Protein AF-0000000078788183 (afdb_homodimer)

Radius of gyration: 40.84 Å; Cα contacts (8 Å, |Δi|>4): 4528; chains: 2; bounding box: 112×128×99 Å

Nearest PDB structures (foldseek):
  7cwd-assembly1_A  TM=9.278E-01  e=0.000E+00  Niallia circulans
  4ypj-assembly1_A  TM=9.281E-01  e=4.783E-102  Niallia circulans
  8q51-assembly1_A  TM=9.224E-01  e=2.714E-97  Niallia circulans
  7rsk-assembly1_A  TM=9.025E-01  e=2.615E-94  Bacteroides cellulosilyticus DSM 14838
  3gm8-assembly1_A  TM=9.181E-01  e=4.256E-91  Phocaeicola vulgatus ATCC 8482

Organism: NCBI:txid997887

Sequence (1664 aa):
MMKNLSVLLFLVLCTLCTKAQVRTEYLFEKGWKFTREDGTDFMKPGYDDARWQSVTIPHDWAIYSPFSIHNDQQKVAIVQDGQKAALEHAGRTGGLPFVGVGWYRLRFEAPAFTSSDKATLIFDGAMSHAKVYLNGHEIGYWPYGYNSFYLDATPYMKPGESNLLAVRLENETESSRWYPGAGLYRNVHLRVNKPVHIPVWGTYLTTPVVKSEYAKVHLNTALETGQPEASGYRIVTELKDQWGKVVASGDKVLAYGDGNVFEQSFVVRSPELWSPETPVLYTAVSRVYDGQELIDEHTTPFGIRSLEFIPDKGFFLNGKKTYFKGACMHHDLGPLGAAVNDAAIRRQIRILKDMGCNAIRTSHNMPAPELIRACDEMGMMVMAESFDEWKKEKCMNGYHKVFDEWAEKDLVNLLHQYRNHPSIVMWCIGNEVSEQWGAGELGAKITRFLRDICHREDPTRPVTMGMDGVDAVIKNNMAATLDIPGFNYRPHKYQLAYDKLPQQIILGSETASTVSSRGVYKFPVTRQWMKKYDDHQSSSYDVESCAWSNLPEDDFIQHEDLPYCIGEFVWTGFDYLGEPTPYYTDWPSHSSLFGVVDLAGLPKDRYFLYRSHWNKEQETLHVLPHWNWEGREGEVTPVFVYTNYPSAELFINGKSQGRRTKDLSVTVHNSADSTSIFEFKRQQRYRLMWMDTRYEPGTVKVVAYDKTGKAVAETEMHTAGKPHHIELVADRNRLRADGKDLAFVTVKVVDKDGNLCPDAQTLIQFRVKGEGSYRAGANGNPASLEQFHLPQMHVFNGMMTAIVQSSDKAGKIVLEATGKGLKKALLTVETEMMKNLSVLLFLVLCTLCTKAQVRTEYLFEKGWKFTREDGTDFMKPGYDDARWQSVTIPHDWAIYSPFSIHNDQQKVAIVQDGQKAALEHAGRTGGLPFVGVGWYRLRFEAPAFTSSDKATLIFDGAMSHAKVYLNGHEIGYWPYGYNSFYLDATPYMKPGESNLLAVRLENETESSRWYPGAGLYRNVHLRVNKPVHIPVWGTYLTTPVVKSEYAKVHLNTALETGQPEASGYRIVTELKDQWGKVVASGDKVLAYGDGNVFEQSFVVRSPELWSPETPVLYTAVSRVYDGQELIDEHTTPFGIRSLEFIPDKGFFLNGKKTYFKGACMHHDLGPLGAAVNDAAIRRQIRILKDMGCNAIRTSHNMPAPELIRACDEMGMMVMAESFDEWKKEKCMNGYHKVFDEWAEKDLVNLLHQYRNHPSIVMWCIGNEVSEQWGAGELGAKITRFLRDICHREDPTRPVTMGMDGVDAVIKNNMAATLDIPGFNYRPHKYQLAYDKLPQQIILGSETASTVSSRGVYKFPVTRQWMKKYDDHQSSSYDVESCAWSNLPEDDFIQHEDLPYCIGEFVWTGFDYLGEPTPYYTDWPSHSSLFGVVDLAGLPKDRYFLYRSHWNKEQETLHVLPHWNWEGREGEVTPVFVYTNYPSAELFINGKSQGRRTKDLSVTVHNSADSTSIFEFKRQQRYRLMWMDTRYEPGTVKVVAYDKTGKAVAETEMHTAGKPHHIELVADRNRLRADGKDLAFVTVKVVDKDGNLCPDAQTLIQFRVKGEGSYRAGANGNPASLEQFHLPQMHVFNGMMTAIVQSSDKAGKIVLEATGKGLKKALLTVETE

InterPro domains:
  IPR006101 Glycoside hydrolase, family 2 [PR00132] (126-141)
  IPR006101 Glycoside hydrolase, family 2 [PR00132] (317-331)
  IPR006101 Glycoside hydrolase, family 2 [PR00132] (348-366)
  IPR006101 Glycoside hydrolase, family 2 [PR00132] (418-433)
  IPR006102 Glycoside hydrolase family 2, immunoglobulin-like beta-sandwich [PF00703] (202-305)
  IPR006103 Glycoside hydrolase family 2, catalytic domain [PF02836] (311-539)
  IPR006104 Glycosyl hydrolases family 2, sugar binding domain [PF02837] (100-190)
  IPR008964 Invasin/intimin cell-adhesion fragments [SSF49373] (724-823)
  IPR008979 Galactose-binding-like domain superfamily [SSF49785] (3-192)
  IPR013783 Immunoglobulin-like fold [G3DSA:2.60.40.10] (195-305)
  IPR013783 Immunoglobulin-like fold [G3DSA:2.60.40.10] (622-721)
  IPR013783 Immunoglobulin-like fold [G3DSA:2.60.40.10] (722-831)
  IPR017853 Glycoside hydrolase superfamily [SSF51445] (302-615)
  IPR032311 Domain of unknown function DUF4982 [PF16355] (634-713)
  IPR036156 Beta-Galactosidase/glucuronidase domain superfamily [SSF49303] (201-305)
  IPR040605 Glycoside hydrolase family 2, domain 5 [PF18565] (726-825)
  IPR048229 Beta-galactosidase GalB-like [NF041463] (40-822)
  IPR051913 Glycosyl Hydrolase 2 Domain-Containing Protein [PTHR42732] (8-832)

Secondary structure (DSSP, 8-state):
---------------------SEEEEE--S-EEEES---TTTTSTT---TTSEEE-SS--TTTTS---TTTT-EEE--GGGT--S-EEESSTTTT----EEEEEEEEE--TT--TTSEEEEEES--BS-EEEEETTEEEEEE--TTS-EEEE-GGG--TTS-EEEEEEEEEPTT--SS----BS-S-EEEEEE-SSBPPTT-EEEEEEEE-SSEEEEEEEEE-B-SSSS--S-EEEEEEE-TTS-EEEEEEEE--TTSTTEEEEEEEEESPPPB-SSSB--EEEEEEEEETTEEEEEEEEEE----EEEETTTEEEETTEEE-EEEEE--S--GGGTT---HHHHHHHHHHHHHHT--EEE-TTSPPPHHHHHHHHHHT-EEEEE--S-SSS-SSTTSGGGTHHHHHHHHHHHHHHHHTT-TTEEEEEEEES-GGGSSSSSHHHHHHHHHHHHHHHH-TTS-EEEEES-HHHHHHSSTGGGSSS-EEES-GGGHHHHHHHSSS--EEEEEEE-B---TT---SS---EES---TTS---TTS-EE-TT---THHHHHHHHH-TTEEEEEEE-SB--BS--TT-TT-TT--B-S--SB-TTS-B-HHHHHHHHHH-TTS--EEEES-S--TT-TTSB--EEEEESSSEEEEEETTEEEEEEE--TT--SSSS-SHHHHHTTTGGGGT-EEETT-B--SSEEEEEEE-TTS-EEEEEEEE---S--EEEEEES-SEE-SSS--EEEEEEEEE-TTS-B-TT--PEEEEEEEESEEEEEEE---TT----TTSSEEE-BTTEEEEEEEE-SS-EEEEEEEEETTSB-EEEEEEE-/---------------------SEEEEE--S-EEEES---TTTTSTT---TTSEEE-SS--TTTTS---TTTT-EEE--GGGT--S-EEESSTTTT----EEEEEEEEE--TT--TTSEEEEEES--BS-EEEEETTEEEEEE--TTS-EEEE-GGG--TTS-EEEEEEEEE-TT--SS----BS-S-EEEEEE-SSBPPTT-EEEEEEEE-SSEEEEEEEEE-B-SSSS--S-EEEEEEE-TTS-EEEEEEEE--TTSTTEEEEEEEEESPPPB-SSSB--EEEEEEEEETTEEEEEEEEEE----EEEETTTEEEETTEEE-EEEEE--S--GGGTT---HHHHHHHHHHHHHHT--EEE-TTSPPPHHHHHHHHHHT-EEEEE--S-SSS-SSTTSGGGTHHHHHHHHHHHHHHHHTT-TTEEEEEEEES-GGGSSSSSHHHHHHHHHHHHHHHH-TTS-EEEEES-HHHHHHSSTGGGSSS-EEES-GGGHHHHHHHSSS--EEEEEEE-B---TT---SS---EES---TTS---TTS-EE-TT---THHHHHHHHH-TTEEEEEEE-SB--BS--TT-TT-TT--B-S--SB-TTS-B-HHHHHHHHHH-TTS--EEEES-S--TT-TTSB--EEEEESSSEEEEEETTEEEEEEE--TT--SSSS-SHHHHHTTTGGGGT-EEETT-B--SSEEEEEEE-TTS-EEEEEEEE---S--EEEEEES-SEE-SSS--EEEEEEEEE-TTS-B-TT--PEEEEEEEESEEEEEEE---TT----TTSSEEE-BTTEEEEEEEE-SS-EEEEEEEEETTSB-EEEEEEE-

Solvent-accessible surface area (backbone atoms only — not comparable to full-atom values): 83529 Å² total; per-residue (Å²): 138,84,83,77,80,76,76,77,77,77,75,75,75,73,72,71,70,68,74,74,73,43,51,48,74,44,76,63,37,69,72,27,30,36,42,66,64,84,65,89,56,70,43,35,70,83,54,84,60,82,82,39,47,79,47,48,47,41,29,31,74,22,54,78,46,65,60,35,65,72,28,66,62,41,74,48,46,52,56,93,80,67,40,90,54,66,36,62,32,18,10,34,37,30,8,36,60,41,59,41,47,38,32,40,37,34,74,46,73,52,83,88,41,48,91,72,37,34,34,36,38,36,34,42,18,34,34,14,42,32,38,34,23,38,59,49,36,78,58,48,75,50,57,64,26,45,46,51,48,71,39,73,41,44,94,57,60,54,63,84,38,78,36,36,42,21,38,40,27,42,31,60,61,47,40,57,68,38,46,81,46,18,39,46,16,30,55,40,35,41,39,33,32,38,63,49,29,65,48,90,60,30,57,48,51,48,44,89,41,77,47,75,66,34,25,35,39,38,40,38,37,36,46,43,64,91,53,83,66,44,57,68,36,32,40,40,34,37,32,20,43,79,84,64,47,74,60,35,71,49,77,49,68,36,42,73,76,46,64,32,35,45,79,46,77,43,51,33,65,56,53,72,54,37,39,49,89,43,33,42,43,33,36,37,42,37,35,32,21,60,78,86,43,71,36,28,64,48,76,45,63,33,42,42,57,45,82,44,76,43,66,58,61,19,32,24,51,70,83,36,81,47,64,41,39,22,24,28,36,59,80,52,61,40,52,58,26,35,28,61,50,63,55,62,49,51,47,54,50,50,54,38,43,67,30,30,39,39,27,36,33,30,48,48,33,40,68,51,70,60,56,54,51,44,23,37,63,64,17,27,34,26,36,48,21,58,25,56,40,44,74,48,67,86,29,92,51,25,58,26,81,46,28,91,80,39,47,65,61,52,49,51,41,55,45,45,67,44,64,40,40,63,22,55,62,33,41,24,69,33,36,60,36,57,47,50,56,74,84,73,27,49,36,15,30,52,48,37,56,55,46,50,51,45,43,73,77,43,71,87,46,51,39,32,32,32,33,60,51,60,72,47,22,60,48,47,25,33,43,45,57,39,65,40,42,21,28,34,35,59,62,88,44,50,66,58,48,46,51,50,34,37,52,32,48,43,35,32,52,27,29,26,39,30,28,34,27,68,81,34,78,59,81,80,85,59,74,39,58,56,66,81,47,97,82,71,54,34,32,37,79,62,45,33,16,38,84,76,43,34,52,63,50,66,50,51,39,48,42,71,70,34,57,24,31,31,29,34,14,33,35,22,40,47,20,43,52,8,47,11,53,75,34,42,63,40,70,63,23,17,22,25,25,34,21,30,16,32,39,38,70,47,74,27,62,57,33,43,46,47,16,16,68,53,23,65,88,53,92,35,82,44,74,36,64,85,56,77,57,89,91,39,71,69,34,77,45,50,39,40,36,26,31,55,53,53,26,38,34,40,24,50,70,83,42,71,74,54,73,42,63,44,38,79,83,63,44,71,84,81,39,72,50,70,66,31,57,70,65,46,44,56,44,32,48,64,37,35,75,42,75,75,35,57,38,64,84,43,39,42,37,39,39,30,19,43,95,86,65,47,78,76,48,70,50,75,47,55,40,44,61,62,69,34,32,45,46,75,46,60,79,49,57,68,36,47,27,68,46,71,31,60,31,49,26,40,37,36,34,13,12,88,87,64,36,64,18,55,80,36,59,55,53,34,38,53,48,55,42,71,36,31,38,70,53,25,29,32,35,46,53,40,46,62,66,73,50,20,55,49,59,46,49,50,26,40,44,15,25,32,23,42,29,37,27,29,26,69,40,63,47,44,24,39,40,36,42,39,35,88,84,36,45,61,32,77,46,77,32,39,27,80,138,81,84,75,81,77,76,78,75,76,74,74,72,71,70,70,71,70,72,72,72,41,52,48,74,44,77,62,37,70,73,28,30,36,44,67,62,85,65,88,55,69,42,34,71,84,53,83,59,82,82,39,46,78,46,50,48,39,29,33,75,20,56,78,44,68,61,35,65,74,30,63,61,39,72,48,46,52,57,92,79,68,39,90,54,66,37,62,32,18,10,32,36,31,8,36,59,42,58,41,47,38,33,39,37,34,75,46,71,52,82,87,43,48,92,73,39,35,34,37,37,36,34,44,17,35,34,14,43,31,37,36,22,37,58,50,37,79,61,48,73,49,58,63,26,45,46,52,51,70,38,72,41,43,92,57,60,54,62,83,38,79,37,35,42,21,39,41,28,40,33,59,60,47,40,58,69,38,44,81,46,17,39,46,15,30,55,38,35,42,38,34,32,38,64,48,29,66,48,90,60,30,58,48,51,49,43,90,41,74,48,77,68,33,25,35,39,38,40,37,37,35,46,42,64,93,54,83,66,45,55,68,37,32,38,40,35,37,32,21,43,80,83,64,47,73,61,37,71,51,76,48,68,36,42,74,77,46,65,32,34,44,79,47,78,44,51,35,66,56,54,71,53,36,39,50,90,43,33,42,46,34,34,36,40,38,37,34,22,58,77,86,42,71,36,27,64,48,76,46,65,33,42,43,56,45,83,44,77,43,66,58,62,17,32,24,53,71,85,35,82,45,63,42,39,22,23,28,36,60,80,52,60,39,51,58,24,35,28,60,50,62,55,62,50,50,48,54,50,53,54,38,43,68,29,30,38,39,27,36,32,32,46,49,35,39,68,49,71,60,56,55,52,45,23,37,62,64,18,25,33,28,36,49,21,59,25,57,38,44,75,46,66,88,31,94,52,25,59,26,81,48,30,92,79,39,48,65,62,51,50,51,41,55,46,44,66,43,63,39,40,63,20,55,62,32,42,23,69,33,35,59,36,56,48,51,56,76,85,73,26,49,35,15,30,53,47,38,55,54,46,50,51,45,43,73,77,42,69,87,46,52,36,32,32,32,35,61,50,60,73,46,21,59,48,45,27,34,44,46,56,40,65,39,42,21,29,34,34,58,60,90,46,48,65,58,49,45,50,49,34,38,54,32,46,41,35,32,53,28,31,26,37,29,28,34,28,67,83,34,79,59,80,80,84,58,74,40,58,57,67,82,46,96,81,72,51,36,32,36,78,61,46,32,18,38,85,73,42,36,52,64,52,66,50,53,39,48,42,70,72,33,56,24,32,31,27,35,15,33,36,22,42,46,19,44,53,8,47,10,53,75,35,42,63,38,71,63,23,17,22,25,24,34,21,30,17,32,40,37,70,45,73,26,61,58,34,43,45,46,16,16,67,53,22,66,88,52,92,35,82,44,74,37,63,83,55,77,56,90,92,38,70,69,36,75,46,50,38,41,36,26,31,55,52,53,26,37,33,38,26,52,70,84,40,73,74,52,72,42,62,45,38,80,84,63,43,70,85,80,39,70,50,70,67,31,58,69,66,44,45,56,44,32,48,65,38,36,74,41,77,75,37,55,38,63,86,42,40,42,35,39,40,30,20,44,94,88,64,46,77,76,48,71,51,75,47,55,40,44,61,62,68,36,32,45,46,79,46,59,80,50,56,70,37,47,27,68,47,69,31,60,31,50,26,41,36,36,35,13,12,86,86,62,36,66,18,56,80,37,60,55,55,35,38,53,48,56,42,69,36,32,40,71,54,25,29,34,36,45,55,39,44,61,67,73,50,22,55,49,59,45,49,49,26,41,43,16,25,30,23,40,30,38,28,28,25,69,41,63,45,44,25,38,42,37,41,40,35,87,84,36,43,61,32,76,47,75,32,39,27,80

Foldseek 3Di:
DCPPPPPPPPPPPPPPPPVQALKDKDWQFFAKFKDQDDDDCLLAPPDDRVVGDGHTPPDFPFLQDFFDQPALWFFQAQVLQVGDGTDTFRQLAQRTNQAGKMKMKHKDADQSDDLQKWKKKKALFAAAFKFKHKNNHTFDTDGARNFIDMTTCNVRDDHPDIMMIMIMHGDHRQADRYHPTHGSLEIMMMMMHGQKEFDDLQKFWDFPDDDQFKIKIKIKTAIRNVDQFDWFKKKKKFKAWPVGHGQWIDIDTRDGPNRRIDIDMTIGGRDDFDALVRLIKMKIWMFMDRVNHTNHIDIFIAGDWAWDQDFQFAIDINRHAAFAPEFEDEQQLFSQGNRDALQSLLLLVVLCVLLQGQEYEHPADAYGPSNLVSCSVNHHAYAGHHDAEALDDPTPNYPNVCRVPCLLVRLLSSCSNRVRGPRYAEYEYYEQYPVLDDDPLVLQVVLLVSQVSNCVSHVRHFYEYEHAPLVSCLPSCNQQSGLEYEYAAPLVCQVVSCVRHDNNAYEDAEAAQFFFFAQAADPDDWAEEQDQDPQLGHHLVRRYHHPSHHGPLLQVQSVVFRSRYRYHHYQHQEKGFRPCPPCRNPPPQGIHRRHCAFSQRHGGPVSLLSSLVNVLPDWGWDKDDAQADPPFAFHFDKMKIFTVAQKKWKDDPRHTPDMAGQDCVDHNVPQPDPVSSGVVVSVSNRMGMGNGDGHDFFKMKMFGAHPVRHGDDMDMHGHFDDFAAKDKDWPAQEFALQFRTKIKIKIFTGHPVRHGQQPFFWKKFKDKDDFKDWAFKDQRDSNDRDNTRHRIGTHHRGIIITMITGHNDWDKMKMWMDTPNYHIDIDIGTYD/DCPPPPPPPPPPPPPPPPVPALKDKDWQFFAKFKDQDDDDCQLAPPDDRVVGDGHTPPDFPFLQDFFDQPALWFFQAQVLQVGDGTDTFGQLAQRTNQAGKMKMKHKDADQSDDLQKWKKKKALFAAAFKFKHKNNHTFDTDGARNFIDMTTCNVRDDHPDIMMIMIMHGHHRQADRYHPTHGSLDIMMMMMHGQKEFDDLQKFWDFPDDDQFKIKIKIKTAIRNVDQFDWFKKKKKFKAWPVGHGQWIDIDTRDGPNRRIDIDMTIGGRDDFDALVRLIKMKIWMFMDRVNHTNYIDIFIAGDWAWDQDFQFAIDINRHQAFAPAFEDEQQLFSNGNRDALQSLLLLVVLCVLLQGQEYEHPADAYGPSNLVSCSVNHHAYAGHHDAEALDDPTPNYPNVCRVPCLLVRLLSSCSNRVRGPRYAEYEYYAQYPVLDDDPLVLQVVLLVSQVSNCVSHVRHFYEYEHAPLVSCLPSCNQQSGLEYEYAAPLVCQVVSCVRHDNNAYEDAEAAQFFFFAQAADPDDWAEEQDQDPQLGDHLVRRYHHPSHHGPLLQVQSVVFRSRYRYHHYQHQEKGFRPCPPCRNPPPQGIHRSHCAFSLRHGGPVSLLSSLVNVLPDWGWDKDDAQADPPFAFHFDKMKIFTVAQKKWKDDPRHTPDMAGQDCVDHNVPQPDPVSSGVVVSVSNRMGMDNGDGHDFFKMKMFGAHPVRHGDDMDMHGHFDDFAAKDKDWPAQEFALQFRTKIKIKIFTGHPVRHGQQPFFWKKFKDKDDFKDWAFKDQRDSNDRDNTRHRIGTHHRGIIITMITGHNDWDKMKMWMDTPNHHIDIDIGTYD

pLDDT: mean 95.33, std 10.34, range [19.95, 98.94]

Structure (mmCIF, N/CA/C/O backbone):
data_AF-0000000078788183-model_v1
#
loop_
_entity.id
_entity.type
_entity.pdbx_description
1 polymer Beta-galactosidase
#
loop_
_atom_site.group_PDB
_atom_site.id
_atom_site.type_symbol
_atom_site.label_atom_id
_atom_site.label_alt_id
_atom_site.label_comp_id
_atom_site.label_asym_id
_atom_site.label_entity_id
_atom_site.label_seq_id
_atom_site.pdbx_PDB_ins_code
_atom_site.Cartn_x
_atom_site.Cartn_y
_atom_site.Cartn_z
_atom_site.occupancy
_atom_site.B_iso_or_equiv
_atom_site.auth_seq_id
_atom_site.auth_comp_id
_atom_site.auth_asym_id
_atom_site.auth_atom_id
_atom_site.pdbx_PDB_model_num
ATOM 1 N N . MET A 1 1 ? -80.375 43.5 29.312 1 25.17 1 MET A N 1
ATOM 2 C CA . MET A 1 1 ? -79.938 42.125 29.062 1 25.17 1 MET A CA 1
ATOM 3 C C . MET A 1 1 ? -78.562 42.125 28.359 1 25.17 1 MET A C 1
ATOM 5 O O . MET A 1 1 ? -78.5 42.625 27.234 1 25.17 1 MET A O 1
ATOM 9 N N . MET A 1 2 ? -77.375 42.344 29.188 1 21.41 2 MET A N 1
ATOM 10 C CA . MET A 1 2 ? -75.938 42.594 29.359 1 21.41 2 MET A CA 1
ATOM 11 C C . MET A 1 2 ? -75.188 41.375 28.922 1 21.41 2 MET A C 1
ATOM 13 O O . MET A 1 2 ? -75 40.406 29.688 1 21.41 2 MET A O 1
ATOM 17 N N . LYS A 1 3 ? -75.688 40.844 27.703 1 31.52 3 LYS A N 1
ATOM 18 C CA . LYS A 1 3 ? -75.188 39.625 27.047 1 31.52 3 LYS A CA 1
ATOM 19 C C . LYS A 1 3 ? -73.625 39.688 26.922 1 31.52 3 LYS A C 1
ATOM 21 O O . LYS A 1 3 ? -73.125 40.562 26.219 1 31.52 3 LYS A O 1
ATOM 26 N N . ASN A 1 4 ? -72.875 39.344 28.109 1 24.75 4 ASN A N 1
ATOM 27 C CA . ASN A 1 4 ? -71.5 39.312 28.531 1 24.75 4 ASN A CA 1
ATOM 28 C C . ASN A 1 4 ? -70.625 38.375 27.656 1 24.75 4 ASN A C 1
ATOM 30 O O . ASN A 1 4 ? -71 37.188 27.547 1 24.75 4 ASN A O 1
ATOM 34 N N . LEU A 1 5 ? -70.125 38.812 26.5 1 32.91 5 LEU A N 1
ATOM 35 C CA . LEU A 1 5 ? -69.25 38.281 25.484 1 32.91 5 LEU A CA 1
ATOM 36 C C . LEU A 1 5 ? -67.938 37.719 26.125 1 32.91 5 LEU A C 1
ATOM 38 O O . LEU A 1 5 ? -67.125 38.469 26.656 1 32.91 5 LEU A O 1
ATOM 42 N N . SER A 1 6 ? -68.062 36.594 26.938 1 31 6 SER A N 1
ATOM 43 C CA . SER A 1 6 ? -66.938 35.938 27.578 1 31 6 SER A CA 1
ATOM 44 C C . SER A 1 6 ? -65.938 35.469 26.531 1 31 6 SER A C 1
ATOM 46 O O . SER A 1 6 ? -66.25 34.656 25.656 1 31 6 SER A O 1
ATOM 48 N N . VAL A 1 7 ? -65 36.312 26.047 1 35.72 7 VAL A N 1
ATOM 49 C CA . VAL A 1 7 ? -63.844 36.062 25.188 1 35.72 7 VAL A CA 1
ATOM 50 C C . VAL A 1 7 ? -62.969 35 25.812 1 35.72 7 VAL A C 1
ATOM 52 O O . VAL A 1 7 ? -62.438 35.156 26.906 1 35.72 7 VAL A O 1
ATOM 55 N N . LEU A 1 8 ? -63.375 33.719 25.734 1 35 8 LEU A N 1
ATOM 56 C CA . LEU A 1 8 ? -62.562 32.562 26.125 1 35 8 LEU A CA 1
ATOM 57 C C . LEU A 1 8 ? -61.188 32.594 25.453 1 35 8 LEU A C 1
ATOM 59 O O . LEU A 1 8 ? -61.094 32.562 24.234 1 35 8 LEU A O 1
ATOM 63 N N . LEU A 1 9 ? -60.219 33.312 26.078 1 34.09 9 LEU A N 1
ATOM 64 C CA . LEU A 1 9 ? -58.781 33.281 25.734 1 34.09 9 LEU A CA 1
ATOM 65 C C . LEU A 1 9 ? -58.25 31.859 25.75 1 34.09 9 LEU A C 1
ATOM 67 O O . LEU A 1 9 ? -58.25 31.203 26.797 1 34.09 9 LEU A O 1
ATOM 71 N N . PHE A 1 10 ? -58.531 31.109 24.719 1 35.53 10 PHE A N 1
ATOM 72 C CA . PHE A 1 10 ? -57.844 29.828 24.516 1 35.53 10 PHE A CA 1
ATOM 73 C C . PHE A 1 10 ? -56.344 29.984 24.594 1 35.53 10 PHE A C 1
ATOM 75 O O . PHE A 1 10 ? -55.719 30.641 23.734 1 35.53 10 PHE A O 1
ATOM 82 N N . LEU A 1 11 ? -55.75 30 25.797 1 32.22 11 LEU A N 1
ATOM 83 C CA . LEU A 1 11 ? -54.312 29.859 26.016 1 32.22 11 LEU A CA 1
ATOM 84 C C . LEU A 1 11 ? -53.781 28.594 25.344 1 32.22 11 LEU A C 1
ATOM 86 O O . LEU A 1 11 ? -54.156 27.484 25.719 1 32.22 11 LEU A O 1
ATOM 90 N N . VAL A 1 12 ? -53.562 28.641 24.047 1 37.22 12 VAL A N 1
ATOM 91 C CA . VAL A 1 12 ? -52.75 27.609 23.375 1 37.22 12 VAL A CA 1
ATOM 92 C C . VAL A 1 12 ? -51.469 27.375 24.141 1 37.22 12 VAL A C 1
ATOM 94 O O . VAL A 1 12 ? -50.656 28.281 24.266 1 37.22 12 VAL A O 1
ATOM 97 N N . LEU A 1 13 ? -51.5 26.547 25.141 1 35.28 13 LEU A N 1
ATOM 98 C CA . LEU A 1 13 ? -50.312 25.969 25.719 1 35.28 13 LEU A CA 1
ATOM 99 C C . LEU A 1 13 ? -49.406 25.375 24.641 1 35.28 13 LEU A C 1
ATOM 101 O O . LEU A 1 13 ? -49.75 24.391 24 1 35.28 13 LEU A O 1
ATOM 105 N N . CYS A 1 14 ? -48.75 26.234 23.906 1 34.5 14 CYS A N 1
ATOM 106 C CA . CYS A 1 14 ? -47.594 25.75 23.156 1 34.5 14 CYS A CA 1
ATOM 107 C C . CYS A 1 14 ? -46.688 24.906 24.047 1 34.5 14 CYS A C 1
ATOM 109 O O . CYS A 1 14 ? -46.031 25.422 24.953 1 34.5 14 CYS A O 1
ATOM 111 N N . THR A 1 15 ? -47.156 23.703 24.297 1 36.06 15 THR A N 1
ATOM 112 C CA . THR A 1 15 ? -46.156 22.766 24.828 1 36.06 15 THR A CA 1
ATOM 113 C C . THR A 1 15 ? -44.844 22.891 24.094 1 36.06 15 THR A C 1
ATOM 115 O O . THR A 1 15 ? -44.75 22.609 22.891 1 36.06 15 THR A O 1
ATOM 118 N N . LEU A 1 16 ? -44.156 23.859 24.422 1 36.09 16 LEU A N 1
ATOM 119 C CA . LEU A 1 16 ? -42.719 23.781 24.125 1 36.09 16 LEU A CA 1
ATOM 120 C C . LEU A 1 16 ? -42.188 22.391 24.422 1 36.09 16 LEU A C 1
ATOM 122 O O . LEU A 1 16 ? -42.062 22 25.594 1 36.09 16 LEU A O 1
ATOM 126 N N . CYS A 1 17 ? -42.656 21.422 23.625 1 37.25 17 CYS A N 1
ATOM 127 C CA . CYS A 1 17 ? -41.844 20.219 23.656 1 37.25 17 CYS A CA 1
ATOM 128 C C . CYS A 1 17 ? -40.344 20.547 23.703 1 37.25 17 CYS A C 1
ATOM 130 O O . CYS A 1 17 ? -39.75 20.938 22.688 1 37.25 17 CYS A O 1
ATOM 132 N N . THR A 1 18 ? -39.906 21.062 24.75 1 35.81 18 THR A N 1
ATOM 133 C CA . THR A 1 18 ? -38.469 20.984 24.891 1 35.81 18 THR A CA 1
ATOM 134 C C . THR A 1 18 ? -37.938 19.609 24.469 1 35.81 18 THR A C 1
ATOM 136 O O . THR A 1 18 ? -38.219 18.609 25.109 1 35.81 18 THR A O 1
ATOM 139 N N . LYS A 1 19 ? -37.844 19.359 23.312 1 49.03 19 LYS A N 1
ATOM 140 C CA . LYS A 1 19 ? -37.062 18.219 22.859 1 49.03 19 LYS A CA 1
ATOM 141 C C . LYS A 1 19 ? -35.781 18.078 23.688 1 49.03 19 LYS A C 1
ATOM 143 O O . LYS A 1 19 ? -34.906 18.938 23.625 1 49.03 19 LYS A O 1
ATOM 148 N N . ALA A 1 20 ? -35.844 17.328 24.797 1 50 20 ALA A N 1
ATOM 149 C CA . ALA A 1 20 ? -34.719 17.016 25.656 1 50 20 ALA A CA 1
ATOM 150 C C . ALA A 1 20 ? -33.5 16.641 24.812 1 50 20 ALA A C 1
ATOM 152 O O . ALA A 1 20 ? -33.562 15.773 23.938 1 50 20 ALA A O 1
ATOM 153 N N . GLN A 1 21 ? -32.344 17.406 24.844 1 74.5 21 GLN A N 1
ATOM 154 C CA . GLN A 1 21 ? -31.125 17.125 24.125 1 74.5 21 GLN A CA 1
ATOM 155 C C . GLN A 1 21 ? -30.578 15.75 24.5 1 74.5 21 GLN A C 1
ATOM 157 O O . GLN A 1 21 ? -30.438 15.43 25.688 1 74.5 21 GLN A O 1
ATOM 162 N N . VAL A 1 22 ? -30.531 14.836 23.578 1 88.75 22 VAL A N 1
ATOM 163 C CA . VAL A 1 22 ? -30.141 13.453 23.828 1 88.75 22 VAL A CA 1
ATOM 164 C C . VAL A 1 22 ? -28.641 13.375 24.047 1 88.75 22 VAL A C 1
ATOM 166 O O . VAL A 1 22 ? -28.125 12.383 24.562 1 88.75 22 VAL A O 1
ATOM 169 N N . ARG A 1 23 ? -27.875 14.391 23.672 1 94.56 23 ARG A N 1
ATOM 170 C CA . ARG A 1 23 ? -26.453 14.562 23.969 1 94.56 23 ARG A CA 1
ATOM 171 C C . ARG A 1 23 ? -26.172 15.984 24.453 1 94.56 23 ARG A C 1
ATOM 173 O O . ARG A 1 23 ? -26.75 16.953 23.938 1 94.56 23 ARG A O 1
ATOM 180 N N . THR A 1 24 ? -25.375 16.094 25.531 1 95.94 24 THR A N 1
ATOM 181 C CA . THR A 1 24 ? -24.969 17.406 26.047 1 95.94 24 THR A CA 1
ATOM 182 C C . THR A 1 24 ? -23.453 17.5 26.141 1 95.94 24 THR A C 1
ATOM 184 O O . THR A 1 24 ? -22.797 16.562 26.562 1 95.94 24 THR A O 1
ATOM 187 N N . GLU A 1 25 ? -22.969 18.625 25.672 1 95.75 25 GLU A N 1
ATOM 188 C CA . GLU A 1 25 ? -21.547 18.859 25.766 1 95.75 25 GLU A CA 1
ATOM 189 C C . GLU A 1 25 ? -21.25 20.125 26.578 1 95.75 25 GLU A C 1
ATOM 191 O O . GLU A 1 25 ? -21.906 21.156 26.375 1 95.75 25 GLU A O 1
ATOM 196 N N . TYR A 1 26 ? -20.391 20 27.531 1 96.69 26 TYR A N 1
ATOM 197 C CA . TYR A 1 26 ? -19.906 21.125 28.328 1 96.69 26 TYR A CA 1
ATOM 198 C C . TYR A 1 26 ? -18.484 21.5 27.938 1 96.69 26 TYR A C 1
ATOM 200 O O . TYR A 1 26 ? -17.609 20.641 27.828 1 96.69 26 TYR A O 1
ATOM 208 N N . LEU A 1 27 ? -18.297 22.766 27.656 1 97.19 27 LEU A N 1
ATOM 209 C CA . LEU A 1 27 ? -16.953 23.297 27.484 1 97.19 27 LEU A CA 1
ATOM 210 C C . LEU A 1 27 ? -16.438 23.891 28.797 1 97.19 27 LEU A C 1
ATOM 212 O O . LEU A 1 27 ? -17.047 24.797 29.344 1 97.19 27 LEU A O 1
ATOM 216 N N . PHE A 1 28 ? -15.32 23.391 29.328 1 97.88 28 PHE A N 1
ATOM 217 C CA . PHE A 1 28 ? -14.766 23.828 30.594 1 97.88 28 PHE A CA 1
ATOM 218 C C . PHE A 1 28 ? -13.742 24.938 30.391 1 97.88 28 PHE A C 1
ATOM 220 O O . PHE A 1 28 ? -12.539 24.688 30.344 1 97.88 28 PHE A O 1
ATOM 227 N N . GLU A 1 29 ? -14.219 26.172 30.391 1 96.62 29 GLU A N 1
ATOM 228 C CA . GLU A 1 29 ? -13.336 27.297 30.109 1 96.62 29 GLU A CA 1
ATOM 229 C C . GLU A 1 29 ? -12.961 28.047 31.375 1 96.62 29 GLU A C 1
ATOM 231 O O . GLU A 1 29 ? -11.789 28.344 31.609 1 96.62 29 GLU A O 1
ATOM 236 N N . LYS A 1 30 ? -13.883 28.344 32.219 1 96 30 LYS A N 1
ATOM 237 C CA . LYS A 1 30 ? -13.703 29.219 33.375 1 96 30 LYS A CA 1
ATOM 238 C C . LYS A 1 30 ? -13.711 28.422 34.688 1 96 30 LYS A C 1
ATOM 240 O O . LYS A 1 30 ? -14.094 27.25 34.688 1 96 30 LYS A O 1
ATOM 245 N N . GLY A 1 31 ? -13.18 29.078 35.688 1 96.88 31 GLY A N 1
ATOM 246 C CA . GLY A 1 31 ? -13.305 28.516 37.031 1 96.88 31 GLY A CA 1
ATOM 247 C C . GLY A 1 31 ? -12.125 27.656 37.438 1 96.88 31 GLY A C 1
ATOM 248 O O . GLY A 1 31 ? -12.07 27.141 38.562 1 96.88 31 GLY A O 1
ATOM 249 N N . TRP A 1 32 ? -11.18 27.594 36.625 1 98.56 32 TRP A N 1
ATOM 250 C CA . TRP A 1 32 ? -10.031 26.734 36.906 1 98.56 32 TRP A CA 1
ATOM 251 C C . TRP A 1 32 ? -9.109 27.375 37.938 1 98.56 32 TRP A C 1
ATOM 253 O O . TRP A 1 32 ? -8.898 28.594 37.938 1 98.56 32 TRP A O 1
ATOM 263 N N . LYS A 1 33 ? -8.594 26.547 38.844 1 98.62 33 LYS A N 1
ATOM 264 C CA . LYS A 1 33 ? -7.508 26.906 39.75 1 98.62 33 LYS A CA 1
ATOM 265 C C . LYS A 1 33 ? -6.195 26.25 39.312 1 98.62 33 LYS A C 1
ATOM 267 O O . LYS A 1 33 ? -6.184 25.109 38.875 1 98.62 33 LYS A O 1
ATOM 272 N N . PHE A 1 34 ? -5.078 27.047 39.438 1 98.62 34 PHE A N 1
ATOM 273 C CA . PHE A 1 34 ? -3.809 26.578 38.906 1 98.62 34 PHE A CA 1
ATOM 274 C C . PHE A 1 34 ? -2.682 26.797 39.906 1 98.62 34 PHE A C 1
ATOM 276 O O . PHE A 1 34 ? -2.646 27.812 40.594 1 98.62 34 PHE A O 1
ATOM 283 N N . THR A 1 35 ? -1.758 25.812 40 1 98.56 35 THR A N 1
ATOM 284 C CA . THR A 1 35 ? -0.54 25.969 40.781 1 98.56 35 THR A CA 1
ATOM 285 C C . THR A 1 35 ? 0.628 25.25 40.125 1 98.56 35 THR A C 1
ATOM 287 O O . THR A 1 35 ? 0.424 24.312 39.344 1 98.56 35 THR A O 1
ATOM 290 N N . ARG A 1 36 ? 1.84 25.734 40.375 1 98.06 36 ARG A N 1
ATOM 291 C CA . ARG A 1 36 ? 3.062 25.094 39.906 1 98.06 36 ARG A CA 1
ATOM 292 C C . ARG A 1 36 ? 3.66 24.188 40.969 1 98.06 36 ARG A C 1
ATOM 294 O O . ARG A 1 36 ? 4.66 23.516 40.719 1 98.06 36 ARG A O 1
ATOM 301 N N . GLU A 1 37 ? 2.969 24.094 42.062 1 97.56 37 GLU A N 1
ATOM 302 C CA . GLU A 1 37 ? 3.387 23.172 43.094 1 97.56 37 GLU A CA 1
ATOM 303 C C . GLU A 1 37 ? 2.922 21.75 42.781 1 97.56 37 GLU A C 1
ATOM 305 O O . GLU A 1 37 ? 2.088 21.547 41.906 1 97.56 37 GLU A O 1
ATOM 310 N N . ASP A 1 38 ? 3.611 20.844 43.562 1 97.69 38 ASP A N 1
ATOM 311 C CA . ASP A 1 38 ? 3.213 19.453 43.406 1 97.69 38 ASP A CA 1
ATOM 312 C C . ASP A 1 38 ? 2.762 18.875 44.75 1 97.69 38 ASP A C 1
ATOM 314 O O . ASP A 1 38 ? 3.234 19.312 45.812 1 97.69 38 ASP A O 1
ATOM 318 N N . GLY A 1 39 ? 1.775 18.047 44.656 1 96.31 39 GLY A N 1
ATOM 319 C CA . GLY A 1 39 ? 1.289 17.438 45.875 1 96.31 39 GLY A CA 1
ATOM 320 C C . GLY A 1 39 ? 0.408 16.219 45.625 1 96.31 39 GLY A C 1
ATOM 321 O O . GLY A 1 39 ? -0.358 16.203 44.656 1 96.31 39 GLY A O 1
ATOM 322 N N . THR A 1 40 ? 0.4 15.344 46.562 1 93.44 40 THR A N 1
ATOM 323 C CA . THR A 1 40 ? -0.323 14.086 46.406 1 93.44 40 THR A CA 1
ATOM 324 C C . THR A 1 40 ? -1.803 14.273 46.719 1 93.44 40 THR A C 1
ATOM 326 O O . THR A 1 40 ? -2.643 13.484 46.281 1 93.44 40 THR A O 1
ATOM 329 N N . ASP A 1 41 ? -2.062 15.305 47.438 1 96 41 ASP A N 1
ATOM 330 C CA . ASP A 1 41 ? -3.441 15.484 47.906 1 96 41 ASP A CA 1
ATOM 331 C C . ASP A 1 41 ? -4.211 16.391 46.938 1 96 41 ASP A C 1
ATOM 333 O O . ASP A 1 41 ? -5.422 16.578 47.094 1 96 41 ASP A O 1
ATOM 337 N N . PHE A 1 42 ? -3.57 16.906 45.969 1 97.62 42 PHE A N 1
ATOM 338 C CA . PHE A 1 42 ? -4.16 17.922 45.125 1 97.62 42 PHE A CA 1
ATOM 339 C C . PHE A 1 42 ? -5.328 17.344 44.312 1 97.62 42 PHE A C 1
ATOM 341 O O . PHE A 1 42 ? -6.203 18.094 43.875 1 97.62 42 PHE A O 1
ATOM 348 N N . MET A 1 43 ? -5.398 16.031 44.188 1 97.19 43 MET A N 1
ATOM 349 C CA . MET A 1 43 ? -6.48 15.391 43.438 1 97.19 43 MET A CA 1
ATOM 350 C C . MET A 1 43 ? -7.715 15.219 44.344 1 97.19 43 MET A C 1
ATOM 352 O O . MET A 1 43 ? -8.797 14.922 43.844 1 97.19 43 MET A O 1
ATOM 356 N N . LYS A 1 44 ? -7.582 15.391 45.625 1 97.19 44 LYS A N 1
ATOM 357 C CA . LYS A 1 44 ? -8.656 15.117 46.562 1 97.19 44 LYS A CA 1
ATOM 358 C C . LYS A 1 44 ? -9.688 16.234 46.562 1 97.19 44 LYS A C 1
ATOM 360 O O . LYS A 1 44 ? -9.328 17.422 46.656 1 97.19 44 LYS A O 1
ATOM 365 N N . PRO A 1 45 ? -10.922 15.883 46.625 1 96.25 45 PRO A N 1
ATOM 366 C CA . PRO A 1 45 ? -11.977 16.906 46.625 1 96.25 45 PRO A CA 1
ATOM 367 C C . PRO A 1 45 ? -11.898 17.828 47.812 1 96.25 45 PRO A C 1
ATOM 369 O O . PRO A 1 45 ? -12.273 19 47.719 1 96.25 45 PRO A O 1
ATOM 372 N N . GLY A 1 46 ? -11.422 17.359 48.906 1 95.31 46 GLY A N 1
ATOM 373 C CA . GLY A 1 46 ? -11.43 18.156 50.125 1 95.31 46 GLY A CA 1
ATOM 374 C C . GLY A 1 46 ? -10.25 19.094 50.25 1 95.31 46 GLY A C 1
ATOM 375 O O . GLY A 1 46 ? -10.18 19.922 51.156 1 95.31 46 GLY A O 1
ATOM 376 N N . TYR A 1 47 ? -9.312 19.062 49.344 1 97.06 47 TYR A N 1
ATOM 377 C CA . TYR A 1 47 ? -8.156 19.953 49.375 1 97.06 47 TYR A CA 1
ATOM 378 C C . TYR A 1 47 ? -8.586 21.406 49.125 1 97.06 47 TYR A C 1
ATOM 380 O O . TYR A 1 47 ? -9.398 21.672 48.25 1 97.06 47 TYR A O 1
ATOM 388 N N . ASP A 1 48 ? -8.094 22.328 49.906 1 96.75 48 ASP A N 1
ATOM 389 C CA . ASP A 1 48 ? -8.422 23.75 49.75 1 96.75 48 ASP A CA 1
ATOM 390 C C . ASP A 1 48 ? -7.508 24.422 48.719 1 96.75 48 ASP A C 1
ATOM 392 O O . ASP A 1 48 ? -6.34 24.688 49 1 96.75 48 ASP A O 1
ATOM 396 N N . ASP A 1 49 ? -8.062 24.781 47.594 1 97.19 49 ASP A N 1
ATOM 397 C CA . ASP A 1 49 ? -7.293 25.406 46.531 1 97.19 49 ASP A CA 1
ATOM 398 C C . ASP A 1 49 ? -7.613 26.906 46.438 1 97.19 49 ASP A C 1
ATOM 400 O O . ASP A 1 49 ? -7.438 27.516 45.375 1 97.19 49 ASP A O 1
ATOM 404 N N . ALA A 1 50 ? -8.07 27.5 47.438 1 96.12 50 ALA A N 1
ATOM 405 C CA . ALA A 1 50 ? -8.492 28.906 47.438 1 96.12 50 ALA A CA 1
ATOM 406 C C . ALA A 1 50 ? -7.32 29.828 47.125 1 96.12 50 ALA A C 1
ATOM 408 O O . ALA A 1 50 ? -7.504 30.906 46.531 1 96.12 50 ALA A O 1
ATOM 409 N N . ARG A 1 51 ? -6.195 29.438 47.438 1 96.5 51 ARG A N 1
ATOM 410 C CA . ARG A 1 51 ? -5.023 30.281 47.25 1 96.5 51 ARG A CA 1
ATOM 411 C C . ARG A 1 51 ? -4.391 30.062 45.875 1 96.5 51 ARG A C 1
ATOM 413 O O . ARG A 1 51 ? -3.471 30.797 45.5 1 96.5 51 ARG A O 1
ATOM 420 N N . TRP A 1 52 ? -4.84 29.062 45.219 1 98.19 52 TRP A N 1
ATOM 421 C CA . TRP A 1 52 ? -4.316 28.844 43.875 1 98.19 52 TRP A CA 1
ATOM 422 C C . TRP A 1 52 ? -4.703 29.969 42.906 1 98.19 52 TRP A C 1
ATOM 424 O O . TRP A 1 52 ? -5.656 30.719 43.188 1 98.19 52 TRP A O 1
ATOM 434 N N . GLN A 1 53 ? -3.918 30.141 41.875 1 98.06 53 GLN A N 1
ATOM 435 C CA . GLN A 1 53 ? -4.215 31.156 40.875 1 98.06 53 GLN A CA 1
ATOM 436 C C . GLN A 1 53 ? -5.477 30.797 40.094 1 98.06 53 GLN A C 1
ATOM 438 O O . GLN A 1 53 ? -5.641 29.656 39.656 1 98.06 53 GLN A O 1
ATOM 443 N N . SER A 1 54 ? -6.441 31.719 39.938 1 97.88 54 SER A N 1
ATOM 444 C CA . SER A 1 54 ? -7.586 31.531 39.062 1 97.88 54 SER A CA 1
ATOM 445 C C . SER A 1 54 ? -7.207 31.75 37.594 1 97.88 54 SER A C 1
ATOM 447 O O . SER A 1 54 ? -6.625 32.781 37.25 1 97.88 54 SER A O 1
ATOM 449 N N . VAL A 1 55 ? -7.504 30.812 36.719 1 97.75 55 VAL A N 1
ATOM 450 C CA . VAL A 1 55 ? -7.156 30.953 35.312 1 97.75 55 VAL A CA 1
ATOM 451 C C . VAL A 1 55 ? -8.328 30.5 34.438 1 97.75 55 VAL A C 1
ATOM 453 O O . VAL A 1 55 ? -9.289 29.906 34.969 1 97.75 55 VAL A O 1
ATOM 456 N N . THR A 1 56 ? -8.273 30.859 33.219 1 96.44 56 THR A N 1
ATOM 457 C CA . THR A 1 56 ? -9.164 30.359 32.156 1 96.44 56 THR A CA 1
ATOM 458 C C . THR A 1 56 ? -8.398 29.469 31.188 1 96.44 56 THR A C 1
ATOM 460 O O . THR A 1 56 ? -7.215 29.703 30.922 1 96.44 56 THR A O 1
ATOM 463 N N . ILE A 1 57 ? -9 28.453 30.75 1 97.25 57 ILE A N 1
ATOM 464 C CA . ILE A 1 57 ? -8.383 27.625 29.719 1 97.25 57 ILE A CA 1
ATOM 465 C C . ILE A 1 57 ? -9 27.969 28.359 1 97.25 57 ILE A C 1
ATOM 467 O O . ILE A 1 57 ? -10.18 28.312 28.266 1 97.25 57 ILE A O 1
ATOM 471 N N . PRO A 1 58 ? -8.18 27.953 27.391 1 98 58 PRO A N 1
ATOM 472 C CA . PRO A 1 58 ? -6.801 27.469 27.281 1 98 58 PRO A CA 1
ATOM 473 C C . PRO A 1 58 ? -5.809 28.359 28.031 1 98 58 PRO A C 1
ATOM 475 O O . PRO A 1 58 ? -5.965 29.578 28.047 1 98 58 PRO A O 1
ATOM 478 N N . HIS A 1 59 ? -4.836 27.688 28.641 1 98.38 59 HIS A N 1
ATOM 479 C CA . HIS A 1 59 ? -3.873 28.391 29.5 1 98.38 59 HIS A CA 1
ATOM 480 C C . HIS A 1 59 ? -2.459 27.859 29.266 1 98.38 59 HIS A C 1
ATOM 482 O O . HIS A 1 59 ? -2.207 26.656 29.391 1 98.38 59 HIS A O 1
ATOM 488 N N . ASP A 1 60 ? -1.547 28.766 28.844 1 98.5 60 ASP A N 1
ATOM 489 C CA . ASP A 1 60 ? -0.109 28.516 28.781 1 98.5 60 ASP A CA 1
ATOM 490 C C . ASP A 1 60 ? 0.615 29.188 29.938 1 98.5 60 ASP A C 1
ATOM 492 O O . ASP A 1 60 ? 0.898 30.391 29.891 1 98.5 60 ASP A O 1
ATOM 496 N N . TRP A 1 61 ? 1.005 28.438 30.922 1 98.25 61 TRP A N 1
ATOM 497 C CA . TRP A 1 61 ? 1.473 29.047 32.156 1 98.25 61 TRP A CA 1
ATOM 498 C C . TRP A 1 61 ? 2.814 29.75 31.938 1 98.25 61 TRP A C 1
ATOM 500 O O . TRP A 1 61 ? 3.186 30.641 32.719 1 98.25 61 TRP A O 1
ATOM 510 N N . ALA A 1 62 ? 3.51 29.406 30.906 1 98.06 62 ALA A N 1
ATOM 511 C CA . ALA A 1 62 ? 4.891 29.875 30.797 1 98.06 62 ALA A CA 1
ATOM 512 C C . ALA A 1 62 ? 4.969 31.203 30.047 1 98.06 62 ALA A C 1
ATOM 514 O O . ALA A 1 62 ? 5.93 31.953 30.203 1 98.06 62 ALA A O 1
ATOM 515 N N . ILE A 1 63 ? 3.977 31.562 29.297 1 98 63 ILE A N 1
ATOM 516 C CA . ILE A 1 63 ? 4.047 32.656 28.328 1 98 63 ILE A CA 1
ATOM 517 C C . ILE A 1 63 ? 4.051 34 29.078 1 98 63 ILE A C 1
ATOM 519 O O . ILE A 1 63 ? 4.434 35.031 28.516 1 98 63 ILE A O 1
ATOM 523 N N . TYR A 1 64 ? 3.732 34 30.406 1 96.5 64 TYR A N 1
ATOM 524 C CA . TYR A 1 64 ? 3.607 35.219 31.188 1 96.5 64 TYR A CA 1
ATOM 525 C C . TYR A 1 64 ? 4.895 35.531 31.953 1 96.5 64 TYR A C 1
ATOM 527 O O . TYR A 1 64 ? 4.973 36.5 32.719 1 96.5 64 TYR A O 1
ATOM 535 N N . SER A 1 65 ? 5.848 34.781 31.734 1 97 65 SER A N 1
ATOM 536 C CA . SER A 1 65 ? 7.07 34.875 32.531 1 97 65 SER A CA 1
ATOM 537 C C . SER A 1 65 ? 8.188 35.562 31.766 1 97 65 SER A C 1
ATOM 539 O O . SER A 1 65 ? 8.141 35.656 30.531 1 97 65 SER A O 1
ATOM 541 N N . PRO A 1 66 ? 9.164 36.062 32.5 1 96.94 66 PRO A N 1
ATOM 542 C CA . PRO A 1 66 ? 10.32 36.656 31.828 1 96.94 66 PRO A CA 1
ATOM 543 C C . PRO A 1 66 ? 11.164 35.625 31.078 1 96.94 66 PRO A C 1
ATOM 545 O O . PRO A 1 66 ? 11.25 34.469 31.516 1 96.94 66 PRO A O 1
ATOM 548 N N . PHE A 1 67 ? 11.758 36.094 30.047 1 97.44 67 PHE A N 1
ATOM 549 C CA . PHE A 1 67 ? 12.711 35.281 29.312 1 97.44 67 PHE A CA 1
ATOM 550 C C . PHE A 1 67 ? 14 35.094 30.109 1 97.44 67 PHE A C 1
ATOM 552 O O . PHE A 1 67 ? 14.422 36.031 30.812 1 97.44 67 PHE A O 1
ATOM 559 N N . SER A 1 68 ? 14.531 33.906 30.016 1 96.88 68 SER A N 1
ATOM 560 C CA . SER A 1 68 ? 15.82 33.656 30.641 1 96.88 68 SER A CA 1
ATOM 561 C C . SER A 1 68 ? 16.609 32.594 29.891 1 96.88 68 SER A C 1
ATOM 563 O O . SER A 1 68 ? 16.047 31.594 29.422 1 96.88 68 SER A O 1
ATOM 565 N N . ILE A 1 69 ? 17.922 32.812 29.812 1 94.38 69 ILE A N 1
ATOM 566 C CA . ILE A 1 69 ? 18.812 31.844 29.203 1 94.38 69 ILE A CA 1
ATOM 567 C C . ILE A 1 69 ? 18.812 30.547 30.016 1 94.38 69 ILE A C 1
ATOM 569 O O . ILE A 1 69 ? 19.172 29.484 29.516 1 94.38 69 ILE A O 1
ATOM 573 N N . HIS A 1 70 ? 18.297 30.562 31.25 1 94.56 70 HIS A N 1
ATOM 574 C CA . HIS A 1 70 ? 18.359 29.422 32.156 1 94.56 70 HIS A CA 1
ATOM 575 C C . HIS A 1 70 ? 17.125 28.562 32.031 1 94.56 70 HIS A C 1
ATOM 577 O O . HIS A 1 70 ? 17.078 27.453 32.594 1 94.56 70 HIS A O 1
ATOM 583 N N . ASN A 1 71 ? 16.156 29.094 31.406 1 95.62 71 ASN A N 1
ATOM 584 C CA . ASN A 1 71 ? 14.969 28.281 31.156 1 95.62 71 ASN A CA 1
ATOM 585 C C . ASN A 1 71 ? 15.219 27.203 30.109 1 95.62 71 ASN A C 1
ATOM 587 O O . ASN A 1 71 ? 15.391 27.516 28.922 1 95.62 71 ASN A O 1
ATOM 591 N N . ASP A 1 72 ? 15.273 25.906 30.562 1 94.88 72 ASP A N 1
ATOM 592 C CA . ASP A 1 72 ? 15.5 24.734 29.719 1 94.88 72 ASP A CA 1
ATOM 593 C C . ASP A 1 72 ? 16.844 24.844 28.984 1 94.88 72 ASP A C 1
ATOM 595 O O . ASP A 1 72 ? 16.891 24.734 27.75 1 94.88 72 ASP A O 1
ATOM 599 N N . GLN A 1 73 ? 17.859 25.125 29.703 1 90.81 73 GLN A N 1
ATOM 600 C CA . GLN A 1 73 ? 19.203 25.156 29.141 1 90.81 73 GLN A CA 1
ATOM 601 C C . GLN A 1 73 ? 19.609 23.781 28.609 1 90.81 73 GLN A C 1
ATOM 603 O O . GLN A 1 73 ? 19.609 22.797 29.344 1 90.81 73 GLN A O 1
ATOM 608 N N . GLN A 1 74 ? 19.859 23.766 27.297 1 91.62 74 GLN A N 1
ATOM 609 C CA . GLN A 1 74 ? 20.188 22.516 26.641 1 91.62 74 GLN A CA 1
ATOM 610 C C . GLN A 1 74 ? 21.625 22.516 26.125 1 91.62 74 GLN A C 1
ATOM 612 O O . GLN A 1 74 ? 22.047 23.469 25.453 1 91.62 74 GLN A O 1
ATOM 617 N N . LYS A 1 75 ? 22.438 21.531 26.5 1 91.06 75 LYS A N 1
ATOM 618 C CA . LYS A 1 75 ? 23.781 21.312 25.984 1 91.06 75 LYS A CA 1
ATOM 619 C C . LYS A 1 75 ? 23.828 20.078 25.094 1 91.06 75 LYS A C 1
ATOM 621 O O . LYS A 1 75 ? 24 18.953 25.578 1 91.06 75 LYS A O 1
ATOM 626 N N . VAL A 1 76 ? 23.688 20.359 23.828 1 89.25 76 VAL A N 1
ATOM 627 C CA . VAL A 1 76 ? 23.547 19.25 22.891 1 89.25 76 VAL A CA 1
ATOM 628 C C . VAL A 1 76 ? 24.188 19.609 21.547 1 89.25 76 VAL A C 1
ATOM 630 O O . VAL A 1 76 ? 24.453 20.781 21.281 1 89.25 76 VAL A O 1
ATOM 633 N N . ALA A 1 77 ? 24.609 18.562 20.797 1 86.88 77 ALA A N 1
ATOM 634 C CA . ALA A 1 77 ? 24.984 18.703 19.406 1 86.88 77 ALA A CA 1
ATOM 635 C C . ALA A 1 77 ? 23.812 18.422 18.469 1 86.88 77 ALA A C 1
ATOM 637 O O . ALA A 1 77 ? 23.281 17.312 18.469 1 86.88 77 ALA A O 1
ATOM 638 N N . ILE A 1 78 ? 23.453 19.438 17.75 1 81.25 78 ILE A N 1
ATOM 639 C CA . ILE A 1 78 ? 22.422 19.219 16.734 1 81.25 78 ILE A CA 1
ATOM 640 C C . ILE A 1 78 ? 23.062 18.656 15.461 1 81.25 78 ILE A C 1
ATOM 642 O O . ILE A 1 78 ? 23.5 19.422 14.594 1 81.25 78 ILE A O 1
ATOM 646 N N . VAL A 1 79 ? 23.047 17.406 15.32 1 75.5 79 VAL A N 1
ATOM 647 C CA . VAL A 1 79 ? 23.75 16.703 14.25 1 75.5 79 VAL A CA 1
ATOM 648 C C . VAL A 1 79 ? 23.156 17.094 12.898 1 75.5 79 VAL A C 1
ATOM 650 O O . VAL A 1 79 ? 23.891 17.234 11.914 1 75.5 79 VAL A O 1
ATOM 653 N N . GLN A 1 80 ? 21.906 17.359 12.867 1 71.19 80 GLN A N 1
ATOM 654 C CA . GLN A 1 80 ? 21.219 17.703 11.633 1 71.19 80 GLN A CA 1
ATOM 655 C C . GLN A 1 80 ? 21.719 19.031 11.07 1 71.19 80 GLN A C 1
ATOM 657 O O . GLN A 1 80 ? 21.656 19.266 9.867 1 71.19 80 GLN A O 1
ATOM 662 N N . ASP A 1 81 ? 22.25 19.812 12 1 75.38 81 ASP A N 1
ATOM 663 C CA . ASP A 1 81 ? 22.766 21.125 11.594 1 75.38 81 ASP A CA 1
ATOM 664 C C . ASP A 1 81 ? 24.281 21.062 11.359 1 75.38 81 ASP A C 1
ATOM 666 O O . ASP A 1 81 ? 24.922 22.094 11.156 1 75.38 81 ASP A O 1
ATOM 670 N N . GLY A 1 82 ? 24.797 19.828 11.547 1 75.88 82 GLY A N 1
ATOM 671 C CA . GLY A 1 82 ? 26.219 19.641 11.297 1 75.88 82 GLY A CA 1
ATOM 672 C C . GLY A 1 82 ? 27.078 19.875 12.523 1 75.88 82 GLY A C 1
ATOM 673 O O . GLY A 1 82 ? 28.312 19.906 12.43 1 75.88 82 GLY A O 1
ATOM 674 N N . GLN A 1 83 ? 26.391 20 13.672 1 80.75 83 GLN A N 1
ATOM 675 C CA . GLN A 1 83 ? 27.172 20.203 14.891 1 80.75 83 GLN A CA 1
ATOM 676 C C . GLN A 1 83 ? 27.844 18.922 15.344 1 80.75 83 GLN A C 1
ATOM 678 O O . GLN A 1 83 ? 27.219 17.859 15.336 1 80.75 83 GLN A O 1
ATOM 683 N N . LYS A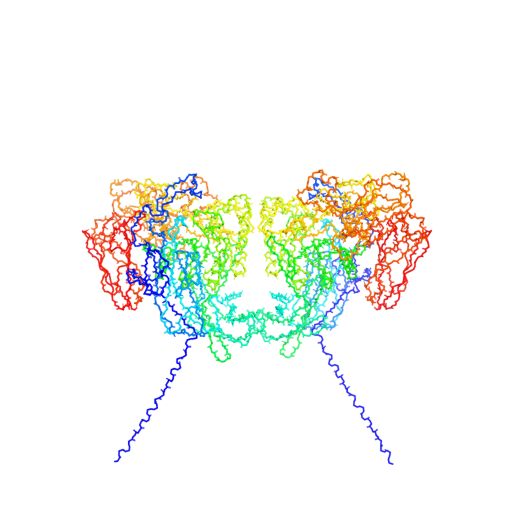 1 84 ? 29.188 18.969 15.867 1 79.56 84 LYS A N 1
ATOM 684 C CA . LYS A 1 84 ? 29.984 17.781 16.188 1 79.56 84 LYS A CA 1
ATOM 685 C C . LYS A 1 84 ? 30.188 17.656 17.688 1 79.56 84 LYS A C 1
ATOM 687 O O . LYS A 1 84 ? 30.5 16.562 18.188 1 79.56 84 LYS A O 1
ATOM 692 N N . ALA A 1 85 ? 29.953 18.812 18.297 1 87.81 85 ALA A N 1
ATOM 693 C CA . ALA A 1 85 ? 30.141 18.828 19.734 1 87.81 85 ALA A CA 1
ATOM 694 C C . ALA A 1 85 ? 28.969 19.531 20.438 1 87.81 85 ALA A C 1
ATOM 696 O O . ALA A 1 85 ? 28.312 20.406 19.844 1 87.81 85 ALA A O 1
ATOM 697 N N . ALA A 1 86 ? 28.781 19.062 21.562 1 88.62 86 ALA A N 1
ATOM 698 C CA . ALA A 1 86 ? 27.688 19.672 22.344 1 88.62 86 ALA A CA 1
ATOM 699 C C . ALA A 1 86 ? 27.953 21.156 22.594 1 88.62 86 ALA A C 1
ATOM 701 O O . ALA A 1 86 ? 29.078 21.547 22.906 1 88.62 86 ALA A O 1
ATOM 702 N N . LEU A 1 87 ? 26.953 21.953 22.266 1 88.5 87 LEU A N 1
ATOM 703 C CA . LEU A 1 87 ? 26.938 23.375 22.547 1 88.5 87 LEU A CA 1
ATOM 704 C C . LEU A 1 87 ? 25.781 23.766 23.453 1 88.5 87 LEU A C 1
ATOM 706 O O . LEU A 1 87 ? 24.75 23.078 23.469 1 88.5 87 LEU A O 1
ATOM 710 N N . GLU A 1 88 ? 26.078 24.75 24.172 1 89.62 88 GLU A N 1
ATOM 711 C CA . GLU A 1 88 ? 24.969 25.297 24.938 1 89.62 88 GLU A CA 1
ATOM 712 C C . GLU A 1 88 ? 24.062 26.141 24.062 1 89.62 88 GLU A C 1
ATOM 714 O O . GLU A 1 88 ? 24.516 27.125 23.453 1 89.62 88 GLU A O 1
ATOM 719 N N . HIS A 1 89 ? 22.906 25.766 23.922 1 89 89 HIS A N 1
ATOM 720 C CA . HIS A 1 89 ? 21.938 26.5 23.109 1 89 89 HIS A CA 1
ATOM 721 C C . HIS A 1 89 ? 21.156 27.516 23.969 1 89 89 HIS A C 1
ATOM 723 O O . HIS A 1 89 ? 20.531 27.125 24.969 1 89 89 HIS A O 1
ATOM 729 N N . ALA A 1 90 ? 21.359 28.797 23.484 1 82.06 90 ALA A N 1
ATOM 730 C CA . ALA A 1 90 ? 20.672 29.906 24.141 1 82.06 90 ALA A CA 1
ATOM 731 C C . ALA A 1 90 ? 19.266 30.062 23.578 1 82.06 90 ALA A C 1
ATOM 733 O O . ALA A 1 90 ? 19.078 30.344 22.391 1 82.06 90 ALA A O 1
ATOM 734 N N . GLY A 1 91 ? 18.156 29.703 24.312 1 89.12 91 GLY A N 1
ATOM 735 C CA . GLY A 1 91 ? 16.781 29.984 23.906 1 89.12 91 GLY A CA 1
ATOM 736 C C . GLY A 1 91 ? 16.234 28.969 22.938 1 89.12 91 GLY A C 1
ATOM 737 O O . GLY A 1 91 ? 15.336 29.281 22.141 1 89.12 91 GLY A O 1
ATOM 738 N N . ARG A 1 92 ? 16.766 27.734 22.812 1 92 92 ARG A N 1
ATOM 739 C CA . ARG A 1 92 ? 16.328 26.688 21.875 1 92 92 ARG A CA 1
ATOM 740 C C . ARG A 1 92 ? 14.812 26.484 21.969 1 92 92 ARG A C 1
ATOM 742 O O . ARG A 1 92 ? 14.148 26.297 20.938 1 92 92 ARG A O 1
ATOM 749 N N . THR A 1 93 ? 14.336 26.641 23.172 1 96 93 THR A N 1
ATOM 750 C CA . THR A 1 93 ? 12.898 26.469 23.375 1 96 93 THR A CA 1
ATOM 751 C C . THR A 1 93 ? 12.242 27.797 23.719 1 96 93 THR A C 1
ATOM 753 O O . THR A 1 93 ? 11.258 27.844 24.469 1 96 93 THR A O 1
ATOM 756 N N . GLY A 1 94 ? 12.812 28.922 23.312 1 95.75 94 GLY A N 1
ATOM 757 C CA . GLY A 1 94 ? 12.203 30.234 23.391 1 95.75 94 GLY A CA 1
ATOM 758 C C . GLY A 1 94 ? 12.586 30.984 24.641 1 95.75 94 GLY A C 1
ATOM 759 O O . GLY A 1 94 ? 12.312 32.188 24.766 1 95.75 94 GLY A O 1
ATOM 760 N N . GLY A 1 95 ? 13.164 30.297 25.656 1 96.56 95 GLY A N 1
ATOM 761 C CA . GLY A 1 95 ? 13.641 30.953 26.859 1 96.56 95 GLY A CA 1
ATOM 762 C C . GLY A 1 95 ? 12.539 31.203 27.875 1 96.56 95 GLY A C 1
ATOM 763 O O . GLY A 1 95 ? 12.656 32.094 28.719 1 96.56 95 GLY A O 1
ATOM 764 N N . LEU A 1 96 ? 11.469 30.484 27.812 1 97.69 96 LEU A N 1
ATOM 765 C CA . LEU A 1 96 ? 10.352 30.609 28.75 1 97.69 96 LEU A CA 1
ATOM 766 C C . LEU A 1 96 ? 10.305 29.406 29.688 1 97.69 96 LEU A C 1
ATOM 768 O O . LEU A 1 96 ? 10.781 28.328 29.344 1 97.69 96 LEU A O 1
ATOM 772 N N . PRO A 1 97 ? 9.766 29.531 30.859 1 97.44 97 PRO A N 1
ATOM 773 C CA . PRO A 1 97 ? 9.82 28.469 31.875 1 97.44 97 PRO A CA 1
ATOM 774 C C . PRO A 1 97 ? 8.664 27.484 31.75 1 97.44 97 PRO A C 1
ATOM 776 O O . PRO A 1 97 ? 7.852 27.359 32.688 1 97.44 97 PRO A O 1
ATOM 779 N N . PHE A 1 98 ? 8.633 26.656 30.734 1 98 98 PHE A N 1
ATOM 780 C CA . PHE A 1 98 ? 7.574 25.672 30.516 1 98 98 PHE A CA 1
ATOM 781 C C . PHE A 1 98 ? 7.867 24.375 31.266 1 98 98 PHE A C 1
ATOM 783 O O . PHE A 1 98 ? 6.969 23.562 31.5 1 98 98 PHE A O 1
ATOM 790 N N . VAL A 1 99 ? 9.07 24.078 31.734 1 97.88 99 VAL A N 1
ATOM 791 C CA . VAL A 1 99 ? 9.492 22.844 32.375 1 97.88 99 VAL A CA 1
ATOM 792 C C . VAL A 1 99 ? 8.922 22.766 33.781 1 97.88 99 VAL A C 1
ATOM 794 O O . VAL A 1 99 ? 8.859 23.781 34.5 1 97.88 99 VAL A O 1
ATOM 797 N N . GLY A 1 100 ? 8.492 21.625 34.188 1 98 100 GLY A N 1
ATOM 798 C CA . GLY A 1 100 ? 8.039 21.375 35.531 1 98 100 GLY A CA 1
ATOM 799 C C . GLY A 1 100 ? 6.594 20.922 35.594 1 98 100 GLY A C 1
ATOM 800 O O . GLY A 1 100 ? 6.023 20.5 34.594 1 98 100 GLY A O 1
ATOM 801 N N . VAL A 1 101 ? 6.102 21.016 36.812 1 98.38 101 VAL A N 1
ATOM 802 C CA . VAL A 1 101 ? 4.777 20.469 37.094 1 98.38 101 VAL A CA 1
ATOM 803 C C . VAL A 1 101 ? 3.75 21.594 37.094 1 98.38 101 VAL A C 1
ATOM 805 O O . VAL A 1 101 ? 4.074 22.75 37.406 1 98.38 101 VAL A O 1
ATOM 808 N N . GLY A 1 102 ? 2.602 21.328 36.625 1 98.56 102 GLY A N 1
ATOM 809 C CA . GLY A 1 102 ? 1.421 22.172 36.781 1 98.56 102 GLY A CA 1
ATOM 810 C C . GLY A 1 102 ? 0.169 21.375 37.125 1 98.56 102 GLY A C 1
ATOM 811 O O . GLY A 1 102 ? -0.043 20.281 36.594 1 98.56 102 GLY A O 1
ATOM 812 N N . TRP A 1 103 ? -0.584 21.875 38.094 1 98.75 103 TRP A N 1
ATOM 813 C CA . TRP A 1 103 ? -1.852 21.266 38.469 1 98.75 103 TRP A CA 1
ATOM 814 C C . TRP A 1 103 ? -3.023 22.188 38.156 1 98.75 103 TRP A C 1
ATOM 816 O O . TRP A 1 103 ? -2.939 23.406 38.344 1 98.75 103 TRP A O 1
ATOM 826 N N . TYR A 1 104 ? -4.027 21.609 37.688 1 98.88 104 TYR A N 1
ATOM 827 C CA . TYR A 1 104 ? -5.293 22.281 37.438 1 98.88 104 TYR A CA 1
ATOM 828 C C . TYR A 1 104 ? -6.43 21.609 38.219 1 98.88 104 TYR A C 1
ATOM 830 O O . TYR A 1 104 ? -6.477 20.391 38.312 1 98.88 104 TYR A O 1
ATOM 838 N N . ARG A 1 105 ? -7.352 22.391 38.75 1 98.69 105 ARG A N 1
ATOM 839 C CA . ARG A 1 105 ? -8.555 21.906 39.406 1 98.69 105 ARG A CA 1
ATOM 840 C C . ARG A 1 105 ? -9.789 22.672 38.938 1 98.69 105 ARG A C 1
ATOM 842 O O . ARG A 1 105 ? -9.734 23.891 38.75 1 98.69 105 ARG A O 1
ATOM 849 N N . LEU A 1 106 ? -10.82 22.031 38.719 1 98.69 106 LEU A N 1
ATOM 850 C CA . LEU A 1 106 ? -12.102 22.625 38.344 1 98.69 106 LEU A CA 1
ATOM 851 C C . LEU A 1 106 ? -13.25 21.953 39.062 1 98.69 106 LEU A C 1
ATOM 853 O O . LEU A 1 106 ? -13.398 20.719 39 1 98.69 106 LEU A O 1
ATOM 857 N N . ARG A 1 107 ? -13.984 22.656 39.781 1 97.88 107 ARG A N 1
ATOM 858 C CA . ARG A 1 107 ? -15.281 22.203 40.281 1 97.88 107 ARG A CA 1
ATOM 859 C C . ARG A 1 107 ? -16.391 22.5 39.25 1 97.88 107 ARG A C 1
ATOM 861 O O . ARG A 1 107 ? -16.469 23.609 38.75 1 97.88 107 ARG A O 1
ATOM 868 N N . PHE A 1 108 ? -17.156 21.531 38.969 1 97.62 108 PHE A N 1
ATOM 869 C CA . PHE A 1 108 ? -18.172 21.734 37.938 1 97.62 108 PHE A CA 1
ATOM 870 C C . PHE A 1 108 ? -19.438 20.938 38.281 1 97.62 108 PHE A C 1
ATOM 872 O O . PHE A 1 108 ? -19.406 20.016 39.094 1 97.62 108 PHE A O 1
ATOM 879 N N . GLU A 1 109 ? -20.469 21.359 37.719 1 96.06 109 GLU A N 1
ATOM 880 C CA . GLU A 1 109 ? -21.734 20.641 37.719 1 96.06 109 GLU A CA 1
ATOM 881 C C . GLU A 1 109 ? -22.109 20.172 36.312 1 96.06 109 GLU A C 1
ATOM 883 O O . GLU A 1 109 ? -21.703 20.781 35.312 1 96.06 109 GLU A O 1
ATOM 888 N N . ALA A 1 110 ? -22.734 19.031 36.25 1 95.75 110 ALA A N 1
ATOM 889 C CA . ALA A 1 110 ? -23.281 18.484 35 1 95.75 110 ALA A CA 1
ATOM 890 C C . ALA A 1 110 ? -24.734 18.047 35.188 1 95.75 110 ALA A C 1
ATOM 892 O O . ALA A 1 110 ? -25.031 16.859 35.25 1 95.75 110 ALA A O 1
ATOM 893 N N . PRO A 1 111 ? -25.516 19 35.125 1 93.88 111 PRO A N 1
ATOM 894 C CA . PRO A 1 111 ? -26.906 18.703 35.438 1 93.88 111 PRO A CA 1
ATOM 895 C C . PRO A 1 111 ? -27.531 17.719 34.438 1 93.88 111 PRO A C 1
ATOM 897 O O . PRO A 1 111 ? -28.484 17.016 34.781 1 93.88 111 PRO A O 1
ATOM 900 N N . ALA A 1 112 ? -27.016 17.625 33.312 1 93.38 112 ALA A N 1
ATOM 901 C CA . ALA A 1 112 ? -27.562 16.719 32.281 1 93.38 112 ALA A CA 1
ATOM 902 C C . ALA A 1 112 ? -27.188 15.273 32.594 1 93.38 112 ALA A C 1
ATOM 904 O O . ALA A 1 112 ? -27.781 14.344 32.062 1 93.38 112 ALA A O 1
ATOM 905 N N . PHE A 1 113 ? -26.234 15.008 33.438 1 96.25 113 PHE A N 1
ATOM 906 C CA . PHE A 1 113 ? -25.734 13.664 33.719 1 96.25 113 PHE A CA 1
ATOM 907 C C . PHE A 1 113 ? -26.594 12.992 34.781 1 96.25 113 PHE A C 1
ATOM 909 O O . PHE A 1 113 ? -26.75 13.531 35.875 1 96.25 113 PHE A O 1
ATOM 916 N N . THR A 1 114 ? -27.094 11.836 34.5 1 95.06 114 THR A N 1
ATOM 917 C CA . THR A 1 114 ? -27.766 10.961 35.469 1 95.06 114 THR A CA 1
ATOM 918 C C . THR A 1 114 ? -27.016 9.648 35.625 1 95.06 114 THR A C 1
ATOM 920 O O . THR A 1 114 ? -26.078 9.375 34.875 1 95.06 114 THR A O 1
ATOM 923 N N . SER A 1 115 ? -27.469 8.781 36.562 1 93.44 115 SER A N 1
ATOM 924 C CA . SER A 1 115 ? -26.75 7.555 36.875 1 93.44 115 SER A CA 1
ATOM 925 C C . SER A 1 115 ? -26.797 6.555 35.75 1 93.44 115 SER A C 1
ATOM 927 O O . SER A 1 115 ? -25.984 5.633 35.656 1 93.44 115 SER A O 1
ATOM 929 N N . SER A 1 116 ? -27.641 6.723 34.812 1 94.31 116 SER A N 1
ATOM 930 C CA . SER A 1 116 ? -27.766 5.789 33.688 1 94.31 116 SER A CA 1
ATOM 931 C C . SER A 1 116 ? -26.984 6.273 32.469 1 94.31 116 SER A C 1
ATOM 933 O O . SER A 1 116 ? -26.812 5.535 31.5 1 94.31 116 SER A O 1
ATOM 935 N N . ASP A 1 117 ? -26.5 7.477 32.562 1 96.25 117 ASP A N 1
ATOM 936 C CA . ASP A 1 117 ? -25.859 8.094 31.406 1 96.25 117 ASP A CA 1
ATOM 937 C C . ASP A 1 117 ? -24.375 7.746 31.328 1 96.25 117 ASP A C 1
ATOM 939 O O . ASP A 1 117 ? -23.828 7.164 32.281 1 96.25 117 ASP A O 1
ATOM 943 N N . LYS A 1 118 ? -23.812 8.008 30.156 1 97.12 118 LYS A N 1
ATOM 944 C CA . LYS A 1 118 ? -22.359 7.938 29.953 1 97.12 118 LYS A CA 1
ATOM 945 C C . LYS A 1 118 ? -21.734 9.328 29.922 1 97.12 118 LYS A C 1
ATOM 947 O O . LYS A 1 118 ? -22.344 10.281 29.422 1 97.12 118 LYS A O 1
ATOM 952 N N . ALA A 1 119 ? -20.547 9.414 30.531 1 97.81 119 ALA A N 1
ATOM 953 C CA . ALA A 1 119 ? -19.797 10.664 30.531 1 97.81 119 ALA A CA 1
ATOM 954 C C . ALA A 1 119 ? -18.391 10.461 29.984 1 97.81 119 ALA A C 1
ATOM 956 O O . ALA A 1 119 ? -17.672 9.547 30.422 1 97.81 119 ALA A O 1
ATOM 957 N N . THR A 1 120 ? -18.031 11.242 29.016 1 98.31 120 THR A N 1
ATOM 958 C CA . THR A 1 120 ? -16.703 11.18 28.422 1 98.31 120 THR A CA 1
ATOM 959 C C . THR A 1 120 ? -16 12.531 28.516 1 98.31 120 THR A C 1
ATOM 961 O O . THR A 1 120 ? -16.547 13.547 28.062 1 98.31 120 THR A O 1
ATOM 964 N N . LEU A 1 121 ? -14.812 12.531 29.109 1 98.62 121 LEU A N 1
ATOM 965 C CA . LEU A 1 121 ? -13.953 13.711 29.078 1 98.62 121 LEU A CA 1
ATOM 966 C C . LEU A 1 121 ? -13.078 13.734 27.828 1 98.62 121 LEU A C 1
ATOM 968 O O . LEU A 1 121 ? -12.43 12.734 27.516 1 98.62 121 LEU A O 1
ATOM 972 N N . ILE A 1 122 ? -13.062 14.82 27.141 1 98.69 122 ILE A N 1
ATOM 973 C CA . ILE A 1 122 ? -12.281 14.969 25.922 1 98.69 122 ILE A CA 1
ATOM 974 C C . ILE A 1 122 ? -11.289 16.125 26.078 1 98.69 122 ILE A C 1
ATOM 976 O O . ILE A 1 122 ? -11.695 17.25 26.375 1 98.69 122 ILE A O 1
ATOM 980 N N . PHE A 1 123 ? -10.008 15.852 25.953 1 98.81 123 PHE A N 1
ATOM 981 C CA . PHE A 1 123 ? -8.938 16.844 25.953 1 98.81 123 PHE A CA 1
ATOM 982 C C . PHE A 1 123 ? -8.414 17.078 24.547 1 98.81 123 PHE A C 1
ATOM 984 O O . PHE A 1 123 ? -7.957 16.141 23.875 1 98.81 123 PHE A O 1
ATOM 991 N N . ASP A 1 124 ? -8.422 18.312 24.109 1 98.62 124 ASP A N 1
ATOM 992 C CA . ASP A 1 124 ? -7.902 18.609 22.781 1 98.62 124 ASP A CA 1
ATOM 993 C C . ASP A 1 124 ? -6.379 18.672 22.797 1 98.62 124 ASP A C 1
ATOM 995 O O . ASP A 1 124 ? -5.746 18.672 21.734 1 98.62 124 ASP A O 1
ATOM 999 N N . GLY A 1 125 ? -5.777 18.734 23.938 1 98.25 125 GLY A N 1
ATOM 1000 C CA . GLY A 1 125 ? -4.348 18.766 24.188 1 98.25 125 GLY A CA 1
ATOM 1001 C C . GLY A 1 125 ? -4 19.172 25.609 1 98.25 125 GLY A C 1
ATOM 1002 O O . GLY A 1 125 ? -4.645 20.047 26.188 1 98.25 125 GLY A O 1
ATOM 1003 N N . ALA A 1 126 ? -3.07 18.547 26.188 1 98.81 126 ALA A N 1
ATOM 1004 C CA . ALA A 1 126 ? -2.568 18.812 27.531 1 98.81 126 ALA A CA 1
ATOM 1005 C C . ALA A 1 126 ? -1.06 18.609 27.609 1 98.81 126 ALA A C 1
ATOM 1007 O O . ALA A 1 126 ? -0.583 17.469 27.594 1 98.81 126 ALA A O 1
ATOM 1008 N N . MET A 1 127 ? -0.358 19.734 27.766 1 98.56 127 MET A N 1
ATOM 1009 C CA . MET A 1 127 ? 1.096 19.672 27.641 1 98.56 127 MET A CA 1
ATOM 1010 C C . MET A 1 127 ? 1.753 19.547 29.016 1 98.56 127 MET A C 1
ATOM 1012 O O . MET A 1 127 ? 1.765 20.484 29.797 1 98.56 127 MET A O 1
ATOM 1016 N N . SER A 1 128 ? 2.43 18.469 29.469 1 98.12 128 SER A N 1
ATOM 1017 C CA . SER A 1 128 ? 2.295 17.141 28.891 1 98.12 128 SER A CA 1
ATOM 1018 C C . SER A 1 128 ? 2.176 16.062 29.984 1 98.12 128 SER A C 1
ATOM 1020 O O . SER A 1 128 ? 1.977 16.391 31.156 1 98.12 128 SER A O 1
ATOM 1022 N N . HIS A 1 129 ? 2.117 14.836 29.609 1 98.44 129 HIS A N 1
ATOM 1023 C CA . HIS A 1 129 ? 1.983 13.727 30.547 1 98.44 129 HIS A CA 1
ATOM 1024 C C . HIS A 1 129 ? 0.788 13.922 31.469 1 98.44 129 HIS A C 1
ATOM 1026 O O . HIS A 1 129 ? 0.925 13.859 32.688 1 98.44 129 HIS A O 1
ATOM 1032 N N . ALA A 1 130 ? -0.298 14.008 30.906 1 98.81 130 ALA A N 1
ATOM 1033 C CA . ALA A 1 130 ? -1.522 14.32 31.641 1 98.81 130 ALA A CA 1
ATOM 1034 C C . ALA A 1 130 ? -1.985 13.125 32.469 1 98.81 130 ALA A C 1
ATOM 1036 O O . ALA A 1 130 ? -2.23 12.047 31.938 1 98.81 130 ALA A O 1
ATOM 1037 N N . LYS A 1 131 ? -2.057 13.281 33.719 1 98.75 131 LYS A N 1
ATOM 1038 C CA . LYS A 1 131 ? -2.77 12.398 34.625 1 98.75 131 LYS A CA 1
ATOM 1039 C C . LYS A 1 131 ? -4.074 13.031 35.094 1 98.75 131 LYS A C 1
ATOM 1041 O O . LYS A 1 131 ? -4.062 14.102 35.719 1 98.75 131 LYS A O 1
ATOM 1046 N N . VAL A 1 132 ? -5.148 12.391 34.844 1 98.81 132 VAL A N 1
ATOM 1047 C CA . VAL A 1 132 ? -6.457 13 35.062 1 98.81 132 VAL A CA 1
ATOM 1048 C C . VAL A 1 132 ? -7.172 12.312 36.219 1 98.81 132 VAL A C 1
ATOM 1050 O O . VAL A 1 132 ? -7.219 11.086 36.281 1 98.81 132 VAL A O 1
ATOM 1053 N N . TYR A 1 133 ? -7.715 13.094 37.125 1 98.69 133 TYR A N 1
ATOM 1054 C CA . TYR A 1 133 ? -8.438 12.617 38.312 1 98.69 133 TYR A CA 1
ATOM 1055 C C . TYR A 1 133 ? -9.844 13.195 38.344 1 98.69 133 TYR A C 1
ATOM 1057 O O . TYR A 1 133 ? -10.055 14.367 38.031 1 98.69 133 TYR A O 1
ATOM 1065 N N . LEU A 1 134 ? -10.766 12.422 38.719 1 98.62 134 LEU A N 1
ATOM 1066 C CA . LEU A 1 134 ? -12.141 12.844 38.938 1 98.62 134 LEU A CA 1
ATOM 1067 C C . LEU A 1 134 ? -12.625 12.414 40.312 1 98.62 134 LEU A C 1
ATOM 1069 O O . LEU A 1 134 ? -12.648 11.227 40.625 1 98.62 134 LEU A O 1
ATOM 1073 N N . ASN A 1 135 ? -12.953 13.367 41.156 1 98.06 135 ASN A N 1
ATOM 1074 C CA . ASN A 1 135 ? -13.398 13.125 42.5 1 98.06 135 ASN A CA 1
ATOM 1075 C C . ASN A 1 135 ? -12.414 12.258 43.281 1 98.06 135 ASN A C 1
ATOM 1077 O O . ASN A 1 135 ? -12.812 11.312 43.969 1 98.06 135 ASN A O 1
ATOM 1081 N N . GLY A 1 136 ? -11.242 12.531 43.031 1 97.69 136 GLY A N 1
ATOM 1082 C CA . GLY A 1 136 ? -10.188 11.906 43.812 1 97.69 136 GLY A CA 1
ATOM 1083 C C . GLY A 1 136 ? -9.68 10.617 43.219 1 97.69 136 GLY A C 1
ATOM 1084 O O . GLY A 1 136 ? -8.695 10.047 43.688 1 97.69 136 GLY A O 1
ATOM 1085 N N . HIS A 1 137 ? -10.211 10.148 42.156 1 97.81 137 HIS A N 1
ATOM 1086 C CA . HIS A 1 137 ? -9.82 8.898 41.5 1 97.81 137 HIS A CA 1
ATOM 1087 C C . HIS A 1 137 ? -9.086 9.164 40.188 1 97.81 137 HIS A C 1
ATOM 1089 O O . HIS A 1 137 ? -9.539 9.977 39.375 1 97.81 137 HIS A O 1
ATOM 1095 N N . GLU A 1 138 ? -7.969 8.492 39.969 1 98 138 GLU A N 1
ATOM 1096 C CA . GLU A 1 138 ? -7.293 8.562 38.656 1 98 138 GLU A CA 1
ATOM 1097 C C . GLU A 1 138 ? -8.102 7.863 37.562 1 98 138 GLU A C 1
ATOM 1099 O O . GLU A 1 138 ? -8.43 6.68 37.688 1 98 138 GLU A O 1
ATOM 1104 N N . ILE A 1 139 ? -8.375 8.492 36.531 1 97.75 139 ILE A N 1
ATOM 1105 C CA . ILE A 1 139 ? -9.258 7.879 35.562 1 97.75 139 ILE A CA 1
ATOM 1106 C C . ILE A 1 139 ? -8.5 7.676 34.25 1 97.75 139 ILE A C 1
ATOM 1108 O O . ILE A 1 139 ? -9 7.031 33.312 1 97.75 139 ILE A O 1
ATOM 1112 N N . GLY A 1 140 ? -7.289 8.281 34.094 1 98 140 GLY A N 1
ATOM 1113 C CA . GLY A 1 140 ? -6.539 8.008 32.906 1 98 140 GLY A CA 1
ATOM 1114 C C . GLY A 1 140 ? -5.234 8.789 32.812 1 98 140 GLY A C 1
ATOM 1115 O O . GLY A 1 140 ? -4.977 9.656 33.656 1 98 140 GLY A O 1
ATOM 1116 N N . TYR A 1 141 ? -4.449 8.406 31.812 1 98.38 141 TYR A N 1
ATOM 1117 C CA . TYR A 1 141 ? -3.131 8.961 31.531 1 98.38 141 TYR A CA 1
ATOM 1118 C C . TYR A 1 141 ? -2.891 9.07 30.031 1 98.38 141 TYR A C 1
ATOM 1120 O O . TYR A 1 141 ? -3.291 8.188 29.266 1 98.38 141 TYR A O 1
ATOM 1128 N N . TRP A 1 142 ? -2.293 10.141 29.594 1 98.62 142 TRP A N 1
ATOM 1129 C CA . TRP A 1 142 ? -1.866 10.305 28.203 1 98.62 142 TRP A CA 1
ATOM 1130 C C . TRP A 1 142 ? -0.616 11.18 28.125 1 98.62 142 TRP A C 1
ATOM 1132 O O . TRP A 1 142 ? -0.655 12.367 28.453 1 98.62 142 TRP A O 1
ATOM 1142 N N . PRO A 1 143 ? 0.434 10.648 27.578 1 98.44 143 PRO A N 1
ATOM 1143 C CA . PRO A 1 143 ? 1.706 11.359 27.734 1 98.44 143 PRO A CA 1
ATOM 1144 C C . PRO A 1 143 ? 1.932 12.391 26.625 1 98.44 143 PRO A C 1
ATOM 1146 O O . PRO A 1 143 ? 2.568 13.422 26.859 1 98.44 143 PRO A O 1
ATOM 1149 N N . TYR A 1 144 ? 1.546 12.211 25.375 1 98.38 144 TYR A N 1
ATOM 1150 C CA . TYR A 1 144 ? 1.866 13.086 24.25 1 98.38 144 TYR A CA 1
ATOM 1151 C C . TYR A 1 144 ? 1.018 14.352 24.281 1 98.38 144 TYR A C 1
ATOM 1153 O O . TYR A 1 144 ? -0.163 14.328 23.922 1 98.38 144 TYR A O 1
ATOM 1161 N N . GLY A 1 145 ? 1.606 15.43 24.609 1 98.31 145 GLY A N 1
ATOM 1162 C CA . GLY A 1 145 ? 0.914 16.672 24.938 1 98.31 145 GLY A CA 1
ATOM 1163 C C . GLY A 1 145 ? 0.164 17.25 23.75 1 98.31 145 GLY A C 1
ATOM 1164 O O . GLY A 1 145 ? -0.765 18.047 23.922 1 98.31 145 GLY A O 1
ATOM 1165 N N . TYR A 1 146 ? 0.55 16.875 22.5 1 98.19 146 TYR A N 1
ATOM 1166 C CA . TYR A 1 146 ? -0.049 17.453 21.297 1 98.19 146 TYR A CA 1
ATOM 1167 C C . TYR A 1 146 ? -1.308 16.688 20.891 1 98.19 146 TYR A C 1
ATOM 1169 O O . TYR A 1 146 ? -2.098 17.172 20.078 1 98.19 146 TYR A O 1
ATOM 1177 N N . ASN A 1 147 ? -1.487 15.508 21.422 1 98.12 147 ASN A N 1
ATOM 1178 C CA . ASN A 1 147 ? -2.564 14.625 20.984 1 98.12 147 ASN A CA 1
ATOM 1179 C C . ASN A 1 147 ? -3.881 14.961 21.688 1 98.12 147 ASN A C 1
ATOM 1181 O O . ASN A 1 147 ? -3.896 15.258 22.875 1 98.12 147 ASN A O 1
ATOM 1185 N N . SER A 1 148 ? -4.98 14.938 20.922 1 98.56 148 SER A N 1
ATOM 1186 C CA . SER A 1 148 ? -6.305 14.875 21.531 1 98.56 148 SER A CA 1
ATOM 1187 C C . SER A 1 148 ? -6.602 13.477 22.062 1 98.56 148 SER A C 1
ATOM 1189 O O . SER A 1 148 ? -6.258 12.477 21.422 1 98.56 148 SER A O 1
ATOM 1191 N N . PHE A 1 149 ? -7.188 13.398 23.219 1 98.62 149 PHE A N 1
ATOM 1192 C CA . PHE A 1 149 ? -7.539 12.102 23.781 1 98.62 149 PHE A CA 1
ATOM 1193 C C . PHE A 1 149 ? -8.82 12.195 24.609 1 98.62 149 PHE A C 1
ATOM 1195 O O . PHE A 1 149 ? -9.312 13.297 24.859 1 98.62 149 PHE A O 1
ATOM 1202 N N . TYR A 1 150 ? -9.406 11.109 24.922 1 98.69 150 TYR A N 1
ATOM 1203 C CA . TYR A 1 150 ? -10.625 11.078 25.734 1 98.69 150 TYR A CA 1
ATOM 1204 C C . TYR A 1 150 ? -10.586 9.945 26.75 1 98.69 150 TYR A C 1
ATOM 1206 O O . TYR A 1 150 ? -9.828 8.984 26.578 1 98.69 150 TYR A O 1
ATOM 1214 N N . LEU A 1 151 ? -11.32 10.102 27.797 1 98.56 151 LEU A N 1
ATOM 1215 C CA . LEU A 1 151 ? -11.375 9.156 28.922 1 98.56 151 LEU A CA 1
ATOM 1216 C C . LEU A 1 151 ? -12.812 8.922 29.359 1 98.56 151 LEU A C 1
ATOM 1218 O O . LEU A 1 151 ? -13.625 9.844 29.375 1 98.56 151 LEU A O 1
ATOM 1222 N N . ASP A 1 152 ? -13.125 7.715 29.703 1 98 152 ASP A N 1
ATOM 1223 C CA . ASP A 1 152 ? -14.414 7.391 30.297 1 98 152 ASP A CA 1
ATOM 1224 C C . ASP A 1 152 ? -14.5 7.887 31.75 1 98 152 ASP A C 1
ATOM 1226 O O . ASP A 1 152 ? -13.789 7.395 32.625 1 98 152 ASP A O 1
ATOM 1230 N N . ALA A 1 153 ? -15.383 8.82 31.984 1 98.12 153 ALA A N 1
ATOM 1231 C CA . ALA A 1 153 ? -15.539 9.422 33.312 1 98.12 153 ALA A CA 1
ATOM 1232 C C . ALA A 1 153 ? -16.734 8.828 34.031 1 98.12 153 ALA A C 1
ATOM 1234 O O . ALA A 1 153 ? -16.953 9.117 35.219 1 98.12 153 ALA A O 1
ATOM 1235 N N . THR A 1 154 ? -17.453 7.949 33.469 1 97.62 154 THR A N 1
ATOM 1236 C CA . THR A 1 154 ? -18.766 7.48 33.906 1 97.62 154 THR A CA 1
ATOM 1237 C C . THR A 1 154 ? -18.719 6.918 35.312 1 97.62 154 THR A C 1
ATOM 1239 O O . THR A 1 154 ? -19.516 7.305 36.188 1 97.62 154 THR A O 1
ATOM 1242 N N . PRO A 1 155 ? -17.75 6.066 35.625 1 97.06 155 PRO A N 1
ATOM 1243 C CA . PRO A 1 155 ? -17.812 5.395 36.938 1 97.06 155 PRO A CA 1
ATOM 1244 C C . PRO A 1 155 ? -17.578 6.344 38.094 1 97.06 155 PRO A C 1
ATOM 1246 O O . PRO A 1 155 ? -17.906 6.016 39.25 1 97.06 155 PRO A O 1
ATOM 1249 N N . TYR A 1 156 ? -17.094 7.547 37.844 1 97 156 TYR A N 1
ATOM 1250 C CA . TYR A 1 156 ? -16.641 8.391 38.938 1 97 156 TYR A CA 1
ATOM 1251 C C . TYR A 1 156 ? -17.438 9.688 39 1 97 156 TYR A C 1
ATOM 1253 O O . TYR A 1 156 ? -17.234 10.516 39.875 1 97 156 TYR A O 1
ATOM 1261 N N . MET A 1 157 ? -18.312 9.867 38.125 1 97.31 157 MET A N 1
ATOM 1262 C CA . MET A 1 157 ? -19.188 11.031 38.125 1 97.31 157 MET A CA 1
ATOM 1263 C C . MET A 1 157 ? -20.203 10.945 39.25 1 97.31 157 MET A C 1
ATOM 1265 O O . MET A 1 157 ? -20.703 9.867 39.562 1 97.31 157 MET A O 1
ATOM 1269 N N . LYS A 1 158 ? -20.531 12.055 39.812 1 96.31 158 LYS A N 1
ATOM 1270 C CA . LYS A 1 158 ? -21.578 12.156 40.812 1 96.31 158 LYS A CA 1
ATOM 1271 C C . LYS A 1 158 ? -22.797 12.891 40.281 1 96.31 158 LYS A C 1
ATOM 1273 O O . LYS A 1 158 ? -22.781 14.117 40.156 1 96.31 158 LYS A O 1
ATOM 1278 N N . PRO A 1 159 ? -23.875 12.156 40.094 1 95.31 159 PRO A N 1
ATOM 1279 C CA . PRO A 1 159 ? -25.078 12.805 39.562 1 95.31 159 PRO A CA 1
ATOM 1280 C C . PRO A 1 159 ? -25.688 13.797 40.562 1 95.31 159 PRO A C 1
ATOM 1282 O O . PRO A 1 159 ? -25.844 13.477 41.75 1 95.31 159 PRO A O 1
ATOM 1285 N N . GLY A 1 160 ? -26 14.922 40.125 1 92.69 160 GLY A N 1
ATOM 1286 C CA . GLY A 1 160 ? -26.703 15.906 40.906 1 92.69 160 GLY A CA 1
ATOM 1287 C C . GLY A 1 160 ? -25.828 16.609 41.906 1 92.69 160 GLY A C 1
ATOM 1288 O O . GLY A 1 160 ? -26.312 17.375 42.75 1 92.69 160 GLY A O 1
ATOM 1289 N N . GLU A 1 161 ? -24.609 16.391 41.875 1 93.88 161 GLU A N 1
ATOM 1290 C CA . GLU A 1 161 ? -23.641 17 42.781 1 93.88 161 GLU A CA 1
ATOM 1291 C C . GLU A 1 161 ? -22.531 17.703 42.031 1 93.88 161 GLU A C 1
ATOM 1293 O O . GLU A 1 161 ? -22.422 17.594 40.812 1 93.88 161 GLU A O 1
ATOM 1298 N N . SER A 1 162 ? -21.828 18.469 42.844 1 96.06 162 SER A N 1
ATOM 1299 C CA . SER A 1 162 ? -20.609 19.078 42.312 1 96.06 162 SER A CA 1
ATOM 1300 C C . SER A 1 162 ? -19.5 18.047 42.156 1 96.06 162 SER A C 1
ATOM 1302 O O . SER A 1 162 ? -19.328 17.188 43.031 1 96.06 162 SER A O 1
ATOM 1304 N N . ASN A 1 163 ? -18.875 18.047 41.031 1 98.06 163 ASN A N 1
ATOM 1305 C CA . ASN A 1 163 ? -17.734 17.172 40.75 1 98.06 163 ASN A CA 1
ATOM 1306 C C . ASN A 1 163 ? -16.422 17.953 40.719 1 98.06 163 ASN A C 1
ATOM 1308 O O . ASN A 1 163 ? -16.406 19.156 40.469 1 98.06 163 ASN A O 1
ATOM 1312 N N . LEU A 1 164 ? -15.336 17.25 41.062 1 98.44 164 LEU A N 1
ATOM 1313 C CA . LEU A 1 164 ? -14.016 17.859 41.031 1 98.44 164 LEU A CA 1
ATOM 1314 C C . LEU A 1 164 ? -13.133 17.172 40 1 98.44 164 LEU A C 1
ATOM 1316 O O . LEU A 1 164 ? -12.852 15.984 40.094 1 98.44 164 LEU A O 1
ATOM 1320 N N . LEU A 1 165 ? -12.758 17.906 38.969 1 98.69 165 LEU A N 1
ATOM 1321 C CA . LEU A 1 165 ? -11.766 17.453 38 1 98.69 165 LEU A CA 1
ATOM 1322 C C . LEU A 1 165 ? -10.383 18 38.312 1 98.69 165 LEU A C 1
ATOM 1324 O O . LEU A 1 165 ? -10.219 19.203 38.531 1 98.69 165 LEU A O 1
ATOM 1328 N N . ALA A 1 166 ? -9.414 17.141 38.469 1 98.81 166 ALA A N 1
ATOM 1329 C CA . ALA A 1 166 ? -8.023 17.531 38.688 1 98.81 166 ALA A CA 1
ATOM 1330 C C . ALA A 1 166 ? -7.117 16.938 37.594 1 98.81 166 ALA A C 1
ATOM 1332 O O . ALA A 1 166 ? -7.305 15.797 37.188 1 98.81 166 ALA A O 1
ATOM 1333 N N . VAL A 1 167 ? -6.199 17.703 37.094 1 98.88 167 VAL A N 1
ATOM 1334 C CA . VAL A 1 167 ? -5.254 17.281 36.062 1 98.88 167 VAL A CA 1
ATOM 1335 C C . VAL A 1 167 ? -3.834 17.656 36.469 1 98.88 167 VAL A C 1
ATOM 1337 O O . VAL A 1 167 ? -3.557 18.812 36.781 1 98.88 167 VAL A O 1
ATOM 1340 N N . ARG A 1 168 ? -2.967 16.719 36.531 1 98.88 168 ARG A N 1
ATOM 1341 C CA . ARG A 1 168 ? -1.543 16.953 36.75 1 98.88 168 ARG A CA 1
ATOM 1342 C C . ARG A 1 168 ? -0.767 16.859 35.438 1 98.88 168 ARG A C 1
ATOM 1344 O O . ARG A 1 168 ? -0.902 15.891 34.688 1 98.88 168 ARG A O 1
ATOM 1351 N N . LEU A 1 169 ? -0.002 17.844 35.219 1 98.75 169 LEU A N 1
ATOM 1352 C CA . LEU A 1 169 ? 0.858 17.891 34.031 1 98.75 169 LEU A CA 1
ATOM 1353 C C . LEU A 1 169 ? 2.324 18.016 34.438 1 98.75 169 LEU A C 1
ATOM 1355 O O . LEU A 1 169 ? 2.637 18.484 35.531 1 98.75 169 LEU A O 1
ATOM 1359 N N . GLU A 1 170 ? 3.158 17.547 33.469 1 98.56 170 GLU A N 1
ATOM 1360 C CA . GLU A 1 170 ? 4.59 17.688 33.719 1 98.56 170 GLU A CA 1
ATOM 1361 C C . GLU A 1 170 ? 5.367 17.75 32.406 1 98.56 170 GLU A C 1
ATOM 1363 O O . GLU A 1 170 ? 5.219 16.875 31.547 1 98.56 170 GLU A O 1
ATOM 1368 N N . ASN A 1 171 ? 6.141 18.797 32.25 1 98 171 ASN A N 1
ATOM 1369 C CA . ASN A 1 171 ? 7.117 18.906 31.172 1 98 171 ASN A CA 1
ATOM 1370 C C . ASN A 1 171 ? 8.539 18.656 31.688 1 98 171 ASN A C 1
ATOM 1372 O O . ASN A 1 171 ? 8.945 19.234 32.688 1 98 171 ASN A O 1
ATOM 1376 N N . GLU A 1 172 ? 9.211 17.812 30.953 1 97.31 172 GLU A N 1
ATOM 1377 C CA . GLU A 1 172 ? 10.602 17.547 31.312 1 97.31 172 GLU A CA 1
ATOM 1378 C C . GLU A 1 172 ? 11.547 18.469 30.547 1 97.31 172 GLU A C 1
ATOM 1380 O O . GLU A 1 172 ? 11.18 19.031 29.5 1 97.31 172 GLU A O 1
ATOM 1385 N N . THR A 1 173 ? 12.711 18.688 31.109 1 95.31 173 THR A N 1
ATOM 1386 C CA . THR A 1 173 ? 13.75 19.406 30.391 1 95.31 173 THR A CA 1
ATOM 1387 C C . THR A 1 173 ? 14.141 18.688 29.109 1 95.31 173 THR A C 1
ATOM 1389 O O . THR A 1 173 ? 13.93 17.469 29 1 95.31 173 THR A O 1
ATOM 1392 N N . GLU A 1 174 ? 14.609 19.344 28.109 1 94.94 174 GLU A N 1
ATOM 1393 C CA . GLU A 1 174 ? 15.109 18.781 26.859 1 94.94 174 GLU A CA 1
ATOM 1394 C C . GLU A 1 174 ? 14.086 17.844 26.234 1 94.94 174 GLU A C 1
ATOM 1396 O O . GLU A 1 174 ? 14.43 16.75 25.766 1 94.94 174 GLU A O 1
ATOM 1401 N N . SER A 1 175 ? 12.82 18.234 26.344 1 95.75 175 SER A N 1
ATOM 1402 C CA . SER A 1 175 ? 11.75 17.406 25.781 1 95.75 175 SER A CA 1
ATOM 1403 C C . SER A 1 175 ? 11.312 17.938 24.422 1 95.75 175 SER A C 1
ATOM 1405 O O . SER A 1 175 ? 10.508 17.312 23.734 1 95.75 175 SER A O 1
ATOM 1407 N N . SER A 1 176 ? 11.844 19.094 23.984 1 95.5 176 SER A N 1
ATOM 1408 C CA . SER A 1 176 ? 11.43 19.719 22.734 1 95.5 176 SER A CA 1
ATOM 1409 C C . SER A 1 176 ? 12.562 20.547 22.125 1 95.5 176 SER A C 1
ATOM 1411 O O . SER A 1 176 ? 13.508 20.922 22.828 1 95.5 176 SER A O 1
ATOM 1413 N N . ARG A 1 177 ? 12.492 20.766 20.844 1 94 177 ARG A N 1
ATOM 1414 C CA . ARG A 1 177 ? 13.477 21.578 20.141 1 94 177 ARG A CA 1
ATOM 1415 C C . ARG A 1 177 ? 12.984 23.016 19.953 1 94 177 ARG A C 1
ATOM 1417 O O . ARG A 1 177 ? 13.758 23.906 19.609 1 94 177 ARG A O 1
ATOM 1424 N N . TRP A 1 178 ? 11.75 23.281 20.188 1 96.38 178 TRP A N 1
ATOM 1425 C CA . TRP A 1 178 ? 11.07 24.578 20.125 1 96.38 178 TRP A CA 1
ATOM 1426 C C . TRP A 1 178 ? 10.133 24.75 21.312 1 96.38 178 TRP A C 1
ATOM 1428 O O . TRP A 1 178 ? 10.031 23.875 22.156 1 96.38 178 TRP A O 1
ATOM 1438 N N . TYR A 1 179 ? 9.539 25.906 21.406 1 97.5 179 TYR A N 1
ATOM 1439 C CA . TYR A 1 179 ? 8.617 26.172 22.516 1 97.5 179 TYR A CA 1
ATOM 1440 C C . TYR A 1 179 ? 7.355 25.328 22.375 1 97.5 179 TYR A C 1
ATOM 1442 O O . TYR A 1 179 ? 6.559 25.531 21.469 1 97.5 179 TYR A O 1
ATOM 1450 N N . PRO A 1 180 ? 7.164 24.359 23.266 1 97.38 180 PRO A N 1
ATOM 1451 C CA . PRO A 1 180 ? 6 23.484 23.141 1 97.38 180 PRO A CA 1
ATOM 1452 C C . PRO A 1 180 ? 4.75 24.062 23.797 1 97.38 180 PRO A C 1
ATOM 1454 O O . PRO A 1 180 ? 3.646 23.547 23.594 1 97.38 180 PRO A O 1
ATOM 1457 N N . GLY A 1 181 ? 4.914 25.125 24.562 1 97.25 181 GLY A N 1
ATOM 1458 C CA . GLY A 1 181 ? 3.854 25.547 25.469 1 97.25 181 GLY A CA 1
ATOM 1459 C C . GLY A 1 181 ? 3.791 24.734 26.734 1 97.25 181 GLY A C 1
ATOM 1460 O O . GLY A 1 181 ? 4.68 23.922 27 1 97.25 181 GLY A O 1
ATOM 1461 N N . ALA A 1 182 ? 2.764 25.047 27.531 1 98.06 182 ALA A N 1
ATOM 1462 C CA . ALA A 1 182 ? 2.574 24.375 28.812 1 98.06 182 ALA A CA 1
ATOM 1463 C C . ALA A 1 182 ? 1.122 24.469 29.281 1 98.06 182 ALA A C 1
ATOM 1465 O O . ALA A 1 182 ? 0.386 25.359 28.859 1 98.06 182 ALA A O 1
ATOM 1466 N N . GLY A 1 183 ? 0.752 23.453 30.078 1 98.62 183 GLY A N 1
ATOM 1467 C CA . GLY A 1 183 ? -0.544 23.5 30.734 1 98.62 183 GLY A CA 1
ATOM 1468 C C . GLY A 1 183 ? -1.668 22.938 29.875 1 98.62 183 GLY A C 1
ATOM 1469 O O . GLY A 1 183 ? -1.422 22.188 28.938 1 98.62 183 GLY A O 1
ATOM 1470 N N . LEU A 1 184 ? -2.947 23.188 30.312 1 98.81 184 LEU A N 1
ATOM 1471 C CA . LEU A 1 184 ? -4.125 22.953 29.5 1 98.81 184 LEU A CA 1
ATOM 1472 C C . LEU A 1 184 ? -4.285 24.047 28.438 1 98.81 184 LEU A C 1
ATOM 1474 O O . LEU A 1 184 ? -5.168 24.906 28.547 1 98.81 184 LEU A O 1
ATOM 1478 N N . TYR A 1 185 ? -3.443 23.922 27.5 1 98.56 185 TYR A N 1
ATOM 1479 C CA . TYR A 1 185 ? -3.283 24.984 26.516 1 98.56 185 TYR A CA 1
ATOM 1480 C C . TYR A 1 185 ? -4.293 24.828 25.375 1 98.56 185 TYR A C 1
ATOM 1482 O O . TYR A 1 185 ? -4.344 25.656 24.469 1 98.56 185 TYR A O 1
ATOM 1490 N N . ARG A 1 186 ? -5.098 23.75 25.359 1 98.69 186 ARG A N 1
ATOM 1491 C CA . ARG A 1 186 ? -6.234 23.547 24.469 1 98.69 186 ARG A CA 1
ATOM 1492 C C . ARG A 1 186 ? -7.504 23.25 25.266 1 98.69 186 ARG A C 1
ATOM 1494 O O . ARG A 1 186 ? -7.496 23.312 26.5 1 98.69 186 ARG A O 1
ATOM 1501 N N . ASN A 1 187 ? -8.625 22.969 24.609 1 98.56 187 ASN A N 1
ATOM 1502 C CA . ASN A 1 187 ? -9.922 22.906 25.266 1 98.56 187 ASN A CA 1
ATOM 1503 C C . ASN A 1 187 ? -10.141 21.562 25.938 1 98.56 187 ASN A C 1
ATOM 1505 O O . ASN A 1 187 ? -9.516 20.562 25.562 1 98.56 187 ASN A O 1
ATOM 1509 N N . VAL A 1 188 ? -10.969 21.562 26.953 1 98.69 188 VAL A N 1
ATOM 1510 C CA . VAL A 1 188 ? -11.445 20.375 27.641 1 98.69 188 VAL A CA 1
ATOM 1511 C C . VAL A 1 188 ? -12.969 20.312 27.594 1 98.69 188 VAL A C 1
ATOM 1513 O O . VAL A 1 188 ? -13.641 21.312 27.891 1 98.69 188 VAL A O 1
ATOM 1516 N N . HIS A 1 189 ? -13.508 19.172 27.203 1 98.12 189 HIS A N 1
ATOM 1517 C CA . HIS A 1 189 ? -14.945 18.969 27.078 1 98.12 189 HIS A CA 1
ATOM 1518 C C . HIS A 1 189 ? -15.422 17.812 27.938 1 98.12 189 HIS A C 1
ATOM 1520 O O . HIS A 1 189 ? -14.672 16.875 28.203 1 98.12 189 HIS A O 1
ATOM 1526 N N . LEU A 1 190 ? -16.625 17.969 28.375 1 98.38 190 LEU A N 1
ATOM 1527 C CA . LEU A 1 190 ? -17.375 16.844 28.922 1 98.38 190 LEU A CA 1
ATOM 1528 C C . LEU A 1 190 ? -18.594 16.547 28.062 1 98.38 190 LEU A C 1
ATOM 1530 O O . LEU A 1 190 ? -19.422 17.422 27.844 1 98.38 190 LEU A O 1
ATOM 1534 N N . ARG A 1 191 ? -18.641 15.352 27.609 1 98 191 ARG A N 1
ATOM 1535 C CA . ARG A 1 191 ? -19.797 14.93 26.812 1 98 191 ARG A CA 1
ATOM 1536 C C . ARG A 1 191 ? -20.656 13.922 27.578 1 98 191 ARG A C 1
ATOM 1538 O O . ARG A 1 191 ? -20.141 12.93 28.109 1 98 191 ARG A O 1
ATOM 1545 N N . VAL A 1 192 ? -21.922 14.156 27.672 1 97.88 192 VAL A N 1
ATOM 1546 C CA . VAL A 1 192 ? -22.875 13.258 28.312 1 97.88 192 VAL A CA 1
ATOM 1547 C C . VAL A 1 192 ? -23.781 12.625 27.266 1 97.88 192 VAL A C 1
ATOM 1549 O O . VAL A 1 192 ? -24.406 13.328 26.469 1 97.88 192 VAL A O 1
ATOM 1552 N N . ASN A 1 193 ? -23.75 11.328 27.25 1 97.31 193 ASN A N 1
ATOM 1553 C CA . ASN A 1 193 ? -24.562 10.547 26.328 1 97.31 193 ASN A CA 1
ATOM 1554 C C . ASN A 1 193 ? -25.422 9.508 27.062 1 97.31 193 ASN A C 1
ATOM 1556 O O . ASN A 1 193 ? -25.141 9.172 28.219 1 97.31 193 ASN A O 1
ATOM 1560 N N . LYS A 1 194 ? -26.453 9.047 26.359 1 96.56 194 LYS A N 1
ATOM 1561 C CA . LYS A 1 194 ? -27.109 7.816 26.797 1 96.56 194 LYS A CA 1
ATOM 1562 C C . LYS A 1 194 ? -26.172 6.621 26.656 1 96.56 194 LYS A C 1
ATOM 1564 O O . LYS A 1 194 ? -25.125 6.711 26.016 1 96.56 194 LYS A O 1
ATOM 1569 N N . PRO A 1 195 ? -26.578 5.48 27.297 1 95.56 195 PRO A N 1
ATOM 1570 C CA . PRO A 1 195 ? -25.703 4.305 27.234 1 95.56 195 PRO A CA 1
ATOM 1571 C C . PRO A 1 195 ? -25.422 3.859 25.797 1 95.56 195 PRO A C 1
ATOM 1573 O O . PRO A 1 195 ? -24.281 3.514 25.469 1 95.56 195 PRO A O 1
ATOM 1576 N N . VAL A 1 196 ? -26.438 3.859 24.969 1 97.19 196 VAL A N 1
ATOM 1577 C CA . VAL A 1 196 ? -26.266 3.594 23.547 1 97.19 196 VAL A CA 1
ATOM 1578 C C . VAL A 1 196 ? -26.078 4.91 22.797 1 97.19 196 VAL A C 1
ATOM 1580 O O . VAL A 1 196 ? -26.953 5.789 22.844 1 97.19 196 VAL A O 1
ATOM 1583 N N . HIS A 1 197 ? -24.969 5.117 22.172 1 97.94 197 HIS A N 1
ATOM 1584 C CA . HIS A 1 197 ? -24.672 6.391 21.531 1 97.94 197 HIS A CA 1
ATOM 1585 C C . HIS A 1 197 ? -23.562 6.242 20.484 1 97.94 197 HIS A C 1
ATOM 1587 O O . HIS A 1 197 ? -22.922 5.191 20.391 1 97.94 197 HIS A O 1
ATOM 1593 N N . ILE A 1 198 ? -23.391 7.207 19.609 1 98.25 198 ILE A N 1
ATOM 1594 C CA . ILE A 1 198 ? -22.25 7.324 18.703 1 98.25 198 ILE A CA 1
ATOM 1595 C C . ILE A 1 198 ? -21.016 7.746 19.5 1 98.25 198 ILE A C 1
ATOM 1597 O O . ILE A 1 198 ? -21 8.812 20.109 1 98.25 198 ILE A O 1
ATOM 1601 N N . PRO A 1 199 ? -20 6.973 19.547 1 97.88 199 PRO A N 1
ATOM 1602 C CA . PRO A 1 199 ? -18.828 7.297 20.375 1 97.88 199 PRO A CA 1
ATOM 1603 C C . PRO A 1 199 ? -18.016 8.453 19.797 1 97.88 199 PRO A C 1
ATOM 1605 O O . PRO A 1 199 ? -18.312 8.938 18.703 1 97.88 199 PRO A O 1
ATOM 1608 N N . VAL A 1 200 ? -17 8.914 20.578 1 97.88 200 VAL A N 1
ATOM 1609 C CA . VAL A 1 200 ? -16.078 9.953 20.141 1 97.88 200 VAL A CA 1
ATOM 1610 C C . VAL A 1 200 ? -15.406 9.523 18.828 1 97.88 200 VAL A C 1
ATOM 1612 O O . VAL A 1 200 ? -14.852 8.422 18.75 1 97.88 200 VAL A O 1
ATOM 1615 N N . TRP A 1 201 ? -15.547 10.328 17.828 1 98.12 201 TRP A N 1
ATOM 1616 C CA . TRP A 1 201 ? -14.961 10.125 16.516 1 98.12 201 TRP A CA 1
ATOM 1617 C C . TRP A 1 201 ? -15.492 8.844 15.875 1 98.12 201 TRP A C 1
ATOM 1619 O O . TRP A 1 201 ? -14.75 8.117 15.219 1 98.12 201 TRP A O 1
ATOM 1629 N N . GLY A 1 202 ? -16.766 8.586 16.109 1 98.31 202 GLY A N 1
ATOM 1630 C CA . GLY A 1 202 ? -17.375 7.328 15.711 1 98.31 202 GLY A CA 1
ATOM 1631 C C . GLY A 1 202 ? -17.938 7.359 14.297 1 98.31 202 GLY A C 1
ATOM 1632 O O . GLY A 1 202 ? -18.562 6.398 13.852 1 98.31 202 GLY A O 1
ATOM 1633 N N . THR A 1 203 ? -17.703 8.422 13.516 1 98.44 203 THR A N 1
ATOM 1634 C CA . THR A 1 203 ? -18.156 8.508 12.133 1 98.44 203 THR A CA 1
ATOM 1635 C C . THR A 1 203 ? -16.969 8.508 11.172 1 98.44 203 THR A C 1
ATOM 1637 O O . THR A 1 203 ? -15.898 9.008 11.508 1 98.44 203 THR A O 1
ATOM 1640 N N . TYR A 1 204 ? -17.109 7.926 10.086 1 98.56 204 TYR A N 1
ATOM 1641 C CA . TYR A 1 204 ? -16.156 7.914 8.984 1 98.56 204 TYR A CA 1
ATOM 1642 C C . TYR A 1 204 ? -16.844 8.164 7.652 1 98.56 204 TYR A C 1
ATOM 1644 O O . TYR A 1 204 ? -17.641 7.34 7.191 1 98.56 204 TYR A O 1
ATOM 1652 N N . LEU A 1 205 ? -16.578 9.266 7.055 1 98.56 205 LEU A N 1
ATOM 1653 C CA . LEU A 1 205 ? -17.25 9.703 5.836 1 98.56 205 LEU A CA 1
ATOM 1654 C C . LEU A 1 205 ? -16.266 9.82 4.68 1 98.56 205 LEU A C 1
ATOM 1656 O O . LEU A 1 205 ? -15.195 10.414 4.828 1 98.56 205 LEU A O 1
ATOM 1660 N N . THR A 1 206 ? -16.531 9.227 3.549 1 98.06 206 THR A N 1
ATOM 1661 C CA . THR A 1 206 ? -15.727 9.32 2.338 1 98.06 206 THR A CA 1
ATOM 1662 C C . THR A 1 206 ? -16.594 9.727 1.146 1 98.06 206 THR A C 1
ATOM 1664 O O . THR A 1 206 ? -17.812 9.656 1.205 1 98.06 206 THR A O 1
ATOM 1667 N N . THR A 1 207 ? -16.031 10.25 0.131 1 98.12 207 THR A N 1
ATOM 1668 C CA . THR A 1 207 ? -16.672 10.602 -1.133 1 98.12 207 THR A CA 1
ATOM 1669 C C . THR A 1 207 ? -15.992 9.883 -2.297 1 98.12 207 THR A C 1
ATOM 1671 O O . THR A 1 207 ? -15.289 10.508 -3.096 1 98.12 207 THR A O 1
ATOM 1674 N N . PRO A 1 208 ? -16.266 8.594 -2.447 1 96.25 208 PRO A N 1
ATOM 1675 C CA . PRO A 1 208 ? -15.508 7.742 -3.357 1 96.25 208 PRO A CA 1
ATOM 1676 C C . PRO A 1 208 ? -15.742 8.086 -4.824 1 96.25 208 PRO A C 1
ATOM 1678 O O . PRO A 1 208 ? -14.93 7.723 -5.684 1 96.25 208 PRO A O 1
ATOM 1681 N N . VAL A 1 209 ? -16.891 8.711 -5.156 1 96.19 209 VAL A N 1
ATOM 1682 C CA . VAL A 1 209 ? -17.203 9.109 -6.52 1 96.19 209 VAL A CA 1
ATOM 1683 C C . VAL A 1 209 ? -17.5 10.609 -6.559 1 96.19 209 VAL A C 1
ATOM 1685 O O . VAL A 1 209 ? -18.391 11.094 -5.848 1 96.19 209 VAL A O 1
ATOM 1688 N N . VAL A 1 210 ? -16.797 11.305 -7.309 1 97.88 210 VAL A N 1
ATOM 1689 C CA . VAL A 1 210 ? -17.016 12.734 -7.496 1 97.88 210 VAL A CA 1
ATOM 1690 C C . VAL A 1 210 ? -17.078 13.055 -8.992 1 97.88 210 VAL A C 1
ATOM 1692 O O . VAL A 1 210 ? -16.062 12.984 -9.688 1 97.88 210 VAL A O 1
ATOM 1695 N N . LYS A 1 211 ? -18.203 13.344 -9.414 1 94.88 211 LYS A N 1
ATOM 1696 C CA . LYS A 1 211 ? -18.5 13.758 -10.781 1 94.88 211 LYS A CA 1
ATOM 1697 C C . LYS A 1 211 ? -19.281 15.062 -10.805 1 94.88 211 LYS A C 1
ATOM 1699 O O . LYS A 1 211 ? -19.734 15.547 -9.758 1 94.88 211 LYS A O 1
ATOM 1704 N N . SER A 1 212 ? -19.344 15.656 -12.023 1 94.62 212 SER A N 1
ATOM 1705 C CA . SER A 1 212 ? -20.094 16.891 -12.156 1 94.62 212 SER A CA 1
ATOM 1706 C C . SER A 1 212 ? -21.578 16.672 -11.898 1 94.62 212 SER A C 1
ATOM 1708 O O . SER A 1 212 ? -22.25 17.531 -11.32 1 94.62 212 SER A O 1
ATOM 1710 N N . GLU A 1 213 ? -22.062 15.43 -12.258 1 94.56 213 GLU A N 1
ATOM 1711 C CA . GLU A 1 213 ? -23.484 15.148 -12.18 1 94.56 213 GLU A CA 1
ATOM 1712 C C . GLU A 1 213 ? -23.891 14.734 -10.766 1 94.56 213 GLU A C 1
ATOM 1714 O O . GLU A 1 213 ? -25 15.047 -10.312 1 94.56 213 GLU A O 1
ATOM 1719 N N . TYR A 1 214 ? -23.062 14.07 -10.117 1 95.88 214 TYR A N 1
ATOM 1720 C CA . TYR A 1 214 ? -23.375 13.609 -8.766 1 95.88 214 TYR A CA 1
ATOM 1721 C C . TYR A 1 214 ? -22.109 13.188 -8.031 1 95.88 214 TYR A C 1
ATOM 1723 O O . TYR A 1 214 ? -21.062 12.953 -8.648 1 95.88 214 TYR A O 1
ATOM 1731 N N . ALA A 1 215 ? -22.141 13.164 -6.746 1 97.88 215 ALA A N 1
ATOM 1732 C CA . ALA A 1 215 ? -21.141 12.562 -5.871 1 97.88 215 ALA A CA 1
ATOM 1733 C C . ALA A 1 215 ? -21.766 11.523 -4.941 1 97.88 215 ALA A C 1
ATOM 1735 O O . ALA A 1 215 ? -22.906 11.68 -4.512 1 97.88 215 ALA A O 1
ATOM 1736 N N . LYS A 1 216 ? -21.047 10.477 -4.695 1 97.12 216 LYS A N 1
ATOM 1737 C CA . LYS A 1 216 ? -21.453 9.516 -3.668 1 97.12 216 LYS A CA 1
ATOM 1738 C C . LYS A 1 216 ? -20.812 9.852 -2.324 1 97.12 216 LYS A C 1
ATOM 1740 O O . LYS A 1 216 ? -19.625 10.211 -2.264 1 97.12 216 LYS A O 1
ATOM 1745 N N . VAL A 1 217 ? -21.578 9.781 -1.312 1 98.12 217 VAL A N 1
ATOM 1746 C CA . VAL A 1 217 ? -21.125 9.953 0.061 1 98.12 217 VAL A CA 1
ATOM 1747 C C . VAL A 1 217 ? -21.359 8.672 0.854 1 98.12 217 VAL A C 1
ATOM 1749 O O . VAL A 1 217 ? -22.5 8.211 0.957 1 98.12 217 VAL A O 1
ATOM 1752 N N . HIS A 1 218 ? -20.328 8.078 1.314 1 97.62 218 HIS A N 1
ATOM 1753 C CA . HIS A 1 218 ? -20.406 6.902 2.178 1 97.62 218 HIS A CA 1
ATOM 1754 C C . HIS A 1 218 ? -20.172 7.273 3.637 1 97.62 218 HIS A C 1
ATOM 1756 O O . HIS A 1 218 ? -19.172 7.922 3.961 1 97.62 218 HIS A O 1
ATOM 1762 N N . LEU A 1 219 ? -21.062 6.91 4.5 1 98.44 219 LEU A N 1
ATOM 1763 C CA . LEU A 1 219 ? -20.969 7.242 5.918 1 98.44 219 LEU A CA 1
ATOM 1764 C C . LEU A 1 219 ? -21.078 5.984 6.777 1 98.44 219 LEU A C 1
ATOM 1766 O O . LEU A 1 219 ? -22.078 5.273 6.727 1 98.44 219 LEU A O 1
ATOM 1770 N N . ASN A 1 220 ? -20 5.648 7.477 1 98.38 220 ASN A N 1
ATOM 1771 C CA . ASN A 1 220 ? -20 4.645 8.539 1 98.38 220 ASN A CA 1
ATOM 1772 C C . ASN A 1 220 ? -20.156 5.285 9.914 1 98.38 220 ASN A C 1
ATOM 1774 O O . ASN A 1 220 ? -19.375 6.164 10.281 1 98.38 220 ASN A O 1
ATOM 1778 N N . THR A 1 221 ? -21.125 4.906 10.656 1 98.62 221 THR A N 1
ATOM 1779 C CA . THR A 1 221 ? -21.375 5.414 12 1 98.62 221 THR A CA 1
ATOM 1780 C C . THR A 1 221 ? -21.328 4.277 13.016 1 98.62 221 THR A C 1
ATOM 1782 O O . THR A 1 221 ? -22.203 3.41 13.023 1 98.62 221 THR A O 1
ATOM 1785 N N . ALA A 1 222 ? -20.391 4.301 13.844 1 98.25 222 ALA A N 1
ATOM 1786 C CA . ALA A 1 222 ? -20.281 3.311 14.914 1 98.25 222 ALA A CA 1
ATOM 1787 C C . ALA A 1 222 ? -21.312 3.58 16 1 98.25 222 ALA A C 1
ATOM 1789 O O . ALA A 1 222 ? -21.703 4.727 16.234 1 98.25 222 ALA A O 1
ATOM 1790 N N . LEU A 1 223 ? -21.75 2.586 16.625 1 98.06 223 LEU A N 1
ATOM 1791 C CA . LEU A 1 223 ? -22.672 2.672 17.75 1 98.06 223 LEU A CA 1
ATOM 1792 C C . LEU A 1 223 ? -22.141 1.911 18.953 1 98.06 223 LEU A C 1
ATOM 1794 O O . LEU A 1 223 ? -21.875 0.709 18.875 1 98.06 223 LEU A O 1
ATOM 1798 N N . GLU A 1 224 ? -21.891 2.607 20 1 97.38 224 GLU A N 1
ATOM 1799 C CA . GLU A 1 224 ? -21.594 1.95 21.266 1 97.38 224 GLU A CA 1
ATOM 1800 C C . GLU A 1 224 ? -22.875 1.41 21.906 1 97.38 224 GLU A C 1
ATOM 1802 O O . GLU A 1 224 ? -23.781 2.176 22.234 1 97.38 224 GLU A O 1
ATOM 1807 N N . THR A 1 225 ? -22.969 0.122 22.125 1 95.44 225 THR A N 1
ATOM 1808 C CA . THR A 1 225 ? -24.188 -0.481 22.641 1 95.44 225 THR A CA 1
ATOM 1809 C C . THR A 1 225 ? -23.906 -1.271 23.922 1 95.44 225 THR A C 1
ATOM 1811 O O . THR A 1 225 ? -24.844 -1.617 24.641 1 95.44 225 THR A O 1
ATOM 1814 N N . GLY A 1 226 ? -22.703 -1.552 24.188 1 91.75 226 GLY A N 1
ATOM 1815 C CA . GLY A 1 226 ? -22.328 -2.414 25.297 1 91.75 226 GLY A CA 1
ATOM 1816 C C . GLY A 1 226 ? -22.391 -3.891 24.953 1 91.75 226 GLY A C 1
ATOM 1817 O O . GLY A 1 226 ? -21.969 -4.734 25.75 1 91.75 226 GLY A O 1
ATOM 1818 N N . GLN A 1 227 ? -22.875 -4.191 23.766 1 91.31 227 GLN A N 1
ATOM 1819 C CA . GLN A 1 227 ? -22.906 -5.566 23.281 1 91.31 227 GLN A CA 1
ATOM 1820 C C . GLN A 1 227 ? -22.078 -5.715 22 1 91.31 227 GLN A C 1
ATOM 1822 O O . GLN A 1 227 ? -21.953 -4.77 21.219 1 91.31 227 GLN A O 1
ATOM 1827 N N . PRO A 1 228 ? -21.531 -6.867 21.891 1 86.94 228 PRO A N 1
ATOM 1828 C CA . PRO A 1 228 ? -20.672 -7.066 20.719 1 86.94 228 PRO A CA 1
ATOM 1829 C C . PRO A 1 228 ? -21.422 -6.949 19.406 1 86.94 228 PRO A C 1
ATOM 1831 O O . PRO A 1 228 ? -20.875 -6.434 18.422 1 86.94 228 PRO A O 1
ATOM 1834 N N . GLU A 1 229 ? -22.625 -7.484 19.359 1 90.5 229 GLU A N 1
ATOM 1835 C CA . GLU A 1 229 ? -23.438 -7.445 18.141 1 90.5 229 GLU A CA 1
ATOM 1836 C C . GLU A 1 229 ? -24.875 -7.059 18.453 1 90.5 229 GLU A C 1
ATOM 1838 O O . GLU A 1 229 ? -25.703 -7.918 18.781 1 90.5 229 GLU A O 1
ATOM 1843 N N . ALA A 1 230 ? -25.125 -5.766 18.234 1 91.94 230 ALA A N 1
ATOM 1844 C CA . ALA A 1 230 ? -26.469 -5.254 18.5 1 91.94 230 ALA A CA 1
ATOM 1845 C C . ALA A 1 230 ? -27.281 -5.176 17.203 1 91.94 230 ALA A C 1
ATOM 1847 O O . ALA A 1 230 ? -26.719 -5.223 16.109 1 91.94 230 ALA A O 1
ATOM 1848 N N . SER A 1 231 ? -28.594 -5.219 17.344 1 93.44 231 SER A N 1
ATOM 1849 C CA . SER A 1 231 ? -29.516 -5.059 16.219 1 93.44 231 SER A CA 1
ATOM 1850 C C . SER A 1 231 ? -30.781 -4.301 16.625 1 93.44 231 SER A C 1
ATOM 1852 O O . SER A 1 231 ? -31.031 -4.129 17.828 1 93.44 231 SER A O 1
ATOM 1854 N N . GLY A 1 232 ? -31.453 -3.812 15.68 1 95.31 232 GLY A N 1
ATOM 1855 C CA . GLY A 1 232 ? -32.781 -3.244 15.938 1 95.31 232 GLY A CA 1
ATOM 1856 C C . GLY A 1 232 ? -32.75 -1.735 16.078 1 95.31 232 GLY A C 1
ATOM 1857 O O . GLY A 1 232 ? -33.781 -1.076 15.914 1 95.31 232 GLY A O 1
ATOM 1858 N N . TYR A 1 233 ? -31.562 -1.128 16.422 1 97.38 233 TYR A N 1
ATOM 1859 C CA . TYR A 1 233 ? -31.453 0.326 16.422 1 97.38 233 TYR A CA 1
ATOM 1860 C C . TYR A 1 233 ? -31.594 0.886 15.016 1 97.38 233 TYR A C 1
ATOM 1862 O O . TYR A 1 233 ? -31.359 0.179 14.031 1 97.38 233 TYR A O 1
ATOM 1870 N N . ARG A 1 234 ? -32.031 2.049 14.938 1 98.06 234 ARG A N 1
ATOM 1871 C CA . ARG A 1 234 ? -32.25 2.705 13.648 1 98.06 234 ARG A CA 1
ATOM 1872 C C . ARG A 1 234 ? -31.531 4.039 13.578 1 98.06 234 ARG A C 1
ATOM 1874 O O . ARG A 1 234 ? -31.469 4.777 14.57 1 98.06 234 ARG A O 1
ATOM 1881 N N . ILE A 1 235 ? -30.922 4.359 12.422 1 98.5 235 ILE A N 1
ATOM 1882 C CA . ILE A 1 235 ? -30.281 5.656 12.219 1 98.5 235 ILE A CA 1
ATOM 1883 C C . ILE A 1 235 ? -30.938 6.379 11.047 1 98.5 235 ILE A C 1
ATOM 1885 O O . ILE A 1 235 ? -31.234 5.762 10.016 1 98.5 235 ILE A O 1
ATOM 1889 N N . VAL A 1 236 ? -31.297 7.559 11.172 1 98.56 236 VAL A N 1
ATOM 1890 C CA . VAL A 1 236 ? -31.734 8.461 10.109 1 98.56 236 VAL A CA 1
ATOM 1891 C C . VAL A 1 236 ? -30.703 9.57 9.922 1 98.56 236 VAL A C 1
ATOM 1893 O O . VAL A 1 236 ? -30.359 10.281 10.867 1 98.56 236 VAL A O 1
ATOM 1896 N N . THR A 1 237 ? -30.156 9.703 8.711 1 98.75 237 THR A N 1
ATOM 1897 C CA . THR A 1 237 ? -29.141 10.711 8.422 1 98.75 237 THR A CA 1
ATOM 1898 C C . THR A 1 237 ? -29.609 11.664 7.324 1 98.75 237 THR A C 1
ATOM 1900 O O . THR A 1 237 ? -30.172 11.227 6.312 1 98.75 237 THR A O 1
ATOM 1903 N N . GLU A 1 238 ? -29.5 12.914 7.516 1 98.75 238 GLU A N 1
ATOM 1904 C CA . GLU A 1 238 ? -29.719 13.953 6.52 1 98.75 238 GLU A CA 1
ATOM 1905 C C . GLU A 1 238 ? -28.422 14.672 6.176 1 98.75 238 GLU A C 1
ATOM 1907 O O . GLU A 1 238 ? -27.688 15.102 7.066 1 98.75 238 GLU A O 1
ATOM 1912 N N . LEU A 1 239 ? -28.094 14.703 4.91 1 98.75 239 LEU A N 1
ATOM 1913 C CA . LEU A 1 239 ? -27.016 15.555 4.43 1 98.75 239 LEU A CA 1
ATOM 1914 C C . LEU A 1 239 ? -27.531 16.953 4.086 1 98.75 239 LEU A C 1
ATOM 1916 O O . LEU A 1 239 ? -28.484 17.094 3.316 1 98.75 239 LEU A O 1
ATOM 1920 N N . LYS A 1 240 ? -26.922 17.938 4.645 1 98.75 240 LYS A N 1
ATOM 1921 C CA . LYS A 1 240 ? -27.328 19.312 4.406 1 98.75 240 LYS A CA 1
ATOM 1922 C C . LYS A 1 240 ? -26.219 20.109 3.723 1 98.75 240 LYS A C 1
ATOM 1924 O O . LYS A 1 240 ? -25.031 19.922 4.027 1 98.75 240 LYS A O 1
ATOM 1929 N N . ASP A 1 241 ? -26.609 20.984 2.803 1 98.19 241 ASP A N 1
ATOM 1930 C CA . ASP A 1 241 ? -25.625 21.844 2.15 1 98.19 241 ASP A CA 1
ATOM 1931 C C . ASP A 1 241 ? -25.281 23.047 3.023 1 98.19 241 ASP A C 1
ATOM 1933 O O . ASP A 1 241 ? -25.688 23.125 4.184 1 98.19 241 ASP A O 1
ATOM 1937 N N . GLN A 1 242 ? -24.469 23.984 2.512 1 96.12 242 GLN A N 1
ATOM 1938 C CA . GLN A 1 242 ? -23.953 25.109 3.279 1 96.12 242 GLN A CA 1
ATOM 1939 C C . GLN A 1 242 ? -25.078 26.047 3.715 1 96.12 242 GLN A C 1
ATOM 1941 O O . GLN A 1 242 ? -24.906 26.828 4.648 1 96.12 242 GLN A O 1
ATOM 1946 N N . TRP A 1 243 ? -26.234 25.875 3.121 1 96.56 243 TRP A N 1
ATOM 1947 C CA . TRP A 1 243 ? -27.359 26.75 3.436 1 96.56 243 TRP A CA 1
ATOM 1948 C C . TRP A 1 243 ? -28.359 26.031 4.34 1 96.56 243 TRP A C 1
ATOM 1950 O O . TRP A 1 243 ? -29.406 26.594 4.688 1 96.56 243 TRP A O 1
ATOM 1960 N N . GLY A 1 244 ? -28.078 24.812 4.625 1 97.06 244 GLY A N 1
ATOM 1961 C CA . GLY A 1 244 ? -28.938 24.062 5.527 1 97.06 244 GLY A CA 1
ATOM 1962 C C . GLY A 1 244 ? -30 23.25 4.809 1 97.06 244 GLY A C 1
ATOM 1963 O O . GLY A 1 244 ? -30.828 22.594 5.445 1 97.06 244 GLY A O 1
ATOM 1964 N N . LYS A 1 245 ? -29.969 23.25 3.535 1 98.12 245 LYS A N 1
ATOM 1965 C CA . LYS A 1 245 ? -30.922 22.484 2.748 1 98.12 245 LYS A CA 1
ATOM 1966 C C . LYS A 1 245 ? -30.547 21 2.713 1 98.12 245 LYS A C 1
ATOM 1968 O O . LYS A 1 245 ? -29.391 20.656 2.494 1 98.12 245 LYS A O 1
ATOM 1973 N N . VAL A 1 246 ? -31.531 20.156 2.926 1 98.56 246 VAL A N 1
ATOM 1974 C CA . VAL A 1 246 ? -31.297 18.719 2.838 1 98.56 246 VAL A CA 1
ATOM 1975 C C . VAL A 1 246 ? -31.094 18.312 1.38 1 98.56 246 VAL A C 1
ATOM 1977 O O . VAL A 1 246 ? -31.969 18.531 0.543 1 98.56 246 VAL A O 1
ATOM 1980 N N . VAL A 1 247 ? -29.984 17.75 1.051 1 98.5 247 VAL A N 1
ATOM 1981 C CA . VAL A 1 247 ? -29.672 17.391 -0.332 1 98.5 247 VAL A CA 1
ATOM 1982 C C . VAL A 1 247 ? -29.75 15.883 -0.506 1 98.5 247 VAL A C 1
ATOM 1984 O O . VAL A 1 247 ? -29.828 15.383 -1.633 1 98.5 247 VAL A O 1
ATOM 1987 N N . ALA A 1 248 ? -29.719 15.102 0.539 1 98.06 248 ALA A N 1
ATOM 1988 C CA . ALA A 1 248 ? -29.906 13.648 0.555 1 98.06 248 ALA A CA 1
ATOM 1989 C C . ALA A 1 248 ? -30.312 13.164 1.942 1 98.06 248 ALA A C 1
ATOM 1991 O O . ALA A 1 248 ? -30.031 13.828 2.945 1 98.06 248 ALA A O 1
ATOM 1992 N N . SER A 1 249 ? -30.938 12.078 2.078 1 98.12 249 SER A N 1
ATOM 1993 C CA . SER A 1 249 ? -31.344 11.492 3.352 1 98.12 249 SER A CA 1
ATOM 1994 C C . SER A 1 249 ? -31.328 9.969 3.285 1 98.12 249 SER A C 1
ATOM 1996 O O . SER A 1 249 ? -31.406 9.391 2.199 1 98.12 249 SER A O 1
ATOM 1998 N N . GLY A 1 250 ? -31.125 9.359 4.336 1 97.06 250 GLY A N 1
ATOM 1999 C CA . GLY A 1 250 ? -31.109 7.91 4.418 1 97.06 250 GLY A CA 1
ATOM 2000 C C . GLY A 1 250 ? -31.641 7.383 5.738 1 97.06 250 GLY A C 1
ATOM 2001 O O . GLY A 1 250 ? -31.625 8.094 6.746 1 97.06 250 GLY A O 1
ATOM 2002 N N . ASP A 1 251 ? -32.125 6.18 5.734 1 97 251 ASP A N 1
ATOM 2003 C CA . ASP A 1 251 ? -32.688 5.438 6.863 1 97 251 ASP A CA 1
ATOM 2004 C C . ASP A 1 251 ? -32.156 4 6.879 1 97 251 ASP A C 1
ATOM 2006 O O . ASP A 1 251 ? -32.25 3.289 5.875 1 97 251 ASP A O 1
ATOM 2010 N N . LYS A 1 252 ? -31.547 3.6 7.953 1 96.81 252 LYS A N 1
ATOM 2011 C CA . LYS A 1 252 ? -30.938 2.277 8.039 1 96.81 252 LYS A CA 1
ATOM 2012 C C . LYS A 1 252 ? -31.172 1.643 9.406 1 96.81 252 LYS A C 1
ATOM 2014 O O . LYS A 1 252 ? -31.109 2.322 10.43 1 96.81 252 LYS A O 1
ATOM 2019 N N . VAL A 1 253 ? -31.531 0.398 9.445 1 96.81 253 VAL A N 1
ATOM 2020 C CA . VAL A 1 253 ? -31.656 -0.38 10.68 1 96.81 253 VAL A CA 1
ATOM 2021 C C . VAL A 1 253 ? -30.391 -1.203 10.891 1 96.81 253 VAL A C 1
ATOM 2023 O O . VAL A 1 253 ? -29.844 -1.78 9.945 1 96.81 253 VAL A O 1
ATOM 2026 N N . LEU A 1 254 ? -29.875 -1.144 12.047 1 96.75 254 LEU A N 1
ATOM 2027 C CA . LEU A 1 254 ? -28.719 -1.961 12.398 1 96.75 254 LEU A CA 1
ATOM 2028 C C . LEU A 1 254 ? -29.094 -3.439 12.445 1 96.75 254 LEU A C 1
ATOM 2030 O O . LEU A 1 254 ? -30.016 -3.826 13.164 1 96.75 254 LEU A O 1
ATOM 2034 N N . ALA A 1 255 ? -28.422 -4.246 11.719 1 93.69 255 ALA A N 1
ATOM 2035 C CA . ALA A 1 255 ? -28.719 -5.68 11.648 1 93.69 255 ALA A CA 1
ATOM 2036 C C . ALA A 1 255 ? -27.594 -6.488 12.312 1 93.69 255 ALA A C 1
ATOM 2038 O O . ALA A 1 255 ? -26.5 -5.98 12.523 1 93.69 255 ALA A O 1
ATOM 2039 N N . TYR A 1 256 ? -27.969 -7.723 12.742 1 91.44 256 TYR A N 1
ATOM 2040 C CA . TYR A 1 256 ? -26.953 -8.648 13.219 1 91.44 256 TYR A CA 1
ATOM 2041 C C . TYR A 1 256 ? -25.844 -8.82 12.18 1 91.44 256 TYR A C 1
ATOM 2043 O O . TYR A 1 256 ? -26.125 -8.977 10.984 1 91.44 256 TYR A O 1
ATOM 2051 N N . GLY A 1 257 ? -24.609 -8.734 12.57 1 91.38 257 GLY A N 1
ATOM 2052 C CA . GLY A 1 257 ? -23.484 -8.867 11.656 1 91.38 257 GLY A CA 1
ATOM 2053 C C . GLY A 1 257 ? -22.938 -7.539 11.188 1 91.38 257 GLY A C 1
ATOM 2054 O O . GLY A 1 257 ? -21.875 -7.484 10.57 1 91.38 257 GLY A O 1
ATOM 2055 N N . ASP A 1 258 ? -23.625 -6.457 11.438 1 94.25 258 ASP A N 1
ATOM 2056 C CA . ASP A 1 258 ? -23.156 -5.141 11.016 1 94.25 258 ASP A CA 1
ATOM 2057 C C . ASP A 1 258 ? -21.969 -4.68 11.859 1 94.25 258 ASP A C 1
ATOM 2059 O O . ASP A 1 258 ? -21.312 -3.688 11.531 1 94.25 258 ASP A O 1
ATOM 2063 N N . GLY A 1 259 ? -21.672 -5.355 12.953 1 93.44 259 GLY A N 1
ATOM 2064 C CA . GLY A 1 259 ? -20.547 -4.996 13.805 1 93.44 259 GLY A CA 1
ATOM 2065 C C . GLY A 1 259 ? -20.766 -3.686 14.547 1 93.44 259 GLY A C 1
ATOM 2066 O O . GLY A 1 259 ? -19.812 -2.936 14.766 1 93.44 259 GLY A O 1
ATOM 2067 N N . ASN A 1 260 ? -22.062 -3.352 14.812 1 96.94 260 ASN A N 1
ATOM 2068 C CA . ASN A 1 260 ? -22.438 -2.117 15.5 1 96.94 260 ASN A CA 1
ATOM 2069 C C . ASN A 1 260 ? -22.031 -0.886 14.688 1 96.94 260 ASN A C 1
ATOM 2071 O O . ASN A 1 260 ? -21.641 0.137 15.25 1 96.94 260 ASN A O 1
ATOM 2075 N N . VAL A 1 261 ? -22 -1.015 13.406 1 97.5 261 VAL A N 1
ATOM 2076 C CA . VAL A 1 261 ? -21.703 0.1 12.508 1 97.5 261 VAL A CA 1
ATOM 2077 C C . VAL A 1 261 ? -22.828 0.256 11.492 1 97.5 261 VAL A C 1
ATOM 2079 O O . VAL A 1 261 ? -23.188 -0.699 10.797 1 97.5 261 VAL A O 1
ATOM 2082 N N . PHE A 1 262 ? -23.469 1.393 11.43 1 97.81 262 PHE A N 1
ATOM 2083 C CA . PHE A 1 262 ? -24.375 1.729 10.336 1 97.81 262 PHE A CA 1
ATOM 2084 C C . PHE A 1 262 ? -23.594 2.09 9.078 1 97.81 262 PHE A C 1
ATOM 2086 O O . PHE A 1 262 ? -22.734 2.967 9.109 1 97.81 262 PHE A O 1
ATOM 2093 N N . GLU A 1 263 ? -23.828 1.398 8.008 1 96.31 263 GLU A N 1
ATOM 2094 C CA . GLU A 1 263 ? -23.266 1.776 6.715 1 96.31 263 GLU A CA 1
ATOM 2095 C C . GLU A 1 263 ? -24.328 2.4 5.816 1 96.31 263 GLU A C 1
ATOM 2097 O O . GLU A 1 263 ? -25.344 1.771 5.516 1 96.31 263 GLU A O 1
ATOM 2102 N N . GLN A 1 264 ? -24.094 3.605 5.43 1 96.81 264 GLN A N 1
ATOM 2103 C CA . GLN A 1 264 ? -25.031 4.305 4.562 1 96.81 264 GLN A CA 1
ATOM 2104 C C . GLN A 1 264 ? -24.328 4.898 3.348 1 96.81 264 GLN A C 1
ATOM 2106 O O . GLN A 1 264 ? -23.156 5.254 3.42 1 96.81 264 GLN A O 1
ATOM 2111 N N . SER A 1 265 ? -24.984 4.961 2.227 1 95.81 265 SER A N 1
ATOM 2112 C CA . SER A 1 265 ? -24.531 5.594 0.997 1 95.81 265 SER A CA 1
ATOM 2113 C C . SER A 1 265 ? -25.547 6.605 0.478 1 95.81 265 SER A C 1
ATOM 2115 O O . SER A 1 265 ? -26.75 6.34 0.482 1 95.81 265 SER A O 1
ATOM 2117 N N . PHE A 1 266 ? -25.062 7.75 0.067 1 97.5 266 PHE A N 1
ATOM 2118 C CA . PHE A 1 266 ? -25.906 8.844 -0.403 1 97.5 266 PHE A CA 1
ATOM 2119 C C . PHE A 1 266 ? -25.453 9.336 -1.771 1 97.5 266 PHE A C 1
ATOM 2121 O O . PHE A 1 266 ? -24.281 9.148 -2.143 1 97.5 266 PHE A O 1
ATOM 2128 N N . VAL A 1 267 ? -26.406 9.938 -2.49 1 97.06 267 VAL A N 1
ATOM 2129 C CA . VAL A 1 267 ? -26.094 10.602 -3.75 1 97.06 267 VAL A CA 1
ATOM 2130 C C . VAL A 1 267 ? -26.406 12.094 -3.633 1 97.06 267 VAL A C 1
ATOM 2132 O O . VAL A 1 267 ? -27.531 12.477 -3.311 1 97.06 267 VAL A O 1
ATOM 2135 N N . VAL A 1 268 ? -25.438 12.875 -3.795 1 98.25 268 VAL A N 1
ATOM 2136 C CA . VAL A 1 268 ? -25.609 14.32 -3.869 1 98.25 268 VAL A CA 1
ATOM 2137 C C . VAL A 1 268 ? -25.578 14.773 -5.328 1 98.25 268 VAL A C 1
ATOM 2139 O O . VAL A 1 268 ? -24.531 14.68 -5.984 1 98.25 268 VAL A O 1
ATOM 2142 N N . ARG A 1 269 ? -26.641 15.242 -5.836 1 96.62 269 ARG A N 1
ATOM 2143 C CA . ARG A 1 269 ? -26.734 15.664 -7.23 1 96.62 269 ARG A CA 1
ATOM 2144 C C . ARG A 1 269 ? -26.078 17.031 -7.422 1 96.62 269 ARG A C 1
ATOM 2146 O O . ARG A 1 269 ? -26.203 17.906 -6.566 1 96.62 269 ARG A O 1
ATOM 2153 N N . SER A 1 270 ? -25.391 17.234 -8.508 1 96.88 270 SER A N 1
ATOM 2154 C CA . SER A 1 270 ? -24.703 18.484 -8.852 1 96.88 270 SER A CA 1
ATOM 2155 C C . SER A 1 270 ? -23.953 19.047 -7.652 1 96.88 270 SER A C 1
ATOM 2157 O O . SER A 1 270 ? -24.172 20.203 -7.266 1 96.88 270 SER A O 1
ATOM 2159 N N . PRO A 1 271 ? -23.078 18.297 -7.105 1 98.12 271 PRO A N 1
ATOM 2160 C CA . PRO A 1 271 ? -22.406 18.688 -5.867 1 98.12 271 PRO A CA 1
ATOM 2161 C C . PRO A 1 271 ? -21.547 19.953 -6.035 1 98.12 271 PRO A C 1
ATOM 2163 O O . PRO A 1 271 ? -20.922 20.141 -7.086 1 98.12 271 PRO A O 1
ATOM 2166 N N . GLU A 1 272 ? -21.516 20.828 -5.078 1 98.19 272 GLU A N 1
ATOM 2167 C CA . GLU A 1 272 ? -20.5 21.875 -4.949 1 98.19 272 GLU A CA 1
ATOM 2168 C C . GLU A 1 272 ? -19.25 21.328 -4.273 1 98.19 272 GLU A C 1
ATOM 2170 O O . GLU A 1 272 ? -19.328 20.75 -3.188 1 98.19 272 GLU A O 1
ATOM 2175 N N . LEU A 1 273 ? -18.141 21.484 -4.887 1 98.62 273 LEU A N 1
ATOM 2176 C CA . LEU A 1 273 ? -16.922 20.828 -4.434 1 98.62 273 LEU A CA 1
ATOM 2177 C C . LEU A 1 273 ? -16.125 21.75 -3.516 1 98.62 273 LEU A C 1
ATOM 2179 O O . LEU A 1 273 ? -16.125 22.969 -3.705 1 98.62 273 LEU A O 1
ATOM 2183 N N . TRP A 1 274 ? -15.445 21.203 -2.582 1 98.75 274 TRP A N 1
ATOM 2184 C CA . TRP A 1 274 ? -14.516 21.906 -1.704 1 98.75 274 TRP A CA 1
ATOM 2185 C C . TRP A 1 274 ? -13.18 22.125 -2.395 1 98.75 274 TRP A C 1
ATOM 2187 O O . TRP A 1 274 ? -12.648 21.234 -3.047 1 98.75 274 TRP A O 1
ATOM 2197 N N . SER A 1 275 ? -12.594 23.234 -2.275 1 98.5 275 SER A N 1
ATOM 2198 C CA . SER A 1 275 ? -11.25 23.641 -2.688 1 98.5 275 SER A CA 1
ATOM 2199 C C . SER A 1 275 ? -10.742 24.812 -1.871 1 98.5 275 SER A C 1
ATOM 2201 O O . SER A 1 275 ? -11.516 25.453 -1.14 1 98.5 275 SER A O 1
ATOM 2203 N N . PRO A 1 276 ? -9.445 25.078 -1.911 1 98.38 276 PRO A N 1
ATOM 2204 C CA . PRO A 1 276 ? -8.945 26.266 -1.223 1 98.38 276 PRO A CA 1
ATOM 2205 C C . PRO A 1 276 ? -9.641 27.547 -1.681 1 98.38 276 PRO A C 1
ATOM 2207 O O . PRO A 1 276 ? -9.828 28.469 -0.883 1 98.38 276 PRO A O 1
ATOM 2210 N N . GLU A 1 277 ? -10.141 27.625 -2.895 1 97.44 277 GLU A N 1
ATOM 2211 C CA . GLU A 1 277 ? -10.789 28.812 -3.443 1 97.44 277 GLU A CA 1
ATOM 2212 C C . GLU A 1 277 ? -12.281 28.828 -3.102 1 97.44 277 GLU A C 1
ATOM 2214 O O . GLU A 1 277 ? -12.859 29.906 -2.912 1 97.44 277 GLU A O 1
ATOM 2219 N N . THR A 1 278 ? -12.852 27.641 -3.066 1 97.69 278 THR A N 1
ATOM 2220 C CA . THR A 1 278 ? -14.266 27.484 -2.766 1 97.69 278 THR A CA 1
ATOM 2221 C C . THR A 1 278 ? -14.477 26.453 -1.659 1 97.69 278 THR A C 1
ATOM 2223 O O . THR A 1 278 ? -14.852 25.312 -1.93 1 97.69 278 THR A O 1
ATOM 2226 N N . PRO A 1 279 ? -14.352 26.891 -0.442 1 98.5 279 PRO A N 1
ATOM 2227 C CA . PRO A 1 279 ? -14.367 25.922 0.662 1 98.5 279 PRO A CA 1
ATOM 2228 C C . PRO A 1 279 ? -15.781 25.578 1.119 1 98.5 279 PRO A C 1
ATOM 2230 O O . PRO A 1 279 ? -16.125 25.766 2.291 1 98.5 279 PRO A O 1
ATOM 2233 N N . VAL A 1 280 ? -16.531 24.938 0.25 1 98.25 280 VAL A N 1
ATOM 2234 C CA . VAL A 1 280 ? -17.922 24.547 0.51 1 98.25 280 VAL A CA 1
ATOM 2235 C C . VAL A 1 280 ? -17.953 23.359 1.47 1 98.25 280 VAL A C 1
ATOM 2237 O O . VAL A 1 280 ? -17.266 22.375 1.26 1 98.25 280 VAL A O 1
ATOM 2240 N N . LEU A 1 281 ? -18.828 23.484 2.445 1 98.69 281 LEU A N 1
ATOM 2241 C CA . LEU A 1 281 ? -18.969 22.406 3.416 1 98.69 281 LEU A CA 1
ATOM 2242 C C . LEU A 1 281 ? -20.422 21.922 3.471 1 98.69 281 LEU A C 1
ATOM 2244 O O . LEU A 1 281 ? -21.344 22.672 3.178 1 98.69 281 LEU A O 1
ATOM 2248 N N . TYR A 1 282 ? -20.547 20.672 3.727 1 98.75 282 TYR A N 1
ATOM 2249 C CA . TYR A 1 282 ? -21.797 19.984 4.031 1 98.75 282 TYR A CA 1
ATOM 2250 C C . TYR A 1 282 ? -21.828 19.5 5.477 1 98.75 282 TYR A C 1
ATOM 2252 O O . TYR A 1 282 ? -20.797 19.547 6.168 1 98.75 282 TYR A O 1
ATOM 2260 N N . THR A 1 283 ? -22.969 19.141 5.949 1 98.44 283 THR A N 1
ATOM 2261 C CA . THR A 1 283 ? -23.094 18.484 7.25 1 98.44 283 THR A CA 1
ATOM 2262 C C . THR A 1 283 ? -23.969 17.234 7.156 1 98.44 283 THR A C 1
ATOM 2264 O O . THR A 1 283 ? -24.969 17.234 6.445 1 98.44 283 THR A O 1
ATOM 2267 N N . ALA A 1 284 ? -23.547 16.188 7.723 1 98.75 284 ALA A N 1
ATOM 2268 C CA . ALA A 1 284 ? -24.359 14.992 7.914 1 98.75 284 ALA A CA 1
ATOM 2269 C C . ALA A 1 284 ? -24.953 14.953 9.32 1 98.75 284 ALA A C 1
ATOM 2271 O O . ALA A 1 284 ? -24.219 14.836 10.305 1 98.75 284 ALA A O 1
ATOM 2272 N N . VAL A 1 285 ? -26.234 15.078 9.469 1 98.62 285 VAL A N 1
ATOM 2273 C CA . VAL A 1 285 ? -26.922 14.984 10.75 1 98.62 285 VAL A CA 1
ATOM 2274 C C . VAL A 1 285 ? -27.469 13.57 10.953 1 98.62 285 VAL A C 1
ATOM 2276 O O . VAL A 1 285 ? -28.406 13.156 10.266 1 98.62 285 VAL A O 1
ATOM 2279 N N . SER A 1 286 ? -26.891 12.836 11.828 1 98.56 286 SER A N 1
ATOM 2280 C CA . SER A 1 286 ? -27.266 11.453 12.117 1 98.56 286 SER A CA 1
ATOM 2281 C C . SER A 1 286 ? -28.078 11.367 13.406 1 98.56 286 SER A C 1
ATOM 2283 O O . SER A 1 286 ? -27.641 11.82 14.461 1 98.56 286 SER A O 1
ATOM 2285 N N . ARG A 1 287 ? -29.266 10.773 13.359 1 98.5 287 ARG A N 1
ATOM 2286 C CA . ARG A 1 287 ? -30.156 10.555 14.5 1 98.5 287 ARG A CA 1
ATOM 2287 C C . ARG A 1 287 ? -30.391 9.07 14.742 1 98.5 287 ARG A C 1
ATOM 2289 O O . ARG A 1 287 ? -30.828 8.352 13.844 1 98.5 287 ARG A O 1
ATOM 2296 N N . VAL A 1 288 ? -30 8.641 15.875 1 98.44 288 VAL A N 1
ATOM 2297 C CA . VAL A 1 288 ? -30.141 7.23 16.234 1 98.44 288 VAL A CA 1
ATOM 2298 C C . VAL A 1 288 ? -31.391 7.027 17.078 1 98.44 288 VAL A C 1
ATOM 2300 O O . VAL A 1 288 ? -31.641 7.773 18.031 1 98.44 288 VAL A O 1
ATOM 2303 N N . TYR A 1 289 ? -32.125 6.027 16.812 1 98.19 289 TYR A N 1
ATOM 2304 C CA . TYR A 1 289 ? -33.406 5.73 17.5 1 98.19 289 TYR A CA 1
ATOM 2305 C C . TYR A 1 289 ? -33.375 4.328 18.094 1 98.19 289 TYR A C 1
ATOM 2307 O O . TYR A 1 289 ? -32.844 3.393 17.469 1 98.19 289 TYR A O 1
ATOM 2315 N N . ASP A 1 290 ? -33.812 4.133 19.266 1 96.94 290 ASP A N 1
ATOM 2316 C CA . ASP A 1 290 ? -34.25 2.875 19.844 1 96.94 290 ASP A CA 1
ATOM 2317 C C . ASP A 1 290 ? -35.781 2.768 19.797 1 96.94 290 ASP A C 1
ATOM 2319 O O . ASP A 1 290 ? -36.469 3.352 20.625 1 96.94 290 ASP A O 1
ATOM 2323 N N . GLY A 1 291 ? -36.25 1.987 18.828 1 94.62 291 GLY A N 1
ATOM 2324 C CA . GLY A 1 291 ? -37.656 2.119 18.516 1 94.62 291 GLY A CA 1
ATOM 2325 C C . GLY A 1 291 ? -38.031 3.496 18 1 94.62 291 GLY A C 1
ATOM 2326 O O . GLY A 1 291 ? -37.438 3.975 17.016 1 94.62 291 GLY A O 1
ATOM 2327 N N . GLN A 1 292 ? -38.812 4.121 18.734 1 95.12 292 GLN A N 1
ATOM 2328 C CA . GLN A 1 292 ? -39.25 5.453 18.328 1 95.12 292 GLN A CA 1
ATOM 2329 C C . GLN A 1 292 ? -38.531 6.535 19.141 1 95.12 292 GLN A C 1
ATOM 2331 O O . GLN A 1 292 ? -38.688 7.727 18.844 1 95.12 292 GLN A O 1
ATOM 2336 N N . GLU A 1 293 ? -37.781 6.137 20.062 1 96.5 293 GLU A N 1
ATOM 2337 C CA . GLU A 1 293 ? -37.125 7.094 20.953 1 96.5 293 GLU A CA 1
ATOM 2338 C C . GLU A 1 293 ? -35.812 7.551 20.375 1 96.5 293 GLU A C 1
ATOM 2340 O O . GLU A 1 293 ? -34.938 6.727 20.047 1 96.5 293 GLU A O 1
ATOM 2345 N N . LEU A 1 294 ? -35.625 8.812 20.156 1 97.75 294 LEU A N 1
ATOM 2346 C CA . LEU A 1 294 ? -34.344 9.375 19.766 1 97.75 294 LEU A CA 1
ATOM 2347 C C . LEU A 1 294 ? -33.344 9.234 20.922 1 97.75 294 LEU A C 1
ATOM 2349 O O . LEU A 1 294 ? -33.562 9.75 22.016 1 97.75 294 LEU A O 1
ATOM 2353 N N . ILE A 1 295 ? -32.25 8.578 20.703 1 97.25 295 ILE A N 1
ATOM 2354 C CA . ILE A 1 295 ? -31.344 8.312 21.812 1 97.25 295 ILE A CA 1
ATOM 2355 C C . ILE A 1 295 ? -30.016 9.039 21.609 1 97.25 295 ILE A C 1
ATOM 2357 O O . ILE A 1 295 ? -29.234 9.195 22.547 1 97.25 295 ILE A O 1
ATOM 2361 N N . ASP A 1 296 ? -29.719 9.422 20.359 1 97.69 296 ASP A N 1
ATOM 2362 C CA . ASP A 1 296 ? -28.516 10.227 20.109 1 97.69 296 ASP A CA 1
ATOM 2363 C C . ASP A 1 296 ? -28.641 11.008 18.797 1 97.69 296 ASP A C 1
ATOM 2365 O O . ASP A 1 296 ? -29.406 10.617 17.906 1 97.69 296 ASP A O 1
ATOM 2369 N N . GLU A 1 297 ? -27.969 12.062 18.688 1 97.62 297 GLU A N 1
ATOM 2370 C CA . GLU A 1 297 ? -27.844 12.891 17.5 1 97.62 297 GLU A CA 1
ATOM 2371 C C . GLU A 1 297 ? -26.438 13.445 17.344 1 97.62 297 GLU A C 1
ATOM 2373 O O . GLU A 1 297 ? -25.844 13.914 18.312 1 97.62 297 GLU A O 1
ATOM 2378 N N . HIS A 1 298 ? -25.859 13.312 16.203 1 97.12 298 HIS A N 1
ATOM 2379 C CA . HIS A 1 298 ? -24.484 13.734 15.953 1 97.12 298 HIS A CA 1
ATOM 2380 C C . HIS A 1 298 ? -24.359 14.391 14.578 1 97.12 298 HIS A C 1
ATOM 2382 O O . HIS A 1 298 ? -24.922 13.906 13.602 1 97.12 298 HIS A O 1
ATOM 2388 N N . THR A 1 299 ? -23.688 15.492 14.555 1 97.25 299 THR A N 1
ATOM 2389 C CA . THR A 1 299 ? -23.453 16.219 13.305 1 97.25 299 THR A CA 1
ATOM 2390 C C . THR A 1 299 ? -22 16.031 12.852 1 97.25 299 THR A C 1
ATOM 2392 O O . THR A 1 299 ? -21.078 16.25 13.625 1 97.25 299 THR A O 1
ATOM 2395 N N . THR A 1 300 ? -21.766 15.648 11.617 1 97.94 300 THR A N 1
ATOM 2396 C CA . THR A 1 300 ? -20.453 15.461 11.008 1 97.94 300 THR A CA 1
ATOM 2397 C C . THR A 1 300 ? -20.266 16.422 9.836 1 97.94 300 THR A C 1
ATOM 2399 O O . THR A 1 300 ? -20.844 16.234 8.766 1 97.94 300 THR A O 1
ATOM 2402 N N . PRO A 1 301 ? -19.469 17.484 10.008 1 98.12 301 PRO A N 1
ATOM 2403 C CA . PRO A 1 301 ? -19.109 18.297 8.852 1 98.12 301 PRO A CA 1
ATOM 2404 C C . PRO A 1 301 ? -18.219 17.578 7.852 1 98.12 301 PRO A C 1
ATOM 2406 O O . PRO A 1 301 ? -17.375 16.766 8.25 1 98.12 301 PRO A O 1
ATOM 2409 N N . PHE A 1 302 ? -18.422 17.812 6.59 1 98.62 302 PHE A N 1
ATOM 2410 C CA . PHE A 1 302 ? -17.578 17.219 5.562 1 98.62 302 PHE A CA 1
ATOM 2411 C C . PHE A 1 302 ? -17.594 18.062 4.297 1 98.62 302 PHE A C 1
ATOM 2413 O O . PHE A 1 302 ? -18.297 19.062 4.215 1 98.62 302 PHE A O 1
ATOM 2420 N N . GLY A 1 303 ? -16.688 17.797 3.402 1 98.81 303 GLY A N 1
ATOM 2421 C CA . GLY A 1 303 ? -16.625 18.359 2.066 1 98.81 303 GLY A CA 1
ATOM 2422 C C . GLY A 1 303 ? -16.516 17.312 0.974 1 98.81 303 GLY A C 1
ATOM 2423 O O . GLY A 1 303 ? -16.094 16.188 1.229 1 98.81 303 GLY A O 1
ATOM 2424 N N . ILE A 1 304 ? -17 17.656 -0.206 1 98.81 304 ILE A N 1
ATOM 2425 C CA . ILE A 1 304 ? -16.891 16.766 -1.357 1 98.81 304 ILE A CA 1
ATOM 2426 C C . ILE A 1 304 ? -15.742 17.234 -2.254 1 98.81 304 ILE A C 1
ATOM 2428 O O . ILE A 1 304 ? -15.727 18.375 -2.717 1 98.81 304 ILE A O 1
ATOM 2432 N N . ARG A 1 305 ? -14.766 16.375 -2.432 1 98.62 305 ARG A N 1
ATOM 2433 C CA . ARG A 1 305 ? -13.641 16.656 -3.322 1 98.62 305 ARG A CA 1
ATOM 2434 C C . ARG A 1 305 ? -12.93 15.359 -3.715 1 98.62 305 ARG A C 1
ATOM 2436 O O . ARG A 1 305 ? -13.195 14.297 -3.15 1 98.62 305 ARG A O 1
ATOM 2443 N N . SER A 1 306 ? -12.109 15.422 -4.719 1 98.12 306 SER A N 1
ATOM 2444 C CA . SER A 1 306 ? -11.273 14.297 -5.133 1 98.12 306 SER A CA 1
ATOM 2445 C C . SER A 1 306 ? -9.797 14.68 -5.121 1 98.12 306 SER A C 1
ATOM 2447 O O . SER A 1 306 ? -9.438 15.812 -5.449 1 98.12 306 SER A O 1
ATOM 2449 N N . LEU A 1 307 ? -8.984 13.734 -4.691 1 98.06 307 LEU A N 1
ATOM 2450 C CA . LEU A 1 307 ? -7.531 13.836 -4.691 1 98.06 307 LEU A CA 1
ATOM 2451 C C . LEU A 1 307 ? -6.918 12.766 -5.59 1 98.06 307 LEU A C 1
ATOM 2453 O O . LEU A 1 307 ? -7.266 11.586 -5.492 1 98.06 307 LEU A O 1
ATOM 2457 N N . GLU A 1 308 ? -6.008 13.227 -6.496 1 97.25 308 GLU A N 1
ATOM 2458 C CA . GLU A 1 308 ? -5.266 12.281 -7.316 1 97.25 308 GLU A CA 1
ATOM 2459 C C . GLU A 1 308 ? -3.783 12.641 -7.375 1 97.25 308 GLU A C 1
ATOM 2461 O O . GLU A 1 308 ? -3.432 13.805 -7.609 1 97.25 308 GLU A O 1
ATOM 2466 N N . PHE A 1 309 ? -2.953 11.719 -7.082 1 97.62 309 PHE A N 1
ATOM 2467 C CA . PHE A 1 309 ? -1.509 11.812 -7.262 1 97.62 309 PHE A CA 1
ATOM 2468 C C . PHE A 1 309 ? -1.036 10.836 -8.336 1 97.62 309 PHE A C 1
ATOM 2470 O O . PHE A 1 309 ? -1.005 9.625 -8.117 1 97.62 309 PHE A O 1
ATOM 2477 N N . ILE A 1 310 ? -0.684 11.32 -9.492 1 96.81 310 ILE A N 1
ATOM 2478 C CA . ILE A 1 310 ? -0.419 10.5 -10.672 1 96.81 310 ILE A CA 1
ATOM 2479 C C . ILE A 1 310 ? 1.08 10.492 -10.961 1 96.81 310 ILE A C 1
ATOM 2481 O O . ILE A 1 310 ? 1.681 11.547 -11.195 1 96.81 310 ILE A O 1
ATOM 2485 N N . PRO A 1 311 ? 1.726 9.32 -10.922 1 95.88 311 PRO A N 1
ATOM 2486 C CA . PRO A 1 311 ? 3.156 9.234 -11.227 1 95.88 311 PRO A CA 1
ATOM 2487 C C . PRO A 1 311 ? 3.539 10.016 -12.477 1 95.88 311 PRO A C 1
ATOM 2489 O O . PRO A 1 311 ? 2.838 9.945 -13.492 1 95.88 311 PRO A O 1
ATOM 2492 N N . ASP A 1 312 ? 4.559 10.867 -12.367 1 94.31 312 ASP A N 1
ATOM 2493 C CA . ASP A 1 312 ? 5.164 11.617 -13.469 1 94.31 312 ASP A CA 1
ATOM 2494 C C . ASP A 1 312 ? 4.332 12.852 -13.812 1 94.31 312 ASP A C 1
ATOM 2496 O O . ASP A 1 312 ? 4.805 13.75 -14.516 1 94.31 312 ASP A O 1
ATOM 2500 N N . LYS A 1 313 ? 3.1 12.93 -13.258 1 96.31 313 LYS A N 1
ATOM 2501 C CA . LYS A 1 313 ? 2.225 14.031 -13.648 1 96.31 313 LYS A CA 1
ATOM 2502 C C . LYS A 1 313 ? 1.968 14.977 -12.484 1 96.31 313 LYS A C 1
ATOM 2504 O O . LYS A 1 313 ? 1.736 16.172 -12.68 1 96.31 313 LYS A O 1
ATOM 2509 N N . GLY A 1 314 ? 1.916 14.453 -11.367 1 97.5 314 GLY A N 1
ATOM 2510 C CA . GLY A 1 314 ? 1.812 15.32 -10.203 1 97.5 314 GLY A CA 1
ATOM 2511 C C . GLY A 1 314 ? 0.487 15.18 -9.477 1 97.5 314 GLY A C 1
ATOM 2512 O O . GLY A 1 314 ? -0.084 14.094 -9.414 1 97.5 314 GLY A O 1
ATOM 2513 N N . PHE A 1 315 ? 0.043 16.203 -8.758 1 98.12 315 PHE A N 1
ATOM 2514 C CA . PHE A 1 315 ? -1.121 16.25 -7.883 1 98.12 315 PHE A CA 1
ATOM 2515 C C . PHE A 1 315 ? -2.299 16.922 -8.586 1 98.12 315 PHE A C 1
ATOM 2517 O O . PHE A 1 315 ? -2.145 17.984 -9.195 1 98.12 315 PHE A O 1
ATOM 2524 N N . PHE A 1 316 ? -3.48 16.312 -8.469 1 98.31 316 PHE A N 1
ATOM 2525 C CA . PHE A 1 316 ? -4.711 16.859 -9.031 1 98.31 316 PHE A CA 1
ATOM 2526 C C . PHE A 1 316 ? -5.789 16.953 -7.957 1 98.31 316 PHE A C 1
ATOM 2528 O O . PHE A 1 316 ? -6.098 15.977 -7.281 1 98.31 316 PHE A O 1
ATOM 2535 N N . LEU A 1 317 ? -6.363 18.109 -7.727 1 98.44 317 LEU A N 1
ATOM 2536 C CA . LEU A 1 317 ? -7.523 18.375 -6.879 1 98.44 317 LEU A CA 1
ATOM 2537 C C . LEU A 1 317 ? -8.758 18.641 -7.723 1 98.44 317 LEU A C 1
ATOM 2539 O O . LEU A 1 317 ? -8.781 19.594 -8.508 1 98.44 317 LEU A O 1
ATOM 2543 N N . ASN A 1 318 ? -9.789 17.766 -7.602 1 98.19 318 ASN A N 1
ATOM 2544 C CA . ASN A 1 318 ? -11 17.906 -8.398 1 98.19 318 ASN A CA 1
ATOM 2545 C C . ASN A 1 318 ? -10.695 17.906 -9.891 1 98.19 318 ASN A C 1
ATOM 2547 O O . ASN A 1 318 ? -11.258 18.703 -10.648 1 98.19 318 ASN A O 1
ATOM 2551 N N . GLY A 1 319 ? -9.672 17.172 -10.312 1 97.38 319 GLY A N 1
ATOM 2552 C CA . GLY A 1 319 ? -9.32 17.016 -11.711 1 97.38 319 GLY A CA 1
ATOM 2553 C C . GLY A 1 319 ? -8.391 18.094 -12.219 1 97.38 319 GLY A C 1
ATOM 2554 O O . GLY A 1 319 ? -7.938 18.062 -13.359 1 97.38 319 GLY A O 1
ATOM 2555 N N . LYS A 1 320 ? -8.039 18.969 -11.406 1 97.56 320 LYS A N 1
ATOM 2556 C CA . LYS A 1 320 ? -7.176 20.078 -11.805 1 97.56 320 LYS A CA 1
ATOM 2557 C C . LYS A 1 320 ? -5.773 19.922 -11.227 1 97.56 320 LYS A C 1
ATOM 2559 O O . LYS A 1 320 ? -5.617 19.719 -10.016 1 97.56 320 LYS A O 1
ATOM 2564 N N . LYS A 1 321 ? -4.766 20.031 -12.086 1 97.19 321 LYS A N 1
ATOM 2565 C CA . LYS A 1 321 ? -3.391 20 -11.594 1 97.19 321 LYS A CA 1
ATOM 2566 C C . LYS A 1 321 ? -3.154 21.078 -10.555 1 97.19 321 LYS A C 1
ATOM 2568 O O . LYS A 1 321 ? -3.514 22.234 -10.766 1 97.19 321 LYS A O 1
ATOM 2573 N N . THR A 1 322 ? -2.652 20.734 -9.445 1 97.5 322 THR A N 1
ATOM 2574 C CA . THR A 1 322 ? -2.484 21.609 -8.281 1 97.5 322 THR A CA 1
ATOM 2575 C C . THR A 1 322 ? -1.095 21.438 -7.676 1 97.5 322 THR A C 1
ATOM 2577 O O . THR A 1 322 ? -0.514 20.359 -7.738 1 97.5 322 THR A O 1
ATOM 2580 N N . TYR A 1 323 ? -0.515 22.547 -7.203 1 98.06 323 TYR A N 1
ATOM 2581 C CA . TYR A 1 323 ? 0.753 22.531 -6.484 1 98.06 323 TYR A CA 1
ATOM 2582 C C . TYR A 1 323 ? 0.565 22.984 -5.039 1 98.06 323 TYR A C 1
ATOM 2584 O O . TYR A 1 323 ? -0.207 23.906 -4.77 1 98.06 323 TYR A O 1
ATOM 2592 N N . PHE A 1 324 ? 1.245 22.344 -4.188 1 98.75 324 PHE A N 1
ATOM 2593 C CA . PHE A 1 324 ? 1.245 22.844 -2.818 1 98.75 324 PHE A CA 1
ATOM 2594 C C . PHE A 1 324 ? 2.035 24.141 -2.719 1 98.75 324 PHE A C 1
ATOM 2596 O O . PHE A 1 324 ? 3.236 24.172 -2.994 1 98.75 324 PHE A O 1
ATOM 2603 N N . LYS A 1 325 ? 1.392 25.141 -2.473 1 98.81 325 LYS A N 1
ATOM 2604 C CA . LYS A 1 325 ? 1.954 26.406 -1.983 1 98.81 325 LYS A CA 1
ATOM 2605 C C . LYS A 1 325 ? 1.815 26.516 -0.468 1 98.81 325 LYS A C 1
ATOM 2607 O O . LYS A 1 325 ? 0.971 27.266 0.03 1 98.81 325 LYS A O 1
ATOM 2612 N N . GLY A 1 326 ? 2.703 25.797 0.184 1 98.75 326 GLY A N 1
ATOM 2613 C CA . GLY A 1 326 ? 2.434 25.484 1.579 1 98.75 326 GLY A CA 1
ATOM 2614 C C . GLY A 1 326 ? 3.373 26.188 2.539 1 98.75 326 GLY A C 1
ATOM 2615 O O . GLY A 1 326 ? 4.449 26.641 2.143 1 98.75 326 GLY A O 1
ATOM 2616 N N . ALA A 1 327 ? 2.977 26.297 3.756 1 98.81 327 ALA A N 1
ATOM 2617 C CA . ALA A 1 327 ? 3.783 26.828 4.852 1 98.81 327 ALA A CA 1
ATOM 2618 C C . ALA A 1 327 ? 3.852 25.844 6.012 1 98.81 327 ALA A C 1
ATOM 2620 O O . ALA A 1 327 ? 2.844 25.234 6.375 1 98.81 327 ALA A O 1
ATOM 2621 N N . CYS A 1 328 ? 5.027 25.609 6.5 1 98.75 328 CYS A N 1
ATOM 2622 C CA . CYS A 1 328 ? 5.184 24.906 7.77 1 98.75 328 CYS A CA 1
ATOM 2623 C C . CYS A 1 328 ? 4.824 25.828 8.938 1 98.75 328 CYS A C 1
ATOM 2625 O O . CYS A 1 328 ? 5.324 26.953 9.031 1 98.75 328 CYS A O 1
ATOM 2627 N N . MET A 1 329 ? 3.957 25.312 9.789 1 98.56 329 MET A N 1
ATOM 2628 C CA . MET A 1 329 ? 3.498 26.125 10.914 1 98.56 329 MET A CA 1
ATOM 2629 C C . MET A 1 329 ? 3.699 25.375 12.234 1 98.56 329 MET A C 1
ATOM 2631 O O . MET A 1 329 ? 3.141 24.297 12.438 1 98.56 329 MET A O 1
ATOM 2635 N N . HIS A 1 330 ? 4.52 25.953 13.141 1 97.69 330 HIS A N 1
ATOM 2636 C CA . HIS A 1 330 ? 4.434 25.516 14.523 1 97.69 330 HIS A CA 1
ATOM 2637 C C . HIS A 1 330 ? 3.146 26.016 15.18 1 97.69 330 HIS A C 1
ATOM 2639 O O . HIS A 1 330 ? 2.482 26.906 14.656 1 97.69 330 HIS A O 1
ATOM 2645 N N . HIS A 1 331 ? 2.857 25.531 16.312 1 96.19 331 HIS A N 1
ATOM 2646 C CA . HIS A 1 331 ? 1.502 25.719 16.812 1 96.19 331 HIS A CA 1
ATOM 2647 C C . HIS A 1 331 ? 1.413 26.969 17.688 1 96.19 331 HIS A C 1
ATOM 2649 O O . HIS A 1 331 ? 0.317 27.391 18.062 1 96.19 331 HIS A O 1
ATOM 2655 N N . ASP A 1 332 ? 2.559 27.625 18.094 1 95.69 332 ASP A N 1
ATOM 2656 C CA . ASP A 1 332 ? 2.43 28.812 18.922 1 95.69 332 ASP A CA 1
ATOM 2657 C C . ASP A 1 332 ? 1.822 29.969 18.125 1 95.69 332 ASP A C 1
ATOM 2659 O O . ASP A 1 332 ? 1.947 30.031 16.906 1 95.69 332 ASP A O 1
ATOM 2663 N N . LEU A 1 333 ? 1.213 30.891 18.828 1 98 333 LEU A N 1
ATOM 2664 C CA . LEU A 1 333 ? 0.527 32.031 18.25 1 98 333 LEU A CA 1
ATOM 2665 C C . LEU A 1 333 ? 1.251 33.344 18.594 1 98 333 LEU A C 1
ATOM 2667 O O . LEU A 1 333 ? 0.613 34.344 18.922 1 98 333 LEU A O 1
ATOM 2671 N N . GLY A 1 334 ? 2.617 33.25 18.547 1 97.38 334 GLY A N 1
ATOM 2672 C CA . GLY A 1 334 ? 3.414 34.438 18.859 1 97.38 334 GLY A CA 1
ATOM 2673 C C . GLY A 1 334 ? 3.338 34.812 20.312 1 97.38 334 GLY A C 1
ATOM 2674 O O . GLY A 1 334 ? 3.633 34.031 21.203 1 97.38 334 GLY A O 1
ATOM 2675 N N . PRO A 1 335 ? 2.852 36.062 20.531 1 97.94 335 PRO A N 1
ATOM 2676 C CA . PRO A 1 335 ? 2.848 36.531 21.906 1 97.94 335 PRO A CA 1
ATOM 2677 C C . PRO A 1 335 ? 1.797 35.844 22.781 1 97.94 335 PRO A C 1
ATOM 2679 O O . PRO A 1 335 ? 1.796 36.031 24 1 97.94 335 PRO A O 1
ATOM 2682 N N . LEU A 1 336 ? 0.948 35.062 22.172 1 98.12 336 LEU A N 1
ATOM 2683 C CA . LEU A 1 336 ? -0.08 34.375 22.938 1 98.12 336 LEU A CA 1
ATOM 2684 C C . LEU A 1 336 ? 0.421 33 23.375 1 98.12 336 LEU A C 1
ATOM 2686 O O . LEU A 1 336 ? -0.259 32.312 24.125 1 98.12 336 LEU A O 1
ATOM 2690 N N . GLY A 1 337 ? 1.582 32.625 22.922 1 98.06 337 GLY A N 1
ATOM 2691 C CA . GLY A 1 337 ? 2.1 31.312 23.234 1 98.06 337 GLY A CA 1
ATOM 2692 C C . GLY A 1 337 ? 1.331 30.203 22.547 1 98.06 337 GLY A C 1
ATOM 2693 O O . GLY A 1 337 ? 0.978 30.312 21.375 1 98.06 337 GLY A O 1
ATOM 2694 N N . ALA A 1 338 ? 1.189 29.125 23.328 1 98 338 ALA A N 1
ATOM 2695 C CA . ALA A 1 338 ? 0.577 27.938 22.734 1 98 338 ALA A CA 1
ATOM 2696 C C . ALA A 1 338 ? -0.908 27.859 23.078 1 98 338 ALA A C 1
ATOM 2698 O O . ALA A 1 338 ? -1.616 26.969 22.594 1 98 338 ALA A O 1
ATOM 2699 N N . ALA A 1 339 ? -1.405 28.719 23.906 1 98.25 339 ALA A N 1
ATOM 2700 C CA . ALA A 1 339 ? -2.834 28.703 24.203 1 98.25 339 ALA A CA 1
ATOM 2701 C C . ALA A 1 339 ? -3.664 28.922 22.938 1 98.25 339 ALA A C 1
ATOM 2703 O O . ALA A 1 339 ? -3.619 29.984 22.344 1 98.25 339 ALA A O 1
ATOM 2704 N N . VAL A 1 340 ? -4.395 27.953 22.641 1 98.12 340 VAL A N 1
ATOM 2705 C CA . VAL A 1 340 ? -5.105 27.953 21.359 1 98.12 340 VAL A CA 1
ATOM 2706 C C . VAL A 1 340 ? -6.16 29.062 21.359 1 98.12 340 VAL A C 1
ATOM 2708 O O . VAL A 1 340 ? -6.797 29.312 22.375 1 98.12 340 VAL A O 1
ATOM 2711 N N . ASN A 1 341 ? -6.316 29.688 20.266 1 98.38 341 ASN A N 1
ATOM 2712 C CA . ASN A 1 341 ? -7.32 30.734 20.078 1 98.38 341 ASN A CA 1
ATOM 2713 C C . ASN A 1 341 ? -7.797 30.797 18.625 1 98.38 341 ASN A C 1
ATOM 2715 O O . ASN A 1 341 ? -6.988 30.938 17.703 1 98.38 341 ASN A O 1
ATOM 2719 N N . ASP A 1 342 ? -9.016 30.734 18.422 1 98.06 342 ASP A N 1
ATOM 2720 C CA . ASP A 1 342 ? -9.609 30.656 17.094 1 98.06 342 ASP A CA 1
ATOM 2721 C C . ASP A 1 342 ? -9.305 31.906 16.281 1 98.06 342 ASP A C 1
ATOM 2723 O O . ASP A 1 342 ? -8.93 31.828 15.102 1 98.06 342 ASP A O 1
ATOM 2727 N N . ALA A 1 343 ? -9.477 33.094 16.875 1 98.44 343 ALA A N 1
ATOM 2728 C CA . ALA A 1 343 ? -9.242 34.344 16.156 1 98.44 343 ALA A CA 1
ATOM 2729 C C . ALA A 1 343 ? -7.789 34.469 15.703 1 98.44 343 ALA A C 1
ATOM 2731 O O . ALA A 1 343 ? -7.516 34.938 14.594 1 98.44 343 ALA A O 1
ATOM 2732 N N . ALA A 1 344 ? -6.91 34.094 16.562 1 98.69 344 ALA A N 1
ATOM 2733 C CA . ALA A 1 344 ? -5.488 34.156 16.234 1 98.69 344 ALA A CA 1
ATOM 2734 C C . ALA A 1 344 ? -5.16 33.219 15.07 1 98.69 344 ALA A C 1
ATOM 2736 O O . ALA A 1 344 ? -4.43 33.594 14.148 1 98.69 344 ALA A O 1
ATOM 2737 N N . ILE A 1 345 ? -5.691 32.031 15.117 1 98.69 345 ILE A N 1
ATOM 2738 C CA . ILE A 1 345 ? -5.465 31.031 14.07 1 98.69 345 ILE A CA 1
ATOM 2739 C C . ILE A 1 345 ? -6.023 31.547 12.75 1 98.69 345 ILE A C 1
ATOM 2741 O O . ILE A 1 345 ? -5.344 31.5 11.719 1 98.69 345 ILE A O 1
ATOM 2745 N N . ARG A 1 346 ? -7.211 31.984 12.742 1 98.62 346 ARG A N 1
ATOM 2746 C CA . ARG A 1 346 ? -7.855 32.469 11.531 1 98.62 346 ARG A CA 1
ATOM 2747 C C . ARG A 1 346 ? -7.09 33.656 10.938 1 98.62 346 ARG A C 1
ATOM 2749 O O . ARG A 1 346 ? -7.031 33.812 9.719 1 98.62 346 ARG A O 1
ATOM 2756 N N . ARG A 1 347 ? -6.52 34.5 11.789 1 98.69 347 ARG A N 1
ATOM 2757 C CA . ARG A 1 347 ? -5.691 35.625 11.305 1 98.69 347 ARG A CA 1
ATOM 2758 C C . ARG A 1 347 ? -4.473 35.094 10.555 1 98.69 347 ARG A C 1
ATOM 2760 O O . ARG A 1 347 ? -4.129 35.594 9.484 1 98.69 347 ARG A O 1
ATOM 2767 N N . GLN A 1 348 ? -3.797 34.094 11.141 1 98.75 348 GLN A N 1
ATOM 2768 C CA . GLN A 1 348 ? -2.643 33.531 10.461 1 98.75 348 GLN A CA 1
ATOM 2769 C C . GLN A 1 348 ? -3.025 32.969 9.094 1 98.75 348 GLN A C 1
ATOM 2771 O O . GLN A 1 348 ? -2.311 33.188 8.109 1 98.75 348 GLN A O 1
ATOM 2776 N N . ILE A 1 349 ? -4.148 32.312 9.031 1 98.75 349 ILE A N 1
ATOM 2777 C CA . ILE A 1 349 ? -4.594 31.719 7.773 1 98.75 349 ILE A CA 1
ATOM 2778 C C . ILE A 1 349 ? -4.914 32.812 6.77 1 98.75 349 ILE A C 1
ATOM 2780 O O . ILE A 1 349 ? -4.566 32.719 5.594 1 98.75 349 ILE A O 1
ATOM 2784 N N . ARG A 1 350 ? -5.555 33.906 7.227 1 98.5 350 ARG A N 1
ATOM 2785 C CA . ARG A 1 350 ? -5.855 35.031 6.336 1 98.5 350 ARG A CA 1
ATOM 2786 C C . ARG A 1 350 ? -4.578 35.594 5.746 1 98.5 350 ARG A C 1
ATOM 2788 O O . ARG A 1 350 ? -4.512 35.906 4.547 1 98.5 350 ARG A O 1
ATOM 2795 N N . ILE A 1 351 ? -3.586 35.781 6.605 1 98.75 351 ILE A N 1
ATOM 2796 C CA . ILE A 1 351 ? -2.318 36.344 6.164 1 98.75 351 ILE A CA 1
ATOM 2797 C C . ILE A 1 351 ? -1.668 35.438 5.137 1 98.75 351 ILE A C 1
ATOM 2799 O O . ILE A 1 351 ? -1.219 35.875 4.082 1 98.75 351 ILE A O 1
ATOM 2803 N N . LEU A 1 352 ? -1.673 34.188 5.406 1 98.88 352 LEU A N 1
ATOM 2804 C CA . LEU A 1 352 ? -1.077 33.219 4.5 1 98.88 352 LEU A CA 1
ATOM 2805 C C . LEU A 1 352 ? -1.848 33.156 3.186 1 98.88 352 LEU A C 1
ATOM 2807 O O . LEU A 1 352 ? -1.246 33.062 2.111 1 98.88 352 LEU A O 1
ATOM 2811 N N . LYS A 1 353 ? -3.148 33.125 3.246 1 98.62 353 LYS A N 1
ATOM 2812 C CA . LYS A 1 353 ? -3.967 33.094 2.035 1 98.62 353 LYS A CA 1
ATOM 2813 C C . LYS A 1 353 ? -3.693 34.281 1.155 1 98.62 353 LYS A C 1
ATOM 2815 O O . LYS A 1 353 ? -3.613 34.188 -0.069 1 98.62 353 LYS A O 1
ATOM 2820 N N . ASP A 1 354 ? -3.539 35.438 1.798 1 98.31 354 ASP A N 1
ATOM 2821 C CA . ASP A 1 354 ? -3.23 36.656 1.041 1 98.31 354 ASP A CA 1
ATOM 2822 C C . ASP A 1 354 ? -1.879 36.531 0.342 1 98.31 354 ASP A C 1
ATOM 2824 O O . ASP A 1 354 ? -1.673 37.125 -0.726 1 98.31 354 ASP A O 1
ATOM 2828 N N . MET A 1 355 ? -1.002 35.812 0.914 1 98.62 355 MET A N 1
ATOM 2829 C CA . MET A 1 355 ? 0.301 35.531 0.314 1 98.62 355 MET A CA 1
ATOM 2830 C C . MET A 1 355 ? 0.158 34.625 -0.902 1 98.62 355 MET A C 1
ATOM 2832 O O . MET A 1 355 ? 1.014 34.625 -1.788 1 98.62 355 MET A O 1
ATOM 2836 N N . GLY A 1 356 ? -0.898 33.875 -0.977 1 98.56 356 GLY A N 1
ATOM 2837 C CA . GLY A 1 356 ? -1.137 32.906 -2.023 1 98.56 356 GLY A CA 1
ATOM 2838 C C . GLY A 1 356 ? -1.01 31.469 -1.538 1 98.56 356 GLY A C 1
ATOM 2839 O O . GLY A 1 356 ? -1.132 30.531 -2.326 1 98.56 356 GLY A O 1
ATOM 2840 N N . CYS A 1 357 ? -0.834 31.281 -0.272 1 98.69 357 CYS A N 1
ATOM 2841 C CA . CYS A 1 357 ? -0.702 29.969 0.344 1 98.69 357 CYS A CA 1
ATOM 2842 C C . CYS A 1 357 ? -2 29.172 0.231 1 98.69 357 CYS A C 1
ATOM 2844 O O . CYS A 1 357 ? -3.088 29.75 0.359 1 98.69 357 CYS A O 1
ATOM 2846 N N . ASN A 1 358 ? -1.869 27.828 -0.027 1 98.81 358 ASN A N 1
ATOM 2847 C CA . ASN A 1 358 ? -3.061 26.984 -0.103 1 98.81 358 ASN A CA 1
ATOM 2848 C C . ASN A 1 358 ? -2.93 25.75 0.772 1 98.81 358 ASN A C 1
ATOM 2850 O O . ASN A 1 358 ? -3.791 24.859 0.74 1 98.81 358 ASN A O 1
ATOM 2854 N N . ALA A 1 359 ? -1.885 25.688 1.537 1 98.88 359 ALA A N 1
ATOM 2855 C CA . ALA A 1 359 ? -1.689 24.5 2.355 1 98.88 359 ALA A CA 1
ATOM 2856 C C . ALA A 1 359 ? -0.863 24.812 3.598 1 98.88 359 ALA A C 1
ATOM 2858 O O . ALA A 1 359 ? -0.053 25.734 3.592 1 98.88 359 ALA A O 1
ATOM 2859 N N . ILE A 1 360 ? -1.064 24 4.605 1 98.88 360 ILE A N 1
ATOM 2860 C CA . ILE A 1 360 ? -0.305 24.094 5.848 1 98.88 360 ILE A CA 1
ATOM 2861 C C . ILE A 1 360 ? 0.202 22.703 6.242 1 98.88 360 ILE A C 1
ATOM 2863 O O . ILE A 1 360 ? -0.535 21.719 6.156 1 98.88 360 ILE A O 1
ATOM 2867 N N . ARG A 1 361 ? 1.423 22.578 6.531 1 98.81 361 ARG A N 1
ATOM 2868 C CA . ARG A 1 361 ? 1.993 21.438 7.254 1 98.81 361 ARG A CA 1
ATOM 2869 C C . ARG A 1 361 ? 2.08 21.734 8.75 1 98.81 361 ARG A C 1
ATOM 2871 O O . ARG A 1 361 ? 2.658 22.75 9.156 1 98.81 361 ARG A O 1
ATOM 2878 N N . THR A 1 362 ? 1.512 20.906 9.586 1 98.44 362 THR A N 1
ATOM 2879 C CA . THR A 1 362 ? 1.511 21.141 11.023 1 98.44 362 THR A CA 1
ATOM 2880 C C . THR A 1 362 ? 2.824 20.672 11.648 1 98.44 362 THR A C 1
ATOM 2882 O O . THR A 1 362 ? 2.871 19.641 12.312 1 98.44 362 THR A O 1
ATOM 2885 N N . SER A 1 363 ? 3.873 21.391 11.523 1 94.06 363 SER A N 1
ATOM 2886 C CA . SER A 1 363 ? 5.219 21.047 11.977 1 94.06 363 SER A CA 1
ATOM 2887 C C . SER A 1 363 ? 5.363 21.234 13.484 1 94.06 363 SER A C 1
ATOM 2889 O O . SER A 1 363 ? 5.156 22.328 14 1 94.06 363 SER A O 1
ATOM 2891 N N . HIS A 1 364 ? 5.715 20.172 13.859 1 93.81 364 HIS A N 1
ATOM 2892 C CA . HIS A 1 364 ? 5.914 18.734 13.641 1 93.81 364 HIS A CA 1
ATOM 2893 C C . HIS A 1 364 ? 4.98 17.906 14.516 1 93.81 364 HIS A C 1
ATOM 2895 O O . HIS A 1 364 ? 5.34 16.812 14.961 1 93.81 364 HIS A O 1
ATOM 2901 N N . ASN A 1 365 ? 3.84 18.547 14.844 1 94.25 365 ASN A N 1
ATOM 2902 C CA . ASN A 1 365 ? 2.975 17.969 15.867 1 94.25 365 ASN A CA 1
ATOM 2903 C C . ASN A 1 365 ? 1.526 17.875 15.391 1 94.25 365 ASN A C 1
ATOM 2905 O O . ASN A 1 365 ? 1.166 18.484 14.375 1 94.25 365 ASN A O 1
ATOM 2909 N N . MET A 1 366 ? 0.766 17.203 16.172 1 98.06 366 MET A N 1
ATOM 2910 C CA . MET A 1 366 ? -0.659 17.047 15.891 1 98.06 366 MET A CA 1
ATOM 2911 C C . MET A 1 366 ? -1.401 18.375 16.109 1 98.06 366 MET A C 1
ATOM 2913 O O . MET A 1 366 ? -1.116 19.094 17.062 1 98.06 366 MET A O 1
ATOM 2917 N N . PRO A 1 367 ? -2.26 18.688 15.211 1 98.44 367 PRO A N 1
ATOM 2918 C CA . PRO A 1 367 ? -2.914 19.984 15.234 1 98.44 367 PRO A CA 1
ATOM 2919 C C . PRO A 1 367 ? -4.039 20.078 16.266 1 98.44 367 PRO A C 1
ATOM 2921 O O . PRO A 1 367 ? -4.539 19.047 16.719 1 98.44 367 PRO A O 1
ATOM 2924 N N . ALA A 1 368 ? -4.383 21.297 16.625 1 98.31 368 ALA A N 1
ATOM 2925 C CA . ALA A 1 368 ? -5.602 21.562 17.391 1 98.31 368 ALA A CA 1
ATOM 2926 C C . ALA A 1 368 ? -6.836 21.453 16.5 1 98.31 368 ALA A C 1
ATOM 2928 O O . ALA A 1 368 ? -6.781 21.766 15.305 1 98.31 368 ALA A O 1
ATOM 2929 N N . PRO A 1 369 ? -7.992 21.078 17.016 1 98.38 369 PRO A N 1
ATOM 2930 C CA . PRO A 1 369 ? -9.227 21.016 16.234 1 98.38 369 PRO A CA 1
ATOM 2931 C C . PRO A 1 369 ? -9.586 22.359 15.594 1 98.38 369 PRO A C 1
ATOM 2933 O O . PRO A 1 369 ? -10.117 22.391 14.484 1 98.38 369 PRO A O 1
ATOM 2936 N N . GLU A 1 370 ? -9.242 23.453 16.281 1 98.25 370 GLU A N 1
ATOM 2937 C CA . GLU A 1 370 ? -9.562 24.797 15.781 1 98.25 370 GLU A CA 1
ATOM 2938 C C . GLU A 1 370 ? -8.852 25.078 14.461 1 98.25 370 GLU A C 1
ATOM 2940 O O . GLU A 1 370 ? -9.43 25.703 13.562 1 98.25 370 GLU A O 1
ATOM 2945 N N . LEU A 1 371 ? -7.617 24.625 14.383 1 98.75 371 LEU A N 1
ATOM 2946 C CA . LEU A 1 371 ? -6.871 24.844 13.148 1 98.75 371 LEU A CA 1
ATOM 2947 C C . LEU A 1 371 ? -7.512 24.109 11.984 1 98.75 371 LEU A C 1
ATOM 2949 O O . LEU A 1 371 ? -7.707 24.672 10.906 1 98.75 371 LEU A O 1
ATOM 2953 N N . ILE A 1 372 ? -7.863 22.844 12.18 1 98.81 372 ILE A N 1
ATOM 2954 C CA . ILE A 1 372 ? -8.422 22.016 11.109 1 98.81 372 ILE A CA 1
ATOM 2955 C C . ILE A 1 372 ? -9.789 22.562 10.695 1 98.81 372 ILE A C 1
ATOM 2957 O O . ILE A 1 372 ? -10.086 22.672 9.508 1 98.81 372 ILE A O 1
ATOM 2961 N N . ARG A 1 373 ? -10.594 22.938 11.648 1 98.56 373 ARG A N 1
ATOM 2962 C CA . ARG A 1 373 ? -11.883 23.547 11.352 1 98.56 373 ARG A CA 1
ATOM 2963 C C . ARG A 1 373 ? -11.711 24.812 10.516 1 98.56 373 ARG A C 1
ATOM 2965 O O . ARG A 1 373 ? -12.422 25.016 9.531 1 98.56 373 ARG A O 1
ATOM 2972 N N . ALA A 1 374 ? -10.789 25.625 10.969 1 98.81 374 ALA A N 1
ATOM 2973 C CA . ALA A 1 374 ? -10.531 26.875 10.234 1 98.81 374 ALA A CA 1
ATOM 2974 C C . ALA A 1 374 ? -10.086 26.578 8.805 1 98.81 374 ALA A C 1
ATOM 2976 O O . ALA A 1 374 ? -10.508 27.266 7.871 1 98.81 374 ALA A O 1
ATOM 2977 N N . CYS A 1 375 ? -9.25 25.578 8.648 1 98.88 375 CYS A N 1
ATOM 2978 C CA . CYS A 1 375 ? -8.758 25.219 7.324 1 98.88 375 CYS A CA 1
ATOM 2979 C C . CYS A 1 375 ? -9.898 24.719 6.445 1 98.88 375 CYS A C 1
ATOM 2981 O O . CYS A 1 375 ? -9.953 25.047 5.254 1 98.88 375 CYS A O 1
ATOM 2983 N N . ASP A 1 376 ? -10.82 23.953 6.992 1 98.81 376 ASP A N 1
ATOM 2984 C CA . ASP A 1 376 ? -12.016 23.531 6.266 1 98.81 376 ASP A CA 1
ATOM 2985 C C . ASP A 1 376 ? -12.82 24.734 5.785 1 98.81 376 ASP A C 1
ATOM 2987 O O . ASP A 1 376 ? -13.203 24.797 4.613 1 98.81 376 ASP A O 1
ATOM 2991 N N . GLU A 1 377 ? -13.016 25.641 6.668 1 98.75 377 GLU A N 1
ATOM 2992 C CA . GLU A 1 377 ? -13.938 26.75 6.449 1 98.75 377 GLU A CA 1
ATOM 2993 C C . GLU A 1 377 ? -13.328 27.797 5.535 1 98.75 377 GLU A C 1
ATOM 2995 O O . GLU A 1 377 ? -14.039 28.453 4.773 1 98.75 377 GLU A O 1
ATOM 3000 N N . MET A 1 378 ? -11.992 27.969 5.656 1 98.75 378 MET A N 1
ATOM 3001 C CA . MET A 1 378 ? -11.359 29.078 4.961 1 98.75 378 MET A CA 1
ATOM 3002 C C . MET A 1 378 ? -10.656 28.609 3.693 1 98.75 378 MET A C 1
ATOM 3004 O O . MET A 1 378 ? -10.219 29.422 2.877 1 98.75 378 MET A O 1
ATOM 3008 N N . GLY A 1 379 ? -10.578 27.297 3.514 1 98.75 379 GLY A N 1
ATOM 3009 C CA . GLY A 1 379 ? -9.953 26.75 2.316 1 98.75 379 GLY A CA 1
ATOM 3010 C C . GLY A 1 379 ? -8.438 26.688 2.402 1 98.75 379 GLY A C 1
ATOM 3011 O O . GLY A 1 379 ? -7.746 27.469 1.733 1 98.75 379 GLY A O 1
ATOM 3012 N N . MET A 1 380 ? -7.965 25.797 3.123 1 98.88 380 MET A N 1
ATOM 3013 C CA . MET A 1 380 ? -6.543 25.531 3.301 1 98.88 380 MET A CA 1
ATOM 3014 C C . MET A 1 380 ? -6.289 24.031 3.416 1 98.88 380 MET A C 1
ATOM 3016 O O . MET A 1 380 ? -6.816 23.375 4.312 1 98.88 380 MET A O 1
ATOM 3020 N N . MET A 1 381 ? -5.527 23.469 2.498 1 98.88 381 MET A N 1
ATOM 3021 C CA . MET A 1 381 ? -5.176 22.062 2.625 1 98.88 381 MET A CA 1
ATOM 3022 C C . MET A 1 381 ? -4.234 21.828 3.805 1 98.88 381 MET A C 1
ATOM 3024 O O . MET A 1 381 ? -3.5 22.734 4.195 1 98.88 381 MET A O 1
ATOM 3028 N N . VAL A 1 382 ? -4.285 20.594 4.348 1 98.94 382 VAL A N 1
ATOM 3029 C CA . VAL A 1 382 ? -3.461 20.344 5.523 1 98.94 382 VAL A CA 1
ATOM 3030 C C . VAL A 1 382 ? -2.715 19.016 5.355 1 98.94 382 VAL A C 1
ATOM 3032 O O . VAL A 1 382 ? -3.312 18 4.984 1 98.94 382 VAL A O 1
ATOM 3035 N N . MET A 1 383 ? -1.471 19.047 5.496 1 98.75 383 MET A N 1
ATOM 3036 C CA . MET A 1 383 ? -0.642 17.891 5.832 1 98.75 383 MET A CA 1
ATOM 3037 C C . MET A 1 383 ? -0.509 17.75 7.344 1 98.75 383 MET A C 1
ATOM 3039 O O . MET A 1 383 ? 0.273 18.453 7.977 1 98.75 383 MET A O 1
ATOM 3043 N N . ALA A 1 384 ? -1.264 16.859 7.902 1 98.75 384 ALA A N 1
ATOM 3044 C CA . ALA A 1 384 ? -1.272 16.688 9.352 1 98.75 384 ALA A CA 1
ATOM 3045 C C . ALA A 1 384 ? -0.121 15.797 9.812 1 98.75 384 ALA A C 1
ATOM 3047 O O . ALA A 1 384 ? 0.006 14.656 9.359 1 98.75 384 ALA A O 1
ATOM 3048 N N . GLU A 1 385 ? 0.698 16.328 10.68 1 98.38 385 GLU A N 1
ATOM 3049 C CA . GLU A 1 385 ? 1.913 15.625 11.086 1 98.38 385 GLU A CA 1
ATOM 3050 C C . GLU A 1 385 ? 1.77 15.031 12.484 1 98.38 385 GLU A C 1
ATOM 3052 O O . GLU A 1 385 ? 0.98 15.523 13.297 1 98.38 385 GLU A O 1
ATOM 3057 N N . SER A 1 386 ? 2.576 13.977 12.758 1 97.94 386 SER A N 1
ATOM 3058 C CA . SER A 1 386 ? 2.391 13.227 13.992 1 97.94 386 SER A CA 1
ATOM 3059 C C . SER A 1 386 ? 3.598 13.367 14.914 1 97.94 386 SER A C 1
ATOM 3061 O O . SER A 1 386 ? 3.451 13.734 16.078 1 97.94 386 SER A O 1
ATOM 3063 N N . PHE A 1 387 ? 4.855 13.078 14.344 1 97.44 387 PHE A N 1
ATOM 3064 C CA . PHE A 1 387 ? 5.969 12.875 15.258 1 97.44 387 PHE A CA 1
ATOM 3065 C C . PHE A 1 387 ? 7.207 13.625 14.789 1 97.44 387 PHE A C 1
ATOM 3067 O O . PHE A 1 387 ? 7.52 13.625 13.594 1 97.44 387 PHE A O 1
ATOM 3074 N N . ASP A 1 388 ? 7.953 14.18 15.742 1 96.44 388 ASP A N 1
ATOM 3075 C CA . ASP A 1 388 ? 9.266 14.758 15.484 1 96.44 388 ASP A CA 1
ATOM 3076 C C . ASP A 1 388 ? 10.367 13.711 15.633 1 96.44 388 ASP A C 1
ATOM 3078 O O . ASP A 1 388 ? 11.469 13.883 15.117 1 96.44 388 ASP A O 1
ATOM 3082 N N . GLU A 1 389 ? 10.148 12.719 16.422 1 95.5 389 GLU A N 1
ATOM 3083 C CA . GLU A 1 389 ? 11.078 11.609 16.609 1 95.5 389 GLU A CA 1
ATOM 3084 C C . GLU A 1 389 ? 10.336 10.297 16.812 1 95.5 389 GLU A C 1
ATOM 3086 O O . GLU A 1 389 ? 9.156 10.289 17.156 1 95.5 389 GLU A O 1
ATOM 3091 N N . TRP A 1 390 ? 10.945 9.211 16.5 1 96.56 390 TRP A N 1
ATOM 3092 C CA . TRP A 1 390 ? 10.414 7.859 16.672 1 96.56 390 TRP A CA 1
ATOM 3093 C C . TRP A 1 390 ? 11.086 7.164 17.859 1 96.56 390 TRP A C 1
ATOM 3095 O O . TRP A 1 390 ? 11.016 7.641 18.984 1 96.56 390 TRP A O 1
ATOM 3105 N N . LYS A 1 391 ? 11.766 6.059 17.641 1 95.5 391 LYS A N 1
ATOM 3106 C CA . LYS A 1 391 ? 12.414 5.277 18.688 1 95.5 391 LYS A CA 1
ATOM 3107 C C . LYS A 1 391 ? 13.766 5.879 19.062 1 95.5 391 LYS A C 1
ATOM 3109 O O . LYS A 1 391 ? 14.203 5.758 20.203 1 95.5 391 LYS A O 1
ATOM 3114 N N . LYS A 1 392 ? 14.406 6.484 18.094 1 94.19 392 LYS A N 1
ATOM 3115 C CA . LYS A 1 392 ? 15.68 7.152 18.359 1 94.19 392 LYS A CA 1
ATOM 3116 C C . LYS A 1 392 ? 15.453 8.594 18.797 1 94.19 392 LYS A C 1
ATOM 3118 O O . LYS A 1 392 ? 14.594 9.289 18.25 1 94.19 392 LYS A O 1
ATOM 3123 N N . GLU A 1 393 ? 16.25 9.078 19.703 1 92.88 393 GLU A N 1
ATOM 3124 C CA . GLU A 1 393 ? 16.047 10.375 20.344 1 92.88 393 GLU A CA 1
ATOM 3125 C C . GLU A 1 393 ? 16.516 11.516 19.453 1 92.88 393 GLU A C 1
ATOM 3127 O O . GLU A 1 393 ? 17.531 11.391 18.75 1 92.88 393 GLU A O 1
ATOM 3132 N N . LYS A 1 394 ? 15.844 12.602 19.438 1 91.75 394 LYS A N 1
ATOM 3133 C CA . LYS A 1 394 ? 16.312 13.93 19.047 1 91.75 394 LYS A CA 1
ATOM 3134 C C . LYS A 1 394 ? 16.516 14.82 20.281 1 91.75 394 LYS A C 1
ATOM 3136 O O . LYS A 1 394 ? 17.359 15.719 20.266 1 91.75 394 LYS A O 1
ATOM 3141 N N . CYS A 1 395 ? 15.656 14.602 21.266 1 94.31 395 CYS A N 1
ATOM 3142 C CA . CYS A 1 395 ? 15.742 15.234 22.578 1 94.31 395 CYS A CA 1
ATOM 3143 C C . CYS A 1 395 ? 15.867 14.195 23.672 1 94.31 395 CYS A C 1
ATOM 3145 O O . CYS A 1 395 ? 15.227 13.141 23.625 1 94.31 395 CYS A O 1
ATOM 3147 N N . MET A 1 396 ? 16.672 14.508 24.719 1 94.62 396 MET A N 1
ATOM 3148 C CA . MET A 1 396 ? 16.953 13.547 25.781 1 94.62 396 MET A CA 1
ATOM 3149 C C . MET A 1 396 ? 15.664 13.008 26.391 1 94.62 396 MET A C 1
ATOM 3151 O O . MET A 1 396 ? 15.57 11.82 26.703 1 94.62 396 MET A O 1
ATOM 3155 N N . ASN A 1 397 ? 14.703 13.867 26.531 1 97.12 397 ASN A N 1
ATOM 3156 C CA . ASN A 1 397 ? 13.438 13.477 27.141 1 97.12 397 ASN A CA 1
ATOM 3157 C C . ASN A 1 397 ? 12.281 13.617 26.156 1 97.12 397 ASN A C 1
ATOM 3159 O O . ASN A 1 397 ? 11.18 14.031 26.531 1 97.12 397 ASN A O 1
ATOM 3163 N N . GLY A 1 398 ? 12.586 13.266 24.875 1 96.25 398 GLY A N 1
ATOM 3164 C CA . GLY A 1 398 ? 11.586 13.406 23.828 1 96.25 398 GLY A CA 1
ATOM 3165 C C . GLY A 1 398 ? 10.664 12.211 23.703 1 96.25 398 GLY A C 1
ATOM 3166 O O . GLY A 1 398 ? 10.594 11.383 24.625 1 96.25 398 GLY A O 1
ATOM 3167 N N . TYR A 1 399 ? 9.93 12.047 22.672 1 97.75 399 TYR A N 1
ATOM 3168 C CA . TYR A 1 399 ? 8.852 11.102 22.438 1 97.75 399 TYR A CA 1
ATOM 3169 C C . TYR A 1 399 ? 9.383 9.672 22.359 1 97.75 399 TYR A C 1
ATOM 3171 O O . TYR A 1 399 ? 8.641 8.711 22.578 1 97.75 399 TYR A O 1
ATOM 3179 N N . HIS A 1 400 ? 10.664 9.5 22.016 1 97.25 400 HIS A N 1
ATOM 3180 C CA . HIS A 1 400 ? 11.25 8.172 21.891 1 97.25 400 HIS A CA 1
ATOM 3181 C C . HIS A 1 400 ? 11.039 7.344 23.141 1 97.25 400 HIS A C 1
ATOM 3183 O O . HIS A 1 400 ? 10.969 6.113 23.078 1 97.25 400 HIS A O 1
ATOM 3189 N N . LYS A 1 401 ? 10.883 8.016 24.25 1 98.06 401 LYS A N 1
ATOM 3190 C CA . LYS A 1 401 ? 10.727 7.34 25.531 1 98.06 401 LYS A CA 1
ATOM 3191 C C . LYS A 1 401 ? 9.391 6.605 25.609 1 98.06 401 LYS A C 1
ATOM 3193 O O . LYS A 1 401 ? 9.25 5.648 26.375 1 98.06 401 LYS A O 1
ATOM 3198 N N . VAL A 1 402 ? 8.445 7.035 24.797 1 98 402 VAL A N 1
ATOM 3199 C CA . VAL A 1 402 ? 7.121 6.43 24.922 1 98 402 VAL A CA 1
ATOM 3200 C C . VAL A 1 402 ? 6.703 5.824 23.578 1 98 402 VAL A C 1
ATOM 3202 O O . VAL A 1 402 ? 5.629 5.23 23.484 1 98 402 VAL A O 1
ATOM 3205 N N . PHE A 1 403 ? 7.504 5.824 22.547 1 98.06 403 PHE A N 1
ATOM 3206 C CA . PHE A 1 403 ? 7.168 5.469 21.172 1 98.06 403 PHE A CA 1
ATOM 3207 C C . PHE A 1 403 ? 6.602 4.055 21.109 1 98.06 403 PHE A C 1
ATOM 3209 O O . PHE A 1 403 ? 5.547 3.832 20.516 1 98.06 403 PHE A O 1
ATOM 3216 N N . ASP A 1 404 ? 7.215 3.131 21.703 1 97.69 404 ASP A N 1
ATOM 3217 C CA . ASP A 1 404 ? 6.863 1.723 21.562 1 97.69 404 ASP A CA 1
ATOM 3218 C C . ASP A 1 404 ? 5.441 1.452 22.047 1 97.69 404 ASP A C 1
ATOM 3220 O O . ASP A 1 404 ? 4.699 0.699 21.406 1 97.69 404 ASP A O 1
ATOM 3224 N N . GLU A 1 405 ? 5.051 2.145 23.031 1 97.94 405 GLU A N 1
ATOM 3225 C CA . GLU A 1 405 ? 3.75 1.874 23.625 1 97.94 405 GLU A CA 1
ATOM 3226 C C . GLU A 1 405 ? 2.672 2.783 23.047 1 97.94 405 GLU A C 1
ATOM 3228 O O . GLU A 1 405 ? 1.507 2.391 22.953 1 97.94 405 GLU A O 1
ATOM 3233 N N . TRP A 1 406 ? 3.018 3.998 22.547 1 98.5 406 TRP A N 1
ATOM 3234 C CA . TRP A 1 406 ? 1.988 5.02 22.391 1 98.5 406 TRP A CA 1
ATOM 3235 C C . TRP A 1 406 ? 1.852 5.418 20.922 1 98.5 406 TRP A C 1
ATOM 3237 O O . TRP A 1 406 ? 0.869 6.055 20.531 1 98.5 406 TRP A O 1
ATOM 3247 N N . ALA A 1 407 ? 2.791 5.055 20.062 1 98.5 407 ALA A N 1
ATOM 3248 C CA . ALA A 1 407 ? 2.789 5.555 18.688 1 98.5 407 ALA A CA 1
ATOM 3249 C C . ALA A 1 407 ? 1.481 5.211 17.984 1 98.5 407 ALA A C 1
ATOM 3251 O O . ALA A 1 407 ? 0.854 6.074 17.375 1 98.5 407 ALA A O 1
ATOM 3252 N N . GLU A 1 408 ? 1.069 3.965 18.094 1 98.56 408 GLU A N 1
ATOM 3253 C CA . GLU A 1 408 ? -0.169 3.574 17.422 1 98.56 408 GLU A CA 1
ATOM 3254 C C . GLU A 1 408 ? -1.376 4.27 18.062 1 98.56 408 GLU A C 1
ATOM 3256 O O . GLU A 1 408 ? -2.271 4.73 17.344 1 98.56 408 GLU A O 1
ATOM 3261 N N . LYS A 1 409 ? -1.451 4.355 19.359 1 98.62 409 LYS A N 1
ATOM 3262 C CA . LYS A 1 409 ? -2.562 5.012 20.047 1 98.62 409 LYS A CA 1
ATOM 3263 C C . LYS A 1 409 ? -2.693 6.469 19.609 1 98.62 409 LYS A C 1
ATOM 3265 O O . LYS A 1 409 ? -3.793 6.934 19.312 1 98.62 409 LYS A O 1
ATOM 3270 N N . ASP A 1 410 ? -1.569 7.129 19.578 1 98.75 410 ASP A N 1
ATOM 3271 C CA . ASP A 1 410 ? -1.565 8.539 19.188 1 98.75 410 ASP A CA 1
ATOM 3272 C C . ASP A 1 410 ? -1.969 8.703 17.719 1 98.75 410 ASP A C 1
ATOM 3274 O O . ASP A 1 410 ? -2.781 9.57 17.391 1 98.75 410 ASP A O 1
ATOM 3278 N N . LEU A 1 411 ? -1.382 7.883 16.922 1 98.75 411 LEU A N 1
ATOM 3279 C CA . LEU A 1 411 ? -1.658 7.992 15.492 1 98.75 411 LEU A CA 1
ATOM 3280 C C . LEU A 1 411 ? -3.125 7.695 15.195 1 98.75 411 LEU A C 1
ATOM 3282 O O . LEU A 1 411 ? -3.756 8.391 14.391 1 98.75 411 LEU A O 1
ATOM 3286 N N . VAL A 1 412 ? -3.723 6.695 15.82 1 98.75 412 VAL A N 1
ATOM 3287 C CA . VAL A 1 412 ? -5.125 6.336 15.625 1 98.75 412 VAL A CA 1
ATOM 3288 C C . VAL A 1 412 ? -6.02 7.508 16.031 1 98.75 412 VAL A C 1
ATOM 3290 O O . VAL A 1 412 ? -6.977 7.832 15.32 1 98.75 412 VAL A O 1
ATOM 3293 N N . ASN A 1 413 ? -5.715 8.203 17.141 1 98.81 413 ASN A N 1
ATOM 3294 C CA . ASN A 1 413 ? -6.496 9.367 17.547 1 98.81 413 ASN A CA 1
ATOM 3295 C C . ASN A 1 413 ? -6.449 10.477 16.5 1 98.81 413 ASN A C 1
ATOM 3297 O O . ASN A 1 413 ? -7.473 11.086 16.188 1 98.81 413 ASN A O 1
ATOM 3301 N N . LEU A 1 414 ? -5.258 10.727 16 1 98.81 414 LEU A N 1
ATOM 3302 C CA . LEU A 1 414 ? -5.09 11.75 14.969 1 98.81 414 LEU A CA 1
ATOM 3303 C C . LEU A 1 414 ? -5.953 11.438 13.758 1 98.81 414 LEU A C 1
ATOM 3305 O O . LEU A 1 414 ? -6.688 12.305 13.273 1 98.81 414 LEU A O 1
ATOM 3309 N N . LEU A 1 415 ? -5.898 10.234 13.312 1 98.81 415 LEU A N 1
ATOM 3310 C CA . LEU A 1 415 ? -6.59 9.82 12.094 1 98.81 415 LEU A CA 1
ATOM 3311 C C . LEU A 1 415 ? -8.102 9.844 12.297 1 98.81 415 LEU A C 1
ATOM 3313 O O . LEU A 1 415 ? -8.836 10.414 11.484 1 98.81 415 LEU A O 1
ATOM 3317 N N . HIS A 1 416 ? -8.578 9.297 13.383 1 98.69 416 HIS A N 1
ATOM 3318 C CA . HIS A 1 416 ? -10.008 9.219 13.641 1 98.69 416 HIS A CA 1
ATOM 3319 C C . HIS A 1 416 ? -10.617 10.609 13.805 1 98.69 416 HIS A C 1
ATOM 3321 O O . HIS A 1 416 ? -11.734 10.859 13.352 1 98.69 416 HIS A O 1
ATOM 3327 N N . GLN A 1 417 ? -9.891 11.438 14.375 1 98.5 417 GLN A N 1
ATOM 3328 C CA . GLN A 1 417 ? -10.414 12.773 14.641 1 98.5 417 GLN A CA 1
ATOM 3329 C C . GLN A 1 417 ? -10.562 13.57 13.352 1 98.5 417 GLN A C 1
ATOM 3331 O O . GLN A 1 417 ? -11.492 14.359 13.203 1 98.5 417 GLN A O 1
ATOM 3336 N N . TYR A 1 418 ? -9.633 13.336 12.414 1 98.69 418 TYR A N 1
ATOM 3337 C CA . TYR A 1 418 ? -9.57 14.352 11.367 1 98.69 418 TYR A CA 1
ATOM 3338 C C . TYR A 1 418 ? -9.852 13.75 10 1 98.69 418 TYR A C 1
ATOM 3340 O O . TYR A 1 418 ? -9.922 14.461 9 1 98.69 418 TYR A O 1
ATOM 3348 N N . ARG A 1 419 ? -10.07 12.492 9.859 1 98.5 419 ARG A N 1
ATOM 3349 C CA . ARG A 1 419 ? -10.188 11.82 8.562 1 98.5 419 ARG A CA 1
ATOM 3350 C C . ARG A 1 419 ? -11.453 12.25 7.836 1 98.5 419 ARG A C 1
ATOM 3352 O O . ARG A 1 419 ? -11.594 12.016 6.633 1 98.5 419 ARG A O 1
ATOM 3359 N N . ASN A 1 420 ? -12.438 12.914 8.508 1 98.62 420 ASN A N 1
ATOM 3360 C CA . ASN A 1 420 ? -13.656 13.383 7.848 1 98.62 420 ASN A CA 1
ATOM 3361 C C . ASN A 1 420 ? -13.461 14.766 7.23 1 98.62 420 ASN A C 1
ATOM 3363 O O . ASN A 1 420 ? -14.32 15.25 6.496 1 98.62 420 ASN A O 1
ATOM 3367 N N . HIS A 1 421 ? -12.359 15.445 7.484 1 98.75 421 HIS A N 1
ATOM 3368 C CA . HIS A 1 421 ? -12.156 16.844 7.09 1 98.75 421 HIS A CA 1
ATOM 3369 C C . HIS A 1 421 ? -11.609 16.938 5.668 1 98.75 421 HIS A C 1
ATOM 3371 O O . HIS A 1 421 ? -10.578 16.344 5.355 1 98.75 421 HIS A O 1
ATOM 3377 N N . PRO A 1 422 ? -12.266 17.75 4.828 1 98.69 422 PRO A N 1
ATOM 3378 C CA . PRO A 1 422 ? -11.797 17.859 3.445 1 98.69 422 PRO A CA 1
ATOM 3379 C C . PRO A 1 422 ? -10.438 18.547 3.332 1 98.69 422 PRO A C 1
ATOM 3381 O O . PRO A 1 422 ? -9.727 18.359 2.34 1 98.69 422 PRO A O 1
ATOM 3384 N N . SER A 1 423 ? -10.047 19.25 4.352 1 98.88 423 SER A N 1
ATOM 3385 C CA . SER A 1 423 ? -8.773 19.969 4.301 1 98.88 423 SER A CA 1
ATOM 3386 C C . SER A 1 423 ? -7.602 19 4.453 1 98.88 423 SER A C 1
ATOM 3388 O O . SER A 1 423 ? -6.488 19.297 4.016 1 98.88 423 SER A O 1
ATOM 3390 N N . ILE A 1 424 ? -7.773 17.891 5.117 1 98.88 424 ILE A N 1
ATOM 3391 C CA . ILE A 1 424 ? -6.707 16.906 5.262 1 98.88 424 ILE A CA 1
ATOM 3392 C C . ILE A 1 424 ? -6.438 16.219 3.918 1 98.88 424 ILE A C 1
ATOM 3394 O O . ILE A 1 424 ? -7.297 15.508 3.398 1 98.88 424 ILE A O 1
ATOM 3398 N N . VAL A 1 425 ? -5.246 16.391 3.396 1 98.69 425 VAL A N 1
ATOM 3399 C CA . VAL A 1 425 ? -4.98 15.859 2.066 1 98.69 425 VAL A CA 1
ATOM 3400 C C . VAL A 1 425 ? -3.83 14.852 2.133 1 98.69 425 VAL A C 1
ATOM 3402 O O . VAL A 1 425 ? -3.613 14.086 1.193 1 98.69 425 VAL A O 1
ATOM 3405 N N . MET A 1 426 ? -3.107 14.836 3.301 1 98.44 426 MET A N 1
ATOM 3406 C CA . MET A 1 426 ? -1.989 13.922 3.516 1 98.44 426 MET A CA 1
ATOM 3407 C C . MET A 1 426 ? -1.756 13.688 5.004 1 98.44 426 MET A C 1
ATOM 3409 O O . MET A 1 426 ? -1.984 14.578 5.82 1 98.44 426 MET A O 1
ATOM 3413 N N . TRP A 1 427 ? -1.289 12.492 5.328 1 98.81 427 TRP A N 1
ATOM 3414 C CA . TRP A 1 427 ? -0.806 12.18 6.668 1 98.81 427 TRP A CA 1
ATOM 3415 C C . TRP A 1 427 ? 0.718 12.148 6.707 1 98.81 427 TRP A C 1
ATOM 3417 O O . TRP A 1 427 ? 1.355 11.523 5.859 1 98.81 427 TRP A O 1
ATOM 3427 N N . CYS A 1 428 ? 1.336 12.852 7.598 1 98.81 428 CYS A N 1
ATOM 3428 C CA . CYS A 1 428 ? 2.783 12.883 7.773 1 98.81 428 CYS A CA 1
ATOM 3429 C C . CYS A 1 428 ? 3.199 12.141 9.031 1 98.81 428 CYS A C 1
ATOM 3431 O O . CYS A 1 428 ? 2.811 12.523 10.141 1 98.81 428 CYS A O 1
ATOM 3433 N N . ILE A 1 429 ? 4.059 11.117 8.906 1 98.62 429 ILE A N 1
ATOM 3434 C CA . ILE A 1 429 ? 4.281 10.195 10.016 1 98.62 429 ILE A CA 1
ATOM 3435 C C . ILE A 1 429 ? 5.602 10.539 10.711 1 98.62 429 ILE A C 1
ATOM 3437 O O . ILE A 1 429 ? 5.977 9.891 11.688 1 98.62 429 ILE A O 1
ATOM 3441 N N . GLY A 1 430 ? 6.344 11.57 10.188 1 97.69 430 GLY A N 1
ATOM 3442 C CA . GLY A 1 430 ? 7.605 11.891 10.836 1 97.69 430 GLY A CA 1
ATOM 3443 C C . GLY A 1 430 ? 8.352 13.031 10.164 1 97.69 430 GLY A C 1
ATOM 3444 O O . GLY A 1 430 ? 8.039 13.391 9.031 1 97.69 430 GLY A O 1
ATOM 3445 N N . ASN A 1 431 ? 9.336 13.602 1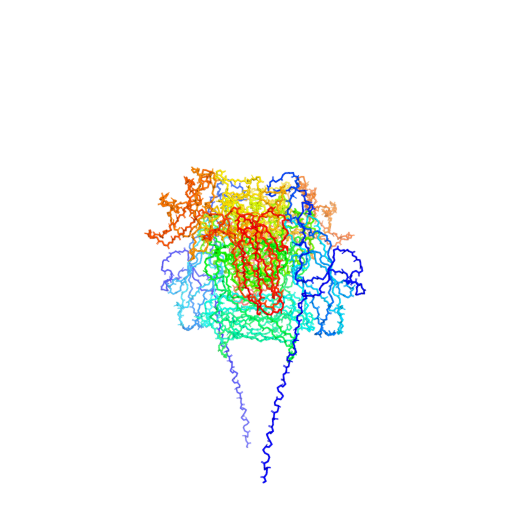0.906 1 97.25 431 ASN A N 1
ATOM 3446 C CA . ASN A 1 431 ? 10.203 14.664 10.422 1 97.25 431 ASN A CA 1
ATOM 3447 C C . ASN A 1 431 ? 11.664 14.414 10.781 1 97.25 431 ASN A C 1
ATOM 3449 O O . ASN A 1 431 ? 12.016 14.375 11.961 1 97.25 431 ASN A O 1
ATOM 3453 N N . GLU A 1 432 ? 12.453 14.242 9.805 1 95.69 432 GLU A N 1
ATOM 3454 C CA . GLU A 1 432 ? 13.906 14.156 9.961 1 95.69 432 GLU A CA 1
ATOM 3455 C C . GLU A 1 432 ? 14.281 13.195 11.086 1 95.69 432 GLU A C 1
ATOM 3457 O O . GLU A 1 432 ? 15.156 13.492 11.898 1 95.69 432 GLU A O 1
ATOM 3462 N N . VAL A 1 433 ? 13.578 12.117 11.188 1 95.69 433 VAL A N 1
ATOM 3463 C CA . VAL A 1 433 ? 13.82 11.156 12.25 1 95.69 433 VAL A CA 1
ATOM 3464 C C . VAL A 1 433 ? 15.234 10.594 12.125 1 95.69 433 VAL A C 1
ATOM 3466 O O . VAL A 1 433 ? 15.734 10.391 11.016 1 95.69 433 VAL A O 1
ATOM 3469 N N . SER A 1 434 ? 15.805 10.219 13.234 1 93.5 434 SER A N 1
ATOM 3470 C CA . SER A 1 434 ? 17.188 9.773 13.273 1 93.5 434 SER A CA 1
ATOM 3471 C C . SER A 1 434 ? 17.359 8.43 12.578 1 93.5 434 SER A C 1
ATOM 3473 O O . SER A 1 434 ? 18.469 8.078 12.156 1 93.5 434 SER A O 1
ATOM 3475 N N . GLU A 1 435 ? 16.281 7.754 12.43 1 94.56 435 GLU A N 1
ATOM 3476 C CA . GLU A 1 435 ? 16.312 6.434 11.805 1 94.56 435 GLU A CA 1
ATOM 3477 C C . GLU A 1 435 ? 16.688 6.523 10.328 1 94.56 435 GLU A C 1
ATOM 3479 O O . GLU A 1 435 ? 17 5.512 9.695 1 94.56 435 GLU A O 1
ATOM 3484 N N . GLN A 1 436 ? 16.719 7.762 9.773 1 93.25 436 GLN A N 1
ATOM 3485 C CA . GLN A 1 436 ? 17.094 7.934 8.375 1 93.25 436 GLN A CA 1
ATOM 3486 C C . GLN A 1 436 ? 18.516 7.426 8.125 1 93.25 436 GLN A C 1
ATOM 3488 O O . GLN A 1 436 ? 18.844 7.016 7.012 1 93.25 436 GLN A O 1
ATOM 3493 N N . TRP A 1 437 ? 19.203 7.664 9.32 1 86.38 437 TRP A N 1
ATOM 3494 C CA . TRP A 1 437 ? 20.625 7.348 9.211 1 86.38 437 TRP A CA 1
ATOM 3495 C C . TRP A 1 437 ? 20.953 6.023 9.891 1 86.38 437 TRP A C 1
ATOM 3497 O O . TRP A 1 437 ? 20.297 5.652 10.875 1 86.38 437 TRP A O 1
ATOM 3507 N N . GLY A 1 438 ? 21.828 5.227 9.445 1 68.12 438 GLY A N 1
ATOM 3508 C CA . GLY A 1 438 ? 22.344 4.055 10.133 1 68.12 438 GLY A CA 1
ATOM 3509 C C . GLY A 1 438 ? 21.969 2.752 9.453 1 68.12 438 GLY A C 1
ATOM 3510 O O . GLY A 1 438 ? 21.125 2.73 8.57 1 68.12 438 GLY A O 1
ATOM 3511 N N . ALA A 1 439 ? 22.688 1.818 9.867 1 56.66 439 ALA A N 1
ATOM 3512 C CA . ALA A 1 439 ? 22.75 0.498 9.242 1 56.66 439 ALA A CA 1
ATOM 3513 C C . ALA A 1 439 ? 21.547 -0.354 9.656 1 56.66 439 ALA A C 1
ATOM 3515 O O . ALA A 1 439 ? 21.281 -1.392 9.047 1 56.66 439 ALA A O 1
ATOM 3516 N N . GLY A 1 440 ? 20.953 0.079 10.781 1 54.62 440 GLY A N 1
ATOM 3517 C CA . GLY A 1 440 ? 20.156 -1.003 11.336 1 54.62 440 GLY A CA 1
ATOM 3518 C C . GLY A 1 440 ? 18.719 -1.006 10.836 1 54.62 440 GLY A C 1
ATOM 3519 O O . GLY A 1 440 ? 17.875 -1.728 11.367 1 54.62 440 GLY A O 1
ATOM 3520 N N . GLU A 1 441 ? 18.422 -0.989 9.539 1 67.69 441 GLU A N 1
ATOM 3521 C CA . GLU A 1 441 ? 17.266 -1.349 8.727 1 67.69 441 GLU A CA 1
ATOM 3522 C C . GLU A 1 441 ? 15.961 -1.117 9.477 1 67.69 441 GLU A C 1
ATOM 3524 O O . GLU A 1 441 ? 14.883 -1.486 8.992 1 67.69 441 GLU A O 1
ATOM 3529 N N . LEU A 1 442 ? 16.094 -0.314 10.672 1 86 442 LEU A N 1
ATOM 3530 C CA . LEU A 1 442 ? 14.945 -0.034 11.516 1 86 442 LEU A CA 1
ATOM 3531 C C . LEU A 1 442 ? 14.055 1.035 10.883 1 86 442 LEU A C 1
ATOM 3533 O O . LEU A 1 442 ? 12.828 0.967 10.984 1 86 442 LEU A O 1
ATOM 3537 N N . GLY A 1 443 ? 14.664 1.949 10.203 1 94.38 443 GLY A N 1
ATOM 3538 C CA . GLY A 1 443 ? 13.922 3.057 9.617 1 94.38 443 GLY A CA 1
ATOM 3539 C C . GLY A 1 443 ? 12.836 2.607 8.656 1 94.38 443 GLY A C 1
ATOM 3540 O O . GLY A 1 443 ? 11.688 3.033 8.766 1 94.38 443 GLY A O 1
ATOM 3541 N N . ALA A 1 444 ? 13.219 1.772 7.777 1 95.5 444 ALA A N 1
ATOM 3542 C CA . ALA A 1 444 ? 12.258 1.287 6.789 1 95.5 444 ALA A CA 1
ATOM 3543 C C . ALA A 1 444 ? 11.141 0.485 7.453 1 95.5 444 ALA A C 1
ATOM 3545 O O . ALA A 1 444 ? 9.977 0.598 7.07 1 95.5 444 ALA A O 1
ATOM 3546 N N . LYS A 1 445 ? 11.445 -0.303 8.453 1 96.38 445 LYS A N 1
ATOM 3547 C CA . LYS A 1 445 ? 10.477 -1.13 9.164 1 96.38 445 LYS A CA 1
ATOM 3548 C C . LYS A 1 445 ? 9.477 -0.269 9.93 1 96.38 445 LYS A C 1
ATOM 3550 O O . LYS A 1 445 ? 8.273 -0.517 9.875 1 96.38 445 LYS A O 1
ATOM 3555 N N . ILE A 1 446 ? 9.938 0.751 10.617 1 97.19 446 ILE A N 1
ATOM 3556 C CA . ILE A 1 446 ? 9.055 1.646 11.359 1 97.19 446 ILE A CA 1
ATOM 3557 C C . ILE A 1 446 ? 8.195 2.447 10.383 1 97.19 446 ILE A C 1
ATOM 3559 O O . ILE A 1 446 ? 7.008 2.678 10.633 1 97.19 446 ILE A O 1
ATOM 3563 N N . THR A 1 447 ? 8.828 2.871 9.242 1 97.69 447 THR A N 1
ATOM 3564 C CA . THR A 1 447 ? 8.062 3.568 8.219 1 97.69 447 THR A CA 1
ATOM 3565 C C . THR A 1 447 ? 6.867 2.734 7.777 1 97.69 447 THR A C 1
ATOM 3567 O O . THR A 1 447 ? 5.742 3.234 7.719 1 97.69 447 THR A O 1
ATOM 3570 N N . ARG A 1 448 ? 7.07 1.53 7.449 1 97.44 448 ARG A N 1
ATOM 3571 C CA . ARG A 1 448 ? 5.988 0.656 7.008 1 97.44 448 ARG A CA 1
ATOM 3572 C C . ARG A 1 448 ? 4.953 0.468 8.117 1 97.44 448 ARG A C 1
ATOM 3574 O O . ARG A 1 448 ? 3.748 0.491 7.852 1 97.44 448 ARG A O 1
ATOM 3581 N N . PHE A 1 449 ? 5.387 0.228 9.32 1 97.38 449 PHE A N 1
ATOM 3582 C CA . PHE A 1 449 ? 4.512 0.055 10.477 1 97.38 449 PHE A CA 1
ATOM 3583 C C . PHE A 1 449 ? 3.545 1.227 10.602 1 97.38 449 PHE A C 1
ATOM 3585 O O . PHE A 1 449 ? 2.33 1.031 10.664 1 97.38 449 PHE A O 1
ATOM 3592 N N . LEU A 1 450 ? 4.078 2.404 10.562 1 98.69 450 LEU A N 1
ATOM 3593 C CA . LEU A 1 450 ? 3.26 3.602 10.727 1 98.69 450 LEU A CA 1
ATOM 3594 C C . LEU A 1 450 ? 2.381 3.832 9.508 1 98.69 450 LEU A C 1
ATOM 3596 O O . LEU A 1 450 ? 1.205 4.18 9.633 1 98.69 450 LEU A O 1
ATOM 3600 N N . ARG A 1 451 ? 2.938 3.676 8.312 1 98.44 451 ARG A N 1
ATOM 3601 C CA . ARG A 1 451 ? 2.158 3.805 7.09 1 98.44 451 ARG A CA 1
ATOM 3602 C C . ARG A 1 451 ? 0.964 2.855 7.098 1 98.44 451 ARG A C 1
ATOM 3604 O O . ARG A 1 451 ? -0.147 3.244 6.73 1 98.44 451 ARG A O 1
ATOM 3611 N N . ASP A 1 452 ? 1.186 1.65 7.484 1 97.75 452 ASP A N 1
ATOM 3612 C CA . ASP A 1 452 ? 0.131 0.641 7.484 1 97.75 452 ASP A CA 1
ATOM 3613 C C . ASP A 1 452 ? -0.992 1.021 8.445 1 97.75 452 ASP A C 1
ATOM 3615 O O . ASP A 1 452 ? -2.164 0.753 8.18 1 97.75 452 ASP A O 1
ATOM 3619 N N . ILE A 1 453 ? -0.663 1.623 9.555 1 98.5 453 ILE A N 1
ATOM 3620 C CA . ILE A 1 453 ? -1.684 2.117 10.469 1 98.5 453 ILE A CA 1
ATOM 3621 C C . ILE A 1 453 ? -2.529 3.182 9.773 1 98.5 453 ILE A C 1
ATOM 3623 O O . ILE A 1 453 ? -3.76 3.156 9.859 1 98.5 453 ILE A O 1
ATOM 3627 N N . CYS A 1 454 ? -1.873 4.086 9.078 1 98.75 454 CYS A N 1
ATOM 3628 C CA . CYS A 1 454 ? -2.598 5.129 8.359 1 98.75 454 CYS A CA 1
ATOM 3629 C C . CYS A 1 454 ? -3.543 4.523 7.328 1 98.75 454 CYS A C 1
ATOM 3631 O O . CYS A 1 454 ? -4.719 4.883 7.27 1 98.75 454 CYS A O 1
ATOM 3633 N N . HIS A 1 455 ? -3.029 3.594 6.551 1 97.69 455 HIS A N 1
ATOM 3634 C CA . HIS A 1 455 ? -3.834 2.969 5.508 1 97.69 455 HIS A CA 1
ATOM 3635 C C . HIS A 1 455 ? -5.016 2.209 6.102 1 97.69 455 HIS A C 1
ATOM 3637 O O . HIS A 1 455 ? -6.105 2.197 5.527 1 97.69 455 HIS A O 1
ATOM 3643 N N . ARG A 1 456 ? -4.777 1.549 7.195 1 96.44 456 ARG A N 1
ATOM 3644 C CA . ARG A 1 456 ? -5.832 0.791 7.863 1 96.44 456 ARG A CA 1
ATOM 3645 C C . ARG A 1 456 ? -6.965 1.706 8.312 1 96.44 456 ARG A C 1
ATOM 3647 O O . ARG A 1 456 ? -8.141 1.384 8.117 1 96.44 456 ARG A O 1
ATOM 3654 N N . GLU A 1 457 ? -6.578 2.889 8.867 1 98.25 457 GLU A N 1
ATOM 3655 C CA . GLU A 1 457 ? -7.562 3.766 9.492 1 98.25 457 GLU A CA 1
ATOM 3656 C C . GLU A 1 457 ? -8.148 4.746 8.477 1 98.25 457 GLU A C 1
ATOM 3658 O O . GLU A 1 457 ? -9.281 5.203 8.641 1 98.25 457 GLU A O 1
ATOM 3663 N N . ASP A 1 458 ? -7.379 5.098 7.426 1 98.25 458 ASP A N 1
ATOM 3664 C CA . ASP A 1 458 ? -7.816 6.004 6.367 1 98.25 458 ASP A CA 1
ATOM 3665 C C . ASP A 1 458 ? -7.07 5.723 5.066 1 98.25 458 ASP A C 1
ATOM 3667 O O . ASP A 1 458 ? -6.07 6.379 4.758 1 98.25 458 ASP A O 1
ATOM 3671 N N . PRO A 1 459 ? -7.586 4.887 4.273 1 96.44 459 PRO A N 1
ATOM 3672 C CA . PRO A 1 459 ? -6.91 4.547 3.02 1 96.44 459 PRO A CA 1
ATOM 3673 C C . PRO A 1 459 ? -7.102 5.609 1.938 1 96.44 459 PRO A C 1
ATOM 3675 O O . PRO A 1 459 ? -6.668 5.418 0.798 1 96.44 459 PRO A O 1
ATOM 3678 N N . THR A 1 460 ? -7.773 6.719 2.219 1 97.19 460 THR A N 1
ATOM 3679 C CA . THR A 1 460 ? -8.156 7.668 1.183 1 97.19 460 THR A CA 1
ATOM 3680 C C . THR A 1 460 ? -7.094 8.75 1.017 1 97.19 460 THR A C 1
ATOM 3682 O O . THR A 1 460 ? -7.086 9.477 0.019 1 97.19 460 THR A O 1
ATOM 3685 N N . ARG A 1 461 ? -6.152 8.875 1.955 1 98.25 461 ARG A N 1
ATOM 3686 C CA . ARG A 1 461 ? -5.078 9.867 1.872 1 98.25 461 ARG A CA 1
ATOM 3687 C C . ARG A 1 461 ? -3.717 9.188 1.797 1 98.25 461 ARG A C 1
ATOM 3689 O O . ARG A 1 461 ? -3.48 8.18 2.471 1 98.25 461 ARG A O 1
ATOM 3696 N N . PRO A 1 462 ? -2.773 9.828 1.03 1 98.44 462 PRO A N 1
ATOM 3697 C CA . PRO A 1 462 ? -1.412 9.289 1.013 1 98.44 462 PRO A CA 1
ATOM 3698 C C . PRO A 1 462 ? -0.64 9.594 2.295 1 98.44 462 PRO A C 1
ATOM 3700 O O . PRO A 1 462 ? -1 10.516 3.031 1 98.44 462 PRO A O 1
ATOM 3703 N N . VAL A 1 463 ? 0.384 8.766 2.564 1 98.75 463 VAL A N 1
ATOM 3704 C CA . VAL A 1 463 ? 1.268 8.922 3.715 1 98.75 463 VAL A CA 1
ATOM 3705 C C . VAL A 1 463 ? 2.615 9.477 3.26 1 98.75 463 VAL A C 1
ATOM 3707 O O . VAL A 1 463 ? 3.17 9.031 2.252 1 98.75 463 VAL A O 1
ATOM 3710 N N . THR A 1 464 ? 3.131 10.477 3.961 1 98.62 464 THR A N 1
ATOM 3711 C CA . THR A 1 464 ? 4.418 11.102 3.674 1 98.62 464 THR A CA 1
ATOM 3712 C C . THR A 1 464 ? 5.23 11.281 4.953 1 98.62 464 THR A C 1
ATOM 3714 O O . THR A 1 464 ? 4.816 10.828 6.023 1 98.62 464 THR A O 1
ATOM 3717 N N . MET A 1 465 ? 6.445 11.812 4.84 1 97.81 465 MET A N 1
ATOM 3718 C CA . MET A 1 465 ? 7.348 12.211 5.914 1 97.81 465 MET A CA 1
ATOM 3719 C C . MET A 1 465 ? 8.375 13.219 5.414 1 97.81 465 MET A C 1
ATOM 3721 O O . MET A 1 465 ? 8.672 13.273 4.219 1 97.81 465 MET A O 1
ATOM 3725 N N . GLY A 1 466 ? 8.812 14.117 6.289 1 97.88 466 GLY A N 1
ATOM 3726 C CA . GLY A 1 466 ? 9.93 14.984 5.949 1 97.88 466 GLY A CA 1
ATOM 3727 C C . GLY A 1 466 ? 11.281 14.328 6.164 1 97.88 466 GLY A C 1
ATOM 3728 O O . GLY A 1 466 ? 11.625 13.953 7.289 1 97.88 466 GLY A O 1
ATOM 3729 N N . MET A 1 467 ? 12.062 14.188 5.059 1 97.06 467 MET A N 1
ATOM 3730 C CA . MET A 1 467 ? 13.367 13.531 5.152 1 97.06 467 MET A CA 1
ATOM 3731 C C . MET A 1 467 ? 14.477 14.461 4.688 1 97.06 467 MET A C 1
ATOM 3733 O O . MET A 1 467 ? 14.336 15.148 3.676 1 97.06 467 MET A O 1
ATOM 3737 N N . ASP A 1 468 ? 15.609 14.508 5.398 1 95.44 468 ASP A N 1
ATOM 3738 C CA . ASP A 1 468 ? 16.719 15.391 5.043 1 95.44 468 ASP A CA 1
ATOM 3739 C C . ASP A 1 468 ? 17.953 14.594 4.652 1 95.44 468 ASP A C 1
ATOM 3741 O O . ASP A 1 468 ? 18.922 15.148 4.117 1 95.44 468 ASP A O 1
ATOM 3745 N N . GLY A 1 469 ? 18 13.297 4.938 1 94.12 469 GLY A N 1
ATOM 3746 C CA . GLY A 1 469 ? 19.078 12.422 4.48 1 94.12 469 GLY A CA 1
ATOM 3747 C C . GLY A 1 469 ? 18.781 11.773 3.143 1 94.12 469 GLY A C 1
ATOM 3748 O O . GLY A 1 469 ? 18.719 10.539 3.043 1 94.12 469 GLY A O 1
ATOM 3749 N N . VAL A 1 470 ? 18.672 12.547 2.152 1 95.94 470 VAL A N 1
ATOM 3750 C CA . VAL A 1 470 ? 18.141 12.125 0.859 1 95.94 470 VAL A CA 1
ATOM 3751 C C . VAL A 1 470 ? 18.906 10.914 0.346 1 95.94 470 VAL A C 1
ATOM 3753 O O . VAL A 1 470 ? 18.312 9.906 -0.034 1 95.94 470 VAL A O 1
ATOM 3756 N N . ASP A 1 471 ? 20.266 10.953 0.361 1 94.88 471 ASP A N 1
ATOM 3757 C CA . ASP A 1 471 ? 21.078 9.852 -0.145 1 94.88 471 ASP A CA 1
ATOM 3758 C C . ASP A 1 471 ? 20.844 8.586 0.68 1 94.88 471 ASP A C 1
ATOM 3760 O O . ASP A 1 471 ? 20.719 7.492 0.126 1 94.88 471 ASP A O 1
ATOM 3764 N N . ALA A 1 472 ? 20.781 8.773 1.946 1 94.69 472 ALA A N 1
ATOM 3765 C CA . ALA A 1 472 ? 20.641 7.633 2.848 1 94.69 472 ALA A CA 1
ATOM 3766 C C . ALA A 1 472 ? 19.281 6.957 2.662 1 94.69 472 ALA A C 1
ATOM 3768 O O . ALA A 1 472 ? 19.203 5.734 2.529 1 94.69 472 ALA A O 1
ATOM 3769 N N . VAL A 1 473 ? 18.203 7.73 2.611 1 96.06 473 VAL A N 1
ATOM 3770 C CA . VAL A 1 473 ? 16.859 7.168 2.613 1 96.06 473 VAL A CA 1
ATOM 3771 C C . VAL A 1 473 ? 16.547 6.574 1.243 1 96.06 473 VAL A C 1
ATOM 3773 O O . VAL A 1 473 ? 15.672 5.707 1.119 1 96.06 473 VAL A O 1
ATOM 3776 N N . ILE A 1 474 ? 17.188 7.066 0.201 1 93.94 474 ILE A N 1
ATOM 3777 C CA . ILE A 1 474 ? 17.062 6.445 -1.113 1 93.94 474 ILE A CA 1
ATOM 3778 C C . ILE A 1 474 ? 17.641 5.035 -1.077 1 93.94 474 ILE A C 1
ATOM 3780 O O . ILE A 1 474 ? 17.109 4.117 -1.704 1 93.94 474 ILE A O 1
ATOM 3784 N N . LYS A 1 475 ? 18.656 4.832 -0.295 1 92.19 475 LYS A N 1
ATOM 3785 C CA . LYS A 1 475 ? 19.438 3.596 -0.339 1 92.19 475 LYS A CA 1
ATOM 3786 C C . LYS A 1 475 ? 18.906 2.576 0.663 1 92.19 475 LYS A C 1
ATOM 3788 O O . LYS A 1 475 ? 19.094 1.369 0.485 1 92.19 475 LYS A O 1
ATOM 3793 N N . ASN A 1 476 ? 18.266 3.051 1.686 1 94.5 476 ASN A N 1
ATOM 3794 C CA . ASN A 1 476 ? 17.953 2.125 2.771 1 94.5 476 ASN A CA 1
ATOM 3795 C C . ASN A 1 476 ? 16.484 1.722 2.764 1 94.5 476 ASN A C 1
ATOM 3797 O O . ASN A 1 476 ? 15.945 1.271 3.781 1 94.5 476 ASN A O 1
ATOM 3801 N N . ASN A 1 477 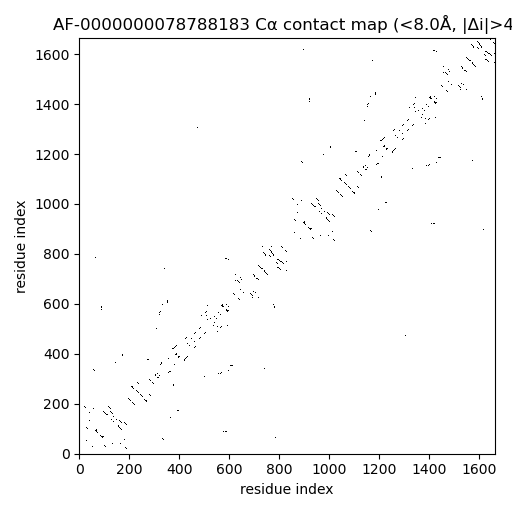? 15.734 1.982 1.692 1 94.69 477 ASN A N 1
ATOM 3802 C CA . ASN A 1 477 ? 14.375 1.528 1.419 1 94.69 477 ASN A CA 1
ATOM 3803 C C . ASN A 1 477 ? 13.344 2.344 2.195 1 94.69 477 ASN A C 1
ATOM 3805 O O . ASN A 1 477 ? 12.141 2.123 2.059 1 94.69 477 ASN A O 1
ATOM 3809 N N . MET A 1 478 ? 13.734 3.316 2.996 1 96.25 478 MET A N 1
ATOM 3810 C CA . MET A 1 478 ? 12.789 4.102 3.787 1 96.25 478 MET A CA 1
ATOM 3811 C C . MET A 1 478 ? 11.891 4.945 2.887 1 96.25 478 MET A C 1
ATOM 3813 O O . MET A 1 478 ? 10.664 4.879 2.988 1 96.25 478 MET A O 1
ATOM 3817 N N . ALA A 1 479 ? 12.492 5.695 1.958 1 97.06 479 ALA A N 1
ATOM 3818 C CA . ALA A 1 479 ? 11.742 6.594 1.088 1 97.06 479 ALA A CA 1
ATOM 3819 C C . ALA A 1 479 ? 10.797 5.809 0.174 1 97.06 479 ALA A C 1
ATOM 3821 O O . ALA A 1 479 ? 9.664 6.227 -0.063 1 97.06 479 ALA A O 1
ATOM 3822 N N . ALA A 1 480 ? 11.266 4.672 -0.299 1 96.06 480 ALA A N 1
ATOM 3823 C CA . ALA A 1 480 ? 10.477 3.854 -1.223 1 96.06 480 ALA A CA 1
ATOM 3824 C C . ALA A 1 480 ? 9.227 3.303 -0.542 1 96.06 480 ALA A C 1
ATOM 3826 O O . ALA A 1 480 ? 8.25 2.955 -1.211 1 96.06 480 ALA A O 1
ATOM 3827 N N . THR A 1 481 ? 9.219 3.207 0.777 1 97 481 THR A N 1
ATOM 3828 C CA . THR A 1 481 ? 8.125 2.633 1.559 1 97 481 THR A CA 1
ATOM 3829 C C . THR A 1 481 ? 6.965 3.617 1.675 1 97 481 THR A C 1
ATOM 3831 O O . THR A 1 481 ? 5.836 3.221 1.957 1 97 481 THR A O 1
ATOM 3834 N N . LEU A 1 482 ? 7.156 4.859 1.375 1 98.31 482 LE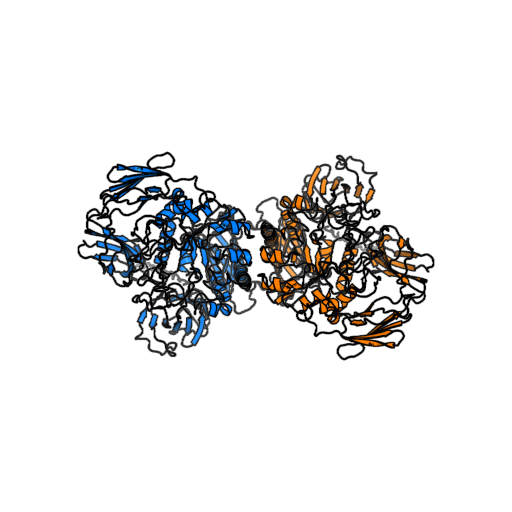U A N 1
ATOM 3835 C CA . LEU A 1 482 ? 6.141 5.902 1.489 1 98.31 482 LEU A CA 1
ATOM 3836 C C . LEU A 1 482 ? 5.281 5.965 0.232 1 98.31 482 LEU A C 1
ATOM 3838 O O . LEU A 1 482 ? 5.695 5.496 -0.832 1 98.31 482 LEU A O 1
ATOM 3842 N N . ASP A 1 483 ? 4.102 6.547 0.374 1 98.12 483 ASP A N 1
ATOM 3843 C CA . ASP A 1 483 ? 3.303 6.852 -0.81 1 98.12 483 ASP A CA 1
ATOM 3844 C C . ASP A 1 483 ? 3.896 8.023 -1.584 1 98.12 483 ASP A C 1
ATOM 3846 O O . ASP A 1 483 ? 3.977 7.988 -2.814 1 98.12 483 ASP A O 1
ATOM 3850 N N . ILE A 1 484 ? 4.273 9.062 -0.783 1 98.25 484 ILE A N 1
ATOM 3851 C CA . ILE A 1 484 ? 4.879 10.266 -1.332 1 98.25 484 ILE A CA 1
ATOM 3852 C C . ILE A 1 484 ? 6.133 10.625 -0.535 1 98.25 484 ILE A C 1
ATOM 3854 O O . ILE A 1 484 ? 6.047 10.984 0.642 1 98.25 484 ILE A O 1
ATOM 3858 N N . PRO A 1 485 ? 7.25 10.57 -1.132 1 97.81 485 PRO A N 1
ATOM 3859 C CA . PRO A 1 485 ? 8.453 10.992 -0.402 1 97.81 485 PRO A CA 1
ATOM 3860 C C . PRO A 1 485 ? 8.539 12.508 -0.229 1 97.81 485 PRO A C 1
ATOM 3862 O O . PRO A 1 485 ? 8.492 13.242 -1.214 1 97.81 485 PRO A O 1
ATOM 3865 N N . GLY A 1 486 ? 8.609 12.938 0.983 1 98.38 486 GLY A N 1
ATOM 3866 C CA . GLY A 1 486 ? 8.867 14.336 1.29 1 98.38 486 GLY A CA 1
ATOM 3867 C C . GLY A 1 486 ? 10.312 14.617 1.641 1 98.38 486 GLY A C 1
ATOM 3868 O O . GLY A 1 486 ? 10.922 13.875 2.412 1 98.38 486 GLY A O 1
ATOM 3869 N N . PHE A 1 487 ? 10.867 15.719 1.055 1 98.38 487 PHE A N 1
ATOM 3870 C CA . PHE A 1 487 ? 12.273 16.031 1.301 1 98.38 487 PHE A CA 1
ATOM 3871 C C . PHE A 1 487 ? 12.422 17.422 1.893 1 98.38 487 PHE A C 1
ATOM 3873 O O . PHE A 1 487 ? 11.812 18.375 1.412 1 98.38 487 PHE A O 1
ATOM 3880 N N . ASN A 1 488 ? 13.148 17.422 2.941 1 97.81 488 ASN A N 1
ATOM 3881 C CA . ASN A 1 488 ? 13.555 18.688 3.559 1 97.81 488 ASN A CA 1
ATOM 3882 C C . ASN A 1 488 ? 14.836 19.234 2.928 1 97.81 488 ASN A C 1
ATOM 3884 O O . ASN A 1 488 ? 15.891 18.609 3.021 1 97.81 488 ASN A O 1
ATOM 3888 N N . TYR A 1 489 ? 14.656 20.312 2.199 1 96.56 489 TYR A N 1
ATOM 3889 C CA . TYR A 1 489 ? 15.781 21.016 1.58 1 96.56 489 TYR A CA 1
ATOM 3890 C C . TYR A 1 489 ? 16.438 20.141 0.513 1 96.56 489 TYR A C 1
ATOM 3892 O O . TYR A 1 489 ? 15.797 19.266 -0.072 1 96.56 489 TYR A O 1
ATOM 3900 N N . ARG A 1 490 ? 17.578 20.484 -0.019 1 95.12 490 ARG A N 1
ATOM 3901 C CA . ARG A 1 490 ? 18.375 19.766 -0.999 1 95.12 490 ARG A CA 1
ATOM 3902 C C . ARG A 1 490 ? 17.641 19.641 -2.328 1 95.12 490 ARG A C 1
ATOM 3904 O O . ARG A 1 490 ? 17.547 18.547 -2.896 1 95.12 490 ARG A O 1
ATOM 3911 N N . PRO A 1 491 ? 17.031 20.672 -2.779 1 96.75 491 PRO A N 1
ATOM 3912 C CA . PRO A 1 491 ? 16.297 20.578 -4.047 1 96.75 491 PRO A CA 1
ATOM 3913 C C . PRO A 1 491 ? 17.172 20.078 -5.195 1 96.75 491 PRO A C 1
ATOM 3915 O O . PRO A 1 491 ? 16.672 19.531 -6.172 1 96.75 491 PRO A O 1
ATOM 3918 N N . HIS A 1 492 ? 18.5 20.219 -5.09 1 95.75 492 HIS A N 1
ATOM 3919 C CA . HIS A 1 492 ? 19.438 19.766 -6.117 1 95.75 492 HIS A CA 1
ATOM 3920 C C . HIS A 1 492 ? 19.438 18.25 -6.223 1 95.75 492 HIS A C 1
ATOM 3922 O O . HIS A 1 492 ? 19.969 17.688 -7.188 1 95.75 492 HIS A O 1
ATOM 3928 N N . LYS A 1 493 ? 18.797 17.562 -5.258 1 97.19 493 LYS A N 1
ATOM 3929 C CA . LYS A 1 493 ? 18.766 16.094 -5.262 1 97.19 493 LYS A CA 1
ATOM 3930 C C . LYS A 1 493 ? 17.406 15.578 -5.707 1 97.19 493 LYS A C 1
ATOM 3932 O O . LYS A 1 493 ? 17.172 14.359 -5.746 1 97.19 493 LYS A O 1
ATOM 3937 N N . TYR A 1 494 ? 16.453 16.422 -6.062 1 97.38 494 TYR A N 1
ATOM 3938 C CA . TYR A 1 494 ? 15.094 16 -6.418 1 97.38 494 TYR A CA 1
ATOM 3939 C C . TYR A 1 494 ? 15.109 15.117 -7.66 1 97.38 494 TYR A C 1
ATOM 3941 O O . TYR A 1 494 ? 14.398 14.109 -7.719 1 97.38 494 TYR A O 1
ATOM 3949 N N . GLN A 1 495 ? 15.898 15.484 -8.617 1 96.56 495 GLN A N 1
ATOM 3950 C CA . GLN A 1 495 ? 15.969 14.695 -9.844 1 96.56 495 GLN A CA 1
ATOM 3951 C C . GLN A 1 495 ? 16.562 13.312 -9.578 1 96.56 495 GLN A C 1
ATOM 3953 O O . GLN A 1 495 ? 16.109 12.312 -10.141 1 96.56 495 GLN A O 1
ATOM 3958 N N . LEU A 1 496 ? 17.609 13.312 -8.703 1 95.69 496 LEU A N 1
ATOM 3959 C CA . LEU A 1 496 ? 18.172 12.031 -8.297 1 95.69 496 LEU A CA 1
ATOM 3960 C C . LEU A 1 496 ? 17.125 11.164 -7.621 1 95.69 496 LEU A C 1
ATOM 3962 O O . LEU A 1 496 ? 17 9.969 -7.926 1 95.69 496 LEU A O 1
ATOM 3966 N N . ALA A 1 497 ? 16.391 11.727 -6.688 1 96.38 497 ALA A N 1
ATOM 3967 C CA . ALA A 1 497 ? 15.336 11 -5.973 1 96.38 497 ALA A CA 1
ATOM 3968 C C . ALA A 1 497 ? 14.273 10.477 -6.941 1 96.38 497 ALA A C 1
ATOM 3970 O O . ALA A 1 497 ? 13.836 9.328 -6.832 1 96.38 497 ALA A O 1
ATOM 3971 N N . TYR A 1 498 ? 13.859 11.32 -7.934 1 96.19 498 TYR A N 1
ATOM 3972 C CA . TYR A 1 498 ? 12.898 10.922 -8.961 1 96.19 498 TYR A CA 1
ATOM 3973 C C . TYR A 1 498 ? 13.398 9.711 -9.734 1 96.19 498 TYR A C 1
ATOM 3975 O O . TYR A 1 498 ? 12.641 8.773 -9.992 1 96.19 498 TYR A O 1
ATOM 3983 N N . ASP A 1 499 ? 14.625 9.711 -10.023 1 94.94 499 ASP A N 1
ATOM 3984 C CA . ASP A 1 499 ? 15.219 8.656 -10.836 1 94.94 499 ASP A CA 1
ATOM 3985 C C . ASP A 1 499 ? 15.258 7.332 -10.078 1 94.94 499 ASP A C 1
ATOM 3987 O O . ASP A 1 499 ? 15.039 6.266 -10.656 1 94.94 499 ASP A O 1
ATOM 3991 N N . LYS A 1 500 ? 15.453 7.398 -8.758 1 94.62 500 LYS A N 1
ATOM 3992 C CA . LYS A 1 500 ? 15.797 6.199 -8 1 94.62 500 LYS A CA 1
ATOM 3993 C C . LYS A 1 500 ? 14.57 5.629 -7.285 1 94.62 500 LYS A C 1
ATOM 3995 O O . LYS A 1 500 ? 14.547 4.453 -6.922 1 94.62 500 LYS A O 1
ATOM 4000 N N . LEU A 1 501 ? 13.578 6.406 -7.047 1 96.19 501 LEU A N 1
ATOM 4001 C CA . LEU A 1 501 ? 12.461 5.977 -6.223 1 96.19 501 LEU A CA 1
ATOM 4002 C C . LEU A 1 501 ? 11.289 5.531 -7.09 1 96.19 501 LEU A C 1
ATOM 4004 O O . LEU A 1 501 ? 11.133 5.996 -8.219 1 96.19 501 LEU A O 1
ATOM 4008 N N . PRO A 1 502 ? 10.414 4.672 -6.566 1 97 502 PRO A N 1
ATOM 4009 C CA . PRO A 1 502 ? 9.352 4.062 -7.371 1 97 502 PRO A CA 1
ATOM 4010 C C . PRO A 1 502 ? 8.156 4.992 -7.582 1 97 502 PRO A C 1
ATOM 4012 O O . PRO A 1 502 ? 7.34 4.766 -8.477 1 97 502 PRO A O 1
ATOM 4015 N N . GLN A 1 503 ? 7.992 6.023 -6.84 1 97 503 GLN A N 1
ATOM 4016 C CA . GLN A 1 503 ? 6.738 6.766 -6.746 1 97 503 GLN A CA 1
ATOM 4017 C C . GLN A 1 503 ? 6.562 7.695 -7.941 1 97 503 GLN A C 1
ATOM 4019 O O . GLN A 1 503 ? 5.434 7.996 -8.344 1 97 503 GLN A O 1
ATOM 4024 N N . GLN A 1 504 ? 7.668 8.297 -8.414 1 96.38 504 GLN A N 1
ATOM 4025 C CA . GLN A 1 504 ? 7.711 9.234 -9.539 1 96.38 504 GLN A CA 1
ATOM 4026 C C . GLN A 1 504 ? 6.992 10.539 -9.188 1 96.38 504 GLN A C 1
ATOM 4028 O O . GLN A 1 504 ? 6.316 11.125 -10.039 1 96.38 504 GLN A O 1
ATOM 4033 N N . ILE A 1 505 ? 6.965 10.93 -7.934 1 97.06 505 ILE A N 1
ATOM 4034 C CA . ILE A 1 505 ? 6.461 12.172 -7.363 1 97.06 505 ILE A CA 1
ATOM 4035 C C . ILE A 1 505 ? 7.418 12.672 -6.281 1 97.06 505 ILE A C 1
ATOM 4037 O O . ILE A 1 505 ? 7.938 11.875 -5.492 1 97.06 505 ILE A O 1
ATOM 4041 N N . ILE A 1 506 ? 7.66 14 -6.258 1 97.5 506 ILE A N 1
ATOM 4042 C CA . ILE A 1 506 ? 8.547 14.594 -5.266 1 97.5 506 ILE A CA 1
ATOM 4043 C C . ILE A 1 506 ? 7.84 15.75 -4.562 1 97.5 506 ILE A C 1
ATOM 4045 O O . ILE A 1 506 ? 7.211 16.594 -5.211 1 97.5 506 ILE A O 1
ATOM 4049 N N . LEU A 1 507 ? 7.902 15.75 -3.271 1 98.69 507 LEU A N 1
ATOM 4050 C CA . LEU A 1 507 ? 7.336 16.812 -2.451 1 98.69 507 LEU A CA 1
ATOM 4051 C C . LEU A 1 507 ? 8.43 17.547 -1.681 1 98.69 507 LEU A C 1
ATOM 4053 O O . LEU A 1 507 ? 9.281 16.906 -1.052 1 98.69 507 LEU A O 1
ATOM 4057 N N . GLY A 1 508 ? 8.484 18.922 -1.832 1 98.62 508 GLY A N 1
ATOM 4058 C CA . GLY A 1 508 ? 9.266 19.688 -0.886 1 98.62 508 GLY A CA 1
ATOM 4059 C C . GLY A 1 508 ? 8.578 19.875 0.452 1 98.62 508 GLY A C 1
ATOM 4060 O O . GLY A 1 508 ? 7.762 20.781 0.616 1 98.62 508 GLY A O 1
ATOM 4061 N N . SER A 1 509 ? 8.945 19.031 1.414 1 98.44 509 SER A N 1
ATOM 4062 C CA . SER A 1 509 ? 8.227 19.016 2.684 1 98.44 509 SER A CA 1
ATOM 4063 C C . SER A 1 509 ? 8.719 20.125 3.615 1 98.44 509 SER A C 1
ATOM 4065 O O . SER A 1 509 ? 8.016 20.516 4.543 1 98.44 509 SER A O 1
ATOM 4067 N N . GLU A 1 510 ? 9.945 20.562 3.541 1 98.19 510 GLU A N 1
ATOM 4068 C CA . GLU A 1 510 ? 10.539 21.781 4.094 1 98.19 510 GLU A CA 1
ATOM 4069 C C . GLU A 1 510 ? 11.461 22.453 3.08 1 98.19 510 GLU A C 1
ATOM 4071 O O . GLU A 1 510 ? 12.406 21.828 2.582 1 98.19 510 GLU A O 1
ATOM 4076 N N . THR A 1 511 ? 11.211 23.719 2.861 1 98.12 511 THR A N 1
ATOM 4077 C CA . THR A 1 511 ? 12 24.359 1.816 1 98.12 511 THR A CA 1
ATOM 4078 C C . THR A 1 511 ? 12.531 25.703 2.293 1 98.12 511 THR A C 1
ATOM 4080 O O . THR A 1 511 ? 12.039 26.266 3.273 1 98.12 511 THR A O 1
ATOM 4083 N N . ALA A 1 512 ? 13.562 26.203 1.688 1 96.31 512 ALA A N 1
ATOM 4084 C CA . ALA A 1 512 ? 14.18 27.516 1.749 1 96.31 512 ALA A CA 1
ATOM 4085 C C . ALA A 1 512 ? 14.977 27.688 3.041 1 96.31 512 ALA A C 1
ATOM 4087 O O . ALA A 1 512 ? 16.203 27.719 3.021 1 96.31 512 ALA A O 1
ATOM 4088 N N . SER A 1 513 ? 14.258 27.719 4.273 1 93.88 513 SER A N 1
ATOM 4089 C CA . SER A 1 513 ? 14.938 28.062 5.516 1 93.88 513 SER A CA 1
ATOM 4090 C C . SER A 1 513 ? 15.805 29.312 5.344 1 93.88 513 SER A C 1
ATOM 4092 O O . SER A 1 513 ? 16.969 29.328 5.75 1 93.88 513 SER A O 1
ATOM 4094 N N . THR A 1 514 ? 15.328 30.219 4.641 1 97.69 514 THR A N 1
ATOM 4095 C CA . THR A 1 514 ? 15.898 31.547 4.52 1 97.69 514 THR A CA 1
ATOM 4096 C C . THR A 1 514 ? 15.695 32.344 5.805 1 97.69 514 THR A C 1
ATOM 4098 O O . THR A 1 514 ? 14.641 32.25 6.438 1 97.69 514 THR A O 1
ATOM 4101 N N . VAL A 1 515 ? 16.75 33.125 6.215 1 98.06 515 VAL A N 1
ATOM 4102 C CA . VAL A 1 515 ? 16.625 33.875 7.461 1 98.06 515 VAL A CA 1
ATOM 4103 C C . VAL A 1 515 ? 16.609 35.375 7.156 1 98.06 515 VAL A C 1
ATOM 4105 O O . VAL A 1 515 ? 17.312 35.844 6.262 1 98.06 515 VAL A O 1
ATOM 4108 N N . SER A 1 516 ? 15.766 36.094 7.828 1 98 516 SER A N 1
ATOM 4109 C CA . SER A 1 516 ? 15.648 37.562 7.672 1 98 516 SER A CA 1
ATOM 4110 C C . SER A 1 516 ? 14.969 38.188 8.883 1 98 516 SER A C 1
ATOM 4112 O O . SER A 1 516 ? 14.281 37.5 9.648 1 98 516 SER A O 1
ATOM 4114 N N . SER A 1 517 ? 15.219 39.438 9.125 1 98.25 517 SER A N 1
ATOM 4115 C CA . SER A 1 517 ? 14.578 40.281 10.133 1 98.25 517 SER A CA 1
ATOM 4116 C C . SER A 1 517 ? 13.891 41.469 9.5 1 98.25 517 SER A C 1
ATOM 4118 O O . SER A 1 517 ? 14.484 42.188 8.672 1 98.25 517 SER A O 1
ATOM 4120 N N . ARG A 1 518 ? 12.688 41.75 9.898 1 98.25 518 ARG A N 1
ATOM 4121 C CA . ARG A 1 518 ? 11.914 42.812 9.297 1 98.25 518 ARG A CA 1
ATOM 4122 C C . ARG A 1 518 ? 12.633 44.156 9.461 1 98.25 518 ARG A C 1
ATOM 4124 O O . ARG A 1 518 ? 13.023 44.531 10.57 1 98.25 518 ARG A O 1
ATOM 4131 N N . GLY A 1 519 ? 12.852 44.812 8.375 1 97.31 519 GLY A N 1
ATOM 4132 C CA . GLY A 1 519 ? 13.336 46.188 8.406 1 97.31 519 GLY A CA 1
ATOM 4133 C C . GLY A 1 519 ? 14.828 46.281 8.625 1 97.31 519 GLY A C 1
ATOM 4134 O O . GLY A 1 519 ? 15.367 47.375 8.766 1 97.31 519 GLY A O 1
ATOM 4135 N N . VAL A 1 520 ? 15.57 45.188 8.641 1 98.25 520 VAL A N 1
ATOM 4136 C CA . VAL A 1 520 ? 17.016 45.188 8.852 1 98.25 520 VAL A CA 1
ATOM 4137 C C . VAL A 1 520 ? 17.734 44.875 7.547 1 98.25 520 VAL A C 1
ATOM 4139 O O . VAL A 1 520 ? 17.438 43.844 6.922 1 98.25 520 VAL A O 1
ATOM 4142 N N . TYR A 1 521 ? 18.672 45.719 7.125 1 98.12 521 TYR A N 1
ATOM 4143 C CA . TYR A 1 521 ? 19.406 45.5 5.883 1 98.12 521 TYR A CA 1
ATOM 4144 C C . TYR A 1 521 ? 20.906 45.562 6.109 1 98.12 521 TYR A C 1
ATOM 4146 O O . TYR A 1 521 ? 21.406 46.438 6.812 1 98.12 521 TYR A O 1
ATOM 4154 N N . LYS A 1 522 ? 21.578 44.562 5.562 1 97.94 522 LYS A N 1
ATOM 4155 C CA . LYS A 1 522 ? 23.016 44.438 5.715 1 97.94 522 LYS A CA 1
ATOM 4156 C C . LYS A 1 522 ? 23.734 44.656 4.387 1 97.94 522 LYS A C 1
ATOM 4158 O O . LYS A 1 522 ? 23.219 44.312 3.328 1 97.94 522 LYS A O 1
ATOM 4163 N N . PHE A 1 523 ? 24.922 45.312 4.43 1 96.5 523 PHE A N 1
ATOM 4164 C CA . PHE A 1 523 ? 25.766 45.594 3.275 1 96.5 523 PHE A CA 1
ATOM 4165 C C . PHE A 1 523 ? 27.141 44.969 3.436 1 96.5 523 PHE A C 1
ATOM 4167 O O . PHE A 1 523 ? 27.656 44.844 4.551 1 96.5 523 PHE A O 1
ATOM 4174 N N . PRO A 1 524 ? 27.859 44.562 2.357 1 96.25 524 PRO A N 1
ATOM 4175 C CA . PRO A 1 524 ? 27.312 44.531 1 1 96.25 524 PRO A CA 1
ATOM 4176 C C . PRO A 1 524 ? 26.281 43.438 0.799 1 96.25 524 PRO A C 1
ATOM 4178 O O . PRO A 1 524 ? 26.203 42.5 1.595 1 96.25 524 PRO A O 1
ATOM 4181 N N . VAL A 1 525 ? 25.484 43.594 -0.156 1 97.5 525 VAL A N 1
ATOM 4182 C CA . VAL A 1 525 ? 24.438 42.625 -0.452 1 97.5 525 VAL A CA 1
ATOM 4183 C C . VAL A 1 525 ? 25.016 41.438 -1.248 1 97.5 525 VAL A C 1
ATOM 4185 O O . VAL A 1 525 ? 25.219 41.562 -2.461 1 97.5 525 VAL A O 1
ATOM 4188 N N . THR A 1 526 ? 25.297 40.375 -0.566 1 96.62 526 THR A N 1
ATOM 4189 C CA . THR A 1 526 ? 25.844 39.156 -1.143 1 96.62 526 THR A CA 1
ATOM 4190 C C . THR A 1 526 ? 25.203 37.938 -0.508 1 96.62 526 THR A C 1
ATOM 4192 O O . THR A 1 526 ? 24.641 38 0.592 1 96.62 526 THR A O 1
ATOM 4195 N N . ARG A 1 527 ? 25.172 36.875 -1.253 1 96.19 527 ARG A N 1
ATOM 4196 C CA . ARG A 1 527 ? 24.656 35.625 -0.693 1 96.19 527 ARG A CA 1
ATOM 4197 C C . ARG A 1 527 ? 25.516 35.188 0.483 1 96.19 527 ARG A C 1
ATOM 4199 O O . ARG A 1 527 ? 26.75 35.188 0.402 1 96.19 527 ARG A O 1
ATOM 4206 N N . GLN A 1 528 ? 24.875 34.875 1.629 1 95.75 528 GLN A N 1
ATOM 4207 C CA . GLN A 1 528 ? 25.562 34.438 2.832 1 95.75 528 GLN A CA 1
ATOM 4208 C C . GLN A 1 528 ? 24.891 33.219 3.451 1 95.75 528 GLN A C 1
ATOM 4210 O O . GLN A 1 528 ? 23.672 33.062 3.316 1 95.75 528 GLN A O 1
ATOM 4215 N N . TRP A 1 529 ? 25.672 32.375 4.02 1 95.12 529 TRP A N 1
ATOM 4216 C CA . TRP A 1 529 ? 25.172 31.234 4.777 1 95.12 529 TRP A CA 1
ATOM 4217 C C . TRP A 1 529 ? 25.547 31.359 6.25 1 95.12 529 TRP A C 1
ATOM 4219 O O . TRP A 1 529 ? 26.703 31.641 6.578 1 95.12 529 TRP A O 1
ATOM 4229 N N . MET A 1 530 ? 24.625 31.188 7.117 1 94.75 530 MET A N 1
ATOM 4230 C CA . MET A 1 530 ? 24.812 31.156 8.562 1 94.75 530 MET A CA 1
ATOM 4231 C C . MET A 1 530 ? 25.5 32.438 9.055 1 94.75 530 MET A C 1
ATOM 4233 O O . MET A 1 530 ? 26.359 32.375 9.922 1 94.75 530 MET A O 1
ATOM 4237 N N . LYS A 1 531 ? 25.172 33.531 8.391 1 96.81 531 LYS A N 1
ATOM 4238 C CA . LYS A 1 531 ? 25.812 34.812 8.766 1 96.81 531 LYS A CA 1
ATOM 4239 C C . LYS A 1 531 ? 25.234 35.344 10.07 1 96.81 531 LYS A C 1
ATOM 4241 O O . LYS A 1 531 ? 24.016 35.344 10.266 1 96.81 531 LYS A O 1
ATOM 4246 N N . LYS A 1 532 ? 26.094 35.844 11.062 1 95.31 532 LYS A N 1
ATOM 4247 C CA . LYS A 1 532 ? 25.688 36.5 12.305 1 95.31 532 LYS A CA 1
ATOM 4248 C C . LYS A 1 532 ? 26.172 37.969 12.344 1 95.31 532 LYS A C 1
ATOM 4250 O O . LYS A 1 532 ? 27.188 38.312 11.734 1 95.31 532 LYS A O 1
ATOM 4255 N N . TYR A 1 533 ? 25.438 38.719 12.914 1 97.81 533 TYR A N 1
ATOM 4256 C CA . TYR A 1 533 ? 25.766 40.094 13.156 1 97.81 533 TYR A CA 1
ATOM 4257 C C . TYR A 1 533 ? 25.641 40.438 14.633 1 97.81 533 TYR A C 1
ATOM 4259 O O . TYR A 1 533 ? 24.953 39.75 15.383 1 97.81 533 TYR A O 1
ATOM 4267 N N . ASP A 1 534 ? 26.312 41.5 15.094 1 96.56 534 ASP A N 1
ATOM 4268 C CA . ASP A 1 534 ? 26.359 41.906 16.5 1 96.56 534 ASP A CA 1
ATOM 4269 C C . ASP A 1 534 ? 24.953 42.281 17 1 96.56 534 ASP A C 1
ATOM 4271 O O . ASP A 1 534 ? 24.656 42.125 18.188 1 96.56 534 ASP A O 1
ATOM 4275 N N . ASP A 1 535 ? 24.062 42.656 16.125 1 96.81 535 ASP A N 1
ATOM 4276 C CA . ASP A 1 535 ? 22.734 43.094 16.531 1 96.81 535 ASP A CA 1
ATOM 4277 C C . ASP A 1 535 ? 21.75 41.938 16.594 1 96.81 535 ASP A C 1
ATOM 4279 O O . ASP A 1 535 ? 20.562 42.125 16.828 1 96.81 535 ASP A O 1
ATOM 4283 N N . HIS A 1 536 ? 22.172 40.719 16.344 1 97.56 536 HIS A N 1
ATOM 4284 C CA . HIS A 1 536 ? 21.406 39.5 16.422 1 97.56 536 HIS A CA 1
ATOM 4285 C C . HIS A 1 536 ? 20.297 39.469 15.367 1 97.56 536 HIS A C 1
ATOM 4287 O O . HIS A 1 536 ? 19.234 38.875 15.594 1 97.56 536 HIS A O 1
ATOM 4293 N N . GLN A 1 537 ? 20.484 40.188 14.258 1 98.06 537 GLN A N 1
ATOM 4294 C CA . GLN A 1 537 ? 19.5 40.25 13.18 1 98.06 537 GLN A CA 1
ATOM 4295 C C . GLN A 1 537 ? 20.062 39.656 11.891 1 98.06 537 GLN A C 1
ATOM 4297 O O . GLN A 1 537 ? 21.234 39.281 11.828 1 98.06 537 GLN A O 1
ATOM 4302 N N . SER A 1 538 ? 19.188 39.438 10.914 1 98.12 538 SER A N 1
ATOM 4303 C CA . SER A 1 538 ? 19.547 39 9.57 1 98.12 538 SER A CA 1
ATOM 4304 C C . SER A 1 538 ? 19.031 39.938 8.516 1 98.12 538 SER A C 1
ATOM 4306 O O . SER A 1 538 ? 18.094 40.688 8.758 1 98.12 538 SER A O 1
ATOM 4308 N N . SER A 1 539 ? 19.625 39.906 7.371 1 98.25 539 SER A N 1
ATOM 4309 C CA . SER A 1 539 ? 19.344 40.875 6.324 1 98.25 539 SER A CA 1
ATOM 4310 C C . SER A 1 539 ? 17.984 40.625 5.688 1 98.25 539 SER A C 1
ATOM 4312 O O . SER A 1 539 ? 17.656 39.5 5.316 1 98.25 539 SER A O 1
ATOM 4314 N N . SER A 1 540 ? 17.234 41.656 5.535 1 97.75 540 SER A N 1
ATOM 4315 C CA . SER A 1 540 ? 15.922 41.594 4.91 1 97.75 540 SER A CA 1
ATOM 4316 C C . SER A 1 540 ? 16.016 41.688 3.393 1 97.75 540 SER A C 1
ATOM 4318 O O . SER A 1 540 ? 15.008 41.75 2.699 1 97.75 540 SER A O 1
ATOM 4320 N N . TYR A 1 541 ? 17.281 41.688 2.816 1 97.94 541 TYR A N 1
ATOM 4321 C CA . TYR A 1 541 ? 17.453 41.562 1.372 1 97.94 541 TYR A CA 1
ATOM 4322 C C . TYR A 1 541 ? 17.141 40.156 0.9 1 97.94 541 TYR A C 1
ATOM 4324 O O . TYR A 1 541 ? 17.062 39.906 -0.303 1 97.94 541 TYR A O 1
ATOM 4332 N N . ASP A 1 542 ? 16.922 39.219 1.893 1 97.38 542 ASP A N 1
ATOM 4333 C CA . ASP A 1 542 ? 16.547 37.844 1.611 1 97.38 542 ASP A CA 1
ATOM 4334 C C . ASP A 1 542 ? 17.609 37.156 0.759 1 97.38 542 ASP A C 1
ATOM 4336 O O . ASP A 1 542 ? 17.281 36.5 -0.248 1 97.38 542 ASP A O 1
ATOM 4340 N N . VAL A 1 543 ? 18.875 37.344 1.151 1 98 543 VAL A N 1
ATOM 4341 C CA . VAL A 1 543 ? 19.984 36.719 0.443 1 98 543 VAL A CA 1
ATOM 4342 C C . VAL A 1 543 ? 20.781 35.812 1.401 1 98 543 VAL A C 1
ATOM 4344 O O . VAL A 1 543 ? 21.875 35.375 1.072 1 98 543 VAL A O 1
ATOM 4347 N N . GLU A 1 544 ? 20.25 35.625 2.643 1 97.88 544 GLU A N 1
ATOM 4348 C CA . GLU A 1 544 ? 20.922 34.812 3.662 1 97.88 544 GLU A CA 1
ATOM 4349 C C . GLU A 1 544 ? 20.125 33.562 4.004 1 97.88 544 GLU A C 1
ATOM 4351 O O . GLU A 1 544 ? 18.891 33.594 4.066 1 97.88 544 GLU A O 1
ATOM 4356 N N . SER A 1 545 ? 20.781 32.438 4.121 1 96.94 545 SER A N 1
ATOM 4357 C CA . SER A 1 545 ? 20.156 31.172 4.488 1 96.94 545 SER A CA 1
ATOM 4358 C C . SER A 1 545 ? 21.062 30.375 5.426 1 96.94 545 SER A C 1
ATOM 4360 O O . SER A 1 545 ? 22.156 30.812 5.781 1 96.94 545 SER A O 1
ATOM 4362 N N . CYS A 1 546 ? 20.516 29.297 5.902 1 95.12 546 CYS A N 1
ATOM 4363 C CA . CYS A 1 546 ? 21.297 28.375 6.73 1 95.12 546 CYS A CA 1
ATOM 4364 C C . CYS A 1 546 ? 22.234 27.531 5.875 1 95.12 546 CYS A C 1
ATOM 4366 O O . CYS A 1 546 ? 22.125 27.531 4.648 1 95.12 546 CYS A O 1
ATOM 4368 N N . ALA A 1 547 ? 23.141 26.766 6.566 1 92.31 547 ALA A N 1
ATOM 4369 C CA . ALA A 1 547 ? 24.141 25.984 5.859 1 92.31 547 ALA A CA 1
ATOM 4370 C C . ALA A 1 547 ? 23.5 24.828 5.098 1 92.31 547 ALA A C 1
ATOM 4372 O O . ALA A 1 547 ? 24.016 24.406 4.055 1 92.31 547 ALA A O 1
ATOM 4373 N N . TRP A 1 548 ? 22.391 24.328 5.535 1 91.94 548 TRP A N 1
ATOM 4374 C CA . TRP A 1 548 ? 21.75 23.156 4.957 1 91.94 548 TRP A CA 1
ATOM 4375 C C . TRP A 1 548 ? 20.656 23.562 3.969 1 91.94 548 TRP A C 1
ATOM 4377 O O . TRP A 1 548 ? 20.031 22.719 3.348 1 91.94 548 TRP A O 1
ATOM 4387 N N . SER A 1 549 ? 20.422 24.828 3.854 1 94.38 549 SER A N 1
ATOM 4388 C CA . SER A 1 549 ? 19.203 25.297 3.18 1 94.38 549 SER A CA 1
ATOM 4389 C C . SER A 1 549 ? 19.547 26.234 2.025 1 94.38 549 SER A C 1
ATOM 4391 O O . SER A 1 549 ? 20.656 26.188 1.489 1 94.38 549 SER A O 1
ATOM 4393 N N . ASN A 1 550 ? 18.578 26.953 1.514 1 96.5 550 ASN A N 1
ATOM 4394 C CA . ASN A 1 550 ? 18.734 27.734 0.292 1 96.5 550 ASN A CA 1
ATOM 4395 C C . ASN A 1 550 ? 17.734 28.891 0.244 1 96.5 550 ASN A C 1
ATOM 4397 O O . ASN A 1 550 ? 17 29.125 1.206 1 96.5 550 ASN A O 1
ATOM 4401 N N . LEU A 1 551 ? 17.812 29.688 -0.797 1 97.94 551 LEU A N 1
ATOM 4402 C CA . LEU A 1 551 ? 16.875 30.781 -1.026 1 97.94 551 LEU A CA 1
ATOM 4403 C C . LEU A 1 551 ? 15.609 30.297 -1.702 1 97.94 551 LEU A C 1
ATOM 4405 O O . LEU A 1 551 ? 15.594 29.203 -2.289 1 97.94 551 LEU A O 1
ATOM 4409 N N . PRO A 1 552 ? 14.484 31.031 -1.645 1 98.38 552 PRO A N 1
ATOM 4410 C CA . PRO A 1 552 ? 13.172 30.562 -2.098 1 98.38 552 PRO A CA 1
ATOM 4411 C C . PRO A 1 552 ? 13.18 30.109 -3.555 1 98.38 552 PRO A C 1
ATOM 4413 O O . PRO A 1 552 ? 12.547 29.094 -3.895 1 98.38 552 PRO A O 1
ATOM 4416 N N . GLU A 1 553 ? 13.945 30.781 -4.422 1 98.06 553 GLU A N 1
ATOM 4417 C CA . GLU A 1 553 ? 13.891 30.562 -5.863 1 98.06 553 GLU A CA 1
ATOM 4418 C C . GLU A 1 553 ? 14.492 29.203 -6.23 1 98.06 553 GLU A C 1
ATOM 4420 O O . GLU A 1 553 ? 14.156 28.625 -7.27 1 98.06 553 GLU A O 1
ATOM 4425 N N . ASP A 1 554 ? 15.375 28.75 -5.328 1 97.75 554 ASP A N 1
ATOM 4426 C CA . ASP A 1 554 ? 15.969 27.438 -5.543 1 97.75 554 ASP A CA 1
ATOM 4427 C C . ASP A 1 554 ? 14.914 26.328 -5.449 1 97.75 554 ASP A C 1
ATOM 4429 O O . ASP A 1 554 ? 15.102 25.234 -5.984 1 97.75 554 ASP A O 1
ATOM 4433 N N . ASP A 1 555 ? 13.812 26.609 -4.812 1 98.19 555 ASP A N 1
ATOM 4434 C CA . ASP A 1 555 ? 12.695 25.672 -4.707 1 98.19 555 ASP A CA 1
ATOM 4435 C C . ASP A 1 555 ? 11.625 25.984 -5.754 1 98.19 555 ASP A C 1
ATOM 4437 O O . ASP A 1 555 ? 11.078 25.062 -6.383 1 98.19 555 ASP A O 1
ATOM 4441 N N . PHE A 1 556 ? 11.336 27.266 -5.984 1 98.25 556 PHE A N 1
ATOM 4442 C CA . PHE A 1 556 ? 10.336 27.656 -6.969 1 98.25 556 PHE A CA 1
ATOM 4443 C C . PHE A 1 556 ? 10.594 26.969 -8.305 1 98.25 556 PHE A C 1
ATOM 4445 O O . PHE A 1 556 ? 9.68 26.391 -8.898 1 98.25 556 PHE A O 1
ATOM 4452 N N . ILE A 1 557 ? 11.797 27.016 -8.695 1 98.12 557 ILE A N 1
ATOM 4453 C CA . ILE A 1 557 ? 12.172 26.625 -10.055 1 98.12 557 ILE A CA 1
ATOM 4454 C C . ILE A 1 557 ? 11.992 25.109 -10.219 1 98.12 557 ILE A C 1
ATOM 4456 O O . ILE A 1 557 ? 11.695 24.641 -11.312 1 98.12 557 ILE A O 1
ATOM 4460 N N . GLN A 1 558 ? 12.148 24.312 -9.094 1 97.44 558 GLN A N 1
ATOM 4461 C CA . GLN A 1 558 ? 11.93 22.875 -9.148 1 97.44 558 GLN A CA 1
ATOM 4462 C C . GLN A 1 558 ? 10.477 22.562 -9.492 1 97.44 558 GLN A C 1
ATOM 4464 O O . GLN A 1 558 ? 10.211 21.734 -10.367 1 97.44 558 GLN A O 1
ATOM 4469 N N . HIS A 1 559 ? 9.578 23.219 -8.883 1 94.69 559 HIS A N 1
ATOM 4470 C CA . HIS A 1 559 ? 8.156 22.891 -8.961 1 94.69 559 HIS A CA 1
ATOM 4471 C C . HIS A 1 559 ? 7.535 23.469 -10.227 1 94.69 559 HIS A C 1
ATOM 4473 O O . HIS A 1 559 ? 6.484 23.016 -10.672 1 94.69 559 HIS A O 1
ATOM 4479 N N . GLU A 1 560 ? 8.195 24.406 -10.734 1 96.31 560 GLU A N 1
ATOM 4480 C CA . GLU A 1 560 ? 7.719 24.984 -11.992 1 96.31 560 GLU A CA 1
ATOM 4481 C C . GLU A 1 560 ? 8.242 24.203 -13.195 1 96.31 560 GLU A C 1
ATOM 4483 O O . GLU A 1 560 ? 7.52 24 -14.172 1 96.31 560 GLU A O 1
ATOM 4488 N N . ASP A 1 561 ? 9.508 23.766 -13.117 1 97.69 561 ASP A N 1
ATOM 4489 C CA . ASP A 1 561 ? 10.164 23.203 -14.297 1 97.69 561 ASP A CA 1
ATOM 4490 C C . ASP A 1 561 ? 10 21.688 -14.352 1 97.69 561 ASP A C 1
ATOM 4492 O O . ASP A 1 561 ? 10.164 21.078 -15.406 1 97.69 561 ASP A O 1
ATOM 4496 N N . LEU A 1 562 ? 9.727 21.047 -13.203 1 97.38 562 LEU A N 1
ATOM 4497 C CA . LEU A 1 562 ? 9.656 19.594 -13.141 1 97.38 562 LEU A CA 1
ATOM 4498 C C . LEU A 1 562 ? 8.234 19.141 -12.836 1 97.38 562 LEU A C 1
ATOM 4500 O O . LEU A 1 562 ? 7.734 19.328 -11.727 1 97.38 562 LEU A O 1
ATOM 4504 N N . PRO A 1 563 ? 7.578 18.453 -13.781 1 95.81 563 PRO A N 1
ATOM 4505 C CA . PRO A 1 563 ? 6.145 18.156 -13.664 1 95.81 563 PRO A CA 1
ATOM 4506 C C . PRO A 1 563 ? 5.832 17.188 -12.523 1 95.81 563 PRO A C 1
ATOM 4508 O O . PRO A 1 563 ? 4.707 17.156 -12.023 1 95.81 563 PRO A O 1
ATOM 4511 N N . TYR A 1 564 ? 6.848 16.359 -12.086 1 96.75 564 TYR A N 1
ATOM 4512 C CA . TYR A 1 564 ? 6.629 15.375 -11.031 1 96.75 564 TYR A CA 1
ATOM 4513 C C . TYR A 1 564 ? 6.793 16 -9.656 1 96.75 564 TYR A C 1
ATOM 4515 O O . TYR A 1 564 ? 6.516 15.352 -8.641 1 96.75 564 TYR A O 1
ATOM 4523 N N . CYS A 1 565 ? 7.246 17.234 -9.555 1 98.19 565 CYS A N 1
ATOM 4524 C CA . CYS A 1 565 ? 7.27 17.969 -8.289 1 98.19 565 CYS A CA 1
ATOM 4525 C C . CYS A 1 565 ? 5.898 18.547 -7.969 1 98.19 565 CYS A C 1
ATOM 4527 O O . CYS A 1 565 ? 5.293 19.219 -8.812 1 98.19 565 CYS A O 1
ATOM 4529 N N . ILE A 1 566 ? 5.449 18.328 -6.742 1 98.5 566 ILE A N 1
ATOM 4530 C CA . ILE A 1 566 ? 4.047 18.641 -6.484 1 98.5 566 ILE A CA 1
ATOM 4531 C C . ILE A 1 566 ? 3.951 19.844 -5.551 1 98.5 566 ILE A C 1
ATOM 4533 O O . ILE A 1 566 ? 2.895 20.109 -4.965 1 98.5 566 ILE A O 1
ATOM 4537 N N . GLY A 1 567 ? 4.992 20.578 -5.363 1 98.5 567 GLY A N 1
ATOM 4538 C CA . GLY A 1 567 ? 4.949 21.797 -4.574 1 98.5 567 GLY A CA 1
ATOM 4539 C C . GLY A 1 567 ? 5.832 21.75 -3.34 1 98.5 567 GLY A C 1
ATOM 4540 O O . GLY A 1 567 ? 6.781 20.969 -3.283 1 98.5 567 GLY A O 1
ATOM 4541 N N . GLU A 1 568 ? 5.609 22.719 -2.445 1 98.56 568 GLU A N 1
ATOM 4542 C CA . GLU A 1 568 ? 6.516 22.891 -1.317 1 98.56 568 GLU A CA 1
ATOM 4543 C C . GLU A 1 568 ? 5.762 23.359 -0.072 1 98.56 568 GLU A C 1
ATOM 4545 O O . GLU A 1 568 ? 4.621 23.797 -0.163 1 98.56 568 GLU A O 1
ATOM 4550 N N . PHE A 1 569 ? 6.41 23.156 1.009 1 98.88 569 PHE A N 1
ATOM 4551 C CA . PHE A 1 569 ? 6.07 23.781 2.285 1 98.88 569 PHE A CA 1
ATOM 4552 C C . PHE A 1 569 ? 7.242 24.594 2.824 1 98.88 569 PHE A C 1
ATOM 4554 O O . PHE A 1 569 ? 8.258 24.016 3.229 1 98.88 569 PHE A O 1
ATOM 4561 N N . VAL A 1 570 ? 7.117 25.875 2.836 1 98.5 570 VAL A N 1
ATOM 4562 C CA . VAL A 1 570 ? 8.234 26.75 3.188 1 98.5 570 VAL A CA 1
ATOM 4563 C C . VAL A 1 570 ? 8.484 26.688 4.691 1 98.5 570 VAL A C 1
ATOM 4565 O O . VAL A 1 570 ? 7.543 26.719 5.484 1 98.5 570 VAL A O 1
ATOM 4568 N N . TRP A 1 571 ? 9.727 26.516 5.047 1 98.31 571 TRP A N 1
ATOM 4569 C CA . TRP A 1 571 ? 10.18 26.672 6.426 1 98.31 571 TRP A CA 1
ATOM 4570 C C . TRP A 1 571 ? 10.633 28.109 6.684 1 98.31 571 TRP A C 1
ATOM 4572 O O . TRP A 1 571 ? 11.703 28.531 6.227 1 98.31 571 TRP A O 1
ATOM 4582 N N . THR A 1 572 ? 9.75 29.031 7.434 1 98.31 572 THR A N 1
ATOM 4583 C CA . THR A 1 572 ? 8.398 28.703 7.891 1 98.31 572 THR A CA 1
ATOM 4584 C C . THR A 1 572 ? 7.422 29.812 7.523 1 98.31 572 THR A C 1
ATOM 4586 O O . THR A 1 572 ? 7.824 30.859 6.996 1 98.31 572 THR A O 1
ATOM 4589 N N . GLY A 1 573 ? 6.168 29.594 7.66 1 98.62 573 GLY A N 1
ATOM 4590 C CA . GLY A 1 573 ? 5.191 30.656 7.465 1 98.62 573 GLY A CA 1
ATOM 4591 C C . GLY A 1 573 ? 5.359 31.812 8.43 1 98.62 573 GLY A C 1
ATOM 4592 O O . GLY A 1 573 ? 5.523 32.969 8.008 1 98.62 573 GLY A O 1
ATOM 4593 N N . PHE A 1 574 ? 5.398 31.516 9.68 1 98.62 574 PHE A N 1
ATOM 4594 C CA . PHE A 1 574 ? 5.617 32.469 10.742 1 98.62 574 PHE A CA 1
ATOM 4595 C C . PHE A 1 574 ? 6.871 32.156 11.539 1 98.62 574 PHE A C 1
ATOM 4597 O O . PHE A 1 574 ? 7.203 30.969 11.711 1 98.62 574 PHE A O 1
ATOM 4604 N N . ASP A 1 575 ? 7.523 33.25 12.031 1 98.5 575 ASP A N 1
ATOM 4605 C CA . ASP A 1 575 ? 8.469 33 13.109 1 98.5 575 ASP A CA 1
ATOM 4606 C C . ASP A 1 575 ? 7.766 32.406 14.32 1 98.5 575 ASP A C 1
ATOM 4608 O O . ASP A 1 575 ? 6.566 32.594 14.516 1 98.5 575 ASP A O 1
ATOM 4612 N N . TYR A 1 576 ? 8.5 31.641 15.07 1 98.19 576 TYR A N 1
ATOM 4613 C CA . TYR A 1 576 ? 7.969 30.969 16.266 1 98.19 576 TYR A CA 1
ATOM 4614 C C . TYR A 1 576 ? 8.961 31.047 17.406 1 98.19 576 TYR A C 1
ATOM 4616 O O . TYR A 1 576 ? 10.125 31.422 17.219 1 98.19 576 TYR A O 1
ATOM 4624 N N . LEU A 1 577 ? 8.5 30.766 18.547 1 97.94 577 LEU A N 1
ATOM 4625 C CA . LEU A 1 577 ? 9.328 30.812 19.734 1 97.94 577 LEU A CA 1
ATOM 4626 C C . LEU A 1 577 ? 10.297 29.641 19.766 1 97.94 577 LEU A C 1
ATOM 4628 O O . LEU A 1 577 ? 9.875 28.469 19.734 1 97.94 577 LEU A O 1
ATOM 4632 N N . GLY A 1 578 ? 11.547 30.016 19.797 1 96.31 578 GLY A N 1
ATOM 4633 C CA . GLY A 1 578 ? 12.586 29 19.844 1 96.31 578 GLY A CA 1
ATOM 4634 C C . GLY A 1 578 ? 13.328 28.859 18.531 1 96.31 578 GLY A C 1
ATOM 4635 O O . GLY A 1 578 ? 13.07 29.594 17.578 1 96.31 578 GLY A O 1
ATOM 4636 N N . GLU A 1 579 ? 14.391 28.047 18.516 1 94.62 579 GLU A N 1
ATOM 4637 C CA . GLU A 1 579 ? 15.266 27.719 17.391 1 94.62 579 GLU A CA 1
ATOM 4638 C C . GLU A 1 579 ? 15.805 28.969 16.719 1 94.62 579 GLU A C 1
ATOM 4640 O O . GLU A 1 579 ? 15.688 29.125 15.5 1 94.62 579 GLU A O 1
ATOM 4645 N N . PRO A 1 580 ? 16.422 29.828 17.5 1 95.62 580 PRO A N 1
ATOM 4646 C CA . PRO A 1 580 ? 16.906 31.109 16.969 1 95.62 580 PRO A CA 1
ATOM 4647 C C . PRO A 1 580 ? 18.094 30.938 16.031 1 95.62 580 PRO A C 1
ATOM 4649 O O . PRO A 1 580 ? 19.172 31.469 16.297 1 95.62 580 PRO A O 1
ATOM 4652 N N . THR A 1 581 ? 17.891 30.312 14.953 1 93.81 581 THR A N 1
ATOM 4653 C CA . THR A 1 581 ? 18.922 30.109 13.945 1 93.81 581 THR A CA 1
ATOM 4654 C C . THR A 1 581 ? 19.109 31.359 13.094 1 93.81 581 THR A C 1
ATOM 4656 O O . THR A 1 581 ? 18.125 31.953 12.633 1 93.81 581 THR A O 1
ATOM 4659 N N . PRO A 1 582 ? 20.312 31.828 12.961 1 94.5 582 PRO A N 1
ATOM 4660 C CA . PRO A 1 582 ? 21.609 31.188 13.164 1 94.5 582 PRO A CA 1
ATOM 4661 C C . PRO A 1 582 ? 22.219 31.516 14.531 1 94.5 582 PRO A C 1
ATOM 4663 O O . PRO A 1 582 ? 23.391 31.219 14.781 1 94.5 582 PRO A O 1
ATOM 4666 N N . TYR A 1 583 ? 21.531 32.062 15.422 1 94.75 583 TYR A N 1
ATOM 4667 C CA . TYR A 1 583 ? 22.047 32.531 16.703 1 94.75 583 TYR A CA 1
ATOM 4668 C C . TYR A 1 583 ? 21.828 31.5 17.797 1 94.75 583 TYR A C 1
ATOM 4670 O O . TYR A 1 583 ? 21.375 31.828 18.891 1 94.75 583 TYR A O 1
ATOM 4678 N N . TYR A 1 584 ? 22.188 30.234 17.641 1 86.25 584 TYR A N 1
ATOM 4679 C CA . TYR A 1 584 ? 21.953 29.094 18.516 1 86.25 584 TYR A CA 1
ATOM 4680 C C . TYR A 1 584 ? 22.438 29.391 19.922 1 86.25 584 TYR A C 1
ATOM 4682 O O . TYR A 1 584 ? 21.766 29.031 20.906 1 86.25 584 TYR A O 1
ATOM 4690 N N . THR A 1 585 ? 23.609 29.984 20 1 89.38 585 THR A N 1
ATOM 4691 C CA . THR A 1 585 ? 24.312 30.094 21.266 1 89.38 585 THR A CA 1
ATOM 4692 C C . THR A 1 585 ? 24.391 31.547 21.719 1 89.38 585 THR A C 1
ATOM 4694 O O . THR A 1 585 ? 25.141 31.875 22.656 1 89.38 585 THR A O 1
ATOM 4697 N N . ASP A 1 586 ? 23.625 32.375 21 1 93.81 586 ASP A N 1
ATOM 4698 C CA . ASP A 1 586 ? 23.766 33.812 21.234 1 93.81 586 ASP A CA 1
ATOM 4699 C C . ASP A 1 586 ? 22.547 34.375 21.953 1 93.81 586 ASP A C 1
ATOM 4701 O O . ASP A 1 586 ? 21.547 34.75 21.312 1 93.81 586 ASP A O 1
ATOM 4705 N N . TRP A 1 587 ? 22.609 34.375 23.234 1 94.62 587 TRP A N 1
ATOM 4706 C CA . TRP A 1 587 ? 21.594 35.094 23.969 1 94.62 587 TRP A CA 1
ATOM 4707 C C . TRP A 1 587 ? 21.734 36.594 23.75 1 94.62 587 TRP A C 1
ATOM 4709 O O . TRP A 1 587 ? 22.844 37.125 23.672 1 94.62 587 TRP A O 1
ATOM 4719 N N . PRO A 1 588 ? 20.625 37.438 23.469 1 96.88 588 PRO A N 1
ATOM 4720 C CA . PRO A 1 588 ? 19.25 37.156 23.891 1 96.88 588 PRO A CA 1
ATOM 4721 C C . PRO A 1 588 ? 18.375 36.625 22.766 1 96.88 588 PRO A C 1
ATOM 4723 O O . PRO A 1 588 ? 17.141 36.75 22.812 1 96.88 588 PRO A O 1
ATOM 4726 N N . SER A 1 589 ? 18.906 36.094 21.703 1 96.94 589 SER A N 1
ATOM 4727 C CA . SER A 1 589 ? 18.078 35.531 20.656 1 96.94 589 SER A CA 1
ATOM 4728 C C . SER A 1 589 ? 17.25 34.375 21.172 1 96.94 589 SER A C 1
ATOM 4730 O O . SER A 1 589 ? 17.781 33.406 21.734 1 96.94 589 SER A O 1
ATOM 4732 N N . HIS A 1 590 ? 15.867 34.438 20.938 1 96.12 590 HIS A N 1
ATOM 4733 C CA . HIS A 1 590 ? 15.008 33.406 21.5 1 96.12 590 HIS A CA 1
ATOM 4734 C C . HIS A 1 590 ? 13.867 33.062 20.547 1 96.12 590 HIS A C 1
ATOM 4736 O O . HIS A 1 590 ? 12.977 32.281 20.891 1 96.12 590 HIS A O 1
ATOM 4742 N N . SER A 1 591 ? 13.883 33.594 19.422 1 96.25 591 SER A N 1
ATOM 4743 C CA . SER A 1 591 ? 12.898 33.344 18.375 1 96.25 591 SER A CA 1
ATOM 4744 C C . SER A 1 591 ? 13.578 33 17.047 1 96.25 591 SER A C 1
ATOM 4746 O O . SER A 1 591 ? 14.695 33.469 16.797 1 96.25 591 SER A O 1
ATOM 4748 N N . SER A 1 592 ? 12.875 32.25 16.25 1 96.44 592 SER A N 1
ATOM 4749 C CA . SER A 1 592 ? 13.406 31.891 14.93 1 96.44 592 SER A CA 1
ATOM 4750 C C . SER A 1 592 ? 13.422 33.094 14.008 1 96.44 592 SER A C 1
ATOM 4752 O O . SER A 1 592 ? 12.742 34.094 14.266 1 96.44 592 SER A O 1
ATOM 4754 N N . LEU A 1 593 ? 14.219 33.031 12.961 1 97.75 593 LEU A N 1
ATOM 4755 C CA . LEU A 1 593 ? 14.289 34.062 11.922 1 97.75 593 LEU A CA 1
ATOM 4756 C C . LEU A 1 593 ? 13.852 33.5 10.578 1 97.75 593 LEU A C 1
ATOM 4758 O O . LEU A 1 593 ? 14.016 34.125 9.539 1 97.75 593 LEU A O 1
ATOM 4762 N N . PHE A 1 594 ? 13.25 32.281 10.562 1 97.56 594 PHE A N 1
ATOM 4763 C CA . PHE A 1 594 ? 12.906 31.531 9.359 1 97.56 594 PHE A CA 1
ATOM 4764 C C . PHE A 1 594 ? 11.641 32.094 8.719 1 97.56 594 PHE A C 1
ATOM 4766 O O . PHE A 1 594 ? 11.445 31.969 7.508 1 97.56 594 PHE A O 1
ATOM 4773 N N . GLY A 1 595 ? 10.734 32.688 9.516 1 98.31 595 GLY A N 1
ATOM 4774 C CA . GLY A 1 595 ? 9.383 33 9.086 1 98.31 595 GLY A CA 1
ATOM 4775 C C . GLY A 1 595 ? 9.352 34.031 7.973 1 98.31 595 GLY A C 1
ATOM 4776 O O . GLY A 1 595 ? 10.141 35 7.965 1 98.31 595 GLY A O 1
ATOM 4777 N N . VAL A 1 596 ? 8.391 33.812 7.078 1 98.44 596 VAL A N 1
ATOM 4778 C CA . VAL A 1 596 ? 8.047 34.812 6.078 1 98.44 596 VAL A CA 1
ATOM 4779 C C . VAL A 1 596 ? 7.328 35.969 6.75 1 98.44 596 VAL A C 1
ATOM 4781 O O . VAL A 1 596 ? 7.398 37.125 6.273 1 98.44 596 VAL A O 1
ATOM 4784 N N . VAL A 1 597 ? 6.699 35.594 7.801 1 98.81 597 VAL A N 1
ATOM 4785 C CA . VAL A 1 597 ? 6.055 36.531 8.719 1 98.81 597 VAL A CA 1
ATOM 4786 C C . VAL A 1 597 ? 6.73 36.469 10.086 1 98.81 597 VAL A C 1
ATOM 4788 O O . VAL A 1 597 ? 7.102 35.375 10.547 1 98.81 597 VAL A O 1
ATOM 4791 N N . ASP A 1 598 ? 6.949 37.625 10.719 1 98.56 598 ASP A N 1
ATOM 4792 C CA . ASP A 1 598 ? 7.699 37.594 11.969 1 98.56 598 ASP A CA 1
ATOM 4793 C C . ASP A 1 598 ? 6.797 37.188 13.141 1 98.56 598 ASP A C 1
ATOM 4795 O O . ASP A 1 598 ? 5.641 36.812 12.938 1 98.56 598 ASP A O 1
ATOM 4799 N N . LEU A 1 599 ? 7.297 37.219 14.344 1 98.25 599 LEU A N 1
ATOM 4800 C CA . LEU A 1 599 ? 6.625 36.719 15.539 1 98.25 599 LEU A CA 1
ATOM 4801 C C . LEU A 1 599 ? 5.434 37.594 15.898 1 98.25 599 LEU A C 1
ATOM 4803 O O . LEU A 1 599 ? 4.512 37.156 16.578 1 98.25 599 LEU A O 1
ATOM 4807 N N . ALA A 1 600 ? 5.453 38.875 15.469 1 98.5 600 ALA A N 1
ATOM 4808 C CA . ALA A 1 600 ? 4.375 39.812 15.734 1 98.5 600 ALA A CA 1
ATOM 4809 C C . ALA A 1 600 ? 3.252 39.688 14.711 1 98.5 600 ALA A C 1
ATOM 4811 O O . ALA A 1 600 ? 2.219 40.344 14.812 1 98.5 600 ALA A O 1
ATOM 4812 N N . GLY A 1 601 ? 3.484 38.781 13.766 1 98.5 601 GLY A N 1
ATOM 4813 C CA . GLY A 1 601 ? 2.508 38.625 12.703 1 98.5 601 GLY A CA 1
ATOM 4814 C C . GLY A 1 601 ? 2.605 39.688 11.633 1 98.5 601 GLY A C 1
ATOM 4815 O O . GLY A 1 601 ? 1.61 40 10.984 1 98.5 601 GLY A O 1
ATOM 4816 N N . LEU A 1 602 ? 3.713 40.281 11.508 1 98.69 602 LEU A N 1
ATOM 4817 C CA . LEU A 1 602 ? 3.953 41.312 10.484 1 98.69 602 LEU A CA 1
ATOM 4818 C C . LEU A 1 602 ? 4.777 40.75 9.336 1 98.69 602 LEU A C 1
ATOM 4820 O O . LEU A 1 602 ? 5.805 40.094 9.562 1 98.69 602 LEU A O 1
ATOM 4824 N N . PRO A 1 603 ? 4.355 40.938 8.125 1 98.56 603 PRO A N 1
ATOM 4825 C CA . PRO A 1 603 ? 5.082 40.406 6.965 1 98.56 603 PRO A CA 1
ATOM 4826 C C . PRO A 1 603 ? 6.5 40.969 6.855 1 98.56 603 PRO A C 1
ATOM 4828 O O . PRO A 1 603 ? 6.711 42.188 7.055 1 98.56 603 PRO A O 1
ATOM 4831 N N . LYS A 1 604 ? 7.426 40.094 6.609 1 98.62 604 LYS A N 1
ATOM 4832 C CA . LYS A 1 604 ? 8.766 40.5 6.18 1 98.62 604 LYS A CA 1
ATOM 4833 C C . LYS A 1 604 ? 8.812 40.75 4.672 1 98.62 604 LYS A C 1
ATOM 4835 O O . LYS A 1 604 ? 7.809 40.562 3.979 1 98.62 604 LYS A O 1
ATOM 4840 N N . ASP A 1 605 ? 9.969 41.219 4.18 1 98.5 605 ASP A N 1
ATOM 4841 C CA . ASP A 1 605 ? 10.07 41.5 2.748 1 98.5 605 ASP A CA 1
ATOM 4842 C C . ASP A 1 605 ? 9.836 40.219 1.938 1 98.5 605 ASP A C 1
ATOM 4844 O O . ASP A 1 605 ? 9.188 40.25 0.888 1 98.5 605 ASP A O 1
ATOM 4848 N N . ARG A 1 606 ? 10.266 39.125 2.42 1 98.25 606 ARG A N 1
ATOM 4849 C CA . ARG A 1 606 ? 10.164 37.812 1.741 1 98.25 606 ARG A CA 1
ATOM 4850 C C . ARG A 1 606 ? 8.711 37.438 1.508 1 98.25 606 ARG A C 1
ATOM 4852 O O . ARG A 1 606 ? 8.398 36.688 0.579 1 98.25 606 ARG A O 1
ATOM 4859 N N . TYR A 1 607 ? 7.809 37.875 2.367 1 98.62 607 TYR A N 1
ATOM 4860 C CA . TYR A 1 607 ? 6.375 37.656 2.203 1 98.62 607 TYR A CA 1
ATOM 4861 C C . TYR A 1 607 ? 5.914 38.125 0.826 1 98.62 607 TYR A C 1
ATOM 4863 O O . TYR A 1 607 ? 5.16 37.438 0.15 1 98.62 607 TYR A O 1
ATOM 4871 N N . PHE A 1 608 ? 6.414 39.219 0.403 1 98.69 608 PHE A N 1
ATOM 4872 C CA . PHE A 1 608 ? 5.969 39.812 -0.848 1 98.69 608 PHE A CA 1
ATOM 4873 C C . PHE A 1 608 ? 6.617 39.125 -2.043 1 98.69 608 PHE A C 1
ATOM 4875 O O . PHE A 1 608 ? 6.066 39.125 -3.145 1 98.69 608 PHE A O 1
ATOM 4882 N N . LEU A 1 609 ? 7.793 38.531 -1.813 1 98.69 609 LEU A N 1
ATOM 4883 C CA . LEU A 1 609 ? 8.359 37.688 -2.854 1 98.69 609 LEU A CA 1
ATOM 4884 C C . LEU A 1 609 ? 7.449 36.5 -3.129 1 98.69 609 LEU A C 1
ATOM 4886 O O . LEU A 1 609 ? 7.113 36.219 -4.285 1 98.69 609 LEU A O 1
ATOM 4890 N N . TYR A 1 610 ? 7.035 35.812 -2.104 1 98.75 610 TYR A N 1
ATOM 4891 C CA . TYR A 1 610 ? 6.121 34.688 -2.262 1 98.75 610 TYR A CA 1
ATOM 4892 C C . TYR A 1 610 ? 4.789 35.125 -2.84 1 98.75 610 TYR A C 1
ATOM 4894 O O . TYR A 1 610 ? 4.23 34.5 -3.729 1 98.75 610 TYR A O 1
ATOM 4902 N N . ARG A 1 611 ? 4.266 36.25 -2.307 1 98.75 611 ARG A N 1
ATOM 4903 C CA . ARG A 1 611 ? 2.986 36.75 -2.779 1 98.75 611 ARG A CA 1
ATOM 4904 C C . ARG A 1 611 ? 3.035 37.062 -4.273 1 98.75 611 ARG A C 1
ATOM 4906 O O . ARG A 1 611 ? 2.092 36.75 -5.008 1 98.75 611 ARG A O 1
ATOM 4913 N N . SER A 1 612 ? 4.098 37.688 -4.734 1 98.25 612 SER A N 1
ATOM 4914 C CA . SER A 1 612 ? 4.254 38 -6.145 1 98.25 612 SER A CA 1
ATOM 4915 C C . SER A 1 612 ? 4.27 36.75 -7.016 1 98.25 612 SER A C 1
ATOM 4917 O O . SER A 1 612 ? 3.883 36.812 -8.188 1 98.25 612 SER A O 1
ATOM 4919 N N . HIS A 1 613 ? 4.664 35.625 -6.414 1 97.88 613 HIS A N 1
ATOM 4920 C CA . HIS A 1 613 ? 4.793 34.375 -7.148 1 97.88 613 HIS A CA 1
ATOM 4921 C C . HIS A 1 613 ? 3.541 33.531 -7 1 97.88 613 HIS A C 1
ATOM 4923 O O . HIS A 1 613 ? 3.102 32.875 -7.961 1 97.88 613 HIS A O 1
ATOM 4929 N N . TRP A 1 614 ? 2.9 33.5 -5.855 1 98.19 614 TRP A N 1
ATOM 4930 C CA . TRP A 1 614 ? 1.846 32.562 -5.539 1 98.19 614 TRP A CA 1
ATOM 4931 C C . TRP A 1 614 ? 0.467 33.188 -5.723 1 98.19 614 TRP A C 1
ATOM 4933 O O . TRP A 1 614 ? -0.506 32.469 -6.012 1 98.19 614 TRP A O 1
ATOM 4943 N N . ASN A 1 615 ? 0.36 34.406 -5.461 1 97.75 615 ASN A N 1
ATOM 4944 C CA . ASN A 1 615 ? -0.893 35.156 -5.645 1 97.75 615 ASN A CA 1
ATOM 4945 C C . ASN A 1 615 ? -0.846 36.031 -6.883 1 97.75 615 ASN A C 1
ATOM 4947 O O . ASN A 1 615 ? -0.847 37.25 -6.77 1 97.75 615 ASN A O 1
ATOM 4951 N N . LYS A 1 616 ? -0.983 35.531 -7.961 1 93.44 616 LYS A N 1
ATOM 4952 C CA . LYS A 1 616 ? -0.71 36.219 -9.219 1 93.44 616 LYS A CA 1
ATOM 4953 C C . LYS A 1 616 ? -1.899 37.062 -9.648 1 93.44 616 LYS A C 1
ATOM 4955 O O . LYS A 1 616 ? -1.764 37.938 -10.5 1 93.44 616 LYS A O 1
ATOM 4960 N N . GLU A 1 617 ? -2.971 36.875 -9.07 1 93.06 617 GLU A N 1
ATOM 4961 C CA . GLU A 1 617 ? -4.18 37.594 -9.461 1 93.06 617 GLU A CA 1
ATOM 4962 C C . GLU A 1 617 ? -4.258 38.969 -8.789 1 93.06 617 GLU A C 1
ATOM 4964 O O . GLU A 1 617 ? -4.898 39.875 -9.305 1 93.06 617 GLU A O 1
ATOM 4969 N N . GLN A 1 618 ? -3.635 39.094 -7.656 1 96.06 618 GLN A N 1
ATOM 4970 C CA . GLN A 1 618 ? -3.617 40.375 -6.938 1 96.06 618 GLN A CA 1
ATOM 4971 C C . GLN A 1 618 ? -2.273 41.062 -7.102 1 96.06 618 GLN A C 1
ATOM 4973 O O . GLN A 1 618 ? -1.223 40.438 -7.082 1 96.06 618 GLN A O 1
ATOM 4978 N N . GLU A 1 619 ? -2.342 42.344 -7.258 1 97.06 619 GLU A N 1
ATOM 4979 C CA . GLU A 1 619 ? -1.138 43.156 -7.477 1 97.06 619 GLU A CA 1
ATOM 4980 C C . GLU A 1 619 ? -0.201 43.062 -6.273 1 97.06 619 GLU A C 1
ATOM 4982 O O . GLU A 1 619 ? -0.639 43.188 -5.129 1 97.06 619 GLU A O 1
ATOM 4987 N N . THR A 1 620 ? 1.022 42.812 -6.562 1 98.44 620 THR A N 1
ATOM 4988 C CA . THR A 1 620 ? 2.121 42.969 -5.621 1 98.44 620 THR A CA 1
ATOM 4989 C C . THR A 1 620 ? 3.188 43.906 -6.191 1 98.44 620 THR A C 1
ATOM 4991 O O . THR A 1 620 ? 3.719 43.656 -7.277 1 98.44 620 THR A O 1
ATOM 4994 N N . LEU A 1 621 ? 3.467 45 -5.621 1 98.56 621 LEU A N 1
ATOM 4995 C CA . LEU A 1 621 ? 4.543 45.938 -5.938 1 98.56 621 LEU A CA 1
ATOM 4996 C C . LEU A 1 621 ? 5.23 46.406 -4.668 1 98.56 621 LEU A C 1
ATOM 4998 O O . LEU A 1 621 ? 4.875 47.469 -4.137 1 98.56 621 LEU A O 1
ATOM 5002 N N . HIS A 1 622 ? 6.227 45.656 -4.219 1 98.56 622 HIS A N 1
ATOM 5003 C CA . HIS A 1 622 ? 6.934 45.875 -2.965 1 98.56 622 HIS A CA 1
ATOM 5004 C C . HIS A 1 622 ? 8.383 46.281 -3.217 1 98.56 622 HIS A C 1
ATOM 5006 O O . HIS A 1 622 ? 9.102 45.594 -3.945 1 98.56 622 HIS A O 1
ATOM 5012 N N . VAL A 1 623 ? 8.773 47.406 -2.602 1 98.44 623 VAL A N 1
ATOM 5013 C CA . VAL A 1 623 ? 10.117 47.938 -2.791 1 98.44 623 VAL A CA 1
ATOM 5014 C C . VAL A 1 623 ? 10.906 47.812 -1.489 1 98.44 623 VAL A C 1
ATOM 5016 O O . VAL A 1 623 ? 10.383 48.094 -0.41 1 98.44 623 VAL A O 1
ATOM 5019 N N . LEU A 1 624 ? 12.039 47.312 -1.529 1 98 624 LEU A N 1
ATOM 5020 C CA . LEU A 1 624 ? 12.984 47.312 -0.413 1 98 624 LEU A CA 1
ATOM 5021 C C . LEU A 1 624 ? 14.352 47.812 -0.853 1 98 624 LEU A C 1
ATOM 5023 O O . LEU A 1 624 ? 14.703 47.719 -2.033 1 98 624 LEU A O 1
ATOM 5027 N N . PRO A 1 625 ? 15.234 48.312 0.008 1 98.19 625 PRO A N 1
ATOM 5028 C CA . PRO A 1 625 ? 15 48.5 1.44 1 98.19 625 PRO A CA 1
ATOM 5029 C C . PRO A 1 625 ? 14.211 49.781 1.735 1 98.19 625 PRO A C 1
ATOM 5031 O O . PRO A 1 625 ? 13.789 50.469 0.81 1 98.19 625 PRO A O 1
ATOM 5034 N N . HIS A 1 626 ? 13.906 50.031 3.035 1 97.38 626 HIS A N 1
ATOM 5035 C CA . HIS A 1 626 ? 13.461 51.406 3.363 1 97.38 626 HIS A CA 1
ATOM 5036 C C . HIS A 1 626 ? 14.508 52.438 2.961 1 97.38 626 HIS A C 1
ATOM 5038 O O . HIS A 1 626 ? 15.633 52.062 2.598 1 97.38 626 HIS A O 1
ATOM 5044 N N . TRP A 1 627 ? 14.164 53.688 2.961 1 97.94 627 TRP A N 1
ATOM 5045 C CA . TRP A 1 627 ? 15.062 54.656 2.346 1 97.94 627 TRP A CA 1
ATOM 5046 C C . TRP A 1 627 ? 15.539 55.688 3.373 1 97.94 627 TRP A C 1
ATOM 5048 O O . TRP A 1 627 ? 15.508 56.906 3.119 1 97.94 627 TRP A O 1
ATOM 5058 N N . ASN A 1 628 ? 15.852 55.312 4.598 1 98 628 ASN A N 1
ATOM 5059 C CA . ASN A 1 628 ? 16.516 56.062 5.648 1 98 628 ASN A CA 1
ATOM 5060 C C . ASN A 1 628 ? 17.906 55.531 5.949 1 98 628 ASN A C 1
ATOM 5062 O O . ASN A 1 628 ? 18.062 54.594 6.73 1 98 628 ASN A O 1
ATOM 5066 N N . TRP A 1 629 ? 18.984 56.219 5.355 1 97.06 629 TRP A N 1
ATOM 5067 C CA . TRP A 1 629 ? 20.359 55.719 5.504 1 97.06 629 TRP A CA 1
ATOM 5068 C C . TRP A 1 629 ? 21.297 56.906 5.797 1 97.06 629 TRP A C 1
ATOM 5070 O O . TRP A 1 629 ? 22.328 57.062 5.121 1 97.06 629 TRP A O 1
ATOM 5080 N N . GLU A 1 630 ? 20.938 57.625 6.773 1 95.31 630 GLU A N 1
ATOM 5081 C CA . GLU A 1 630 ? 21.781 58.75 7.148 1 95.31 630 GLU A CA 1
ATOM 5082 C C . GLU A 1 630 ? 23.234 58.312 7.34 1 95.31 630 GLU A C 1
ATOM 5084 O O . GLU A 1 630 ? 23.5 57.344 8.055 1 95.31 630 GLU A O 1
ATOM 5089 N N . GLY A 1 631 ? 24.125 58.969 6.734 1 95.19 631 GLY A N 1
ATOM 5090 C CA . GLY A 1 631 ? 25.531 58.625 6.828 1 95.19 631 GLY A CA 1
ATOM 5091 C C . GLY A 1 631 ? 26.031 57.781 5.648 1 95.19 631 GLY A C 1
ATOM 5092 O O . GLY A 1 631 ? 27.234 57.625 5.457 1 95.19 631 GLY A O 1
ATOM 5093 N N . ARG A 1 632 ? 25.078 57.375 4.828 1 97 632 ARG A N 1
ATOM 5094 C CA . ARG A 1 632 ? 25.469 56.562 3.688 1 97 632 ARG A CA 1
ATOM 5095 C C . ARG A 1 632 ? 25.219 57.281 2.373 1 97 632 ARG A C 1
ATOM 5097 O O . ARG A 1 632 ? 25.062 56.656 1.325 1 97 632 ARG A O 1
ATOM 5104 N N . GLU A 1 633 ? 25.141 58.562 2.377 1 97 633 GLU A N 1
ATOM 5105 C CA . GLU A 1 633 ? 24.922 59.344 1.156 1 97 633 GLU A CA 1
ATOM 5106 C C . GLU A 1 633 ? 26 59.031 0.12 1 97 633 GLU A C 1
ATOM 5108 O O . GLU A 1 633 ? 27.203 59.094 0.422 1 97 633 GLU A O 1
ATOM 5113 N N . GLY A 1 634 ? 25.547 58.625 -0.991 1 97.06 634 GLY A N 1
ATOM 5114 C CA . GLY A 1 634 ? 26.469 58.344 -2.088 1 97.06 634 GLY A CA 1
ATOM 5115 C C . GLY A 1 634 ? 26.953 56.906 -2.107 1 97.06 634 GLY A C 1
ATOM 5116 O O . GLY A 1 634 ? 27.562 56.469 -3.082 1 97.06 634 GLY A O 1
ATOM 5117 N N . GLU A 1 635 ? 26.625 56.156 -1.136 1 97.88 635 GLU A N 1
ATOM 5118 C CA . GLU A 1 635 ? 27.078 54.781 -1.072 1 97.88 635 GLU A CA 1
ATOM 5119 C C . GLU A 1 635 ? 26.109 53.844 -1.788 1 97.88 635 GLU A C 1
ATOM 5121 O O . GLU A 1 635 ? 24.922 54.125 -1.87 1 97.88 635 GLU A O 1
ATOM 5126 N N . VAL A 1 636 ? 26.641 52.75 -2.244 1 98 636 VAL A N 1
ATOM 5127 C CA . VAL A 1 636 ? 25.828 51.75 -2.938 1 98 636 VAL A CA 1
ATOM 5128 C C . VAL A 1 636 ? 24.766 51.188 -1.991 1 98 636 VAL A C 1
ATOM 5130 O O . VAL A 1 636 ? 25.094 50.719 -0.902 1 98 636 VAL A O 1
ATOM 5133 N N . THR A 1 637 ? 23.578 51.344 -2.367 1 98.25 637 THR A N 1
ATOM 5134 C CA . THR A 1 637 ? 22.391 50.844 -1.673 1 98.25 637 THR A CA 1
ATOM 5135 C C . THR A 1 637 ? 21.438 50.156 -2.65 1 98.25 637 THR A C 1
ATOM 5137 O O . THR A 1 637 ? 20.516 50.812 -3.166 1 98.25 637 THR A O 1
ATOM 5140 N N . PRO A 1 638 ? 21.656 48.844 -2.865 1 98.38 638 PRO A N 1
ATOM 5141 C CA . PRO A 1 638 ? 20.828 48.156 -3.852 1 98.38 638 PRO A CA 1
ATOM 5142 C C . PRO A 1 638 ? 19.328 48.25 -3.553 1 98.38 638 PRO A C 1
ATOM 5144 O O . PRO A 1 638 ? 18.938 48.25 -2.387 1 98.38 638 PRO A O 1
ATOM 5147 N N . VAL A 1 639 ? 18.5 48.312 -4.582 1 98.62 639 VAL A N 1
ATOM 5148 C CA . VAL A 1 639 ? 17.047 48.344 -4.469 1 98.62 639 VAL A CA 1
ATOM 5149 C C . VAL A 1 639 ? 16.453 47.125 -5.16 1 98.62 639 VAL A C 1
ATOM 5151 O O . VAL A 1 639 ? 16.812 46.781 -6.297 1 98.62 639 VAL A O 1
ATOM 5154 N N . PHE A 1 640 ? 15.68 46.344 -4.434 1 98.75 640 PHE A N 1
ATOM 5155 C CA . PHE A 1 640 ? 14.93 45.219 -4.992 1 98.75 640 PHE A CA 1
ATOM 5156 C C . PHE A 1 640 ? 13.453 45.562 -5.09 1 98.75 640 PHE A C 1
ATOM 5158 O O . PHE A 1 640 ? 12.938 46.375 -4.305 1 98.75 640 PHE A O 1
ATOM 5165 N N . VAL A 1 641 ? 12.773 45.031 -6.086 1 98.75 641 VAL A N 1
ATOM 5166 C CA . VAL A 1 641 ? 11.328 45.094 -6.242 1 98.75 641 VAL A CA 1
ATOM 5167 C C . VAL A 1 641 ? 10.75 43.719 -6.391 1 98.75 641 VAL A C 1
ATOM 5169 O O . VAL A 1 641 ? 11.164 42.938 -7.262 1 98.75 641 VAL A O 1
ATOM 5172 N N . TYR A 1 642 ? 9.875 43.344 -5.52 1 98.69 642 TYR A N 1
ATOM 5173 C CA . TYR A 1 642 ? 9.07 42.125 -5.645 1 98.69 642 TYR A CA 1
ATOM 5174 C C . TYR A 1 642 ? 7.707 42.438 -6.242 1 98.69 642 TYR A C 1
ATOM 5176 O O . TYR A 1 642 ? 6.926 43.188 -5.664 1 98.69 642 TYR A O 1
ATOM 5184 N N . THR A 1 643 ? 7.398 41.875 -7.41 1 98.5 643 THR A N 1
ATOM 5185 C CA . THR A 1 643 ? 6.16 42.188 -8.117 1 98.5 643 THR A CA 1
ATOM 5186 C C . THR A 1 643 ? 5.719 41 -8.984 1 98.5 643 THR A C 1
ATOM 5188 O O . THR A 1 643 ? 6.531 40.125 -9.32 1 98.5 643 THR A O 1
ATOM 5191 N N . ASN A 1 644 ? 4.426 40.844 -9.203 1 97.62 644 ASN A N 1
ATOM 5192 C CA . ASN A 1 644 ? 3.939 39.812 -10.117 1 97.62 644 ASN A CA 1
ATOM 5193 C C . ASN A 1 644 ? 3.932 40.281 -11.562 1 97.62 644 ASN A C 1
ATOM 5195 O O . ASN A 1 644 ? 3.543 39.562 -12.469 1 97.62 644 ASN A O 1
ATOM 5199 N N . TYR A 1 645 ? 4.41 41.562 -11.805 1 97.44 645 TYR A N 1
ATOM 5200 C CA . TYR A 1 645 ? 4.57 42.062 -13.156 1 97.44 645 TYR A CA 1
ATOM 5201 C C . TYR A 1 645 ? 5.922 41.688 -13.742 1 97.44 645 TYR A C 1
ATOM 5203 O O . TYR A 1 645 ? 6.883 41.469 -13 1 97.44 645 TYR A O 1
ATOM 5211 N N . PRO A 1 646 ? 6.023 41.625 -15.047 1 97.56 646 PRO A N 1
ATOM 5212 C CA . PRO A 1 646 ? 7.254 41.125 -15.656 1 97.56 646 PRO A CA 1
ATOM 5213 C C . PRO A 1 646 ? 8.406 42.125 -15.586 1 97.56 646 PRO A C 1
ATOM 5215 O O . PRO A 1 646 ? 9.57 41.719 -15.648 1 97.56 646 PRO A O 1
ATOM 5218 N N . SER A 1 647 ? 8.055 43.469 -15.445 1 98.44 647 SER A N 1
ATOM 5219 C CA . SER A 1 647 ? 9.133 44.438 -15.445 1 98.44 647 SER A CA 1
ATOM 5220 C C . SER A 1 647 ? 8.734 45.688 -14.656 1 98.44 647 SER A C 1
ATOM 5222 O O . SER A 1 647 ? 7.555 45.906 -14.383 1 98.44 647 SER A O 1
ATOM 5224 N N . ALA A 1 648 ? 9.805 46.469 -14.25 1 98.81 648 ALA A N 1
ATOM 5225 C CA . ALA A 1 648 ? 9.594 47.719 -13.547 1 98.81 648 ALA A CA 1
ATOM 5226 C C . ALA A 1 648 ? 10.766 48.688 -13.766 1 98.81 648 ALA A C 1
ATOM 5228 O O . ALA A 1 648 ? 11.867 48.25 -14.117 1 98.81 648 ALA A O 1
ATOM 5229 N N . GLU A 1 649 ? 10.469 49.938 -13.648 1 98.75 649 GLU A N 1
ATOM 5230 C CA . GLU A 1 649 ? 11.477 51 -13.688 1 98.75 649 GLU A CA 1
ATOM 5231 C C . GLU A 1 649 ? 11.602 51.688 -12.336 1 98.75 649 GLU A C 1
ATOM 5233 O O . GLU A 1 649 ? 10.594 51.969 -11.68 1 98.75 649 GLU A O 1
ATOM 5238 N N . LEU A 1 650 ? 12.867 51.938 -11.969 1 98.69 650 LEU A N 1
ATOM 5239 C CA . LEU A 1 650 ? 13.156 52.562 -10.68 1 98.69 650 LEU A CA 1
ATOM 5240 C C . LEU A 1 650 ? 13.602 54 -10.867 1 98.69 650 LEU A C 1
ATOM 5242 O O . LEU A 1 650 ? 14.391 54.312 -11.773 1 98.69 650 LEU A O 1
ATOM 5246 N N . PHE A 1 651 ? 13.07 54.906 -10.047 1 98.69 651 PHE A N 1
ATOM 5247 C CA . PHE A 1 651 ? 13.484 56.312 -10.023 1 98.69 651 PHE A CA 1
ATOM 5248 C C . PHE A 1 651 ? 13.938 56.719 -8.625 1 98.69 651 PHE A C 1
ATOM 5250 O O . PHE A 1 651 ? 13.281 56.375 -7.633 1 98.69 651 PHE A O 1
ATOM 5257 N N . ILE A 1 652 ? 15.047 57.406 -8.516 1 98.5 652 ILE A N 1
ATOM 5258 C CA . ILE A 1 652 ? 15.516 58.031 -7.281 1 98.5 652 ILE A CA 1
ATOM 5259 C C . ILE A 1 652 ? 15.602 59.531 -7.469 1 98.5 652 ILE A C 1
ATOM 5261 O O . ILE A 1 652 ? 16.359 60 -8.32 1 98.5 652 ILE A O 1
ATOM 5265 N N . ASN A 1 653 ? 14.812 60.219 -6.715 1 98.12 653 ASN A N 1
ATOM 5266 C CA . ASN A 1 653 ? 14.719 61.688 -6.816 1 98.12 653 ASN A CA 1
ATOM 5267 C C . ASN A 1 653 ? 14.484 62.125 -8.258 1 98.12 653 ASN A C 1
ATOM 5269 O O . ASN A 1 653 ? 15.156 63.031 -8.742 1 98.12 653 ASN A O 1
ATOM 5273 N N . GLY A 1 654 ? 13.656 61.406 -8.906 1 97.38 654 GLY A N 1
ATOM 5274 C CA . GLY A 1 654 ? 13.203 61.781 -10.234 1 97.38 654 GLY A CA 1
ATOM 5275 C C . GLY A 1 654 ? 14.109 61.25 -11.336 1 97.38 654 GLY A C 1
ATOM 5276 O O . GLY A 1 654 ? 13.75 61.281 -12.516 1 97.38 654 GLY A O 1
ATOM 5277 N N . LYS A 1 655 ? 15.25 60.688 -11.023 1 98.12 655 LYS A N 1
ATOM 5278 C CA . LYS A 1 655 ? 16.188 60.188 -12.023 1 98.12 655 LYS A CA 1
ATOM 5279 C C . LYS A 1 655 ? 16 58.688 -12.211 1 98.12 655 LYS A C 1
ATOM 5281 O O . LYS A 1 655 ? 16.094 57.906 -11.258 1 98.12 655 LYS A O 1
ATOM 5286 N N . SER A 1 656 ? 15.828 58.281 -13.398 1 98.44 656 SER A N 1
ATOM 5287 C CA . SER A 1 656 ? 15.641 56.875 -13.711 1 98.44 656 SER A CA 1
ATOM 5288 C C . SER A 1 656 ? 16.922 56.094 -13.438 1 98.44 656 SER A C 1
ATOM 5290 O O . SER A 1 656 ? 18.016 56.531 -13.75 1 98.44 656 SER A O 1
ATOM 5292 N N . GLN A 1 657 ? 16.766 55 -12.805 1 98.31 657 GLN A N 1
ATOM 5293 C CA . GLN A 1 657 ? 17.875 54.094 -12.57 1 98.31 657 GLN A CA 1
ATOM 5294 C C . GLN A 1 657 ? 17.828 52.906 -13.555 1 98.31 657 GLN A C 1
ATOM 5296 O O . GLN A 1 657 ? 18.531 51.938 -13.367 1 98.31 657 GLN A O 1
ATOM 5301 N N . GLY A 1 658 ? 16.891 52.969 -14.555 1 98.25 658 GLY A N 1
ATOM 5302 C CA . GLY A 1 658 ? 16.766 51.938 -15.562 1 98.25 658 GLY A CA 1
ATOM 5303 C C . GLY A 1 658 ? 15.609 50.969 -15.305 1 98.25 658 GLY A C 1
ATOM 5304 O O . GLY A 1 658 ? 15.102 50.906 -14.18 1 98.25 658 GLY A O 1
ATOM 5305 N N . ARG A 1 659 ? 15.18 50.25 -16.312 1 96.81 659 ARG A N 1
ATOM 5306 C CA . ARG A 1 659 ? 14.133 49.219 -16.266 1 96.81 659 ARG A CA 1
ATOM 5307 C C . ARG A 1 659 ? 14.727 47.812 -16.156 1 96.81 659 ARG A C 1
ATOM 5309 O O . ARG A 1 659 ? 15.734 47.531 -16.812 1 96.81 659 ARG A O 1
ATOM 5316 N N . ARG A 1 660 ? 14.227 47.062 -15.25 1 98.31 660 ARG A N 1
ATOM 5317 C CA . ARG A 1 660 ? 14.602 45.656 -15.117 1 98.31 660 ARG A CA 1
ATOM 5318 C C . ARG A 1 660 ? 13.438 44.75 -15.508 1 98.31 660 ARG A C 1
ATOM 5320 O O . ARG A 1 660 ? 12.273 45.094 -15.305 1 98.31 660 ARG A O 1
ATOM 5327 N N . THR A 1 661 ? 13.758 43.594 -16.141 1 98.25 661 THR A N 1
ATOM 5328 C CA . THR A 1 661 ? 12.789 42.594 -16.547 1 98.25 661 THR A CA 1
ATOM 5329 C C . THR A 1 661 ? 13.164 41.219 -15.992 1 98.25 661 THR A C 1
ATOM 5331 O O . THR A 1 661 ? 14.344 40.844 -15.977 1 98.25 661 THR A O 1
ATOM 5334 N N . LYS A 1 662 ? 12.164 40.469 -15.57 1 98.31 662 LYS A N 1
ATOM 5335 C CA . LYS A 1 662 ? 12.398 39.125 -15.125 1 98.31 662 LYS A CA 1
ATOM 5336 C C . LYS A 1 662 ? 12.969 38.25 -16.25 1 98.31 662 LYS A C 1
ATOM 5338 O O . LYS A 1 662 ? 12.492 38.344 -17.391 1 98.31 662 LYS A O 1
ATOM 5343 N N . ASP A 1 663 ? 13.93 37.469 -15.977 1 98.12 663 ASP A N 1
ATOM 5344 C CA . ASP A 1 663 ? 14.609 36.656 -16.984 1 98.12 663 ASP A CA 1
ATOM 5345 C C . ASP A 1 663 ? 14.023 35.25 -17.047 1 98.12 663 ASP A C 1
ATOM 5347 O O . ASP A 1 663 ? 14.523 34.312 -16.375 1 98.12 663 ASP A O 1
ATOM 5351 N N . LEU A 1 664 ? 13.109 34.969 -17.922 1 96.94 664 LEU A N 1
ATOM 5352 C CA . LEU A 1 664 ? 12.375 33.719 -18.016 1 96.94 664 LEU A CA 1
ATOM 5353 C C . LEU A 1 664 ? 13.211 32.656 -18.719 1 96.94 664 LEU A C 1
ATOM 5355 O O . LEU A 1 664 ? 12.805 31.5 -18.812 1 96.94 664 LEU A O 1
ATOM 5359 N N . SER A 1 665 ? 14.398 33 -19.188 1 97.81 665 SER A N 1
ATOM 5360 C CA . SER A 1 665 ? 15.273 32.031 -19.812 1 97.81 665 SER A CA 1
ATOM 5361 C C . SER A 1 665 ? 16.031 31.203 -18.781 1 97.81 665 SER A C 1
ATOM 5363 O O . SER A 1 665 ? 16.625 30.172 -19.109 1 97.81 665 SER A O 1
ATOM 5365 N N . VAL A 1 666 ? 15.984 31.656 -17.531 1 98.38 666 VAL A N 1
ATOM 5366 C CA . VAL A 1 666 ? 16.609 30.922 -16.438 1 98.38 666 VAL A CA 1
ATOM 5367 C C . VAL A 1 666 ? 15.797 29.656 -16.141 1 98.38 666 VAL A C 1
ATOM 5369 O O . VAL A 1 666 ? 14.594 29.75 -15.891 1 98.38 666 VAL A O 1
ATOM 5372 N N . THR A 1 667 ? 16.406 28.469 -16.172 1 97.94 667 THR A N 1
ATOM 5373 C CA . THR A 1 667 ? 15.758 27.188 -15.906 1 97.94 667 THR A CA 1
ATOM 5374 C C . THR A 1 667 ? 16.516 26.406 -14.836 1 97.94 667 THR A C 1
ATOM 5376 O O . THR A 1 667 ? 17.625 26.797 -14.453 1 97.94 667 THR A O 1
ATOM 5379 N N . VAL A 1 668 ? 15.883 25.328 -14.406 1 97.25 668 VAL A N 1
ATOM 5380 C CA . VAL A 1 668 ? 16.5 24.484 -13.391 1 97.25 668 VAL A CA 1
ATOM 5381 C C . VAL A 1 668 ? 17.781 23.859 -13.945 1 97.25 668 VAL A C 1
ATOM 5383 O O . VAL A 1 668 ? 18.719 23.609 -13.195 1 97.25 668 VAL A O 1
ATOM 5386 N N . HIS A 1 669 ? 17.953 23.812 -15.258 1 96.25 669 HIS A N 1
ATOM 5387 C CA . HIS A 1 669 ? 19.047 23.094 -15.906 1 96.25 669 HIS A CA 1
ATOM 5388 C C . HIS A 1 669 ? 20.234 24.031 -16.188 1 96.25 669 HIS A C 1
ATOM 5390 O O . HIS A 1 669 ? 21.375 23.578 -16.297 1 96.25 669 HIS A O 1
ATOM 5396 N N . ASN A 1 670 ? 20.016 25.359 -16.312 1 97.56 670 ASN A N 1
ATOM 5397 C CA . ASN A 1 670 ? 21.109 26.25 -16.703 1 97.56 670 ASN A CA 1
ATOM 5398 C C . ASN A 1 670 ? 21.484 27.203 -15.57 1 97.56 670 ASN A C 1
ATOM 5400 O O . ASN A 1 670 ? 22.062 28.266 -15.812 1 97.56 670 ASN A O 1
ATOM 5404 N N . SER A 1 671 ? 21.094 26.859 -14.32 1 97.31 671 SER A N 1
ATOM 5405 C CA . SER A 1 671 ? 21.297 27.797 -13.227 1 97.31 671 SER A CA 1
ATOM 5406 C C . SER A 1 671 ? 21.781 27.094 -11.969 1 97.31 671 SER A C 1
ATOM 5408 O O . SER A 1 671 ? 21.625 27.609 -10.859 1 97.31 671 SER A O 1
ATOM 5410 N N . ALA A 1 672 ? 22.328 25.953 -12.094 1 93.56 672 ALA A N 1
ATOM 5411 C CA . ALA A 1 672 ? 22.656 25.141 -10.93 1 93.56 672 ALA A CA 1
ATOM 5412 C C . ALA A 1 672 ? 24.125 25.281 -10.562 1 93.56 672 ALA A C 1
ATOM 5414 O O . ALA A 1 672 ? 24.547 24.891 -9.469 1 93.56 672 ALA A O 1
ATOM 5415 N N . ASP A 1 673 ? 24.969 25.875 -11.391 1 95.12 673 ASP A N 1
ATOM 5416 C CA . ASP A 1 673 ? 26.406 25.969 -11.148 1 95.12 673 ASP A CA 1
ATOM 5417 C C . ASP A 1 673 ? 26.719 27.062 -10.125 1 95.12 673 ASP A C 1
ATOM 5419 O O . ASP A 1 673 ? 25.875 27.906 -9.828 1 95.12 673 ASP A O 1
ATOM 5423 N N . SER A 1 674 ? 27.953 27.078 -9.586 1 94.06 674 SER A N 1
ATOM 5424 C CA . SER A 1 674 ? 28.375 27.953 -8.5 1 94.06 674 SER A CA 1
ATOM 5425 C C . SER A 1 674 ? 28.297 29.422 -8.914 1 94.06 674 SER A C 1
ATOM 5427 O O . SER A 1 674 ? 27.891 30.266 -8.125 1 94.06 674 SER A O 1
ATOM 5429 N N . THR A 1 675 ? 28.703 29.672 -10.07 1 95.56 675 THR A N 1
ATOM 5430 C CA . THR A 1 675 ? 28.656 31.047 -10.555 1 95.56 675 THR A CA 1
ATOM 5431 C C . THR A 1 675 ? 27.219 31.578 -10.562 1 95.56 675 THR A C 1
ATOM 5433 O O . THR A 1 675 ? 26.969 32.688 -10.102 1 95.56 675 THR A O 1
ATOM 5436 N N . SER A 1 676 ? 26.344 30.766 -11.102 1 95.88 676 SER A N 1
ATOM 5437 C CA . SER A 1 676 ? 24.938 31.141 -11.148 1 95.88 676 SER A CA 1
ATOM 5438 C C . SER A 1 676 ? 24.391 31.391 -9.742 1 95.88 676 SER A C 1
ATOM 5440 O O . SER A 1 676 ? 23.594 32.312 -9.539 1 95.88 676 SER A O 1
ATOM 5442 N N . ILE A 1 677 ? 24.812 30.547 -8.828 1 94.19 677 ILE A N 1
ATOM 5443 C CA . ILE A 1 677 ? 24.328 30.656 -7.449 1 94.19 677 ILE A CA 1
ATOM 5444 C C . ILE A 1 677 ? 24.797 31.969 -6.828 1 94.19 677 ILE A C 1
ATOM 5446 O O . ILE A 1 677 ? 24 32.719 -6.258 1 94.19 677 ILE A O 1
ATOM 5450 N N . PHE A 1 678 ? 26.047 32.375 -6.965 1 94.06 678 PHE A N 1
ATOM 5451 C CA . PHE A 1 678 ? 26.625 33.531 -6.312 1 94.06 678 PHE A CA 1
ATOM 5452 C C . PHE A 1 678 ? 26.219 34.812 -7.02 1 94.06 678 PHE A C 1
ATOM 5454 O O . PHE A 1 678 ? 26.172 35.875 -6.402 1 94.06 678 PHE A O 1
ATOM 5461 N N . GLU A 1 679 ? 25.859 34.656 -8.227 1 94.88 679 GLU A N 1
ATOM 5462 C CA . GLU A 1 679 ? 25.484 35.844 -8.992 1 94.88 679 GLU A CA 1
ATOM 5463 C C . GLU A 1 679 ? 23.984 36.062 -9.008 1 94.88 679 GLU A C 1
ATOM 5465 O O . GLU A 1 679 ? 23.469 36.875 -9.75 1 94.88 679 GLU A O 1
ATOM 5470 N N . PHE A 1 680 ? 23.234 35.312 -8.273 1 97.44 680 PHE A N 1
ATOM 5471 C CA . PHE A 1 680 ? 21.797 35.469 -8.109 1 97.44 680 PHE A CA 1
ATOM 5472 C C . PHE A 1 680 ? 21.078 35.25 -9.438 1 97.44 680 PHE A C 1
ATOM 5474 O O . PHE A 1 680 ? 20.156 36 -9.773 1 97.44 680 PHE A O 1
ATOM 5481 N N . LYS A 1 681 ? 21.547 34.281 -10.188 1 97.62 681 LYS A N 1
ATOM 5482 C CA . LYS A 1 681 ? 20.953 34.031 -11.492 1 97.62 681 LYS A CA 1
ATOM 5483 C C . LYS A 1 681 ? 19.5 33.594 -11.359 1 97.62 681 LYS A C 1
ATOM 5485 O O . LYS A 1 681 ? 18.609 34.125 -12.023 1 97.62 681 LYS A O 1
ATOM 5490 N N . ARG A 1 682 ? 19.188 32.656 -10.484 1 97.94 682 ARG A N 1
ATOM 5491 C CA . ARG A 1 682 ? 17.828 32.188 -10.305 1 97.94 682 ARG A CA 1
ATOM 5492 C C . ARG A 1 682 ? 16.922 33.281 -9.812 1 97.94 682 ARG A C 1
ATOM 5494 O O . ARG A 1 682 ? 15.734 33.344 -10.172 1 97.94 682 ARG A O 1
ATOM 5501 N N . GLN A 1 683 ? 17.484 34.156 -9.008 1 98.25 683 GLN A N 1
ATOM 5502 C CA . GLN A 1 683 ? 16.719 35.25 -8.469 1 98.25 683 GLN A CA 1
ATOM 5503 C C . GLN A 1 683 ? 16.219 36.188 -9.578 1 98.25 683 GLN A C 1
ATOM 5505 O O . GLN A 1 683 ? 15.148 36.781 -9.469 1 98.25 683 GLN A O 1
ATOM 5510 N N . GLN A 1 684 ? 16.875 36.219 -10.695 1 98.12 684 GLN A N 1
ATOM 5511 C CA . GLN A 1 684 ? 16.531 37.094 -11.805 1 98.12 684 GLN A CA 1
ATOM 5512 C C . GLN A 1 684 ? 15.234 36.656 -12.477 1 98.12 684 GLN A C 1
ATOM 5514 O O . GLN A 1 684 ? 14.617 37.406 -13.219 1 98.12 684 GLN A O 1
ATOM 5519 N N . ARG A 1 685 ? 14.867 35.469 -12.242 1 98.25 685 ARG A N 1
ATOM 5520 C CA . ARG A 1 685 ? 13.617 34.969 -12.789 1 98.25 685 ARG A CA 1
ATOM 5521 C C . ARG A 1 685 ? 12.422 35.438 -11.984 1 98.25 685 ARG A C 1
ATOM 5523 O O . ARG A 1 685 ? 11.297 35.5 -12.484 1 98.25 685 ARG A O 1
ATOM 5530 N N . TYR A 1 686 ? 12.695 35.906 -10.75 1 98.19 686 TYR A N 1
ATOM 5531 C CA . TYR A 1 686 ? 11.57 36.094 -9.852 1 98.19 686 TYR A CA 1
ATOM 5532 C C . TYR A 1 686 ? 11.609 37.5 -9.25 1 98.19 686 TYR A C 1
ATOM 5534 O O . TYR A 1 686 ? 10.57 38.062 -8.891 1 98.19 686 TYR A O 1
ATOM 5542 N N . ARG A 1 687 ? 12.82 38.125 -9.117 1 97.88 687 ARG A N 1
ATOM 5543 C CA . ARG A 1 687 ? 13.039 39.438 -8.531 1 97.88 687 ARG A CA 1
ATOM 5544 C C . ARG A 1 687 ? 13.484 40.438 -9.586 1 97.88 687 ARG A C 1
ATOM 5546 O O . ARG A 1 687 ? 14.023 40.062 -10.633 1 97.88 687 ARG A O 1
ATOM 5553 N N . LEU A 1 688 ? 13.18 41.688 -9.328 1 98.69 688 LEU A N 1
ATOM 5554 C CA . LEU A 1 688 ? 13.836 42.812 -10.031 1 98.69 688 LEU A CA 1
ATOM 5555 C C . LEU A 1 688 ? 14.836 43.5 -9.117 1 98.69 688 LEU A C 1
ATOM 5557 O O . LEU A 1 688 ? 14.453 44.062 -8.086 1 98.69 688 LEU A O 1
ATOM 5561 N N . MET A 1 689 ? 16.141 43.531 -9.547 1 98.69 689 MET A N 1
ATOM 5562 C CA . MET A 1 689 ? 17.203 43.938 -8.625 1 98.69 689 MET A CA 1
ATOM 5563 C C . MET A 1 689 ? 18.094 45 -9.273 1 98.69 689 MET A C 1
ATOM 5565 O O . MET A 1 689 ? 18.641 44.781 -10.352 1 98.69 689 MET A O 1
ATOM 5569 N N . TRP A 1 690 ? 18.203 46.188 -8.719 1 98.56 690 TRP A N 1
ATOM 5570 C CA . TRP A 1 690 ? 19.203 47.188 -9.031 1 98.56 690 TRP A CA 1
ATOM 5571 C C . TRP A 1 690 ? 20.344 47.156 -8.016 1 98.56 690 TRP A C 1
ATOM 5573 O O . TRP A 1 690 ? 20.219 47.719 -6.918 1 98.56 690 TRP A O 1
ATOM 5583 N N . MET A 1 691 ? 21.406 46.625 -8.445 1 97.75 691 MET A N 1
ATOM 5584 C CA . MET A 1 691 ? 22.453 46.25 -7.5 1 97.75 691 MET A CA 1
ATOM 5585 C C . MET A 1 691 ? 23.406 47.438 -7.285 1 97.75 691 MET A C 1
ATOM 5587 O O . MET A 1 691 ? 24.203 47.438 -6.336 1 97.75 691 MET A O 1
ATOM 5591 N N . ASP A 1 692 ? 23.328 48.5 -8.141 1 96.88 692 ASP A N 1
ATOM 5592 C CA . ASP A 1 692 ? 24.359 49.531 -8.117 1 96.88 692 ASP A CA 1
ATOM 5593 C C . ASP A 1 692 ? 23.766 50.906 -7.797 1 96.88 692 ASP A C 1
ATOM 5595 O O . ASP A 1 692 ? 24.438 51.938 -7.973 1 96.88 692 ASP A O 1
ATOM 5599 N N . THR A 1 693 ? 22.594 50.938 -7.328 1 98.19 693 THR A N 1
ATOM 5600 C CA . THR A 1 693 ? 22 52.219 -6.957 1 98.19 693 THR A CA 1
ATOM 5601 C C . THR A 1 693 ? 22.688 52.812 -5.734 1 98.19 693 THR A C 1
ATOM 5603 O O . THR A 1 693 ? 23.328 52.094 -4.969 1 98.19 693 THR A O 1
ATOM 5606 N N . ARG A 1 694 ? 22.594 54.125 -5.613 1 98 694 ARG A N 1
ATOM 5607 C CA . ARG A 1 694 ? 23.25 54.812 -4.504 1 98 694 ARG A CA 1
ATOM 5608 C C . ARG A 1 694 ? 22.234 55.594 -3.678 1 98 694 ARG A C 1
ATOM 5610 O O . ARG A 1 694 ? 21.281 56.156 -4.227 1 98 694 ARG A O 1
ATOM 5617 N N . TYR A 1 695 ? 22.5 55.781 -2.432 1 98.12 695 TYR A N 1
ATOM 5618 C CA . TYR A 1 695 ? 21.547 56.438 -1.528 1 98.12 695 TYR A CA 1
ATOM 5619 C C . TYR A 1 695 ? 21.672 57.938 -1.597 1 98.12 695 TYR A C 1
ATOM 5621 O O . TYR A 1 695 ? 22.766 58.5 -1.498 1 98.12 695 TYR A O 1
ATOM 5629 N N . GLU A 1 696 ? 20.641 58.562 -1.798 1 97.75 696 GLU A N 1
ATOM 5630 C CA . GLU A 1 696 ? 20.359 60 -1.598 1 97.75 696 GLU A CA 1
ATOM 5631 C C . GLU A 1 696 ? 18.984 60.188 -0.978 1 97.75 696 GLU A C 1
ATOM 5633 O O . GLU A 1 696 ? 17.969 59.719 -1.516 1 97.75 696 GLU A O 1
ATOM 5638 N N . PRO A 1 697 ? 18.984 60.906 0.168 1 97.81 697 PRO A N 1
ATOM 5639 C CA . PRO A 1 697 ? 17.672 61.125 0.769 1 97.81 697 PRO A CA 1
ATOM 5640 C C . PRO A 1 697 ? 16.656 61.719 -0.209 1 97.81 697 PRO A C 1
ATOM 5642 O O . PRO A 1 697 ? 17.031 62.562 -1.04 1 97.81 697 PRO A O 1
ATOM 5645 N N . GLY A 1 698 ? 15.461 61.25 -0.145 1 97.81 698 GLY A N 1
ATOM 5646 C CA . GLY A 1 698 ? 14.414 61.75 -1.026 1 97.81 698 GLY A CA 1
ATOM 5647 C C . GLY A 1 698 ? 13.359 60.688 -1.34 1 97.81 698 GLY A C 1
ATOM 5648 O O . GLY A 1 698 ? 12.82 60.062 -0.432 1 97.81 698 GLY A O 1
ATOM 5649 N N . THR A 1 699 ? 13.117 60.688 -2.645 1 98.12 699 THR A N 1
ATOM 5650 C CA . THR A 1 699 ? 12.016 59.812 -3.078 1 98.12 699 THR A CA 1
ATOM 5651 C C . THR A 1 699 ? 12.523 58.688 -3.951 1 98.12 699 THR A C 1
ATOM 5653 O O . THR A 1 699 ? 13.352 58.875 -4.836 1 98.12 699 THR A O 1
ATOM 5656 N N . VAL A 1 700 ? 12.086 57.469 -3.652 1 98.5 700 VAL A N 1
ATOM 5657 C CA . VAL A 1 700 ? 12.25 56.312 -4.516 1 98.5 700 VAL A CA 1
ATOM 5658 C C . VAL A 1 700 ? 10.906 55.938 -5.137 1 98.5 700 VAL A C 1
ATOM 5660 O O . VAL A 1 700 ? 9.93 55.688 -4.422 1 98.5 700 VAL A O 1
ATOM 5663 N N . LYS A 1 701 ? 10.805 55.938 -6.398 1 98.56 701 LYS A N 1
ATOM 5664 C CA . LYS A 1 701 ? 9.586 55.625 -7.129 1 98.56 701 LYS A CA 1
ATOM 5665 C C . LYS A 1 701 ? 9.797 54.406 -8.055 1 98.56 701 LYS A C 1
ATOM 5667 O O . LYS A 1 701 ? 10.844 54.281 -8.688 1 98.56 701 LYS A O 1
ATOM 5672 N N . VAL A 1 702 ? 8.828 53.531 -8.078 1 98.75 702 VAL A N 1
ATOM 5673 C CA . VAL A 1 702 ? 8.859 52.375 -8.977 1 98.75 702 VAL A CA 1
ATOM 5674 C C . VAL A 1 702 ? 7.609 52.375 -9.844 1 98.75 702 VAL A C 1
ATOM 5676 O O . VAL A 1 702 ? 6.496 52.562 -9.352 1 98.75 702 VAL A O 1
ATOM 5679 N N . VAL A 1 703 ? 7.734 52.156 -11.078 1 98.69 703 VAL A N 1
ATOM 5680 C CA . VAL A 1 703 ? 6.648 51.969 -12.031 1 98.69 703 VAL A CA 1
ATOM 5681 C C . VAL A 1 703 ? 6.723 50.562 -12.633 1 98.69 703 VAL A C 1
ATOM 5683 O O . VAL A 1 703 ? 7.738 50.188 -13.219 1 98.69 703 VAL A O 1
ATOM 5686 N N . ALA A 1 704 ? 5.684 49.812 -12.461 1 98.62 704 ALA A N 1
ATOM 5687 C CA . ALA A 1 704 ? 5.625 48.469 -13 1 98.62 704 ALA A CA 1
ATOM 5688 C C . ALA A 1 704 ? 4.941 48.438 -14.359 1 98.62 704 ALA A C 1
ATOM 5690 O O . ALA A 1 704 ? 4.027 49.219 -14.617 1 98.62 704 ALA A O 1
ATOM 5691 N N . TYR A 1 705 ? 5.371 47.531 -15.211 1 98.31 705 TYR A N 1
ATOM 5692 C CA . TYR A 1 705 ? 4.855 47.406 -16.578 1 98.31 705 TYR A CA 1
ATOM 5693 C C . TYR A 1 705 ? 4.336 46 -16.828 1 98.31 705 TYR A C 1
ATOM 5695 O O . TYR A 1 705 ? 4.926 45 -16.375 1 98.31 705 TYR A O 1
ATOM 5703 N N . ASP A 1 706 ? 3.254 45.906 -17.578 1 96.69 706 ASP A N 1
ATOM 5704 C CA . ASP A 1 706 ? 2.727 44.594 -17.953 1 96.69 706 ASP A CA 1
ATOM 5705 C C . ASP A 1 706 ? 3.475 44.031 -19.156 1 96.69 706 ASP A C 1
ATOM 5707 O O . ASP A 1 706 ? 4.504 44.562 -19.562 1 96.69 706 ASP A O 1
ATOM 5711 N N . LYS A 1 707 ? 3.049 42.938 -19.672 1 94.5 707 LYS A N 1
ATOM 5712 C CA . LYS A 1 707 ? 3.721 42.188 -20.734 1 94.5 707 LYS A CA 1
ATOM 5713 C C . LYS A 1 707 ? 3.768 43 -22.031 1 94.5 707 LYS A C 1
ATOM 5715 O O . LYS A 1 707 ? 4.629 42.781 -22.875 1 94.5 707 LYS A O 1
ATOM 5720 N N . THR A 1 708 ? 2.885 44 -22.203 1 95.81 708 THR A N 1
ATOM 5721 C CA . THR A 1 708 ? 2.826 44.812 -23.422 1 95.81 708 THR A CA 1
ATOM 5722 C C . THR A 1 708 ? 3.695 46.062 -23.281 1 95.81 708 THR A C 1
ATOM 5724 O O . THR A 1 708 ? 3.855 46.812 -24.234 1 95.81 708 THR A O 1
ATOM 5727 N N . GLY A 1 709 ? 4.188 46.25 -22.047 1 95.12 709 GLY A N 1
ATOM 5728 C CA . GLY A 1 709 ? 5.031 47.406 -21.812 1 95.12 709 GLY A CA 1
ATOM 5729 C C . GLY A 1 709 ? 4.262 48.625 -21.297 1 95.12 709 GLY A C 1
ATOM 5730 O O . GLY A 1 709 ? 4.82 49.688 -21.156 1 95.12 709 GLY A O 1
ATOM 5731 N N . LYS A 1 710 ? 3.029 48.375 -21 1 97.44 710 LYS A N 1
ATOM 5732 C CA . LYS A 1 710 ? 2.203 49.438 -20.453 1 97.44 710 LYS A CA 1
ATOM 5733 C C . LYS A 1 710 ? 2.4 49.562 -18.938 1 97.44 710 LYS A C 1
ATOM 5735 O O . LYS A 1 710 ? 2.461 48.562 -18.234 1 97.44 710 LYS A O 1
ATOM 5740 N N . ALA A 1 711 ? 2.568 50.844 -18.422 1 97.81 711 ALA A N 1
ATOM 5741 C CA . ALA A 1 711 ? 2.623 51.094 -16.984 1 97.81 711 ALA A CA 1
ATOM 5742 C C . ALA A 1 711 ? 1.303 50.719 -16.312 1 97.81 711 ALA A C 1
ATOM 5744 O O . ALA A 1 711 ? 0.236 51.188 -16.734 1 97.81 711 ALA A O 1
ATOM 5745 N N . VAL A 1 712 ? 1.312 49.938 -15.352 1 97 712 VAL A N 1
ATOM 5746 C CA . VAL A 1 712 ? 0.067 49.406 -14.812 1 97 712 VAL A CA 1
ATOM 5747 C C . VAL A 1 712 ? 0.01 49.656 -13.305 1 97 712 VAL A C 1
ATOM 5749 O O . VAL A 1 712 ? -1.063 49.594 -12.703 1 97 712 VAL A O 1
ATOM 5752 N N . ALA A 1 713 ? 1.125 49.938 -12.648 1 97.75 713 ALA A N 1
ATOM 5753 C CA . ALA A 1 713 ? 1.158 50.219 -11.219 1 97.75 713 ALA A CA 1
ATOM 5754 C C . ALA A 1 713 ? 2.357 51.094 -10.844 1 97.75 713 ALA A C 1
ATOM 5756 O O . ALA A 1 713 ? 3.369 51.094 -11.555 1 97.75 713 ALA A O 1
ATOM 5757 N N . GLU A 1 714 ? 2.281 51.781 -9.805 1 98.12 714 GLU A N 1
ATOM 5758 C CA . GLU A 1 714 ? 3.389 52.594 -9.289 1 98.12 714 GLU A CA 1
ATOM 5759 C C . GLU A 1 714 ? 3.326 52.688 -7.766 1 98.12 714 GLU A C 1
ATOM 5761 O O . GLU A 1 714 ? 2.258 52.562 -7.172 1 98.12 714 GLU A O 1
ATOM 5766 N N . THR A 1 715 ? 4.398 52.844 -7.172 1 97.88 715 THR A N 1
ATOM 5767 C CA . THR A 1 715 ? 4.504 53.094 -5.742 1 97.88 715 THR A CA 1
ATOM 5768 C C . THR A 1 715 ? 5.672 54 -5.441 1 97.88 715 THR A C 1
ATOM 5770 O O . THR A 1 715 ? 6.555 54.219 -6.281 1 97.88 715 THR A O 1
ATOM 5773 N N . GLU A 1 716 ? 5.605 54.688 -4.297 1 96.81 716 GLU A N 1
ATOM 5774 C CA . GLU A 1 716 ? 6.66 55.594 -3.867 1 96.81 716 GLU A CA 1
ATOM 5775 C C . GLU A 1 716 ? 7.004 55.406 -2.395 1 96.81 716 GLU A C 1
ATOM 5777 O O . GLU A 1 716 ? 6.133 55.062 -1.591 1 96.81 716 GLU A O 1
ATOM 5782 N N . MET A 1 717 ? 8.227 55.562 -2.121 1 96.88 717 MET A N 1
ATOM 5783 C CA . MET A 1 717 ? 8.766 55.562 -0.764 1 96.88 717 MET A CA 1
ATOM 5784 C C . MET A 1 717 ? 9.578 56.812 -0.506 1 96.88 717 MET A C 1
ATOM 5786 O O . MET A 1 717 ? 10.289 57.312 -1.396 1 96.88 717 MET A O 1
ATOM 5790 N N . HIS A 1 718 ? 9.508 57.344 0.675 1 97.75 718 HIS A N 1
ATOM 5791 C CA . HIS A 1 718 ? 10.195 58.594 1.023 1 97.75 718 HIS A CA 1
ATOM 5792 C C . HIS A 1 718 ? 11.109 58.406 2.227 1 97.75 718 HIS A C 1
ATOM 5794 O O . HIS A 1 718 ? 10.836 57.562 3.098 1 97.75 718 HIS A O 1
ATOM 5800 N N . THR A 1 719 ? 12.227 59.125 2.162 1 98.25 719 THR A N 1
ATOM 5801 C CA . THR A 1 719 ? 12.992 59.25 3.398 1 98.25 719 THR A CA 1
ATOM 5802 C C . THR A 1 719 ? 12.148 59.875 4.504 1 98.25 719 THR A C 1
ATOM 5804 O O . THR A 1 719 ? 11.648 60.969 4.359 1 98.25 719 THR A O 1
ATOM 5807 N N . ALA A 1 720 ? 11.984 59.156 5.547 1 98.31 720 ALA A N 1
ATOM 5808 C CA . ALA A 1 720 ? 11.133 59.594 6.641 1 98.31 720 ALA A CA 1
ATOM 5809 C C . ALA A 1 720 ? 11.828 60.688 7.457 1 98.31 720 ALA A C 1
ATOM 5811 O O . ALA A 1 720 ? 13.047 60.656 7.625 1 98.31 720 ALA A O 1
ATOM 5812 N N . GLY A 1 721 ? 11.023 61.625 7.973 1 96.75 721 GLY A N 1
ATOM 5813 C CA . GLY A 1 721 ? 11.508 62.594 8.922 1 96.75 721 GLY A CA 1
ATOM 5814 C C . GLY A 1 721 ? 11.586 62.062 10.344 1 96.75 721 GLY A C 1
ATOM 5815 O O . GLY A 1 721 ? 11.734 60.875 10.555 1 96.75 721 GLY A O 1
ATOM 5816 N N . LYS A 1 722 ? 11.523 62.969 11.273 1 96.69 722 LYS A N 1
ATOM 5817 C CA . LYS A 1 722 ? 11.562 62.594 12.68 1 96.69 722 LYS A CA 1
ATOM 5818 C C . LYS A 1 722 ? 10.242 61.969 13.117 1 96.69 722 LYS A C 1
ATOM 5820 O O . LYS A 1 722 ? 9.18 62.344 12.633 1 96.69 722 LYS A O 1
ATOM 5825 N N . PRO A 1 723 ? 10.297 61.031 14.016 1 98.19 723 PRO A N 1
ATOM 5826 C CA . PRO A 1 723 ? 9.047 60.5 14.57 1 98.19 723 PRO A CA 1
ATOM 5827 C C . PRO A 1 723 ? 8.102 61.594 15.047 1 98.19 723 PRO A C 1
ATOM 5829 O O . PRO A 1 723 ? 8.523 62.531 15.727 1 98.19 723 PRO A O 1
ATOM 5832 N N . HIS A 1 724 ? 6.836 61.469 14.703 1 98.5 724 HIS A N 1
ATOM 5833 C CA . HIS A 1 724 ? 5.898 62.531 14.977 1 98.5 724 HIS A CA 1
ATOM 5834 C C . HIS A 1 724 ? 4.652 62.031 15.68 1 98.5 724 HIS A C 1
ATOM 5836 O O . HIS A 1 724 ? 4.203 62.594 16.672 1 98.5 724 HIS A O 1
ATOM 5842 N N . HIS A 1 725 ? 4.039 60.938 15.211 1 98.56 725 HIS A N 1
ATOM 5843 C CA . HIS A 1 725 ? 2.836 60.438 15.852 1 98.56 725 HIS A CA 1
ATOM 5844 C C . HIS A 1 725 ? 2.705 58.938 15.6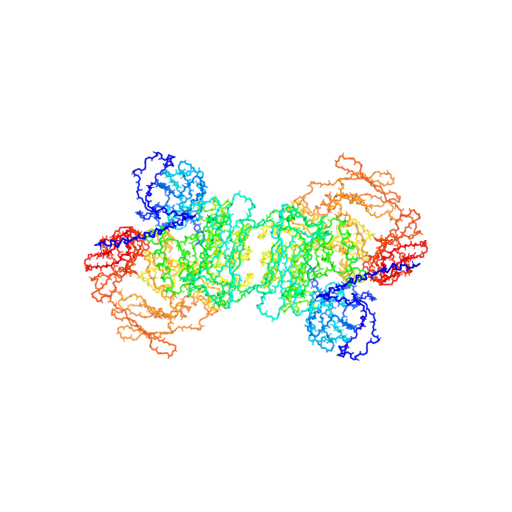48 1 98.56 725 HIS A C 1
ATOM 5846 O O . HIS A 1 725 ? 3.482 58.312 14.898 1 98.56 725 HIS A O 1
ATOM 5852 N N . ILE A 1 726 ? 1.777 58.281 16.391 1 98.81 726 ILE A N 1
ATOM 5853 C CA . ILE A 1 726 ? 1.489 56.844 16.344 1 98.81 726 ILE A CA 1
ATOM 5854 C C . ILE A 1 726 ? 0.269 56.594 15.461 1 98.81 726 ILE A C 1
ATOM 5856 O O . ILE A 1 726 ? -0.71 57.344 15.523 1 98.81 726 ILE A O 1
ATOM 5860 N N . GLU A 1 727 ? 0.32 55.594 14.648 1 98.69 727 GLU A N 1
ATOM 5861 C CA . GLU A 1 727 ? -0.837 55.125 13.891 1 98.69 727 GLU A CA 1
ATOM 5862 C C . GLU A 1 727 ? -1.227 53.719 14.32 1 98.69 727 GLU A C 1
ATOM 5864 O O . GLU A 1 727 ? -0.36 52.875 14.586 1 98.69 727 GLU A O 1
ATOM 5869 N N . LEU A 1 728 ? -2.555 53.469 14.438 1 98.62 728 LEU A N 1
ATOM 5870 C CA . LEU A 1 728 ? -3.109 52.188 14.82 1 98.62 728 LEU A CA 1
ATOM 5871 C C . LEU A 1 728 ? -4.012 51.625 13.719 1 98.62 728 LEU A C 1
ATOM 5873 O O . LEU A 1 728 ? -4.902 52.344 13.234 1 98.62 728 LEU A O 1
ATOM 5877 N N . VAL A 1 729 ? -3.752 50.406 13.352 1 98.12 729 VAL A N 1
ATOM 5878 C CA . VAL A 1 729 ? -4.594 49.75 12.359 1 98.12 729 VAL A CA 1
ATOM 5879 C C . VAL A 1 729 ? -5.012 48.375 12.867 1 98.12 729 VAL A C 1
ATOM 5881 O O . VAL A 1 729 ? -4.176 47.469 13.008 1 98.12 729 VAL A O 1
ATOM 5884 N N . ALA A 1 730 ? -6.312 48.125 13.078 1 98.12 730 ALA A N 1
ATOM 5885 C CA . ALA A 1 730 ? -6.82 46.844 13.539 1 98.12 730 ALA A CA 1
ATOM 5886 C C . ALA A 1 730 ? -7.102 45.906 12.367 1 98.12 730 ALA A C 1
ATOM 5888 O O . ALA A 1 730 ? -7.543 46.344 11.305 1 98.12 730 ALA A O 1
ATOM 5889 N N . ASP A 1 731 ? -6.875 44.625 12.539 1 97.62 731 ASP A N 1
ATOM 5890 C CA . ASP A 1 731 ? -7.223 43.656 11.508 1 97.62 731 ASP A CA 1
ATOM 5891 C C . ASP A 1 731 ? -8.734 43.469 11.422 1 97.62 731 ASP A C 1
ATOM 5893 O O . ASP A 1 731 ? -9.258 43.094 10.367 1 97.62 731 ASP A O 1
ATOM 5897 N N . ARG A 1 732 ? -9.406 43.656 12.562 1 96.81 732 ARG A N 1
ATOM 5898 C CA . ARG A 1 732 ? -10.867 43.594 12.656 1 96.81 732 ARG A CA 1
ATOM 5899 C C . ARG A 1 732 ? -11.391 44.688 13.578 1 96.81 732 ARG A C 1
ATOM 5901 O O . ARG A 1 732 ? -10.789 44.969 14.617 1 96.81 732 ARG A O 1
ATOM 5908 N N . ASN A 1 733 ? -12.578 45.188 13.266 1 95.88 733 ASN A N 1
ATOM 5909 C CA . ASN A 1 733 ? -13.133 46.281 14.062 1 95.88 733 ASN A CA 1
ATOM 5910 C C . ASN A 1 733 ? -14.414 45.844 14.773 1 95.88 733 ASN A C 1
ATOM 5912 O O . ASN A 1 733 ? -15.062 46.656 15.43 1 95.88 733 ASN A O 1
ATOM 5916 N N . ARG A 1 734 ? -14.758 44.625 14.594 1 97.62 734 ARG A N 1
ATOM 5917 C CA . ARG A 1 734 ? -15.906 44.062 15.273 1 97.62 734 ARG A CA 1
ATOM 5918 C C . ARG A 1 734 ? -15.555 42.688 15.883 1 97.62 734 ARG A C 1
ATOM 5920 O O . ARG A 1 734 ? -15.078 41.812 15.18 1 97.62 734 ARG A O 1
ATOM 5927 N N . LEU A 1 735 ? -15.742 42.594 17.125 1 98.25 735 LEU A N 1
ATOM 5928 C CA . LEU A 1 735 ? -15.438 41.344 17.859 1 98.25 735 LEU A CA 1
ATOM 5929 C C . LEU A 1 735 ? -16.703 40.75 18.469 1 98.25 735 LEU A C 1
ATOM 5931 O O . LEU A 1 735 ? -17.688 41.469 18.672 1 98.25 735 LEU A O 1
ATOM 5935 N N . ARG A 1 736 ? -16.656 39.5 18.734 1 97.69 736 ARG A N 1
ATOM 5936 C CA . ARG A 1 736 ? -17.703 38.844 19.516 1 97.69 736 ARG A CA 1
ATOM 5937 C C . ARG A 1 736 ? -17.516 39.125 21.016 1 97.69 736 ARG A C 1
ATOM 5939 O O . ARG A 1 736 ? -16.391 39.062 21.516 1 97.69 736 ARG A O 1
ATOM 5946 N N . ALA A 1 737 ? -18.641 39.406 21.703 1 97.19 737 ALA A N 1
ATOM 5947 C CA . ALA A 1 737 ? -18.594 39.625 23.141 1 97.19 737 ALA A CA 1
ATOM 5948 C C . ALA A 1 737 ? -18.641 38.281 23.891 1 97.19 737 ALA A C 1
ATOM 5950 O O . ALA A 1 737 ? -19.578 38.031 24.641 1 97.19 737 ALA A O 1
ATOM 5951 N N . ASP A 1 738 ? -17.594 37.531 23.719 1 95.12 738 ASP A N 1
ATOM 5952 C CA . ASP A 1 738 ? -17.609 36.188 24.281 1 95.12 738 ASP A CA 1
ATOM 5953 C C . ASP A 1 738 ? -16.422 36 25.219 1 95.12 738 ASP A C 1
ATOM 5955 O O . ASP A 1 738 ? -16.156 34.875 25.641 1 95.12 738 ASP A O 1
ATOM 5959 N N . GLY A 1 739 ? -15.672 37 25.359 1 95.06 739 GLY A N 1
ATOM 5960 C CA . GLY A 1 739 ? -14.586 36.938 26.328 1 95.06 739 GLY A CA 1
ATOM 5961 C C . GLY A 1 739 ? -13.305 36.344 25.766 1 95.06 739 GLY A C 1
ATOM 5962 O O . GLY A 1 739 ? -12.297 36.281 26.469 1 95.06 739 GLY A O 1
ATOM 5963 N N . LYS A 1 740 ? -13.273 36 24.531 1 95.75 740 LYS A N 1
ATOM 5964 C CA . LYS A 1 740 ? -12.062 35.344 24.031 1 95.75 740 LYS A CA 1
ATOM 5965 C C . LYS A 1 740 ? -11.68 35.875 22.656 1 95.75 740 LYS A C 1
ATOM 5967 O O . LYS A 1 740 ? -10.57 35.625 22.172 1 95.75 740 LYS A O 1
ATOM 5972 N N . ASP A 1 741 ? -12.578 36.625 21.984 1 97.88 741 ASP A N 1
ATOM 5973 C CA . ASP A 1 741 ? -12.297 37.156 20.656 1 97.88 741 ASP A CA 1
ATOM 5974 C C . ASP A 1 741 ? -11.195 38.188 20.703 1 97.88 741 ASP A C 1
ATOM 5976 O O . ASP A 1 741 ? -10.969 38.812 21.734 1 97.88 741 ASP A O 1
ATOM 5980 N N . LEU A 1 742 ? -10.422 38.312 19.609 1 98.62 742 LEU A N 1
ATOM 5981 C CA . LEU A 1 742 ? -9.227 39.156 19.609 1 98.62 742 LEU A CA 1
ATOM 5982 C C . LEU A 1 742 ? -9.227 40.125 18.422 1 98.62 742 LEU A C 1
ATOM 5984 O O . LEU A 1 742 ? -9.719 39.75 17.344 1 98.62 742 LEU A O 1
ATOM 5988 N N . ALA A 1 743 ? -8.688 41.25 18.625 1 98.5 743 ALA A N 1
ATOM 5989 C CA . ALA A 1 743 ? -8.25 42.125 17.547 1 98.5 743 ALA A CA 1
ATOM 5990 C C . ALA A 1 743 ? -6.738 42.375 17.609 1 98.5 743 ALA A C 1
ATOM 5992 O O . ALA A 1 743 ? -6.191 42.688 18.672 1 98.5 743 ALA A O 1
ATOM 5993 N N . PHE A 1 744 ? -6.105 42.188 16.547 1 98.81 744 PHE A N 1
ATOM 5994 C CA . PHE A 1 744 ? -4.691 42.5 16.391 1 98.81 744 PHE A CA 1
ATOM 5995 C C . PHE A 1 744 ? -4.5 43.875 15.789 1 98.81 744 PHE A C 1
ATOM 5997 O O . PHE A 1 744 ? -4.977 44.156 14.688 1 98.81 744 PHE A O 1
ATOM 6004 N N . VAL A 1 745 ? -3.771 44.75 16.469 1 98.81 745 VAL A N 1
ATOM 6005 C CA . VAL A 1 745 ? -3.611 46.125 16.062 1 98.81 745 VAL A CA 1
ATOM 6006 C C . VAL A 1 745 ? -2.152 46.406 15.695 1 98.81 745 VAL A C 1
ATOM 6008 O O . VAL A 1 745 ? -1.267 46.312 16.547 1 98.81 745 VAL A O 1
ATOM 6011 N N . THR A 1 746 ? -1.939 46.719 14.477 1 98.81 746 THR A N 1
ATOM 6012 C CA . THR A 1 746 ? -0.616 47.156 14.047 1 98.81 746 THR A CA 1
ATOM 6013 C C . THR A 1 746 ? -0.339 48.562 14.531 1 98.81 746 THR A C 1
ATOM 6015 O O . THR A 1 746 ? -1.128 49.5 14.281 1 98.81 746 THR A O 1
ATOM 6018 N N . VAL A 1 747 ? 0.759 48.719 15.18 1 98.81 747 VAL A N 1
ATOM 6019 C CA . VAL A 1 747 ? 1.226 50 15.703 1 98.81 747 VAL A CA 1
ATOM 6020 C C . VAL A 1 747 ? 2.41 50.5 14.875 1 98.81 747 VAL A C 1
ATOM 6022 O O . VAL A 1 747 ? 3.418 49.812 14.742 1 98.81 747 VAL A O 1
ATOM 6025 N N . LYS A 1 748 ? 2.25 51.719 14.367 1 98.75 748 LYS A N 1
ATOM 6026 C CA . LYS A 1 748 ? 3.312 52.312 13.555 1 98.75 748 LYS A CA 1
ATOM 6027 C C . LYS A 1 748 ? 3.734 53.688 14.102 1 98.75 748 LYS A C 1
ATOM 6029 O O . LYS A 1 748 ? 2.889 54.5 14.492 1 98.75 748 LYS A O 1
ATOM 6034 N N . VAL A 1 749 ? 5.031 53.906 14.172 1 98.75 749 VAL A N 1
ATOM 6035 C CA . VAL A 1 749 ? 5.574 55.219 14.406 1 98.75 749 VAL A CA 1
ATOM 6036 C C . VAL A 1 749 ? 5.898 55.906 13.07 1 98.75 749 VAL A C 1
ATOM 6038 O O . VAL A 1 749 ? 6.727 55.406 12.305 1 98.75 749 VAL A O 1
ATOM 6041 N N . VAL A 1 750 ? 5.277 57.062 12.867 1 98.69 750 VAL A N 1
ATOM 6042 C CA . VAL A 1 750 ? 5.426 57.688 11.555 1 98.69 750 VAL A CA 1
ATOM 6043 C C . VAL A 1 750 ? 5.879 59.125 11.734 1 98.69 750 VAL A C 1
ATOM 6045 O O . VAL A 1 750 ? 5.84 59.688 12.844 1 98.69 750 VAL A O 1
ATOM 6048 N N . ASP A 1 751 ? 6.359 59.75 10.688 1 98.31 751 ASP A N 1
ATOM 6049 C CA . ASP A 1 751 ? 6.742 61.156 10.719 1 98.31 751 ASP A CA 1
ATOM 6050 C C . ASP A 1 751 ? 5.535 62.062 10.477 1 98.31 751 ASP A C 1
ATOM 6052 O O . ASP A 1 751 ? 4.391 61.594 10.516 1 98.31 751 ASP A O 1
ATOM 6056 N N . LYS A 1 752 ? 5.758 63.312 10.367 1 97.94 752 LYS A N 1
ATOM 6057 C CA . LYS A 1 752 ? 4.68 64.312 10.273 1 97.94 752 LYS A CA 1
ATOM 6058 C C . LYS A 1 752 ? 3.83 64.062 9.031 1 97.94 752 LYS A C 1
ATOM 6060 O O . LYS A 1 752 ? 2.645 64.438 9.008 1 97.94 752 LYS A O 1
ATOM 6065 N N . ASP A 1 753 ? 4.453 63.438 7.973 1 97.25 753 ASP A N 1
ATOM 6066 C CA . ASP A 1 753 ? 3.773 63.219 6.699 1 97.25 753 ASP A CA 1
ATOM 6067 C C . ASP A 1 753 ? 3.207 61.812 6.602 1 97.25 753 ASP A C 1
ATOM 6069 O O . ASP A 1 753 ? 2.67 61.438 5.562 1 97.25 753 ASP A O 1
ATOM 6073 N N . GLY A 1 754 ? 3.426 61 7.613 1 96.88 754 GLY A N 1
ATOM 6074 C CA . GLY A 1 754 ? 2.84 59.688 7.648 1 96.88 754 GLY A CA 1
ATOM 6075 C C . GLY A 1 754 ? 3.779 58.594 7.145 1 96.88 754 GLY A C 1
ATOM 6076 O O . GLY A 1 754 ? 3.377 57.438 6.984 1 96.88 754 GLY A O 1
ATOM 6077 N N . ASN A 1 755 ? 5.012 58.969 6.824 1 97.75 755 ASN A N 1
ATOM 6078 C CA . ASN A 1 755 ? 5.996 57.969 6.445 1 97.75 755 ASN A CA 1
ATOM 6079 C C . ASN A 1 755 ? 6.473 57.156 7.652 1 97.75 755 ASN A C 1
ATOM 6081 O O . ASN A 1 755 ? 6.77 57.75 8.703 1 97.75 755 ASN A O 1
ATOM 6085 N N . LEU A 1 756 ? 6.445 55.844 7.527 1 98 756 LEU A N 1
ATOM 6086 C CA . LEU A 1 756 ? 6.977 55 8.594 1 98 756 LEU A CA 1
ATOM 6087 C C . LEU A 1 756 ? 8.406 55.406 8.945 1 98 756 LEU A C 1
ATOM 6089 O O . LEU A 1 756 ? 9.227 55.625 8.055 1 98 756 LEU A O 1
ATOM 6093 N N . CYS A 1 757 ? 8.719 55.562 10.211 1 98.31 757 CYS A N 1
ATOM 6094 C CA . CYS A 1 757 ? 10.07 55.812 10.688 1 98.31 757 CYS A CA 1
ATOM 6095 C C . CYS A 1 757 ? 10.789 54.5 10.969 1 98.31 757 CYS A C 1
ATOM 6097 O O . CYS A 1 757 ? 10.695 53.969 12.078 1 98.31 757 CYS A O 1
ATOM 6099 N N . PRO A 1 758 ? 11.547 54 10.055 1 97 758 PRO A N 1
ATOM 6100 C CA . PRO A 1 758 ? 12.055 52.656 10.148 1 97 758 PRO A CA 1
ATOM 6101 C C . PRO A 1 758 ? 13.148 52.469 11.203 1 97 758 PRO A C 1
ATOM 6103 O O . PRO A 1 758 ? 13.531 51.344 11.531 1 97 758 PRO A O 1
ATOM 6106 N N . ASP A 1 759 ? 13.641 53.531 11.766 1 94.69 759 ASP A N 1
ATOM 6107 C CA . ASP A 1 759 ? 14.688 53.469 12.781 1 94.69 759 ASP A CA 1
ATOM 6108 C C . ASP A 1 759 ? 14.117 53.656 14.18 1 94.69 759 ASP A C 1
ATOM 6110 O O . ASP A 1 759 ? 14.852 53.656 15.172 1 94.69 759 ASP A O 1
ATOM 6114 N N . ALA A 1 760 ? 12.828 53.875 14.203 1 97.44 760 ALA A N 1
ATOM 6115 C CA . ALA A 1 760 ? 12.211 54.125 15.5 1 97.44 760 ALA A CA 1
ATOM 6116 C C . ALA A 1 760 ? 12.297 52.906 16.422 1 97.44 760 ALA A C 1
ATOM 6118 O O . ALA A 1 760 ? 12.055 51.781 15.977 1 97.44 760 ALA A O 1
ATOM 6119 N N . GLN A 1 761 ? 12.695 53.125 17.656 1 97.12 761 GLN A N 1
ATOM 6120 C CA . GLN A 1 761 ? 12.758 52.125 18.719 1 97.12 761 GLN A CA 1
ATOM 6121 C C . GLN A 1 761 ? 12.055 52.625 19.969 1 97.12 761 GLN A C 1
ATOM 6123 O O . GLN A 1 761 ? 12.398 52.219 21.078 1 97.12 761 GLN A O 1
ATOM 6128 N N . THR A 1 762 ? 11.086 53.406 19.812 1 97.44 762 THR A N 1
ATOM 6129 C CA . THR A 1 762 ? 10.406 54.125 20.906 1 97.44 762 THR A CA 1
ATOM 6130 C C . THR A 1 762 ? 9.531 53.156 21.703 1 97.44 762 THR A C 1
ATOM 6132 O O . THR A 1 762 ? 8.867 52.281 21.125 1 97.44 762 THR A O 1
ATOM 6135 N N . LEU A 1 763 ? 9.594 53.375 23.031 1 98.56 763 LEU A N 1
ATOM 6136 C CA . LEU A 1 763 ? 8.68 52.625 23.906 1 98.56 763 LEU A CA 1
ATOM 6137 C C . LEU A 1 763 ? 7.25 53.125 23.734 1 98.56 763 LEU A C 1
ATOM 6139 O O . LEU A 1 763 ? 6.984 54.312 23.875 1 98.56 763 LEU A O 1
ATOM 6143 N N . ILE A 1 764 ? 6.395 52.281 23.375 1 98.81 764 ILE A N 1
ATOM 6144 C CA . ILE A 1 764 ? 4.973 52.594 23.297 1 98.81 764 ILE A CA 1
ATOM 6145 C C . ILE A 1 764 ? 4.246 52 24.5 1 98.81 764 ILE A C 1
ATOM 6147 O O . ILE A 1 764 ? 4.465 50.844 24.844 1 98.81 764 ILE A O 1
ATOM 6151 N N . GLN A 1 765 ? 3.414 52.719 25.156 1 98.75 765 GLN A N 1
ATOM 6152 C CA . GLN A 1 765 ? 2.58 52.281 26.266 1 98.75 765 GLN A CA 1
ATOM 6153 C C . GLN A 1 765 ? 1.113 52.188 25.859 1 98.75 765 GLN A C 1
ATOM 6155 O O . GLN A 1 765 ? 0.631 53 25.078 1 98.75 765 GLN A O 1
ATOM 6160 N N . PHE A 1 766 ? 0.417 51.281 26.438 1 98.81 766 PHE A N 1
ATOM 6161 C CA . PHE A 1 766 ? -0.958 51.031 26.031 1 98.81 766 PHE A CA 1
ATOM 6162 C C . PHE A 1 766 ? -1.908 51.094 27.219 1 98.81 766 PHE A C 1
ATOM 6164 O O . PHE A 1 766 ? -1.569 50.688 28.312 1 98.81 766 PHE A O 1
ATOM 6171 N N . ARG A 1 767 ? -3.027 51.625 27 1 98.44 767 ARG A N 1
ATOM 6172 C CA . ARG A 1 767 ? -4.168 51.625 27.906 1 98.44 767 ARG A CA 1
ATOM 6173 C C . ARG A 1 767 ? -5.445 51.219 27.172 1 98.44 767 ARG A C 1
ATOM 6175 O O . ARG A 1 767 ? -5.707 51.688 26.062 1 98.44 767 ARG A O 1
ATOM 6182 N N . VAL A 1 768 ? -6.141 50.344 27.766 1 98.44 768 VAL A N 1
ATOM 6183 C CA . VAL A 1 768 ? -7.395 49.906 27.172 1 98.44 768 VAL A CA 1
ATOM 6184 C C . VAL A 1 768 ? -8.562 50.25 28.094 1 98.44 768 VAL A C 1
ATOM 6186 O O . VAL A 1 768 ? -8.5 50 29.297 1 98.44 768 VAL A O 1
ATOM 6189 N N . LYS A 1 769 ? -9.555 50.812 27.594 1 97.94 769 LYS A N 1
ATOM 6190 C CA . LYS A 1 769 ? -10.781 51.125 28.312 1 97.94 769 LYS A CA 1
ATOM 6191 C C . LYS A 1 769 ? -11.992 50.469 27.656 1 97.94 769 LYS A C 1
ATOM 6193 O O . LYS A 1 769 ? -11.969 50.156 26.469 1 97.94 769 LYS A O 1
ATOM 6198 N N . GLY A 1 770 ? -12.992 50.281 28.5 1 97.75 770 GLY A N 1
ATOM 6199 C CA . GLY A 1 770 ? -14.234 49.719 27.984 1 97.75 770 GLY A CA 1
ATOM 6200 C C . GLY A 1 770 ? -14.312 48.219 28.141 1 97.75 770 GLY A C 1
ATOM 6201 O O . GLY A 1 770 ? -13.867 47.688 29.156 1 97.75 770 GLY A O 1
ATOM 6202 N N . GLU A 1 771 ? -15.031 47.562 27.109 1 97.81 771 GLU A N 1
ATOM 6203 C CA . GLU A 1 771 ? -15.391 46.156 27.219 1 97.81 771 GLU A CA 1
ATOM 6204 C C . GLU A 1 771 ? -14.32 45.25 26.609 1 97.81 771 GLU A C 1
ATOM 6206 O O . GLU A 1 771 ? -14.617 44.406 25.766 1 97.81 771 GLU A O 1
ATOM 6211 N N . GLY A 1 772 ? -13.156 45.5 27.016 1 97.56 772 GLY A N 1
ATOM 6212 C CA . GLY A 1 772 ? -12.016 44.719 26.594 1 97.56 772 GLY A CA 1
ATOM 6213 C C . GLY A 1 772 ? -10.773 44.938 27.422 1 97.56 772 GLY A C 1
ATOM 6214 O O . GLY A 1 772 ? -10.797 45.719 28.391 1 97.56 772 GLY A O 1
ATOM 6215 N N . SER A 1 773 ? -9.711 44.25 27.125 1 97.94 773 SER A N 1
ATOM 6216 C CA . SER A 1 773 ? -8.445 44.375 27.844 1 97.94 773 SER A CA 1
ATOM 6217 C C . SER A 1 773 ? -7.254 44.188 26.922 1 97.94 773 SER A C 1
ATOM 6219 O O . SER A 1 773 ? -7.395 43.625 25.828 1 97.94 773 SER A O 1
ATOM 6221 N N . TYR A 1 774 ? -6.129 44.781 27.312 1 98.06 774 TYR A N 1
ATOM 6222 C CA . TYR A 1 774 ? -4.867 44.469 26.641 1 98.06 774 TYR A CA 1
ATOM 6223 C C . TYR A 1 774 ? -4.469 43.031 26.891 1 98.06 774 TYR A C 1
ATOM 6225 O O . TYR A 1 774 ? -4.348 42.594 28.047 1 98.06 774 TYR A O 1
ATOM 6233 N N . ARG A 1 775 ? -4.273 42.281 25.891 1 98.12 775 ARG A N 1
ATOM 6234 C CA . ARG A 1 775 ? -3.982 40.844 26.031 1 98.12 775 ARG A CA 1
ATOM 6235 C C . ARG A 1 775 ? -2.484 40.594 25.938 1 98.12 775 ARG A C 1
ATOM 6237 O O . ARG A 1 775 ? -1.931 39.812 26.719 1 98.12 775 ARG A O 1
ATOM 6244 N N . ALA A 1 776 ? -1.865 41.062 24.875 1 98.5 776 ALA A N 1
ATOM 6245 C CA . ALA A 1 776 ? -0.436 40.875 24.656 1 98.5 776 ALA A CA 1
ATOM 6246 C C . ALA A 1 776 ? 0.059 41.75 23.516 1 98.5 776 ALA A C 1
ATOM 6248 O O . ALA A 1 776 ? -0.736 42.438 22.844 1 98.5 776 ALA A O 1
ATOM 6249 N N . GLY A 1 777 ? 1.358 41.781 23.297 1 98.31 777 GLY A N 1
ATOM 6250 C CA . GLY A 1 777 ? 1.988 42.438 22.156 1 98.31 777 GLY A CA 1
ATOM 6251 C C . GLY A 1 777 ? 3.336 41.844 21.797 1 98.31 777 GLY A C 1
ATOM 6252 O O . GLY A 1 777 ? 3.943 41.125 22.594 1 98.31 777 GLY A O 1
ATOM 6253 N N . ALA A 1 778 ? 3.719 42.094 20.609 1 98.62 778 ALA A N 1
ATOM 6254 C CA . ALA A 1 778 ? 5.035 41.719 20.109 1 98.62 778 ALA A CA 1
ATOM 6255 C C . ALA A 1 778 ? 5.543 42.688 19.078 1 98.62 778 ALA A C 1
ATOM 6257 O O . ALA A 1 778 ? 4.754 43.344 18.375 1 98.62 778 ALA A O 1
ATOM 6258 N N . ASN A 1 779 ? 6.844 42.844 19.016 1 98.56 779 ASN A N 1
ATOM 6259 C CA . ASN A 1 779 ? 7.406 43.781 18.062 1 98.56 779 ASN A CA 1
ATOM 6260 C C . ASN A 1 779 ? 8.141 43.094 16.922 1 98.56 779 ASN A C 1
ATOM 6262 O O . ASN A 1 779 ? 8.539 43.719 15.953 1 98.56 779 ASN A O 1
ATOM 6266 N N . GLY A 1 780 ? 8.312 41.75 17 1 98.19 780 GLY A N 1
ATOM 6267 C CA . GLY A 1 780 ? 8.906 41 15.922 1 98.19 780 GLY A CA 1
ATOM 6268 C C . GLY A 1 780 ? 10.414 40.844 16.047 1 98.19 780 GLY A C 1
ATOM 6269 O O . GLY A 1 780 ? 11.055 40.188 15.227 1 98.19 780 GLY A O 1
ATOM 6270 N N . ASN A 1 781 ? 11.055 41.469 17.047 1 98.38 781 ASN A N 1
ATOM 6271 C CA . ASN A 1 781 ? 12.484 41.344 17.312 1 98.38 781 ASN A CA 1
ATOM 6272 C C . ASN A 1 781 ? 12.812 40.031 18 1 98.38 781 ASN A C 1
ATOM 6274 O O . ASN A 1 781 ? 12.438 39.812 19.156 1 98.38 781 ASN A O 1
ATOM 6278 N N . PRO A 1 782 ? 13.562 39.219 17.328 1 97.69 782 PRO A N 1
ATOM 6279 C CA . PRO A 1 782 ? 13.812 37.906 17.875 1 97.69 782 PRO A CA 1
ATOM 6280 C C . PRO A 1 782 ? 14.711 37.938 19.125 1 97.69 782 PRO A C 1
ATOM 6282 O O . PRO A 1 782 ? 14.859 36.906 19.797 1 97.69 782 PRO A O 1
ATOM 6285 N N . ALA A 1 783 ? 15.242 39.062 19.453 1 97.38 783 ALA A N 1
ATOM 6286 C CA . ALA A 1 783 ? 16.172 39.188 20.562 1 97.38 783 ALA A CA 1
ATOM 6287 C C . ALA A 1 783 ? 15.609 40.062 21.656 1 97.38 783 ALA A C 1
ATOM 6289 O O . ALA A 1 783 ? 16.297 40.406 22.625 1 97.38 783 ALA A O 1
ATOM 6290 N N . SER A 1 784 ? 14.375 40.438 21.516 1 97.62 784 SER A N 1
ATOM 6291 C CA . SER A 1 784 ? 13.75 41.281 22.531 1 97.62 784 SER A CA 1
ATOM 6292 C C . SER A 1 784 ? 13.359 40.438 23.75 1 97.62 784 SER A C 1
ATOM 6294 O O . SER A 1 784 ? 12.75 39.375 23.625 1 97.62 784 SER A O 1
ATOM 6296 N N . LEU A 1 785 ? 13.672 40.906 24.938 1 97.62 785 LEU A N 1
ATOM 6297 C CA . LEU A 1 785 ? 13.359 40.188 26.172 1 97.62 785 LEU A CA 1
ATOM 6298 C C . LEU A 1 785 ? 12.148 40.781 26.859 1 97.62 785 LEU A C 1
ATOM 6300 O O . LEU A 1 785 ? 11.812 40.406 27.984 1 97.62 785 LEU A O 1
ATOM 6304 N N . GLU A 1 786 ? 11.508 41.719 26.188 1 97.81 786 GLU A N 1
ATOM 6305 C CA . GLU A 1 786 ? 10.32 42.344 26.766 1 97.81 786 GLU A CA 1
ATOM 6306 C C . GLU A 1 786 ? 9.164 41.344 26.844 1 97.81 786 GLU A C 1
ATOM 6308 O O . GLU A 1 786 ? 8.969 40.562 25.922 1 97.81 786 GLU A O 1
ATOM 6313 N N . GLN A 1 787 ? 8.492 41.406 27.984 1 97.88 787 GLN A N 1
ATOM 6314 C CA . GLN A 1 787 ? 7.414 40.469 28.203 1 97.88 787 GLN A CA 1
ATOM 6315 C C . GLN A 1 787 ? 6.188 40.812 27.375 1 97.88 787 GLN A C 1
ATOM 6317 O O . GLN A 1 787 ? 5.832 42 27.25 1 97.88 787 GLN A O 1
ATOM 6322 N N . PHE A 1 788 ? 5.504 39.875 26.859 1 98.19 788 PHE A N 1
ATOM 6323 C CA . PHE A 1 788 ? 4.449 40.031 25.875 1 98.19 788 PHE A CA 1
ATOM 6324 C C . PHE A 1 788 ? 3.191 40.625 26.516 1 98.19 788 PHE A C 1
ATOM 6326 O O . PHE A 1 788 ? 2.475 41.406 25.891 1 98.19 788 PHE A O 1
ATOM 6333 N N . HIS A 1 789 ? 2.855 40.188 27.797 1 97.44 789 HIS A N 1
ATOM 6334 C CA . HIS A 1 789 ? 1.543 40.469 28.375 1 97.44 789 HIS A CA 1
ATOM 6335 C C . HIS A 1 789 ? 1.491 41.875 29 1 97.44 789 HIS A C 1
ATOM 6337 O O . HIS A 1 789 ? 0.413 42.344 29.344 1 97.44 789 HIS A O 1
ATOM 6343 N N . LEU A 1 790 ? 2.662 42.531 29.141 1 98.06 790 LEU A N 1
ATOM 6344 C CA . LEU A 1 790 ? 2.688 43.875 29.688 1 98.06 790 LEU A CA 1
ATOM 6345 C C . LEU A 1 790 ? 2.252 44.906 28.656 1 98.06 790 LEU A C 1
ATOM 6347 O O . LEU A 1 790 ? 2.613 44.781 27.484 1 98.06 790 LEU A O 1
ATOM 6351 N N . PRO A 1 791 ? 1.522 45.906 29.062 1 98.44 791 PRO A N 1
ATOM 6352 C CA . PRO A 1 791 ? 0.927 46.844 28.094 1 98.44 791 PRO A CA 1
ATOM 6353 C C . PRO A 1 791 ? 1.905 47.906 27.641 1 98.44 791 PRO A C 1
ATOM 6355 O O . PRO A 1 791 ? 1.565 49.094 27.641 1 98.44 791 PRO A O 1
ATOM 6358 N N . GLN A 1 792 ? 3.062 47.531 27.281 1 98.5 792 GLN A N 1
ATOM 6359 C CA . GLN A 1 792 ? 4.109 48.375 26.734 1 98.5 792 GLN A CA 1
ATOM 6360 C C . GLN A 1 792 ? 5.164 47.562 26 1 98.5 792 GLN A C 1
ATOM 6362 O O . GLN A 1 792 ? 5.414 46.406 26.359 1 98.5 792 GLN A O 1
ATOM 6367 N N . MET A 1 793 ? 5.73 48.188 25.078 1 98.56 793 MET A N 1
ATOM 6368 C CA . MET A 1 793 ? 6.816 47.531 24.328 1 98.56 793 MET A CA 1
ATOM 6369 C C . MET A 1 793 ? 7.477 48.531 23.375 1 98.56 793 MET A C 1
ATOM 6371 O O . MET A 1 793 ? 6.816 49.406 22.844 1 98.56 793 MET A O 1
ATOM 6375 N N . HIS A 1 794 ? 8.82 48.344 23.188 1 98.69 794 HIS A N 1
ATOM 6376 C CA . HIS A 1 794 ? 9.5 49.125 22.172 1 98.69 794 HIS A CA 1
ATOM 6377 C C . HIS A 1 794 ? 9.102 48.688 20.766 1 98.69 794 HIS A C 1
ATOM 6379 O O . HIS A 1 794 ? 9.016 47.469 20.5 1 98.69 794 HIS A O 1
ATOM 6385 N N . VAL A 1 795 ? 8.766 49.625 19.953 1 98.56 795 VAL A N 1
ATOM 6386 C CA . VAL A 1 795 ? 8.609 49.25 18.547 1 98.56 795 VAL A CA 1
ATOM 6387 C C . VAL A 1 795 ? 9.945 48.781 18 1 98.56 795 VAL A C 1
ATOM 6389 O O . VAL A 1 795 ? 11.008 49.156 18.469 1 98.56 795 VAL A O 1
ATOM 6392 N N . PHE A 1 796 ? 9.906 47.844 17.078 1 98.38 796 PHE A N 1
ATOM 6393 C CA . PHE A 1 796 ? 11.055 47.375 16.328 1 98.38 796 PHE A CA 1
ATOM 6394 C C . PHE A 1 796 ? 10.992 47.844 14.883 1 98.38 796 PHE A C 1
ATOM 6396 O O . PHE A 1 796 ? 10.07 47.5 14.141 1 98.38 796 PHE A O 1
ATOM 6403 N N . ASN A 1 797 ? 11.977 48.719 14.594 1 97.75 797 ASN A N 1
ATOM 6404 C CA . ASN A 1 797 ? 12.023 49.312 13.266 1 97.75 797 ASN A CA 1
ATOM 6405 C C . ASN A 1 797 ? 10.688 49.969 12.898 1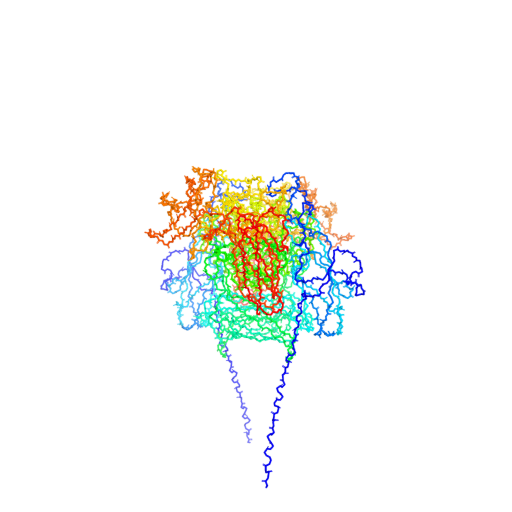 97.75 797 ASN A C 1
ATOM 6407 O O . ASN A 1 797 ? 10.148 49.719 11.82 1 97.75 797 ASN A O 1
ATOM 6411 N N . GLY A 1 798 ? 10.086 50.594 13.859 1 98.31 798 GLY A N 1
ATOM 6412 C CA . GLY A 1 798 ? 8.953 51.469 13.648 1 98.31 798 GLY A CA 1
ATOM 6413 C C . GLY A 1 798 ? 7.613 50.781 13.852 1 98.31 798 GLY A C 1
ATOM 6414 O O . GLY A 1 798 ? 6.566 51.438 13.789 1 98.31 798 GLY A O 1
ATOM 6415 N N . MET A 1 799 ? 7.586 49.469 14.156 1 98.69 799 MET A N 1
ATOM 6416 C CA . MET A 1 799 ? 6.285 48.812 14.188 1 98.69 799 MET A CA 1
ATOM 6417 C C . MET A 1 799 ? 6.219 47.812 15.32 1 98.69 799 MET A C 1
ATOM 6419 O O . MET A 1 799 ? 7.254 47.344 15.812 1 98.69 799 MET A O 1
ATOM 6423 N N . MET A 1 800 ? 5.09 47.406 15.711 1 98.69 800 MET A N 1
ATOM 6424 C CA . MET A 1 800 ? 4.738 46.312 16.578 1 98.69 800 MET A CA 1
ATOM 6425 C C . MET A 1 800 ? 3.262 45.938 16.438 1 98.69 800 MET A C 1
ATOM 6427 O O . MET A 1 800 ? 2.553 46.531 15.625 1 98.69 800 MET A O 1
ATOM 6431 N N . THR A 1 801 ? 2.834 44.875 17.109 1 98.88 801 THR A N 1
ATOM 6432 C CA . THR A 1 801 ? 1.431 44.5 17.156 1 98.88 801 THR A CA 1
ATOM 6433 C C . THR A 1 801 ? 0.938 44.438 18.609 1 98.88 801 THR A C 1
ATOM 6435 O O . THR A 1 801 ? 1.586 43.875 19.469 1 98.88 801 THR A O 1
ATOM 6438 N N . ALA A 1 802 ? -0.13 45.094 18.891 1 98.75 802 ALA A N 1
ATOM 6439 C CA . ALA A 1 802 ? -0.85 44.969 20.156 1 98.75 802 ALA A CA 1
ATOM 6440 C C . ALA A 1 802 ? -2.131 44.156 19.984 1 98.75 802 ALA A C 1
ATOM 6442 O O . ALA A 1 802 ? -2.83 44.281 18.984 1 98.75 802 ALA A O 1
ATOM 6443 N N . ILE A 1 803 ? -2.438 43.375 20.969 1 98.75 803 ILE A N 1
ATOM 6444 C CA . ILE A 1 803 ? -3.619 42.5 20.906 1 98.75 803 ILE A CA 1
ATOM 6445 C C . ILE A 1 803 ? -4.609 42.906 22 1 98.75 803 ILE A C 1
ATOM 6447 O O . ILE A 1 803 ? -4.246 43 23.172 1 98.75 803 ILE A O 1
ATOM 6451 N N . VAL A 1 804 ? -5.84 43.188 21.609 1 98.25 804 VAL A N 1
ATOM 6452 C CA . VAL A 1 804 ? -6.902 43.438 22.578 1 98.25 804 VAL A CA 1
ATOM 6453 C C . VAL A 1 804 ? -7.918 42.312 22.562 1 98.25 804 VAL A C 1
ATOM 6455 O O . VAL A 1 804 ? -8.172 41.719 21.5 1 98.25 804 VAL A O 1
ATOM 6458 N N . GLN A 1 805 ? -8.422 41.969 23.641 1 98.12 805 GLN A N 1
ATOM 6459 C CA . GLN A 1 805 ? -9.367 40.875 23.812 1 98.12 805 GLN A CA 1
ATOM 6460 C C . GLN A 1 805 ? -10.719 41.375 24.297 1 98.12 805 GLN A C 1
ATOM 6462 O O . GLN A 1 805 ? -10.781 42.25 25.172 1 98.12 805 GLN A O 1
ATOM 6467 N N . SER A 1 806 ? -11.758 40.906 23.781 1 98.06 806 SER A N 1
ATOM 6468 C CA . SER A 1 806 ? -13.102 41.312 24.172 1 98.06 806 SER A CA 1
ATOM 6469 C C . SER A 1 806 ? -13.453 40.75 25.562 1 98.06 806 SER A C 1
ATOM 6471 O O . SER A 1 806 ? -12.914 39.75 26 1 98.06 806 SER A O 1
ATOM 6473 N N . SER A 1 807 ? -14.305 41.469 26.281 1 96.56 807 SER A N 1
ATOM 6474 C CA . SER A 1 807 ? -14.977 40.906 27.453 1 96.56 807 SER A CA 1
ATOM 6475 C C . SER A 1 807 ? -16.219 40.094 27.047 1 96.56 807 SER A C 1
ATOM 6477 O O . SER A 1 807 ? -16.406 39.781 25.875 1 96.56 807 SER A O 1
ATOM 6479 N N . ASP A 1 808 ? -16.953 39.719 28.109 1 95.81 808 ASP A N 1
ATOM 6480 C CA . ASP A 1 808 ? -18.172 38.969 27.844 1 95.81 808 ASP A CA 1
ATOM 6481 C C . ASP A 1 808 ? -19.375 39.875 27.656 1 95.81 808 ASP A C 1
ATOM 6483 O O . ASP A 1 808 ? -20.516 39.438 27.641 1 95.81 808 ASP A O 1
ATOM 6487 N N . LYS A 1 809 ? -19.109 41.188 27.453 1 97.31 809 LYS A N 1
ATOM 6488 C CA . LYS A 1 809 ? -20.172 42.156 27.281 1 97.31 809 LYS A CA 1
ATOM 6489 C C . LYS A 1 809 ? -19.984 42.938 26 1 97.31 809 LYS A C 1
ATOM 6491 O O . LYS A 1 809 ? -18.844 43.281 25.625 1 97.31 809 LYS A O 1
ATOM 6496 N N . ALA A 1 810 ? -21.109 43.25 25.391 1 97.81 810 ALA A N 1
ATOM 6497 C CA . ALA A 1 810 ? -21.078 44.094 24.203 1 97.81 810 ALA A CA 1
ATOM 6498 C C . ALA A 1 810 ? -20.734 45.531 24.562 1 97.81 810 ALA A C 1
ATOM 6500 O O . ALA A 1 810 ? -21 45.969 25.688 1 97.81 810 ALA A O 1
ATOM 6501 N N . GLY A 1 811 ? -20.125 46.25 23.688 1 97.88 811 GLY A N 1
ATOM 6502 C CA . GLY A 1 811 ? -19.75 47.625 23.875 1 97.88 811 GLY A CA 1
ATOM 6503 C C . GLY A 1 811 ? -18.609 48.062 22.969 1 97.88 811 GLY A C 1
ATOM 6504 O O . GLY A 1 811 ? -18.625 47.781 21.781 1 97.88 811 GLY A O 1
ATOM 6505 N N . LYS A 1 812 ? -17.828 48.875 23.562 1 98 812 LYS A N 1
ATOM 6506 C CA . LYS A 1 812 ? -16.688 49.406 22.828 1 98 812 LYS A CA 1
ATOM 6507 C C . LYS A 1 812 ? -15.383 49.156 23.578 1 98 812 LYS A C 1
ATOM 6509 O O . LYS A 1 812 ? -15.367 49.156 24.812 1 98 812 LYS A O 1
ATOM 6514 N N . ILE A 1 813 ? -14.406 48.906 22.891 1 98.25 813 ILE A N 1
ATOM 6515 C CA . ILE A 1 813 ? -13.047 48.844 23.406 1 98.25 813 ILE A CA 1
ATOM 6516 C C . ILE A 1 813 ? -12.234 50 22.844 1 98.25 813 ILE A C 1
ATOM 6518 O O . ILE A 1 813 ? -12.188 50.219 21.625 1 98.25 813 ILE A O 1
ATOM 6522 N N . VAL A 1 814 ? -11.625 50.812 23.672 1 98.44 814 VAL A N 1
ATOM 6523 C CA . VAL A 1 814 ? -10.773 51.906 23.234 1 98.44 814 VAL A CA 1
ATOM 6524 C C . VAL A 1 814 ? -9.328 51.656 23.609 1 98.44 814 VAL A C 1
ATOM 6526 O O . VAL A 1 814 ? -9 51.531 24.797 1 98.44 814 VAL A O 1
ATOM 6529 N N . LEU A 1 815 ? -8.539 51.5 22.656 1 98.62 815 LEU A N 1
ATOM 6530 C CA . LEU A 1 815 ? -7.105 51.312 22.844 1 98.62 815 LEU A CA 1
ATOM 6531 C C . LEU A 1 815 ? -6.383 52.656 22.672 1 98.62 815 LEU A C 1
ATOM 6533 O O . LEU A 1 815 ? -6.516 53.312 21.641 1 98.62 815 LEU A O 1
ATOM 6537 N N . GLU A 1 816 ? -5.656 53.062 23.656 1 98.75 816 GLU A N 1
ATOM 6538 C CA . GLU A 1 816 ? -4.809 54.25 23.625 1 98.75 816 GLU A CA 1
ATOM 6539 C C . GLU A 1 816 ? -3.332 53.875 23.594 1 98.75 816 GLU A C 1
ATOM 6541 O O . GLU A 1 816 ? -2.883 53.031 24.391 1 98.75 816 GLU A O 1
ATOM 6546 N N . ALA A 1 817 ? -2.615 54.406 22.656 1 98.81 817 ALA A N 1
ATOM 6547 C CA . ALA A 1 817 ? -1.169 54.219 22.547 1 98.81 817 ALA A CA 1
ATOM 6548 C C . ALA A 1 817 ? -0.435 55.562 22.734 1 98.81 817 ALA A C 1
ATOM 6550 O O . ALA A 1 817 ? -0.784 56.562 22.109 1 98.81 817 ALA A O 1
ATOM 6551 N N . THR A 1 818 ? 0.574 55.562 23.594 1 98.69 818 THR A N 1
ATOM 6552 C CA . THR A 1 818 ? 1.364 56.75 23.859 1 98.69 818 THR A CA 1
ATOM 6553 C C . THR A 1 818 ? 2.857 56.438 23.828 1 98.69 818 THR A C 1
ATOM 6555 O O . THR A 1 818 ? 3.262 55.312 24.094 1 98.69 818 THR A O 1
ATOM 6558 N N . GLY A 1 819 ? 3.617 57.375 23.422 1 98.12 819 GLY A N 1
ATOM 6559 C CA . GLY A 1 819 ? 5.07 57.312 23.422 1 98.12 819 GLY A CA 1
ATOM 6560 C C . GLY A 1 819 ? 5.723 58.688 23.609 1 98.12 819 GLY A C 1
ATOM 6561 O O . GLY A 1 819 ? 5.191 59.688 23.172 1 98.12 819 GLY A O 1
ATOM 6562 N N . LYS A 1 820 ? 6.809 58.656 24.297 1 97.62 820 LYS A N 1
ATOM 6563 C CA . LYS A 1 820 ? 7.516 59.906 24.547 1 97.62 820 LYS A CA 1
ATOM 6564 C C . LYS A 1 820 ? 7.84 60.625 23.25 1 97.62 820 LYS A C 1
ATOM 6566 O O . LYS A 1 820 ? 8.43 60.062 22.344 1 97.62 820 LYS A O 1
ATOM 6571 N N . GLY A 1 821 ? 7.477 61.844 23.219 1 96.88 821 GLY A N 1
ATOM 6572 C CA . GLY A 1 821 ? 7.793 62.688 22.062 1 96.88 821 GLY A CA 1
ATOM 6573 C C . GLY A 1 821 ? 6.867 62.438 20.891 1 96.88 821 GLY A C 1
ATOM 6574 O O . GLY A 1 821 ? 7.047 63.031 19.828 1 96.88 821 GLY A O 1
ATOM 6575 N N . LEU A 1 822 ? 5.855 61.594 21.016 1 98.5 822 LEU A N 1
ATOM 6576 C CA . LEU A 1 822 ? 4.938 61.281 19.938 1 98.5 822 LEU A CA 1
ATOM 6577 C C . LEU A 1 822 ? 3.52 61.75 20.266 1 98.5 822 LEU A C 1
ATOM 6579 O O . LEU A 1 822 ? 3.098 61.688 21.422 1 98.5 822 LEU A O 1
ATOM 6583 N N . LYS A 1 823 ? 2.805 62.188 19.266 1 98.25 823 LYS A N 1
ATOM 6584 C CA . LYS A 1 823 ? 1.364 62.344 19.438 1 98.25 823 LYS A CA 1
ATOM 6585 C C . LYS A 1 823 ? 0.672 61 19.609 1 98.25 823 LYS A C 1
ATOM 6587 O O . LYS A 1 823 ? 0.903 60.062 18.828 1 98.25 823 LYS A O 1
ATOM 6592 N N . LYS A 1 824 ? -0.133 60.906 20.578 1 97.31 824 LYS A N 1
ATOM 6593 C CA . LYS A 1 824 ? -0.793 59.656 20.922 1 97.31 824 LYS A CA 1
ATOM 6594 C C . LYS A 1 824 ? -1.831 59.281 19.859 1 97.31 824 LYS A C 1
ATOM 6596 O O . LYS A 1 824 ? -2.219 60.125 19.047 1 97.31 824 LYS A O 1
ATOM 6601 N N . ALA A 1 825 ? -2.24 58.031 19.859 1 98.5 825 ALA A N 1
ATOM 6602 C CA . ALA A 1 825 ? -3.271 57.531 18.969 1 98.5 825 ALA A CA 1
ATOM 6603 C C . ALA A 1 825 ? -4.348 56.781 19.734 1 98.5 825 ALA A C 1
ATOM 6605 O O . ALA A 1 825 ? -4.062 56.156 20.766 1 98.5 825 ALA A O 1
ATOM 6606 N N . LEU A 1 826 ? -5.59 56.875 19.266 1 98.19 826 LEU A N 1
ATOM 6607 C CA . LEU A 1 826 ? -6.738 56.156 19.812 1 98.19 826 LEU A CA 1
ATOM 6608 C C . LEU A 1 826 ? -7.395 55.281 18.734 1 98.19 826 LEU A C 1
ATOM 6610 O O . LEU A 1 826 ? -7.516 55.719 17.578 1 98.19 826 LEU A O 1
ATOM 6614 N N . LEU A 1 827 ? -7.758 54.094 19.078 1 98.31 827 LEU A N 1
ATOM 6615 C CA . LEU A 1 827 ? -8.492 53.188 18.203 1 98.31 827 LEU A CA 1
ATOM 6616 C C . LEU A 1 827 ? -9.688 52.562 18.922 1 98.31 827 LEU A C 1
ATOM 6618 O O . LEU A 1 827 ? -9.562 52.094 20.062 1 98.31 827 LEU A O 1
ATOM 6622 N N . THR A 1 828 ? -10.852 52.594 18.312 1 98.12 828 THR A N 1
ATOM 6623 C CA . THR A 1 828 ? -12.062 52.031 18.875 1 98.12 828 THR A CA 1
ATOM 6624 C C . THR A 1 828 ? -12.469 50.75 18.125 1 98.12 828 THR A C 1
ATOM 6626 O O . THR A 1 828 ? -12.516 50.75 16.891 1 98.12 828 THR A O 1
ATOM 6629 N N . VAL A 1 829 ? -12.68 49.656 18.812 1 97.69 829 VAL A N 1
ATOM 6630 C CA . VAL A 1 829 ? -13.18 48.406 18.297 1 97.69 829 VAL A CA 1
ATOM 6631 C C . VAL A 1 829 ? -14.531 48.094 18.922 1 97.69 829 VAL A C 1
ATOM 6633 O O . VAL A 1 829 ? -14.719 48.25 20.125 1 97.69 829 VAL A O 1
ATOM 6636 N N . GLU A 1 830 ? -15.469 47.656 18.125 1 98.06 830 GLU A N 1
ATOM 6637 C CA . GLU A 1 830 ? -16.797 47.281 18.625 1 98.06 830 GLU A CA 1
ATOM 6638 C C . GLU A 1 830 ? -16.859 45.844 19.047 1 98.06 830 GLU A C 1
ATOM 6640 O O . GLU A 1 830 ? -16.203 44.969 18.453 1 98.06 830 GLU A O 1
ATOM 6645 N N . THR A 1 831 ? -17.531 45.531 20.031 1 96.81 831 THR A N 1
ATOM 6646 C CA . THR A 1 831 ? -17.812 44.188 20.484 1 96.81 831 THR A CA 1
ATOM 6647 C C . THR A 1 831 ? -19.312 43.938 20.547 1 96.81 831 THR A C 1
ATOM 6649 O O . THR A 1 831 ? -20.062 44.75 21.047 1 96.81 831 THR A O 1
ATOM 6652 N N . GLU A 1 832 ? -19.812 42.906 20 1 95.88 832 GLU A N 1
ATOM 6653 C CA . GLU A 1 832 ? -21.25 42.594 19.906 1 95.88 832 GLU A CA 1
ATOM 6654 C C . GLU A 1 832 ? -21.516 41.125 20.203 1 95.88 832 GLU A C 1
ATOM 6656 O O . GLU A 1 832 ? -20.641 40.281 20 1 95.88 832 GLU A O 1
ATOM 6661 N N . MET B 1 1 ? -77.938 -51.75 -17.094 1 26.03 1 MET B N 1
ATOM 6662 C CA . MET B 1 1 ? -77.75 -50.344 -17.422 1 26.03 1 MET B CA 1
ATOM 6663 C C . MET B 1 1 ? -76.5 -49.812 -16.75 1 26.03 1 MET B C 1
ATOM 6665 O O . MET B 1 1 ? -76.312 -49.969 -15.539 1 26.03 1 MET B O 1
ATOM 6669 N N . MET B 1 2 ? -75.375 -49.625 -17.672 1 19.95 2 MET B N 1
ATOM 6670 C CA . MET B 1 2 ? -73.938 -49.438 -17.859 1 19.95 2 MET B CA 1
ATOM 6671 C C . MET B 1 2 ? -73.438 -48.031 -17.469 1 19.95 2 MET B C 1
ATOM 6673 O O . MET B 1 2 ? -73.625 -47.094 -18.25 1 19.95 2 MET B O 1
ATOM 6677 N N . LYS B 1 3 ? -74.188 -47.625 -16.266 1 31.12 3 LYS B N 1
ATOM 6678 C CA . LYS B 1 3 ? -73.812 -46.312 -15.703 1 31.12 3 LYS B CA 1
ATOM 6679 C C . LYS B 1 3 ? -72.312 -46.156 -15.68 1 31.12 3 LYS B C 1
ATOM 6681 O O . LYS B 1 3 ? -71.562 -46.906 -14.984 1 31.12 3 LYS B O 1
ATOM 6686 N N . ASN B 1 4 ? -71.688 -45.781 -16.969 1 23.95 4 ASN B N 1
ATOM 6687 C CA . ASN B 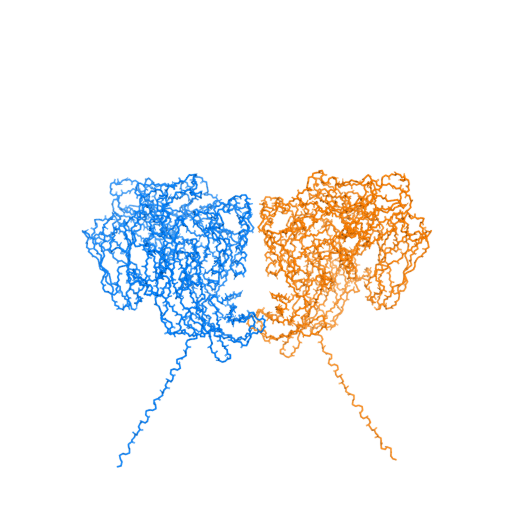1 4 ? -70.312 -45.531 -17.531 1 23.95 4 ASN B CA 1
ATOM 6688 C C . ASN B 1 4 ? -69.562 -44.469 -16.75 1 23.95 4 ASN B C 1
ATOM 6690 O O . ASN B 1 4 ? -70.062 -43.375 -16.578 1 23.95 4 ASN B O 1
ATOM 6694 N N . LEU B 1 5 ? -68.875 -44.812 -15.68 1 32.12 5 LEU B N 1
ATOM 6695 C CA . LEU B 1 5 ? -67.875 -44.156 -14.82 1 32.12 5 LEU B CA 1
ATOM 6696 C C . LEU B 1 5 ? -66.875 -43.406 -15.656 1 32.12 5 LEU B C 1
ATOM 6698 O O . LEU B 1 5 ? -66.062 -44.031 -16.375 1 32.12 5 LEU B O 1
ATOM 6702 N N . SER B 1 6 ? -67.25 -42.281 -16.344 1 29.86 6 SER B N 1
ATOM 6703 C CA . SER B 1 6 ? -66.438 -41.344 -17.094 1 29.86 6 SER B CA 1
ATOM 6704 C C . SER B 1 6 ? -65.25 -40.844 -16.266 1 29.86 6 SER B C 1
ATOM 6706 O O . SER B 1 6 ? -65.438 -40.219 -15.219 1 29.86 6 SER B O 1
ATOM 6708 N N . VAL B 1 7 ? -64.188 -41.594 -16.078 1 33.66 7 VAL B N 1
ATOM 6709 C CA . VAL B 1 7 ? -62.906 -41.25 -15.5 1 33.66 7 VAL B CA 1
ATOM 6710 C C . VAL B 1 7 ? -62.344 -40 -16.203 1 33.66 7 VAL B C 1
ATOM 6712 O O . VAL B 1 7 ? -62.031 -40.062 -17.391 1 33.66 7 VAL B O 1
ATOM 6715 N N . LEU B 1 8 ? -62.938 -38.844 -16.016 1 33.59 8 LEU B N 1
ATOM 6716 C CA . LEU B 1 8 ? -62.375 -37.594 -16.5 1 33.59 8 LEU B CA 1
ATOM 6717 C C . LEU B 1 8 ? -60.906 -37.469 -16.094 1 33.59 8 LEU B C 1
ATOM 6719 O O . LEU B 1 8 ? -60.562 -37.438 -14.906 1 33.59 8 LEU B O 1
ATOM 6723 N N . LEU B 1 9 ? -59.969 -38.094 -16.891 1 32.16 9 LEU B N 1
ATOM 6724 C CA . LEU B 1 9 ? -58.531 -37.906 -16.844 1 32.16 9 LEU B CA 1
ATOM 6725 C C . LEU B 1 9 ? -58.188 -36.438 -16.969 1 32.16 9 LEU B C 1
ATOM 6727 O O . LEU B 1 9 ? -58.406 -35.812 -18.016 1 32.16 9 LEU B O 1
ATOM 6731 N N . PHE B 1 10 ? -58.406 -35.656 -15.922 1 34.78 10 PHE B N 1
ATOM 6732 C CA . PHE B 1 10 ? -57.844 -34.312 -15.898 1 34.78 10 PHE B CA 1
ATOM 6733 C C . PHE B 1 10 ? -56.344 -34.375 -16.188 1 34.78 10 PHE B C 1
ATOM 6735 O O . PHE B 1 10 ? -55.562 -34.938 -15.406 1 34.78 10 PHE B O 1
ATOM 6742 N N . LEU B 1 11 ? -55.969 -34.406 -17.469 1 31.48 11 LEU B N 1
ATOM 6743 C CA . LEU B 1 11 ? -54.594 -34.156 -17.906 1 31.48 11 LEU B CA 1
ATOM 6744 C C . LEU B 1 11 ? -54.125 -32.812 -17.359 1 31.48 11 LEU B C 1
ATOM 6746 O O . LEU B 1 11 ? -54.656 -31.766 -17.703 1 31.48 11 LEU B O 1
ATOM 6750 N N . VAL B 1 12 ? -53.75 -32.812 -16.094 1 37.19 12 VAL B N 1
ATOM 6751 C CA . VAL B 1 12 ? -52.938 -31.672 -15.609 1 37.19 12 VAL B CA 1
ATOM 6752 C C . VAL B 1 12 ? -51.781 -31.391 -16.578 1 37.19 12 VAL B C 1
ATOM 6754 O O . VAL B 1 12 ? -50.938 -32.25 -16.781 1 37.19 12 VAL B O 1
ATOM 6757 N N . LEU B 1 13 ? -52.094 -30.641 -17.594 1 35 13 LEU B N 1
ATOM 6758 C CA . LEU B 1 13 ? -51.031 -30 -18.359 1 35 13 LEU B CA 1
ATOM 6759 C C . LEU B 1 13 ? -50.031 -29.328 -17.438 1 35 13 LEU B C 1
ATOM 6761 O O . LEU B 1 13 ? -50.344 -28.328 -16.781 1 35 13 LEU B O 1
ATOM 6765 N N . CYS B 1 14 ? -49.25 -30.109 -16.812 1 34.03 14 CYS B N 1
ATOM 6766 C CA . CYS B 1 14 ? -48.031 -29.516 -16.281 1 34.03 14 CYS B CA 1
ATOM 6767 C C . CYS B 1 14 ? -47.344 -28.641 -17.328 1 34.03 14 CYS B C 1
ATOM 6769 O O . CYS B 1 14 ? -46.812 -29.141 -18.297 1 34.03 14 CYS B O 1
ATOM 6771 N N . THR B 1 15 ? -47.969 -27.5 -17.547 1 36.09 15 THR B N 1
ATOM 6772 C CA . THR B 1 15 ? -47.156 -26.516 -18.25 1 36.09 15 THR B CA 1
ATOM 6773 C C . THR B 1 15 ? -45.719 -26.516 -17.719 1 36.09 15 THR B C 1
ATOM 6775 O O . THR B 1 15 ? -45.5 -26.172 -16.562 1 36.09 15 THR B O 1
ATOM 6778 N N . LEU B 1 16 ? -45.031 -27.453 -18.141 1 37.16 16 LEU B N 1
ATOM 6779 C CA . LEU B 1 16 ? -43.594 -27.234 -18.062 1 37.16 16 LEU B CA 1
ATOM 6780 C C . LEU B 1 16 ? -43.219 -25.812 -18.469 1 37.16 16 LEU B C 1
ATOM 6782 O O . LEU B 1 16 ? -43.281 -25.469 -19.656 1 37.16 16 LEU B O 1
ATOM 6786 N N . CYS B 1 17 ? -43.656 -24.875 -17.672 1 37.28 17 CYS B N 1
ATOM 6787 C CA . CYS B 1 17 ? -42.938 -23.609 -17.859 1 37.28 17 CYS B CA 1
ATOM 6788 C C . CYS B 1 17 ? -41.469 -23.828 -18.094 1 37.28 17 CYS B C 1
ATOM 6790 O O . CYS B 1 17 ? -40.719 -24.125 -17.156 1 37.28 17 CYS B O 1
ATOM 6792 N N . THR B 1 18 ? -41.125 -24.344 -19.172 1 36.19 18 THR B N 1
ATOM 6793 C CA . THR B 1 18 ? -39.719 -24.172 -19.531 1 36.19 18 THR B CA 1
ATOM 6794 C C . THR B 1 18 ? -39.25 -22.75 -19.203 1 36.19 18 THR B C 1
ATOM 6796 O O . THR B 1 18 ? -39.719 -21.781 -19.812 1 36.19 18 THR B O 1
ATOM 6799 N N . LYS B 1 19 ? -39.031 -22.469 -18.094 1 49.53 19 LYS B N 1
ATOM 6800 C CA . LYS B 1 19 ? -38.281 -21.266 -17.766 1 49.53 19 LYS B CA 1
ATOM 6801 C C . LYS B 1 19 ? -37.156 -21.031 -18.781 1 49.53 19 LYS B C 1
ATOM 6803 O O . LYS B 1 19 ? -36.219 -21.812 -18.859 1 49.53 19 LYS B O 1
ATOM 6808 N N . ALA B 1 20 ? -37.469 -20.328 -19.875 1 50.75 20 ALA B N 1
ATOM 6809 C CA . ALA B 1 20 ? -36.469 -19.938 -20.875 1 50.75 20 ALA B CA 1
ATOM 6810 C C . ALA B 1 20 ? -35.188 -19.453 -20.203 1 50.75 20 ALA B C 1
ATOM 6812 O O . ALA B 1 20 ? -35.219 -18.578 -19.328 1 50.75 20 ALA B O 1
ATOM 6813 N N . GLN B 1 21 ? -34.062 -20.141 -20.406 1 74.81 21 GLN B N 1
ATOM 6814 C CA . GLN B 1 21 ? -32.75 -19.75 -19.859 1 74.81 21 GLN B CA 1
ATOM 6815 C C . GLN B 1 21 ? -32.375 -18.328 -20.312 1 74.81 21 GLN B C 1
ATOM 6817 O O . GLN B 1 21 ? -32.438 -18.016 -21.5 1 74.81 21 GLN B O 1
ATOM 6822 N N . VAL B 1 22 ? -32.281 -17.438 -19.391 1 89.12 22 VAL B N 1
ATOM 6823 C CA . VAL B 1 22 ? -32.062 -16.031 -19.672 1 89.12 22 VAL B CA 1
ATOM 6824 C C . VAL B 1 22 ? -30.594 -15.828 -20.094 1 89.12 22 VAL B C 1
ATOM 6826 O O . VAL B 1 22 ? -30.25 -14.789 -20.672 1 89.12 22 VAL B O 1
ATOM 6829 N N . ARG B 1 23 ? -29.719 -16.781 -19.859 1 94.56 23 ARG B N 1
ATOM 6830 C CA . ARG B 1 23 ? -28.344 -16.844 -20.344 1 94.56 23 ARG B CA 1
ATOM 6831 C C . ARG B 1 23 ? -28.016 -18.234 -20.875 1 94.56 23 ARG B C 1
ATOM 6833 O O . ARG B 1 23 ? -28.438 -19.25 -20.297 1 94.56 23 ARG B O 1
ATOM 6840 N N . THR B 1 24 ? -27.391 -18.297 -22.062 1 95.94 24 THR B N 1
ATOM 6841 C CA . THR B 1 24 ? -26.953 -19.562 -22.625 1 95.94 24 THR B CA 1
ATOM 6842 C C . THR B 1 24 ? -25.469 -19.547 -22.938 1 95.94 24 THR B C 1
ATOM 6844 O O . THR B 1 24 ? -24.953 -18.547 -23.453 1 95.94 24 THR B O 1
ATOM 6847 N N . GLU B 1 25 ? -24.828 -20.594 -22.547 1 95.69 25 GLU B N 1
ATOM 6848 C CA . GLU B 1 25 ? -23.406 -20.734 -22.859 1 95.69 25 GLU B CA 1
ATOM 6849 C C . GLU B 1 25 ? -23.141 -21.969 -23.688 1 95.69 25 GLU B C 1
ATOM 6851 O O . GLU B 1 25 ? -23.672 -23.047 -23.406 1 95.69 25 GLU B O 1
ATOM 6856 N N . TYR B 1 26 ? -22.438 -21.797 -24.766 1 96.69 26 TYR B N 1
ATOM 6857 C CA . TYR B 1 26 ? -21.984 -22.875 -25.641 1 96.69 26 TYR B CA 1
ATOM 6858 C C . TYR B 1 26 ? -20.484 -23.125 -25.453 1 96.69 26 TYR B C 1
ATOM 6860 O O . TYR B 1 26 ? -19.688 -22.188 -25.469 1 96.69 26 TYR B O 1
ATOM 6868 N N . LEU B 1 27 ? -20.172 -24.375 -25.188 1 97.19 27 LEU B N 1
ATOM 6869 C CA . LEU B 1 27 ? -18.766 -24.797 -25.219 1 97.19 27 LEU B CA 1
ATOM 6870 C C . LEU B 1 27 ? -18.406 -25.344 -26.594 1 97.19 27 LEU B C 1
ATOM 6872 O O . LEU B 1 27 ? -19 -26.328 -27.047 1 97.19 27 LEU B O 1
ATOM 6876 N N . PHE B 1 28 ? -17.406 -24.766 -27.297 1 97.88 28 PHE B N 1
ATOM 6877 C CA . PHE B 1 28 ? -17.016 -25.172 -28.625 1 97.88 28 PHE B CA 1
ATOM 6878 C C . PHE B 1 28 ? -15.891 -26.203 -28.562 1 97.88 28 PHE B C 1
ATOM 6880 O O . PHE B 1 28 ? -14.711 -25.844 -28.703 1 97.88 28 PHE B O 1
ATOM 6887 N N . GLU B 1 29 ? -16.25 -27.453 -28.5 1 96.62 29 GLU B N 1
ATOM 6888 C CA . GLU B 1 29 ? -15.258 -28.516 -28.344 1 96.62 29 GLU B CA 1
ATOM 6889 C C . GLU B 1 29 ? -15.008 -29.234 -29.672 1 96.62 29 GLU B C 1
ATOM 6891 O O . GLU B 1 29 ? -13.852 -29.438 -30.062 1 96.62 29 GLU B O 1
ATOM 6896 N N . LYS B 1 30 ? -16 -29.625 -30.359 1 96.06 30 LYS B N 1
ATOM 6897 C CA . LYS B 1 30 ? -15.914 -30.484 -31.531 1 96.06 30 LYS B CA 1
ATOM 6898 C C . LYS B 1 30 ? -16.172 -29.703 -32.812 1 96.06 30 LYS B C 1
ATOM 6900 O O . LYS B 1 30 ? -16.656 -28.562 -32.781 1 96.06 30 LYS B O 1
ATOM 6905 N N . GLY B 1 31 ? -15.75 -30.328 -33.906 1 96.88 31 GLY B N 1
ATOM 6906 C CA . GLY B 1 31 ? -16.109 -29.797 -35.219 1 96.88 31 GLY B CA 1
ATOM 6907 C C . GLY B 1 31 ? -15.07 -28.844 -35.781 1 96.88 31 GLY B C 1
ATOM 6908 O O . GLY B 1 31 ? -15.227 -28.344 -36.875 1 96.88 31 GLY B O 1
ATOM 6909 N N . TRP B 1 32 ? -14.023 -28.688 -35.125 1 98.56 32 TRP B N 1
ATOM 6910 C CA . TRP B 1 32 ? -13.008 -27.734 -35.562 1 98.56 32 TRP B CA 1
ATOM 6911 C C . TRP B 1 32 ? -12.195 -28.312 -36.719 1 98.56 32 TRP B C 1
ATOM 6913 O O . TRP B 1 32 ? -11.883 -29.5 -36.75 1 98.56 32 TRP B O 1
ATOM 6923 N N . LYS B 1 33 ? -11.883 -27.453 -37.688 1 98.62 33 LYS B N 1
ATOM 6924 C CA . LYS B 1 33 ? -10.914 -27.734 -38.75 1 98.62 33 LYS B CA 1
ATOM 6925 C C . LYS B 1 33 ? -9.609 -26.969 -38.5 1 98.62 33 LYS B C 1
ATOM 6927 O O . LYS B 1 33 ? -9.633 -25.812 -38.062 1 98.62 33 LYS B O 1
ATOM 6932 N N . PHE B 1 34 ? -8.469 -27.656 -38.781 1 98.62 34 PHE B N 1
ATOM 6933 C CA . PHE B 1 34 ? -7.172 -27.094 -38.438 1 98.62 34 PHE B CA 1
ATOM 6934 C C . PHE B 1 34 ? -6.188 -27.219 -39.594 1 98.62 34 PHE B C 1
ATOM 6936 O O . PHE B 1 34 ? -6.172 -28.234 -40.281 1 98.62 34 PHE B O 1
ATOM 6943 N N . THR B 1 35 ? -5.371 -26.156 -39.812 1 98.56 35 THR B N 1
ATOM 6944 C CA . THR B 1 35 ? -4.27 -26.219 -40.75 1 98.56 35 THR B CA 1
ATOM 6945 C C . THR B 1 35 ? -3.084 -25.391 -40.25 1 98.56 35 THR B C 1
ATOM 6947 O O . THR B 1 35 ? -3.252 -24.469 -39.469 1 98.56 35 THR B O 1
ATOM 6950 N N . ARG B 1 36 ? -1.883 -25.797 -40.719 1 98 36 ARG B N 1
ATOM 6951 C CA . ARG B 1 36 ? -0.662 -25.062 -40.406 1 98 36 ARG B CA 1
ATOM 6952 C C . ARG B 1 36 ? -0.302 -24.109 -41.562 1 98 36 ARG B C 1
ATOM 6954 O O . ARG B 1 36 ? 0.664 -23.359 -41.469 1 98 36 ARG B O 1
ATOM 6961 N N . GLU B 1 37 ? -1.152 -24.078 -42.531 1 97.5 37 GLU B N 1
ATOM 6962 C CA . GLU B 1 37 ? -0.969 -23.109 -43.594 1 97.5 37 GLU B CA 1
ATOM 6963 C C . GLU B 1 37 ? -1.502 -21.734 -43.219 1 97.5 37 GLU B C 1
ATOM 6965 O O . GLU B 1 37 ? -2.217 -21.594 -42.25 1 97.5 37 GLU B O 1
ATOM 6970 N N . ASP B 1 38 ? -1 -20.797 -44.094 1 97.62 38 ASP B N 1
ATOM 6971 C CA . ASP B 1 38 ? -1.493 -19.438 -43.906 1 97.62 38 ASP B CA 1
ATOM 6972 C C . ASP B 1 38 ? -2.184 -18.922 -45.156 1 97.62 38 ASP B C 1
ATOM 6974 O O . ASP B 1 38 ? -1.829 -19.328 -46.281 1 97.62 38 ASP B O 1
ATOM 6978 N N . GLY B 1 39 ? -3.211 -18.172 -44.906 1 96.19 39 GLY B N 1
ATOM 6979 C CA . GLY B 1 39 ? -3.922 -17.625 -46.031 1 96.19 39 GLY B CA 1
ATOM 6980 C C . GLY B 1 39 ? -4.859 -16.484 -45.656 1 96.19 39 GLY B C 1
ATOM 6981 O O . GLY B 1 39 ? -5.473 -16.516 -44.594 1 96.19 39 GLY B O 1
ATOM 6982 N N . THR B 1 40 ? -5.078 -15.625 -46.562 1 93.38 40 THR B N 1
ATOM 6983 C CA . THR B 1 40 ? -5.875 -14.43 -46.312 1 93.38 40 THR B CA 1
ATOM 6984 C C . THR B 1 40 ? -7.363 -14.742 -46.438 1 93.38 40 THR B C 1
ATOM 6986 O O . THR B 1 40 ? -8.195 -14.023 -45.875 1 93.38 40 THR B O 1
ATOM 6989 N N . ASP B 1 41 ? -7.641 -15.797 -47.125 1 96 41 ASP B N 1
ATOM 6990 C CA . ASP B 1 41 ? -9.047 -16.094 -47.344 1 96 41 ASP B CA 1
ATOM 6991 C C . ASP B 1 41 ? -9.594 -17.062 -46.312 1 96 41 ASP B C 1
ATOM 6993 O O . ASP B 1 41 ? -10.797 -17.344 -46.281 1 96 41 ASP B O 1
ATOM 6997 N N . PHE B 1 42 ? -8.781 -17.5 -45.438 1 97.56 42 PHE B N 1
ATOM 6998 C CA . PHE B 1 42 ? -9.156 -18.562 -44.5 1 97.56 42 PHE B CA 1
ATOM 6999 C C . PHE B 1 42 ? -10.242 -18.078 -43.562 1 97.56 42 PHE B C 1
ATOM 7001 O O . PHE B 1 42 ? -10.977 -18.891 -42.969 1 97.56 42 PHE B O 1
ATOM 7008 N N . MET B 1 43 ? -10.406 -16.781 -43.406 1 97.12 43 MET B N 1
ATOM 7009 C CA . MET B 1 43 ? -11.422 -16.219 -42.531 1 97.12 43 MET B CA 1
ATOM 7010 C C . MET B 1 43 ? -12.773 -16.156 -43.219 1 97.12 43 MET B C 1
ATOM 7012 O O . MET B 1 43 ? -13.805 -15.945 -42.562 1 97.12 43 MET B O 1
ATOM 7016 N N . LYS B 1 44 ? -12.812 -16.328 -44.5 1 97.19 44 LYS B N 1
ATOM 7017 C CA . LYS B 1 44 ? -14.031 -16.156 -45.281 1 97.19 44 LYS B CA 1
ATOM 7018 C C . LYS B 1 44 ? -14.953 -17.359 -45.156 1 97.19 44 LYS B C 1
ATOM 7020 O O . LYS B 1 44 ? -14.508 -18.5 -45.281 1 97.19 44 LYS B O 1
ATOM 7025 N N . PRO B 1 45 ? -16.219 -17.109 -45 1 96.19 45 PRO B N 1
ATOM 7026 C CA . PRO B 1 45 ? -17.172 -18.219 -44.844 1 96.19 45 PRO B CA 1
ATOM 7027 C C . PRO B 1 45 ? -17.188 -19.156 -46.062 1 96.19 45 PRO B C 1
ATOM 7029 O O . PRO B 1 45 ? -17.453 -20.344 -45.938 1 96.19 45 PRO B O 1
ATOM 7032 N N . GLY B 1 46 ? -16.922 -18.656 -47.219 1 95.19 46 GLY B N 1
ATOM 7033 C CA . GLY B 1 46 ? -17.031 -19.453 -48.438 1 95.19 46 GLY B CA 1
ATOM 7034 C C . GLY B 1 46 ? -15.797 -20.297 -48.719 1 95.19 46 GLY B C 1
ATOM 7035 O O . GLY B 1 46 ? -15.789 -21.109 -49.625 1 95.19 46 GLY B O 1
ATOM 7036 N N . TYR B 1 47 ? -14.75 -20.156 -47.969 1 97 47 TYR B N 1
ATOM 7037 C CA . TYR B 1 47 ? -13.547 -20.953 -48.156 1 97 47 TYR B CA 1
ATOM 7038 C C . TYR B 1 47 ? -13.812 -22.438 -47.875 1 97 47 TYR B C 1
ATOM 7040 O O . TYR B 1 47 ? -14.453 -22.766 -46.875 1 97 47 TYR B O 1
ATOM 7048 N N . ASP B 1 48 ? -13.352 -23.328 -48.688 1 96.75 48 ASP B N 1
ATOM 7049 C CA . ASP B 1 48 ? -13.523 -24.766 -48.5 1 96.75 48 ASP B CA 1
ATOM 7050 C C . ASP B 1 48 ? -12.422 -25.344 -47.625 1 96.75 48 ASP B C 1
ATOM 7052 O O . ASP B 1 48 ? -11.289 -25.516 -48.062 1 96.75 48 ASP B O 1
ATOM 7056 N N . ASP B 1 49 ? -12.773 -25.75 -46.438 1 97.19 49 ASP B N 1
ATOM 7057 C CA . ASP B 1 49 ? -11.812 -26.297 -45.5 1 97.19 49 ASP B CA 1
ATOM 7058 C C . ASP B 1 49 ? -11.984 -27.812 -45.344 1 97.19 49 ASP B C 1
ATOM 7060 O O . ASP B 1 49 ? -11.609 -28.391 -44.344 1 97.19 49 ASP B O 1
ATOM 7064 N N . ALA B 1 50 ? -12.516 -28.469 -46.281 1 96 50 ALA B N 1
ATOM 7065 C CA . ALA B 1 50 ? -12.812 -29.891 -46.219 1 96 50 ALA B CA 1
ATOM 7066 C C . ALA B 1 50 ? -11.531 -30.719 -46.094 1 96 50 ALA B C 1
ATOM 7068 O O . ALA B 1 50 ? -11.539 -31.797 -45.5 1 96 50 ALA B O 1
ATOM 7069 N N . ARG B 1 51 ? -10.508 -30.234 -46.562 1 96.44 51 ARG B N 1
ATOM 7070 C CA . ARG B 1 51 ? -9.25 -30.969 -46.531 1 96.44 51 ARG B CA 1
ATOM 7071 C C . ARG B 1 51 ? -8.453 -30.688 -45.281 1 96.44 51 ARG B C 1
ATOM 7073 O O . ARG B 1 51 ? -7.422 -31.312 -45.031 1 96.44 51 ARG B O 1
ATOM 7080 N N . TRP B 1 52 ? -8.883 -29.734 -44.531 1 98.19 52 TRP B N 1
ATOM 7081 C CA . TRP B 1 52 ? -8.195 -29.438 -43.281 1 98.19 52 TRP B CA 1
ATOM 7082 C C . TRP B 1 52 ? -8.352 -30.594 -42.281 1 98.19 52 TRP B C 1
ATOM 7084 O O . TRP B 1 52 ? -9.266 -31.406 -42.438 1 98.19 52 TRP B O 1
ATOM 7094 N N . GLN B 1 53 ? -7.418 -30.688 -41.375 1 98.06 53 GLN B N 1
ATOM 7095 C CA . GLN B 1 53 ? -7.48 -31.703 -40.344 1 98.06 53 GLN B CA 1
ATOM 7096 C C . GLN B 1 53 ? -8.641 -31.453 -39.375 1 98.06 53 GLN B C 1
ATOM 7098 O O . GLN B 1 53 ? -8.828 -30.328 -38.906 1 98.06 53 GLN B O 1
ATOM 7103 N N . SER B 1 54 ? -9.5 -32.438 -39.094 1 97.88 54 SER B N 1
ATOM 7104 C CA . SER B 1 54 ? -10.516 -32.344 -38.062 1 97.88 54 SER B CA 1
ATOM 7105 C C . SER B 1 54 ? -9.906 -32.531 -36.656 1 97.88 54 SER B C 1
ATOM 7107 O O . SER B 1 54 ? -9.195 -33.5 -36.406 1 97.88 54 SER B O 1
ATOM 7109 N N . VAL B 1 55 ? -10.156 -31.609 -35.781 1 97.75 55 VAL B N 1
ATOM 7110 C CA . VAL B 1 55 ? -9.602 -31.703 -34.406 1 97.75 55 VAL B CA 1
ATOM 7111 C C . VAL B 1 55 ? -10.672 -31.328 -33.406 1 97.75 55 VAL B C 1
ATOM 7113 O O . VAL B 1 55 ? -11.734 -30.812 -33.75 1 97.75 55 VAL B O 1
ATOM 7116 N N . THR B 1 56 ? -10.422 -31.672 -32.156 1 96.5 56 THR B N 1
ATOM 7117 C CA . THR B 1 56 ? -11.18 -31.234 -31 1 96.5 56 THR B CA 1
ATOM 7118 C C . THR B 1 56 ? -10.352 -30.281 -30.156 1 96.5 56 THR B C 1
ATOM 7120 O O . THR B 1 56 ? -9.133 -30.391 -30.078 1 96.5 56 THR B O 1
ATOM 7123 N N . ILE B 1 57 ? -10.969 -29.297 -29.609 1 97.25 57 ILE B N 1
ATOM 7124 C CA . ILE B 1 57 ? -10.266 -28.438 -28.672 1 97.25 57 ILE B CA 1
ATOM 7125 C C . ILE B 1 57 ? -10.648 -28.797 -27.25 1 97.25 57 ILE B C 1
ATOM 7127 O O . ILE B 1 57 ? -11.773 -29.234 -26.984 1 97.25 57 ILE B O 1
ATOM 7131 N N . PRO B 1 58 ? -9.711 -28.703 -26.406 1 98 58 PRO B N 1
ATOM 7132 C CA . PRO B 1 58 ? -8.375 -28.109 -26.5 1 98 58 PRO B CA 1
ATOM 7133 C C . PRO B 1 58 ? -7.434 -28.922 -27.391 1 98 58 PRO B C 1
ATOM 7135 O O . PRO B 1 58 ? -7.488 -30.156 -27.391 1 98 58 PRO B O 1
ATOM 7138 N N . HIS B 1 59 ? -6.621 -28.188 -28.141 1 98.38 59 HIS B N 1
ATOM 7139 C CA . HIS B 1 59 ? -5.738 -28.797 -29.125 1 98.38 59 HIS B CA 1
ATOM 7140 C C . HIS B 1 59 ? -4.352 -28.156 -29.094 1 98.38 59 HIS B C 1
ATOM 7142 O O . HIS B 1 59 ? -4.223 -26.953 -29.266 1 98.38 59 HIS B O 1
ATOM 7148 N N . ASP B 1 60 ? -3.318 -28.969 -28.812 1 98.5 60 ASP B N 1
ATOM 7149 C CA . ASP B 1 60 ? -1.912 -28.609 -28.953 1 98.5 60 ASP B CA 1
ATOM 7150 C C . ASP B 1 60 ? -1.309 -29.234 -30.219 1 98.5 60 ASP B C 1
ATOM 7152 O O . ASP B 1 60 ? -0.915 -30.406 -30.203 1 98.5 60 ASP B O 1
ATOM 7156 N N . TRP B 1 61 ? -1.131 -28.469 -31.234 1 98.25 61 TRP B N 1
ATOM 7157 C CA . TRP B 1 61 ? -0.792 -29.047 -32.531 1 98.25 61 TRP B CA 1
ATOM 7158 C C . TRP B 1 61 ? 0.62 -29.625 -32.5 1 98.25 61 TRP B C 1
ATOM 7160 O O . TRP B 1 61 ? 0.951 -30.5 -33.312 1 98.25 61 TRP B O 1
ATOM 7170 N N . ALA B 1 62 ? 1.425 -29.219 -31.594 1 98.06 62 ALA B N 1
ATOM 7171 C CA . ALA B 1 62 ? 2.844 -29.562 -31.672 1 98.06 62 ALA B CA 1
ATOM 7172 C C . ALA B 1 62 ? 3.139 -30.875 -30.953 1 98.06 62 ALA B C 1
ATOM 7174 O O . ALA B 1 62 ? 4.129 -31.547 -31.25 1 98.06 62 ALA B O 1
ATOM 7175 N N . ILE B 1 63 ? 2.305 -31.312 -30.062 1 98 63 ILE B N 1
ATOM 7176 C CA . ILE B 1 63 ? 2.604 -32.406 -29.125 1 98 63 ILE B CA 1
ATOM 7177 C C . ILE B 1 63 ? 2.609 -33.719 -29.859 1 98 63 ILE B C 1
ATOM 7179 O O . ILE B 1 63 ? 3.15 -34.719 -29.359 1 98 63 ILE B O 1
ATOM 7183 N N . TYR B 1 64 ? 2.1 -33.781 -31.125 1 96.56 64 TYR B N 1
ATOM 7184 C CA . TYR B 1 64 ? 1.963 -35.031 -31.906 1 96.56 64 TYR B CA 1
ATOM 7185 C C . TYR B 1 64 ? 3.148 -35.219 -32.844 1 96.56 64 TYR B C 1
ATOM 7187 O O . TYR B 1 64 ? 3.195 -36.188 -33.594 1 96.56 64 TYR B O 1
ATOM 7195 N N . SER B 1 65 ? 4.059 -34.406 -32.75 1 97 65 SER B N 1
ATOM 7196 C CA . SER B 1 65 ? 5.156 -34.375 -33.719 1 97 65 SER B CA 1
ATOM 7197 C C . SER B 1 65 ? 6.426 -34.969 -33.125 1 97 65 SER B C 1
ATOM 7199 O O . SER B 1 65 ? 6.562 -35.062 -31.891 1 97 65 SER B O 1
ATOM 7201 N N . PRO B 1 66 ? 7.324 -35.406 -34 1 96.94 66 PRO B N 1
ATOM 7202 C CA . PRO B 1 66 ? 8.617 -35.875 -33.5 1 96.94 66 PRO B CA 1
ATOM 7203 C C . PRO B 1 66 ? 9.461 -34.781 -32.875 1 96.94 66 PRO B C 1
ATOM 7205 O O . PRO B 1 66 ? 9.383 -33.625 -33.312 1 96.94 66 PRO B O 1
ATOM 7208 N N . PHE B 1 67 ? 10.234 -35.188 -31.938 1 97.44 67 PHE B N 1
ATOM 7209 C CA . PHE B 1 67 ? 11.219 -34.281 -31.344 1 97.44 67 PHE B CA 1
ATOM 7210 C C . PHE B 1 67 ? 12.359 -34 -32.312 1 97.44 67 PHE B C 1
ATOM 7212 O O . PHE B 1 67 ? 12.758 -34.906 -33.094 1 97.44 67 PHE B O 1
ATOM 7219 N N . SER B 1 68 ? 12.797 -32.75 -32.281 1 96.81 68 SER B N 1
ATOM 7220 C CA . SER B 1 68 ? 13.969 -32.406 -33.094 1 96.81 68 SER B CA 1
ATOM 7221 C C . SER B 1 68 ? 14.766 -31.281 -32.469 1 96.81 68 SER B C 1
ATOM 7223 O O . SER B 1 68 ? 14.188 -30.344 -31.922 1 96.81 68 SER B O 1
ATOM 7225 N N . ILE B 1 69 ? 16.078 -31.406 -32.562 1 94.25 69 ILE B N 1
ATOM 7226 C CA . ILE B 1 69 ? 16.969 -30.359 -32.094 1 94.25 69 ILE B CA 1
ATOM 7227 C C . ILE B 1 69 ? 16.75 -29.078 -32.875 1 94.25 69 ILE B C 1
ATOM 7229 O O . ILE B 1 69 ? 17.094 -27.984 -32.438 1 94.25 69 ILE B O 1
ATOM 7233 N N . HIS B 1 70 ? 16.062 -29.141 -34.062 1 94.38 70 HIS B N 1
ATOM 7234 C CA . HIS B 1 70 ? 15.906 -28 -34.969 1 94.38 70 HIS B CA 1
ATOM 7235 C C . HIS B 1 70 ? 14.625 -27.234 -34.656 1 94.38 70 HIS B C 1
ATOM 7237 O O . HIS B 1 70 ? 14.414 -26.141 -35.188 1 94.38 70 HIS B O 1
ATOM 7243 N N . ASN B 1 71 ? 13.812 -27.844 -33.875 1 95.44 71 ASN B N 1
ATOM 7244 C CA . ASN B 1 71 ? 12.602 -27.125 -33.469 1 95.44 71 ASN B CA 1
ATOM 7245 C C . ASN B 1 71 ? 12.906 -26.031 -32.469 1 95.44 71 ASN B C 1
ATOM 7247 O O . ASN B 1 71 ? 13.266 -26.312 -31.312 1 95.44 71 ASN B O 1
ATOM 7251 N N . ASP B 1 72 ? 12.781 -24.734 -32.906 1 94.69 72 ASP B N 1
ATOM 7252 C CA . ASP B 1 72 ? 13.031 -23.547 -32.094 1 94.69 72 ASP B CA 1
ATOM 7253 C C . ASP B 1 72 ? 14.461 -23.531 -31.562 1 94.69 72 ASP B C 1
ATOM 7255 O O . ASP B 1 72 ? 14.68 -23.422 -30.359 1 94.69 72 ASP B O 1
ATOM 7259 N N . GLN B 1 73 ? 15.375 -23.734 -32.438 1 90.31 73 GLN B N 1
ATOM 7260 C CA . GLN B 1 73 ? 16.797 -23.641 -32.094 1 90.31 73 GLN B CA 1
ATOM 7261 C C . GLN B 1 73 ? 17.141 -22.25 -31.594 1 90.31 73 GLN B C 1
ATOM 7263 O O . GLN B 1 73 ? 16.938 -21.266 -32.312 1 90.31 73 GLN B O 1
ATOM 7268 N N . GLN B 1 74 ? 17.594 -22.203 -30.328 1 91.44 74 GLN B N 1
ATOM 7269 C CA . GLN B 1 74 ? 17.906 -20.906 -29.734 1 91.44 74 GLN B CA 1
ATOM 7270 C C . GLN B 1 74 ? 19.391 -20.797 -29.422 1 91.44 74 GLN B C 1
ATOM 7272 O O . GLN B 1 74 ? 19.984 -21.688 -28.828 1 91.44 74 GLN B O 1
ATOM 7277 N N . LYS B 1 75 ? 20.047 -19.734 -29.906 1 90.75 75 LYS B N 1
ATOM 7278 C CA . LYS B 1 75 ? 21.438 -19.406 -29.594 1 90.75 75 LYS B CA 1
ATOM 7279 C C . LYS B 1 75 ? 21.5 -18.156 -28.719 1 90.75 75 LYS B C 1
ATOM 7281 O O . LYS B 1 75 ? 21.5 -17.031 -29.219 1 90.75 75 LYS B O 1
ATOM 7286 N N . VAL B 1 76 ? 21.578 -18.438 -27.438 1 89 76 VAL B N 1
ATOM 7287 C CA . VAL B 1 76 ? 21.484 -17.328 -26.484 1 89 76 VAL B CA 1
ATOM 7288 C C . VAL B 1 76 ? 22.344 -17.625 -25.266 1 89 76 VAL B C 1
ATOM 7290 O O . VAL B 1 76 ? 22.719 -18.781 -25.031 1 89 76 VAL B O 1
ATOM 7293 N N . ALA B 1 77 ? 22.766 -16.531 -24.562 1 86.44 77 ALA B N 1
ATOM 7294 C CA . ALA B 1 77 ? 23.359 -16.641 -23.234 1 86.44 77 ALA B CA 1
ATOM 7295 C C . ALA B 1 77 ? 22.312 -16.453 -22.156 1 86.44 77 ALA B C 1
ATOM 7297 O O . ALA B 1 77 ? 21.688 -15.391 -22.047 1 86.44 77 ALA B O 1
ATOM 7298 N N . ILE B 1 78 ? 22.141 -17.5 -21.391 1 81.25 78 ILE B N 1
ATOM 7299 C CA . ILE B 1 78 ? 21.266 -17.375 -20.234 1 81.25 78 ILE B CA 1
ATOM 7300 C C . ILE B 1 78 ? 22.016 -16.75 -19.062 1 81.25 78 ILE B C 1
ATOM 7302 O O . ILE B 1 78 ? 22.656 -17.453 -18.281 1 81.25 78 ILE B O 1
ATOM 7306 N N . VAL B 1 79 ? 21.906 -15.484 -18.906 1 75.44 79 VAL B N 1
ATOM 7307 C CA . VAL B 1 79 ? 22.688 -14.711 -17.938 1 75.44 79 VAL B CA 1
ATOM 7308 C C . VAL B 1 79 ? 22.344 -15.148 -16.531 1 75.44 79 VAL B C 1
ATOM 7310 O O . VAL B 1 79 ? 23.219 -15.219 -15.656 1 75.44 79 VAL B O 1
ATOM 7313 N N . GLN B 1 80 ? 21.125 -15.523 -16.312 1 71.06 80 GLN B N 1
ATOM 7314 C CA . GLN B 1 80 ? 20.656 -15.93 -15 1 71.06 80 GLN B CA 1
ATOM 7315 C C . GLN B 1 80 ? 21.359 -17.203 -14.523 1 71.06 80 GLN B C 1
ATOM 7317 O O . GLN B 1 80 ? 21.469 -17.438 -13.328 1 71.06 80 GLN B O 1
ATOM 7322 N N . ASP B 1 81 ? 21.812 -17.938 -15.531 1 75.44 81 ASP B N 1
ATOM 7323 C CA . ASP B 1 81 ? 22.5 -19.188 -15.211 1 75.44 81 ASP B CA 1
ATOM 7324 C C . ASP B 1 81 ? 24 -19 -15.203 1 75.44 81 ASP B C 1
ATOM 7326 O O . ASP B 1 81 ? 24.766 -19.969 -15.102 1 75.44 81 ASP B O 1
ATOM 7330 N N . GLY B 1 82 ? 24.391 -17.75 -15.461 1 75.81 82 GLY B N 1
ATOM 7331 C CA . GLY B 1 82 ? 25.797 -17.422 -15.414 1 75.81 82 GLY B CA 1
ATOM 7332 C C . GLY B 1 82 ? 26.5 -17.594 -16.75 1 75.81 82 GLY B C 1
ATOM 7333 O O . GLY B 1 82 ? 27.719 -17.516 -16.844 1 75.81 82 GLY B O 1
ATOM 7334 N N . GLN B 1 83 ? 25.672 -17.781 -17.797 1 80.56 83 GLN B N 1
ATOM 7335 C CA . GLN B 1 83 ? 26.266 -17.938 -19.109 1 80.56 83 GLN B CA 1
ATOM 7336 C C . GLN B 1 83 ? 26.75 -16.594 -19.656 1 80.56 83 GLN B C 1
ATOM 7338 O O . GLN B 1 83 ? 26.062 -15.586 -19.547 1 80.56 83 GLN B O 1
ATOM 7343 N N . LYS B 1 84 ? 28.016 -16.547 -20.375 1 79.38 84 LYS B N 1
ATOM 7344 C CA . LYS B 1 84 ? 28.641 -15.297 -20.797 1 79.38 84 LYS B CA 1
ATOM 7345 C C . LYS B 1 84 ? 28.609 -15.156 -22.312 1 79.38 84 LYS B C 1
ATOM 7347 O O . LYS B 1 84 ? 28.734 -14.055 -22.844 1 79.38 84 LYS B O 1
ATOM 7352 N N . ALA B 1 85 ? 28.422 -16.328 -22.875 1 87.62 85 ALA B N 1
ATOM 7353 C CA . ALA B 1 85 ? 28.406 -16.344 -24.344 1 87.62 85 ALA B CA 1
ATOM 7354 C C . ALA B 1 85 ? 27.203 -17.141 -24.859 1 87.62 85 ALA B C 1
ATOM 7356 O O . ALA B 1 85 ? 26.734 -18.062 -24.188 1 87.62 85 ALA B O 1
ATOM 7357 N N . ALA B 1 86 ? 26.797 -16.703 -25.953 1 88.25 86 ALA B N 1
ATOM 7358 C CA . ALA B 1 86 ? 25.672 -17.391 -26.562 1 88.25 86 ALA B CA 1
ATOM 7359 C C . ALA B 1 86 ? 26.016 -18.844 -26.859 1 88.25 86 ALA B C 1
ATOM 7361 O O . ALA B 1 86 ? 27.109 -19.156 -27.328 1 88.25 86 ALA B O 1
ATOM 7362 N N . LEU B 1 87 ? 25.141 -19.719 -26.391 1 87.88 87 LEU B N 1
ATOM 7363 C CA . LEU B 1 87 ? 25.219 -21.141 -26.672 1 87.88 87 LEU B CA 1
ATOM 7364 C C . LEU B 1 87 ? 23.969 -21.625 -27.391 1 87.88 87 LEU B C 1
ATOM 7366 O O . LEU B 1 87 ? 22.891 -21.031 -27.266 1 87.88 87 LEU B O 1
ATOM 7370 N N . GLU B 1 88 ? 24.266 -22.609 -28.156 1 89.44 88 GLU B N 1
ATOM 7371 C CA . GLU B 1 88 ? 23.094 -23.25 -28.75 1 89.44 88 GLU B CA 1
ATOM 7372 C C . GLU B 1 88 ? 22.391 -24.172 -27.766 1 89.44 88 GLU B C 1
ATOM 7374 O O . GLU B 1 88 ? 23.016 -25.094 -27.219 1 89.44 88 GLU B O 1
ATOM 7379 N N . HIS B 1 89 ? 21.234 -23.875 -27.453 1 88.62 89 HIS B N 1
ATOM 7380 C CA . HIS B 1 89 ? 20.453 -24.688 -26.531 1 88.62 89 HIS B CA 1
ATOM 7381 C C . HIS B 1 89 ? 19.656 -25.75 -27.266 1 88.62 89 HIS B C 1
ATOM 7383 O O . HIS B 1 89 ? 18.859 -25.438 -28.156 1 88.62 89 HIS B O 1
ATOM 7389 N N . ALA B 1 90 ? 20.016 -27.016 -26.844 1 80.94 90 ALA B N 1
ATOM 7390 C CA . ALA B 1 90 ? 19.312 -28.188 -27.375 1 80.94 90 ALA B CA 1
ATOM 7391 C C . ALA B 1 90 ? 18.031 -28.469 -26.609 1 80.94 90 ALA B C 1
ATOM 7393 O O . ALA B 1 90 ? 18.078 -28.75 -25.406 1 80.94 90 ALA B O 1
ATOM 7394 N N . GLY B 1 91 ? 16.812 -28.219 -27.188 1 88.88 91 GLY B N 1
ATOM 7395 C CA . GLY B 1 91 ? 15.562 -28.625 -26.562 1 88.88 91 GLY B CA 1
ATOM 7396 C C . GLY B 1 91 ? 15.078 -27.641 -25.5 1 88.88 91 GLY B C 1
ATOM 7397 O O . GLY B 1 91 ? 14.367 -28.031 -24.578 1 88.88 91 GLY B O 1
ATOM 7398 N N . ARG B 1 92 ? 15.516 -26.375 -25.484 1 92 92 ARG B N 1
ATOM 7399 C CA . ARG B 1 92 ? 15.133 -25.375 -24.484 1 92 92 ARG B CA 1
ATOM 7400 C C . ARG B 1 92 ? 13.617 -25.281 -24.344 1 92 92 ARG B C 1
ATOM 7402 O O . ARG B 1 92 ? 13.102 -25.141 -23.234 1 92 92 ARG B O 1
ATOM 7409 N N . THR B 1 93 ? 12.977 -25.5 -25.469 1 95.88 93 THR B N 1
ATOM 7410 C CA . THR B 1 93 ? 11.523 -25.453 -25.469 1 95.88 93 THR B CA 1
ATOM 7411 C C . THR B 1 93 ? 10.922 -26.828 -25.719 1 95.88 93 THR B C 1
ATOM 7413 O O . THR B 1 93 ? 9.844 -26.953 -26.297 1 95.88 93 THR B O 1
ATOM 7416 N N . GLY B 1 94 ? 11.633 -27.891 -25.391 1 95.69 94 GLY B N 1
ATOM 7417 C CA . GLY B 1 94 ? 11.125 -29.25 -25.406 1 95.69 94 GLY B CA 1
ATOM 7418 C C . GLY B 1 94 ? 11.391 -29.984 -26.703 1 95.69 94 GLY B C 1
ATOM 7419 O O . GLY B 1 94 ? 11.188 -31.203 -26.781 1 95.69 94 GLY B O 1
ATOM 7420 N N . GLY B 1 95 ? 11.773 -29.266 -27.766 1 96.5 95 GLY B N 1
ATOM 7421 C CA . GLY B 1 95 ? 12.117 -29.875 -29.047 1 96.5 95 GLY B CA 1
ATOM 7422 C C . GLY B 1 95 ? 10.906 -30.234 -29.891 1 96.5 95 GLY B C 1
ATOM 7423 O O . GLY B 1 95 ? 10.969 -31.109 -30.734 1 96.5 95 GLY B O 1
ATOM 7424 N N . LEU B 1 96 ? 9.805 -29.609 -29.672 1 97.62 96 LEU B N 1
ATOM 7425 C CA . LEU B 1 96 ? 8.578 -29.828 -30.438 1 97.62 96 LEU B CA 1
ATOM 7426 C C . LEU B 1 96 ? 8.289 -28.641 -31.359 1 97.62 96 LEU B C 1
ATOM 7428 O O . LEU B 1 96 ? 8.719 -27.516 -31.078 1 97.62 96 LEU B O 1
ATOM 7432 N N . PRO B 1 97 ? 7.609 -28.828 -32.438 1 97.38 97 PRO B N 1
ATOM 7433 C CA . PRO B 1 97 ? 7.426 -27.781 -33.438 1 97.38 97 PRO B CA 1
ATOM 7434 C C . PRO B 1 97 ? 6.223 -26.875 -33.156 1 97.38 97 PRO B C 1
ATOM 7436 O O . PRO B 1 97 ? 5.281 -26.828 -33.969 1 97.38 97 PRO B O 1
ATOM 7439 N N . PHE B 1 98 ? 6.277 -26.047 -32.156 1 97.94 98 PHE B N 1
ATOM 7440 C CA . PHE B 1 98 ? 5.18 -25.156 -31.781 1 97.94 98 PHE B CA 1
ATOM 7441 C C . PHE B 1 98 ? 5.258 -23.844 -32.562 1 97.94 98 PHE B C 1
ATOM 7443 O O . PHE B 1 98 ? 4.266 -23.125 -32.656 1 97.94 98 PHE B O 1
ATOM 7450 N N . VAL B 1 99 ? 6.34 -23.469 -33.219 1 97.75 99 VAL B N 1
ATOM 7451 C CA . VAL B 1 99 ? 6.559 -22.203 -33.906 1 97.75 99 VAL B CA 1
ATOM 7452 C C . VAL B 1 99 ? 5.785 -22.188 -35.219 1 97.75 99 VAL B C 1
ATOM 7454 O O . VAL B 1 99 ? 5.703 -23.203 -35.906 1 97.75 99 VAL B O 1
ATOM 7457 N N . GLY B 1 100 ? 5.219 -21.078 -35.531 1 97.94 100 GLY B N 1
ATOM 7458 C CA . GLY B 1 100 ? 4.555 -20.875 -36.812 1 97.94 100 GLY B CA 1
ATOM 7459 C C . GLY B 1 100 ? 3.08 -20.547 -36.656 1 97.94 100 GLY B C 1
ATOM 7460 O O . GLY B 1 100 ? 2.623 -20.172 -35.594 1 97.94 100 GLY B O 1
ATOM 7461 N N . VAL B 1 101 ? 2.432 -20.688 -37.781 1 98.38 101 VAL B N 1
ATOM 7462 C CA . VAL B 1 101 ? 1.038 -20.266 -37.875 1 98.38 101 VAL B CA 1
ATOM 7463 C C . VAL B 1 101 ? 0.121 -21.484 -37.719 1 98.38 101 VAL B C 1
ATOM 7465 O O . VAL B 1 101 ? 0.493 -22.594 -38.094 1 98.38 101 VAL B O 1
ATOM 7468 N N . GLY B 1 102 ? -0.969 -21.297 -37.094 1 98.56 102 GLY B N 1
ATOM 7469 C CA . GLY B 1 102 ? -2.084 -22.234 -37.094 1 98.56 102 GLY B CA 1
ATOM 7470 C C . GLY B 1 102 ? -3.434 -21.547 -37.219 1 98.56 102 GLY B C 1
ATOM 7471 O O . GLY B 1 102 ? -3.656 -20.484 -36.656 1 98.56 102 GLY B O 1
ATOM 7472 N N . TRP B 1 103 ? -4.277 -22.125 -38.094 1 98.75 103 TRP B N 1
ATOM 7473 C CA . TRP B 1 103 ? -5.637 -21.625 -38.281 1 98.75 103 TRP B CA 1
ATOM 7474 C C . TRP B 1 103 ? -6.664 -22.641 -37.781 1 98.75 103 TRP B C 1
ATOM 7476 O O . TRP B 1 103 ? -6.508 -23.844 -38 1 98.75 103 TRP B O 1
ATOM 7486 N N . TYR B 1 104 ? -7.637 -22.141 -37.188 1 98.88 104 TYR B N 1
ATOM 7487 C CA . TYR B 1 104 ? -8.797 -22.922 -36.75 1 98.88 104 TYR B CA 1
ATOM 7488 C C . TYR B 1 104 ? -10.078 -22.359 -37.344 1 98.88 104 TYR B C 1
ATOM 7490 O O . TYR B 1 104 ? -10.242 -21.141 -37.438 1 98.88 104 TYR B O 1
ATOM 7498 N N . ARG B 1 105 ? -11 -23.219 -37.75 1 98.69 105 ARG B N 1
ATOM 7499 C CA . ARG B 1 105 ? -12.32 -22.828 -38.219 1 98.69 105 ARG B CA 1
ATOM 7500 C C . ARG B 1 105 ? -13.406 -23.688 -37.562 1 98.69 105 ARG B C 1
ATOM 7502 O O . ARG B 1 105 ? -13.227 -24.906 -37.406 1 98.69 105 ARG B O 1
ATOM 7509 N N . LEU B 1 106 ? -14.445 -23.141 -37.219 1 98.69 106 LEU B N 1
ATOM 7510 C CA . LEU B 1 106 ? -15.609 -23.828 -36.656 1 98.69 106 LEU B CA 1
ATOM 7511 C C . LEU B 1 106 ? -16.906 -23.266 -37.219 1 98.69 106 LEU B C 1
ATOM 7513 O O . LEU B 1 106 ? -17.141 -22.047 -37.125 1 98.69 106 LEU B O 1
ATOM 7517 N N . ARG B 1 107 ? -17.656 -24.047 -37.812 1 97.88 107 ARG B N 1
ATOM 7518 C CA . ARG B 1 107 ? -19.047 -23.703 -38.094 1 97.88 107 ARG B CA 1
ATOM 7519 C C . ARG B 1 107 ? -19.969 -24.078 -36.938 1 97.88 107 ARG B C 1
ATOM 7521 O O . ARG B 1 107 ? -19.875 -25.188 -36.438 1 97.88 107 ARG B O 1
ATOM 7528 N N . PHE B 1 108 ? -20.781 -23.172 -36.562 1 97.62 108 PHE B N 1
ATOM 7529 C CA . PHE B 1 108 ? -21.609 -23.438 -35.406 1 97.62 108 PHE B CA 1
ATOM 7530 C C . PHE B 1 108 ? -22.969 -22.766 -35.531 1 97.62 108 PHE B C 1
ATOM 7532 O O . PHE B 1 108 ? -23.141 -21.859 -36.344 1 97.62 108 PHE B O 1
ATOM 7539 N N . GLU B 1 109 ? -23.859 -23.266 -34.812 1 96.06 109 GLU B N 1
ATOM 7540 C CA . GLU B 1 109 ? -25.172 -22.656 -34.625 1 96.06 109 GLU B CA 1
ATOM 7541 C C . GLU B 1 109 ? -25.375 -22.188 -33.188 1 96.06 109 GLU B C 1
ATOM 7543 O O . GLU B 1 109 ? -24.781 -22.75 -32.281 1 96.06 109 GLU B O 1
ATOM 7548 N N . ALA B 1 110 ? -26.094 -21.125 -33.062 1 95.75 110 ALA B N 1
ATOM 7549 C CA . ALA B 1 110 ? -26.5 -20.609 -31.75 1 95.75 110 ALA B CA 1
ATOM 7550 C C . ALA B 1 110 ? -28 -20.297 -31.719 1 95.75 110 ALA B C 1
ATOM 7552 O O . ALA B 1 110 ? -28.391 -19.125 -31.734 1 95.75 110 ALA B O 1
ATOM 7553 N N . PRO B 1 111 ? -28.672 -21.312 -31.531 1 93.75 111 PRO B N 1
ATOM 7554 C CA . PRO B 1 111 ? -30.109 -21.141 -31.641 1 93.75 111 PRO B CA 1
ATOM 7555 C C . PRO B 1 111 ? -30.672 -20.188 -30.578 1 93.75 111 PRO B C 1
ATOM 7557 O O . PRO B 1 111 ? -31.719 -19.562 -30.781 1 93.75 111 PRO B O 1
ATOM 7560 N N . ALA B 1 112 ? -30 -20.047 -29.516 1 93.25 112 ALA B N 1
ATOM 7561 C CA . ALA B 1 112 ? -30.484 -19.172 -28.453 1 93.25 112 ALA B CA 1
ATOM 7562 C C . ALA B 1 112 ? -30.281 -17.703 -28.812 1 93.25 112 ALA B C 1
ATOM 7564 O O . ALA B 1 112 ? -30.859 -16.828 -28.172 1 93.25 112 ALA B O 1
ATOM 7565 N N . PHE B 1 113 ? -29.469 -17.375 -29.781 1 96.25 113 PHE B N 1
ATOM 7566 C CA . PHE B 1 113 ? -29.141 -15.992 -30.109 1 96.25 113 PHE B CA 1
ATOM 7567 C C . PHE B 1 113 ? -30.188 -15.398 -31.047 1 96.25 113 PHE B C 1
ATOM 7569 O O . PHE B 1 113 ? -30.469 -15.961 -32.094 1 96.25 113 PHE B O 1
ATOM 7576 N N . THR B 1 114 ? -30.75 -14.281 -30.672 1 95.06 114 THR B N 1
ATOM 7577 C CA . THR B 1 114 ? -31.625 -13.477 -31.516 1 95.06 114 THR B CA 1
ATOM 7578 C C . THR B 1 114 ? -31 -12.109 -31.781 1 95.06 114 THR B C 1
ATOM 7580 O O . THR B 1 114 ? -29.984 -11.742 -31.172 1 95.06 114 THR B O 1
ATOM 7583 N N . SER B 1 115 ? -31.656 -11.281 -32.656 1 93.44 115 SER B N 1
ATOM 7584 C CA . SER B 1 115 ? -31.094 -10 -33.062 1 93.44 115 SER B CA 1
ATOM 7585 C C . SER B 1 115 ? -31.062 -9 -31.922 1 93.44 115 SER B C 1
ATOM 7587 O O . SER B 1 115 ? -30.328 -8.008 -31.969 1 93.44 115 SER B O 1
ATOM 7589 N N . SER B 1 116 ? -31.75 -9.219 -30.891 1 94.38 116 SER B N 1
ATOM 7590 C CA . SER B 1 116 ? -31.797 -8.289 -29.766 1 94.38 116 SER B CA 1
ATOM 7591 C C . SER B 1 116 ? -30.797 -8.695 -28.672 1 94.38 116 SER B C 1
ATOM 7593 O O . SER B 1 116 ? -30.562 -7.938 -27.734 1 94.38 116 SER B O 1
ATOM 7595 N N . ASP B 1 117 ? -30.219 -9.852 -28.844 1 96.19 117 ASP B N 1
ATOM 7596 C CA . ASP B 1 117 ? -29.375 -10.406 -27.781 1 96.19 117 ASP B CA 1
ATOM 7597 C C . ASP B 1 117 ? -27.938 -9.93 -27.922 1 96.19 117 ASP B C 1
ATOM 7599 O O . ASP B 1 117 ? -27.578 -9.32 -28.938 1 96.19 117 ASP B O 1
ATOM 7603 N N . LYS B 1 118 ? -27.188 -10.141 -26.844 1 97.06 118 LYS B N 1
ATOM 7604 C CA . LYS B 1 118 ? -25.734 -9.945 -26.844 1 97.06 118 LYS B CA 1
ATOM 7605 C C . LYS B 1 118 ? -25 -11.281 -26.922 1 97.06 118 LYS B C 1
ATOM 7607 O O . LYS B 1 118 ? -25.453 -12.273 -26.344 1 97.06 118 LYS B O 1
ATOM 7612 N N . ALA B 1 119 ? -23.922 -11.281 -27.688 1 97.81 119 ALA B N 1
ATOM 7613 C CA . ALA B 1 119 ? -23.062 -12.461 -27.797 1 97.81 119 ALA B CA 1
ATOM 7614 C C . ALA B 1 119 ? -21.625 -12.133 -27.469 1 97.81 119 ALA B C 1
ATOM 7616 O O . ALA B 1 119 ? -21.062 -11.164 -27.984 1 97.81 119 ALA B O 1
ATOM 7617 N N . THR B 1 120 ? -21.062 -12.875 -26.562 1 98.38 120 THR B N 1
ATOM 7618 C CA . THR B 1 120 ? -19.672 -12.688 -26.156 1 98.38 120 THR B CA 1
ATOM 7619 C C . THR B 1 120 ? -18.875 -13.977 -26.344 1 98.38 120 THR B C 1
ATOM 7621 O O . THR B 1 120 ? -19.266 -15.031 -25.844 1 98.38 120 THR B O 1
ATOM 7624 N N . LEU B 1 121 ? -17.781 -13.883 -27.109 1 98.62 121 LEU B N 1
ATOM 7625 C CA . LEU B 1 121 ? -16.844 -14.992 -27.219 1 98.62 121 LEU B CA 1
ATOM 7626 C C . LEU B 1 121 ? -15.797 -14.93 -26.094 1 98.62 121 LEU B C 1
ATOM 7628 O O . LEU B 1 121 ? -15.188 -13.883 -25.875 1 98.62 121 LEU B O 1
ATOM 7632 N N . ILE B 1 122 ? -15.594 -16.016 -25.422 1 98.69 122 ILE B N 1
ATOM 7633 C CA . ILE B 1 122 ? -14.633 -16.094 -24.328 1 98.69 122 ILE B CA 1
ATOM 7634 C C . ILE B 1 122 ? -13.586 -17.156 -24.641 1 98.69 122 ILE B C 1
ATOM 7636 O O . ILE B 1 122 ? -13.922 -18.312 -24.859 1 98.69 122 ILE B O 1
ATOM 7640 N N . PHE B 1 123 ? -12.32 -16.766 -24.688 1 98.81 123 PHE B N 1
ATOM 7641 C CA . PHE B 1 123 ? -11.18 -17.672 -24.844 1 98.81 123 PHE B CA 1
ATOM 7642 C C . PHE B 1 123 ? -10.445 -17.859 -23.531 1 98.81 123 PHE B C 1
ATOM 7644 O O . PHE B 1 123 ? -9.984 -16.875 -22.922 1 98.81 123 PHE B O 1
ATOM 7651 N N . ASP B 1 124 ? -10.289 -19.078 -23.109 1 98.56 124 ASP B N 1
ATOM 7652 C CA . ASP B 1 124 ? -9.555 -19.328 -21.875 1 98.56 124 ASP B CA 1
ATOM 7653 C C . ASP B 1 124 ? -8.047 -19.266 -22.094 1 98.56 124 ASP B C 1
ATOM 7655 O O . ASP B 1 124 ? -7.273 -19.203 -21.141 1 98.56 124 ASP B O 1
ATOM 7659 N N . GLY B 1 125 ? -7.613 -19.281 -23.312 1 98.25 125 GLY B N 1
ATOM 7660 C CA . GLY B 1 125 ? -6.234 -19.203 -23.766 1 98.25 125 GLY B CA 1
ATOM 7661 C C . GLY B 1 125 ? -6.066 -19.594 -25.219 1 98.25 125 GLY B C 1
ATOM 7662 O O . GLY B 1 125 ? -6.711 -20.516 -25.703 1 98.25 125 GLY B O 1
ATOM 7663 N N . ALA B 1 126 ? -5.285 -18.891 -25.938 1 98.81 126 ALA B N 1
ATOM 7664 C CA . ALA B 1 126 ? -4.965 -19.141 -27.344 1 98.81 126 ALA B CA 1
ATOM 7665 C C . ALA B 1 126 ? -3.506 -18.797 -27.641 1 98.81 126 ALA B C 1
ATOM 7667 O O . ALA B 1 126 ? -3.127 -17.625 -27.688 1 98.81 126 ALA B O 1
ATOM 7668 N N . MET B 1 127 ? -2.74 -19.859 -27.906 1 98.56 127 MET B N 1
ATOM 7669 C CA . MET B 1 127 ? -1.293 -19.688 -28 1 98.56 127 MET B CA 1
ATOM 7670 C C . MET B 1 127 ? -0.856 -19.516 -29.453 1 98.56 127 MET B C 1
ATOM 7672 O O . MET B 1 127 ? -0.878 -20.484 -30.219 1 98.56 127 MET B O 1
ATOM 7676 N N . SER B 1 128 ? -0.341 -18.391 -29.984 1 98.12 128 SER B N 1
ATOM 7677 C CA . SER B 1 128 ? -0.498 -17.078 -29.391 1 98.12 128 SER B CA 1
ATOM 7678 C C . SER B 1 128 ? -0.859 -16.031 -30.438 1 98.12 128 SER B C 1
ATOM 7680 O O . SER B 1 128 ? -1.196 -16.375 -31.578 1 98.12 128 SER B O 1
ATOM 7682 N N . HIS B 1 129 ? -0.973 -14.797 -30.062 1 98.44 129 HIS B N 1
ATOM 7683 C CA . HIS B 1 129 ? -1.333 -13.703 -30.969 1 98.44 129 HIS B CA 1
ATOM 7684 C C . HIS B 1 129 ? -2.629 -14.016 -31.703 1 98.44 129 HIS B C 1
ATOM 7686 O O . HIS B 1 129 ? -2.676 -13.938 -32.938 1 98.44 129 HIS B O 1
ATOM 7692 N N . ALA B 1 130 ? -3.609 -14.172 -31 1 98.81 130 ALA B N 1
ATOM 7693 C CA . ALA B 1 130 ? -4.895 -14.594 -31.547 1 98.81 130 ALA B CA 1
ATOM 7694 C C . ALA B 1 130 ? -5.57 -13.453 -32.312 1 98.81 130 ALA B C 1
ATOM 7696 O O . ALA B 1 130 ? -5.824 -12.391 -31.734 1 98.81 130 ALA B O 1
ATOM 7697 N N . LYS B 1 131 ? -5.812 -13.625 -33.5 1 98.75 131 LYS B N 1
ATOM 7698 C CA . LYS B 1 131 ? -6.723 -12.82 -34.312 1 98.75 131 LYS B CA 1
ATOM 7699 C C . LYS B 1 131 ? -8.023 -13.562 -34.594 1 98.75 131 LYS B C 1
ATOM 7701 O O . LYS B 1 131 ? -8.008 -14.641 -35.188 1 98.75 131 LYS B O 1
ATOM 7706 N N . VAL B 1 132 ? -9.102 -13.008 -34.188 1 98.81 132 VAL B N 1
ATOM 7707 C CA . VAL B 1 132 ? -10.375 -13.727 -34.219 1 98.81 132 VAL B CA 1
ATOM 7708 C C . VAL B 1 132 ? -11.297 -13.109 -35.25 1 98.81 132 VAL B C 1
ATOM 7710 O O . VAL B 1 132 ? -11.461 -11.891 -35.312 1 98.81 132 VAL B O 1
ATOM 7713 N N . TYR B 1 133 ? -11.898 -13.953 -36.094 1 98.69 133 TYR B N 1
ATOM 7714 C CA . TYR B 1 133 ? -12.82 -13.547 -37.125 1 98.69 133 TYR B CA 1
ATOM 7715 C C . TYR B 1 133 ? -14.164 -14.242 -36.969 1 98.69 133 TYR B C 1
ATOM 7717 O O . TYR B 1 133 ? -14.227 -15.422 -36.625 1 98.69 133 TYR B O 1
ATOM 7725 N N . LEU B 1 134 ? -15.195 -13.555 -37.219 1 98.62 134 LEU B N 1
ATOM 7726 C CA . LEU B 1 134 ? -16.547 -14.086 -37.219 1 98.62 134 LEU B CA 1
ATOM 7727 C C . LEU B 1 134 ? -17.266 -13.719 -38.531 1 98.62 134 LEU B C 1
ATOM 7729 O O . LEU B 1 134 ? -17.422 -12.539 -38.844 1 98.62 134 LEU B O 1
ATOM 7733 N N . ASN B 1 135 ? -17.625 -14.711 -39.281 1 98.06 135 ASN B N 1
ATOM 7734 C CA . ASN B 1 135 ? -18.281 -14.523 -40.594 1 98.06 135 ASN B CA 1
ATOM 7735 C C . ASN B 1 135 ? -17.5 -13.578 -41.5 1 98.06 135 ASN B C 1
ATOM 7737 O O . ASN B 1 135 ? -18.062 -12.68 -42.094 1 98.06 135 ASN B O 1
ATOM 7741 N N . GLY B 1 136 ? -16.281 -13.75 -41.406 1 97.69 136 GLY B N 1
ATOM 7742 C CA . GLY B 1 136 ? -15.406 -13.047 -42.344 1 97.69 136 GLY B CA 1
ATOM 7743 C C . GLY B 1 136 ? -14.922 -11.711 -41.812 1 97.69 136 GLY B C 1
ATOM 7744 O O . GLY B 1 136 ? -14.07 -11.062 -42.438 1 97.69 136 GLY B O 1
ATOM 7745 N N . HIS B 1 137 ? -15.336 -11.266 -40.688 1 97.81 137 HIS B N 1
ATOM 7746 C CA . HIS B 1 137 ? -14.953 -9.984 -40.094 1 97.81 137 HIS B CA 1
ATOM 7747 C C . HIS B 1 137 ? -14.023 -10.172 -38.906 1 97.81 137 HIS B C 1
ATOM 7749 O O . HIS B 1 137 ? -14.281 -11.016 -38.031 1 97.81 137 HIS B O 1
ATOM 7755 N N . GLU B 1 138 ? -12.938 -9.414 -38.812 1 97.94 138 GLU B N 1
ATOM 7756 C CA . GLU B 1 138 ? -12.078 -9.414 -37.656 1 97.94 138 GLU B CA 1
ATOM 7757 C C . GLU B 1 138 ? -12.781 -8.773 -36.438 1 97.94 138 GLU B C 1
ATOM 7759 O O . GLU B 1 138 ? -13.219 -7.625 -36.531 1 97.94 138 GLU B O 1
ATOM 7764 N N . ILE B 1 139 ? -12.852 -9.406 -35.375 1 97.69 139 ILE B N 1
ATOM 7765 C CA . ILE B 1 139 ? -13.625 -8.859 -34.281 1 97.69 139 ILE B CA 1
ATOM 7766 C C . ILE B 1 139 ? -12.703 -8.578 -33.094 1 97.69 139 ILE B C 1
ATOM 7768 O O . ILE B 1 139 ? -13.117 -7.961 -32.094 1 97.69 139 ILE B O 1
ATOM 7772 N N . GLY B 1 140 ? -11.438 -9.078 -33.125 1 97.94 140 GLY B N 1
ATOM 7773 C CA . GLY B 1 140 ? -10.547 -8.734 -32.031 1 97.94 140 GLY B CA 1
ATOM 7774 C C . GLY B 1 140 ? -9.188 -9.398 -32.156 1 97.94 140 GLY B C 1
ATOM 7775 O O . GLY B 1 140 ? -8.977 -10.266 -33 1 97.94 140 GLY B O 1
ATOM 7776 N N . TYR B 1 141 ? -8.297 -8.945 -31.266 1 98.38 141 TYR B N 1
ATOM 7777 C CA . TYR B 1 141 ? -6.906 -9.383 -31.188 1 98.38 141 TYR B CA 1
ATOM 7778 C C . TYR B 1 141 ? -6.445 -9.453 -29.734 1 98.38 141 TYR B C 1
ATOM 7780 O O . TYR B 1 141 ? -6.805 -8.602 -28.922 1 98.38 141 TYR B O 1
ATOM 7788 N N . TRP B 1 142 ? -5.707 -10.469 -29.391 1 98.62 142 TRP B N 1
ATOM 7789 C CA . TRP B 1 142 ? -5.074 -10.586 -28.078 1 98.62 142 TRP B CA 1
ATOM 7790 C C . TRP B 1 142 ? -3.758 -11.352 -28.172 1 98.62 142 TRP B C 1
ATOM 7792 O O . TRP B 1 142 ? -3.746 -12.539 -28.5 1 98.62 142 TRP B O 1
ATOM 7802 N N . PRO B 1 143 ? -2.684 -10.727 -27.797 1 98.44 143 PRO B N 1
ATOM 7803 C CA . PRO B 1 143 ? -1.392 -11.328 -28.125 1 98.44 143 PRO B CA 1
ATOM 7804 C C . PRO B 1 143 ? -0.922 -12.328 -27.062 1 98.44 143 PRO B C 1
ATOM 7806 O O . PRO B 1 143 ? -0.237 -13.297 -27.391 1 98.44 143 PRO B O 1
ATOM 7809 N N . TYR B 1 144 ? -1.143 -12.172 -25.766 1 98.38 144 TYR B N 1
ATOM 7810 C CA . TYR B 1 144 ? -0.594 -13.008 -24.703 1 98.38 144 TYR B CA 1
ATOM 7811 C C . TYR B 1 144 ? -1.329 -14.336 -24.625 1 98.38 144 TYR B C 1
ATOM 7813 O O . TYR B 1 144 ? -2.447 -14.406 -24.109 1 98.38 144 TYR B O 1
ATOM 7821 N N . GLY B 1 145 ? -0.707 -15.359 -25.031 1 98.31 145 GLY B N 1
ATOM 7822 C CA . GLY B 1 145 ? -1.331 -16.656 -25.266 1 98.31 145 GLY B CA 1
ATOM 7823 C C . GLY B 1 145 ? -1.854 -17.297 -23.984 1 98.31 145 GLY B C 1
ATOM 7824 O O . GLY B 1 145 ? -2.73 -18.156 -24.031 1 98.31 145 GLY B O 1
ATOM 7825 N N . TYR B 1 146 ? -1.332 -16.875 -22.797 1 98.19 146 TYR B N 1
ATOM 7826 C CA . TYR B 1 146 ? -1.704 -17.5 -21.531 1 98.19 146 TYR B CA 1
ATOM 7827 C C . TYR B 1 146 ? -2.951 -16.844 -20.953 1 98.19 146 TYR B C 1
ATOM 7829 O O . TYR B 1 146 ? -3.574 -17.391 -20.031 1 98.19 146 TYR B O 1
ATOM 7837 N N . ASN B 1 147 ? -3.301 -15.68 -21.453 1 98.12 147 ASN B N 1
ATOM 7838 C CA . ASN B 1 147 ? -4.375 -14.891 -20.844 1 98.12 147 ASN B CA 1
ATOM 7839 C C . ASN B 1 147 ? -5.746 -15.344 -21.344 1 98.12 147 ASN B C 1
ATOM 7841 O O . ASN B 1 147 ? -5.91 -15.656 -22.531 1 98.12 147 ASN B O 1
ATOM 7845 N N . SER B 1 148 ? -6.723 -15.398 -20.438 1 98.56 148 SER B N 1
ATOM 7846 C CA . SER B 1 148 ? -8.125 -15.445 -20.844 1 98.56 148 SER B CA 1
ATOM 7847 C C . SER B 1 148 ? -8.609 -14.078 -21.328 1 98.56 148 SER B C 1
ATOM 7849 O O . SER B 1 148 ? -8.266 -13.055 -20.734 1 98.56 148 SER B O 1
ATOM 7851 N N . PHE B 1 149 ? -9.359 -14.062 -22.391 1 98.62 149 PHE B N 1
ATOM 7852 C CA . PHE B 1 149 ? -9.891 -12.805 -22.891 1 98.62 149 PHE B CA 1
ATOM 7853 C C . PHE B 1 149 ? -11.266 -13.016 -23.516 1 98.62 149 PHE B C 1
ATOM 7855 O O . PHE B 1 149 ? -11.703 -14.156 -23.703 1 98.62 149 PHE B O 1
ATOM 7862 N N . TYR B 1 150 ? -11.984 -11.984 -23.75 1 98.69 150 TYR B N 1
ATOM 7863 C CA . TYR B 1 150 ? -13.305 -12.062 -24.375 1 98.69 150 TYR B CA 1
ATOM 7864 C C . TYR B 1 150 ? -13.508 -10.938 -25.375 1 98.69 150 TYR B C 1
ATOM 7866 O O . TYR B 1 150 ? -12.82 -9.914 -25.312 1 98.69 150 TYR B O 1
ATOM 7874 N N . LEU B 1 151 ? -14.367 -11.172 -26.328 1 98.56 151 LEU B N 1
ATOM 7875 C CA . LEU B 1 151 ? -14.656 -10.242 -27.422 1 98.56 151 LEU B CA 1
ATOM 7876 C C . LEU B 1 151 ? -16.156 -10.125 -27.641 1 98.56 151 LEU B C 1
ATOM 7878 O O . LEU B 1 151 ? -16.891 -11.117 -27.547 1 98.56 151 LEU B O 1
ATOM 7882 N N . ASP B 1 152 ? -16.609 -8.953 -27.938 1 98 152 ASP B N 1
ATOM 7883 C CA . ASP B 1 152 ? -18 -8.75 -28.344 1 98 152 ASP B CA 1
ATOM 7884 C C . ASP B 1 152 ? -18.25 -9.266 -29.75 1 98 152 ASP B C 1
ATOM 7886 O O . ASP B 1 152 ? -17.719 -8.719 -30.719 1 98 152 ASP B O 1
ATOM 7890 N N . ALA B 1 153 ? -19.078 -10.266 -29.875 1 98.12 153 ALA B N 1
ATOM 7891 C CA . ALA B 1 153 ? -19.375 -10.898 -31.156 1 98.12 153 ALA B CA 1
ATOM 7892 C C . ALA B 1 153 ? -20.719 -10.398 -31.719 1 98.12 153 ALA B C 1
ATOM 7894 O O . ALA B 1 153 ? -21.078 -10.727 -32.844 1 98.12 153 ALA B O 1
ATOM 7895 N N . THR B 1 154 ? -21.406 -9.594 -31.047 1 97.62 154 THR B N 1
ATOM 7896 C CA . THR B 1 154 ? -22.797 -9.234 -31.281 1 97.62 154 THR B CA 1
ATOM 7897 C C . THR B 1 154 ? -23 -8.688 -32.688 1 97.62 154 THR B C 1
ATOM 7899 O O . THR B 1 154 ? -23.875 -9.141 -33.438 1 97.62 154 THR B O 1
ATOM 7902 N N . PRO B 1 155 ? -22.172 -7.766 -33.125 1 97.06 155 PRO B N 1
ATOM 7903 C CA . PRO B 1 155 ? -22.469 -7.109 -34.406 1 97.06 155 PRO B CA 1
ATOM 7904 C C . PRO B 1 155 ? -22.328 -8.047 -35.594 1 97.06 155 PRO B C 1
ATOM 7906 O O . PRO B 1 155 ? -22.844 -7.758 -36.688 1 97.06 155 PRO B O 1
ATOM 7909 N N . TYR B 1 156 ? -21.703 -9.203 -35.406 1 97 156 TYR B N 1
ATOM 7910 C CA . TYR B 1 156 ? -21.344 -10.023 -36.562 1 97 156 TYR B CA 1
ATOM 7911 C C . TYR B 1 156 ? -22.047 -11.375 -36.531 1 97 156 TYR B C 1
ATOM 7913 O O . TYR B 1 156 ? -21.891 -12.203 -37.438 1 97 156 TYR B O 1
ATOM 7921 N N . MET B 1 157 ? -22.766 -11.617 -35.5 1 97.31 157 MET B N 1
ATOM 7922 C CA . MET B 1 157 ? -23.531 -12.852 -35.375 1 97.31 157 MET B CA 1
ATOM 7923 C C . MET B 1 157 ? -24.703 -12.859 -36.375 1 97.31 157 MET B C 1
ATOM 7925 O O . MET B 1 157 ? -25.328 -11.836 -36.594 1 97.31 157 MET B O 1
ATOM 7929 N N . LYS B 1 158 ? -25 -14.016 -36.875 1 96.38 158 LYS B N 1
ATOM 7930 C CA . LYS B 1 158 ? -26.172 -14.203 -37.719 1 96.38 158 LYS B CA 1
ATOM 7931 C C . LYS B 1 158 ? -27.234 -15.039 -37 1 96.38 158 LYS B C 1
ATOM 7933 O O . LYS B 1 158 ? -27.094 -16.25 -36.875 1 96.38 158 LYS B O 1
ATOM 7938 N N . PRO B 1 159 ? -28.344 -14.391 -36.656 1 95.38 159 PRO B N 1
ATOM 7939 C CA . PRO B 1 159 ? -29.406 -15.133 -36 1 95.38 159 PRO B CA 1
ATOM 7940 C C . PRO B 1 159 ? -30.062 -16.188 -36.875 1 95.38 159 PRO B C 1
ATOM 7942 O O . PRO B 1 159 ? -30.406 -15.891 -38.031 1 95.38 159 PRO B O 1
ATOM 7945 N N . GLY B 1 160 ? -30.203 -17.344 -36.406 1 92.69 160 GLY B N 1
ATOM 7946 C CA . GLY B 1 160 ? -30.938 -18.391 -37.094 1 92.69 160 GLY B CA 1
ATOM 7947 C C . GLY B 1 160 ? -30.141 -19.031 -38.219 1 92.69 160 GLY B C 1
ATOM 7948 O O . GLY B 1 160 ? -30.672 -19.844 -38.969 1 92.69 160 GLY B O 1
ATOM 7949 N N . GLU B 1 161 ? -28.953 -18.688 -38.344 1 93.81 161 GLU B N 1
ATOM 7950 C CA . GLU B 1 161 ? -28.094 -19.219 -39.406 1 93.81 161 GLU B CA 1
ATOM 7951 C C . GLU B 1 161 ? -26.812 -19.828 -38.812 1 93.81 161 GLU B C 1
ATOM 7953 O O . GLU B 1 161 ? -26.547 -19.703 -37.625 1 93.81 161 GLU B O 1
ATOM 7958 N N . SER B 1 162 ? -26.188 -20.547 -39.719 1 96 162 SER B N 1
ATOM 7959 C CA . SER B 1 162 ? -24.859 -21.047 -39.344 1 96 162 SER B CA 1
ATOM 7960 C C . SER B 1 162 ? -23.828 -19.922 -39.375 1 96 162 SER B C 1
ATOM 7962 O O . SER B 1 162 ? -23.844 -19.062 -40.25 1 96 162 SER B O 1
ATOM 7964 N N . ASN B 1 163 ? -23.047 -19.859 -38.344 1 98.06 163 ASN B N 1
ATOM 7965 C CA . ASN B 1 163 ? -21.953 -18.891 -38.219 1 98.06 163 ASN B CA 1
ATOM 7966 C C . ASN B 1 163 ? -20.594 -19.562 -38.406 1 98.06 163 ASN B C 1
ATOM 7968 O O . ASN B 1 163 ? -20.453 -20.766 -38.156 1 98.06 163 ASN B O 1
ATOM 7972 N N . LEU B 1 164 ? -19.625 -18.766 -38.875 1 98.44 164 LEU B N 1
ATOM 7973 C CA . LEU B 1 164 ? -18.266 -19.281 -39.031 1 98.44 164 LEU B CA 1
ATOM 7974 C C . LEU B 1 164 ? -17.297 -18.516 -38.125 1 98.44 164 LEU B C 1
ATOM 7976 O O . LEU B 1 164 ? -17.141 -17.297 -38.281 1 98.44 164 LEU B O 1
ATOM 7980 N N . LEU B 1 165 ? -16.734 -19.188 -37.156 1 98.69 165 LEU B N 1
ATOM 7981 C CA . LEU B 1 165 ? -15.656 -18.641 -36.344 1 98.69 165 LEU B CA 1
ATOM 7982 C C . LEU B 1 165 ? -14.297 -19.078 -36.875 1 98.69 165 LEU B C 1
ATOM 7984 O O . LEU B 1 165 ? -14.062 -20.266 -37.094 1 98.69 165 LEU B O 1
ATOM 7988 N N . ALA B 1 166 ? -13.438 -18.141 -37.156 1 98.81 166 ALA B N 1
ATOM 7989 C CA . ALA B 1 166 ? -12.062 -18.422 -37.594 1 98.81 166 ALA B CA 1
ATOM 7990 C C . ALA B 1 166 ? -11.062 -17.75 -36.656 1 98.81 166 ALA B C 1
ATOM 7992 O O . ALA B 1 166 ? -11.273 -16.609 -36.219 1 98.81 166 ALA B O 1
ATOM 7993 N N . VAL B 1 167 ? -10.016 -18.422 -36.281 1 98.88 167 VAL B N 1
ATOM 7994 C CA . VAL B 1 167 ? -8.969 -17.922 -35.375 1 98.88 167 VAL B CA 1
ATOM 7995 C C . VAL B 1 167 ? -7.598 -18.172 -36 1 98.88 167 VAL B C 1
ATOM 7997 O O . VAL B 1 167 ? -7.27 -19.312 -36.344 1 98.88 167 VAL B O 1
ATOM 8000 N N . ARG B 1 168 ? -6.836 -17.156 -36.188 1 98.88 168 ARG B N 1
ATOM 8001 C CA . ARG B 1 168 ? -5.441 -17.266 -36.594 1 98.88 168 ARG B CA 1
ATOM 8002 C C . ARG B 1 168 ? -4.496 -17.109 -35.438 1 98.88 168 ARG B C 1
ATOM 8004 O O . ARG B 1 168 ? -4.602 -16.156 -34.656 1 98.88 168 ARG B O 1
ATOM 8011 N N . LEU B 1 169 ? -3.617 -18.031 -35.312 1 98.75 169 LEU B N 1
ATOM 8012 C CA . LEU B 1 169 ? -2.596 -18 -34.281 1 98.75 169 LEU B CA 1
ATOM 8013 C C . LEU B 1 169 ? -1.198 -18 -34.875 1 98.75 169 LEU B C 1
ATOM 8015 O O . LEU B 1 169 ? -1.009 -18.453 -36 1 98.75 169 LEU B O 1
ATOM 8019 N N . GLU B 1 170 ? -0.273 -17.453 -34.031 1 98.62 170 GLU B N 1
ATOM 8020 C CA . GLU B 1 170 ? 1.117 -17.469 -34.5 1 98.62 170 GLU B CA 1
ATOM 8021 C C . GLU B 1 170 ? 2.078 -17.469 -33.312 1 98.62 170 GLU B C 1
ATOM 8023 O O . GLU B 1 170 ? 1.976 -16.609 -32.438 1 98.62 170 GLU B O 1
ATOM 8028 N N . ASN B 1 171 ? 2.951 -18.438 -33.281 1 97.94 171 ASN B N 1
ATOM 8029 C CA . ASN B 1 171 ? 4.078 -18.453 -32.344 1 97.94 171 ASN B CA 1
ATOM 8030 C C . ASN B 1 171 ? 5.387 -18.094 -33.062 1 97.94 171 ASN B C 1
ATOM 8032 O O . ASN B 1 171 ? 5.691 -18.641 -34.125 1 97.94 171 ASN B O 1
ATOM 8036 N N . GLU B 1 172 ? 6.09 -17.172 -32.438 1 97.25 172 GLU B N 1
ATOM 8037 C CA . GLU B 1 172 ? 7.391 -16.812 -33 1 97.25 172 GLU B CA 1
ATOM 8038 C C . GLU B 1 172 ? 8.508 -17.641 -32.375 1 97.25 172 GLU B C 1
ATOM 8040 O O . GLU B 1 172 ? 8.336 -18.219 -31.281 1 97.25 172 GLU B O 1
ATOM 8045 N N . THR B 1 173 ? 9.586 -17.766 -33.094 1 95.12 173 THR B N 1
ATOM 8046 C CA . THR B 1 173 ? 10.773 -18.406 -32.531 1 95.12 173 THR B CA 1
ATOM 8047 C C . THR B 1 173 ? 11.281 -17.625 -31.312 1 95.12 173 THR B C 1
ATOM 8049 O O . THR B 1 173 ? 10.984 -16.438 -31.172 1 95.12 173 THR B O 1
ATOM 8052 N N . GLU B 1 174 ? 11.953 -18.234 -30.391 1 94.81 174 GLU B N 1
ATOM 8053 C CA . GLU B 1 174 ? 12.57 -17.625 -29.219 1 94.81 174 GLU B CA 1
ATOM 8054 C C . GLU B 1 174 ? 11.57 -16.766 -28.453 1 94.81 174 GLU B C 1
ATOM 8056 O O . GLU B 1 174 ? 11.891 -15.641 -28.031 1 94.81 174 GLU B O 1
ATOM 8061 N N . SER B 1 175 ? 10.344 -17.25 -28.375 1 95.62 175 SER B N 1
ATOM 8062 C CA . SER B 1 175 ? 9.305 -16.516 -27.656 1 95.62 175 SER B CA 1
ATOM 8063 C C . SER B 1 175 ? 9.109 -17.062 -26.25 1 95.62 175 SER B C 1
ATOM 8065 O O . SER B 1 175 ? 8.375 -16.5 -25.453 1 95.62 175 SER B O 1
ATOM 8067 N N . SER B 1 176 ? 9.789 -18.172 -25.922 1 95.38 176 SER B N 1
ATOM 8068 C CA . SER B 1 176 ? 9.609 -18.828 -24.625 1 95.38 176 SER B CA 1
ATOM 8069 C C . SER B 1 176 ? 10.883 -19.547 -24.188 1 95.38 176 SER B C 1
ATOM 8071 O O . SER B 1 176 ? 11.742 -19.859 -25 1 95.38 176 SER B O 1
ATOM 8073 N N . ARG B 1 177 ? 11.016 -19.766 -22.906 1 93.88 177 ARG B N 1
ATOM 8074 C CA . ARG B 1 177 ? 12.156 -20.484 -22.328 1 93.88 177 ARG B CA 1
ATOM 8075 C C . ARG B 1 177 ? 11.812 -21.953 -22.094 1 93.88 177 ARG B C 1
ATOM 8077 O O . ARG B 1 177 ? 12.703 -22.766 -21.844 1 93.88 177 ARG B O 1
ATOM 8084 N N . TRP B 1 178 ? 10.586 -22.328 -22.141 1 96.31 178 TRP B N 1
ATOM 8085 C CA . TRP B 1 178 ? 10.031 -23.656 -21.984 1 96.31 178 TRP B CA 1
ATOM 8086 C C . TRP B 1 178 ? 8.953 -23.938 -23.031 1 96.31 178 TRP B C 1
ATOM 8088 O O . TRP B 1 178 ? 8.656 -23.062 -23.859 1 96.31 178 TRP B O 1
ATOM 8098 N N . TYR B 1 179 ? 8.438 -25.141 -23.047 1 97.44 179 TYR B N 1
ATOM 8099 C CA . TYR B 1 179 ? 7.395 -25.484 -24 1 97.44 179 TYR B CA 1
ATOM 8100 C C . TYR B 1 179 ? 6.102 -24.75 -23.688 1 97.44 179 TYR B C 1
ATOM 8102 O O . TYR B 1 179 ? 5.461 -25 -22.672 1 97.44 179 TYR B O 1
ATOM 8110 N N . PRO B 1 180 ? 5.715 -23.812 -24.547 1 97.38 180 PRO B N 1
ATOM 8111 C CA . PRO B 1 180 ? 4.512 -23.031 -24.25 1 97.38 180 PRO B CA 1
ATOM 8112 C C . PRO B 1 180 ? 3.23 -23.719 -24.719 1 97.38 180 PRO B C 1
ATOM 8114 O O . PRO B 1 180 ? 2.129 -23.297 -24.359 1 97.38 180 PRO B O 1
ATOM 8117 N N . GLY B 1 181 ? 3.371 -24.766 -25.5 1 97.25 181 GLY B N 1
ATOM 8118 C CA . GLY B 1 181 ? 2.229 -25.297 -26.234 1 97.25 181 GLY B CA 1
ATOM 8119 C C . GLY B 1 181 ? 1.913 -24.5 -27.484 1 97.25 181 GLY B C 1
ATOM 8120 O O . GLY B 1 181 ? 2.686 -23.625 -27.891 1 97.25 181 GLY B O 1
ATOM 8121 N N . ALA B 1 182 ? 0.805 -24.906 -28.125 1 98.06 182 ALA B N 1
ATOM 8122 C CA . ALA B 1 182 ? 0.378 -24.266 -29.359 1 98.06 182 ALA B CA 1
ATOM 8123 C C . ALA B 1 182 ? -1.112 -24.484 -29.609 1 98.06 182 ALA B C 1
ATOM 8125 O O . ALA B 1 182 ? -1.702 -25.422 -29.078 1 98.06 182 ALA B O 1
ATOM 8126 N N . GLY B 1 183 ? -1.677 -23.5 -30.359 1 98.62 183 GLY B N 1
ATOM 8127 C CA . GLY B 1 183 ? -3.045 -23.672 -30.812 1 98.62 183 GLY B CA 1
ATOM 8128 C C . GLY B 1 183 ? -4.078 -23.203 -29.812 1 98.62 183 GLY B C 1
ATOM 8129 O O . GLY B 1 183 ? -3.762 -22.422 -28.906 1 98.62 183 GLY B O 1
ATOM 8130 N N . LEU B 1 184 ? -5.379 -23.562 -30.062 1 98.81 184 LEU B N 1
ATOM 8131 C CA . LEU B 1 184 ? -6.441 -23.406 -29.062 1 98.81 184 LEU B CA 1
ATOM 8132 C C . LEU B 1 184 ? -6.355 -24.5 -28.016 1 98.81 184 LEU B C 1
ATOM 8134 O O . LEU B 1 184 ? -7.168 -25.438 -28 1 98.81 184 LEU B O 1
ATOM 8138 N N . TYR B 1 185 ? -5.395 -24.297 -27.203 1 98.56 185 TYR B N 1
ATOM 8139 C CA . TYR B 1 185 ? -5.008 -25.328 -26.25 1 98.56 185 TYR B CA 1
ATOM 8140 C C . TYR B 1 185 ? -5.855 -25.25 -24.984 1 98.56 185 TYR B C 1
ATOM 8142 O O . TYR B 1 185 ? -5.703 -26.078 -24.078 1 98.56 185 TYR B O 1
ATOM 8150 N N . ARG B 1 186 ? -6.734 -24.25 -24.844 1 98.69 186 ARG B N 1
ATOM 8151 C CA . ARG B 1 186 ? -7.75 -24.125 -23.812 1 98.69 186 ARG B CA 1
ATOM 8152 C C . ARG B 1 186 ? -9.133 -23.938 -24.406 1 98.69 186 ARG B C 1
ATOM 8154 O O . ARG B 1 186 ? -9.297 -24 -25.641 1 98.69 186 ARG B O 1
ATOM 8161 N N . ASN B 1 187 ? -10.164 -23.734 -23.594 1 98.56 187 ASN B N 1
ATOM 8162 C CA . ASN B 1 187 ? -11.547 -23.781 -24.062 1 98.56 187 ASN B CA 1
ATOM 8163 C C . ASN B 1 187 ? -11.969 -22.469 -24.703 1 98.56 187 ASN B C 1
ATOM 8165 O O . ASN B 1 187 ? -11.391 -21.422 -24.406 1 98.56 187 ASN B O 1
ATOM 8169 N N . VAL B 1 188 ? -12.93 -22.547 -25.578 1 98.69 188 VAL B N 1
ATOM 8170 C CA . VAL B 1 188 ? -13.602 -21.406 -26.188 1 98.69 188 VAL B CA 1
ATOM 8171 C C . VAL B 1 188 ? -15.102 -21.484 -25.922 1 98.69 188 VAL B C 1
ATOM 8173 O O . VAL B 1 188 ? -15.719 -22.531 -26.125 1 98.69 188 VAL B O 1
ATOM 8176 N N . HIS B 1 189 ? -15.672 -20.391 -25.438 1 98.19 189 HIS B N 1
ATOM 8177 C CA . HIS B 1 189 ? -17.094 -20.312 -25.109 1 98.19 189 HIS B CA 1
ATOM 8178 C C . HIS B 1 189 ? -17.781 -19.203 -25.891 1 98.19 189 HIS B C 1
ATOM 8180 O O . HIS B 1 189 ? -17.156 -18.203 -26.25 1 98.19 189 HIS B O 1
ATOM 8186 N N . LEU B 1 190 ? -19.016 -19.469 -26.156 1 98.38 190 LEU B N 1
ATOM 8187 C CA . LEU B 1 190 ? -19.922 -18.406 -26.578 1 98.38 190 LEU B CA 1
ATOM 8188 C C . LEU B 1 190 ? -21.031 -18.203 -25.547 1 98.38 190 LEU B C 1
ATOM 8190 O O . LEU B 1 190 ? -21.75 -19.156 -25.203 1 98.38 190 LEU B O 1
ATOM 8194 N N . ARG B 1 191 ? -21.125 -17.016 -25.078 1 98 191 ARG B N 1
ATOM 8195 C CA . ARG B 1 191 ? -22.172 -16.672 -24.141 1 98 191 ARG B CA 1
ATOM 8196 C C . ARG B 1 191 ? -23.219 -15.75 -24.766 1 98 191 ARG B C 1
ATOM 8198 O O . ARG B 1 191 ? -22.859 -14.727 -25.359 1 98 191 ARG B O 1
ATOM 8205 N N . VAL B 1 192 ? -24.453 -16.094 -24.672 1 97.81 192 VAL B N 1
ATOM 8206 C CA . VAL B 1 192 ? -25.562 -15.289 -25.172 1 97.81 192 VAL B CA 1
ATOM 8207 C C . VAL B 1 192 ? -26.359 -14.719 -24 1 97.81 192 VAL B C 1
ATOM 8209 O O . VAL B 1 192 ? -26.812 -15.461 -23.125 1 97.81 192 VAL B O 1
ATOM 8212 N N . ASN B 1 193 ? -26.453 -13.414 -23.984 1 97.25 193 ASN B N 1
ATOM 8213 C CA . ASN B 1 193 ? -27.172 -12.695 -22.953 1 97.25 193 ASN B CA 1
ATOM 8214 C C . ASN B 1 193 ? -28.203 -11.742 -23.547 1 97.25 193 ASN B C 1
ATOM 8216 O O . ASN B 1 193 ? -28.125 -11.391 -24.719 1 97.25 193 ASN B O 1
ATOM 8220 N N . LYS B 1 194 ? -29.172 -11.352 -22.703 1 96.56 194 LYS B N 1
ATOM 8221 C CA . LYS B 1 194 ? -29.984 -10.188 -23.031 1 96.56 194 LYS B CA 1
ATOM 8222 C C . LYS B 1 194 ? -29.141 -8.914 -23.031 1 96.56 194 LYS B C 1
ATOM 8224 O O . LYS B 1 194 ? -28 -8.914 -22.547 1 96.56 194 LYS B O 1
ATOM 8229 N N . PRO B 1 195 ? -29.719 -7.816 -23.594 1 95.56 195 PRO B N 1
ATOM 8230 C CA . PRO B 1 195 ? -28.938 -6.574 -23.656 1 95.56 195 PRO B CA 1
ATOM 8231 C C . PRO B 1 195 ? -28.5 -6.094 -22.281 1 95.56 195 PRO B C 1
ATOM 8233 O O . PRO B 1 195 ? -27.359 -5.648 -22.109 1 95.56 195 PRO B O 1
ATOM 8236 N N . VAL B 1 196 ? -29.375 -6.168 -21.312 1 97.19 196 VAL B N 1
ATOM 8237 C CA . VAL B 1 196 ? -29.031 -5.879 -19.922 1 97.19 196 VAL B CA 1
ATOM 8238 C C . VAL B 1 196 ? -28.625 -7.168 -19.219 1 97.19 196 VAL B C 1
ATOM 8240 O O . VAL B 1 196 ? -29.406 -8.117 -19.141 1 97.19 196 VAL B O 1
ATOM 8243 N N . HIS B 1 197 ? -27.422 -7.277 -18.75 1 97.94 197 HIS B N 1
ATOM 8244 C CA . HIS B 1 197 ? -26.938 -8.523 -18.172 1 97.94 197 HIS B CA 1
ATOM 8245 C C . HIS B 1 197 ? -25.703 -8.273 -17.297 1 97.94 197 HIS B C 1
ATOM 8247 O O . HIS B 1 197 ? -25.141 -7.172 -17.297 1 97.94 197 HIS B O 1
ATOM 8253 N N . ILE B 1 198 ? -25.328 -9.211 -16.453 1 98.25 198 ILE B N 1
ATOM 8254 C CA . ILE B 1 198 ? -24.062 -9.227 -15.727 1 98.25 198 ILE B CA 1
ATOM 8255 C C . ILE B 1 198 ? -22.922 -9.547 -16.688 1 98.25 198 ILE B C 1
ATOM 8257 O O . ILE B 1 198 ? -22.906 -10.617 -17.297 1 98.25 198 ILE B O 1
ATOM 8261 N N . PRO B 1 199 ? -22 -8.695 -16.875 1 97.88 199 PRO B N 1
ATOM 8262 C CA . PRO B 1 199 ? -20.922 -8.922 -17.859 1 97.88 199 PRO B CA 1
ATOM 8263 C C . PRO B 1 199 ? -19.938 -10 -17.406 1 97.88 199 PRO B C 1
ATOM 8265 O O . PRO B 1 199 ? -20.031 -10.5 -16.297 1 97.88 199 PRO B O 1
ATOM 8268 N N . VAL B 1 200 ? -19.031 -10.383 -18.344 1 97.88 200 VAL B N 1
ATOM 8269 C CA . VAL B 1 200 ? -17.953 -11.336 -18.031 1 97.88 200 VAL B CA 1
ATOM 8270 C C . VAL B 1 200 ? -17.156 -10.844 -16.844 1 97.88 200 VAL B C 1
ATOM 8272 O O . VAL B 1 200 ? -16.688 -9.695 -16.828 1 97.88 200 VAL B O 1
ATOM 8275 N N . TRP B 1 201 ? -17.078 -11.656 -15.844 1 98.12 201 TRP B N 1
ATOM 8276 C CA . TRP B 1 201 ? -16.328 -11.391 -14.617 1 98.12 201 TRP B CA 1
ATOM 8277 C C . TRP B 1 201 ? -16.875 -10.156 -13.898 1 98.12 201 TRP B C 1
ATOM 8279 O O . TRP B 1 201 ? -16.109 -9.359 -13.352 1 98.12 201 TRP B O 1
ATOM 8289 N N . GLY B 1 202 ? -18.172 -10 -13.953 1 98.31 202 GLY B N 1
ATOM 8290 C CA . GLY B 1 202 ? -18.828 -8.797 -13.461 1 98.31 202 GLY B CA 1
ATOM 8291 C C . GLY B 1 202 ? -19.172 -8.859 -11.984 1 98.31 202 GLY B C 1
ATOM 8292 O O . GLY B 1 202 ? -19.797 -7.949 -11.453 1 98.31 202 GLY B O 1
ATOM 8293 N N . THR B 1 203 ? -18.734 -9.891 -11.25 1 98.44 203 THR B N 1
ATOM 8294 C CA . THR B 1 203 ? -18.969 -10 -9.82 1 98.44 203 THR B CA 1
ATOM 8295 C C . THR B 1 203 ? -17.672 -9.891 -9.039 1 98.44 203 THR B C 1
ATOM 8297 O O . THR B 1 203 ? -16.609 -10.305 -9.523 1 98.44 203 THR B O 1
ATOM 8300 N N . TYR B 1 204 ? -17.688 -9.312 -7.941 1 98.56 204 TYR B N 1
ATOM 8301 C CA . TYR B 1 204 ? -16.594 -9.219 -6.988 1 98.56 204 TYR B CA 1
ATOM 8302 C C . TYR B 1 204 ? -17.062 -9.523 -5.574 1 98.56 204 TYR B C 1
ATOM 8304 O O . TYR B 1 204 ? -17.844 -8.758 -5 1 98.56 204 TYR B O 1
ATOM 8312 N N . LEU B 1 205 ? -16.609 -10.578 -5.02 1 98.56 205 LEU B N 1
ATOM 8313 C CA . LEU B 1 205 ? -17.078 -11.055 -3.721 1 98.56 205 LEU B CA 1
ATOM 8314 C C . LEU B 1 205 ? -15.922 -11.086 -2.715 1 98.56 205 LEU B C 1
ATOM 8316 O O . LEU B 1 205 ? -14.844 -11.586 -3.018 1 98.56 205 LEU B O 1
ATOM 8320 N N . THR B 1 206 ? -16.078 -10.5 -1.555 1 98.06 206 THR B N 1
ATOM 8321 C CA . THR B 1 206 ? -15.109 -10.516 -0.47 1 98.06 206 THR B CA 1
ATOM 8322 C C . THR B 1 206 ? -15.75 -10.992 0.829 1 98.06 206 THR B C 1
ATOM 8324 O O . THR B 1 206 ? -16.984 -11.023 0.946 1 98.06 206 THR B O 1
ATOM 8327 N N . THR B 1 207 ? -15 -11.453 1.748 1 98.12 207 THR B N 1
ATOM 8328 C CA . THR B 1 207 ? -15.422 -11.852 3.088 1 98.12 207 THR B CA 1
ATOM 8329 C C . THR B 1 207 ? -14.648 -11.078 4.148 1 98.12 207 THR B C 1
ATOM 8331 O O . THR B 1 207 ? -13.797 -11.641 4.84 1 98.12 207 THR B O 1
ATOM 8334 N N . PRO B 1 208 ? -15.016 -9.812 4.348 1 96.25 208 PRO B N 1
ATOM 8335 C CA . PRO B 1 208 ? -14.195 -8.891 5.145 1 96.25 208 PRO B CA 1
ATOM 8336 C C . PRO B 1 208 ? -14.188 -9.242 6.629 1 96.25 208 PRO B C 1
ATOM 8338 O O . PRO B 1 208 ? -13.297 -8.812 7.367 1 96.25 208 PRO B O 1
ATOM 8341 N N . VAL B 1 209 ? -15.219 -9.953 7.113 1 96.19 209 VAL B N 1
ATOM 8342 C CA . VAL B 1 209 ? -15.312 -10.375 8.508 1 96.19 209 VAL B CA 1
ATOM 8343 C C . VAL B 1 209 ? -15.469 -11.891 8.578 1 96.19 209 VAL B C 1
ATOM 8345 O O . VAL B 1 209 ? -16.406 -12.453 8 1 96.19 209 VAL B O 1
ATOM 8348 N N . VAL B 1 210 ? -14.602 -12.523 9.211 1 97.88 210 VAL B N 1
ATOM 8349 C CA . VAL B 1 210 ? -14.672 -13.969 9.414 1 97.88 210 VAL B CA 1
ATOM 8350 C C . VAL B 1 210 ? -14.492 -14.281 10.898 1 97.88 210 VAL B C 1
ATOM 8352 O O . VAL B 1 210 ? -13.406 -14.117 11.453 1 97.88 210 VAL B O 1
ATOM 8355 N N . LYS B 1 211 ? -15.516 -14.656 11.484 1 94.94 211 LYS B N 1
ATOM 8356 C CA . LYS B 1 211 ? -15.57 -15.086 12.875 1 94.94 211 LYS B CA 1
ATOM 8357 C C . LYS B 1 211 ? -16.234 -16.453 13.008 1 94.94 211 LYS B C 1
ATOM 8359 O O . LYS B 1 211 ? -16.781 -16.984 12.031 1 94.94 211 LYS B O 1
ATOM 8364 N N . SER B 1 212 ? -16.078 -17.047 14.211 1 94.62 212 SER B N 1
ATOM 8365 C CA . SER B 1 212 ? -16.688 -18.344 14.445 1 94.62 212 SER B CA 1
ATOM 8366 C C . SER B 1 212 ? -18.219 -18.25 14.414 1 94.62 212 SER B C 1
ATOM 8368 O O . SER B 1 212 ? -18.891 -19.156 13.93 1 94.62 212 SER B O 1
ATOM 8370 N N . GLU B 1 213 ? -18.734 -17.047 14.844 1 94.5 213 GLU B N 1
ATOM 8371 C CA . GLU B 1 213 ? -20.172 -16.875 14.977 1 94.5 213 GLU B CA 1
ATOM 8372 C C . GLU B 1 213 ? -20.828 -16.516 13.641 1 94.5 213 GLU B C 1
ATOM 8374 O O . GLU B 1 213 ? -21.953 -16.922 13.359 1 94.5 213 GLU B O 1
ATOM 8379 N N . TYR B 1 214 ? -20.156 -15.781 12.883 1 95.94 214 TYR B N 1
ATOM 8380 C CA . TYR B 1 214 ? -20.688 -15.359 11.594 1 95.94 214 TYR B CA 1
ATOM 8381 C C . TYR B 1 214 ? -19.578 -14.844 10.68 1 95.94 214 TYR B C 1
ATOM 8383 O O . TYR B 1 214 ? -18.484 -14.508 11.148 1 95.94 214 TYR B O 1
ATOM 8391 N N . ALA B 1 215 ? -19.797 -14.828 9.414 1 97.88 215 ALA B N 1
ATOM 8392 C CA . ALA B 1 215 ? -18.984 -14.148 8.406 1 97.88 215 ALA B CA 1
ATOM 8393 C C . ALA B 1 215 ? -19.828 -13.18 7.586 1 97.88 215 ALA B C 1
ATOM 8395 O O . ALA B 1 215 ? -21 -13.43 7.328 1 97.88 215 ALA B O 1
ATOM 8396 N N . LYS B 1 216 ? -19.25 -12.078 7.242 1 97.19 216 LYS B N 1
ATOM 8397 C CA . LYS B 1 216 ? -19.875 -11.164 6.289 1 97.19 216 LYS B CA 1
ATOM 8398 C C . LYS B 1 216 ? -19.406 -11.453 4.863 1 97.19 216 LYS B C 1
ATOM 8400 O O . LYS B 1 216 ? -18.219 -11.703 4.633 1 97.19 216 LYS B O 1
ATOM 8405 N N . VAL B 1 217 ? -20.328 -11.461 3.975 1 98.19 217 VAL B N 1
ATOM 8406 C CA . VAL B 1 217 ? -20.047 -11.602 2.549 1 98.19 217 VAL B CA 1
ATOM 8407 C C . VAL B 1 217 ? -20.516 -10.352 1.805 1 98.19 217 VAL B C 1
ATOM 8409 O O . VAL B 1 217 ? -21.688 -9.984 1.864 1 98.19 217 VAL B O 1
ATOM 8412 N N . HIS B 1 218 ? -19.594 -9.672 1.211 1 97.69 218 HIS B N 1
ATOM 8413 C CA . HIS B 1 218 ? -19.891 -8.516 0.375 1 97.69 218 HIS B CA 1
ATOM 8414 C C . HIS B 1 218 ? -19.828 -8.875 -1.105 1 97.69 218 HIS B C 1
ATOM 8416 O O . HIS B 1 218 ? -18.844 -9.445 -1.57 1 97.69 218 HIS B O 1
ATOM 8422 N N . LEU B 1 219 ? -20.875 -8.594 -1.836 1 98.5 219 LEU B N 1
ATOM 8423 C CA . LEU B 1 219 ? -20.969 -8.93 -3.254 1 98.5 219 LEU B CA 1
ATOM 8424 C C . LEU B 1 219 ? -21.297 -7.691 -4.082 1 98.5 219 LEU B C 1
ATOM 8426 O O . LEU B 1 219 ? -22.328 -7.059 -3.879 1 98.5 219 LEU B O 1
ATOM 8430 N N . ASN B 1 220 ? -20.359 -7.273 -4.93 1 98.38 220 ASN B N 1
ATOM 8431 C CA . ASN B 1 220 ? -20.609 -6.285 -5.973 1 98.38 220 ASN B CA 1
ATOM 8432 C C . ASN B 1 220 ? -20.891 -6.945 -7.316 1 98.38 220 ASN B C 1
ATOM 8434 O O . ASN B 1 220 ? -20.109 -7.754 -7.801 1 98.38 220 ASN B O 1
ATOM 8438 N N . THR B 1 221 ? -22 -6.656 -7.91 1 98.62 221 THR B N 1
ATOM 8439 C CA . THR B 1 221 ? -22.391 -7.191 -9.211 1 98.62 221 THR B CA 1
ATOM 8440 C C . THR B 1 221 ? -22.594 -6.066 -10.219 1 98.62 221 THR B C 1
ATOM 8442 O O . THR B 1 221 ? -23.531 -5.273 -10.094 1 98.62 221 THR B O 1
ATOM 8445 N N . ALA B 1 222 ? -21.781 -6.02 -11.172 1 98.25 222 ALA B N 1
ATOM 8446 C CA . ALA B 1 222 ? -21.922 -5.035 -12.242 1 98.25 222 ALA B CA 1
ATOM 8447 C C . ALA B 1 222 ? -23.062 -5.398 -13.18 1 98.25 222 ALA B C 1
ATOM 8449 O O . ALA B 1 222 ? -23.391 -6.574 -13.352 1 98.25 222 ALA B O 1
ATOM 8450 N N . LEU B 1 223 ? -23.672 -4.453 -13.727 1 98.06 223 LEU B N 1
ATOM 8451 C CA . LEU B 1 223 ? -24.734 -4.625 -14.703 1 98.06 223 LEU B CA 1
ATOM 8452 C C . LEU B 1 223 ? -24.453 -3.83 -15.977 1 98.06 223 LEU B C 1
ATOM 8454 O O . LEU B 1 223 ? -24.281 -2.609 -15.922 1 98.06 223 LEU B O 1
ATOM 8458 N N . GLU B 1 224 ? -24.281 -4.504 -17.031 1 97.38 224 GLU B N 1
ATOM 8459 C CA . GLU B 1 224 ? -24.234 -3.832 -18.328 1 97.38 224 GLU B CA 1
ATOM 8460 C C . GLU B 1 224 ? -25.625 -3.406 -18.781 1 97.38 224 GLU B C 1
ATOM 8462 O O . GLU B 1 224 ? -26.516 -4.246 -18.984 1 97.38 224 GLU B O 1
ATOM 8467 N N . THR B 1 225 ? -25.859 -2.131 -18.984 1 95.38 225 THR B N 1
ATOM 8468 C CA . THR B 1 225 ? -27.188 -1.638 -19.312 1 95.38 225 THR B CA 1
ATOM 8469 C C . THR B 1 225 ? -27.172 -0.839 -20.609 1 95.38 225 THR B C 1
ATOM 8471 O O . THR B 1 225 ? -28.219 -0.578 -21.203 1 95.38 225 THR B O 1
ATOM 8474 N N . GLY B 1 226 ? -26.031 -0.456 -21.062 1 91.69 226 GLY B N 1
ATOM 8475 C CA . GLY B 1 226 ? -25.906 0.422 -22.219 1 91.69 226 GLY B CA 1
ATOM 8476 C C . GLY B 1 226 ? -26.031 1.892 -21.859 1 91.69 226 GLY B C 1
ATOM 8477 O O . GLY B 1 226 ? -25.828 2.762 -22.703 1 91.69 226 GLY B O 1
ATOM 8478 N N . GLN B 1 227 ? -26.359 2.172 -20.609 1 91.19 227 GLN B N 1
ATOM 8479 C CA . GLN B 1 227 ? -26.453 3.543 -20.109 1 91.19 227 GLN B CA 1
ATOM 8480 C C . GLN B 1 227 ? -25.469 3.773 -18.969 1 91.19 227 GLN B C 1
ATOM 8482 O O . GLN B 1 227 ? -25.156 2.85 -18.219 1 91.19 227 GLN B O 1
ATOM 8487 N N . PRO B 1 228 ? -25 4.973 -18.938 1 86.75 228 PRO B N 1
ATOM 8488 C CA . PRO B 1 228 ? -24 5.25 -17.906 1 86.75 228 PRO B CA 1
ATOM 8489 C C . PRO B 1 228 ? -24.547 5.086 -16.484 1 86.75 228 PRO B C 1
ATOM 8491 O O . PRO B 1 228 ? -23.828 4.617 -15.602 1 86.75 228 PRO B O 1
ATOM 8494 N N . GLU B 1 229 ? -25.766 5.516 -16.266 1 90.38 229 GLU B N 1
ATOM 8495 C CA . GLU B 1 229 ? -26.391 5.418 -14.938 1 90.38 229 GLU B CA 1
ATOM 8496 C C . GLU B 1 229 ? -27.828 4.906 -15.031 1 90.38 229 GLU B C 1
ATOM 8498 O O . GLU B 1 229 ? -28.75 5.691 -15.219 1 90.38 229 GLU B O 1
ATOM 8503 N N . ALA B 1 230 ? -27.906 3.596 -14.805 1 91.88 230 ALA B N 1
ATOM 8504 C CA . ALA B 1 230 ? -29.219 2.967 -14.867 1 91.88 230 ALA B CA 1
ATOM 8505 C C . ALA B 1 230 ? -29.828 2.83 -13.469 1 91.88 230 ALA B C 1
ATOM 8507 O O . ALA B 1 230 ? -29.125 2.914 -12.469 1 91.88 230 ALA B O 1
ATOM 8508 N N . SER B 1 231 ? -31.156 2.766 -13.406 1 93.44 231 SER B N 1
ATOM 8509 C CA . SER B 1 231 ? -31.891 2.541 -12.164 1 93.44 231 SER B CA 1
ATOM 8510 C C . SER B 1 231 ? -33.125 1.682 -12.398 1 93.44 231 SER B C 1
ATOM 8512 O O . SER B 1 231 ? -33.531 1.479 -13.539 1 93.44 231 SER B O 1
ATOM 8514 N N . GLY B 1 232 ? -33.625 1.146 -11.367 1 95.25 232 GLY B N 1
ATOM 8515 C CA . GLY B 1 232 ? -34.906 0.469 -11.43 1 95.25 232 GLY B CA 1
ATOM 8516 C C . GLY B 1 232 ? -34.781 -1.035 -11.578 1 95.25 232 GLY B C 1
ATOM 8517 O O . GLY B 1 232 ? -35.719 -1.774 -11.266 1 95.25 232 GLY B O 1
ATOM 8518 N N . TYR B 1 233 ? -33.625 -1.547 -12.094 1 97.38 233 TYR B N 1
ATOM 8519 C CA . TYR B 1 233 ? -33.375 -2.986 -12.117 1 97.38 233 TYR B CA 1
ATOM 8520 C C . TYR B 1 233 ? -33.281 -3.545 -10.703 1 97.38 233 TYR B C 1
ATOM 8522 O O . TYR B 1 233 ? -32.969 -2.812 -9.758 1 97.38 233 TYR B O 1
ATOM 8530 N N . ARG B 1 234 ? -33.594 -4.742 -10.57 1 98 234 ARG B N 1
ATOM 8531 C CA . ARG B 1 234 ? -33.594 -5.406 -9.273 1 98 234 ARG B CA 1
ATOM 8532 C C . ARG B 1 234 ? -32.75 -6.676 -9.312 1 98 234 ARG B C 1
ATOM 8534 O O . ARG B 1 234 ? -32.75 -7.41 -10.297 1 98 234 ARG B O 1
ATOM 8541 N N . ILE B 1 235 ? -31.953 -6.941 -8.25 1 98.5 235 ILE B N 1
ATOM 8542 C CA . ILE B 1 235 ? -31.188 -8.18 -8.148 1 98.5 235 ILE B CA 1
ATOM 8543 C C . ILE B 1 235 ? -31.594 -8.938 -6.895 1 98.5 235 ILE B C 1
ATOM 8545 O O . ILE B 1 235 ? -31.797 -8.344 -5.836 1 98.5 235 ILE B O 1
ATOM 8549 N N . VAL B 1 236 ? -31.859 -10.148 -6.973 1 98.56 236 VAL B N 1
ATOM 8550 C CA . VAL B 1 236 ? -32.062 -11.078 -5.863 1 98.56 236 VAL B CA 1
ATOM 8551 C C . VAL B 1 236 ? -30.938 -12.102 -5.828 1 98.56 236 VAL B C 1
ATOM 8553 O O . VAL B 1 236 ? -30.672 -12.789 -6.82 1 98.56 236 VAL B O 1
ATOM 8556 N N . THR B 1 237 ? -30.203 -12.172 -4.703 1 98.75 237 THR B N 1
ATOM 8557 C CA . THR B 1 237 ? -29.078 -13.094 -4.57 1 98.75 237 THR B CA 1
ATOM 8558 C C . THR B 1 237 ? -29.328 -14.07 -3.424 1 98.75 237 THR B C 1
ATOM 8560 O O . THR B 1 237 ? -29.75 -13.672 -2.34 1 98.75 237 THR B O 1
ATOM 8563 N N . GLU B 1 238 ? -29.125 -15.305 -3.637 1 98.75 238 GLU B N 1
ATOM 8564 C CA . GLU B 1 238 ? -29.125 -16.359 -2.623 1 98.75 238 GLU B CA 1
ATOM 8565 C C . GLU B 1 238 ? -27.719 -16.953 -2.475 1 98.75 238 GLU B C 1
ATOM 8567 O O . GLU B 1 238 ? -27.094 -17.328 -3.467 1 98.75 238 GLU B O 1
ATOM 8572 N N . LEU B 1 239 ? -27.219 -16.953 -1.264 1 98.81 239 LEU B N 1
ATOM 8573 C CA . LEU B 1 239 ? -26.016 -17.703 -0.949 1 98.81 239 LEU B CA 1
ATOM 8574 C C . LEU B 1 239 ? -26.359 -19.141 -0.542 1 98.81 239 LEU B C 1
ATOM 8576 O O . LEU B 1 239 ? -27.172 -19.344 0.355 1 98.81 239 LEU B O 1
ATOM 8580 N N . LYS B 1 240 ? -25.75 -20.062 -1.192 1 98.81 240 LYS B N 1
ATOM 8581 C CA . LYS B 1 240 ? -26 -21.484 -0.905 1 98.81 240 LYS B CA 1
ATOM 8582 C C . LYS B 1 240 ? -24.734 -22.172 -0.391 1 98.81 240 LYS B C 1
ATOM 8584 O O . LYS B 1 240 ? -23.625 -21.891 -0.865 1 98.81 240 LYS B O 1
ATOM 8589 N N . ASP B 1 241 ? -24.906 -23.062 0.572 1 98.19 241 ASP B N 1
ATOM 8590 C CA . ASP B 1 241 ? -23.781 -23.828 1.073 1 98.19 241 ASP B CA 1
ATOM 8591 C C . ASP B 1 241 ? -23.453 -25.016 0.156 1 98.19 241 ASP B C 1
ATOM 8593 O O . ASP B 1 241 ? -24.031 -25.125 -0.929 1 98.19 241 ASP B O 1
ATOM 8597 N N . GLN B 1 242 ? -22.531 -25.875 0.54 1 96.12 242 GLN B N 1
ATOM 8598 C CA . GLN B 1 242 ? -22.016 -26.953 -0.296 1 96.12 242 GLN B CA 1
ATOM 8599 C C . GLN B 1 242 ? -23.109 -27.984 -0.573 1 96.12 242 GLN B C 1
ATOM 8601 O O . GLN B 1 242 ? -23.016 -28.766 -1.521 1 96.12 242 GLN B O 1
ATOM 8606 N N . TRP B 1 243 ? -24.188 -27.922 0.181 1 96.62 243 TRP B N 1
ATOM 8607 C CA . TRP B 1 243 ? -25.266 -28.875 0.027 1 96.62 243 TRP B CA 1
ATOM 8608 C C . TRP B 1 243 ? -26.453 -28.266 -0.722 1 96.62 243 TRP B C 1
ATOM 8610 O O . TRP B 1 243 ? -27.484 -28.906 -0.918 1 96.62 243 TRP B O 1
ATOM 8620 N N . GLY B 1 244 ? -26.297 -27.016 -1.046 1 97.06 244 GLY B N 1
ATOM 8621 C CA . GLY B 1 244 ? -27.344 -26.359 -1.812 1 97.06 244 GLY B CA 1
ATOM 8622 C C . GLY B 1 244 ? -28.359 -25.641 -0.942 1 97.06 244 GLY B C 1
ATOM 8623 O O . GLY B 1 244 ? -29.328 -25.062 -1.451 1 97.06 244 GLY B O 1
ATOM 8624 N N . LYS B 1 245 ? -28.141 -25.625 0.31 1 98.19 245 LYS B N 1
ATOM 8625 C CA . LYS B 1 245 ? -29.047 -24.922 1.229 1 98.19 245 LYS B CA 1
ATOM 8626 C C . LYS B 1 245 ? -28.797 -23.422 1.218 1 98.19 245 LYS B C 1
ATOM 8628 O O . LYS B 1 245 ? -27.641 -22.984 1.272 1 98.19 245 LYS B O 1
ATOM 8633 N N . VAL B 1 246 ? -29.859 -22.672 1.154 1 98.56 246 VAL B N 1
ATOM 8634 C CA . VAL B 1 246 ? -29.734 -21.219 1.214 1 98.56 246 VAL B CA 1
ATOM 8635 C C . VAL B 1 246 ? -29.359 -20.781 2.631 1 98.56 246 VAL B C 1
ATOM 8637 O O . VAL B 1 246 ? -30.094 -21.062 3.584 1 98.56 246 VAL B O 1
ATOM 8640 N N . VAL B 1 247 ? -28.266 -20.125 2.799 1 98.5 247 VAL B N 1
ATOM 8641 C CA . VAL B 1 247 ? -27.797 -19.734 4.125 1 98.5 247 VAL B CA 1
ATOM 8642 C C . VAL B 1 247 ? -27.984 -18.234 4.32 1 98.5 247 VAL B C 1
ATOM 8644 O O . VAL B 1 247 ? -27.922 -17.734 5.445 1 98.5 247 VAL B O 1
ATOM 8647 N N . ALA B 1 248 ? -28.172 -17.453 3.291 1 98.06 248 ALA B N 1
ATOM 8648 C CA . ALA B 1 248 ? -28.469 -16.031 3.309 1 98.06 248 ALA B CA 1
ATOM 8649 C C . ALA B 1 248 ? -29.109 -15.586 1.995 1 98.06 248 ALA B C 1
ATOM 8651 O O . ALA B 1 248 ? -28.922 -16.234 0.961 1 98.06 248 ALA B O 1
ATOM 8652 N N . SER B 1 249 ? -29.844 -14.562 1.957 1 98.12 249 SER B N 1
ATOM 8653 C CA . SER B 1 249 ? -30.469 -14.023 0.757 1 98.12 249 SER B CA 1
ATOM 8654 C C . SER B 1 249 ? -30.578 -12.5 0.829 1 98.12 249 SER B C 1
ATOM 8656 O O . SER B 1 249 ? -30.562 -11.922 1.918 1 98.12 249 SER B O 1
ATOM 8658 N N . GLY B 1 250 ? -30.578 -11.883 -0.244 1 97.06 250 GLY B N 1
ATOM 8659 C CA . GLY B 1 250 ? -30.703 -10.438 -0.319 1 97.06 250 GLY B CA 1
ATOM 8660 C C . GLY B 1 250 ? -31.453 -9.961 -1.55 1 97.06 250 GLY B C 1
ATOM 8661 O O . GLY B 1 250 ? -31.531 -10.68 -2.549 1 97.06 250 GLY B O 1
ATOM 8662 N N . ASP B 1 251 ? -32.031 -8.797 -1.468 1 96.94 251 ASP B N 1
ATOM 8663 C CA . ASP B 1 251 ? -32.812 -8.109 -2.502 1 96.94 251 ASP B CA 1
ATOM 8664 C C . ASP B 1 251 ? -32.406 -6.637 -2.59 1 96.94 251 ASP B C 1
ATOM 8666 O O . ASP B 1 251 ? -32.406 -5.926 -1.583 1 96.94 251 ASP B O 1
ATOM 8670 N N . LYS B 1 252 ? -32 -6.203 -3.744 1 96.75 252 LYS B N 1
ATOM 8671 C CA . LYS B 1 252 ? -31.5 -4.836 -3.908 1 96.75 252 LYS B CA 1
ATOM 8672 C C . LYS B 1 252 ? -31.984 -4.234 -5.223 1 96.75 252 LYS B C 1
ATOM 8674 O O . LYS B 1 252 ? -32 -4.914 -6.254 1 96.75 252 LYS B O 1
ATOM 8679 N N . VAL B 1 253 ? -32.469 -3.018 -5.207 1 96.88 253 VAL B N 1
ATOM 8680 C CA . VAL B 1 253 ? -32.812 -2.262 -6.402 1 96.88 253 VAL B CA 1
ATOM 8681 C C . VAL B 1 253 ? -31.656 -1.337 -6.793 1 96.88 253 VAL B C 1
ATOM 8683 O O . VAL B 1 253 ? -31.047 -0.712 -5.93 1 96.88 253 VAL B O 1
ATOM 8686 N N . LEU B 1 254 ? -31.312 -1.356 -8.008 1 96.75 254 LEU B N 1
ATOM 8687 C CA . LEU B 1 254 ? -30.297 -0.447 -8.523 1 96.75 254 LEU B CA 1
ATOM 8688 C C . LEU B 1 254 ? -30.797 0.994 -8.508 1 96.75 254 LEU B C 1
ATOM 8690 O O . LEU B 1 254 ? -31.844 1.296 -9.078 1 96.75 254 LEU B O 1
ATOM 8694 N N . ALA B 1 255 ? -30.109 1.868 -7.875 1 93.62 255 ALA B N 1
ATOM 8695 C CA . ALA B 1 255 ? -30.5 3.271 -7.762 1 93.62 255 ALA B CA 1
ATOM 8696 C C . ALA B 1 255 ? -29.562 4.168 -8.57 1 93.62 255 ALA B C 1
ATOM 8698 O O . ALA B 1 255 ? -28.469 3.752 -8.945 1 93.62 255 ALA B O 1
ATOM 8699 N N . TYR B 1 256 ? -30.078 5.363 -8.93 1 91.31 256 TYR B N 1
ATOM 8700 C CA . TYR B 1 256 ? -29.219 6.375 -9.531 1 91.31 256 TYR B CA 1
ATOM 8701 C C . TYR B 1 256 ? -28 6.637 -8.664 1 91.31 256 TYR B C 1
ATOM 8703 O O . TYR B 1 256 ? -28.109 6.77 -7.445 1 91.31 256 TYR B O 1
ATOM 8711 N N . GLY B 1 257 ? -26.828 6.648 -9.242 1 91.25 257 GLY B N 1
ATOM 8712 C CA . GLY B 1 257 ? -25.609 6.883 -8.5 1 91.25 257 GLY B CA 1
ATOM 8713 C C . GLY B 1 257 ? -24.891 5.605 -8.117 1 91.25 257 GLY B C 1
ATOM 8714 O O . GLY B 1 257 ? -23.734 5.641 -7.656 1 91.25 257 GLY B O 1
ATOM 8715 N N . ASP B 1 258 ? -25.5 4.469 -8.281 1 94.19 258 ASP B N 1
ATOM 8716 C CA . ASP B 1 258 ? -24.875 3.197 -7.934 1 94.19 258 ASP B CA 1
ATOM 8717 C C . ASP B 1 258 ? -23.797 2.828 -8.945 1 94.19 258 ASP B C 1
ATOM 8719 O O . ASP B 1 258 ? -23.016 1.895 -8.719 1 94.19 258 ASP B O 1
ATOM 8723 N N . GLY B 1 259 ? -23.703 3.514 -10.062 1 93.38 259 GLY B N 1
ATOM 8724 C CA . GLY B 1 259 ? -22.688 3.236 -11.07 1 93.38 259 GLY B CA 1
ATOM 8725 C C . GLY B 1 259 ? -22.891 1.909 -11.773 1 93.38 259 GLY B C 1
ATOM 8726 O O . GLY B 1 259 ? -21.922 1.235 -12.133 1 93.38 259 GLY B O 1
ATOM 8727 N N . ASN B 1 260 ? -24.188 1.468 -11.867 1 96.94 260 ASN B N 1
ATOM 8728 C CA . ASN B 1 260 ? -24.562 0.203 -12.492 1 96.94 260 ASN B CA 1
ATOM 8729 C C . ASN B 1 260 ? -23.953 -0.986 -11.75 1 96.94 260 ASN B C 1
ATOM 8731 O O . ASN B 1 260 ? -23.562 -1.979 -12.367 1 96.94 260 ASN B O 1
ATOM 8735 N N . VAL B 1 261 ? -23.75 -0.852 -10.484 1 97.5 261 VAL B N 1
ATOM 8736 C CA . VAL B 1 261 ? -23.234 -1.931 -9.648 1 97.5 261 VAL B CA 1
ATOM 8737 C C . VAL B 1 261 ? -24.188 -2.17 -8.477 1 97.5 261 VAL B C 1
ATOM 8739 O O . VAL B 1 261 ? -24.516 -1.241 -7.734 1 97.5 261 VAL B O 1
ATOM 8742 N N . PHE B 1 262 ? -24.703 -3.348 -8.328 1 97.88 262 PHE B N 1
ATOM 8743 C CA . PHE B 1 262 ? -25.406 -3.748 -7.121 1 97.88 262 PHE B CA 1
ATOM 8744 C C . PHE B 1 262 ? -24.438 -4.035 -5.984 1 97.88 262 PHE B C 1
ATOM 8746 O O . PHE B 1 262 ? -23.5 -4.832 -6.145 1 97.88 262 PHE B O 1
ATOM 8753 N N . GLU B 1 263 ? -24.562 -3.357 -4.898 1 96.31 263 GLU B N 1
ATOM 8754 C CA . GLU B 1 263 ? -23.797 -3.676 -3.697 1 96.31 263 GLU B CA 1
ATOM 8755 C C . GLU B 1 263 ? -24.656 -4.383 -2.658 1 96.31 263 GLU B C 1
ATOM 8757 O O . GLU B 1 263 ? -25.672 -3.836 -2.207 1 96.31 263 GLU B O 1
ATOM 8762 N N . GLN B 1 264 ? -24.266 -5.562 -2.316 1 96.81 264 GLN B N 1
ATOM 8763 C CA . GLN B 1 264 ? -25.016 -6.332 -1.324 1 96.81 264 GLN B CA 1
ATOM 8764 C C . GLN B 1 264 ? -24.094 -6.855 -0.227 1 96.81 264 GLN B C 1
ATOM 8766 O O . GLN B 1 264 ? -22.906 -7.113 -0.472 1 96.81 264 GLN B O 1
ATOM 8771 N N . SER B 1 265 ? -24.578 -6.965 0.98 1 95.88 265 SER B N 1
ATOM 8772 C CA . SER B 1 265 ? -23.891 -7.551 2.127 1 95.88 265 SER B CA 1
ATOM 8773 C C . SER B 1 265 ? -24.734 -8.641 2.781 1 95.88 265 SER B C 1
ATOM 8775 O O . SER B 1 265 ? -25.953 -8.477 2.939 1 95.88 265 SER B O 1
ATOM 8777 N N . PHE B 1 266 ? -24.125 -9.734 3.119 1 97.5 266 PHE B N 1
ATOM 8778 C CA . PHE B 1 266 ? -24.797 -10.891 3.701 1 97.5 266 PHE B CA 1
ATOM 8779 C C . PHE B 1 266 ? -24.094 -11.328 4.984 1 97.5 266 PHE B C 1
ATOM 8781 O O . PHE B 1 266 ? -22.922 -11.047 5.184 1 97.5 266 PHE B O 1
ATOM 8788 N N . VAL B 1 267 ? -24.891 -12.008 5.832 1 97.06 267 VAL B N 1
ATOM 8789 C CA . VAL B 1 267 ? -24.344 -12.641 7.031 1 97.06 267 VAL B CA 1
ATOM 8790 C C . VAL B 1 267 ? -24.547 -14.148 6.953 1 97.06 267 VAL B C 1
ATOM 8792 O O . VAL B 1 267 ? -25.672 -14.625 6.789 1 97.06 267 VAL B O 1
ATOM 8795 N N . VAL B 1 268 ? -23.5 -14.844 6.973 1 98.25 268 VAL B N 1
ATOM 8796 C CA . VAL B 1 268 ? -23.531 -16.297 7.062 1 98.25 268 VAL B CA 1
ATOM 8797 C C . VAL B 1 268 ? -23.25 -16.734 8.5 1 98.25 268 VAL B C 1
ATOM 8799 O O . VAL B 1 268 ? -22.141 -16.547 9 1 98.25 268 VAL B O 1
ATOM 8802 N N . ARG B 1 269 ? -24.188 -17.281 9.156 1 96.62 269 ARG B N 1
ATOM 8803 C CA . ARG B 1 269 ? -24.031 -17.703 10.547 1 96.62 269 ARG B CA 1
ATOM 8804 C C . ARG B 1 269 ? -23.25 -19.016 10.641 1 96.62 269 ARG B C 1
ATOM 8806 O O . ARG B 1 269 ? -23.438 -19.906 9.805 1 96.62 269 ARG B O 1
ATOM 8813 N N . SER B 1 270 ? -22.391 -19.141 11.609 1 96.88 270 SER B N 1
ATOM 8814 C CA . SER B 1 270 ? -21.562 -20.312 11.844 1 96.88 270 SER B CA 1
ATOM 8815 C C . SER B 1 270 ? -20.953 -20.828 10.547 1 96.88 270 SER B C 1
ATOM 8817 O O . SER B 1 270 ? -21.125 -22 10.188 1 96.88 270 SER B O 1
ATOM 8819 N N . PRO B 1 271 ? -20.234 -20.016 9.883 1 98.19 271 PRO B N 1
ATOM 8820 C CA . PRO B 1 271 ? -19.719 -20.359 8.562 1 98.19 271 PRO B CA 1
ATOM 8821 C C . PRO B 1 271 ? -18.734 -21.547 8.602 1 98.19 271 PRO B C 1
ATOM 8823 O O . PRO B 1 271 ? -17.969 -21.672 9.547 1 98.19 271 PRO B O 1
ATOM 8826 N N . GLU B 1 272 ? -18.781 -22.422 7.648 1 98.19 272 GLU B N 1
ATOM 8827 C CA . GLU B 1 272 ? -17.703 -23.375 7.371 1 98.19 272 GLU B CA 1
ATOM 8828 C C . GLU B 1 272 ? -16.609 -22.734 6.52 1 98.19 272 GLU B C 1
ATOM 8830 O O . GLU B 1 272 ? -16.891 -22.156 5.469 1 98.19 272 GLU B O 1
ATOM 8835 N N . LEU B 1 273 ? -15.43 -22.797 6.973 1 98.62 273 LEU B N 1
ATOM 8836 C CA . LEU B 1 273 ? -14.344 -22.047 6.348 1 98.62 273 LEU B CA 1
ATOM 8837 C C . LEU B 1 273 ? -13.609 -22.891 5.324 1 98.62 273 LEU B C 1
ATOM 8839 O O . LEU B 1 273 ? -13.469 -24.109 5.508 1 98.62 273 LEU B O 1
ATOM 8843 N N . TRP B 1 274 ? -13.133 -22.312 4.301 1 98.75 274 TRP B N 1
ATOM 8844 C CA . TRP B 1 274 ? -12.281 -22.938 3.293 1 98.75 274 TRP B CA 1
ATOM 8845 C C . TRP B 1 274 ? -10.844 -23.047 3.783 1 98.75 274 TRP B C 1
ATOM 8847 O O . TRP B 1 274 ? -10.305 -22.109 4.359 1 98.75 274 TRP B O 1
ATOM 8857 N N . SER B 1 275 ? -10.188 -24.094 3.576 1 98.5 275 SER B N 1
ATOM 8858 C CA . SER B 1 275 ? -8.773 -24.375 3.789 1 98.5 275 SER B CA 1
ATOM 8859 C C . SER B 1 275 ? -8.297 -25.516 2.906 1 98.5 275 SER B C 1
ATOM 8861 O O . SER B 1 275 ? -9.102 -26.219 2.291 1 98.5 275 SER B O 1
ATOM 8863 N N . PRO B 1 276 ? -6.988 -25.656 2.758 1 98.38 276 PRO B N 1
ATOM 8864 C CA . PRO B 1 276 ? -6.492 -26.812 2.004 1 98.38 276 PRO B CA 1
ATOM 8865 C C . PRO B 1 276 ? -7.008 -28.141 2.555 1 98.38 276 PRO B C 1
ATOM 8867 O O . PRO B 1 276 ? -7.23 -29.094 1.793 1 98.38 276 PRO B O 1
ATOM 8870 N N . GLU B 1 277 ? -7.324 -28.25 3.822 1 97.44 277 GLU B N 1
ATOM 8871 C CA . GLU B 1 277 ? -7.789 -29.484 4.461 1 97.44 277 GLU B CA 1
ATOM 8872 C C . GLU B 1 277 ? -9.305 -29.625 4.336 1 97.44 277 GLU B C 1
ATOM 8874 O O . GLU B 1 277 ? -9.82 -30.75 4.23 1 97.44 277 GLU B O 1
ATOM 8879 N N . THR B 1 278 ? -9.977 -28.484 4.387 1 97.69 278 THR B N 1
ATOM 8880 C CA . THR B 1 278 ? -11.43 -28.453 4.293 1 97.69 278 THR B CA 1
ATOM 8881 C C . THR B 1 278 ? -11.875 -27.453 3.229 1 97.69 278 THR B C 1
ATOM 8883 O O . THR B 1 278 ? -12.32 -26.344 3.555 1 97.69 278 THR B O 1
ATOM 8886 N N . PRO B 1 279 ? -11.883 -27.891 2.01 1 98.5 279 PRO B N 1
ATOM 8887 C CA . PRO B 1 279 ? -12.133 -26.938 0.924 1 98.5 279 PRO B CA 1
ATOM 8888 C C . PRO B 1 279 ? -13.625 -26.703 0.675 1 98.5 279 PRO B C 1
ATOM 8890 O O . PRO B 1 279 ? -14.109 -26.938 -0.436 1 98.5 279 PRO B O 1
ATOM 8893 N N . VAL B 1 280 ? -14.297 -26.125 1.639 1 98.25 280 VAL B N 1
ATOM 8894 C CA . VAL B 1 280 ? -15.734 -25.859 1.582 1 98.25 280 VAL B CA 1
ATOM 8895 C C . VAL B 1 280 ? -16 -24.688 0.64 1 98.25 280 VAL B C 1
ATOM 8897 O O . VAL B 1 280 ? -15.375 -23.641 0.748 1 98.25 280 VAL B O 1
ATOM 8900 N N . LEU B 1 281 ? -17 -24.906 -0.194 1 98.69 281 LEU B N 1
ATOM 8901 C CA . LEU B 1 281 ? -17.375 -23.844 -1.132 1 98.69 281 LEU B CA 1
ATOM 8902 C C . LEU B 1 281 ? -18.844 -23.469 -0.979 1 98.69 281 LEU B C 1
ATOM 8904 O O . LEU B 1 281 ? -19.656 -24.297 -0.554 1 98.69 281 LEU B O 1
ATOM 8908 N N . TYR B 1 282 ? -19.109 -22.25 -1.213 1 98.75 282 TYR B N 1
ATOM 8909 C CA . TYR B 1 282 ? -20.438 -21.672 -1.331 1 98.75 282 TYR B CA 1
ATOM 8910 C C . TYR B 1 282 ? -20.703 -21.203 -2.758 1 98.75 282 TYR B C 1
ATOM 8912 O O . TYR B 1 282 ? -19.797 -21.156 -3.586 1 98.75 282 TYR B O 1
ATOM 8920 N N . THR B 1 283 ? -21.938 -20.938 -3.057 1 98.44 283 THR B N 1
ATOM 8921 C CA . THR B 1 283 ? -22.297 -20.312 -4.324 1 98.44 283 THR B CA 1
ATOM 8922 C C . THR B 1 283 ? -23.25 -19.141 -4.098 1 98.44 283 THR B C 1
ATOM 8924 O O . THR B 1 283 ? -24.141 -19.203 -3.25 1 98.44 283 THR B O 1
ATOM 8927 N N . ALA B 1 284 ? -23.016 -18.062 -4.711 1 98.75 284 ALA B N 1
ATOM 8928 C CA . ALA B 1 284 ? -23.953 -16.938 -4.777 1 98.75 284 ALA B CA 1
ATOM 8929 C C . ALA B 1 284 ? -24.734 -16.969 -6.086 1 98.75 284 ALA B C 1
ATOM 8931 O O . ALA B 1 284 ? -24.172 -16.797 -7.164 1 98.75 284 ALA B O 1
ATOM 8932 N N . VAL B 1 285 ? -26.016 -17.188 -6.047 1 98.62 285 VAL B N 1
ATOM 8933 C CA . VAL B 1 285 ? -26.891 -17.172 -7.219 1 98.62 285 VAL B CA 1
ATOM 8934 C C . VAL B 1 285 ? -27.562 -15.812 -7.332 1 98.62 285 VAL B C 1
ATOM 8936 O O . VAL B 1 285 ? -28.438 -15.477 -6.52 1 98.62 285 VAL B O 1
ATOM 8939 N N . SER B 1 286 ? -27.188 -15.047 -8.281 1 98.56 286 SER B N 1
ATOM 8940 C CA . SER B 1 286 ? -27.719 -13.711 -8.508 1 98.56 286 SER B CA 1
ATOM 8941 C C . SER B 1 286 ? -28.719 -13.695 -9.664 1 98.56 286 SER B C 1
ATOM 8943 O O . SER B 1 286 ? -28.391 -14.117 -10.773 1 98.56 286 SER B O 1
ATOM 8945 N N . ARG B 1 287 ? -29.938 -13.203 -9.445 1 98.44 287 ARG B N 1
ATOM 8946 C CA . ARG B 1 287 ? -30.984 -13.07 -10.445 1 98.44 287 ARG B CA 1
ATOM 8947 C C . ARG B 1 287 ? -31.375 -11.609 -10.648 1 98.44 287 ARG B C 1
ATOM 8949 O O . ARG B 1 287 ? -31.734 -10.922 -9.688 1 98.44 287 ARG B O 1
ATOM 8956 N N . VAL B 1 288 ? -31.188 -11.148 -11.82 1 98.44 288 VAL B N 1
ATOM 8957 C CA . VAL B 1 288 ? -31.484 -9.766 -12.148 1 98.44 288 VAL B CA 1
ATOM 8958 C C . VAL B 1 288 ? -32.875 -9.672 -12.805 1 98.44 288 VAL B C 1
ATOM 8960 O O . VAL B 1 288 ? -33.188 -10.445 -13.711 1 98.44 288 VAL B O 1
ATOM 8963 N N . TYR B 1 289 ? -33.656 -8.734 -12.43 1 98.19 289 TYR B N 1
ATOM 8964 C CA . TYR B 1 289 ? -35 -8.547 -12.93 1 98.19 289 TYR B CA 1
ATOM 8965 C C . TYR B 1 289 ? -35.188 -7.148 -13.516 1 98.19 289 TYR B C 1
ATOM 8967 O O . TYR B 1 289 ? -34.656 -6.172 -12.969 1 98.19 289 TYR B O 1
ATOM 8975 N N . ASP B 1 290 ? -35.812 -7 -14.609 1 96.94 290 ASP B N 1
ATOM 8976 C CA . ASP B 1 290 ? -36.438 -5.793 -15.117 1 96.94 290 ASP B CA 1
ATOM 8977 C C . ASP B 1 290 ? -37.938 -5.809 -14.844 1 96.94 290 ASP B C 1
ATOM 8979 O O . ASP B 1 290 ? -38.688 -6.465 -15.562 1 96.94 290 ASP B O 1
ATOM 8983 N N . GLY B 1 291 ? -38.312 -5.062 -13.82 1 94.56 291 GLY B N 1
ATOM 8984 C CA . GLY B 1 291 ? -39.656 -5.309 -13.305 1 94.56 291 GLY B CA 1
ATOM 8985 C C . GLY B 1 291 ? -39.812 -6.711 -12.742 1 94.56 291 GLY B C 1
ATOM 8986 O O . GLY B 1 291 ? -39.062 -7.133 -11.867 1 94.56 291 GLY B O 1
ATOM 8987 N N . GLN B 1 292 ? -40.656 -7.414 -13.375 1 95.06 292 GLN B N 1
ATOM 8988 C CA . GLN B 1 292 ? -40.906 -8.773 -12.914 1 95.06 292 GLN B CA 1
ATOM 8989 C C . GLN B 1 292 ? -40.25 -9.797 -13.836 1 95.06 292 GLN B C 1
ATOM 8991 O O . GLN B 1 292 ? -40.25 -10.992 -13.531 1 95.06 292 GLN B O 1
ATOM 8996 N N . GLU B 1 293 ? -39.688 -9.344 -14.852 1 96.5 293 GLU B N 1
ATOM 8997 C CA . GLU B 1 293 ? -39.062 -10.25 -15.828 1 96.5 293 GLU B CA 1
ATOM 8998 C C . GLU B 1 293 ? -37.625 -10.586 -15.453 1 96.5 293 GLU B C 1
ATOM 9000 O O . GLU B 1 293 ? -36.812 -9.695 -15.242 1 96.5 293 GLU B O 1
ATOM 9005 N N . LEU B 1 294 ? -37.344 -11.828 -15.25 1 97.75 294 LEU B N 1
ATOM 9006 C CA . LEU B 1 294 ? -35.969 -12.273 -15.07 1 97.75 294 LEU B CA 1
ATOM 9007 C C . LEU B 1 294 ? -35.156 -12.062 -16.344 1 97.75 294 LEU B C 1
ATOM 9009 O O . LEU B 1 294 ? -35.5 -12.602 -17.391 1 97.75 294 LEU B O 1
ATOM 9013 N N . ILE B 1 295 ? -34.094 -11.312 -16.281 1 97.25 295 ILE B N 1
ATOM 9014 C CA . ILE B 1 295 ? -33.406 -10.977 -17.516 1 97.25 295 ILE B CA 1
ATOM 9015 C C . ILE B 1 295 ? -32 -11.586 -17.5 1 97.25 295 ILE B C 1
ATOM 9017 O O . ILE B 1 295 ? -31.344 -11.688 -18.531 1 97.25 295 ILE B O 1
ATOM 9021 N N . ASP B 1 296 ? -31.484 -11.945 -16.297 1 97.75 296 ASP B N 1
ATOM 9022 C CA . ASP B 1 296 ? -30.203 -12.641 -16.219 1 97.75 296 ASP B CA 1
ATOM 9023 C C . ASP B 1 296 ? -30.078 -13.422 -14.922 1 97.75 296 ASP B C 1
ATOM 9025 O O . ASP B 1 296 ? -30.719 -13.086 -13.922 1 97.75 296 ASP B O 1
ATOM 9029 N N . GLU B 1 297 ? -29.297 -14.422 -14.922 1 97.62 297 GLU B N 1
ATOM 9030 C CA . GLU B 1 297 ? -28.938 -15.227 -13.75 1 97.62 297 GLU B CA 1
ATOM 9031 C C . GLU B 1 297 ? -27.484 -15.664 -13.805 1 97.62 297 GLU B C 1
ATOM 9033 O O . GLU B 1 297 ? -26.984 -16.078 -14.859 1 97.62 297 GLU B O 1
ATOM 9038 N N . HIS B 1 298 ? -26.766 -15.477 -12.758 1 97.12 298 HIS B N 1
ATOM 9039 C CA . HIS B 1 298 ? -25.328 -15.781 -12.711 1 97.12 298 HIS B CA 1
ATOM 9040 C C . HIS B 1 298 ? -24.953 -16.406 -11.375 1 97.12 298 HIS B C 1
ATOM 9042 O O . HIS B 1 298 ? -25.422 -15.969 -10.32 1 97.12 298 HIS B O 1
ATOM 9048 N N . THR B 1 299 ? -24.203 -17.438 -11.445 1 97.25 299 THR B N 1
ATOM 9049 C CA . THR B 1 299 ? -23.719 -18.125 -10.25 1 97.25 299 THR B CA 1
ATOM 9050 C C . THR B 1 299 ? -22.234 -17.828 -10.008 1 97.25 299 THR B C 1
ATOM 9052 O O . THR B 1 299 ? -21.422 -17.969 -10.914 1 97.25 299 THR B O 1
ATOM 9055 N N . THR B 1 300 ? -21.875 -17.422 -8.812 1 97.94 300 THR B N 1
ATOM 9056 C CA . THR B 1 300 ? -20.5 -17.109 -8.398 1 97.94 300 THR B CA 1
ATOM 9057 C C . THR B 1 300 ? -20.062 -18.047 -7.273 1 97.94 300 THR B C 1
ATOM 9059 O O . THR B 1 300 ? -20.484 -17.891 -6.129 1 97.94 300 THR B O 1
ATOM 9062 N N . PRO B 1 301 ? -19.219 -19.031 -7.562 1 98.12 301 PRO B N 1
ATOM 9063 C CA . PRO B 1 301 ? -18.625 -19.812 -6.473 1 98.12 301 PRO B CA 1
ATOM 9064 C C . PRO B 1 301 ? -17.672 -19 -5.613 1 98.12 301 PRO B C 1
ATOM 9066 O O . PRO B 1 301 ? -16.953 -18.141 -6.125 1 98.12 301 PRO B O 1
ATOM 9069 N N . PHE B 1 302 ? -17.672 -19.266 -4.328 1 98.62 302 PHE B N 1
ATOM 9070 C CA . PHE B 1 302 ? -16.734 -18.578 -3.434 1 98.62 302 PHE B CA 1
ATOM 9071 C C . PHE B 1 302 ? -16.484 -19.422 -2.182 1 98.62 302 PHE B C 1
ATOM 9073 O O . PHE B 1 302 ? -17.094 -20.484 -2.006 1 98.62 302 PHE B O 1
ATOM 9080 N N . GLY B 1 303 ? -15.492 -19.062 -1.427 1 98.81 303 GLY B N 1
ATOM 9081 C CA . GLY B 1 303 ? -15.195 -19.609 -0.116 1 98.81 303 GLY B CA 1
ATOM 9082 C C . GLY B 1 303 ? -15.023 -18.547 0.955 1 98.81 303 GLY B C 1
ATOM 9083 O O . GLY B 1 303 ? -14.734 -17.391 0.648 1 98.81 303 GLY B O 1
ATOM 9084 N N . ILE B 1 304 ? -15.305 -18.938 2.189 1 98.81 304 ILE B N 1
ATOM 9085 C CA . ILE B 1 304 ? -15.094 -18.031 3.318 1 98.81 304 ILE B CA 1
ATOM 9086 C C . ILE B 1 304 ? -13.797 -18.391 4.035 1 98.81 304 ILE B C 1
ATOM 9088 O O . ILE B 1 304 ? -13.617 -19.516 4.484 1 98.81 304 ILE B O 1
ATOM 9092 N N . ARG B 1 305 ? -12.875 -17.453 4.078 1 98.62 305 ARG B N 1
ATOM 9093 C CA . ARG B 1 305 ? -11.617 -17.625 4.789 1 98.62 305 ARG B CA 1
ATOM 9094 C C . ARG B 1 305 ? -10.961 -16.281 5.082 1 98.62 305 ARG B C 1
ATOM 9096 O O . ARG B 1 305 ? -11.398 -15.242 4.574 1 98.62 305 ARG B O 1
ATOM 9103 N N . SER B 1 306 ? -10.008 -16.266 5.961 1 98.12 306 SER B N 1
ATOM 9104 C CA . SER B 1 306 ? -9.219 -15.07 6.254 1 98.12 306 SER B CA 1
ATOM 9105 C C . SER B 1 306 ? -7.73 -15.328 6.027 1 98.12 306 SER B C 1
ATOM 9107 O O . SER B 1 306 ? -7.234 -16.422 6.293 1 98.12 306 SER B O 1
ATOM 9109 N N . LEU B 1 307 ? -7.078 -14.32 5.492 1 98 307 LEU B N 1
ATOM 9110 C CA . LEU B 1 307 ? -5.633 -14.297 5.277 1 98 307 LEU B CA 1
ATOM 9111 C C . LEU B 1 307 ? -4.984 -13.18 6.086 1 98 307 LEU B C 1
ATOM 9113 O O . LEU B 1 307 ? -5.445 -12.031 6.047 1 98 307 LEU B O 1
ATOM 9117 N N . GLU B 1 308 ? -3.916 -13.555 6.844 1 97.25 308 GLU B N 1
ATOM 9118 C CA . GLU B 1 308 ? -3.143 -12.539 7.551 1 97.25 308 GLU B CA 1
ATOM 9119 C C . GLU B 1 308 ? -1.643 -12.781 7.395 1 97.25 308 GLU B C 1
ATOM 9121 O O . GLU B 1 308 ? -1.168 -13.906 7.574 1 97.25 308 GLU B O 1
ATOM 9126 N N . PHE B 1 309 ? -0.945 -11.789 6.992 1 97.62 309 PHE B N 1
ATOM 9127 C CA . PHE B 1 309 ? 0.512 -11.758 6.965 1 97.62 309 PHE B CA 1
ATOM 9128 C C . PHE B 1 309 ? 1.052 -10.742 7.965 1 97.62 309 PHE B C 1
ATOM 9130 O O . PHE B 1 309 ? 0.949 -9.539 7.746 1 97.62 309 PHE B O 1
ATOM 9137 N N . ILE B 1 310 ? 1.604 -11.188 9.047 1 96.81 310 ILE B N 1
ATOM 9138 C CA . ILE B 1 310 ? 1.966 -10.344 10.18 1 96.81 310 ILE B CA 1
ATOM 9139 C C . ILE B 1 310 ? 3.484 -10.211 10.258 1 96.81 310 ILE B C 1
ATOM 9141 O O . ILE B 1 310 ? 4.199 -11.211 10.398 1 96.81 310 ILE B O 1
ATOM 9145 N N . PRO B 1 311 ? 4.016 -8.992 10.133 1 95.81 311 PRO B N 1
ATOM 9146 C CA . PRO B 1 311 ? 5.465 -8.789 10.227 1 95.81 311 PRO B CA 1
ATOM 9147 C C . PRO B 1 311 ? 6.086 -9.523 11.414 1 95.81 311 PRO B C 1
ATOM 9149 O O . PRO B 1 311 ? 5.531 -9.5 12.516 1 95.81 311 PRO B O 1
ATOM 9152 N N . ASP B 1 312 ? 7.141 -10.289 11.156 1 94.31 312 ASP B N 1
ATOM 9153 C CA . ASP B 1 312 ? 7.957 -10.977 12.156 1 94.31 312 ASP B CA 1
ATOM 9154 C C . ASP B 1 312 ? 7.285 -12.273 12.609 1 94.31 312 ASP B C 1
ATOM 9156 O O . ASP B 1 312 ? 7.922 -13.117 13.242 1 94.31 312 ASP B O 1
ATOM 9160 N N . LYS B 1 313 ? 6.004 -12.453 12.234 1 96.31 313 LYS B N 1
ATOM 9161 C CA . LYS B 1 313 ? 5.289 -13.625 12.742 1 96.31 313 LYS B CA 1
ATOM 9162 C C . LYS B 1 313 ? 4.949 -14.594 11.617 1 96.31 313 LYS B C 1
ATOM 9164 O O . LYS B 1 313 ? 4.855 -15.805 11.836 1 96.31 313 LYS B O 1
ATOM 9169 N N . GLY B 1 314 ? 4.695 -14.078 10.523 1 97.5 314 GLY B N 1
ATOM 9170 C CA . GLY B 1 314 ? 4.496 -14.961 9.383 1 97.5 314 GLY B CA 1
ATOM 9171 C C . GLY B 1 314 ? 3.076 -14.938 8.859 1 97.5 314 GLY B C 1
ATOM 9172 O O . GLY B 1 314 ? 2.414 -13.898 8.875 1 97.5 314 GLY B O 1
ATOM 9173 N N . PHE B 1 315 ? 2.607 -15.992 8.203 1 98.06 315 PHE B N 1
ATOM 9174 C CA . PHE B 1 315 ? 1.34 -16.141 7.5 1 98.06 315 PHE B CA 1
ATOM 9175 C C . PHE B 1 315 ? 0.333 -16.906 8.359 1 98.06 315 PHE B C 1
ATOM 9177 O O . PHE B 1 315 ? 0.66 -17.938 8.938 1 98.06 315 PHE B O 1
ATOM 9184 N N . PHE B 1 316 ? -0.893 -16.391 8.422 1 98.31 316 PHE B N 1
ATOM 9185 C CA . PHE B 1 316 ? -1.981 -17.047 9.148 1 98.31 316 PHE B CA 1
ATOM 9186 C C . PHE B 1 316 ? -3.189 -17.25 8.242 1 98.31 316 PHE B C 1
ATOM 9188 O O . PHE B 1 316 ? -3.67 -16.297 7.613 1 98.31 316 PHE B O 1
ATOM 9195 N N . LEU B 1 317 ? -3.691 -18.438 8.094 1 98.44 317 LEU B N 1
ATOM 9196 C CA . LEU B 1 317 ? -4.934 -18.797 7.422 1 98.44 317 LEU B CA 1
ATOM 9197 C C . LEU B 1 317 ? -6.012 -19.172 8.438 1 98.44 317 LEU B C 1
ATOM 9199 O O . LEU B 1 317 ? -5.84 -20.109 9.211 1 98.44 317 LEU B O 1
ATOM 9203 N N . ASN B 1 318 ? -7.109 -18.375 8.469 1 98.19 318 ASN B N 1
ATOM 9204 C CA . ASN B 1 318 ? -8.18 -18.609 9.43 1 98.19 318 ASN B CA 1
ATOM 9205 C C . ASN B 1 318 ? -7.664 -18.578 10.867 1 98.19 318 ASN B C 1
ATOM 9207 O O . ASN B 1 318 ? -8.055 -19.406 11.688 1 98.19 318 ASN B O 1
ATOM 9211 N N . GLY B 1 319 ? -6.66 -17.75 11.133 1 97.38 319 GLY B N 1
ATOM 9212 C CA . GLY B 1 319 ? -6.125 -17.562 12.477 1 97.38 319 GLY B CA 1
ATOM 9213 C C . GLY B 1 319 ? -5.043 -18.562 12.836 1 97.38 319 GLY B C 1
ATOM 9214 O O . GLY B 1 319 ? -4.438 -18.484 13.898 1 97.38 319 GLY B O 1
ATOM 9215 N N . LYS B 1 320 ? -4.742 -19.406 11.969 1 97.56 320 LYS B N 1
ATOM 9216 C CA . LYS B 1 320 ? -3.74 -20.438 12.234 1 97.56 320 LYS B CA 1
ATOM 9217 C C . LYS B 1 320 ? -2.455 -20.172 11.461 1 97.56 320 LYS B C 1
ATOM 9219 O O . LYS B 1 320 ? -2.49 -19.953 10.25 1 97.56 320 LYS B O 1
ATOM 9224 N N . LYS B 1 321 ? -1.33 -20.172 12.172 1 97.31 321 LYS B N 1
ATOM 9225 C CA . LYS B 1 321 ? -0.049 -20.031 11.492 1 97.31 321 LYS B CA 1
ATOM 9226 C C . LYS B 1 321 ? 0.125 -21.109 10.422 1 97.31 321 LYS B C 1
ATOM 9228 O O . LYS B 1 321 ? -0.101 -22.297 10.68 1 97.31 321 LYS B O 1
ATOM 9233 N N . THR B 1 322 ? 0.438 -20.734 9.25 1 97.44 322 THR B N 1
ATOM 9234 C CA . THR B 1 322 ? 0.508 -21.594 8.07 1 97.44 322 THR B CA 1
ATOM 9235 C C . THR B 1 322 ? 1.776 -21.312 7.273 1 97.44 322 THR B C 1
ATOM 9237 O O . THR B 1 322 ? 2.275 -20.188 7.266 1 97.44 322 THR B O 1
ATOM 9240 N N . TYR B 1 323 ? 2.365 -22.375 6.711 1 98 323 TYR B N 1
ATOM 9241 C CA . TYR B 1 323 ? 3.51 -22.266 5.816 1 98 323 TYR B CA 1
ATOM 9242 C C . TYR B 1 323 ? 3.156 -22.75 4.414 1 98 323 TYR B C 1
ATOM 9244 O O . TYR B 1 323 ? 2.436 -23.734 4.254 1 98 323 TYR B O 1
ATOM 9252 N N . PHE B 1 324 ? 3.65 -22.031 3.479 1 98.75 324 PHE B N 1
ATOM 9253 C CA . PHE B 1 324 ? 3.494 -22.547 2.123 1 98.75 324 PHE B CA 1
ATOM 9254 C C . PHE B 1 324 ? 4.367 -23.781 1.906 1 98.75 324 PHE B C 1
ATOM 9256 O O . PHE B 1 324 ? 5.594 -23.703 2.008 1 98.75 324 PHE B O 1
ATOM 9263 N N . LYS B 1 325 ? 3.783 -24.844 1.748 1 98.81 325 LYS B N 1
ATOM 9264 C CA . LYS B 1 325 ? 4.375 -26.047 1.181 1 98.81 325 LYS B CA 1
ATOM 9265 C C . LYS B 1 325 ? 4.027 -26.188 -0.3 1 98.81 325 LYS B C 1
ATOM 9267 O O . LYS B 1 325 ? 3.188 -27 -0.674 1 98.81 325 LYS B O 1
ATOM 9272 N N . GLY B 1 326 ? 4.746 -25.391 -1.068 1 98.75 326 GLY B N 1
ATOM 9273 C CA . GLY B 1 326 ? 4.254 -25.125 -2.408 1 98.75 326 GLY B CA 1
ATOM 9274 C C . GLY B 1 326 ? 5.102 -25.75 -3.496 1 98.75 326 GLY B C 1
ATOM 9275 O O . GLY B 1 326 ? 6.258 -26.109 -3.262 1 98.75 326 GLY B O 1
ATOM 9276 N N . ALA B 1 327 ? 4.547 -25.891 -4.641 1 98.81 327 ALA B N 1
ATOM 9277 C CA . ALA B 1 327 ? 5.227 -26.375 -5.844 1 98.81 327 ALA B CA 1
ATOM 9278 C C . ALA B 1 327 ? 5.043 -25.391 -7.004 1 98.81 327 ALA B C 1
ATOM 9280 O O . ALA B 1 327 ? 3.941 -24.875 -7.219 1 98.81 327 ALA B O 1
ATOM 9281 N N . CYS B 1 328 ? 6.113 -25.078 -7.648 1 98.81 328 CYS B N 1
ATOM 9282 C CA . CYS B 1 328 ? 6.023 -24.375 -8.93 1 98.81 328 CYS B CA 1
ATOM 9283 C C . CYS B 1 328 ? 5.582 -25.328 -10.039 1 98.81 328 CYS B C 1
ATOM 9285 O O . CYS B 1 328 ? 6.156 -26.406 -10.203 1 98.81 328 CYS B O 1
ATOM 9287 N N . MET B 1 329 ? 4.562 -24.906 -10.75 1 98.56 329 MET B N 1
ATOM 9288 C CA . MET B 1 329 ? 4.016 -25.75 -11.797 1 98.56 329 MET B CA 1
ATOM 9289 C C . MET B 1 329 ? 3.971 -25.016 -13.133 1 98.56 329 MET B C 1
ATOM 9291 O O . MET B 1 329 ? 3.312 -23.969 -13.25 1 98.56 329 MET B O 1
ATOM 9295 N N . HIS B 1 330 ? 4.691 -25.516 -14.148 1 97.69 330 HIS B N 1
ATOM 9296 C CA . HIS B 1 330 ? 4.371 -25.109 -15.508 1 97.69 330 HIS B CA 1
ATOM 9297 C C . HIS B 1 330 ? 3.049 -25.703 -15.969 1 97.69 330 HIS B C 1
ATOM 9299 O O . HIS B 1 330 ? 2.539 -26.641 -15.359 1 97.69 330 HIS B O 1
ATOM 9305 N N . HIS B 1 331 ? 2.561 -25.266 -17.047 1 96.12 331 HIS B N 1
ATOM 9306 C CA . HIS B 1 331 ? 1.167 -25.578 -17.344 1 96.12 331 HIS B CA 1
ATOM 9307 C C . HIS B 1 331 ? 1.055 -26.828 -18.203 1 96.12 331 HIS B C 1
ATOM 9309 O O . HIS B 1 331 ? -0.046 -27.328 -18.422 1 96.12 331 HIS B O 1
ATOM 9315 N N . ASP B 1 332 ? 2.184 -27.391 -18.766 1 95.69 332 ASP B N 1
ATOM 9316 C CA . ASP B 1 332 ? 2.035 -28.594 -19.578 1 95.69 332 ASP B CA 1
ATOM 9317 C C . ASP B 1 332 ? 1.644 -29.797 -18.703 1 95.69 332 ASP B C 1
ATOM 9319 O O . ASP B 1 332 ? 1.945 -29.828 -17.516 1 95.69 332 ASP B O 1
ATOM 9323 N N . LEU B 1 333 ? 1.019 -30.766 -19.312 1 98 333 LEU B N 1
ATOM 9324 C CA . LEU B 1 333 ? 0.521 -31.969 -18.641 1 98 333 LEU B CA 1
ATOM 9325 C C . LEU B 1 333 ? 1.291 -33.188 -19.109 1 98 333 LEU B C 1
ATOM 9327 O O . LEU B 1 333 ? 0.696 -34.25 -19.344 1 98 333 LEU B O 1
ATOM 9331 N N . GLY B 1 334 ? 2.637 -33 -19.234 1 97.44 334 GLY B N 1
ATOM 9332 C CA . GLY B 1 334 ? 3.475 -34.094 -19.672 1 97.44 334 GLY B CA 1
ATOM 9333 C C . GLY B 1 334 ? 3.219 -34.531 -21.109 1 97.44 334 GLY B C 1
ATOM 9334 O O . GLY B 1 334 ? 3.316 -33.719 -22.016 1 97.44 334 GLY B O 1
ATOM 9335 N N . PRO B 1 335 ? 2.818 -35.781 -21.25 1 97.94 335 PRO B N 1
ATOM 9336 C CA . PRO B 1 335 ? 2.654 -36.281 -22.609 1 97.94 335 PRO B CA 1
ATOM 9337 C C . PRO B 1 335 ? 1.433 -35.719 -23.312 1 97.94 335 PRO B C 1
ATOM 9339 O O . PRO B 1 335 ? 1.268 -35.875 -24.531 1 97.94 335 PRO B O 1
ATOM 9342 N N . LEU B 1 336 ? 0.614 -35 -22.609 1 98.19 336 LEU B N 1
ATOM 9343 C CA . LEU B 1 336 ? -0.566 -34.375 -23.203 1 98.19 336 LEU B CA 1
ATOM 9344 C C . LEU B 1 336 ? -0.246 -32.969 -23.703 1 98.19 336 LEU B C 1
ATOM 9346 O O . LEU B 1 336 ? -1.083 -32.344 -24.344 1 98.19 336 LEU B O 1
ATOM 9350 N N . GLY B 1 337 ? 0.935 -32.531 -23.422 1 98.06 337 GLY B N 1
ATOM 9351 C CA . GLY B 1 337 ? 1.295 -31.156 -23.781 1 98.06 337 GLY B CA 1
ATOM 9352 C C . GLY B 1 337 ? 0.543 -30.109 -23 1 98.06 337 GLY B C 1
ATOM 9353 O O . GLY B 1 337 ? 0.376 -30.234 -21.781 1 98.06 337 GLY B O 1
ATOM 9354 N N . ALA B 1 338 ? 0.206 -29.062 -23.75 1 98 338 ALA B N 1
ATOM 9355 C CA . ALA B 1 338 ? -0.412 -27.922 -23.078 1 98 338 ALA B CA 1
ATOM 9356 C C . ALA B 1 338 ? -1.933 -27.969 -23.203 1 98 338 ALA B C 1
ATOM 9358 O O . ALA B 1 338 ? -2.635 -27.141 -22.609 1 98 338 ALA B O 1
ATOM 9359 N N . ALA B 1 339 ? -2.475 -28.859 -23.938 1 98.25 339 ALA B N 1
ATOM 9360 C CA . ALA B 1 339 ? -3.928 -28.969 -24.031 1 98.25 339 ALA B CA 1
ATOM 9361 C C . ALA B 1 339 ? -4.543 -29.25 -22.672 1 98.25 339 ALA B C 1
ATOM 9363 O O . ALA B 1 339 ? -4.332 -30.312 -22.078 1 98.25 339 ALA B O 1
ATOM 9364 N N . VAL B 1 340 ? -5.297 -28.344 -22.266 1 98.12 340 VAL B N 1
ATOM 9365 C CA . VAL B 1 340 ? -5.812 -28.391 -20.891 1 98.12 340 VAL B CA 1
ATOM 9366 C C . VAL B 1 340 ? -6.762 -29.578 -20.734 1 98.12 340 VAL B C 1
ATOM 9368 O O . VAL B 1 340 ? -7.52 -29.891 -21.656 1 98.12 340 VAL B O 1
ATOM 9371 N N . ASN B 1 341 ? -6.703 -30.203 -19.641 1 98.38 341 ASN B N 1
ATOM 9372 C CA . ASN B 1 341 ? -7.578 -31.312 -19.312 1 98.38 341 ASN B CA 1
ATOM 9373 C C . ASN B 1 341 ? -7.836 -31.406 -17.812 1 98.38 341 ASN B C 1
ATOM 9375 O O . ASN B 1 341 ? -6.895 -31.484 -17.016 1 98.38 341 ASN B O 1
ATOM 9379 N N . ASP B 1 342 ? -9.008 -31.453 -17.438 1 98.06 342 ASP B N 1
ATOM 9380 C CA . ASP B 1 342 ? -9.414 -31.406 -16.031 1 98.06 342 ASP B CA 1
ATOM 9381 C C . ASP B 1 342 ? -8.898 -32.625 -15.266 1 98.06 342 ASP B C 1
ATOM 9383 O O . ASP B 1 342 ? -8.352 -32.5 -14.172 1 98.06 342 ASP B O 1
ATOM 9387 N N . ALA B 1 343 ? -9.047 -33.812 -15.844 1 98.44 343 ALA B N 1
ATOM 9388 C CA . ALA B 1 343 ? -8.617 -35.062 -15.18 1 98.44 343 ALA B CA 1
ATOM 9389 C C . ALA B 1 343 ? -7.109 -35.031 -14.93 1 98.44 343 ALA B C 1
ATOM 9391 O O . ALA B 1 343 ? -6.645 -35.469 -13.875 1 98.44 343 ALA B O 1
ATOM 9392 N N . ALA B 1 344 ? -6.391 -34.625 -15.898 1 98.75 344 ALA B N 1
ATOM 9393 C CA . ALA B 1 344 ? -4.938 -34.562 -15.781 1 98.75 344 ALA B CA 1
ATOM 9394 C C . ALA B 1 344 ? -4.523 -33.562 -14.68 1 98.75 344 ALA B C 1
ATOM 9396 O O . ALA B 1 344 ? -3.645 -33.875 -13.867 1 98.75 344 ALA B O 1
ATOM 9397 N N . ILE B 1 345 ? -5.152 -32.438 -14.648 1 98.69 345 ILE B N 1
ATOM 9398 C CA . ILE B 1 345 ? -4.859 -31.422 -13.641 1 98.69 345 ILE B CA 1
ATOM 9399 C C . ILE B 1 345 ? -5.18 -31.969 -12.25 1 98.69 345 ILE B C 1
ATOM 9401 O O . ILE B 1 345 ? -4.363 -31.859 -11.328 1 98.69 345 ILE B O 1
ATOM 9405 N N . ARG B 1 346 ? -6.312 -32.5 -12.078 1 98.62 346 ARG B N 1
ATOM 9406 C CA . ARG B 1 346 ? -6.734 -33.031 -10.781 1 98.62 346 ARG B CA 1
ATOM 9407 C C . ARG B 1 346 ? -5.797 -34.156 -10.312 1 98.62 346 ARG B C 1
ATOM 9409 O O . ARG B 1 346 ? -5.551 -34.281 -9.117 1 98.62 346 ARG B O 1
ATOM 9416 N N . ARG B 1 347 ? -5.289 -34.938 -11.234 1 98.75 347 ARG B N 1
ATOM 9417 C CA . ARG B 1 347 ? -4.312 -35.969 -10.875 1 98.75 347 ARG B CA 1
ATOM 9418 C C . ARG B 1 347 ? -3.045 -35.344 -10.312 1 98.75 347 ARG B C 1
ATOM 9420 O O . ARG B 1 347 ? -2.514 -35.812 -9.297 1 98.75 347 ARG B O 1
ATOM 9427 N N . GLN B 1 348 ? -2.545 -34.312 -10.992 1 98.75 348 GLN B N 1
ATOM 9428 C CA . GLN B 1 348 ? -1.357 -33.625 -10.484 1 98.75 348 GLN B CA 1
ATOM 9429 C C . GLN B 1 348 ? -1.583 -33.094 -9.07 1 98.75 348 GLN B C 1
ATOM 9431 O O . GLN B 1 348 ? -0.722 -33.25 -8.203 1 98.75 348 GLN B O 1
ATOM 9436 N N . ILE B 1 349 ? -2.738 -32.531 -8.844 1 98.81 349 ILE B N 1
ATOM 9437 C CA . ILE B 1 349 ? -3.043 -31.969 -7.535 1 98.81 349 ILE B CA 1
ATOM 9438 C C . ILE B 1 349 ? -3.125 -33.094 -6.5 1 98.81 349 ILE B C 1
ATOM 9440 O O . ILE B 1 349 ? -2.625 -32.938 -5.383 1 98.81 349 ILE B O 1
ATOM 9444 N N . ARG B 1 350 ? -3.736 -34.219 -6.863 1 98.56 350 ARG B N 1
ATOM 9445 C CA . ARG B 1 350 ? -3.809 -35.375 -5.941 1 98.56 350 ARG B CA 1
ATOM 9446 C C . ARG B 1 350 ? -2.414 -35.844 -5.547 1 98.56 350 ARG B C 1
ATOM 9448 O O . ARG B 1 350 ? -2.154 -36.094 -4.371 1 98.56 350 ARG B O 1
ATOM 9455 N N . ILE B 1 351 ? -1.546 -35.938 -6.539 1 98.75 351 ILE B N 1
ATOM 9456 C CA . ILE B 1 351 ? -0.185 -36.406 -6.281 1 98.75 351 ILE B CA 1
ATOM 9457 C C . ILE B 1 351 ? 0.526 -35.406 -5.355 1 98.75 351 ILE B C 1
ATOM 9459 O O . ILE B 1 351 ? 1.157 -35.812 -4.379 1 98.75 351 ILE B O 1
ATOM 9463 N N . LEU B 1 352 ? 0.381 -34.156 -5.621 1 98.88 352 LEU B N 1
ATOM 9464 C CA . LEU B 1 352 ? 1.016 -33.125 -4.809 1 98.88 352 LEU B CA 1
ATOM 9465 C C . LEU B 1 352 ? 0.44 -33.125 -3.395 1 98.88 352 LEU B C 1
ATOM 9467 O O . LEU B 1 352 ? 1.182 -33 -2.418 1 98.88 352 LEU B O 1
ATOM 9471 N N . LYS B 1 353 ? -0.856 -33.219 -3.268 1 98.62 353 LYS B N 1
ATOM 9472 C CA . LYS B 1 353 ? -1.49 -33.219 -1.953 1 98.62 353 LYS B CA 1
ATOM 9473 C C . LYS B 1 353 ? -0.998 -34.406 -1.125 1 98.62 353 LYS B C 1
ATOM 9475 O O . LYS B 1 353 ? -0.757 -34.281 0.076 1 98.62 353 LYS B O 1
ATOM 9480 N N . ASP B 1 354 ? -0.838 -35.531 -1.786 1 98.31 354 ASP B N 1
ATOM 9481 C CA . ASP B 1 354 ? -0.326 -36.719 -1.087 1 98.31 354 ASP B CA 1
ATOM 9482 C C . ASP B 1 354 ? 1.099 -36.469 -0.589 1 98.31 354 ASP B C 1
ATOM 9484 O O . ASP B 1 354 ? 1.503 -37.031 0.436 1 98.31 354 ASP B O 1
ATOM 9488 N N . MET B 1 355 ? 1.824 -35.688 -1.28 1 98.62 355 MET B N 1
ATOM 9489 C CA . MET B 1 355 ? 3.172 -35.281 -0.873 1 98.62 355 MET B CA 1
ATOM 9490 C C . MET B 1 355 ? 3.129 -34.406 0.356 1 98.62 355 MET B C 1
ATOM 9492 O O . MET B 1 355 ? 4.102 -34.312 1.111 1 98.62 355 MET B O 1
ATOM 9496 N N . GLY B 1 356 ? 2.037 -33.75 0.577 1 98.56 356 GLY B N 1
ATOM 9497 C CA . GLY B 1 356 ? 1.872 -32.781 1.649 1 98.56 356 GLY B CA 1
ATOM 9498 C C . GLY B 1 356 ? 1.809 -31.344 1.156 1 98.56 356 GLY B C 1
ATOM 9499 O O . GLY B 1 356 ? 1.725 -30.406 1.956 1 98.56 356 GLY B O 1
ATOM 9500 N N . CYS B 1 357 ? 1.784 -31.156 -0.119 1 98.69 357 CYS B N 1
ATOM 9501 C CA . CYS B 1 357 ? 1.718 -29.844 -0.746 1 98.69 357 CYS B CA 1
ATOM 9502 C C . CYS B 1 357 ? 0.388 -29.172 -0.445 1 98.69 357 CYS B C 1
ATOM 9504 O O . CYS B 1 357 ? -0.657 -29.812 -0.416 1 98.69 357 CYS B O 1
ATOM 9506 N N . ASN B 1 358 ? 0.441 -27.797 -0.209 1 98.81 358 ASN B N 1
ATOM 9507 C CA . ASN B 1 358 ? -0.793 -27.062 0.041 1 98.81 358 ASN B CA 1
ATOM 9508 C C . ASN B 1 358 ? -0.894 -25.812 -0.838 1 98.81 358 ASN B C 1
ATOM 9510 O O . ASN B 1 358 ? -1.812 -25.016 -0.68 1 98.81 358 ASN B O 1
ATOM 9514 N N . ALA B 1 359 ? 0.025 -25.688 -1.746 1 98.88 359 ALA B N 1
ATOM 9515 C CA . ALA B 1 359 ? 0.001 -24.484 -2.58 1 98.88 359 ALA B CA 1
ATOM 9516 C C . ALA B 1 359 ? 0.664 -24.734 -3.93 1 98.88 359 ALA B C 1
ATOM 9518 O O . ALA B 1 359 ? 1.544 -25.594 -4.043 1 98.88 359 ALA B O 1
ATOM 9519 N N . ILE B 1 360 ? 0.256 -23.969 -4.898 1 98.88 360 ILE B N 1
ATOM 9520 C CA . ILE B 1 360 ? 0.833 -24 -6.238 1 98.88 360 ILE B CA 1
ATOM 9521 C C . ILE B 1 360 ? 1.161 -22.578 -6.695 1 98.88 360 ILE B C 1
ATOM 9523 O O . ILE B 1 360 ? 0.367 -21.656 -6.496 1 98.88 360 ILE B O 1
ATOM 9527 N N . ARG B 1 361 ? 2.307 -22.359 -7.152 1 98.81 361 ARG B N 1
ATOM 9528 C CA . ARG B 1 361 ? 2.674 -21.188 -7.945 1 98.81 361 ARG B CA 1
ATOM 9529 C C . ARG B 1 361 ? 2.568 -21.484 -9.438 1 98.81 361 ARG B C 1
ATOM 9531 O O . ARG B 1 361 ? 3.166 -22.438 -9.93 1 98.81 361 ARG B O 1
ATOM 9538 N N . THR B 1 362 ? 1.811 -20.703 -10.18 1 98.44 362 THR B N 1
ATOM 9539 C CA . THR B 1 362 ? 1.626 -20.938 -11.602 1 98.44 362 THR B CA 1
ATOM 9540 C C . THR B 1 362 ? 2.793 -20.375 -12.406 1 98.44 362 THR B C 1
ATOM 9542 O O . THR B 1 362 ? 2.662 -19.328 -13.047 1 98.44 362 THR B O 1
ATOM 9545 N N . SER B 1 363 ? 3.902 -21.016 -12.461 1 94.06 363 SER B N 1
ATOM 9546 C CA . SER B 1 363 ? 5.141 -20.562 -13.086 1 94.06 363 SER B CA 1
ATOM 9547 C C . SER B 1 363 ? 5.098 -20.75 -14.602 1 94.06 363 SER B C 1
ATOM 9549 O O . SER B 1 363 ? 4.922 -21.875 -15.086 1 94.06 363 SER B O 1
ATOM 9551 N N . HIS B 1 364 ? 5.297 -19.672 -15.031 1 93.75 364 HIS B N 1
ATOM 9552 C CA . HIS B 1 364 ? 5.395 -18.219 -14.836 1 93.75 364 HIS B CA 1
ATOM 9553 C C . HIS B 1 364 ? 4.277 -17.484 -15.57 1 93.75 364 HIS B C 1
ATOM 9555 O O . HIS B 1 364 ? 4.484 -16.391 -16.078 1 93.75 364 HIS B O 1
ATOM 9561 N N . ASN B 1 365 ? 3.145 -18.219 -15.711 1 94.12 365 ASN B N 1
ATOM 9562 C CA . ASN B 1 365 ? 2.096 -17.719 -16.594 1 94.12 365 ASN B CA 1
ATOM 9563 C C . ASN B 1 365 ? 0.729 -17.75 -15.914 1 94.12 365 ASN B C 1
ATOM 9565 O O . ASN B 1 365 ? 0.57 -18.359 -14.859 1 94.12 365 ASN B O 1
ATOM 9569 N N . MET B 1 366 ? -0.182 -17.141 -16.578 1 98.06 366 MET B N 1
ATOM 9570 C CA . MET B 1 366 ? -1.559 -17.109 -16.094 1 98.06 366 MET B CA 1
ATOM 9571 C C . MET B 1 366 ? -2.215 -18.469 -16.203 1 98.06 366 MET B C 1
ATOM 9573 O O . MET B 1 366 ? -2.018 -19.188 -17.188 1 98.06 366 MET B O 1
ATOM 9577 N N . PRO B 1 367 ? -2.906 -18.859 -15.203 1 98.44 367 PRO B N 1
ATOM 9578 C CA . PRO B 1 367 ? -3.443 -20.219 -15.133 1 98.44 367 PRO B CA 1
ATOM 9579 C C . PRO B 1 367 ? -4.691 -20.406 -15.992 1 98.44 367 PRO B C 1
ATOM 9581 O O . PRO B 1 367 ? -5.34 -19.422 -16.359 1 98.44 367 PRO B O 1
ATOM 9584 N N . ALA B 1 368 ? -4.98 -21.641 -16.297 1 98.31 368 ALA B N 1
ATOM 9585 C CA . ALA B 1 368 ? -6.27 -22.031 -16.875 1 98.31 368 ALA B CA 1
ATOM 9586 C C . ALA B 1 368 ? -7.367 -22.016 -15.812 1 98.31 368 ALA B C 1
ATOM 9588 O O . ALA B 1 368 ? -7.113 -22.312 -14.641 1 98.31 368 ALA B O 1
ATOM 9589 N N . PRO B 1 369 ? -8.609 -21.734 -16.156 1 98.38 369 PRO B N 1
ATOM 9590 C CA . PRO B 1 369 ? -9.719 -21.766 -15.203 1 98.38 369 PRO B CA 1
ATOM 9591 C C . PRO B 1 369 ? -9.875 -23.125 -14.523 1 98.38 369 PRO B C 1
ATOM 9593 O O . PRO B 1 369 ? -10.227 -23.188 -13.344 1 98.38 369 PRO B O 1
ATOM 9596 N N . GLU B 1 370 ? -9.547 -24.203 -15.258 1 98.25 370 GLU B N 1
ATOM 9597 C CA . GLU B 1 370 ? -9.688 -25.562 -14.719 1 98.25 370 GLU B CA 1
ATOM 9598 C C . GLU B 1 370 ? -8.773 -25.766 -13.516 1 98.25 370 GLU B C 1
ATOM 9600 O O . GLU B 1 370 ? -9.156 -26.422 -12.547 1 98.25 370 GLU B O 1
ATOM 9605 N N . LEU B 1 371 ? -7.57 -25.234 -13.617 1 98.75 371 LEU B N 1
ATOM 9606 C CA . LEU B 1 371 ? -6.637 -25.375 -12.5 1 98.75 371 LEU B CA 1
ATOM 9607 C C . LEU B 1 371 ? -7.164 -24.672 -11.258 1 98.75 371 LEU B C 1
ATOM 9609 O O . LEU B 1 371 ? -7.156 -25.234 -10.164 1 98.75 371 LEU B O 1
ATOM 9613 N N . ILE B 1 372 ? -7.637 -23.438 -11.391 1 98.81 372 ILE B N 1
ATOM 9614 C CA . ILE B 1 372 ? -8.102 -22.656 -10.25 1 98.81 372 ILE B CA 1
ATOM 9615 C C . ILE B 1 372 ? -9.344 -23.312 -9.648 1 98.81 372 ILE B C 1
ATOM 9617 O O . ILE B 1 372 ? -9.461 -23.438 -8.43 1 98.81 372 ILE B O 1
ATOM 9621 N N . ARG B 1 373 ? -10.242 -23.75 -10.484 1 98.56 373 ARG B N 1
ATOM 9622 C CA . ARG B 1 373 ? -11.422 -24.469 -10 1 98.56 373 ARG B CA 1
ATOM 9623 C C . ARG B 1 373 ? -11.031 -25.703 -9.203 1 98.56 373 ARG B C 1
ATOM 9625 O O . ARG B 1 373 ? -11.57 -25.953 -8.125 1 98.56 373 ARG B O 1
ATOM 9632 N N . ALA B 1 374 ? -10.117 -26.453 -9.781 1 98.81 374 ALA B N 1
ATOM 9633 C CA . ALA B 1 374 ? -9.664 -27.656 -9.102 1 98.81 374 ALA B CA 1
ATOM 9634 C C . ALA B 1 374 ? -9.039 -27.328 -7.75 1 98.81 374 ALA B C 1
ATOM 9636 O O . ALA B 1 374 ? -9.266 -28.031 -6.762 1 98.81 374 ALA B O 1
ATOM 9637 N N . CYS B 1 375 ? -8.266 -26.25 -7.719 1 98.88 375 CYS B N 1
ATOM 9638 C CA . CYS B 1 375 ? -7.633 -25.844 -6.473 1 98.88 375 CYS B CA 1
ATOM 9639 C C . CYS B 1 375 ? -8.672 -25.422 -5.438 1 98.88 375 CYS B C 1
ATOM 9641 O O . CYS B 1 375 ? -8.531 -25.734 -4.254 1 98.88 375 CYS B O 1
ATOM 9643 N N . ASP B 1 376 ? -9.719 -24.734 -5.848 1 98.81 376 ASP B N 1
ATOM 9644 C CA . ASP B 1 376 ? -10.82 -24.406 -4.953 1 98.81 376 ASP B CA 1
ATOM 9645 C C . ASP B 1 376 ? -11.453 -25.672 -4.367 1 98.81 376 ASP B C 1
ATOM 9647 O O . ASP B 1 376 ? -11.656 -25.766 -3.152 1 98.81 376 ASP B O 1
ATOM 9651 N N . GLU B 1 377 ? -11.695 -26.594 -5.215 1 98.81 377 GLU B N 1
ATOM 9652 C CA . GLU B 1 377 ? -12.484 -27.766 -4.867 1 98.81 377 GLU B CA 1
ATOM 9653 C C . GLU B 1 377 ? -11.664 -28.766 -4.051 1 98.81 377 GLU B C 1
ATOM 9655 O O . GLU B 1 377 ? -12.203 -29.469 -3.197 1 98.81 377 GLU B O 1
ATOM 9660 N N . MET B 1 378 ? -10.352 -28.828 -4.363 1 98.75 378 MET B N 1
ATOM 9661 C CA . MET B 1 378 ? -9.531 -29.875 -3.77 1 98.75 378 MET B CA 1
ATOM 9662 C C . MET B 1 378 ? -8.703 -29.328 -2.611 1 98.75 378 MET B C 1
ATOM 9664 O O . MET B 1 378 ? -8.094 -30.094 -1.867 1 98.75 378 MET B O 1
ATOM 9668 N N . GLY B 1 379 ? -8.703 -28.016 -2.447 1 98.75 379 GLY B N 1
ATOM 9669 C CA . GLY B 1 379 ? -7.961 -27.406 -1.352 1 98.75 379 GLY B CA 1
ATOM 9670 C C . GLY B 1 379 ? -6.484 -27.234 -1.656 1 98.75 379 GLY B C 1
ATOM 9671 O O . GLY B 1 379 ? -5.641 -27.938 -1.101 1 98.75 379 GLY B O 1
ATOM 9672 N N . MET B 1 380 ? -6.195 -26.312 -2.434 1 98.88 380 MET B N 1
ATOM 9673 C CA . MET B 1 380 ? -4.84 -25.938 -2.814 1 98.88 380 MET B CA 1
ATOM 9674 C C . MET B 1 380 ? -4.727 -24.422 -2.961 1 98.88 380 MET B C 1
ATOM 9676 O O . MET B 1 380 ? -5.438 -23.812 -3.764 1 98.88 380 MET B O 1
ATOM 9680 N N . MET B 1 381 ? -3.891 -23.781 -2.164 1 98.88 381 MET B N 1
ATOM 9681 C CA . MET B 1 381 ? -3.68 -22.359 -2.334 1 98.88 381 MET B CA 1
ATOM 9682 C C . MET B 1 381 ? -2.939 -22.062 -3.635 1 98.88 381 MET B C 1
ATOM 9684 O O . MET B 1 381 ? -2.197 -22.906 -4.137 1 98.88 381 MET B O 1
ATOM 9688 N N . VAL B 1 382 ? -3.168 -20.828 -4.164 1 98.94 382 VAL B N 1
ATOM 9689 C CA . VAL B 1 382 ? -2.545 -20.516 -5.445 1 98.94 382 VAL B CA 1
ATOM 9690 C C . VAL B 1 382 ? -1.895 -19.141 -5.375 1 98.94 382 VAL B C 1
ATOM 9692 O O . VAL B 1 382 ? -2.514 -18.172 -4.914 1 98.94 382 VAL B O 1
ATOM 9695 N N . MET B 1 383 ? -0.685 -19.078 -5.695 1 98.75 383 MET B N 1
ATOM 9696 C CA . MET B 1 383 ? -0.014 -17.859 -6.141 1 98.75 383 MET B CA 1
ATOM 9697 C C . MET B 1 383 ? -0.113 -17.703 -7.656 1 98.75 383 MET B C 1
ATOM 9699 O O . MET B 1 383 ? 0.625 -18.359 -8.398 1 98.75 383 MET B O 1
ATOM 9703 N N . ALA B 1 384 ? -1.015 -16.875 -8.102 1 98.75 384 ALA B N 1
ATOM 9704 C CA . ALA B 1 384 ? -1.249 -16.734 -9.531 1 98.75 384 ALA B CA 1
ATOM 9705 C C . ALA B 1 384 ? -0.252 -15.75 -10.148 1 98.75 384 ALA B C 1
ATOM 9707 O O . ALA B 1 384 ? -0.158 -14.594 -9.727 1 98.75 384 ALA B O 1
ATOM 9708 N N . GLU B 1 385 ? 0.48 -16.219 -11.125 1 98.38 385 GLU B N 1
ATOM 9709 C CA . GLU B 1 385 ? 1.562 -15.43 -11.695 1 98.38 385 GLU B CA 1
ATOM 9710 C C . GLU B 1 385 ? 1.165 -14.859 -13.055 1 98.38 385 GLU B C 1
ATOM 9712 O O . GLU B 1 385 ? 0.315 -15.422 -13.75 1 98.38 385 GLU B O 1
ATOM 9717 N N . SER B 1 386 ? 1.833 -13.742 -13.445 1 97.94 386 SER B N 1
ATOM 9718 C CA . SER B 1 386 ? 1.405 -13.016 -14.633 1 97.94 386 SER B CA 1
ATOM 9719 C C . SER B 1 386 ? 2.469 -13.07 -15.727 1 97.94 386 SER B C 1
ATOM 9721 O O . SER B 1 386 ? 2.18 -13.453 -16.859 1 97.94 386 SER B O 1
ATOM 9723 N N . PHE B 1 387 ? 3.771 -12.68 -15.336 1 97.38 387 PHE B N 1
ATOM 9724 C CA . PHE B 1 387 ? 4.719 -12.391 -16.406 1 97.38 387 PHE B CA 1
ATOM 9725 C C . PHE B 1 387 ? 6.07 -13.031 -16.125 1 97.38 387 PHE B C 1
ATOM 9727 O O . PHE B 1 387 ? 6.547 -13.008 -14.984 1 97.38 387 PHE B O 1
ATOM 9734 N N . ASP B 1 388 ? 6.719 -13.516 -17.188 1 96.44 388 ASP B N 1
ATOM 9735 C CA . ASP B 1 388 ? 8.102 -13.984 -17.109 1 96.44 388 ASP B CA 1
ATOM 9736 C C . ASP B 1 388 ? 9.078 -12.852 -17.422 1 96.44 388 ASP B C 1
ATOM 9738 O O . ASP B 1 388 ? 10.258 -12.93 -17.062 1 96.44 388 ASP B O 1
ATOM 9742 N N . GLU B 1 389 ? 8.664 -11.891 -18.172 1 95.5 389 GLU B N 1
ATOM 9743 C CA . GLU B 1 389 ? 9.469 -10.711 -18.469 1 95.5 389 GLU B CA 1
ATOM 9744 C C . GLU B 1 389 ? 8.602 -9.461 -18.562 1 95.5 389 GLU B C 1
ATOM 9746 O O . GLU B 1 389 ? 7.383 -9.555 -18.734 1 95.5 389 GLU B O 1
ATOM 9751 N N . TRP B 1 390 ? 9.141 -8.328 -18.344 1 96.62 390 TRP B N 1
ATOM 9752 C CA . TRP B 1 390 ? 8.484 -7.027 -18.438 1 96.62 390 TRP B CA 1
ATOM 9753 C C . TRP B 1 390 ? 8.93 -6.289 -19.688 1 96.62 390 TRP B C 1
ATOM 9755 O O . TRP B 1 390 ? 8.727 -6.773 -20.812 1 96.62 390 TRP B O 1
ATOM 9765 N N . LYS B 1 391 ? 9.539 -5.129 -19.562 1 95.56 391 LYS B N 1
ATOM 9766 C CA . LYS B 1 391 ? 9.969 -4.301 -20.688 1 95.56 391 LYS B CA 1
ATOM 9767 C C . LYS B 1 391 ? 11.297 -4.797 -21.266 1 95.56 391 LYS B C 1
ATOM 9769 O O . LYS B 1 391 ? 11.555 -4.648 -22.453 1 95.56 391 LYS B O 1
ATOM 9774 N N . LYS B 1 392 ? 12.117 -5.332 -20.391 1 94.25 392 LYS B N 1
ATOM 9775 C CA . LYS B 1 392 ? 13.383 -5.898 -20.844 1 94.25 392 LYS B CA 1
ATOM 9776 C C . LYS B 1 392 ? 13.219 -7.359 -21.25 1 94.25 392 LYS B C 1
ATOM 9778 O O . LYS B 1 392 ? 12.5 -8.117 -20.578 1 94.25 392 LYS B O 1
ATOM 9783 N N . GLU B 1 393 ? 13.922 -7.793 -22.25 1 92.88 393 GLU B N 1
ATOM 9784 C CA . GLU B 1 393 ? 13.734 -9.102 -22.859 1 92.88 393 GLU B CA 1
ATOM 9785 C C . GLU B 1 393 ? 14.422 -10.195 -22.062 1 92.88 393 GLU B C 1
ATOM 9787 O O . GLU B 1 393 ? 15.508 -9.984 -21.5 1 92.88 393 GLU B O 1
ATOM 9792 N N . LYS B 1 394 ? 13.852 -11.336 -21.953 1 91.75 394 LYS B N 1
ATOM 9793 C CA . LYS B 1 394 ? 14.477 -12.625 -21.641 1 91.75 394 LYS B CA 1
ATOM 9794 C C . LYS B 1 394 ? 14.578 -13.492 -22.891 1 91.75 394 LYS B C 1
ATOM 9796 O O . LYS B 1 394 ? 15.484 -14.32 -23 1 91.75 394 LYS B O 1
ATOM 9801 N N . CYS B 1 395 ? 13.57 -13.359 -23.734 1 94.19 395 CYS B N 1
ATOM 9802 C CA . CYS B 1 395 ? 13.523 -13.992 -25.047 1 94.19 395 CYS B CA 1
ATOM 9803 C C . CYS B 1 395 ? 13.391 -12.953 -26.156 1 94.19 395 CYS B C 1
ATOM 9805 O O . CYS B 1 395 ? 12.672 -11.961 -26 1 94.19 395 CYS B O 1
ATOM 9807 N N . MET B 1 396 ? 14.07 -13.195 -27.297 1 94.44 396 MET B N 1
ATOM 9808 C CA . MET B 1 396 ? 14.117 -12.219 -28.391 1 94.44 396 MET B CA 1
ATOM 9809 C C . MET B 1 396 ? 12.711 -11.797 -28.797 1 94.44 396 MET B C 1
ATOM 9811 O O . MET B 1 396 ? 12.469 -10.625 -29.094 1 94.44 396 MET B O 1
ATOM 9815 N N . ASN B 1 397 ? 11.812 -12.742 -28.828 1 97.06 397 ASN B N 1
ATOM 9816 C CA . ASN B 1 397 ? 10.438 -12.469 -29.234 1 97.06 397 ASN B CA 1
ATOM 9817 C C . ASN B 1 397 ? 9.453 -12.703 -28.094 1 97.06 397 ASN B C 1
ATOM 9819 O O . ASN B 1 397 ? 8.352 -13.211 -28.312 1 97.06 397 ASN B O 1
ATOM 9823 N N . GLY B 1 398 ? 9.906 -12.305 -26.875 1 96.19 398 GLY B N 1
ATOM 9824 C CA . GLY B 1 398 ? 9.078 -12.523 -25.688 1 96.19 398 GLY B CA 1
ATOM 9825 C C . GLY B 1 398 ? 8.086 -11.406 -25.438 1 96.19 398 GLY B C 1
ATOM 9826 O O . GLY B 1 398 ? 7.816 -10.602 -26.344 1 96.19 398 GLY B O 1
ATOM 9827 N N . TYR B 1 399 ? 7.504 -11.297 -24.297 1 97.69 399 TYR B N 1
ATOM 9828 C CA . TYR B 1 399 ? 6.391 -10.438 -23.906 1 97.69 399 TYR B CA 1
ATOM 9829 C C . TYR B 1 399 ? 6.809 -8.969 -23.922 1 97.69 399 TYR B C 1
ATOM 9831 O O . TYR B 1 399 ? 5.961 -8.078 -24.016 1 97.69 399 TYR B O 1
ATOM 9839 N N . HIS B 1 400 ? 8.109 -8.688 -23.766 1 97.25 400 HIS B N 1
ATOM 9840 C CA . HIS B 1 400 ? 8.594 -7.312 -23.703 1 97.25 400 HIS B CA 1
ATOM 9841 C C . HIS B 1 400 ? 8.133 -6.512 -24.922 1 97.25 400 HIS B C 1
ATOM 9843 O O . HIS B 1 400 ? 7.965 -5.293 -24.844 1 97.25 400 HIS B O 1
ATOM 9849 N N . LYS B 1 401 ? 7.871 -7.207 -25.984 1 98 401 LYS B N 1
ATOM 9850 C CA . LYS B 1 401 ? 7.48 -6.559 -27.234 1 98 401 LYS B CA 1
ATOM 9851 C C . LYS B 1 401 ? 6.09 -5.938 -27.109 1 98 401 LYS B C 1
ATOM 9853 O O . LYS B 1 401 ? 5.762 -4.996 -27.844 1 98 401 LYS B O 1
ATOM 9858 N N . VAL B 1 402 ? 5.305 -6.438 -26.172 1 97.94 402 VAL B N 1
ATOM 9859 C CA . VAL B 1 402 ? 3.934 -5.945 -26.109 1 97.94 402 VAL B CA 1
ATOM 9860 C C . VAL B 1 402 ? 3.664 -5.363 -24.719 1 97.94 402 VAL B C 1
ATOM 9862 O O . VAL B 1 402 ? 2.568 -4.863 -24.453 1 97.94 402 VAL B O 1
ATOM 9865 N N . PHE B 1 403 ? 4.605 -5.281 -23.812 1 98.06 403 PHE B N 1
ATOM 9866 C CA . PHE B 1 403 ? 4.445 -4.938 -22.406 1 98.06 403 PHE B CA 1
ATOM 9867 C C . PHE B 1 403 ? 3.779 -3.576 -22.25 1 98.06 403 PHE B C 1
ATOM 9869 O O . PHE B 1 403 ? 2.805 -3.436 -21.516 1 98.06 403 PHE B O 1
ATOM 9876 N N . ASP B 1 404 ? 4.215 -2.611 -22.938 1 97.62 404 ASP B N 1
ATOM 9877 C CA . ASP B 1 404 ? 3.777 -1.233 -22.734 1 97.62 404 ASP B CA 1
ATOM 9878 C C . ASP B 1 404 ? 2.283 -1.087 -23 1 97.62 404 ASP B C 1
ATOM 9880 O O . ASP B 1 404 ? 1.577 -0.389 -22.266 1 97.62 404 ASP B O 1
ATOM 9884 N N . GLU B 1 405 ? 1.817 -1.823 -23.922 1 97.94 405 GLU B N 1
ATOM 9885 C CA . GLU B 1 405 ? 0.426 -1.666 -24.328 1 97.94 405 GLU B CA 1
ATOM 9886 C C . GLU B 1 405 ? -0.48 -2.654 -23.609 1 97.94 405 GLU B C 1
ATOM 9888 O O . GLU B 1 405 ? -1.648 -2.357 -23.344 1 97.94 405 GLU B O 1
ATOM 9893 N N . TRP B 1 406 ? 0.033 -3.838 -23.156 1 98.5 406 TRP B N 1
ATOM 9894 C CA . TRP B 1 406 ? -0.876 -4.938 -22.844 1 98.5 406 TRP B CA 1
ATOM 9895 C C . TRP B 1 406 ? -0.769 -5.336 -21.391 1 98.5 406 TRP B C 1
ATOM 9897 O O . TRP B 1 406 ? -1.632 -6.043 -20.859 1 98.5 406 TRP B O 1
ATOM 9907 N N . ALA B 1 407 ? 0.248 -4.883 -20.672 1 98.5 407 ALA B N 1
ATOM 9908 C CA . ALA B 1 407 ? 0.485 -5.371 -19.312 1 98.5 407 ALA B CA 1
ATOM 9909 C C . ALA B 1 407 ? -0.731 -5.133 -18.422 1 98.5 407 ALA B C 1
ATOM 9911 O O . ALA B 1 407 ? -1.189 -6.047 -17.734 1 98.5 407 ALA B O 1
ATOM 9912 N N . GLU B 1 408 ? -1.256 -3.928 -18.469 1 98.56 408 GLU B N 1
ATOM 9913 C CA . GLU B 1 408 ? -2.412 -3.639 -17.641 1 98.56 408 GLU B CA 1
ATOM 9914 C C . GLU B 1 408 ? -3.635 -4.438 -18.078 1 98.56 408 GLU B C 1
ATOM 9916 O O . GLU B 1 408 ? -4.375 -4.965 -17.25 1 98.56 408 GLU B O 1
ATOM 9921 N N . LYS B 1 409 ? -3.891 -4.535 -19.359 1 98.62 409 LYS B N 1
ATOM 9922 C CA . LYS B 1 409 ? -5.031 -5.289 -19.875 1 98.62 409 LYS B CA 1
ATOM 9923 C C . LYS B 1 409 ? -4.973 -6.746 -19.438 1 98.62 409 LYS B C 1
ATOM 9925 O O . LYS B 1 409 ? -5.973 -7.305 -18.984 1 98.62 409 LYS B O 1
ATOM 9930 N N . ASP B 1 410 ? -3.809 -7.316 -19.578 1 98.75 410 ASP B N 1
ATOM 9931 C CA . ASP B 1 410 ? -3.631 -8.711 -19.188 1 98.75 410 ASP B CA 1
ATOM 9932 C C . ASP B 1 410 ? -3.803 -8.906 -17.688 1 98.75 410 ASP B C 1
ATOM 9934 O O . ASP B 1 410 ? -4.484 -9.828 -17.25 1 98.75 410 ASP B O 1
ATOM 9938 N N . LEU B 1 411 ? -3.176 -8.031 -16.969 1 98.75 411 LEU B N 1
ATOM 9939 C CA . LEU B 1 411 ? -3.234 -8.156 -15.516 1 98.75 411 LEU B CA 1
ATOM 9940 C C . LEU B 1 411 ? -4.664 -7.977 -15.016 1 98.75 411 LEU B C 1
ATOM 9942 O O . LEU B 1 411 ? -5.113 -8.711 -14.141 1 98.75 411 LEU B O 1
ATOM 9946 N N . VAL B 1 412 ? -5.418 -7.027 -15.547 1 98.75 412 VAL B N 1
ATOM 9947 C CA . VAL B 1 412 ? -6.801 -6.781 -15.148 1 98.75 412 VAL B CA 1
ATOM 9948 C C . VAL B 1 412 ? -7.645 -8.031 -15.414 1 98.75 412 VAL B C 1
ATOM 9950 O O . VAL B 1 412 ? -8.461 -8.422 -14.578 1 98.75 412 VAL B O 1
ATOM 9953 N N . ASN B 1 413 ? -7.449 -8.711 -16.562 1 98.81 413 ASN B N 1
ATOM 9954 C CA . ASN B 1 413 ? -8.188 -9.93 -16.859 1 98.81 413 ASN B CA 1
ATOM 9955 C C . ASN B 1 413 ? -7.895 -11.031 -15.844 1 98.81 413 ASN B C 1
ATOM 9957 O O . ASN B 1 413 ? -8.805 -11.719 -15.383 1 98.81 413 ASN B O 1
ATOM 9961 N N . LEU B 1 414 ? -6.633 -11.18 -15.516 1 98.81 414 LEU B N 1
ATOM 9962 C CA . LEU B 1 414 ? -6.23 -12.172 -14.523 1 98.81 414 LEU B CA 1
ATOM 9963 C C . LEU B 1 414 ? -6.938 -11.922 -13.195 1 98.81 414 LEU B C 1
ATOM 9965 O O . LEU B 1 414 ? -7.523 -12.844 -12.617 1 98.81 414 LEU B O 1
ATOM 9969 N N . LEU B 1 415 ? -6.91 -10.719 -12.766 1 98.81 415 LEU B N 1
ATOM 9970 C CA . LEU B 1 415 ? -7.453 -10.352 -11.461 1 98.81 415 LEU B CA 1
ATOM 9971 C C . LEU B 1 415 ? -8.969 -10.5 -11.445 1 98.81 415 LEU B C 1
ATOM 9973 O O . LEU B 1 415 ? -9.523 -11.125 -10.531 1 98.81 415 LEU B O 1
ATOM 9977 N N . HIS B 1 416 ? -9.641 -10.008 -12.445 1 98.69 416 HIS B N 1
ATOM 9978 C CA . HIS B 1 416 ? -11.102 -10.055 -12.484 1 98.69 416 HIS B CA 1
ATOM 9979 C C . HIS B 1 416 ? -11.609 -11.484 -12.57 1 98.69 416 HIS B C 1
ATOM 9981 O O . HIS B 1 416 ? -12.625 -11.828 -11.961 1 98.69 416 HIS B O 1
ATOM 9987 N N . GLN B 1 417 ? -10.898 -12.258 -13.242 1 98.44 417 GLN B N 1
ATOM 9988 C CA . GLN B 1 417 ? -11.352 -13.633 -13.43 1 98.44 417 GLN B CA 1
ATOM 9989 C C . GLN B 1 417 ? -11.234 -14.438 -12.141 1 98.44 417 GLN B C 1
ATOM 9991 O O . GLN B 1 417 ? -12.07 -15.297 -11.859 1 98.44 417 GLN B O 1
ATOM 9996 N N . TYR B 1 418 ? -10.211 -14.109 -11.344 1 98.69 418 TYR B N 1
ATOM 9997 C CA . TYR B 1 418 ? -9.914 -15.109 -10.328 1 98.69 418 TYR B CA 1
ATOM 9998 C C . TYR B 1 418 ? -10.047 -14.516 -8.93 1 98.69 418 TYR B C 1
ATOM 10000 O O . TYR B 1 418 ? -9.93 -15.234 -7.93 1 98.69 418 TYR B O 1
ATOM 10008 N N . ARG B 1 419 ? -10.336 -13.281 -8.75 1 98.5 419 ARG B N 1
ATOM 10009 C CA . ARG B 1 419 ? -10.312 -12.617 -7.453 1 98.5 419 ARG B CA 1
ATOM 10010 C C . ARG B 1 419 ? -11.422 -13.141 -6.551 1 98.5 419 ARG B C 1
ATOM 10012 O O . ARG B 1 419 ? -11.406 -12.906 -5.34 1 98.5 419 ARG B O 1
ATOM 10019 N N . ASN B 1 420 ? -12.438 -13.883 -7.07 1 98.62 420 ASN B N 1
ATOM 10020 C CA . ASN B 1 420 ? -13.5 -14.445 -6.242 1 98.62 420 ASN B CA 1
ATOM 10021 C C . ASN B 1 420 ? -13.109 -15.805 -5.668 1 98.62 420 ASN B C 1
ATOM 10023 O O . ASN B 1 420 ? -13.82 -16.344 -4.824 1 98.62 420 ASN B O 1
ATOM 10027 N N . HIS B 1 421 ? -12.016 -16.391 -6.078 1 98.75 421 HIS B N 1
ATOM 10028 C CA . HIS B 1 421 ? -11.641 -17.766 -5.723 1 98.75 421 HIS B CA 1
ATOM 10029 C C . HIS B 1 421 ? -10.891 -17.797 -4.395 1 98.75 421 HIS B C 1
ATOM 10031 O O . HIS B 1 421 ? -9.875 -17.125 -4.23 1 98.75 421 HIS B O 1
ATOM 10037 N N . PRO B 1 422 ? -11.344 -18.656 -3.477 1 98.69 422 PRO B N 1
ATOM 10038 C CA . PRO B 1 422 ? -10.68 -18.719 -2.174 1 98.69 422 PRO B CA 1
ATOM 10039 C C . PRO B 1 422 ? -9.266 -19.281 -2.262 1 98.69 422 PRO B C 1
ATOM 10041 O O . PRO B 1 422 ? -8.438 -19.031 -1.379 1 98.69 422 PRO B O 1
ATOM 10044 N N . SER B 1 423 ? -8.969 -19.969 -3.326 1 98.88 423 SER B N 1
ATOM 10045 C CA . SER B 1 423 ? -7.645 -20.578 -3.463 1 98.88 423 SER B CA 1
ATOM 10046 C C . SER B 1 423 ? -6.59 -19.516 -3.779 1 98.88 423 SER B C 1
ATOM 10048 O O . SER B 1 423 ? -5.402 -19.719 -3.51 1 98.88 423 SER B O 1
ATOM 10050 N N . ILE B 1 424 ? -6.949 -18.438 -4.406 1 98.88 424 ILE B N 1
ATOM 10051 C CA . ILE B 1 424 ? -5.996 -17.359 -4.699 1 98.88 424 ILE B CA 1
ATOM 10052 C C . ILE B 1 424 ? -5.598 -16.656 -3.408 1 98.88 424 ILE B C 1
ATOM 10054 O O . ILE B 1 424 ? -6.426 -16.016 -2.766 1 98.88 424 ILE B O 1
ATOM 10058 N N . VAL B 1 425 ? -4.332 -16.719 -3.068 1 98.69 425 VAL B N 1
ATOM 10059 C CA . VAL B 1 425 ? -3.924 -16.156 -1.787 1 98.69 425 VAL B CA 1
ATOM 10060 C C . VAL B 1 425 ? -2.881 -15.062 -2.016 1 98.69 425 VAL B C 1
ATOM 10062 O O . VAL B 1 425 ? -2.596 -14.273 -1.113 1 98.69 425 VAL B O 1
ATOM 10065 N N . MET B 1 426 ? -2.336 -14.992 -3.271 1 98.5 426 MET B N 1
ATOM 10066 C CA . MET B 1 426 ? -1.342 -13.992 -3.641 1 98.5 426 MET B CA 1
ATOM 10067 C C . MET B 1 426 ? -1.345 -13.742 -5.145 1 98.5 426 MET B C 1
ATOM 10069 O O . MET B 1 426 ? -1.613 -14.664 -5.926 1 98.5 426 MET B O 1
ATOM 10073 N N . TRP B 1 427 ? -1.034 -12.516 -5.527 1 98.81 427 TRP B N 1
ATOM 10074 C CA . TRP B 1 427 ? -0.776 -12.172 -6.922 1 98.81 427 TRP B CA 1
ATOM 10075 C C . TRP B 1 427 ? 0.719 -12.023 -7.18 1 98.81 427 TRP B C 1
ATOM 10077 O O . TRP B 1 427 ? 1.419 -11.336 -6.43 1 98.81 427 TRP B O 1
ATOM 10087 N N . CYS B 1 428 ? 1.261 -12.672 -8.156 1 98.81 428 CYS B N 1
ATOM 10088 C CA . CYS B 1 428 ? 2.666 -12.594 -8.539 1 98.81 428 CYS B CA 1
ATOM 10089 C C . CYS B 1 428 ? 2.832 -11.828 -9.844 1 98.81 428 CYS B C 1
ATOM 10091 O O . CYS B 1 428 ? 2.318 -12.242 -10.883 1 98.81 428 CYS B O 1
ATOM 10093 N N . ILE B 1 429 ? 3.611 -10.734 -9.836 1 98.62 429 ILE B N 1
ATOM 10094 C CA . ILE B 1 429 ? 3.594 -9.812 -10.961 1 98.62 429 ILE B CA 1
ATOM 10095 C C . ILE B 1 429 ? 4.82 -10.047 -11.836 1 98.62 429 ILE B C 1
ATOM 10097 O O . ILE B 1 429 ? 5 -9.383 -12.859 1 98.62 429 ILE B O 1
ATOM 10101 N N . GLY B 1 430 ? 5.711 -11.008 -11.438 1 97.69 430 GLY B N 1
ATOM 10102 C CA . GLY B 1 430 ? 6.887 -11.234 -12.258 1 97.69 430 GLY B CA 1
ATOM 10103 C C . GLY B 1 430 ? 7.809 -12.305 -11.703 1 97.69 430 GLY B C 1
ATOM 10104 O O . GLY B 1 430 ? 7.688 -12.688 -10.539 1 97.69 430 GLY B O 1
ATOM 10105 N N . ASN B 1 431 ? 8.727 -12.789 -12.586 1 97.25 431 ASN B N 1
ATOM 10106 C CA . ASN B 1 431 ? 9.742 -13.781 -12.234 1 97.25 431 ASN B CA 1
ATOM 10107 C C . ASN B 1 431 ? 11.109 -13.406 -12.805 1 97.25 431 ASN B C 1
ATOM 10109 O O . ASN B 1 431 ? 11.281 -13.344 -14.023 1 97.25 431 ASN B O 1
ATOM 10113 N N . GLU B 1 432 ? 12.016 -13.156 -11.953 1 95.69 432 GLU B N 1
ATOM 10114 C CA . GLU B 1 432 ? 13.414 -12.945 -12.312 1 95.69 432 GLU B CA 1
ATOM 10115 C C . GLU B 1 432 ? 13.539 -11.969 -13.477 1 95.69 432 GLU B C 1
ATOM 10117 O O . GLU B 1 432 ? 14.312 -12.211 -14.406 1 95.69 432 GLU B O 1
ATOM 10122 N N . VAL B 1 433 ? 12.742 -10.961 -13.477 1 95.75 433 VAL B N 1
ATOM 10123 C CA . VAL B 1 433 ? 12.758 -9.992 -14.562 1 95.75 433 VAL B CA 1
ATOM 10124 C C . VAL B 1 433 ? 14.117 -9.312 -14.641 1 95.75 433 VAL B C 1
ATOM 10126 O O . VAL B 1 433 ? 14.75 -9.055 -13.617 1 95.75 433 VAL B O 1
ATOM 10129 N N . SER B 1 434 ? 14.492 -8.906 -15.812 1 93.62 434 SER B N 1
ATOM 10130 C CA . SER B 1 434 ? 15.82 -8.344 -16.062 1 93.62 434 SER B CA 1
ATOM 10131 C C . SER B 1 434 ? 15.977 -6.984 -15.383 1 93.62 434 SER B C 1
ATOM 10133 O O . SER B 1 434 ? 17.094 -6.543 -15.125 1 93.62 434 SER B O 1
ATOM 10135 N N . GLU B 1 435 ? 14.883 -6.402 -15.078 1 94.56 435 GLU B N 1
ATOM 10136 C CA . GLU B 1 435 ? 14.883 -5.078 -14.461 1 94.56 435 GLU B CA 1
ATOM 10137 C C . GLU B 1 435 ? 15.477 -5.125 -13.055 1 94.56 435 GLU B C 1
ATOM 10139 O O . GLU B 1 435 ? 15.781 -4.086 -12.469 1 94.56 435 GLU B O 1
ATOM 10144 N N . GLN B 1 436 ? 15.68 -6.359 -12.508 1 93.31 436 GLN B N 1
ATOM 10145 C CA . GLN B 1 436 ? 16.281 -6.484 -11.18 1 93.31 436 GLN B CA 1
ATOM 10146 C C . GLN B 1 436 ? 17.656 -5.859 -11.141 1 93.31 436 GLN B C 1
ATOM 10148 O O . GLN B 1 436 ? 18.109 -5.414 -10.078 1 93.31 436 GLN B O 1
ATOM 10153 N N . TRP B 1 437 ? 18.203 -6.027 -12.43 1 86.62 437 TRP B N 1
ATOM 10154 C CA . TRP B 1 437 ? 19.594 -5.598 -12.523 1 86.62 437 TRP B CA 1
ATOM 10155 C C . TRP B 1 437 ? 19.703 -4.25 -13.227 1 86.62 437 TRP B C 1
ATOM 10157 O O . TRP B 1 437 ? 18.891 -3.934 -14.102 1 86.62 437 TRP B O 1
ATOM 10167 N N . GLY B 1 438 ? 20.625 -3.4 -12.93 1 68.19 438 GLY B N 1
ATOM 10168 C CA . GLY B 1 438 ? 20.938 -2.191 -13.672 1 68.19 438 GLY B CA 1
ATOM 10169 C C . GLY B 1 438 ? 20.562 -0.92 -12.938 1 68.19 438 GLY B C 1
ATOM 10170 O O . GLY B 1 438 ? 19.828 -0.967 -11.938 1 68.19 438 GLY B O 1
ATOM 10171 N N . ALA B 1 439 ? 21.109 0.069 -13.438 1 56.84 439 ALA B N 1
ATOM 10172 C CA . ALA B 1 439 ? 21.141 1.394 -12.82 1 56.84 439 ALA B CA 1
ATOM 10173 C C . ALA B 1 439 ? 19.828 2.141 -13.047 1 56.84 439 ALA B C 1
ATOM 10175 O O . ALA B 1 439 ? 19.562 3.156 -12.398 1 56.84 439 ALA B O 1
ATOM 10176 N N . GLY B 1 440 ? 19.109 1.649 -14.047 1 55.31 440 GLY B N 1
ATOM 10177 C CA . GLY B 1 440 ? 18.109 2.629 -14.461 1 55.31 440 GLY B CA 1
ATOM 10178 C C . GLY B 1 440 ? 16.781 2.449 -13.773 1 55.31 440 GLY B C 1
ATOM 10179 O O . GLY B 1 440 ? 15.781 3.072 -14.164 1 55.31 440 GLY B O 1
ATOM 10180 N N . GLU B 1 441 ? 16.641 2.557 -12.438 1 68.56 441 GLU B N 1
ATOM 10181 C CA . GLU B 1 441 ? 15.609 2.752 -11.43 1 68.56 441 GLU B CA 1
ATOM 10182 C C . GLU B 1 441 ? 14.227 2.43 -12 1 68.56 441 GLU B C 1
ATOM 10184 O O . GLU B 1 441 ? 13.211 2.721 -11.367 1 68.56 441 GLU B O 1
ATOM 10189 N N . LEU B 1 442 ? 14.273 1.646 -13.234 1 86.19 442 LEU B N 1
ATOM 10190 C CA . LEU B 1 442 ? 13.039 1.27 -13.906 1 86.19 442 LEU B CA 1
ATOM 10191 C C . LEU B 1 442 ? 12.344 0.133 -13.172 1 86.19 442 LEU B C 1
ATOM 10193 O O . LEU B 1 442 ? 11.109 0.098 -13.094 1 86.19 442 LEU B O 1
ATOM 10197 N N . GLY B 1 443 ? 13.117 -0.729 -12.594 1 94.5 443 GLY B N 1
ATOM 10198 C CA . GLY B 1 443 ? 12.555 -1.889 -11.914 1 94.5 443 GLY B CA 1
ATOM 10199 C C . GLY B 1 443 ? 11.594 -1.523 -10.805 1 94.5 443 GLY B C 1
ATOM 10200 O O . GLY B 1 443 ? 10.477 -2.045 -10.75 1 94.5 443 GLY B O 1
ATOM 10201 N N . ALA B 1 444 ? 12.023 -0.646 -9.992 1 95.62 444 ALA B N 1
ATOM 10202 C CA . ALA B 1 444 ? 11.18 -0.232 -8.875 1 95.62 444 ALA B CA 1
ATOM 10203 C C . ALA B 1 444 ? 9.914 0.469 -9.367 1 95.62 444 ALA B C 1
ATOM 10205 O O . ALA B 1 444 ? 8.828 0.261 -8.828 1 95.62 444 ALA B O 1
ATOM 10206 N N . LYS B 1 445 ? 10.016 1.274 -10.398 1 96.44 445 LYS B N 1
ATOM 10207 C CA . LYS B 1 445 ? 8.883 2.014 -10.953 1 96.44 445 LYS B CA 1
ATOM 10208 C C . LYS B 1 445 ? 7.859 1.066 -11.57 1 96.44 445 LYS B C 1
ATOM 10210 O O . LYS B 1 445 ? 6.656 1.214 -11.344 1 96.44 445 LYS B O 1
ATOM 10215 N N . ILE B 1 446 ? 8.289 0.078 -12.328 1 97.25 446 ILE B N 1
ATOM 10216 C CA . ILE B 1 446 ? 7.391 -0.894 -12.938 1 97.25 446 ILE B CA 1
ATOM 10217 C C . ILE B 1 446 ? 6.75 -1.756 -11.852 1 97.25 446 ILE B C 1
ATOM 10219 O O . ILE B 1 446 ? 5.562 -2.086 -11.93 1 97.25 446 ILE B O 1
ATOM 10223 N N . THR B 1 447 ? 7.574 -2.111 -10.812 1 97.75 447 THR B N 1
ATOM 10224 C CA . THR B 1 447 ? 7.023 -2.863 -9.695 1 97.75 447 THR B CA 1
ATOM 10225 C C . THR B 1 447 ? 5.836 -2.125 -9.078 1 97.75 447 THR B C 1
ATOM 10227 O O . THR B 1 447 ? 4.777 -2.719 -8.859 1 97.75 447 THR B O 1
ATOM 10230 N N . ARG B 1 448 ? 5.984 -0.902 -8.781 1 97.44 448 ARG B N 1
ATOM 10231 C CA . ARG B 1 448 ? 4.91 -0.118 -8.188 1 97.44 448 ARG B CA 1
ATOM 10232 C C . ARG B 1 448 ? 3.713 -0.025 -9.125 1 97.44 448 ARG B C 1
ATOM 10234 O O . ARG B 1 448 ? 2.566 -0.146 -8.695 1 97.44 448 ARG B O 1
ATOM 10241 N N . PHE B 1 449 ? 3.947 0.236 -10.383 1 97.44 449 PHE B N 1
ATOM 10242 C CA . PHE B 1 449 ? 2.904 0.328 -11.398 1 97.44 449 PHE B CA 1
ATOM 10243 C C . PHE B 1 449 ? 2.031 -0.922 -11.391 1 97.44 449 PHE B C 1
ATOM 10245 O O . PHE B 1 449 ? 0.808 -0.83 -11.266 1 97.44 449 PHE B O 1
ATOM 10252 N N . LEU B 1 450 ? 2.662 -2.053 -11.438 1 98.69 450 LEU B N 1
ATOM 10253 C CA . LEU B 1 450 ? 1.933 -3.314 -11.492 1 98.69 450 LEU B CA 1
ATOM 10254 C C . LEU B 1 450 ? 1.26 -3.607 -10.156 1 98.69 450 LEU B C 1
ATOM 10256 O O . LEU B 1 450 ? 0.111 -4.055 -10.117 1 98.69 450 LEU B O 1
ATOM 10260 N N . ARG B 1 451 ? 1.965 -3.396 -9.055 1 98.44 451 ARG B N 1
ATOM 10261 C CA . ARG B 1 451 ? 1.382 -3.58 -7.73 1 98.44 451 ARG B CA 1
ATOM 10262 C C . ARG B 1 451 ? 0.125 -2.734 -7.562 1 98.44 451 ARG B C 1
ATOM 10264 O O . ARG B 1 451 ? -0.885 -3.211 -7.039 1 98.44 451 ARG B O 1
ATOM 10271 N N . ASP B 1 452 ? 0.187 -1.519 -7.973 1 97.75 452 ASP B N 1
ATOM 10272 C CA . ASP B 1 452 ? -0.938 -0.601 -7.816 1 97.75 452 ASP B CA 1
ATOM 10273 C C . ASP B 1 452 ? -2.15 -1.08 -8.609 1 97.75 452 ASP B C 1
ATOM 10275 O O . ASP B 1 452 ? -3.291 -0.906 -8.18 1 97.75 452 ASP B O 1
ATOM 10279 N N . ILE B 1 453 ? -1.934 -1.665 -9.75 1 98.5 453 ILE B N 1
ATOM 10280 C CA . ILE B 1 453 ? -3.029 -2.25 -10.516 1 98.5 453 ILE B CA 1
ATOM 10281 C C . ILE B 1 453 ? -3.676 -3.375 -9.711 1 98.5 453 ILE B C 1
ATOM 10283 O O . ILE B 1 453 ? -4.902 -3.453 -9.617 1 98.5 453 ILE B O 1
ATOM 10287 N N . CYS B 1 454 ? -2.852 -4.215 -9.117 1 98.75 454 CYS B N 1
ATOM 10288 C CA . CYS B 1 454 ? -3.379 -5.309 -8.312 1 98.75 454 CYS B CA 1
ATOM 10289 C C . CYS B 1 454 ? -4.211 -4.773 -7.148 1 98.75 454 CYS B C 1
ATOM 10291 O O . CYS B 1 454 ? -5.332 -5.234 -6.922 1 98.75 454 CYS B O 1
ATOM 10293 N N . HIS B 1 455 ? -3.668 -3.801 -6.445 1 97.69 455 HIS B N 1
ATOM 10294 C CA . HIS B 1 455 ? -4.363 -3.238 -5.293 1 97.69 455 HIS B CA 1
ATOM 10295 C C . HIS B 1 455 ? -5.68 -2.586 -5.707 1 97.69 455 HIS B C 1
ATOM 10297 O O . HIS B 1 455 ? -6.672 -2.662 -4.98 1 97.69 455 HIS B O 1
ATOM 10303 N N . ARG B 1 456 ? -5.664 -1.914 -6.816 1 96.5 456 ARG B N 1
ATOM 10304 C CA . ARG B 1 456 ? -6.859 -1.253 -7.328 1 96.5 456 ARG B CA 1
ATOM 10305 C C . ARG B 1 456 ? -7.965 -2.266 -7.609 1 96.5 456 ARG B C 1
ATOM 10307 O O . ARG B 1 456 ? -9.125 -2.041 -7.254 1 96.5 456 ARG B O 1
ATOM 10314 N N . GLU B 1 457 ? -7.562 -3.416 -8.227 1 98.25 457 GLU B N 1
ATOM 10315 C CA . GLU B 1 457 ? -8.547 -4.379 -8.711 1 98.25 457 GLU B CA 1
ATOM 10316 C C . GLU B 1 457 ? -8.898 -5.398 -7.625 1 98.25 457 GLU B C 1
ATOM 10318 O O . GLU B 1 457 ? -10 -5.953 -7.621 1 98.25 457 GLU B O 1
ATOM 10323 N N . ASP B 1 458 ? -7.957 -5.672 -6.691 1 98.25 458 ASP B N 1
ATOM 10324 C CA . ASP B 1 458 ? -8.156 -6.602 -5.582 1 98.25 458 ASP B CA 1
ATOM 10325 C C . ASP B 1 458 ? -7.258 -6.25 -4.402 1 98.25 458 ASP B C 1
ATOM 10327 O O . ASP B 1 458 ? -6.172 -6.816 -4.246 1 98.25 458 ASP B O 1
ATOM 10331 N N . PRO B 1 459 ? -7.719 -5.453 -3.537 1 96.38 459 PRO B N 1
ATOM 10332 C CA . PRO B 1 459 ? -6.898 -5.051 -2.395 1 96.38 459 PRO B CA 1
ATOM 10333 C C . PRO B 1 459 ? -6.844 -6.113 -1.301 1 96.38 459 PRO B C 1
ATOM 10335 O O . PRO B 1 459 ? -6.262 -5.883 -0.237 1 96.38 459 PRO B O 1
ATOM 10338 N N . THR B 1 460 ? -7.457 -7.27 -1.493 1 97.19 460 THR B N 1
ATOM 10339 C CA . THR B 1 460 ? -7.609 -8.242 -0.419 1 97.19 460 THR B CA 1
ATOM 10340 C C . THR B 1 460 ? -6.441 -9.227 -0.411 1 97.19 460 THR B C 1
ATOM 10342 O O . THR B 1 460 ? -6.23 -9.938 0.573 1 97.19 460 THR B O 1
ATOM 10345 N N . ARG B 1 461 ? -5.637 -9.281 -1.472 1 98.25 461 ARG B N 1
ATOM 10346 C CA . ARG B 1 461 ? -4.488 -10.18 -1.546 1 98.25 461 ARG B CA 1
ATOM 10347 C C . ARG B 1 461 ? -3.188 -9.391 -1.668 1 98.25 461 ARG B C 1
ATOM 10349 O O . ARG B 1 461 ? -3.133 -8.375 -2.369 1 98.25 461 ARG B O 1
ATOM 10356 N N . PRO B 1 462 ? -2.092 -9.945 -1.05 1 98.44 462 PRO B N 1
ATOM 10357 C CA . PRO B 1 462 ? -0.791 -9.297 -1.227 1 98.44 462 PRO B CA 1
ATOM 10358 C C . PRO B 1 462 ? -0.188 -9.547 -2.607 1 98.44 462 PRO B C 1
ATOM 10360 O O . PRO B 1 462 ? -0.567 -10.508 -3.285 1 98.44 462 PRO B O 1
ATOM 10363 N N . VAL B 1 463 ? 0.707 -8.648 -3.021 1 98.75 463 VAL B N 1
ATOM 10364 C CA . VAL B 1 463 ? 1.425 -8.742 -4.289 1 98.75 463 VAL B CA 1
ATOM 10365 C C . VAL B 1 463 ? 2.865 -9.18 -4.031 1 98.75 463 VAL B C 1
ATOM 10367 O O . VAL B 1 463 ? 3.521 -8.68 -3.117 1 98.75 463 VAL B O 1
ATOM 10370 N N . THR B 1 464 ? 3.357 -10.133 -4.801 1 98.62 464 THR B N 1
ATOM 10371 C CA . THR B 1 464 ? 4.719 -10.648 -4.707 1 98.62 464 THR B CA 1
ATOM 10372 C C . THR B 1 464 ? 5.348 -10.773 -6.094 1 98.62 464 THR B C 1
ATOM 10374 O O . THR B 1 464 ? 4.746 -10.367 -7.09 1 98.62 464 THR B O 1
ATOM 10377 N N . MET B 1 465 ? 6.598 -11.195 -6.16 1 97.81 465 MET B N 1
ATOM 10378 C CA . MET B 1 465 ? 7.363 -11.531 -7.355 1 97.81 465 MET B CA 1
ATOM 10379 C C . MET B 1 465 ? 8.531 -12.453 -7.016 1 97.81 465 MET B C 1
ATOM 10381 O O . MET B 1 465 ? 9 -12.469 -5.875 1 97.81 465 MET B O 1
ATOM 10385 N N . GLY B 1 466 ? 8.922 -13.305 -7.949 1 97.88 466 GLY B N 1
ATOM 10386 C CA . GLY B 1 466 ? 10.148 -14.078 -7.781 1 97.88 466 GLY B CA 1
ATOM 10387 C C . GLY B 1 466 ? 11.391 -13.312 -8.188 1 97.88 466 GLY B C 1
ATOM 10388 O O . GLY B 1 466 ? 11.547 -12.93 -9.344 1 97.88 466 GLY B O 1
ATOM 10389 N N . MET B 1 467 ? 12.297 -13.094 -7.199 1 97.12 467 MET B N 1
ATOM 10390 C CA . MET B 1 467 ? 13.516 -12.336 -7.477 1 97.12 467 MET B CA 1
ATOM 10391 C C . MET B 1 467 ? 14.758 -13.172 -7.18 1 97.12 467 MET B C 1
ATOM 10393 O O . MET B 1 467 ? 14.812 -13.867 -6.164 1 97.12 467 MET B O 1
ATOM 10397 N N . ASP B 1 468 ? 15.781 -13.125 -8.047 1 95.5 468 ASP B N 1
ATOM 10398 C CA . ASP B 1 468 ? 16.984 -13.922 -7.859 1 95.5 468 ASP B CA 1
ATOM 10399 C C . ASP B 1 468 ? 18.203 -13.023 -7.652 1 95.5 468 ASP B C 1
ATOM 10401 O O . ASP B 1 468 ? 19.281 -13.5 -7.277 1 95.5 468 ASP B O 1
ATOM 10405 N N . GLY B 1 469 ? 18.109 -11.727 -7.93 1 94.25 469 GLY B N 1
ATOM 10406 C CA . GLY B 1 469 ? 19.156 -10.773 -7.629 1 94.25 469 GLY B CA 1
ATOM 10407 C C . GLY B 1 469 ? 19.016 -10.133 -6.258 1 94.25 469 GLY B C 1
ATOM 10408 O O . GLY B 1 469 ? 18.859 -8.914 -6.148 1 94.25 469 GLY B O 1
ATOM 10409 N N . VAL B 1 470 ? 19.094 -10.914 -5.266 1 96 470 VAL B N 1
ATOM 10410 C CA . VAL B 1 470 ? 18.734 -10.531 -3.906 1 96 470 VAL B CA 1
ATOM 10411 C C . VAL B 1 470 ? 19.469 -9.266 -3.506 1 96 470 VAL B C 1
ATOM 10413 O O . VAL B 1 470 ? 18.859 -8.297 -3.037 1 96 470 VAL B O 1
ATOM 10416 N N . ASP B 1 471 ? 20.812 -9.188 -3.719 1 94.94 471 ASP B N 1
ATOM 10417 C CA . ASP B 1 471 ? 21.594 -8.023 -3.33 1 94.94 471 ASP B CA 1
ATOM 10418 C C . ASP B 1 471 ? 21.156 -6.785 -4.102 1 94.94 471 ASP B C 1
ATOM 10420 O O . ASP B 1 471 ? 21.031 -5.699 -3.527 1 94.94 471 ASP B O 1
ATOM 10424 N N . ALA B 1 472 ? 20.922 -6.98 -5.348 1 94.75 472 ALA B N 1
ATOM 10425 C CA . ALA B 1 472 ? 20.547 -5.855 -6.207 1 94.75 472 ALA B CA 1
ATOM 10426 C C . ALA B 1 472 ? 19.188 -5.293 -5.816 1 94.75 472 ALA B C 1
ATOM 10428 O O . ALA B 1 472 ? 19.031 -4.082 -5.656 1 94.75 472 ALA B O 1
ATOM 10429 N N . VAL B 1 473 ? 18.188 -6.145 -5.621 1 96.12 473 VAL B N 1
ATOM 10430 C CA . VAL B 1 473 ? 16.812 -5.691 -5.426 1 96.12 473 VAL B CA 1
ATOM 10431 C C . VAL B 1 473 ? 16.656 -5.121 -4.02 1 96.12 473 VAL B C 1
ATOM 10433 O O . VAL B 1 473 ? 15.734 -4.332 -3.766 1 96.12 473 VAL B O 1
ATOM 10436 N N . ILE B 1 474 ? 17.484 -5.551 -3.088 1 93.94 474 ILE B N 1
ATOM 10437 C CA . ILE B 1 474 ? 17.484 -4.945 -1.76 1 93.94 474 ILE B CA 1
ATOM 10438 C C . ILE B 1 474 ? 17.938 -3.492 -1.859 1 93.94 474 ILE B C 1
ATOM 10440 O O . ILE B 1 474 ? 17.453 -2.629 -1.131 1 93.94 474 ILE B O 1
ATOM 10444 N N . LYS B 1 475 ? 18.797 -3.199 -2.789 1 92.31 475 LYS B N 1
ATOM 10445 C CA . LYS B 1 475 ? 19.469 -1.902 -2.84 1 92.31 475 LYS B CA 1
ATOM 10446 C C . LYS B 1 475 ? 18.719 -0.936 -3.756 1 92.31 475 LYS B C 1
ATOM 10448 O O . LYS B 1 475 ? 18.844 0.282 -3.609 1 92.31 475 LYS B O 1
ATOM 10453 N N . ASN B 1 476 ? 17.969 -1.471 -4.68 1 94.56 476 ASN B N 1
ATOM 10454 C CA . ASN B 1 476 ? 17.453 -0.584 -5.715 1 94.56 476 ASN B CA 1
ATOM 10455 C C . ASN B 1 476 ? 15.961 -0.296 -5.504 1 94.56 476 ASN B C 1
ATOM 10457 O O . ASN B 1 476 ? 15.266 0.096 -6.441 1 94.56 476 ASN B O 1
ATOM 10461 N N . ASN B 1 477 ? 15.398 -0.595 -4.328 1 94.88 477 ASN B N 1
ATOM 10462 C CA . ASN B 1 477 ? 14.055 -0.245 -3.869 1 94.88 477 ASN B CA 1
ATOM 10463 C C . ASN B 1 477 ? 12.992 -1.146 -4.496 1 94.88 477 ASN B C 1
ATOM 10465 O O . ASN B 1 477 ? 11.805 -1.018 -4.195 1 94.88 477 ASN B O 1
ATOM 10469 N N . MET B 1 478 ? 13.344 -2.094 -5.344 1 96.31 478 MET B N 1
ATOM 10470 C CA . MET B 1 478 ? 12.367 -2.963 -6 1 96.31 478 MET B CA 1
ATOM 10471 C C . MET B 1 478 ? 11.688 -3.869 -4.984 1 96.31 478 MET B C 1
ATOM 10473 O O . MET B 1 478 ? 10.453 -3.902 -4.906 1 96.31 478 MET B O 1
ATOM 10477 N N . ALA B 1 479 ? 12.469 -4.555 -4.156 1 97.06 479 ALA B N 1
ATOM 10478 C CA . ALA B 1 479 ? 11.922 -5.508 -3.191 1 97.06 479 ALA B CA 1
ATOM 10479 C C . ALA B 1 479 ? 11.07 -4.797 -2.146 1 97.06 479 ALA B C 1
ATOM 10481 O O . ALA B 1 479 ? 10.016 -5.305 -1.748 1 97.06 479 ALA B O 1
ATOM 10482 N N . ALA B 1 480 ? 11.5 -3.621 -1.742 1 96.12 480 ALA B N 1
ATOM 10483 C CA . ALA B 1 480 ? 10.789 -2.867 -0.711 1 96.12 480 ALA B CA 1
ATOM 10484 C C . ALA B 1 480 ? 9.414 -2.43 -1.198 1 96.12 480 ALA B C 1
ATOM 10486 O O . ALA B 1 480 ? 8.523 -2.164 -0.393 1 96.12 480 ALA B O 1
ATOM 10487 N N . THR B 1 481 ? 9.203 -2.35 -2.498 1 97.06 481 THR B N 1
ATOM 10488 C CA . THR B 1 481 ? 7.969 -1.874 -3.107 1 97.06 481 THR B CA 1
ATOM 10489 C C . THR B 1 481 ? 6.891 -2.955 -3.062 1 97.06 481 THR B C 1
ATOM 10491 O O . THR B 1 481 ? 5.699 -2.658 -3.178 1 97.06 481 THR B O 1
ATOM 10494 N N . LEU B 1 482 ? 7.227 -4.172 -2.797 1 98.31 482 LEU B N 1
ATOM 10495 C CA . LEU B 1 482 ? 6.297 -5.297 -2.771 1 98.31 482 LEU B CA 1
ATOM 10496 C C . LEU B 1 482 ? 5.633 -5.422 -1.403 1 98.31 482 LEU B C 1
ATOM 10498 O O . LEU B 1 482 ? 6.152 -4.914 -0.408 1 98.31 482 LEU B O 1
ATOM 10502 N N . ASP B 1 483 ? 4.496 -6.102 -1.377 1 98.12 483 ASP B N 1
ATOM 10503 C CA . ASP B 1 483 ? 3.904 -6.465 -0.093 1 98.12 483 ASP B CA 1
ATOM 10504 C C . ASP B 1 483 ? 4.699 -7.578 0.583 1 98.12 483 ASP B C 1
ATOM 10506 O O . ASP B 1 483 ? 4.953 -7.527 1.789 1 98.12 483 ASP B O 1
ATOM 10510 N N . ILE B 1 484 ? 5.047 -8.586 -0.267 1 98.25 484 ILE B N 1
ATOM 10511 C CA . ILE B 1 484 ? 5.824 -9.734 0.182 1 98.25 484 ILE B CA 1
ATOM 10512 C C . ILE B 1 484 ? 6.973 -9.992 -0.79 1 98.25 484 ILE B C 1
ATOM 10514 O O . ILE B 1 484 ? 6.746 -10.344 -1.949 1 98.25 484 ILE B O 1
ATOM 10518 N N . PRO B 1 485 ? 8.156 -9.852 -0.355 1 97.75 485 PRO B N 1
ATOM 10519 C CA . PRO B 1 485 ? 9.266 -10.172 -1.253 1 97.75 485 PRO B CA 1
ATOM 10520 C C . PRO B 1 485 ? 9.453 -11.68 -1.446 1 97.75 485 PRO B C 1
ATOM 10522 O O . PRO B 1 485 ? 9.617 -12.414 -0.47 1 97.75 485 PRO B O 1
ATOM 10525 N N . GLY B 1 486 ? 9.383 -12.102 -2.652 1 98.38 486 GLY B N 1
ATOM 10526 C CA . GLY B 1 486 ? 9.703 -13.477 -3.002 1 98.38 486 GLY B CA 1
ATOM 10527 C C . GLY B 1 486 ? 11.102 -13.633 -3.559 1 98.38 486 GLY B C 1
ATOM 10528 O O . GLY B 1 486 ? 11.539 -12.852 -4.406 1 98.38 486 GLY B O 1
ATOM 10529 N N . PHE B 1 487 ? 11.82 -14.688 -3.066 1 98.38 487 PHE B N 1
ATOM 10530 C CA . PHE B 1 487 ? 13.195 -14.883 -3.514 1 98.38 487 PHE B CA 1
ATOM 10531 C C . PHE B 1 487 ? 13.383 -16.266 -4.125 1 98.38 487 PHE B C 1
ATOM 10533 O O . PHE B 1 487 ? 12.93 -17.266 -3.562 1 98.38 487 PHE B O 1
ATOM 10540 N N . ASN B 1 488 ? 13.953 -16.219 -5.27 1 97.81 488 ASN B N 1
ATOM 10541 C CA . ASN B 1 488 ? 14.367 -17.453 -5.941 1 97.81 488 ASN B CA 1
ATOM 10542 C C . ASN B 1 488 ? 15.766 -17.875 -5.5 1 97.81 488 ASN B C 1
ATOM 10544 O O . ASN B 1 488 ? 16.734 -17.172 -5.734 1 97.81 488 ASN B O 1
ATOM 10548 N N . TYR B 1 489 ? 15.797 -18.969 -4.77 1 96.56 489 TYR B N 1
ATOM 10549 C CA . TYR B 1 489 ? 17.047 -19.562 -4.324 1 96.56 489 TYR B CA 1
ATOM 10550 C C . TYR B 1 489 ? 17.781 -18.641 -3.361 1 96.56 489 TYR B C 1
ATOM 10552 O O . TYR B 1 489 ? 17.156 -17.828 -2.674 1 96.56 489 TYR B O 1
ATOM 10560 N N . ARG B 1 490 ? 19.016 -18.891 -3.002 1 95.12 490 ARG B N 1
ATOM 10561 C CA . ARG B 1 490 ? 19.891 -18.109 -2.145 1 95.12 490 ARG B CA 1
ATOM 10562 C C . ARG B 1 490 ? 19.328 -18.031 -0.724 1 95.12 490 ARG B C 1
ATOM 10564 O O . ARG B 1 490 ? 19.25 -16.938 -0.143 1 95.12 490 ARG B O 1
ATOM 10571 N N . PRO B 1 491 ? 18.875 -19.109 -0.186 1 96.81 491 PRO B N 1
ATOM 10572 C CA . PRO B 1 491 ? 18.328 -19.047 1.172 1 96.81 491 PRO B CA 1
ATOM 10573 C C . PRO B 1 491 ? 19.328 -18.469 2.184 1 96.81 491 PRO B C 1
ATOM 10575 O O . PRO B 1 491 ? 18.906 -17.953 3.227 1 96.81 491 PRO B O 1
ATOM 10578 N N . HIS B 1 492 ? 20.625 -18.5 1.885 1 95.81 492 HIS B N 1
ATOM 10579 C CA . HIS B 1 492 ? 21.656 -17.969 2.77 1 95.81 492 HIS B CA 1
ATOM 10580 C C . HIS B 1 492 ? 21.531 -16.453 2.883 1 95.81 492 HIS B C 1
ATOM 10582 O O . HIS B 1 492 ? 22.156 -15.836 3.758 1 95.81 492 HIS B O 1
ATOM 10588 N N . LYS B 1 493 ? 20.719 -15.82 2.01 1 97.25 493 LYS B N 1
ATOM 10589 C CA . LYS B 1 493 ? 20.562 -14.367 2.021 1 97.25 493 LYS B CA 1
ATOM 10590 C C . LYS B 1 493 ? 19.234 -13.961 2.662 1 97.25 493 LYS B C 1
ATOM 10592 O O . LYS B 1 493 ? 18.922 -12.773 2.73 1 97.25 493 LYS B O 1
ATOM 10597 N N . TYR B 1 494 ? 18.422 -14.883 3.152 1 97.44 494 TYR B N 1
ATOM 10598 C CA . TYR B 1 494 ? 17.109 -14.578 3.703 1 97.44 494 TYR B CA 1
ATOM 10599 C C . TYR B 1 494 ? 17.219 -13.688 4.934 1 97.44 494 TYR B C 1
ATOM 10601 O O . TYR B 1 494 ? 16.453 -12.742 5.098 1 97.44 494 TYR B O 1
ATOM 10609 N N . GLN B 1 495 ? 18.172 -13.984 5.77 1 96.62 495 GLN B N 1
ATOM 10610 C CA . GLN B 1 495 ? 18.344 -13.18 6.977 1 96.62 495 GLN B CA 1
ATOM 10611 C C . GLN B 1 495 ? 18.781 -11.758 6.629 1 96.62 495 GLN B C 1
ATOM 10613 O O . GLN B 1 495 ? 18.328 -10.797 7.258 1 96.62 495 GLN B O 1
ATOM 10618 N N . LEU B 1 496 ? 19.688 -11.68 5.605 1 95.75 496 LEU B N 1
ATOM 10619 C CA . LEU B 1 496 ? 20.078 -10.359 5.129 1 95.75 496 LEU B CA 1
ATOM 10620 C C . LEU B 1 496 ? 18.875 -9.578 4.617 1 95.75 496 LEU B C 1
ATOM 10622 O O . LEU B 1 496 ? 18.703 -8.406 4.941 1 95.75 496 LEU B O 1
ATOM 10626 N N . ALA B 1 497 ? 18.062 -10.211 3.801 1 96.44 497 ALA B N 1
ATOM 10627 C CA . ALA B 1 497 ? 16.875 -9.578 3.25 1 96.44 497 ALA B CA 1
ATOM 10628 C C . ALA B 1 497 ? 15.914 -9.141 4.363 1 96.44 497 ALA B C 1
ATOM 10630 O O . ALA B 1 497 ? 15.375 -8.031 4.324 1 96.44 497 ALA B O 1
ATOM 10631 N N . TYR B 1 498 ? 15.719 -10.008 5.395 1 96.25 498 TYR B N 1
ATOM 10632 C CA . TYR B 1 498 ? 14.883 -9.68 6.547 1 96.25 498 TYR B CA 1
ATOM 10633 C C . TYR B 1 498 ? 15.391 -8.422 7.246 1 96.25 498 TYR B C 1
ATOM 10635 O O . TYR B 1 498 ? 14.602 -7.551 7.617 1 96.25 498 TYR B O 1
ATOM 10643 N N . ASP B 1 499 ? 16.641 -8.32 7.367 1 95 499 ASP B N 1
ATOM 10644 C CA . ASP B 1 499 ? 17.25 -7.211 8.094 1 95 499 ASP B CA 1
ATOM 10645 C C . ASP B 1 499 ? 17.078 -5.898 7.336 1 95 499 ASP B C 1
ATOM 10647 O O . ASP B 1 499 ? 16.844 -4.848 7.945 1 95 499 ASP B O 1
ATOM 10651 N N . LYS B 1 500 ? 17.094 -5.957 5.996 1 94.62 500 LYS B N 1
ATOM 10652 C CA . LYS B 1 500 ? 17.219 -4.738 5.207 1 94.62 500 LYS B CA 1
ATOM 10653 C C . LYS B 1 500 ? 15.867 -4.277 4.68 1 94.62 500 LYS B C 1
ATOM 10655 O O . LYS B 1 500 ? 15.695 -3.107 4.328 1 94.62 500 LYS B O 1
ATOM 10660 N N . LEU B 1 501 ? 14.922 -5.137 4.594 1 96.12 501 LEU B N 1
ATOM 10661 C CA . LEU B 1 501 ? 13.656 -4.805 3.941 1 96.12 501 LEU B CA 1
ATOM 10662 C C . LEU B 1 501 ? 12.586 -4.453 4.973 1 96.12 501 LEU B C 1
ATOM 10664 O O . LEU B 1 501 ? 12.648 -4.918 6.113 1 96.12 501 LEU B O 1
ATOM 10668 N N . PRO B 1 502 ? 11.578 -3.67 4.59 1 96.94 502 PRO B N 1
ATOM 10669 C CA . PRO B 1 502 ? 10.602 -3.143 5.543 1 96.94 502 PRO B CA 1
ATOM 10670 C C . PRO B 1 502 ? 9.531 -4.168 5.922 1 96.94 502 PRO B C 1
ATOM 10672 O O . PRO B 1 502 ? 8.844 -4 6.926 1 96.94 502 PRO B O 1
ATOM 10675 N N . GLN B 1 503 ? 9.328 -5.219 5.207 1 97 503 GLN B N 1
ATOM 10676 C CA . GLN B 1 503 ? 8.141 -6.059 5.293 1 97 503 GLN B CA 1
ATOM 10677 C C . GLN B 1 503 ? 8.211 -6.992 6.5 1 97 503 GLN B C 1
ATOM 10679 O O . GLN B 1 503 ? 7.184 -7.379 7.055 1 97 503 GLN B O 1
ATOM 10684 N N . GLN B 1 504 ? 9.43 -7.5 6.805 1 96.38 504 GLN B N 1
ATOM 10685 C CA . GLN B 1 504 ? 9.711 -8.422 7.902 1 96.38 504 GLN B CA 1
ATOM 10686 C C . GLN B 1 504 ? 9.062 -9.781 7.656 1 96.38 504 GLN B C 1
ATOM 10688 O O . GLN B 1 504 ? 8.57 -10.422 8.594 1 96.38 504 GLN B O 1
ATOM 10693 N N . ILE B 1 505 ? 8.883 -10.172 6.418 1 97.12 505 ILE B N 1
ATOM 10694 C CA . ILE B 1 505 ? 8.398 -11.461 5.918 1 97.12 505 ILE B CA 1
ATOM 10695 C C . ILE B 1 505 ? 9.227 -11.883 4.703 1 97.12 505 ILE B C 1
ATOM 10697 O O . ILE B 1 505 ? 9.562 -11.055 3.854 1 97.12 505 ILE B O 1
ATOM 10701 N N . ILE B 1 506 ? 9.578 -13.188 4.641 1 97.56 506 ILE B N 1
ATOM 10702 C CA . ILE B 1 506 ? 10.367 -13.711 3.529 1 97.56 506 ILE B CA 1
ATOM 10703 C C . ILE B 1 506 ? 9.664 -14.93 2.932 1 97.56 506 ILE B C 1
ATOM 10705 O O . ILE B 1 506 ? 9.211 -15.812 3.66 1 97.56 506 ILE B O 1
ATOM 10709 N N . LEU B 1 507 ? 9.531 -14.93 1.645 1 98.62 507 LEU B N 1
ATOM 10710 C CA . LEU B 1 507 ? 8.953 -16.047 0.907 1 98.62 507 LEU B CA 1
ATOM 10711 C C . LEU B 1 507 ? 9.977 -16.688 -0.016 1 98.62 507 LEU B C 1
ATOM 10713 O O . LEU B 1 507 ? 10.68 -15.984 -0.756 1 98.62 507 LEU B O 1
ATOM 10717 N N . GLY B 1 508 ? 10.164 -18.047 0.127 1 98.62 508 GLY B N 1
ATOM 10718 C CA . GLY B 1 508 ? 10.867 -18.766 -0.924 1 98.62 508 GLY B CA 1
ATOM 10719 C C . GLY B 1 508 ? 10.008 -19.016 -2.15 1 98.62 508 GLY B C 1
ATOM 10720 O O . GLY B 1 508 ? 9.25 -19.984 -2.195 1 98.62 508 GLY B O 1
ATOM 10721 N N . SER B 1 509 ? 10.156 -18.156 -3.15 1 98.44 509 SER B N 1
ATOM 10722 C CA . SER B 1 509 ? 9.266 -18.219 -4.305 1 98.44 509 SER B CA 1
ATOM 10723 C C . SER B 1 509 ? 9.711 -19.281 -5.301 1 98.44 509 SER B C 1
ATOM 10725 O O . SER B 1 509 ? 8.914 -19.75 -6.117 1 98.44 509 SER B O 1
ATOM 10727 N N . GLU B 1 510 ? 10.969 -19.609 -5.406 1 98.19 510 GLU B N 1
ATOM 10728 C CA . GLU B 1 510 ? 11.578 -20.781 -6.043 1 98.19 510 GLU B CA 1
ATOM 10729 C C . GLU B 1 510 ? 12.688 -21.375 -5.176 1 98.19 510 GLU B C 1
ATOM 10731 O O . GLU B 1 510 ? 13.633 -20.672 -4.812 1 98.19 510 GLU B O 1
ATOM 10736 N N . THR B 1 511 ? 12.586 -22.656 -4.93 1 98.12 511 THR B N 1
ATOM 10737 C CA . THR B 1 511 ? 13.562 -23.219 -4.016 1 98.12 511 THR B CA 1
ATOM 10738 C C . THR B 1 511 ? 14.133 -24.516 -4.57 1 98.12 511 THR B C 1
ATOM 10740 O O . THR B 1 511 ? 13.547 -25.125 -5.473 1 98.12 511 THR B O 1
ATOM 10743 N N . ALA B 1 512 ? 15.281 -24.922 -4.113 1 96.38 512 ALA B N 1
ATOM 10744 C CA . ALA B 1 512 ? 15.984 -26.188 -4.27 1 96.38 512 ALA B CA 1
ATOM 10745 C C . ALA B 1 512 ? 16.594 -26.312 -5.664 1 96.38 512 ALA B C 1
ATOM 10747 O O . ALA B 1 512 ? 17.812 -26.203 -5.832 1 96.38 512 ALA B O 1
ATOM 10748 N N . SER B 1 513 ? 15.695 -26.391 -6.777 1 93.88 513 SER B N 1
ATOM 10749 C CA . SER B 1 513 ? 16.219 -26.688 -8.109 1 93.88 513 SER B CA 1
ATOM 10750 C C . SER B 1 513 ? 17.203 -27.859 -8.062 1 93.88 513 SER B C 1
ATOM 10752 O O . SER B 1 513 ? 18.297 -27.781 -8.625 1 93.88 513 SER B O 1
ATOM 10754 N N . THR B 1 514 ? 16.922 -28.797 -7.305 1 97.69 514 THR B N 1
ATOM 10755 C CA . THR B 1 514 ? 17.609 -30.078 -7.27 1 97.69 514 THR B CA 1
ATOM 10756 C C . THR B 1 514 ? 17.297 -30.906 -8.516 1 97.69 514 THR B C 1
ATOM 10758 O O . THR B 1 514 ? 16.156 -30.906 -8.984 1 97.69 514 THR B O 1
ATOM 10761 N N . VAL B 1 515 ? 18.344 -31.609 -9.07 1 98.06 515 VAL B N 1
ATOM 10762 C CA . VAL B 1 515 ? 18.094 -32.375 -10.281 1 98.06 515 VAL B CA 1
ATOM 10763 C C . VAL B 1 515 ? 18.25 -33.875 -9.984 1 98.06 515 VAL B C 1
ATOM 10765 O O . VAL B 1 515 ? 19.109 -34.281 -9.203 1 98.06 515 VAL B O 1
ATOM 10768 N N . SER B 1 516 ? 17.391 -34.656 -10.531 1 98 516 SER B N 1
ATOM 10769 C CA . SER B 1 516 ? 17.406 -36.125 -10.367 1 98 516 SER B CA 1
ATOM 10770 C C . SER B 1 516 ? 16.625 -36.812 -11.469 1 98 516 SER B C 1
ATOM 10772 O O . SER B 1 516 ? 15.773 -36.188 -12.117 1 98 516 SER B O 1
ATOM 10774 N N . SER B 1 517 ? 16.938 -38.031 -11.742 1 98.25 517 SER B N 1
ATOM 10775 C CA . SER B 1 517 ? 16.234 -38.938 -12.648 1 98.25 517 SER B CA 1
ATOM 10776 C C . SER B 1 517 ? 15.742 -40.188 -11.914 1 98.25 517 SER B C 1
ATOM 10778 O O . SER B 1 517 ? 16.5 -40.812 -11.18 1 98.25 517 SER B O 1
ATOM 10780 N N . ARG B 1 518 ? 14.523 -40.562 -12.148 1 98.25 518 ARG B N 1
ATOM 10781 C CA . ARG B 1 518 ? 13.938 -41.688 -11.445 1 98.25 518 ARG B CA 1
ATOM 10782 C C . ARG B 1 518 ? 14.734 -42.969 -11.711 1 98.25 518 ARG B C 1
ATOM 10784 O O . ARG B 1 518 ? 14.984 -43.312 -12.867 1 98.25 518 ARG B O 1
ATOM 10791 N N . GLY B 1 519 ? 15.156 -43.594 -10.672 1 97.31 519 GLY B N 1
ATOM 10792 C CA . GLY B 1 519 ? 15.734 -44.906 -10.773 1 97.31 519 GLY B CA 1
ATOM 10793 C C . GLY B 1 519 ? 17.188 -44.906 -11.211 1 97.31 519 GLY B C 1
ATOM 10794 O O . GLY B 1 519 ? 17.797 -45.969 -11.43 1 97.31 519 GLY B O 1
ATOM 10795 N N . VAL B 1 520 ? 17.828 -43.75 -11.336 1 98.25 520 VAL B N 1
ATOM 10796 C CA . VAL B 1 520 ? 19.219 -43.625 -11.75 1 98.25 520 VAL B CA 1
ATOM 10797 C C . VAL B 1 520 ? 20.078 -43.219 -10.562 1 98.25 520 VAL B C 1
ATOM 10799 O O . VAL B 1 520 ? 19.812 -42.219 -9.906 1 98.25 520 VAL B O 1
ATOM 10802 N N . TYR B 1 521 ? 21.141 -44 -10.281 1 98.12 521 TYR B N 1
ATOM 10803 C CA . TYR B 1 521 ? 22.016 -43.688 -9.148 1 98.12 521 TYR B CA 1
ATOM 10804 C C . TYR B 1 521 ? 23.469 -43.656 -9.594 1 98.12 521 TYR B C 1
ATOM 10806 O O . TYR B 1 521 ? 23.938 -44.5 -10.352 1 98.12 521 TYR B O 1
ATOM 10814 N N . LYS B 1 522 ? 24.125 -42.562 -9.148 1 98 522 LYS B N 1
ATOM 10815 C CA . LYS B 1 522 ? 25.531 -42.344 -9.508 1 98 522 LYS B CA 1
ATOM 10816 C C . LYS B 1 522 ? 26.438 -42.5 -8.297 1 98 522 LYS B C 1
ATOM 10818 O O . LYS B 1 522 ? 26.047 -42.188 -7.172 1 98 522 LYS B O 1
ATOM 10823 N N . PHE B 1 523 ? 27.656 -43.062 -8.508 1 96.5 523 PHE B N 1
ATOM 10824 C CA . PHE B 1 523 ? 28.672 -43.25 -7.484 1 96.5 523 PHE B CA 1
ATOM 10825 C C . PHE B 1 523 ? 29.953 -42.5 -7.844 1 96.5 523 PHE B C 1
ATOM 10827 O O . PHE B 1 523 ? 30.281 -42.344 -9.023 1 96.5 523 PHE B O 1
ATOM 10834 N N . PRO B 1 524 ? 30.781 -42.031 -6.883 1 96.25 524 PRO B N 1
ATOM 10835 C CA . PRO B 1 524 ? 30.438 -42.031 -5.461 1 96.25 524 PRO B CA 1
ATOM 10836 C C . PRO B 1 524 ? 29.344 -41.031 -5.109 1 96.25 524 PRO B C 1
ATOM 10838 O O . PRO B 1 524 ? 29.094 -40.094 -5.883 1 96.25 524 PRO B O 1
ATOM 10841 N N . VAL B 1 525 ? 28.719 -41.25 -4.051 1 97.5 525 VAL B N 1
ATOM 10842 C CA . VAL B 1 525 ? 27.641 -40.344 -3.604 1 97.5 525 VAL B CA 1
ATOM 10843 C C . VAL B 1 525 ? 28.25 -39.156 -2.898 1 97.5 525 VAL B C 1
ATOM 10845 O O . VAL B 1 525 ? 28.641 -39.219 -1.732 1 97.5 525 VAL B O 1
ATOM 10848 N N . THR B 1 526 ? 28.328 -38.062 -3.619 1 96.62 526 THR B N 1
ATOM 10849 C CA . THR B 1 526 ? 28.859 -36.781 -3.125 1 96.62 526 THR B CA 1
ATOM 10850 C C . THR B 1 526 ? 28.031 -35.625 -3.656 1 96.62 526 THR B C 1
ATOM 10852 O O . THR B 1 526 ? 27.328 -35.75 -4.664 1 96.62 526 THR B O 1
ATOM 10855 N N . ARG B 1 527 ? 28.016 -34.594 -2.912 1 96.19 527 ARG B N 1
ATOM 10856 C CA . ARG B 1 527 ? 27.328 -33.375 -3.391 1 96.19 527 ARG B CA 1
ATOM 10857 C C . ARG B 1 527 ? 27.969 -32.875 -4.676 1 96.19 527 ARG B C 1
ATOM 10859 O O . ARG B 1 527 ? 29.203 -32.781 -4.773 1 96.19 527 ARG B O 1
ATOM 10866 N N . GLN B 1 528 ? 27.141 -32.625 -5.711 1 95.75 528 GLN B N 1
ATOM 10867 C CA . GLN B 1 528 ? 27.625 -32.156 -7.004 1 95.75 528 GLN B CA 1
ATOM 10868 C C . GLN B 1 528 ? 26.766 -31 -7.512 1 95.75 528 GLN B C 1
ATOM 10870 O O . GLN B 1 528 ? 25.578 -30.922 -7.211 1 95.75 528 GLN B O 1
ATOM 10875 N N . TRP B 1 529 ? 27.391 -30.094 -8.18 1 95.12 529 TRP B N 1
ATOM 10876 C CA . TRP B 1 529 ? 26.688 -29.016 -8.852 1 95.12 529 TRP B CA 1
ATOM 10877 C C . TRP B 1 529 ? 26.859 -29.109 -10.367 1 95.12 529 TRP B C 1
ATOM 10879 O O . TRP B 1 529 ? 27.984 -29.312 -10.859 1 95.12 529 TRP B O 1
ATOM 10889 N N . MET B 1 530 ? 25.812 -29.016 -11.094 1 94.75 530 MET B N 1
ATOM 10890 C CA . MET B 1 530 ? 25.781 -29 -12.547 1 94.75 530 MET B CA 1
ATOM 10891 C C . MET B 1 530 ? 26.484 -30.203 -13.133 1 94.75 530 MET B C 1
ATOM 10893 O O . MET B 1 530 ? 27.234 -30.094 -14.117 1 94.75 530 MET B O 1
ATOM 10897 N N . LYS B 1 531 ? 26.359 -31.328 -12.438 1 96.81 531 LYS B N 1
ATOM 10898 C CA . LYS B 1 531 ? 27.047 -32.531 -12.906 1 96.81 531 LYS B CA 1
ATOM 10899 C C . LYS B 1 531 ? 26.328 -33.125 -14.117 1 96.81 531 LYS B C 1
ATOM 10901 O O . LYS B 1 531 ? 25.109 -33.219 -14.141 1 96.81 531 LYS B O 1
ATOM 10906 N N . LYS B 1 532 ? 27.078 -33.594 -15.227 1 95.25 532 LYS B N 1
ATOM 10907 C CA . LYS B 1 532 ? 26.562 -34.281 -16.406 1 95.25 532 LYS B CA 1
ATOM 10908 C C . LYS B 1 532 ? 27.141 -35.688 -16.516 1 95.25 532 LYS B C 1
ATOM 10910 O O . LYS B 1 532 ? 28.266 -35.938 -16.078 1 95.25 532 LYS B O 1
ATOM 10915 N N . TYR B 1 533 ? 26.406 -36.5 -16.953 1 97.81 533 TYR B N 1
ATOM 10916 C CA . TYR B 1 533 ? 26.812 -37.875 -17.25 1 97.81 533 TYR B CA 1
ATOM 10917 C C . TYR B 1 533 ? 26.5 -38.219 -18.703 1 97.81 533 TYR B C 1
ATOM 10919 O O . TYR B 1 533 ? 25.656 -37.625 -19.328 1 97.81 533 TYR B O 1
ATOM 10927 N N . ASP B 1 534 ? 27.188 -39.25 -19.25 1 96.56 534 ASP B N 1
ATOM 10928 C CA . ASP B 1 534 ? 27.047 -39.656 -20.656 1 96.56 534 ASP B CA 1
ATOM 10929 C C . ASP B 1 534 ? 25.625 -40.125 -20.953 1 96.56 534 ASP B C 1
ATOM 10931 O O . ASP B 1 534 ? 25.156 -40.031 -22.078 1 96.56 534 ASP B O 1
ATOM 10935 N N . ASP B 1 535 ? 24.906 -40.562 -19.953 1 96.81 535 ASP B N 1
ATOM 10936 C CA . ASP B 1 535 ? 23.578 -41.125 -20.172 1 96.81 535 ASP B CA 1
ATOM 10937 C C . ASP B 1 535 ? 22.5 -40.062 -20.078 1 96.81 535 ASP B C 1
ATOM 10939 O O . ASP B 1 535 ? 21.312 -40.344 -20.125 1 96.81 535 ASP B O 1
ATOM 10943 N N . HIS B 1 536 ? 22.859 -38.812 -19.891 1 97.56 536 HIS B N 1
ATOM 10944 C CA . HIS B 1 536 ? 21.984 -37.656 -19.859 1 97.56 536 HIS B CA 1
ATOM 10945 C C . HIS B 1 536 ? 21.031 -37.719 -18.656 1 97.56 536 HIS B C 1
ATOM 10947 O O . HIS B 1 536 ? 19.906 -37.219 -18.719 1 97.56 536 HIS B O 1
ATOM 10953 N N . GLN B 1 537 ? 21.438 -38.406 -17.578 1 98.06 537 GLN B N 1
ATOM 10954 C CA . GLN B 1 537 ? 20.641 -38.562 -16.375 1 98.06 537 GLN B CA 1
ATOM 10955 C C . GLN B 1 537 ? 21.328 -37.906 -15.172 1 98.06 537 GLN B C 1
ATOM 10957 O O . GLN B 1 537 ? 22.469 -37.469 -15.273 1 98.06 537 GLN B O 1
ATOM 10962 N N . SER B 1 538 ? 20.578 -37.719 -14.094 1 98.19 538 SER B N 1
ATOM 10963 C CA . SER B 1 538 ? 21.109 -37.25 -12.82 1 98.19 538 SER B CA 1
ATOM 10964 C C . SER B 1 538 ? 20.828 -38.25 -11.695 1 98.19 538 SER B C 1
ATOM 10966 O O . SER B 1 538 ? 19.922 -39.062 -11.812 1 98.19 538 SER B O 1
ATOM 10968 N N . SER B 1 539 ? 21.562 -38.125 -10.648 1 98.25 539 SER B N 1
ATOM 10969 C CA . SER B 1 539 ? 21.516 -39.094 -9.578 1 98.25 539 SER B CA 1
ATOM 10970 C C . SER B 1 539 ? 20.25 -38.969 -8.75 1 98.25 539 SER B C 1
ATOM 10972 O O . SER B 1 539 ? 19.891 -37.875 -8.328 1 98.25 539 SER B O 1
ATOM 10974 N N . SER B 1 540 ? 19.625 -40.062 -8.5 1 97.69 540 SER B N 1
ATOM 10975 C CA . SER B 1 540 ? 18.406 -40.094 -7.688 1 97.69 540 SER B CA 1
ATOM 10976 C C . SER B 1 540 ? 18.734 -40.156 -6.199 1 97.69 540 SER B C 1
ATOM 10978 O O . SER B 1 540 ? 17.828 -40.281 -5.367 1 97.69 540 SER B O 1
ATOM 10980 N N . TYR B 1 541 ? 20.062 -40.031 -5.812 1 97.94 541 TYR B N 1
ATOM 10981 C CA . TYR B 1 541 ? 20.422 -39.906 -4.41 1 97.94 541 TYR B CA 1
ATOM 10982 C C . TYR B 1 541 ? 20.062 -38.5 -3.891 1 97.94 541 TYR B C 1
ATOM 10984 O O . TYR B 1 541 ? 20.141 -38.25 -2.689 1 97.94 541 TYR B O 1
ATOM 10992 N N . ASP B 1 542 ? 19.625 -37.625 -4.84 1 97.38 542 ASP B N 1
ATOM 10993 C CA . ASP B 1 542 ? 19.172 -36.281 -4.5 1 97.38 542 ASP B CA 1
ATOM 10994 C C . ASP B 1 542 ? 20.281 -35.5 -3.809 1 97.38 542 ASP B C 1
ATOM 10996 O O . ASP B 1 542 ? 20.062 -34.875 -2.764 1 97.38 542 ASP B O 1
ATOM 11000 N N . VAL B 1 543 ? 21.5 -35.562 -4.387 1 98 543 VAL B N 1
ATOM 11001 C CA . VAL B 1 543 ? 22.656 -34.844 -3.842 1 98 543 VAL B CA 1
ATOM 11002 C C . VAL B 1 543 ? 23.219 -33.906 -4.898 1 98 543 VAL B C 1
ATOM 11004 O O . VAL B 1 543 ? 24.312 -33.375 -4.73 1 98 543 VAL B O 1
ATOM 11007 N N . GLU B 1 544 ? 22.5 -33.781 -6.051 1 97.81 544 GLU B N 1
ATOM 11008 C CA . GLU B 1 544 ? 22.953 -32.938 -7.152 1 97.81 544 GLU B CA 1
ATOM 11009 C C . GLU B 1 544 ? 22.016 -31.75 -7.375 1 97.81 544 GLU B C 1
ATOM 11011 O O . GLU B 1 544 ? 20.797 -31.891 -7.266 1 97.81 544 GLU B O 1
ATOM 11016 N N . SER B 1 545 ? 22.547 -30.562 -7.578 1 96.94 545 SER B N 1
ATOM 11017 C CA . SER B 1 545 ? 21.797 -29.359 -7.848 1 96.94 545 SER B CA 1
ATOM 11018 C C . SER B 1 545 ? 22.469 -28.484 -8.906 1 96.94 545 SER B C 1
ATOM 11020 O O . SER B 1 545 ? 23.531 -28.859 -9.414 1 96.94 545 SER B O 1
ATOM 11022 N N . CYS B 1 546 ? 21.797 -27.469 -9.297 1 95.19 546 CYS B N 1
ATOM 11023 C CA . CYS B 1 546 ? 22.359 -26.5 -10.227 1 95.19 546 CYS B CA 1
ATOM 11024 C C . CYS B 1 546 ? 23.328 -25.578 -9.508 1 95.19 546 CYS B C 1
ATOM 11026 O O . CYS B 1 546 ? 23.422 -25.578 -8.281 1 95.19 546 CYS B O 1
ATOM 11028 N N . ALA B 1 547 ? 24.047 -24.734 -10.328 1 92.38 547 ALA B N 1
ATOM 11029 C CA . ALA B 1 547 ? 25.078 -23.859 -9.773 1 92.38 547 ALA B CA 1
ATOM 11030 C C . ALA B 1 547 ? 24.453 -22.75 -8.922 1 92.38 547 ALA B C 1
ATOM 11032 O O . ALA B 1 547 ? 25.078 -22.281 -7.965 1 92.38 547 ALA B O 1
ATOM 11033 N N . TRP B 1 548 ? 23.266 -22.359 -9.195 1 92.06 548 TRP B N 1
ATOM 11034 C CA . TRP B 1 548 ? 22.609 -21.25 -8.523 1 92.06 548 TRP B CA 1
ATOM 11035 C C . TRP B 1 548 ? 21.719 -21.734 -7.387 1 92.06 548 TRP B C 1
ATOM 11037 O O . TRP B 1 548 ? 21.109 -20.922 -6.676 1 92.06 548 TRP B O 1
ATOM 11047 N N . SER B 1 549 ? 21.594 -23.016 -7.242 1 94.38 549 SER B N 1
ATOM 11048 C CA . SER B 1 549 ? 20.547 -23.562 -6.398 1 94.38 549 SER B CA 1
ATOM 11049 C C . SER B 1 549 ? 21.125 -24.469 -5.309 1 94.38 549 SER B C 1
ATOM 11051 O O . SER B 1 549 ? 22.281 -24.312 -4.93 1 94.38 549 SER B O 1
ATOM 11053 N N . ASN B 1 550 ? 20.312 -25.25 -4.672 1 96.5 550 ASN B N 1
ATOM 11054 C CA . ASN B 1 550 ? 20.688 -26.016 -3.488 1 96.5 550 ASN B CA 1
ATOM 11055 C C . ASN B 1 550 ? 19.812 -27.234 -3.297 1 96.5 550 ASN B C 1
ATOM 11057 O O . ASN B 1 550 ? 18.969 -27.547 -4.141 1 96.5 550 ASN B O 1
ATOM 11061 N N . LEU B 1 551 ? 20.109 -28.031 -2.287 1 97.94 551 LEU B N 1
ATOM 11062 C CA . LEU B 1 551 ? 19.312 -29.203 -1.925 1 97.94 551 LEU B CA 1
ATOM 11063 C C . LEU B 1 551 ? 18.125 -28.797 -1.072 1 97.94 551 LEU B C 1
ATOM 11065 O O . LEU B 1 551 ? 18.094 -27.719 -0.492 1 97.94 551 LEU B O 1
ATOM 11069 N N . PRO B 1 552 ? 17.062 -29.641 -0.968 1 98.38 552 PRO B N 1
ATOM 11070 C CA . PRO B 1 552 ? 15.797 -29.266 -0.327 1 98.38 552 PRO B CA 1
ATOM 11071 C C . PRO B 1 552 ? 15.977 -28.797 1.114 1 98.38 552 PRO B C 1
ATOM 11073 O O . PRO B 1 552 ? 15.32 -27.844 1.543 1 98.38 552 PRO B O 1
ATOM 11076 N N . GLU B 1 553 ? 16.922 -29.406 1.858 1 98.12 553 GLU B N 1
ATOM 11077 C CA . GLU B 1 553 ? 17.047 -29.172 3.293 1 98.12 553 GLU B CA 1
ATOM 11078 C C . GLU B 1 553 ? 17.594 -27.766 3.574 1 98.12 553 GLU B C 1
ATOM 11080 O O . GLU B 1 553 ? 17.375 -27.219 4.652 1 98.12 553 GLU B O 1
ATOM 11085 N N . ASP B 1 554 ? 18.297 -27.25 2.555 1 97.81 554 ASP B N 1
ATOM 11086 C CA . ASP B 1 554 ? 18.797 -25.891 2.684 1 97.81 554 ASP B CA 1
ATOM 11087 C C . ASP B 1 554 ? 17.656 -24.875 2.748 1 97.81 554 ASP B C 1
ATOM 11089 O O . ASP B 1 554 ? 17.844 -23.766 3.248 1 97.81 554 ASP B O 1
ATOM 11093 N N . ASP B 1 555 ? 16.5 -25.25 2.281 1 98.19 555 ASP B N 1
ATOM 11094 C CA . ASP B 1 555 ? 15.305 -24.422 2.344 1 98.19 555 ASP B CA 1
ATOM 11095 C C . ASP B 1 555 ? 14.422 -24.797 3.531 1 98.19 555 ASP B C 1
ATOM 11097 O O . ASP B 1 555 ? 13.906 -23.938 4.234 1 98.19 555 ASP B O 1
ATOM 11101 N N . PHE B 1 556 ? 14.281 -26.094 3.795 1 98.25 556 PHE B N 1
ATOM 11102 C CA . PHE B 1 556 ? 13.469 -26.562 4.91 1 98.25 556 PHE B CA 1
ATOM 11103 C C . PHE B 1 556 ? 13.852 -25.844 6.199 1 98.25 556 PHE B C 1
ATOM 11105 O O . PHE B 1 556 ? 12.984 -25.344 6.922 1 98.25 556 PHE B O 1
ATOM 11112 N N . ILE B 1 557 ? 15.102 -25.797 6.41 1 98.12 557 ILE B N 1
ATOM 11113 C CA . ILE B 1 557 ? 15.633 -25.359 7.695 1 98.12 557 ILE B CA 1
ATOM 11114 C C . ILE B 1 557 ? 15.352 -23.875 7.887 1 98.12 557 ILE B C 1
ATOM 11116 O O . ILE B 1 557 ? 15.18 -23.406 9.016 1 98.12 557 ILE B O 1
ATOM 11120 N N . GLN B 1 558 ? 15.281 -23.062 6.754 1 97.38 558 GLN B N 1
ATOM 11121 C CA . GLN B 1 558 ? 14.945 -21.656 6.848 1 97.38 558 GLN B CA 1
ATOM 11122 C C . GLN B 1 558 ? 13.539 -21.453 7.391 1 97.38 558 GLN B C 1
ATOM 11124 O O . GLN B 1 558 ? 13.328 -20.641 8.305 1 97.38 558 GLN B O 1
ATOM 11129 N N . HIS B 1 559 ? 12.625 -22.203 6.906 1 94.75 559 HIS B N 1
ATOM 11130 C CA . HIS B 1 559 ? 11.211 -22 7.188 1 94.75 559 HIS B CA 1
ATOM 11131 C C . HIS B 1 559 ? 10.82 -22.609 8.531 1 94.75 559 HIS B C 1
ATOM 11133 O O . HIS B 1 559 ? 9.812 -22.234 9.117 1 94.75 559 HIS B O 1
ATOM 11139 N N . GLU B 1 560 ? 11.625 -23.469 8.945 1 96.31 560 GLU B N 1
ATOM 11140 C CA . GLU B 1 560 ? 11.383 -24.078 10.25 1 96.31 560 GLU B CA 1
ATOM 11141 C C . GLU B 1 560 ? 12.008 -23.25 11.367 1 96.31 560 GLU B C 1
ATOM 11143 O O . GLU B 1 560 ? 11.414 -23.094 12.438 1 96.31 560 GLU B O 1
ATOM 11148 N N . ASP B 1 561 ? 13.211 -22.719 11.117 1 97.69 561 ASP B N 1
ATOM 11149 C CA . ASP B 1 561 ? 13.977 -22.094 12.195 1 97.69 561 ASP B CA 1
ATOM 11150 C C . ASP B 1 561 ? 13.695 -20.594 12.281 1 97.69 561 ASP B C 1
ATOM 11152 O O . ASP B 1 561 ? 13.961 -19.969 13.305 1 97.69 561 ASP B O 1
ATOM 11156 N N . LEU B 1 562 ? 13.211 -20 11.18 1 97.38 562 LEU B N 1
ATOM 11157 C CA . LEU B 1 562 ? 13.008 -18.547 11.133 1 97.38 562 LEU B CA 1
ATOM 11158 C C . LEU B 1 562 ? 11.523 -18.219 11.047 1 97.38 562 LEU B C 1
ATOM 11160 O O . LEU B 1 562 ? 10.883 -18.453 10.023 1 97.38 562 LEU B O 1
ATOM 11164 N N . PRO B 1 563 ? 10.961 -17.562 12.07 1 95.81 563 PRO B N 1
ATOM 11165 C CA . PRO B 1 563 ? 9.508 -17.391 12.164 1 95.81 563 PRO B CA 1
ATOM 11166 C C . PRO B 1 563 ? 8.953 -16.469 11.086 1 95.81 563 PRO B C 1
ATOM 11168 O O . PRO B 1 563 ? 7.766 -16.531 10.758 1 95.81 563 PRO B O 1
ATOM 11171 N N . TYR B 1 564 ? 9.82 -15.57 10.508 1 96.75 564 TYR B N 1
ATOM 11172 C CA . TYR B 1 564 ? 9.375 -14.609 9.508 1 96.75 564 TYR B CA 1
ATOM 11173 C C . TYR B 1 564 ? 9.391 -15.227 8.117 1 96.75 564 TYR B C 1
ATOM 11175 O O . TYR B 1 564 ? 8.914 -14.609 7.156 1 96.75 564 TYR B O 1
ATOM 11183 N N . CYS B 1 565 ? 9.914 -16.422 7.945 1 98.19 565 CYS B N 1
ATOM 11184 C CA . CYS B 1 565 ? 9.82 -17.156 6.688 1 98.19 565 CYS B CA 1
ATOM 11185 C C . CYS B 1 565 ? 8.477 -17.859 6.566 1 98.19 565 CYS B C 1
ATOM 11187 O O . CYS B 1 565 ? 8.055 -18.562 7.48 1 98.19 565 CYS B O 1
ATOM 11189 N N . ILE B 1 566 ? 7.832 -17.688 5.41 1 98.5 566 ILE B N 1
ATOM 11190 C CA . ILE B 1 566 ? 6.441 -18.109 5.359 1 98.5 566 ILE B CA 1
ATOM 11191 C C . ILE B 1 566 ? 6.309 -19.328 4.441 1 98.5 566 ILE B C 1
ATOM 11193 O O . ILE B 1 566 ? 5.207 -19.672 4.008 1 98.5 566 ILE B O 1
ATOM 11197 N N . GLY B 1 567 ? 7.371 -19.969 4.109 1 98.5 567 GLY B N 1
ATOM 11198 C CA . GLY B 1 567 ? 7.316 -21.203 3.33 1 98.5 567 GLY B CA 1
ATOM 11199 C C . GLY B 1 567 ? 8.008 -21.078 1.983 1 98.5 567 GLY B C 1
ATOM 11200 O O . GLY B 1 567 ? 8.875 -20.234 1.798 1 98.5 567 GLY B O 1
ATOM 11201 N N . GLU B 1 568 ? 7.738 -22.062 1.128 1 98.56 568 GLU B N 1
ATOM 11202 C CA . GLU B 1 568 ? 8.492 -22.188 -0.118 1 98.56 568 GLU B CA 1
ATOM 11203 C C . GLU B 1 568 ? 7.609 -22.719 -1.244 1 98.56 568 GLU B C 1
ATOM 11205 O O . GLU B 1 568 ? 6.531 -23.266 -0.993 1 98.56 568 GLU B O 1
ATOM 11210 N N . PHE B 1 569 ? 8.07 -22.469 -2.412 1 98.88 569 PHE B N 1
ATOM 11211 C CA . PHE B 1 569 ? 7.602 -23.125 -3.627 1 98.88 569 PHE B CA 1
ATOM 11212 C C . PHE B 1 569 ? 8.75 -23.844 -4.332 1 98.88 569 PHE B C 1
ATOM 11214 O O . PHE B 1 569 ? 9.648 -23.203 -4.875 1 98.88 569 PHE B O 1
ATOM 11221 N N . VAL B 1 570 ? 8.727 -25.141 -4.336 1 98.5 570 VAL B N 1
ATOM 11222 C CA . VAL B 1 570 ? 9.844 -25.922 -4.848 1 98.5 570 VAL B CA 1
ATOM 11223 C C . VAL B 1 570 ? 9.875 -25.859 -6.371 1 98.5 570 VAL B C 1
ATOM 11225 O O . VAL B 1 570 ? 8.828 -25.953 -7.023 1 98.5 570 VAL B O 1
ATOM 11228 N N . TRP B 1 571 ? 11.031 -25.578 -6.895 1 98.38 571 TRP B N 1
ATOM 11229 C CA . TRP B 1 571 ? 11.289 -25.719 -8.32 1 98.38 571 TRP B CA 1
ATOM 11230 C C . TRP B 1 571 ? 11.82 -27.109 -8.641 1 98.38 571 TRP B C 1
ATOM 11232 O O . TRP B 1 571 ? 12.977 -27.422 -8.344 1 98.38 571 TRP B O 1
ATOM 11242 N N . THR B 1 572 ? 10.922 -28.109 -9.266 1 98.31 572 THR B N 1
ATOM 11243 C CA . THR B 1 572 ? 9.5 -27.891 -9.523 1 98.31 572 THR B CA 1
ATOM 11244 C C . THR B 1 572 ? 8.68 -29.078 -9.023 1 98.31 572 THR B C 1
ATOM 11246 O O . THR B 1 572 ? 9.234 -30.078 -8.562 1 98.31 572 THR B O 1
ATOM 11249 N N . GLY B 1 573 ? 7.406 -28.953 -8.977 1 98.62 573 GLY B N 1
ATOM 11250 C CA . GLY B 1 573 ? 6.555 -30.094 -8.648 1 98.62 573 GLY B CA 1
ATOM 11251 C C . GLY B 1 573 ? 6.684 -31.234 -9.633 1 98.62 573 GLY B C 1
ATOM 11252 O O . GLY B 1 573 ? 7.008 -32.375 -9.242 1 98.62 573 GLY B O 1
ATOM 11253 N N . PHE B 1 574 ? 6.516 -30.953 -10.867 1 98.62 574 PHE B N 1
ATOM 11254 C CA . PHE B 1 574 ? 6.656 -31.922 -11.953 1 98.62 574 PHE B CA 1
ATOM 11255 C C . PHE B 1 574 ? 7.75 -31.484 -12.922 1 98.62 574 PHE B C 1
ATOM 11257 O O . PHE B 1 574 ? 7.953 -30.297 -13.141 1 98.62 574 PHE B O 1
ATOM 11264 N N . ASP B 1 575 ? 8.414 -32.562 -13.5 1 98.5 575 ASP B N 1
ATOM 11265 C CA . ASP B 1 575 ? 9.172 -32.219 -14.711 1 98.5 575 ASP B CA 1
ATOM 11266 C C . ASP B 1 575 ? 8.25 -31.688 -15.805 1 98.5 575 ASP B C 1
ATOM 11268 O O . ASP B 1 575 ? 7.059 -32 -15.828 1 98.5 575 ASP B O 1
ATOM 11272 N N . TYR B 1 576 ? 8.805 -30.875 -16.641 1 98.12 576 TYR B N 1
ATOM 11273 C CA . TYR B 1 576 ? 8.055 -30.281 -17.75 1 98.12 576 TYR B CA 1
ATOM 11274 C C . TYR B 1 576 ? 8.875 -30.281 -19.031 1 98.12 576 TYR B C 1
ATOM 11276 O O . TYR B 1 576 ? 10.078 -30.547 -19 1 98.12 576 TYR B O 1
ATOM 11284 N N . LEU B 1 577 ? 8.234 -30.047 -20.078 1 97.94 577 LEU B N 1
ATOM 11285 C CA . LEU B 1 577 ? 8.883 -30.031 -21.375 1 97.94 577 LEU B CA 1
ATOM 11286 C C . LEU B 1 577 ? 9.734 -28.766 -21.547 1 97.94 577 LEU B C 1
ATOM 11288 O O . LEU B 1 577 ? 9.227 -27.656 -21.453 1 97.94 577 LEU B O 1
ATOM 11292 N N . GLY B 1 578 ? 11 -29.062 -21.75 1 96.25 578 GLY B N 1
ATOM 11293 C CA . GLY B 1 578 ? 11.938 -27.953 -21.938 1 96.25 578 GLY B CA 1
ATOM 11294 C C . GLY B 1 578 ? 12.844 -27.734 -20.75 1 96.25 578 GLY B C 1
ATOM 11295 O O . GLY B 1 578 ? 12.789 -28.484 -19.766 1 96.25 578 GLY B O 1
ATOM 11296 N N . GLU B 1 579 ? 13.82 -26.844 -20.875 1 94.56 579 GLU B N 1
ATOM 11297 C CA . GLU B 1 579 ? 14.82 -26.422 -19.906 1 94.56 579 GLU B CA 1
ATOM 11298 C C . GLU B 1 579 ? 15.555 -27.625 -19.312 1 94.56 579 GLU B C 1
ATOM 11300 O O . GLU B 1 579 ? 15.633 -27.781 -18.094 1 94.56 579 GLU B O 1
ATOM 11305 N N . PRO B 1 580 ? 16.109 -28.453 -20.188 1 95.56 580 PRO B N 1
ATOM 11306 C CA . PRO B 1 580 ? 16.766 -29.688 -19.734 1 95.56 580 PRO B CA 1
ATOM 11307 C C . PRO B 1 580 ? 18.062 -29.406 -18.969 1 95.56 580 PRO B C 1
ATOM 11309 O O . PRO B 1 580 ? 19.125 -29.859 -19.375 1 95.56 580 PRO B O 1
ATOM 11312 N N . THR B 1 581 ? 17.969 -28.781 -17.875 1 93.75 581 THR B N 1
ATOM 11313 C CA . THR B 1 581 ? 19.125 -28.484 -17.016 1 93.75 581 THR B CA 1
ATOM 11314 C C . THR B 1 581 ? 19.516 -29.719 -16.203 1 93.75 581 THR B C 1
ATOM 11316 O O . THR B 1 581 ? 18.672 -30.375 -15.609 1 93.75 581 THR B O 1
ATOM 11319 N N . PRO B 1 582 ? 20.781 -30.078 -16.25 1 94.44 582 PRO B N 1
ATOM 11320 C CA . PRO B 1 582 ? 21.984 -29.328 -16.641 1 94.44 582 PRO B CA 1
ATOM 11321 C C . PRO B 1 582 ? 22.406 -29.609 -18.078 1 94.44 582 PRO B C 1
ATOM 11323 O O . PRO B 1 582 ? 23.5 -29.234 -18.484 1 94.44 582 PRO B O 1
ATOM 11326 N N . TYR B 1 583 ? 21.641 -30.234 -18.859 1 94.62 583 TYR B N 1
ATOM 11327 C CA . TYR B 1 583 ? 21.984 -30.688 -20.203 1 94.62 583 TYR B CA 1
ATOM 11328 C C . TYR B 1 583 ? 21.531 -29.672 -21.25 1 94.62 583 TYR B C 1
ATOM 11330 O O . TYR B 1 583 ? 20.953 -30.047 -22.281 1 94.62 583 TYR B O 1
ATOM 11338 N N . TYR B 1 584 ? 21.797 -28.375 -21.141 1 86 584 TYR B N 1
ATOM 11339 C CA . TYR B 1 584 ? 21.328 -27.266 -21.969 1 86 584 TYR B CA 1
ATOM 11340 C C . TYR B 1 584 ? 21.641 -27.531 -23.438 1 86 584 TYR B C 1
ATOM 11342 O O . TYR B 1 584 ? 20.812 -27.234 -24.312 1 86 584 TYR B O 1
ATOM 11350 N N . THR B 1 585 ? 22.844 -28.016 -23.672 1 89.06 585 THR B N 1
ATOM 11351 C CA . THR B 1 585 ? 23.375 -28.078 -25.031 1 89.06 585 THR B CA 1
ATOM 11352 C C . THR B 1 585 ? 23.5 -29.531 -25.5 1 89.06 585 THR B C 1
ATOM 11354 O O . THR B 1 585 ? 24.125 -29.797 -26.531 1 89.06 585 THR B O 1
ATOM 11357 N N . ASP B 1 586 ? 22.938 -30.422 -24.688 1 93.69 586 ASP B N 1
ATOM 11358 C CA . ASP B 1 586 ? 23.172 -31.844 -24.938 1 93.69 586 ASP B CA 1
ATOM 11359 C C . ASP B 1 586 ? 21.906 -32.5 -25.469 1 93.69 586 ASP B C 1
ATOM 11361 O O . ASP B 1 586 ? 21.047 -32.938 -24.703 1 93.69 586 ASP B O 1
ATOM 11365 N N . TRP B 1 587 ? 21.781 -32.5 -26.75 1 94.5 587 TRP B N 1
ATOM 11366 C CA . TRP B 1 587 ? 20.734 -33.312 -27.344 1 94.5 587 TRP B CA 1
ATOM 11367 C C . TRP B 1 587 ? 21.031 -34.781 -27.156 1 94.5 587 TRP B C 1
ATOM 11369 O O . TRP B 1 587 ? 22.188 -35.219 -27.219 1 94.5 587 TRP B O 1
ATOM 11379 N N . PRO B 1 588 ? 20.047 -35.719 -26.719 1 96.81 588 PRO B N 1
ATOM 11380 C CA . PRO B 1 588 ? 18.609 -35.562 -26.938 1 96.81 588 PRO B CA 1
ATOM 11381 C C . PRO B 1 588 ? 17.859 -35.094 -25.688 1 96.81 588 PRO B C 1
ATOM 11383 O O . PRO B 1 588 ? 16.656 -35.312 -25.578 1 96.81 588 PRO B O 1
ATOM 11386 N N . SER B 1 589 ? 18.484 -34.531 -24.734 1 96.88 589 SER B N 1
ATOM 11387 C CA . SER B 1 589 ? 17.781 -34 -23.562 1 96.88 589 SER B CA 1
ATOM 11388 C C . SER B 1 589 ? 16.781 -32.938 -23.953 1 96.88 589 SER B C 1
ATOM 11390 O O . SER B 1 589 ? 17.156 -31.938 -24.594 1 96.88 589 SER B O 1
ATOM 11392 N N . HIS B 1 590 ? 15.461 -33.094 -23.516 1 96.12 590 HIS B N 1
ATOM 11393 C CA . HIS B 1 590 ? 14.445 -32.156 -23.953 1 96.12 590 HIS B CA 1
ATOM 11394 C C . HIS B 1 590 ? 13.422 -31.891 -22.844 1 96.12 590 HIS B C 1
ATOM 11396 O O . HIS B 1 590 ? 12.43 -31.188 -23.047 1 96.12 590 HIS B O 1
ATOM 11402 N N . SER B 1 591 ? 13.648 -32.438 -21.734 1 96.25 591 SER B N 1
ATOM 11403 C CA . SER B 1 591 ? 12.805 -32.25 -20.547 1 96.25 591 SER B CA 1
ATOM 11404 C C . SER B 1 591 ? 13.641 -31.859 -19.344 1 96.25 591 SER B C 1
ATOM 11406 O O . SER B 1 591 ? 14.82 -32.219 -19.25 1 96.25 591 SER B O 1
ATOM 11408 N N . SER B 1 592 ? 13 -31.125 -18.438 1 96.44 592 SER B N 1
ATOM 11409 C CA . SER B 1 592 ? 13.68 -30.719 -17.219 1 96.44 592 SER B CA 1
ATOM 11410 C C . SER B 1 592 ? 13.93 -31.922 -16.312 1 96.44 592 SER B C 1
ATOM 11412 O O . SER B 1 592 ? 13.312 -32.969 -16.469 1 96.44 592 SER B O 1
ATOM 11414 N N . LEU B 1 593 ? 14.852 -31.766 -15.391 1 97.75 593 LEU B N 1
ATOM 11415 C CA . LEU B 1 593 ? 15.156 -32.781 -14.375 1 97.75 593 LEU B CA 1
ATOM 11416 C C . LEU B 1 593 ? 14.875 -32.25 -12.977 1 97.75 593 LEU B C 1
ATOM 11418 O O . LEU B 1 593 ? 15.242 -32.875 -11.977 1 97.75 593 LEU B O 1
ATOM 11422 N N . PHE B 1 594 ? 14.195 -31.078 -12.867 1 97.56 594 PHE B N 1
ATOM 11423 C CA . PHE B 1 594 ? 13.961 -30.344 -11.625 1 97.56 594 PHE B CA 1
ATOM 11424 C C . PHE B 1 594 ? 12.859 -31.016 -10.805 1 97.56 594 PHE B C 1
ATOM 11426 O O . PHE B 1 594 ? 12.828 -30.891 -9.578 1 97.56 594 PHE B O 1
ATOM 11433 N N . GLY B 1 595 ? 11.891 -31.688 -11.477 1 98.31 595 GLY B N 1
ATOM 11434 C CA . GLY B 1 595 ? 10.648 -32.125 -10.852 1 98.31 595 GLY B CA 1
ATOM 11435 C C . GLY B 1 595 ? 10.859 -33.125 -9.75 1 98.31 595 GLY B C 1
ATOM 11436 O O . GLY B 1 595 ? 11.719 -34.031 -9.867 1 98.31 595 GLY B O 1
ATOM 11437 N N . VAL B 1 596 ? 10.031 -32.969 -8.727 1 98.44 596 VAL B N 1
ATOM 11438 C CA . VAL B 1 596 ? 9.922 -34 -7.688 1 98.44 596 VAL B CA 1
ATOM 11439 C C . VAL B 1 596 ? 9.211 -35.219 -8.25 1 98.44 596 VAL B C 1
ATOM 11441 O O . VAL B 1 596 ? 9.445 -36.344 -7.797 1 98.44 596 VAL B O 1
ATOM 11444 N N . VAL B 1 597 ? 8.414 -34.906 -9.203 1 98.81 597 VAL B N 1
ATOM 11445 C CA . VAL B 1 597 ? 7.719 -35.906 -10.016 1 98.81 597 VAL B CA 1
ATOM 11446 C C . VAL B 1 597 ? 8.188 -35.781 -11.469 1 98.81 597 VAL B C 1
ATOM 11448 O O . VAL B 1 597 ? 8.383 -34.688 -11.977 1 98.81 597 VAL B O 1
ATOM 11451 N N . ASP B 1 598 ? 8.398 -36.938 -12.125 1 98.56 598 ASP B N 1
ATOM 11452 C CA . ASP B 1 598 ? 8.961 -36.844 -13.477 1 98.56 598 ASP B CA 1
ATOM 11453 C C . ASP B 1 598 ? 7.867 -36.531 -14.5 1 98.56 598 ASP B C 1
ATOM 11455 O O . ASP B 1 598 ? 6.719 -36.281 -14.133 1 98.56 598 ASP B O 1
ATOM 11459 N N . LEU B 1 599 ? 8.188 -36.531 -15.766 1 98.25 599 LEU B N 1
ATOM 11460 C CA . LEU B 1 599 ? 7.309 -36.094 -16.844 1 98.25 599 LEU B CA 1
ATOM 11461 C C . LEU B 1 599 ? 6.156 -37.062 -17.031 1 98.25 599 LEU B C 1
ATOM 11463 O O . LEU B 1 599 ? 5.109 -36.719 -17.578 1 98.25 599 LEU B O 1
ATOM 11467 N N . ALA B 1 600 ? 6.348 -38.344 -16.609 1 98.5 600 ALA B N 1
ATOM 11468 C CA . ALA B 1 600 ? 5.324 -39.375 -16.734 1 98.5 600 ALA B CA 1
ATOM 11469 C C . ALA B 1 600 ? 4.352 -39.312 -15.555 1 98.5 600 ALA B C 1
ATOM 11471 O O . ALA B 1 600 ? 3.375 -40.062 -15.508 1 98.5 600 ALA B O 1
ATOM 11472 N N . GLY B 1 601 ? 4.641 -38.406 -14.648 1 98.5 601 GLY B N 1
ATOM 11473 C CA . GLY B 1 601 ? 3.814 -38.312 -13.453 1 98.5 601 GLY B CA 1
ATOM 11474 C C . GLY B 1 601 ? 4.152 -39.375 -12.414 1 98.5 601 GLY B C 1
ATOM 11475 O O . GLY B 1 601 ? 3.295 -39.75 -11.625 1 98.5 601 GLY B O 1
ATOM 11476 N N . LEU B 1 602 ? 5.316 -39.875 -12.445 1 98.69 602 LEU B N 1
ATOM 11477 C CA . LEU B 1 602 ? 5.781 -40.844 -11.477 1 98.69 602 LEU B CA 1
ATOM 11478 C C . LEU B 1 602 ? 6.715 -40.219 -10.453 1 98.69 602 LEU B C 1
ATOM 11480 O O . LEU B 1 602 ? 7.637 -39.469 -10.82 1 98.69 602 LEU B O 1
ATOM 11484 N N . PRO B 1 603 ? 6.488 -40.438 -9.195 1 98.62 603 PRO B N 1
ATOM 11485 C CA . PRO B 1 603 ? 7.328 -39.844 -8.148 1 98.62 603 PRO B CA 1
ATOM 11486 C C . PRO B 1 603 ? 8.789 -40.281 -8.25 1 98.62 603 PRO B C 1
ATOM 11488 O O . PRO B 1 603 ? 9.07 -41.469 -8.477 1 98.62 603 PRO B O 1
ATOM 11491 N N . LYS B 1 604 ? 9.672 -39.312 -8.141 1 98.62 604 LYS B N 1
ATOM 11492 C CA . LYS B 1 604 ? 11.086 -39.594 -7.91 1 98.62 604 LYS B CA 1
ATOM 11493 C C . LYS B 1 604 ? 11.367 -39.844 -6.426 1 98.62 604 LYS B C 1
ATOM 11495 O O . LYS B 1 604 ? 10.461 -39.719 -5.598 1 98.62 604 LYS B O 1
ATOM 11500 N N . ASP B 1 605 ? 12.609 -40.188 -6.102 1 98.5 605 ASP B N 1
ATOM 11501 C CA . ASP B 1 605 ? 12.938 -40.438 -4.699 1 98.5 605 ASP B CA 1
ATOM 11502 C C . ASP B 1 605 ? 12.719 -39.188 -3.861 1 98.5 605 ASP B C 1
ATOM 11504 O O . ASP B 1 605 ? 12.234 -39.25 -2.73 1 98.5 605 ASP B O 1
ATOM 11508 N N . ARG B 1 606 ? 12.984 -38.062 -4.402 1 98.25 606 ARG B N 1
ATOM 11509 C CA . ARG B 1 606 ? 12.883 -36.781 -3.713 1 98.25 606 ARG B CA 1
ATOM 11510 C C . ARG B 1 606 ? 11.445 -36.5 -3.275 1 98.25 606 ARG B C 1
ATOM 11512 O O . ARG B 1 606 ? 11.211 -35.781 -2.312 1 98.25 606 ARG B O 1
ATOM 11519 N N . TYR B 1 607 ? 10.477 -37.031 -3.996 1 98.62 607 TYR B N 1
ATOM 11520 C CA . TYR B 1 607 ? 9.07 -36.938 -3.629 1 98.62 607 TYR B CA 1
ATOM 11521 C C . TYR B 1 607 ? 8.852 -37.438 -2.201 1 98.62 607 TYR B C 1
ATOM 11523 O O . TYR B 1 607 ? 8.141 -36.781 -1.421 1 98.62 607 TYR B O 1
ATOM 11531 N N . PHE B 1 608 ? 9.492 -38.438 -1.859 1 98.69 608 PHE B N 1
ATOM 11532 C CA . PHE B 1 608 ? 9.281 -39.062 -0.56 1 98.69 608 PHE B CA 1
ATOM 11533 C C . PHE B 1 608 ? 10.039 -38.312 0.53 1 98.69 608 PHE B C 1
ATOM 11535 O O . PHE B 1 608 ? 9.656 -38.375 1.701 1 98.69 608 PHE B O 1
ATOM 11542 N N . LEU B 1 609 ? 11.117 -37.656 0.141 1 98.69 609 LEU B N 1
ATOM 11543 C CA . LEU B 1 609 ? 11.758 -36.75 1.092 1 98.69 609 LEU B CA 1
ATOM 11544 C C . LEU B 1 609 ? 10.797 -35.625 1.498 1 98.69 609 LEU B C 1
ATOM 11546 O O . LEU B 1 609 ? 10.609 -35.375 2.689 1 98.69 609 LEU B O 1
ATOM 11550 N N . TYR B 1 610 ? 10.188 -35 0.543 1 98.75 610 TYR B N 1
ATOM 11551 C CA . TYR B 1 610 ? 9.211 -33.938 0.836 1 98.75 610 TYR B CA 1
ATOM 11552 C C . TYR B 1 610 ? 8.016 -34.5 1.598 1 98.75 610 TYR B C 1
ATOM 11554 O O . TYR B 1 610 ? 7.543 -33.906 2.561 1 98.75 610 TYR B O 1
ATOM 11562 N N . ARG B 1 611 ? 7.512 -35.656 1.143 1 98.75 611 ARG B N 1
ATOM 11563 C CA . ARG B 1 611 ? 6.363 -36.281 1.795 1 98.75 611 ARG B CA 1
ATOM 11564 C C . ARG B 1 611 ? 6.652 -36.562 3.264 1 98.75 611 ARG B C 1
ATOM 11566 O O . ARG B 1 611 ? 5.805 -36.312 4.129 1 98.75 611 ARG B O 1
ATOM 11573 N N . SER B 1 612 ? 7.82 -37.062 3.566 1 98.25 612 SER B N 1
ATOM 11574 C CA . SER B 1 612 ? 8.211 -37.375 4.938 1 98.25 612 SER B CA 1
ATOM 11575 C C . SER B 1 612 ? 8.25 -36.125 5.801 1 98.25 612 SER B C 1
ATOM 11577 O O . SER B 1 612 ? 8.031 -36.188 7.012 1 98.25 612 SER B O 1
ATOM 11579 N N . HIS B 1 613 ? 8.461 -34.969 5.148 1 97.88 613 HIS B N 1
ATOM 11580 C CA . HIS B 1 613 ? 8.594 -33.719 5.859 1 97.88 613 HIS B CA 1
ATOM 11581 C C . HIS B 1 613 ? 7.266 -32.969 5.902 1 97.88 613 HIS B C 1
ATOM 11583 O O . HIS B 1 613 ? 6.918 -32.375 6.918 1 97.88 613 HIS B O 1
ATOM 11589 N N . TRP B 1 614 ? 6.465 -33.031 4.863 1 98.19 614 TRP B N 1
ATOM 11590 C CA . TRP B 1 614 ? 5.301 -32.156 4.703 1 98.19 614 TRP B CA 1
ATOM 11591 C C . TRP B 1 614 ? 4.023 -32.906 5.086 1 98.19 614 TRP B C 1
ATOM 11593 O O . TRP B 1 614 ? 3.051 -32.281 5.527 1 98.19 614 TRP B O 1
ATOM 11603 N N . ASN B 1 615 ? 3.967 -34.125 4.836 1 97.69 615 ASN B N 1
ATOM 11604 C CA . ASN B 1 615 ? 2.818 -34.969 5.203 1 97.69 615 ASN B CA 1
ATOM 11605 C C . ASN B 1 615 ? 3.119 -35.812 6.418 1 97.69 615 ASN B C 1
ATOM 11607 O O . ASN B 1 615 ? 3.217 -37.062 6.305 1 97.69 615 ASN B O 1
ATOM 11611 N N . LYS B 1 616 ? 3.092 -35.312 7.508 1 93.44 616 LYS B N 1
ATOM 11612 C CA . LYS B 1 616 ? 3.598 -35.969 8.711 1 93.44 616 LYS B CA 1
ATOM 11613 C C . LYS B 1 616 ? 2.555 -36.906 9.305 1 93.44 616 LYS B C 1
ATOM 11615 O O . LYS B 1 616 ? 2.881 -37.781 10.133 1 93.44 616 LYS B O 1
ATOM 11620 N N . GLU B 1 617 ? 1.4 -36.812 8.875 1 93.06 617 GLU B N 1
ATOM 11621 C CA . GLU B 1 617 ? 0.323 -37.625 9.438 1 93.06 617 GLU B CA 1
ATOM 11622 C C . GLU B 1 617 ? 0.265 -39 8.781 1 93.06 617 GLU B C 1
ATOM 11624 O O . GLU B 1 617 ? -0.197 -39.969 9.391 1 93.06 617 GLU B O 1
ATOM 11629 N N . GLN B 1 618 ? 0.705 -39.094 7.57 1 96.12 618 GLN B N 1
ATOM 11630 C CA . GLN B 1 618 ? 0.727 -40.375 6.859 1 96.12 618 GLN B CA 1
ATOM 11631 C C . GLN B 1 618 ? 2.135 -40.969 6.824 1 96.12 618 GLN B C 1
ATOM 11633 O O . GLN B 1 618 ? 3.113 -40.219 6.645 1 96.12 618 GLN B O 1
ATOM 11638 N N . GLU B 1 619 ? 2.21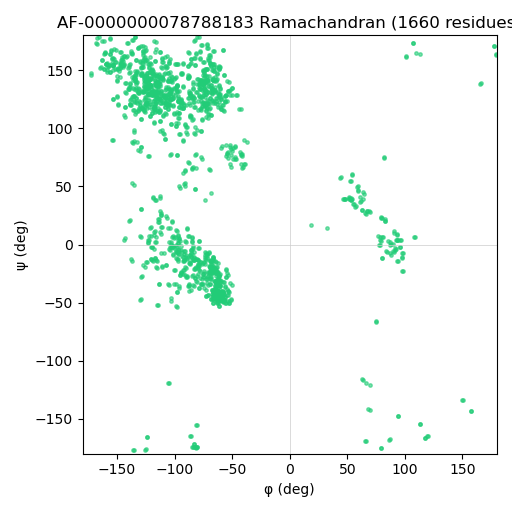1 -42.219 6.988 1 97.06 619 GLU B N 1
ATOM 11639 C CA . GLU B 1 619 ? 3.496 -42.906 7.027 1 97.06 619 GLU B CA 1
ATOM 11640 C C . GLU B 1 619 ? 4.242 -42.781 5.703 1 97.06 619 GLU B C 1
ATOM 11642 O O . GLU B 1 619 ? 3.654 -42.938 4.633 1 97.06 619 GLU B O 1
ATOM 11647 N N . THR B 1 620 ? 5.461 -42.406 5.816 1 98.44 620 THR B N 1
ATOM 11648 C CA . THR B 1 620 ? 6.426 -42.5 4.723 1 98.44 620 THR B CA 1
ATOM 11649 C C . THR B 1 620 ? 7.637 -43.344 5.133 1 98.44 620 THR B C 1
ATOM 11651 O O . THR B 1 620 ? 8.297 -43.031 6.129 1 98.44 620 THR B O 1
ATOM 11654 N N . LEU B 1 621 ? 7.918 -44.406 4.535 1 98.56 621 LEU B N 1
ATOM 11655 C CA . LEU B 1 621 ? 9.102 -45.219 4.695 1 98.56 621 LEU B CA 1
ATOM 11656 C C . LEU B 1 621 ? 9.633 -45.688 3.34 1 98.56 621 LEU B C 1
ATOM 11658 O O . LEU B 1 621 ? 9.281 -46.75 2.854 1 98.56 621 LEU B O 1
ATOM 11662 N N . HIS B 1 622 ? 10.5 -44.844 2.752 1 98.56 622 HIS B N 1
ATOM 11663 C CA . HIS B 1 622 ? 11.039 -45.031 1.408 1 98.56 622 HIS B CA 1
ATOM 11664 C C . HIS B 1 622 ? 12.539 -45.312 1.444 1 98.56 622 HIS B C 1
ATOM 11666 O O . HIS B 1 622 ? 13.297 -44.562 2.062 1 98.56 622 HIS B O 1
ATOM 11672 N N . VAL B 1 623 ? 12.922 -46.406 0.78 1 98.44 623 VAL B N 1
ATOM 11673 C CA . VAL B 1 623 ? 14.32 -46.812 0.771 1 98.44 623 VAL B CA 1
ATOM 11674 C C . VAL B 1 623 ? 14.906 -46.656 -0.632 1 98.44 623 VAL B C 1
ATOM 11676 O O . VAL B 1 623 ? 14.258 -46.969 -1.624 1 98.44 623 VAL B O 1
ATOM 11679 N N . LEU B 1 624 ? 15.984 -46.062 -0.755 1 98 624 LEU B N 1
ATOM 11680 C CA . LEU B 1 624 ? 16.75 -45.969 -1.996 1 98 624 LEU B CA 1
ATOM 11681 C C . LEU B 1 624 ? 18.203 -46.344 -1.761 1 98 624 LEU B C 1
ATOM 11683 O O . LEU B 1 624 ? 18.719 -46.219 -0.644 1 98 624 LEU B O 1
ATOM 11687 N N . PRO B 1 625 ? 19.016 -46.781 -2.74 1 98.19 625 PRO B N 1
ATOM 11688 C CA . PRO B 1 625 ? 18.594 -47.031 -4.125 1 98.19 625 PRO B CA 1
ATOM 11689 C C . PRO B 1 625 ? 17.859 -48.344 -4.305 1 98.19 625 PRO B C 1
ATOM 11691 O O . PRO B 1 625 ? 17.641 -49.062 -3.33 1 98.19 625 PRO B O 1
ATOM 11694 N N . HIS B 1 626 ? 17.391 -48.656 -5.555 1 97.44 626 HIS B N 1
ATOM 11695 C CA . HIS B 1 626 ? 17.031 -50.031 -5.816 1 97.44 626 HIS B CA 1
ATOM 11696 C C . HIS B 1 626 ? 18.203 -50.969 -5.57 1 97.44 626 HIS B C 1
ATOM 11698 O O . HIS B 1 626 ? 19.328 -50.531 -5.379 1 97.44 626 HIS B O 1
ATOM 11704 N N . TRP B 1 627 ? 17.969 -52.281 -5.516 1 97.94 627 TRP B N 1
ATOM 11705 C CA . TRP B 1 627 ? 19.016 -53.156 -5.039 1 97.94 627 TRP B CA 1
ATOM 11706 C C . TRP B 1 627 ? 19.422 -54.156 -6.125 1 97.94 627 TRP B C 1
ATOM 11708 O O . TRP B 1 627 ? 19.531 -55.344 -5.871 1 97.94 627 TRP B O 1
ATOM 11718 N N . ASN B 1 628 ? 19.531 -53.75 -7.383 1 98 628 ASN B N 1
ATOM 11719 C CA . ASN B 1 628 ? 20.078 -54.469 -8.523 1 98 628 ASN B CA 1
ATOM 11720 C C . ASN B 1 628 ? 21.375 -53.812 -9.016 1 98 628 ASN B C 1
ATOM 11722 O O . ASN B 1 628 ? 21.328 -52.875 -9.805 1 98 628 ASN B O 1
ATOM 11726 N N . TRP B 1 629 ? 22.578 -54.375 -8.578 1 97.06 629 TRP B N 1
ATOM 11727 C CA . TRP B 1 629 ? 23.875 -53.812 -8.922 1 97.06 629 TRP B CA 1
ATOM 11728 C C . TRP B 1 629 ? 24.859 -54.875 -9.352 1 97.06 629 TRP B C 1
ATOM 11730 O O . TRP B 1 629 ? 25.969 -54.969 -8.828 1 97.06 629 TRP B O 1
ATOM 11740 N N . GLU B 1 630 ? 24.406 -55.656 -10.266 1 95.25 630 GLU B N 1
ATOM 11741 C CA . GLU B 1 630 ? 25.281 -56.719 -10.766 1 95.25 630 GLU B CA 1
ATOM 11742 C C . GLU B 1 630 ? 26.641 -56.156 -11.156 1 95.25 630 GLU B C 1
ATOM 11744 O O . GLU B 1 630 ? 26.734 -55.156 -11.891 1 95.25 630 GLU B O 1
ATOM 11749 N N . GLY B 1 631 ? 27.672 -56.719 -10.688 1 95.19 631 GLY B N 1
ATOM 11750 C CA . GLY B 1 631 ? 29.031 -56.281 -10.984 1 95.19 631 GLY B CA 1
ATOM 11751 C C . GLY B 1 631 ? 29.609 -55.406 -9.883 1 95.19 631 GLY B C 1
ATOM 11752 O O . GLY B 1 631 ? 30.812 -55.125 -9.875 1 95.19 631 GLY B O 1
ATOM 11753 N N . ARG B 1 632 ? 28.75 -55.062 -8.938 1 97 632 ARG B N 1
ATOM 11754 C CA . ARG B 1 632 ? 29.234 -54.188 -7.863 1 97 632 ARG B CA 1
ATOM 11755 C C . ARG B 1 632 ? 29.234 -54.938 -6.531 1 97 632 ARG B C 1
ATOM 11757 O O . ARG B 1 632 ? 29.172 -54.312 -5.469 1 97 632 ARG B O 1
ATOM 11764 N N . GLU B 1 633 ? 29.266 -56.188 -6.52 1 97 633 GLU B N 1
ATOM 11765 C CA . GLU B 1 633 ? 29.297 -56.969 -5.285 1 97 633 GLU B CA 1
ATOM 11766 C C . GLU B 1 633 ? 30.484 -56.562 -4.414 1 97 633 GLU B C 1
ATOM 11768 O O . GLU B 1 633 ? 31.625 -56.531 -4.887 1 97 633 GLU B O 1
ATOM 11773 N N . GLY B 1 634 ? 30.172 -56.188 -3.25 1 97.06 634 GLY B N 1
ATOM 11774 C CA . GLY B 1 634 ? 31.203 -55.812 -2.299 1 97.06 634 GLY B CA 1
ATOM 11775 C C . GLY B 1 634 ? 31.578 -54.344 -2.348 1 97.06 634 GLY B C 1
ATOM 11776 O O . GLY B 1 634 ? 32.281 -53.844 -1.473 1 97.06 634 GLY B O 1
ATOM 11777 N N . GLU B 1 635 ? 31.047 -53.656 -3.258 1 97.81 635 GLU B N 1
ATOM 11778 C CA . GLU B 1 635 ? 31.375 -52.219 -3.385 1 97.81 635 GLU B CA 1
ATOM 11779 C C . GLU B 1 635 ? 30.438 -51.375 -2.533 1 97.81 635 GLU B C 1
ATOM 11781 O O . GLU B 1 635 ? 29.297 -51.75 -2.275 1 97.81 635 GLU B O 1
ATOM 11786 N N . VAL B 1 636 ? 30.938 -50.25 -2.16 1 98 636 VAL B N 1
ATOM 11787 C CA . VAL B 1 636 ? 30.156 -49.312 -1.355 1 98 636 VAL B CA 1
ATOM 11788 C C . VAL B 1 636 ? 28.922 -48.875 -2.135 1 98 636 VAL B C 1
ATOM 11790 O O . VAL B 1 636 ? 29.047 -48.375 -3.254 1 98 636 VAL B O 1
ATOM 11793 N N . THR B 1 637 ? 27.812 -49.094 -1.592 1 98.25 637 THR B N 1
ATOM 11794 C CA . THR B 1 637 ? 26.5 -48.688 -2.109 1 98.25 637 THR B CA 1
ATOM 11795 C C . THR B 1 637 ? 25.641 -48.094 -1.002 1 98.25 637 THR B C 1
ATOM 11797 O O . THR B 1 637 ? 24.859 -48.812 -0.356 1 98.25 637 THR B O 1
ATOM 11800 N N . PRO B 1 638 ? 25.781 -46.75 -0.822 1 98.38 638 PRO B N 1
ATOM 11801 C CA . PRO B 1 638 ? 25.047 -46.125 0.274 1 98.38 638 PRO B CA 1
ATOM 11802 C C . PRO B 1 638 ? 23.547 -46.344 0.193 1 98.38 638 PRO B C 1
ATOM 11804 O O . PRO B 1 638 ? 22.984 -46.406 -0.905 1 98.38 638 PRO B O 1
ATOM 11807 N N . VAL B 1 639 ? 22.875 -46.469 1.33 1 98.62 639 VAL B N 1
ATOM 11808 C CA . VAL B 1 639 ? 21.422 -46.625 1.428 1 98.62 639 VAL B CA 1
ATOM 11809 C C . VAL B 1 639 ? 20.844 -45.438 2.201 1 98.62 639 VAL B C 1
ATOM 11811 O O . VAL B 1 639 ? 21.328 -45.094 3.275 1 98.62 639 VAL B O 1
ATOM 11814 N N . PHE B 1 640 ? 19.922 -44.75 1.595 1 98.75 640 PHE B N 1
ATOM 11815 C CA . PHE B 1 640 ? 19.156 -43.688 2.254 1 98.75 640 PHE B CA 1
ATOM 11816 C C . PHE B 1 640 ? 17.734 -44.156 2.562 1 98.75 640 PHE B C 1
ATOM 11818 O O . PHE B 1 640 ? 17.188 -45 1.854 1 98.75 640 PHE B O 1
ATOM 11825 N N . VAL B 1 641 ? 17.172 -43.656 3.645 1 98.75 641 VAL B N 1
ATOM 11826 C CA . VAL B 1 641 ? 15.773 -43.844 4.008 1 98.75 641 VAL B CA 1
ATOM 11827 C C . VAL B 1 641 ? 15.109 -42.5 4.242 1 98.75 641 VAL B C 1
ATOM 11829 O O . VAL B 1 641 ? 15.586 -41.688 5.043 1 98.75 641 VAL B O 1
ATOM 11832 N N . TYR B 1 642 ? 14.094 -42.219 3.514 1 98.69 642 TYR B N 1
ATOM 11833 C CA . TYR B 1 642 ? 13.211 -41.094 3.754 1 98.69 642 TYR B CA 1
ATOM 11834 C C . TYR B 1 642 ? 11.977 -41.5 4.543 1 98.69 642 TYR B C 1
ATOM 11836 O O . TYR B 1 642 ? 11.188 -42.344 4.082 1 98.69 642 TYR B O 1
ATOM 11844 N N . THR B 1 643 ? 11.789 -40.938 5.738 1 98.5 643 THR B N 1
ATOM 11845 C CA . THR B 1 643 ? 10.703 -41.344 6.617 1 98.5 643 THR B CA 1
ATOM 11846 C C . THR B 1 643 ? 10.289 -40.219 7.539 1 98.5 643 THR B C 1
ATOM 11848 O O . THR B 1 643 ? 11.062 -39.281 7.754 1 98.5 643 THR B O 1
ATOM 11851 N N . ASN B 1 644 ? 9.031 -40.156 7.945 1 97.56 644 ASN B N 1
ATOM 11852 C CA . ASN B 1 644 ? 8.602 -39.156 8.922 1 97.56 644 ASN B CA 1
ATOM 11853 C C . ASN B 1 644 ? 8.844 -39.625 10.352 1 97.56 644 ASN B C 1
ATOM 11855 O O . ASN B 1 644 ? 8.523 -38.906 11.305 1 97.56 644 ASN B O 1
ATOM 11859 N N . TYR B 1 645 ? 9.461 -40.844 10.516 1 97.44 645 TYR B N 1
ATOM 11860 C CA . TYR B 1 645 ? 9.852 -41.344 11.836 1 97.44 645 TYR B CA 1
ATOM 11861 C C . TYR B 1 645 ? 11.234 -40.812 12.211 1 97.44 645 TYR B C 1
ATOM 11863 O O . TYR B 1 645 ? 12.062 -40.531 11.336 1 97.44 645 TYR B O 1
ATOM 11871 N N . PRO B 1 646 ? 11.516 -40.75 13.492 1 97.56 646 PRO B N 1
ATOM 11872 C CA . PRO B 1 646 ? 12.773 -40.156 13.922 1 97.56 646 PRO B CA 1
ATOM 11873 C C . PRO B 1 646 ? 13.984 -41.031 13.68 1 97.56 646 PRO B C 1
ATOM 11875 O O . PRO B 1 646 ? 15.109 -40.562 13.57 1 97.56 646 PRO B O 1
ATOM 11878 N N . SER B 1 647 ? 13.734 -42.406 13.594 1 98.44 647 SER B N 1
ATOM 11879 C CA . SER B 1 647 ? 14.875 -43.312 13.438 1 98.44 647 SER B CA 1
ATOM 11880 C C . SER B 1 647 ? 14.477 -44.594 12.719 1 98.44 647 SER B C 1
ATOM 11882 O O . SER B 1 647 ? 13.289 -44.906 12.617 1 98.44 647 SER B O 1
ATOM 11884 N N . ALA B 1 648 ? 15.539 -45.281 12.156 1 98.81 648 ALA B N 1
ATOM 11885 C CA . ALA B 1 648 ? 15.336 -46.562 11.484 1 98.81 648 ALA B CA 1
ATOM 11886 C C . ALA B 1 648 ? 16.609 -47.406 11.539 1 98.81 648 ALA B C 1
ATOM 11888 O O . ALA B 1 648 ? 17.703 -46.875 11.727 1 98.81 648 ALA B O 1
ATOM 11889 N N . GLU B 1 649 ? 16.406 -48.688 11.469 1 98.75 649 GLU B N 1
ATOM 11890 C CA . GLU B 1 649 ? 17.484 -49.656 11.359 1 98.75 649 GLU B CA 1
ATOM 11891 C C . GLU B 1 649 ? 17.469 -50.344 10 1 98.75 649 GLU B C 1
ATOM 11893 O O . GLU B 1 649 ? 16.406 -50.688 9.5 1 98.75 649 GLU B O 1
ATOM 11898 N N . LEU B 1 650 ? 18.688 -50.469 9.453 1 98.69 650 LEU B N 1
ATOM 11899 C CA . LEU B 1 650 ? 18.844 -51.094 8.141 1 98.69 650 LEU B CA 1
ATOM 11900 C C . LEU B 1 650 ? 19.422 -52.5 8.258 1 98.69 650 LEU B C 1
ATOM 11902 O O . LEU B 1 650 ? 20.359 -52.719 9.039 1 98.69 650 LEU B O 1
ATOM 11906 N N . PHE B 1 651 ? 18.844 -53.438 7.52 1 98.69 651 PHE B N 1
ATOM 11907 C CA . PHE B 1 651 ? 19.375 -54.781 7.43 1 98.69 651 PHE B CA 1
ATOM 11908 C C . PHE B 1 651 ? 19.656 -55.156 5.98 1 98.69 651 PHE B C 1
ATOM 11910 O O . PHE B 1 651 ? 18.844 -54.906 5.094 1 98.69 651 PHE B O 1
ATOM 11917 N N . ILE B 1 652 ? 20.781 -55.781 5.715 1 98.5 652 ILE B N 1
ATOM 11918 C CA . ILE B 1 652 ? 21.125 -56.375 4.426 1 98.5 652 ILE B CA 1
ATOM 11919 C C . ILE B 1 652 ? 21.359 -57.875 4.598 1 98.5 652 ILE B C 1
ATOM 11921 O O . ILE B 1 652 ? 22.266 -58.281 5.332 1 98.5 652 ILE B O 1
ATOM 11925 N N . ASN B 1 653 ? 20.531 -58.625 3.967 1 98.12 653 ASN B N 1
ATOM 11926 C CA . ASN B 1 653 ? 20.578 -60.062 4.078 1 98.12 653 ASN B CA 1
ATOM 11927 C C . ASN B 1 653 ? 20.578 -60.531 5.535 1 98.12 653 ASN B C 1
ATOM 11929 O O . ASN B 1 653 ? 21.391 -61.375 5.922 1 98.12 653 ASN B O 1
ATOM 11933 N N . GLY B 1 654 ? 19.797 -59.875 6.289 1 97.44 654 GLY B N 1
ATOM 11934 C CA . GLY B 1 654 ? 19.578 -60.25 7.676 1 97.44 654 GLY B CA 1
ATOM 11935 C C . GLY B 1 654 ? 20.594 -59.656 8.633 1 97.44 654 GLY B C 1
ATOM 11936 O O . GLY B 1 654 ? 20.406 -59.688 9.852 1 97.44 654 GLY B O 1
ATOM 11937 N N . LYS B 1 655 ? 21.625 -59 8.172 1 98.12 655 LYS B N 1
ATOM 11938 C CA . LYS B 1 655 ? 22.656 -58.406 9.016 1 98.12 655 LYS B CA 1
ATOM 11939 C C . LYS B 1 655 ? 22.375 -56.906 9.234 1 98.12 655 LYS B C 1
ATOM 11941 O O . LYS B 1 655 ? 22.25 -56.156 8.273 1 98.12 655 LYS B O 1
ATOM 11946 N N . SER B 1 656 ? 22.328 -56.562 10.422 1 98.44 656 SER B N 1
ATOM 11947 C CA . SER B 1 656 ? 22.078 -55.156 10.758 1 98.44 656 SER B CA 1
ATOM 11948 C C . SER B 1 656 ? 23.234 -54.25 10.312 1 98.44 656 SER B C 1
ATOM 11950 O O . SER B 1 656 ? 24.406 -54.625 10.469 1 98.44 656 SER B O 1
ATOM 11952 N N . GLN B 1 657 ? 22.906 -53.219 9.703 1 98.31 657 GLN B N 1
ATOM 11953 C CA . GLN B 1 657 ? 23.875 -52.219 9.312 1 98.31 657 GLN B CA 1
ATOM 11954 C C . GLN B 1 657 ? 23.891 -51.031 10.297 1 98.31 657 GLN B C 1
ATOM 11956 O O . GLN B 1 657 ? 24.469 -50 10.016 1 98.31 657 GLN B O 1
ATOM 11961 N N . GLY B 1 658 ? 23.125 -51.156 11.422 1 98.25 658 GLY B N 1
ATOM 11962 C CA . GLY B 1 658 ? 23.047 -50.125 12.445 1 98.25 658 GLY B CA 1
ATOM 11963 C C . GLY B 1 658 ? 21.797 -49.281 12.352 1 98.25 658 GLY B C 1
ATOM 11964 O O . GLY B 1 658 ? 21.125 -49.25 11.312 1 98.25 658 GLY B O 1
ATOM 11965 N N . ARG B 1 659 ? 21.438 -48.562 13.406 1 97.06 659 ARG B N 1
ATOM 11966 C CA . ARG B 1 659 ? 20.312 -47.625 13.508 1 97.06 659 ARG B CA 1
ATOM 11967 C C . ARG B 1 659 ? 20.766 -46.188 13.312 1 97.06 659 ARG B C 1
ATOM 11969 O O . ARG B 1 659 ? 21.828 -45.812 13.812 1 97.06 659 ARG B O 1
ATOM 11976 N N . ARG B 1 660 ? 20.094 -45.469 12.5 1 98.31 660 ARG B N 1
ATOM 11977 C CA . ARG B 1 660 ? 20.328 -44.062 12.312 1 98.31 660 ARG B CA 1
ATOM 11978 C C . ARG B 1 660 ? 19.156 -43.219 12.867 1 98.31 660 ARG B C 1
ATOM 11980 O O . ARG B 1 660 ? 18.016 -43.688 12.836 1 98.31 660 ARG B O 1
ATOM 11987 N N . THR B 1 661 ? 19.469 -42.062 13.453 1 98.25 661 THR B N 1
ATOM 11988 C CA . THR B 1 661 ? 18.484 -41.125 14 1 98.25 661 THR B CA 1
ATOM 11989 C C . THR B 1 661 ? 18.656 -39.75 13.398 1 98.25 661 THR B C 1
ATOM 11991 O O . THR B 1 661 ? 19.797 -39.281 13.219 1 98.25 661 THR B O 1
ATOM 11994 N N . LYS B 1 662 ? 17.547 -39.094 13.125 1 98.31 662 LYS B N 1
ATOM 11995 C CA . LYS B 1 662 ? 17.609 -37.719 12.656 1 98.31 662 LYS B CA 1
ATOM 11996 C C . LYS B 1 662 ? 18.266 -36.812 13.695 1 98.31 662 LYS B C 1
ATOM 11998 O O . LYS B 1 662 ? 17.969 -36.906 14.883 1 98.31 662 LYS B O 1
ATOM 12003 N N . ASP B 1 663 ? 19.109 -35.938 13.281 1 98.12 663 ASP B N 1
ATOM 12004 C CA . ASP B 1 663 ? 19.859 -35.062 14.188 1 98.12 663 ASP B CA 1
ATOM 12005 C C . ASP B 1 663 ? 19.172 -33.719 14.328 1 98.12 663 ASP B C 1
ATOM 12007 O O . ASP B 1 663 ? 19.484 -32.781 13.602 1 98.12 663 ASP B O 1
ATOM 12011 N N . LEU B 1 664 ? 18.375 -33.531 15.32 1 97 664 LEU B N 1
ATOM 12012 C CA . LEU B 1 664 ? 17.562 -32.344 15.531 1 97 664 LEU B CA 1
ATOM 12013 C C . LEU B 1 664 ? 18.391 -31.203 16.109 1 97 664 LEU B C 1
ATOM 12015 O O . LEU B 1 664 ? 17.906 -30.078 16.266 1 97 664 LEU B O 1
ATOM 12019 N N . SER B 1 665 ? 19.656 -31.438 16.391 1 97.81 665 SER B N 1
ATOM 12020 C CA . SER B 1 665 ? 20.531 -30.375 16.906 1 97.81 665 SER B CA 1
ATOM 12021 C C . SER B 1 665 ? 21.062 -29.5 15.766 1 97.81 665 SER B C 1
ATOM 12023 O O . SER B 1 665 ? 21.609 -28.422 16 1 97.81 665 SER B O 1
ATOM 12025 N N . VAL B 1 666 ? 20.875 -29.984 14.531 1 98.38 666 VAL B N 1
ATOM 12026 C CA . VAL B 1 666 ? 21.266 -29.203 13.359 1 98.38 666 VAL B CA 1
ATOM 12027 C C . VAL B 1 666 ? 20.328 -28.016 13.18 1 98.38 666 VAL B C 1
ATOM 12029 O O . VAL B 1 666 ? 19.109 -28.203 13.109 1 98.38 666 VAL B O 1
ATOM 12032 N N . THR B 1 667 ? 20.828 -26.781 13.141 1 97.94 667 THR B N 1
ATOM 12033 C CA . THR B 1 667 ? 20.047 -25.562 12.969 1 97.94 667 THR B CA 1
ATOM 12034 C C . THR B 1 667 ? 20.578 -24.734 11.805 1 97.94 667 THR B C 1
ATOM 12036 O O . THR B 1 667 ? 21.641 -25.031 11.266 1 97.94 667 THR B O 1
ATOM 12039 N N . VAL B 1 668 ? 19.797 -23.734 11.469 1 97.31 668 VAL B N 1
ATOM 12040 C CA . VAL B 1 668 ? 20.188 -22.844 10.383 1 97.31 668 VAL B CA 1
ATOM 12041 C C . VAL B 1 668 ? 21.484 -22.109 10.75 1 97.31 668 VAL B C 1
ATOM 12043 O O . VAL B 1 668 ? 22.281 -21.781 9.875 1 97.31 668 VAL B O 1
ATOM 12046 N N . HIS B 1 669 ? 21.844 -22.031 12.023 1 96.31 669 HIS B N 1
ATOM 12047 C CA . HIS B 1 669 ? 22.969 -21.234 12.508 1 96.31 669 HIS B CA 1
ATOM 12048 C C . HIS B 1 669 ? 24.234 -22.062 12.617 1 96.31 669 HIS B C 1
ATOM 12050 O O . HIS B 1 669 ? 25.344 -21.516 12.562 1 96.31 669 HIS B O 1
ATOM 12056 N N . ASN B 1 670 ? 24.172 -23.391 12.758 1 97.56 670 ASN B N 1
ATOM 12057 C CA . ASN B 1 670 ? 25.359 -24.188 12.984 1 97.56 670 ASN B CA 1
ATOM 12058 C C . ASN B 1 670 ? 25.656 -25.125 11.812 1 97.56 670 ASN B C 1
ATOM 12060 O O . ASN B 1 670 ? 26.344 -26.141 11.961 1 97.56 670 ASN B O 1
ATOM 12064 N N . SER B 1 671 ? 25.078 -24.812 10.625 1 97.38 671 SER B N 1
ATOM 12065 C CA . SER B 1 671 ? 25.188 -25.75 9.508 1 97.38 671 SER B CA 1
ATOM 12066 C C . SER B 1 671 ? 25.438 -25.016 8.195 1 97.38 671 SER B C 1
ATOM 12068 O O . SER B 1 671 ? 25.156 -25.547 7.121 1 97.38 671 SER B O 1
ATOM 12070 N N . ALA B 1 672 ? 25.891 -23.859 8.25 1 93.75 672 ALA B N 1
ATOM 12071 C CA . ALA B 1 672 ? 26 -23.016 7.051 1 93.75 672 ALA B CA 1
ATOM 12072 C C . ALA B 1 672 ? 27.406 -23.047 6.477 1 93.75 672 ALA B C 1
ATOM 12074 O O . ALA B 1 672 ? 27.625 -22.625 5.34 1 93.75 672 ALA B O 1
ATOM 12075 N N . ASP B 1 673 ? 28.391 -23.562 7.184 1 95.19 673 ASP B N 1
ATOM 12076 C CA . ASP B 1 673 ? 29.781 -23.531 6.742 1 95.19 673 ASP B CA 1
ATOM 12077 C C . ASP B 1 673 ? 30.047 -24.594 5.68 1 95.19 673 ASP B C 1
ATOM 12079 O O . ASP B 1 673 ? 29.234 -25.516 5.504 1 95.19 673 ASP B O 1
ATOM 12083 N N . SER B 1 674 ? 31.172 -24.531 4.969 1 94.12 674 SER B N 1
ATOM 12084 C CA . SER B 1 674 ? 31.5 -25.375 3.828 1 94.12 674 SER B CA 1
ATOM 12085 C C . SER B 1 674 ? 31.609 -26.844 4.246 1 94.12 674 SER B C 1
ATOM 12087 O O . SER B 1 674 ? 31.156 -27.734 3.52 1 94.12 674 SER B O 1
ATOM 12089 N N . THR B 1 675 ? 32.188 -27.047 5.332 1 95.56 675 THR B N 1
ATOM 12090 C CA . THR B 1 675 ? 32.344 -28.422 5.809 1 95.56 675 THR B CA 1
ATOM 12091 C C . THR B 1 675 ? 30.953 -29.062 6.023 1 95.56 675 THR B C 1
ATOM 12093 O O . THR B 1 675 ? 30.719 -30.188 5.602 1 95.56 675 THR B O 1
ATOM 12096 N N . SER B 1 676 ? 30.109 -28.328 6.688 1 95.94 676 SER B N 1
ATOM 12097 C CA . SER B 1 676 ? 28.75 -28.812 6.934 1 95.94 676 SER B CA 1
ATOM 12098 C C . SER B 1 676 ? 28.031 -29.109 5.629 1 95.94 676 SER B C 1
ATOM 12100 O O . SER B 1 676 ? 27.297 -30.094 5.535 1 95.94 676 SER B O 1
ATOM 12102 N N . ILE B 1 677 ? 28.25 -28.25 4.664 1 94.25 677 ILE B N 1
ATOM 12103 C CA . ILE B 1 677 ? 27.578 -28.406 3.373 1 94.25 677 ILE B CA 1
ATOM 12104 C C . ILE B 1 677 ? 28.062 -29.672 2.686 1 94.25 677 ILE B C 1
ATOM 12106 O O . ILE B 1 677 ? 27.25 -30.484 2.236 1 94.25 677 ILE B O 1
ATOM 12110 N N . PHE B 1 678 ? 29.344 -29.969 2.641 1 94.12 678 PHE B N 1
ATOM 12111 C CA . PHE B 1 678 ? 29.922 -31.094 1.907 1 94.12 678 PHE B CA 1
ATOM 12112 C C . PHE B 1 678 ? 29.719 -32.406 2.664 1 94.12 678 PHE B C 1
ATOM 12114 O O . PHE B 1 678 ? 29.656 -33.469 2.057 1 94.12 678 PHE B O 1
ATOM 12121 N N . GLU B 1 679 ? 29.531 -32.25 3.906 1 94.94 679 GLU B N 1
ATOM 12122 C CA . GLU B 1 679 ? 29.375 -33.469 4.719 1 94.94 679 GLU B CA 1
ATOM 12123 C C . GLU B 1 679 ? 27.891 -33.781 4.945 1 94.94 679 GLU B C 1
ATOM 12125 O O . GLU B 1 679 ? 27.562 -34.656 5.758 1 94.94 679 GLU B O 1
ATOM 12130 N N . PHE B 1 680 ? 27 -33.125 4.328 1 97.44 680 PHE B N 1
ATOM 12131 C CA . PHE B 1 680 ? 25.562 -33.375 4.375 1 97.44 680 PHE B CA 1
ATOM 12132 C C . PHE B 1 680 ? 25.031 -33.219 5.793 1 97.44 680 PHE B C 1
ATOM 12134 O O . PHE B 1 680 ? 24.219 -34.031 6.25 1 97.44 680 PHE B O 1
ATOM 12141 N N . LYS B 1 681 ? 25.531 -32.188 6.469 1 97.62 681 LYS B N 1
ATOM 12142 C CA . LYS B 1 681 ? 25.094 -32 7.848 1 97.62 681 LYS B CA 1
ATOM 12143 C C . LYS B 1 681 ? 23.609 -31.672 7.922 1 97.62 681 LYS B C 1
ATOM 12145 O O . LYS B 1 681 ? 22.875 -32.281 8.703 1 97.62 681 LYS B O 1
ATOM 12150 N N . ARG B 1 682 ? 23.109 -30.766 7.098 1 97.94 682 ARG B N 1
ATOM 12151 C CA . ARG B 1 682 ? 21.703 -30.422 7.121 1 97.94 682 ARG B CA 1
ATOM 12152 C C . ARG B 1 682 ? 20.828 -31.609 6.758 1 97.94 682 ARG B C 1
ATOM 12154 O O . ARG B 1 682 ? 19.719 -31.766 7.281 1 97.94 682 ARG B O 1
ATOM 12161 N N . GLN B 1 683 ? 21.344 -32.406 5.883 1 98.25 683 GLN B N 1
ATOM 12162 C CA . GLN B 1 683 ? 20.594 -33.594 5.453 1 98.25 683 GLN B CA 1
ATOM 12163 C C . GLN B 1 683 ? 20.344 -34.531 6.625 1 98.25 683 GLN B C 1
ATOM 12165 O O . GLN B 1 683 ? 19.312 -35.219 6.668 1 98.25 683 GLN B O 1
ATOM 12170 N N . GLN B 1 684 ? 21.156 -34.531 7.633 1 98.12 684 GLN B N 1
ATOM 12171 C CA . GLN B 1 684 ? 21.047 -35.406 8.781 1 98.12 684 GLN B CA 1
ATOM 12172 C C . GLN B 1 684 ? 19.828 -35.062 9.633 1 98.12 684 GLN B C 1
ATOM 12174 O O . GLN B 1 684 ? 19.391 -35.875 10.469 1 98.12 684 GLN B O 1
ATOM 12179 N N . ARG B 1 685 ? 19.328 -33.906 9.461 1 98.19 685 ARG B N 1
ATOM 12180 C CA . ARG B 1 685 ? 18.125 -33.5 10.188 1 98.19 685 ARG B CA 1
ATOM 12181 C C . ARG B 1 685 ? 16.875 -34.094 9.555 1 98.19 685 ARG B C 1
ATOM 12183 O O . ARG B 1 685 ? 15.852 -34.219 10.219 1 98.19 685 ARG B O 1
ATOM 12190 N N . TYR B 1 686 ? 17.016 -34.531 8.289 1 98.12 686 TYR B N 1
ATOM 12191 C CA . TYR B 1 686 ? 15.781 -34.844 7.562 1 98.12 686 TYR B CA 1
ATOM 12192 C C . TYR B 1 686 ? 15.852 -36.25 6.953 1 98.12 686 TYR B C 1
ATOM 12194 O O . TYR B 1 686 ? 14.82 -36.875 6.734 1 98.12 686 TYR B O 1
ATOM 12202 N N . ARG B 1 687 ? 17.078 -36.75 6.652 1 97.88 687 ARG B N 1
ATOM 12203 C CA . ARG B 1 687 ? 17.328 -38.031 6.035 1 97.88 687 ARG B CA 1
ATOM 12204 C C . ARG B 1 687 ? 18 -39 7.016 1 97.88 687 ARG B C 1
ATOM 12206 O O . ARG B 1 687 ? 18.641 -38.562 7.973 1 97.88 687 ARG B O 1
ATOM 12213 N N . LEU B 1 688 ? 17.766 -40.281 6.805 1 98.69 688 LEU B N 1
ATOM 12214 C CA . LEU B 1 688 ? 18.594 -41.312 7.398 1 98.69 688 LEU B CA 1
ATOM 12215 C C . LEU B 1 688 ? 19.516 -41.938 6.352 1 98.69 688 LEU B C 1
ATOM 12217 O O . LEU B 1 688 ? 19.047 -42.531 5.387 1 98.69 688 LEU B O 1
ATOM 12221 N N . MET B 1 689 ? 20.859 -41.844 6.578 1 98.69 689 MET B N 1
ATOM 12222 C CA . MET B 1 689 ? 21.812 -42.188 5.52 1 98.69 689 MET B CA 1
ATOM 12223 C C . MET B 1 689 ? 22.875 -43.156 6.031 1 98.69 689 MET B C 1
ATOM 12225 O O . MET B 1 689 ? 23.547 -42.875 7.02 1 98.69 689 MET B O 1
ATOM 12229 N N . TRP B 1 690 ? 23 -44.344 5.477 1 98.62 690 TRP B N 1
ATOM 12230 C CA . TRP B 1 690 ? 24.109 -45.25 5.637 1 98.62 690 TRP B CA 1
ATOM 12231 C C . TRP B 1 690 ? 25.094 -45.125 4.469 1 98.62 690 TRP B C 1
ATOM 12233 O O . TRP B 1 690 ? 24.859 -45.688 3.396 1 98.62 690 TRP B O 1
ATOM 12243 N N . MET B 1 691 ? 26.156 -44.5 4.742 1 97.75 691 MET B N 1
ATOM 12244 C CA . MET B 1 691 ? 27.016 -44.062 3.654 1 97.75 691 MET B CA 1
ATOM 12245 C C . MET B 1 691 ? 28.031 -45.156 3.297 1 97.75 691 MET B C 1
ATOM 12247 O O . MET B 1 691 ? 28.672 -45.094 2.244 1 97.75 691 MET B O 1
ATOM 12251 N N . ASP B 1 692 ? 28.156 -46.219 4.152 1 96.88 692 ASP B N 1
ATOM 12252 C CA . ASP B 1 692 ? 29.266 -47.156 3.975 1 96.88 692 ASP B CA 1
ATOM 12253 C C . ASP B 1 692 ? 28.75 -48.594 3.74 1 96.88 692 ASP B C 1
ATOM 12255 O O . ASP B 1 692 ? 29.516 -49.562 3.816 1 96.88 692 ASP B O 1
ATOM 12259 N N . THR B 1 693 ? 27.516 -48.75 3.459 1 98.19 693 THR B N 1
ATOM 12260 C CA . THR B 1 693 ? 26.984 -50.062 3.174 1 98.19 693 THR B CA 1
ATOM 12261 C C . THR B 1 693 ? 27.547 -50.594 1.86 1 98.19 693 THR B C 1
ATOM 12263 O O . THR B 1 693 ? 27.984 -49.844 1.01 1 98.19 693 THR B O 1
ATOM 12266 N N . ARG B 1 694 ? 27.547 -51.906 1.761 1 98 694 ARG B N 1
ATOM 12267 C CA . ARG B 1 694 ? 28.078 -52.531 0.567 1 98 694 ARG B CA 1
ATOM 12268 C C . ARG B 1 694 ? 27.031 -53.406 -0.104 1 98 694 ARG B C 1
ATOM 12270 O O . ARG B 1 694 ? 26.219 -54.062 0.574 1 98 694 ARG B O 1
ATOM 12277 N N . TYR B 1 695 ? 27.125 -53.594 -1.38 1 98.12 695 TYR B N 1
ATOM 12278 C CA . TYR B 1 695 ? 26.125 -54.344 -2.139 1 98.12 695 TYR B CA 1
ATOM 12279 C C . TYR B 1 695 ? 26.375 -55.844 -2.09 1 98.12 695 TYR B C 1
ATOM 12281 O O . TYR B 1 695 ? 27.484 -56.281 -2.348 1 98.12 695 TYR B O 1
ATOM 12289 N N . GLU B 1 696 ? 25.438 -56.531 -1.745 1 97.75 696 GLU B N 1
ATOM 12290 C CA . GLU B 1 696 ? 25.266 -57.969 -1.904 1 97.75 696 GLU B CA 1
ATOM 12291 C C . GLU B 1 696 ? 23.828 -58.312 -2.32 1 97.75 696 GLU B C 1
ATOM 12293 O O . GLU B 1 696 ? 22.875 -57.938 -1.644 1 97.75 696 GLU B O 1
ATOM 12298 N N . PRO B 1 697 ? 23.719 -59.031 -3.449 1 97.75 697 PRO B N 1
ATOM 12299 C CA . PRO B 1 697 ? 22.359 -59.344 -3.855 1 97.75 697 PRO B CA 1
ATOM 12300 C C . PRO B 1 697 ? 21.562 -60.031 -2.744 1 97.75 697 PRO B C 1
ATOM 12302 O O . PRO B 1 697 ? 22.109 -60.812 -1.975 1 97.75 697 PRO B O 1
ATOM 12305 N N . GLY B 1 698 ? 20.312 -59.656 -2.641 1 97.88 698 GLY B N 1
ATOM 12306 C CA . GLY B 1 698 ? 19.453 -60.219 -1.619 1 97.88 698 GLY B CA 1
ATOM 12307 C C . GLY B 1 698 ? 18.375 -59.25 -1.154 1 97.88 698 GLY B C 1
ATOM 12308 O O . GLY B 1 698 ? 17.656 -58.688 -1.973 1 97.88 698 GLY B O 1
ATOM 12309 N N . THR B 1 699 ? 18.312 -59.25 0.176 1 98.12 699 THR B N 1
ATOM 12310 C CA . THR B 1 699 ? 17.219 -58.5 0.766 1 98.12 699 THR B CA 1
ATOM 12311 C C . THR B 1 699 ? 17.75 -57.312 1.559 1 98.12 699 THR B C 1
ATOM 12313 O O . THR B 1 699 ? 18.719 -57.438 2.314 1 98.12 699 THR B O 1
ATOM 12316 N N . VAL B 1 700 ? 17.172 -56.125 1.325 1 98.5 700 VAL B N 1
ATOM 12317 C CA . VAL B 1 700 ? 17.359 -54.938 2.158 1 98.5 700 VAL B CA 1
ATOM 12318 C C . VAL B 1 700 ? 16.094 -54.688 2.969 1 98.5 700 VAL B C 1
ATOM 12320 O O . VAL B 1 700 ? 15.016 -54.5 2.4 1 98.5 700 VAL B O 1
ATOM 12323 N N . LYS B 1 701 ? 16.172 -54.688 4.23 1 98.56 701 LYS B N 1
ATOM 12324 C CA . LYS B 1 701 ? 15.047 -54.469 5.133 1 98.56 701 LYS B CA 1
ATOM 12325 C C . LYS B 1 701 ? 15.289 -53.25 6.02 1 98.56 701 LYS B C 1
ATOM 12327 O O . LYS B 1 701 ? 16.406 -53.031 6.488 1 98.56 701 LYS B O 1
ATOM 12332 N N . VAL B 1 702 ? 14.273 -52.438 6.184 1 98.75 702 VAL B N 1
ATOM 12333 C CA . VAL B 1 702 ? 14.344 -51.281 7.062 1 98.75 702 VAL B CA 1
ATOM 12334 C C . VAL B 1 702 ? 13.227 -51.375 8.109 1 98.75 702 VAL B C 1
ATOM 12336 O O . VAL B 1 702 ? 12.078 -51.656 7.773 1 98.75 702 VAL B O 1
ATOM 12339 N N . VAL B 1 703 ? 13.516 -51.156 9.312 1 98.69 703 VAL B N 1
ATOM 12340 C CA . VAL B 1 703 ? 12.562 -51.031 10.414 1 98.69 703 VAL B CA 1
ATOM 12341 C C . VAL B 1 703 ? 12.609 -49.625 11 1 98.69 703 VAL B C 1
ATOM 12343 O O . VAL B 1 703 ? 13.656 -49.156 11.445 1 98.69 703 VAL B O 1
ATOM 12346 N N . ALA B 1 704 ? 11.5 -48.969 10.977 1 98.62 704 ALA B N 1
ATOM 12347 C CA . ALA B 1 704 ? 11.406 -47.625 11.516 1 98.62 704 ALA B CA 1
ATOM 12348 C C . ALA B 1 704 ? 10.922 -47.625 12.961 1 98.62 704 ALA B C 1
ATOM 12350 O O . ALA B 1 704 ? 10.125 -48.5 13.352 1 98.62 704 ALA B O 1
ATOM 12351 N N . TYR B 1 705 ? 11.398 -46.688 13.742 1 98.31 705 TYR B N 1
ATOM 12352 C CA . TYR B 1 705 ? 11.07 -46.594 15.164 1 98.31 705 TYR B CA 1
ATOM 12353 C C . TYR B 1 705 ? 10.484 -45.219 15.5 1 98.31 705 TYR B C 1
ATOM 12355 O O . TYR B 1 705 ? 10.922 -44.188 14.953 1 98.31 705 TYR B O 1
ATOM 12363 N N . ASP B 1 706 ? 9.516 -45.219 16.406 1 96.69 706 ASP B N 1
ATOM 12364 C CA . ASP B 1 706 ? 8.945 -43.938 16.844 1 96.69 706 ASP B CA 1
ATOM 12365 C C . ASP B 1 706 ? 9.812 -43.312 17.938 1 96.69 706 ASP B C 1
ATOM 12367 O O . ASP B 1 706 ? 10.93 -43.75 18.188 1 96.69 706 ASP B O 1
ATOM 12371 N N . LYS B 1 707 ? 9.383 -42.25 18.5 1 94.5 707 LYS B N 1
ATOM 12372 C CA . LYS B 1 707 ? 10.141 -41.438 19.469 1 94.5 707 LYS B CA 1
ATOM 12373 C C . LYS B 1 707 ? 10.438 -42.219 20.734 1 94.5 707 LYS B C 1
ATOM 12375 O O . LYS B 1 707 ? 11.383 -41.938 21.453 1 94.5 707 LYS B O 1
ATOM 12380 N N . THR B 1 708 ? 9.656 -43.312 21.031 1 95.75 708 THR B N 1
ATOM 12381 C CA . THR B 1 708 ? 9.844 -44.094 22.25 1 95.75 708 THR B CA 1
ATOM 12382 C C . THR B 1 708 ? 10.781 -45.281 21.984 1 95.75 708 THR B C 1
ATOM 12384 O O . THR B 1 708 ? 11.141 -46 22.906 1 95.75 708 THR B O 1
ATOM 12387 N N . GLY B 1 709 ? 11.109 -45.438 20.688 1 95 709 GLY B N 1
ATOM 12388 C CA . GLY B 1 709 ? 12.008 -46.5 20.328 1 95 709 GLY B CA 1
ATOM 12389 C C . GLY B 1 709 ? 11.273 -47.781 19.938 1 95 709 GLY B C 1
ATOM 12390 O O . GLY B 1 709 ? 11.891 -48.812 19.734 1 95 709 GLY B O 1
ATOM 12391 N N . LYS B 1 710 ? 9.984 -47.656 19.812 1 97.5 710 LYS B N 1
ATOM 12392 C CA . LYS B 1 710 ? 9.18 -48.781 19.391 1 97.5 710 LYS B CA 1
ATOM 12393 C C . LYS B 1 710 ? 9.164 -48.906 17.859 1 97.5 710 LYS B C 1
ATOM 12395 O O . LYS B 1 710 ? 9.047 -47.906 17.156 1 97.5 710 LYS B O 1
ATOM 12400 N N . ALA B 1 711 ? 9.367 -50.188 17.328 1 97.88 711 ALA B N 1
ATOM 12401 C CA . ALA B 1 711 ? 9.234 -50.438 15.898 1 97.88 711 ALA B CA 1
ATOM 12402 C C . ALA B 1 711 ? 7.805 -50.188 15.422 1 97.88 711 ALA B C 1
ATOM 12404 O O . ALA B 1 711 ? 6.852 -50.719 15.992 1 97.88 711 ALA B O 1
ATOM 12405 N N . VAL B 1 712 ? 7.617 -49.406 14.469 1 97.06 712 VAL B N 1
ATOM 12406 C CA . VAL B 1 712 ? 6.27 -48.969 14.109 1 97.06 712 VAL B CA 1
ATOM 12407 C C . VAL B 1 712 ? 6.016 -49.25 12.633 1 97.06 712 VAL B C 1
ATOM 12409 O O . VAL B 1 712 ? 4.863 -49.281 12.188 1 97.06 712 VAL B O 1
ATOM 12412 N N . ALA B 1 713 ? 7.031 -49.438 11.828 1 97.75 713 ALA B N 1
ATOM 12413 C CA . ALA B 1 713 ? 6.879 -49.719 10.398 1 97.75 713 ALA B CA 1
ATOM 12414 C C . ALA B 1 713 ? 8.078 -50.5 9.859 1 97.75 713 ALA B C 1
ATOM 12416 O O . ALA B 1 713 ? 9.18 -50.406 10.414 1 97.75 713 ALA B O 1
ATOM 12417 N N . GLU B 1 714 ? 7.914 -51.219 8.836 1 98.12 714 GLU B N 1
ATOM 12418 C CA . GLU B 1 714 ? 8.992 -51.938 8.164 1 98.12 714 GLU B CA 1
ATOM 12419 C C . GLU B 1 714 ? 8.727 -52.062 6.668 1 98.12 714 GLU B C 1
ATOM 12421 O O . GLU B 1 714 ? 7.574 -52 6.23 1 98.12 714 GLU B O 1
ATOM 12426 N N . THR B 1 715 ? 9.703 -52.125 5.93 1 97.88 715 THR B N 1
ATOM 12427 C CA . THR B 1 715 ? 9.625 -52.375 4.496 1 97.88 715 THR B CA 1
ATOM 12428 C C . THR B 1 715 ? 10.812 -53.219 4.027 1 97.88 715 THR B C 1
ATOM 12430 O O . THR B 1 715 ? 11.82 -53.312 4.738 1 97.88 715 THR B O 1
ATOM 12433 N N . GLU B 1 716 ? 10.641 -53.875 2.9 1 96.81 716 GLU B N 1
ATOM 12434 C CA . GLU B 1 716 ? 11.703 -54.719 2.324 1 96.81 716 GLU B CA 1
ATOM 12435 C C . GLU B 1 716 ? 11.812 -54.5 0.817 1 96.81 716 GLU B C 1
ATOM 12437 O O . GLU B 1 716 ? 10.805 -54.219 0.149 1 96.81 716 GLU B O 1
ATOM 12442 N N . MET B 1 717 ? 12.984 -54.562 0.367 1 96.88 717 MET B N 1
ATOM 12443 C CA . MET B 1 717 ? 13.32 -54.531 -1.054 1 96.88 717 MET B CA 1
ATOM 12444 C C . MET B 1 717 ? 14.195 -55.719 -1.428 1 96.88 717 MET B C 1
ATOM 12446 O O . MET B 1 717 ? 15.055 -56.125 -0.647 1 96.88 717 MET B O 1
ATOM 12450 N N . HIS B 1 718 ? 14.008 -56.25 -2.586 1 97.75 718 HIS B N 1
ATOM 12451 C CA . HIS B 1 718 ? 14.734 -57.438 -3.029 1 97.75 718 HIS B CA 1
ATOM 12452 C C . HIS B 1 718 ? 15.453 -57.188 -4.352 1 97.75 718 HIS B C 1
ATOM 12454 O O . HIS B 1 718 ? 14.984 -56.406 -5.172 1 97.75 718 HIS B O 1
ATOM 12460 N N . THR B 1 719 ? 16.625 -57.844 -4.445 1 98.25 719 THR B N 1
ATOM 12461 C CA . THR B 1 719 ? 17.219 -57.906 -5.781 1 98.25 719 THR B CA 1
ATOM 12462 C C . THR B 1 719 ? 16.266 -58.594 -6.754 1 98.25 719 THR B C 1
ATOM 12464 O O . THR B 1 719 ? 15.891 -59.75 -6.539 1 98.25 719 THR B O 1
ATOM 12467 N N . ALA B 1 720 ? 15.898 -57.906 -7.754 1 98.31 720 ALA B N 1
ATOM 12468 C CA . ALA B 1 720 ? 14.938 -58.438 -8.719 1 98.31 720 ALA B CA 1
ATOM 12469 C C . ALA B 1 720 ? 15.586 -59.5 -9.625 1 98.31 720 ALA B C 1
ATOM 12471 O O . ALA B 1 720 ? 16.766 -59.375 -9.961 1 98.31 720 ALA B O 1
ATOM 12472 N N . GLY B 1 721 ? 14.805 -60.469 -10.023 1 96.69 721 GLY B N 1
ATOM 12473 C CA . GLY B 1 721 ? 15.219 -61.406 -11.039 1 96.69 721 GLY B CA 1
ATOM 12474 C C . GLY B 1 721 ? 15.055 -60.906 -12.453 1 96.69 721 GLY B C 1
ATOM 12475 O O . GLY B 1 721 ? 15.07 -59.688 -12.68 1 96.69 721 GLY B O 1
ATOM 12476 N N . LYS B 1 722 ? 14.938 -61.781 -13.359 1 96.62 722 LYS B N 1
ATOM 12477 C CA . LYS B 1 722 ? 14.742 -61.438 -14.758 1 96.62 722 LYS B CA 1
ATOM 12478 C C . LYS B 1 722 ? 13.328 -60.938 -15 1 96.62 722 LYS B C 1
ATOM 12480 O O . LYS B 1 722 ? 12.375 -61.375 -14.359 1 96.62 722 LYS B O 1
ATOM 12485 N N . PRO B 1 723 ? 13.172 -60 -15.898 1 98.19 723 PRO B N 1
ATOM 12486 C CA . PRO B 1 723 ? 11.82 -59.594 -16.266 1 98.19 723 PRO B CA 1
ATOM 12487 C C . PRO B 1 723 ? 10.906 -60.75 -16.609 1 98.19 723 PRO B C 1
ATOM 12489 O O . PRO B 1 723 ? 11.305 -61.656 -17.328 1 98.19 723 PRO B O 1
ATOM 12492 N N . HIS B 1 724 ? 9.703 -60.719 -16.078 1 98.5 724 HIS B N 1
ATOM 12493 C CA . HIS B 1 724 ? 8.828 -61.906 -16.219 1 98.5 724 HIS B CA 1
ATOM 12494 C C . HIS B 1 724 ? 7.453 -61.469 -16.734 1 98.5 724 HIS B C 1
ATOM 12496 O O . HIS B 1 724 ? 6.914 -62.125 -17.656 1 98.5 724 HIS B O 1
ATOM 12502 N N . HIS B 1 725 ? 6.828 -60.469 -16.188 1 98.56 725 HIS B N 1
ATOM 12503 C CA . HIS B 1 725 ? 5.504 -60.031 -16.641 1 98.56 725 HIS B CA 1
ATOM 12504 C C . HIS B 1 725 ? 5.281 -58.562 -16.422 1 98.56 725 HIS B C 1
ATOM 12506 O O . HIS B 1 725 ? 6.113 -57.875 -15.805 1 98.56 725 HIS B O 1
ATOM 12512 N N . ILE B 1 726 ? 4.211 -58 -17.031 1 98.81 726 ILE B N 1
ATOM 12513 C CA . ILE B 1 726 ? 3.814 -56.594 -16.938 1 98.81 726 ILE B CA 1
ATOM 12514 C C . ILE B 1 726 ? 2.717 -56.438 -15.883 1 98.81 726 ILE B C 1
ATOM 12516 O O . ILE B 1 726 ? 1.802 -57.281 -15.805 1 98.81 726 ILE B O 1
ATOM 12520 N N . GLU B 1 727 ? 2.797 -55.438 -15.078 1 98.69 727 GLU B N 1
ATOM 12521 C CA . GLU B 1 727 ? 1.724 -55.062 -14.172 1 98.69 727 GLU B CA 1
ATOM 12522 C C . GLU B 1 727 ? 1.159 -53.688 -14.531 1 98.69 727 GLU B C 1
ATOM 12524 O O . GLU B 1 727 ? 1.907 -52.781 -14.914 1 98.69 727 GLU B O 1
ATOM 12529 N N . LEU B 1 728 ? -0.186 -53.562 -14.461 1 98.62 728 LEU B N 1
ATOM 12530 C CA . LEU B 1 728 ? -0.895 -52.312 -14.758 1 98.62 728 LEU B CA 1
ATOM 12531 C C . LEU B 1 728 ? -1.677 -51.844 -13.539 1 98.62 728 LEU B C 1
ATOM 12533 O O . LEU B 1 728 ? -2.432 -52.625 -12.938 1 98.62 728 LEU B O 1
ATOM 12537 N N . VAL B 1 729 ? -1.474 -50.562 -13.203 1 98.12 729 VAL B N 1
ATOM 12538 C CA . VAL B 1 729 ? -2.221 -49.969 -12.102 1 98.12 729 VAL B CA 1
ATOM 12539 C C . VAL B 1 729 ? -2.818 -48.656 -12.547 1 98.12 729 VAL B C 1
ATOM 12541 O O . VAL B 1 729 ? -2.088 -47.688 -12.797 1 98.12 729 VAL B O 1
ATOM 12544 N N . ALA B 1 730 ? -4.152 -48.531 -12.562 1 98.12 730 ALA B N 1
ATOM 12545 C CA . ALA B 1 730 ? -4.824 -47.281 -12.945 1 98.12 730 ALA B CA 1
ATOM 12546 C C . ALA B 1 730 ? -5.008 -46.375 -11.742 1 98.12 730 ALA B C 1
ATOM 12548 O O . ALA B 1 730 ? -5.254 -46.844 -10.625 1 98.12 730 ALA B O 1
ATOM 12549 N N . ASP B 1 731 ? -4.918 -45.062 -11.945 1 97.62 731 ASP B N 1
ATOM 12550 C CA . ASP B 1 731 ? -5.191 -44.125 -10.867 1 97.62 731 ASP B CA 1
ATOM 12551 C C . ASP B 1 731 ? -6.684 -44.062 -10.562 1 97.62 731 ASP B C 1
ATOM 12553 O O . ASP B 1 731 ? -7.078 -43.719 -9.438 1 97.62 731 ASP B O 1
ATOM 12557 N N . ARG B 1 732 ? -7.5 -44.312 -11.602 1 96.81 732 ARG B N 1
ATOM 12558 C CA . ARG B 1 732 ? -8.953 -44.375 -11.484 1 96.81 732 ARG B CA 1
ATOM 12559 C C . ARG B 1 732 ? -9.516 -45.531 -12.32 1 96.81 732 ARG B C 1
ATOM 12561 O O . ARG B 1 732 ? -9.047 -45.781 -13.43 1 96.81 732 ARG B O 1
ATOM 12568 N N . ASN B 1 733 ? -10.602 -46.094 -11.828 1 96 733 ASN B N 1
ATOM 12569 C CA . ASN B 1 733 ? -11.18 -47.25 -12.539 1 96 733 ASN B CA 1
ATOM 12570 C C . ASN B 1 733 ? -12.578 -46.938 -13.055 1 96 733 ASN B C 1
ATOM 12572 O O . ASN B 1 733 ? -13.242 -47.812 -13.625 1 96 733 ASN B O 1
ATOM 12576 N N . ARG B 1 734 ? -12.992 -45.75 -12.836 1 97.69 734 ARG B N 1
ATOM 12577 C CA . ARG B 1 734 ? -14.273 -45.25 -13.344 1 97.69 734 ARG B CA 1
ATOM 12578 C C . ARG B 1 734 ? -14.125 -43.875 -13.992 1 97.69 734 ARG B C 1
ATOM 12580 O O . ARG B 1 734 ? -13.633 -42.938 -13.359 1 97.69 734 ARG B O 1
ATOM 12587 N N . LEU B 1 735 ? -14.492 -43.812 -15.203 1 98.25 735 LEU B N 1
ATOM 12588 C CA . LEU B 1 735 ? -14.406 -42.562 -15.953 1 98.25 735 LEU B CA 1
ATOM 12589 C C . LEU B 1 735 ? -15.789 -42.094 -16.391 1 98.25 735 LEU B C 1
ATOM 12591 O O . LEU B 1 735 ? -16.734 -42.875 -16.438 1 98.25 735 LEU B O 1
ATOM 12595 N N . ARG B 1 736 ? -15.898 -40.812 -16.656 1 97.56 736 ARG B N 1
ATOM 12596 C CA . ARG B 1 736 ? -17.094 -40.25 -17.281 1 97.56 736 ARG B CA 1
ATOM 12597 C C . ARG B 1 736 ? -17.094 -40.531 -18.781 1 97.56 736 ARG B C 1
ATOM 12599 O O . ARG B 1 736 ? -16.062 -40.375 -19.438 1 97.56 736 ARG B O 1
ATOM 12606 N N . ALA B 1 737 ? -18.266 -40.938 -19.312 1 97.25 737 ALA B N 1
ATOM 12607 C CA . ALA B 1 737 ? -18.422 -41.156 -20.75 1 97.25 737 ALA B CA 1
ATOM 12608 C C . ALA B 1 737 ? -18.672 -39.812 -21.469 1 97.25 737 ALA B C 1
ATOM 12610 O O . ALA B 1 737 ? -19.734 -39.625 -22.078 1 97.25 737 ALA B O 1
ATOM 12611 N N . ASP B 1 738 ? -17.688 -39 -21.438 1 95.12 738 ASP B N 1
ATOM 12612 C CA . ASP B 1 738 ? -17.891 -37.656 -22 1 95.12 738 ASP B CA 1
ATOM 12613 C C . ASP B 1 738 ? -16.875 -37.375 -23.094 1 95.12 738 ASP B C 1
ATOM 12615 O O . ASP B 1 738 ? -16.766 -36.219 -23.562 1 95.12 738 ASP B O 1
ATOM 12619 N N . GLY B 1 739 ? -16.078 -38.312 -23.359 1 95.06 739 GLY B N 1
ATOM 12620 C CA . GLY B 1 739 ? -15.148 -38.188 -24.469 1 95.06 739 GLY B CA 1
ATOM 12621 C C . GLY B 1 739 ? -13.852 -37.469 -24.094 1 95.06 739 GLY B C 1
ATOM 12622 O O . GLY B 1 739 ? -12.961 -37.312 -24.938 1 95.06 739 GLY B O 1
ATOM 12623 N N . LYS B 1 740 ? -13.664 -37.094 -22.875 1 95.75 740 LYS B N 1
ATOM 12624 C CA . LYS B 1 740 ? -12.453 -36.344 -22.562 1 95.75 740 LYS B CA 1
ATOM 12625 C C . LYS B 1 740 ? -11.836 -36.844 -21.25 1 95.75 740 LYS B C 1
ATOM 12627 O O . LYS B 1 740 ? -10.695 -36.5 -20.938 1 95.75 740 LYS B O 1
ATOM 12632 N N . ASP B 1 741 ? -12.562 -37.625 -20.453 1 97.94 741 ASP B N 1
ATOM 12633 C CA . ASP B 1 741 ? -12.055 -38.125 -19.188 1 97.94 741 ASP B CA 1
ATOM 12634 C C . ASP B 1 741 ? -10.883 -39.094 -19.391 1 97.94 741 ASP B C 1
ATOM 12636 O O . ASP B 1 741 ? -10.766 -39.688 -20.453 1 97.94 741 ASP B O 1
ATOM 12640 N N . LEU B 1 742 ? -9.953 -39.125 -18.422 1 98.62 742 LEU B N 1
ATOM 12641 C CA . LEU B 1 742 ? -8.711 -39.875 -18.594 1 98.62 742 LEU B CA 1
ATOM 12642 C C . LEU B 1 742 ? -8.461 -40.812 -17.406 1 98.62 742 LEU B C 1
ATOM 12644 O O . LEU B 1 742 ? -8.82 -40.5 -16.281 1 98.62 742 LEU B O 1
ATOM 12648 N N . ALA B 1 743 ? -7.859 -41.906 -17.703 1 98.56 743 ALA B N 1
ATOM 12649 C CA . ALA B 1 743 ? -7.195 -42.75 -16.703 1 98.56 743 ALA B CA 1
ATOM 12650 C C . ALA B 1 743 ? -5.699 -42.844 -16.969 1 98.56 743 ALA B C 1
ATOM 12652 O O . ALA B 1 743 ? -5.289 -43.094 -18.109 1 98.56 743 ALA B O 1
ATOM 12653 N N . PHE B 1 744 ? -4.934 -42.625 -16.016 1 98.81 744 PHE B N 1
ATOM 12654 C CA . PHE B 1 744 ? -3.486 -42.812 -16.062 1 98.81 744 PHE B CA 1
ATOM 12655 C C . PHE B 1 744 ? -3.1 -44.156 -15.508 1 98.81 744 PHE B C 1
ATOM 12657 O O . PHE B 1 744 ? -3.385 -44.469 -14.352 1 98.81 744 PHE B O 1
ATOM 12664 N N . VAL B 1 745 ? -2.422 -44.969 -16.281 1 98.81 745 VAL B N 1
ATOM 12665 C CA . VAL B 1 745 ? -2.088 -46.344 -15.906 1 98.81 745 VAL B CA 1
ATOM 12666 C C . VAL B 1 745 ? -0.576 -46.469 -15.75 1 98.81 745 VAL B C 1
ATOM 12668 O O . VAL B 1 745 ? 0.17 -46.344 -16.719 1 98.81 745 VAL B O 1
ATOM 12671 N N . THR B 1 746 ? -0.158 -46.781 -14.57 1 98.81 746 THR B N 1
ATOM 12672 C CA . THR B 1 746 ? 1.245 -47.094 -14.344 1 98.81 746 THR B CA 1
ATOM 12673 C C . THR B 1 746 ? 1.569 -48.5 -14.867 1 98.81 746 THR B C 1
ATOM 12675 O O . THR B 1 746 ? 0.905 -49.469 -14.508 1 98.81 746 THR B O 1
ATOM 12678 N N . VAL B 1 747 ? 2.566 -48.562 -15.672 1 98.81 747 VAL B N 1
ATOM 12679 C CA . VAL B 1 747 ? 3.062 -49.781 -16.25 1 98.81 747 VAL B CA 1
ATOM 12680 C C . VAL B 1 747 ? 4.391 -50.188 -15.602 1 98.81 747 VAL B C 1
ATOM 12682 O O . VAL B 1 747 ? 5.344 -49.406 -15.617 1 98.81 747 VAL B O 1
ATOM 12685 N N . LYS B 1 748 ? 4.414 -51.406 -15.078 1 98.75 748 LYS B N 1
ATOM 12686 C CA . LYS B 1 748 ? 5.625 -51.906 -14.43 1 98.75 748 LYS B CA 1
ATOM 12687 C C . LYS B 1 748 ? 6.074 -53.219 -15.039 1 98.75 748 LYS B C 1
ATOM 12689 O O . LYS B 1 748 ? 5.25 -54.094 -15.305 1 98.75 748 LYS B O 1
ATOM 12694 N N . VAL B 1 749 ? 7.363 -53.344 -15.289 1 98.75 749 VAL B N 1
ATOM 12695 C CA . VAL B 1 749 ? 7.977 -54.625 -15.602 1 98.75 749 VAL B CA 1
ATOM 12696 C C . VAL B 1 749 ? 8.547 -55.25 -14.328 1 98.75 749 VAL B C 1
ATOM 12698 O O . VAL B 1 749 ? 9.43 -54.656 -13.688 1 98.75 749 VAL B O 1
ATOM 12701 N N . VAL B 1 750 ? 8.062 -56.438 -14.031 1 98.69 750 VAL B N 1
ATOM 12702 C CA . VAL B 1 750 ? 8.445 -57.062 -12.766 1 98.69 750 VAL B CA 1
ATOM 12703 C C . VAL B 1 750 ? 8.984 -58.469 -13.008 1 98.69 750 VAL B C 1
ATOM 12705 O O . VAL B 1 750 ? 8.82 -59.031 -14.102 1 98.69 750 VAL B O 1
ATOM 12708 N N . ASP B 1 751 ? 9.656 -59 -12.039 1 98.25 751 ASP B N 1
ATOM 12709 C CA . ASP B 1 751 ? 10.148 -60.375 -12.133 1 98.25 751 ASP B CA 1
ATOM 12710 C C . ASP B 1 751 ? 9.062 -61.375 -11.719 1 98.25 751 ASP B C 1
ATOM 12712 O O . ASP B 1 751 ? 7.895 -61.031 -11.586 1 98.25 751 ASP B O 1
ATOM 12716 N N . LYS B 1 752 ? 9.398 -62.625 -11.648 1 97.94 752 LYS B N 1
ATOM 12717 C CA . LYS B 1 752 ? 8.438 -63.719 -11.406 1 97.94 752 LYS B CA 1
ATOM 12718 C C . LYS B 1 752 ? 7.758 -63.531 -10.047 1 97.94 752 LYS B C 1
ATOM 12720 O O . LYS B 1 752 ? 6.617 -63.969 -9.859 1 97.94 752 LYS B O 1
ATOM 12725 N N . ASP B 1 753 ? 8.484 -62.844 -9.086 1 97.25 753 ASP B N 1
ATOM 12726 C CA . ASP B 1 753 ? 7.98 -62.688 -7.723 1 97.25 753 ASP B CA 1
ATOM 12727 C C . ASP B 1 753 ? 7.32 -61.312 -7.543 1 97.25 753 ASP B C 1
ATOM 12729 O O . ASP B 1 753 ? 6.91 -60.969 -6.434 1 97.25 753 ASP B O 1
ATOM 12733 N N . GLY B 1 754 ? 7.312 -60.5 -8.57 1 96.88 754 GLY B N 1
ATOM 12734 C CA . GLY B 1 754 ? 6.621 -59.219 -8.516 1 96.88 754 GLY B CA 1
ATOM 12735 C C . GLY B 1 754 ? 7.531 -58.062 -8.156 1 96.88 754 GLY B C 1
ATOM 12736 O O . GLY B 1 754 ? 7.062 -56.938 -7.934 1 96.88 754 GLY B O 1
ATOM 12737 N N . ASN B 1 755 ? 8.828 -58.344 -8.016 1 97.75 755 ASN B N 1
ATOM 12738 C CA . ASN B 1 755 ? 9.766 -57.25 -7.777 1 97.75 755 ASN B CA 1
ATOM 12739 C C . ASN B 1 755 ? 10 -56.406 -9.039 1 97.75 755 ASN B C 1
ATOM 12741 O O . ASN B 1 755 ? 10.195 -56.969 -10.125 1 97.75 755 ASN B O 1
ATOM 12745 N N . LEU B 1 756 ? 9.867 -55.094 -8.914 1 98 756 LEU B N 1
ATOM 12746 C CA . LEU B 1 756 ? 10.172 -54.219 -10.047 1 98 756 LEU B CA 1
ATOM 12747 C C . LEU B 1 756 ? 11.562 -54.531 -10.602 1 98 756 LEU B C 1
ATOM 12749 O O . LEU B 1 756 ? 12.516 -54.688 -9.844 1 98 756 LEU B O 1
ATOM 12753 N N . CYS B 1 757 ? 11.703 -54.656 -11.898 1 98.25 757 CYS B N 1
ATOM 12754 C CA . CYS B 1 757 ? 12.992 -54.781 -12.57 1 98.25 757 CYS B CA 1
ATOM 12755 C C . CYS B 1 757 ? 13.539 -53.438 -12.953 1 98.25 757 CYS B C 1
ATOM 12757 O O . CYS B 1 757 ? 13.227 -52.906 -14.023 1 98.25 757 CYS B O 1
ATOM 12759 N N . PRO B 1 758 ? 14.391 -52.875 -12.164 1 96.94 758 PRO B N 1
ATOM 12760 C CA . PRO B 1 758 ? 14.758 -51.469 -12.328 1 96.94 758 PRO B CA 1
ATOM 12761 C C . PRO B 1 758 ? 15.672 -51.25 -13.531 1 96.94 758 PRO B C 1
ATOM 12763 O O . PRO B 1 758 ? 15.914 -50.094 -13.914 1 96.94 758 PRO B O 1
ATOM 12766 N N . ASP B 1 759 ? 16.172 -52.25 -14.156 1 94.56 759 ASP B N 1
ATOM 12767 C CA . ASP B 1 759 ? 17.047 -52.094 -15.312 1 94.56 759 ASP B CA 1
ATOM 12768 C C . ASP B 1 759 ? 16.297 -52.375 -16.609 1 94.56 759 ASP B C 1
ATOM 12770 O O . ASP B 1 759 ? 16.875 -52.312 -17.703 1 94.56 759 ASP B O 1
ATOM 12774 N N . ALA B 1 760 ? 15.047 -52.688 -16.453 1 97.44 760 ALA B N 1
ATOM 12775 C CA . ALA B 1 760 ? 14.266 -53 -17.641 1 97.44 760 ALA B CA 1
ATOM 12776 C C . ALA B 1 760 ? 14.117 -51.812 -18.547 1 97.44 760 ALA B C 1
ATOM 12778 O O . ALA B 1 760 ? 13.852 -50.688 -18.078 1 97.44 760 ALA B O 1
ATOM 12779 N N . GLN B 1 761 ? 14.359 -52 -19.844 1 97.06 761 GLN B N 1
ATOM 12780 C CA . GLN B 1 761 ? 14.188 -51 -20.891 1 97.06 761 GLN B CA 1
ATOM 12781 C C . GLN B 1 761 ? 13.352 -51.562 -22.047 1 97.06 761 GLN B C 1
ATOM 12783 O O . GLN B 1 761 ? 13.484 -51.125 -23.188 1 97.06 761 GLN B O 1
ATOM 12788 N N . THR B 1 762 ? 12.484 -52.438 -21.75 1 97.44 762 THR B N 1
ATOM 12789 C CA . THR B 1 762 ? 11.719 -53.188 -22.734 1 97.44 762 THR B CA 1
ATOM 12790 C C . THR B 1 762 ? 10.656 -52.312 -23.391 1 97.44 762 THR B C 1
ATOM 12792 O O . THR B 1 762 ? 10.016 -51.5 -22.734 1 97.44 762 THR B O 1
ATOM 12795 N N . LEU B 1 763 ? 10.547 -52.531 -24.719 1 98.56 763 LEU B N 1
ATOM 12796 C CA . LEU B 1 763 ? 9.461 -51.875 -25.453 1 98.56 763 LEU B CA 1
ATOM 12797 C C . LEU B 1 763 ? 8.117 -52.469 -25.078 1 98.56 763 LEU B C 1
ATOM 12799 O O . LEU B 1 763 ? 7.934 -53.688 -25.172 1 98.56 763 LEU B O 1
ATOM 12803 N N . ILE B 1 764 ? 7.254 -51.688 -24.594 1 98.81 764 ILE B N 1
ATOM 12804 C CA . ILE B 1 764 ? 5.887 -52.125 -24.312 1 98.81 764 ILE B CA 1
ATOM 12805 C C . ILE B 1 764 ? 4.949 -51.594 -25.406 1 98.81 764 ILE B C 1
ATOM 12807 O O . ILE B 1 764 ? 5.02 -50.438 -25.781 1 98.81 764 ILE B O 1
ATOM 12811 N N . GLN B 1 765 ? 4.09 -52.406 -25.922 1 98.75 765 GLN B N 1
ATOM 12812 C CA . GLN B 1 765 ? 3.07 -52.062 -26.906 1 98.75 765 GLN B CA 1
ATOM 12813 C C . GLN B 1 765 ? 1.677 -52.094 -26.281 1 98.75 765 GLN B C 1
ATOM 12815 O O . GLN B 1 765 ? 1.381 -52.938 -25.453 1 98.75 765 GLN B O 1
ATOM 12820 N N . PHE B 1 766 ? 0.824 -51.219 -26.766 1 98.81 766 PHE B N 1
ATOM 12821 C CA . PHE B 1 766 ? -0.492 -51.094 -26.156 1 98.81 766 PHE B CA 1
ATOM 12822 C C . PHE B 1 766 ? -1.594 -51.281 -27.203 1 98.81 766 PHE B C 1
ATOM 12824 O O . PHE B 1 766 ? -1.455 -50.812 -28.328 1 98.81 766 PHE B O 1
ATOM 12831 N N . ARG B 1 767 ? -2.619 -51.875 -26.812 1 98.44 767 ARG B N 1
ATOM 12832 C CA . ARG B 1 767 ? -3.877 -51.969 -27.547 1 98.44 767 ARG B CA 1
ATOM 12833 C C . ARG B 1 767 ? -5.062 -51.656 -26.641 1 98.44 767 ARG B C 1
ATOM 12835 O O . ARG B 1 767 ? -5.121 -52.156 -25.516 1 98.44 767 ARG B O 1
ATOM 12842 N N . VAL B 1 768 ? -5.91 -50.844 -27.125 1 98.44 768 VAL B N 1
ATOM 12843 C CA . VAL B 1 768 ? -7.098 -50.5 -26.359 1 98.44 768 VAL B CA 1
ATOM 12844 C C . VAL B 1 768 ? -8.352 -50.969 -27.094 1 98.44 768 VAL B C 1
ATOM 12846 O O . VAL B 1 768 ? -8.484 -50.719 -28.297 1 98.44 768 VAL B O 1
ATOM 12849 N N . LYS B 1 769 ? -9.211 -51.594 -26.453 1 97.94 769 LYS B N 1
ATOM 12850 C CA . LYS B 1 769 ? -10.492 -52.031 -27 1 97.94 769 LYS B CA 1
ATOM 12851 C C . LYS B 1 769 ? -11.648 -51.469 -26.172 1 97.94 769 LYS B C 1
ATOM 12853 O O . LYS B 1 769 ? -11.477 -51.125 -25 1 97.94 769 LYS B O 1
ATOM 12858 N N . GLY B 1 770 ? -12.781 -51.375 -26.844 1 97.75 770 GLY B N 1
ATOM 12859 C CA . GLY B 1 770 ? -13.969 -50.906 -26.156 1 97.75 770 GLY B CA 1
ATOM 12860 C C . GLY B 1 770 ? -14.195 -49.438 -26.297 1 97.75 770 GLY B C 1
ATOM 12861 O O . GLY B 1 770 ? -13.961 -48.875 -27.375 1 97.75 770 GLY B O 1
ATOM 12862 N N . GLU B 1 771 ? -14.805 -48.812 -25.172 1 97.81 771 GLU B N 1
ATOM 12863 C CA . GLU B 1 771 ? -15.297 -47.438 -25.234 1 97.81 771 GLU B CA 1
ATOM 12864 C C . GLU B 1 771 ? -14.219 -46.469 -24.781 1 97.81 771 GLU B C 1
ATOM 12866 O O . GLU B 1 771 ? -14.461 -45.625 -23.922 1 97.81 771 GLU B O 1
ATOM 12871 N N . GLY B 1 772 ? -13.117 -46.594 -25.359 1 97.56 772 GLY B N 1
ATOM 12872 C CA . GLY B 1 772 ? -12 -45.719 -25.094 1 97.56 772 GLY B CA 1
ATOM 12873 C C . GLY B 1 772 ? -10.875 -45.844 -26.109 1 97.56 772 GLY B C 1
ATOM 12874 O O . GLY B 1 772 ? -10.984 -46.625 -27.062 1 97.56 772 GLY B O 1
ATOM 12875 N N . SER B 1 773 ? -9.844 -45.062 -25.969 1 97.94 773 SER B N 1
ATOM 12876 C CA . SER B 1 773 ? -8.688 -45.094 -26.859 1 97.94 773 SER B CA 1
ATOM 12877 C C . SER B 1 773 ? -7.398 -44.781 -26.109 1 97.94 773 SER B C 1
ATOM 12879 O O . SER B 1 773 ? -7.426 -44.25 -25.016 1 97.94 773 SER B O 1
ATOM 12881 N N . TYR B 1 774 ? -6.293 -45.312 -26.656 1 98.06 774 TYR B N 1
ATOM 12882 C CA . TYR B 1 774 ? -4.98 -44.875 -26.188 1 98.06 774 TYR B CA 1
ATOM 12883 C C . TYR B 1 774 ? -4.746 -43.406 -26.484 1 98.06 774 TYR B C 1
ATOM 12885 O O . TYR B 1 774 ? -4.82 -42.969 -27.641 1 98.06 774 TYR B O 1
ATOM 12893 N N . ARG B 1 775 ? -4.469 -42.625 -25.531 1 98.12 775 ARG B N 1
ATOM 12894 C CA . ARG B 1 775 ? -4.32 -41.188 -25.719 1 98.12 775 ARG B CA 1
ATOM 12895 C C . ARG B 1 775 ? -2.852 -40.812 -25.828 1 98.12 775 ARG B C 1
ATOM 12897 O O . ARG B 1 775 ? -2.486 -40 -26.688 1 98.12 775 ARG B O 1
ATOM 12904 N N . ALA B 1 776 ? -2.047 -41.219 -24.875 1 98.5 776 ALA B N 1
ATOM 12905 C CA . ALA B 1 776 ? -0.62 -40.906 -24.844 1 98.5 776 ALA B CA 1
ATOM 12906 C C . ALA B 1 776 ? 0.107 -41.75 -23.797 1 98.5 776 ALA B C 1
ATOM 12908 O O . ALA B 1 776 ? -0.524 -42.469 -23.031 1 98.5 776 ALA B O 1
ATOM 12909 N N . GLY B 1 777 ? 1.412 -41.656 -23.781 1 98.31 777 GLY B N 1
ATOM 12910 C CA . GLY B 1 777 ? 2.252 -42.25 -22.75 1 98.31 777 GLY B CA 1
ATOM 12911 C C . GLY B 1 777 ? 3.584 -41.531 -22.578 1 98.31 777 GLY B C 1
ATOM 12912 O O . GLY B 1 777 ? 4.008 -40.781 -23.453 1 98.31 777 GLY B O 1
ATOM 12913 N N . ALA B 1 778 ? 4.16 -41.75 -21.469 1 98.62 778 ALA B N 1
ATOM 12914 C CA . ALA B 1 778 ? 5.492 -41.25 -21.172 1 98.62 778 ALA B CA 1
ATOM 12915 C C . ALA B 1 778 ? 6.23 -42.188 -20.203 1 98.62 778 ALA B C 1
ATOM 12917 O O . ALA B 1 778 ? 5.602 -42.875 -19.406 1 98.62 778 ALA B O 1
ATOM 12918 N N . ASN B 1 779 ? 7.527 -42.188 -20.328 1 98.56 779 ASN B N 1
ATOM 12919 C CA . ASN B 1 779 ? 8.297 -43.094 -19.469 1 98.56 779 ASN B CA 1
ATOM 12920 C C . ASN B 1 779 ? 9.125 -42.312 -18.453 1 98.56 779 ASN B C 1
ATOM 12922 O O . ASN B 1 779 ? 9.719 -42.906 -17.547 1 98.56 779 ASN B O 1
ATOM 12926 N N . GLY B 1 780 ? 9.188 -41 -18.547 1 98.19 780 GLY B N 1
ATOM 12927 C CA . GLY B 1 780 ? 9.867 -40.156 -17.562 1 98.19 780 GLY B CA 1
ATOM 12928 C C . GLY B 1 780 ? 11.328 -39.938 -17.906 1 98.19 780 GLY B C 1
ATOM 12929 O O . GLY B 1 780 ? 12.016 -39.188 -17.188 1 98.19 780 GLY B O 1
ATOM 12930 N N . ASN B 1 781 ? 11.859 -40.469 -18.984 1 98.38 781 ASN B N 1
ATOM 12931 C CA . ASN B 1 781 ? 13.227 -40.25 -19.453 1 98.38 781 ASN B CA 1
ATOM 12932 C C . ASN B 1 781 ? 13.336 -38.906 -20.188 1 98.38 781 ASN B C 1
ATOM 12934 O O . ASN B 1 781 ? 12.781 -38.75 -21.266 1 98.38 781 ASN B O 1
ATOM 12938 N N . PRO B 1 782 ? 14.102 -38.062 -19.625 1 97.62 782 PRO B N 1
ATOM 12939 C CA . PRO B 1 782 ? 14.156 -36.719 -20.203 1 97.62 782 PRO B CA 1
ATOM 12940 C C . PRO B 1 782 ? 14.867 -36.688 -21.562 1 97.62 782 PRO B C 1
ATOM 12942 O O . PRO B 1 782 ? 14.844 -35.656 -22.25 1 97.62 782 PRO B O 1
ATOM 12945 N N . ALA B 1 783 ? 15.43 -37.781 -21.969 1 97.31 783 ALA B N 1
ATOM 12946 C CA . ALA B 1 783 ? 16.203 -37.812 -23.203 1 97.31 783 ALA B CA 1
ATOM 12947 C C . ALA B 1 783 ? 15.555 -38.781 -24.219 1 97.31 783 ALA B C 1
ATOM 12949 O O . ALA B 1 783 ? 16.125 -39.031 -25.266 1 97.31 783 ALA B O 1
ATOM 12950 N N . SER B 1 784 ? 14.398 -39.25 -23.875 1 97.62 784 SER B N 1
ATOM 12951 C CA . SER B 1 784 ? 13.703 -40.125 -24.812 1 97.62 784 SER B CA 1
ATOM 12952 C C . SER B 1 784 ? 13.078 -39.344 -25.953 1 97.62 784 SER B C 1
ATOM 12954 O O . SER B 1 784 ? 12.406 -38.344 -25.734 1 97.62 784 SER B O 1
ATOM 12956 N N . LEU B 1 785 ? 13.258 -39.781 -27.172 1 97.69 785 LEU B N 1
ATOM 12957 C CA . LEU B 1 785 ? 12.719 -39.125 -28.344 1 97.69 785 LEU B CA 1
ATOM 12958 C C . LEU B 1 785 ? 11.469 -39.812 -28.859 1 97.69 785 LEU B C 1
ATOM 12960 O O . LEU B 1 785 ? 10.945 -39.469 -29.922 1 97.69 785 LEU B O 1
ATOM 12964 N N . GLU B 1 786 ? 11.008 -40.812 -28.109 1 97.81 786 GLU B N 1
ATOM 12965 C CA . GLU B 1 786 ? 9.797 -41.5 -28.516 1 97.81 786 GLU B CA 1
ATOM 12966 C C . GLU B 1 786 ? 8.57 -40.625 -28.406 1 97.81 786 GLU B C 1
ATOM 12968 O O . GLU B 1 786 ? 8.445 -39.844 -27.469 1 97.81 786 GLU B O 1
ATOM 12973 N N . GLN B 1 787 ? 7.754 -40.75 -29.453 1 97.94 787 GLN B N 1
ATOM 12974 C CA . GLN B 1 787 ? 6.578 -39.875 -29.5 1 97.94 787 GLN B CA 1
ATOM 12975 C C . GLN B 1 787 ? 5.516 -40.344 -28.5 1 97.94 787 GLN B C 1
ATOM 12977 O O . GLN B 1 787 ? 5.273 -41.531 -28.344 1 97.94 787 GLN B O 1
ATOM 12982 N N . PHE B 1 788 ? 4.84 -39.438 -27.906 1 98.19 788 PHE B N 1
ATOM 12983 C CA . PHE B 1 788 ? 3.959 -39.688 -26.766 1 98.19 788 PHE B CA 1
ATOM 12984 C C . PHE B 1 788 ? 2.676 -40.375 -27.234 1 98.19 788 PHE B C 1
ATOM 12986 O O . PHE B 1 788 ? 2.127 -41.219 -26.516 1 98.19 788 PHE B O 1
ATOM 12993 N N . HIS B 1 789 ? 2.119 -40 -28.438 1 97.44 789 HIS B N 1
ATOM 12994 C CA . HIS B 1 789 ? 0.766 -40.375 -28.828 1 97.44 789 HIS B CA 1
ATOM 12995 C C . HIS B 1 789 ? 0.741 -41.781 -29.438 1 97.44 789 HIS B C 1
ATOM 12997 O O . HIS B 1 789 ? -0.331 -42.344 -29.625 1 97.44 789 HIS B O 1
ATOM 13003 N N . LEU B 1 790 ? 1.932 -42.344 -29.75 1 98.06 790 LEU B N 1
ATOM 13004 C CA . LEU B 1 790 ? 1.988 -43.688 -30.297 1 98.06 790 LEU B CA 1
ATOM 13005 C C . LEU B 1 790 ? 1.795 -44.75 -29.219 1 98.06 790 LEU B C 1
ATOM 13007 O O . LEU B 1 790 ? 2.316 -44.594 -28.109 1 98.06 790 LEU B O 1
ATOM 13011 N N . PRO B 1 791 ? 1.094 -45.812 -29.5 1 98.44 791 PRO B N 1
ATOM 13012 C CA . PRO B 1 791 ? 0.723 -46.781 -28.469 1 98.44 791 PRO B CA 1
ATOM 13013 C C . PRO B 1 791 ? 1.844 -47.781 -28.156 1 98.44 791 PRO B C 1
ATOM 13015 O O . PRO B 1 791 ? 1.606 -48.969 -28.109 1 98.44 791 PRO B O 1
ATOM 13018 N N . GLN B 1 792 ? 3.002 -47.281 -27.969 1 98.56 792 GLN B N 1
ATOM 13019 C CA . GLN B 1 792 ? 4.184 -48.031 -27.578 1 98.56 792 GLN B CA 1
ATOM 13020 C C . GLN B 1 792 ? 5.262 -47.125 -27.016 1 98.56 792 GLN B C 1
ATOM 13022 O O . GLN B 1 792 ? 5.359 -45.938 -27.391 1 98.56 792 GLN B O 1
ATOM 13027 N N . MET B 1 793 ? 6.008 -47.688 -26.172 1 98.62 793 MET B N 1
ATOM 13028 C CA . MET B 1 793 ? 7.129 -46.938 -25.594 1 98.62 793 MET B CA 1
ATOM 13029 C C . MET B 1 793 ? 8 -47.875 -24.75 1 98.62 793 MET B C 1
ATOM 13031 O O . MET B 1 793 ? 7.5 -48.812 -24.125 1 98.62 793 MET B O 1
ATOM 13035 N N . HIS B 1 794 ? 9.336 -47.562 -24.75 1 98.69 794 HIS B N 1
ATOM 13036 C CA . HIS B 1 794 ? 10.219 -48.281 -23.844 1 98.69 794 HIS B CA 1
ATOM 13037 C C . HIS B 1 794 ? 9.992 -47.844 -22.406 1 98.69 794 HIS B C 1
ATOM 13039 O O . HIS B 1 794 ? 9.852 -46.656 -22.125 1 98.69 794 HIS B O 1
ATOM 13045 N N . VAL B 1 795 ? 9.852 -48.844 -21.547 1 98.62 795 VAL B N 1
ATOM 13046 C CA . VAL B 1 795 ? 9.867 -48.469 -20.125 1 98.62 795 VAL B CA 1
ATOM 13047 C C . VAL B 1 795 ? 11.219 -47.875 -19.766 1 98.62 795 VAL B C 1
ATOM 13049 O O . VAL B 1 795 ? 12.234 -48.188 -20.406 1 98.62 795 VAL B O 1
ATOM 13052 N N . PHE B 1 796 ? 11.25 -46.938 -18.859 1 98.38 796 PHE B N 1
ATOM 13053 C CA . PHE B 1 796 ? 12.445 -46.344 -18.266 1 98.38 796 PHE B CA 1
ATOM 13054 C C . PHE B 1 796 ? 12.641 -46.812 -16.828 1 98.38 796 PHE B C 1
ATOM 13056 O O . PHE B 1 796 ? 11.812 -46.531 -15.969 1 98.38 796 PHE B O 1
ATOM 13063 N N . ASN B 1 797 ? 13.719 -47.594 -16.703 1 97.75 797 ASN B N 1
ATOM 13064 C CA . ASN B 1 797 ? 14 -48.188 -15.391 1 97.75 797 ASN B CA 1
ATOM 13065 C C . ASN B 1 797 ? 12.797 -48.938 -14.844 1 97.75 797 ASN B C 1
ATOM 13067 O O . ASN B 1 797 ? 12.398 -48.719 -13.695 1 97.75 797 ASN B O 1
ATOM 13071 N N . GLY B 1 798 ? 12.117 -49.625 -15.703 1 98.31 798 GLY B N 1
ATOM 13072 C CA . GLY B 1 798 ? 11.102 -50.594 -15.336 1 98.31 798 GLY B CA 1
ATOM 13073 C C . GLY B 1 798 ? 9.695 -50.031 -15.344 1 98.31 798 GLY B C 1
ATOM 13074 O O . GLY B 1 798 ? 8.727 -50.75 -15.133 1 98.31 798 GLY B O 1
ATOM 13075 N N . MET B 1 799 ? 9.516 -48.719 -15.641 1 98.69 799 MET B N 1
ATOM 13076 C CA . MET B 1 799 ? 8.18 -48.188 -15.484 1 98.69 799 MET B CA 1
ATOM 13077 C C . MET B 1 799 ? 7.863 -47.188 -16.594 1 98.69 799 MET B C 1
ATOM 13079 O O . MET B 1 799 ? 8.773 -46.625 -17.219 1 98.69 799 MET B O 1
ATOM 13083 N N . MET B 1 800 ? 6.664 -46.906 -16.828 1 98.69 800 MET B N 1
ATOM 13084 C CA . MET B 1 800 ? 6.098 -45.812 -17.641 1 98.69 800 MET B CA 1
ATOM 13085 C C . MET B 1 800 ? 4.633 -45.594 -17.266 1 98.69 800 MET B C 1
ATOM 13087 O O . MET B 1 800 ? 4.098 -46.219 -16.375 1 98.69 800 MET B O 1
ATOM 13091 N N . THR B 1 801 ? 4.023 -44.562 -17.859 1 98.88 801 THR B N 1
ATOM 13092 C CA . THR B 1 801 ? 2.6 -44.281 -17.719 1 98.88 801 THR B CA 1
ATOM 13093 C C . THR B 1 801 ? 1.903 -44.312 -19.078 1 98.88 801 THR B C 1
ATOM 13095 O O . THR B 1 801 ? 2.369 -43.656 -20.016 1 98.88 801 THR B O 1
ATOM 13098 N N . ALA B 1 802 ? 0.862 -45.031 -19.203 1 98.81 802 ALA B N 1
ATOM 13099 C CA . ALA B 1 802 ? -0.039 -45 -20.344 1 98.81 802 ALA B CA 1
ATOM 13100 C C . ALA B 1 802 ? -1.346 -44.281 -20 1 98.81 802 ALA B C 1
ATOM 13102 O O . ALA B 1 802 ? -1.88 -44.469 -18.891 1 98.81 802 ALA B O 1
ATOM 13103 N N . ILE B 1 803 ? -1.854 -43.531 -20.922 1 98.81 803 ILE B N 1
ATOM 13104 C CA . ILE B 1 803 ? -3.08 -42.781 -20.688 1 98.81 803 ILE B CA 1
ATOM 13105 C C . ILE B 1 803 ? -4.18 -43.281 -21.625 1 98.81 803 ILE B C 1
ATOM 13107 O O . ILE B 1 803 ? -3.982 -43.344 -22.844 1 98.81 803 ILE B O 1
ATOM 13111 N N . VAL B 1 804 ? -5.32 -43.625 -21.078 1 98.31 804 VAL B N 1
ATOM 13112 C CA . VAL B 1 804 ? -6.484 -44 -21.875 1 98.31 804 VAL B CA 1
ATOM 13113 C C . VAL B 1 804 ? -7.574 -42.938 -21.703 1 98.31 804 VAL B C 1
ATOM 13115 O O . VAL B 1 804 ? -7.719 -42.344 -20.625 1 98.31 804 VAL B O 1
ATOM 13118 N N . GLN B 1 805 ? -8.266 -42.656 -22.703 1 98.12 805 GLN B N 1
ATOM 13119 C CA . GLN B 1 805 ? -9.312 -41.656 -22.734 1 98.12 805 GLN B CA 1
ATOM 13120 C C . GLN B 1 805 ? -10.672 -42.281 -23.031 1 98.12 805 GLN B C 1
ATOM 13122 O O . GLN B 1 805 ? -10.781 -43.156 -23.891 1 98.12 805 GLN B O 1
ATOM 13127 N N . SER B 1 806 ? -11.664 -41.844 -22.359 1 98.06 806 SER B N 1
ATOM 13128 C CA . SER B 1 806 ? -13.016 -42.375 -22.562 1 98.06 806 SER B CA 1
ATOM 13129 C C . SER B 1 806 ? -13.602 -41.875 -23.875 1 98.06 806 SER B C 1
ATOM 13131 O O . SER B 1 806 ? -13.211 -40.812 -24.375 1 98.06 806 SER B O 1
ATOM 13133 N N . SER B 1 807 ? -14.477 -42.656 -24.469 1 96.56 807 SER B N 1
ATOM 13134 C CA . SER B 1 807 ? -15.359 -42.156 -25.531 1 96.56 807 SER B CA 1
ATOM 13135 C C . SER B 1 807 ? -16.578 -41.469 -24.953 1 96.56 807 SER B C 1
ATOM 13137 O O . SER B 1 807 ? -16.625 -41.156 -23.766 1 96.56 807 SER B O 1
ATOM 13139 N N . ASP B 1 808 ? -17.5 -41.156 -25.875 1 95.81 808 ASP B N 1
ATOM 13140 C CA . ASP B 1 808 ? -18.734 -40.5 -25.438 1 95.81 808 ASP B CA 1
ATOM 13141 C C . ASP B 1 808 ? -19.812 -41.5 -25.078 1 95.81 808 ASP B C 1
ATOM 13143 O O . ASP B 1 808 ? -20.969 -41.156 -24.891 1 95.81 808 ASP B O 1
ATOM 13147 N N . LYS B 1 809 ? -19.406 -42.781 -24.938 1 97.38 809 LYS B N 1
ATOM 13148 C CA . LYS B 1 809 ? -20.359 -43.844 -24.609 1 97.38 809 LYS B CA 1
ATOM 13149 C C . LYS B 1 809 ? -19.922 -44.594 -23.359 1 97.38 809 LYS B C 1
ATOM 13151 O O . LYS B 1 809 ? -18.734 -44.844 -23.172 1 97.38 809 LYS B O 1
ATOM 13156 N N . ALA B 1 810 ? -20.922 -45 -22.609 1 97.81 810 ALA B N 1
ATOM 13157 C CA . ALA B 1 810 ? -20.656 -45.812 -21.438 1 97.81 810 ALA B CA 1
ATOM 13158 C C . ALA B 1 810 ? -20.25 -47.219 -21.828 1 97.81 810 ALA B C 1
ATOM 13160 O O . ALA B 1 810 ? -20.641 -47.719 -22.891 1 97.81 810 ALA B O 1
ATOM 13161 N N . GLY B 1 811 ? -19.469 -47.875 -21.047 1 97.88 811 GLY B N 1
ATOM 13162 C CA . GLY B 1 811 ? -19 -49.219 -21.297 1 97.88 811 GLY B CA 1
ATOM 13163 C C . GLY B 1 811 ? -17.719 -49.562 -20.562 1 97.88 811 GLY B C 1
ATOM 13164 O O . GLY B 1 811 ? -17.594 -49.281 -19.359 1 97.88 811 GLY B O 1
ATOM 13165 N N . LYS B 1 812 ? -16.953 -50.312 -21.266 1 98.06 812 LYS B N 1
ATOM 13166 C CA . LYS B 1 812 ? -15.68 -50.719 -20.688 1 98.06 812 LYS B CA 1
ATOM 13167 C C . LYS B 1 812 ? -14.523 -50.375 -21.641 1 98.06 812 LYS B C 1
ATOM 13169 O O . LYS B 1 812 ? -14.695 -50.375 -22.859 1 98.06 812 LYS B O 1
ATOM 13174 N N . ILE B 1 813 ? -13.484 -50.031 -21.094 1 98.25 813 ILE B N 1
ATOM 13175 C CA . ILE B 1 813 ? -12.219 -49.875 -21.812 1 98.25 813 ILE B CA 1
ATOM 13176 C C . ILE B 1 813 ? -11.25 -50.969 -21.375 1 98.25 813 ILE B C 1
ATOM 13178 O O . ILE B 1 813 ? -11.008 -51.156 -20.172 1 98.25 813 ILE B O 1
ATOM 13182 N N . VAL B 1 814 ? -10.703 -51.719 -22.281 1 98.44 814 VAL B N 1
ATOM 13183 C CA . VAL B 1 814 ? -9.711 -52.75 -21.969 1 98.44 814 VAL B CA 1
ATOM 13184 C C . VAL B 1 814 ? -8.359 -52.375 -22.562 1 98.44 814 VAL B C 1
ATOM 13186 O O . VAL B 1 814 ? -8.227 -52.219 -23.781 1 98.44 814 VAL B O 1
ATOM 13189 N N . LEU B 1 815 ? -7.457 -52.125 -21.719 1 98.62 815 LEU B N 1
ATOM 13190 C CA . LEU B 1 815 ? -6.078 -51.875 -22.109 1 98.62 815 LEU B CA 1
ATOM 13191 C C . LEU B 1 815 ? -5.23 -53.125 -22.047 1 98.62 815 LEU B C 1
ATOM 13193 O O . LEU B 1 815 ? -5.152 -53.781 -21.016 1 98.62 815 LEU B O 1
ATOM 13197 N N . GLU B 1 816 ? -4.629 -53.469 -23.141 1 98.69 816 GLU B N 1
ATOM 13198 C CA . GLU B 1 816 ? -3.688 -54.594 -23.219 1 98.69 816 GLU B CA 1
ATOM 13199 C C . GLU B 1 816 ? -2.258 -54.094 -23.406 1 98.69 816 GLU B C 1
ATOM 13201 O O . GLU B 1 816 ? -1.998 -53.219 -24.266 1 98.69 816 GLU B O 1
ATOM 13206 N N . ALA B 1 817 ? -1.363 -54.562 -22.578 1 98.81 817 ALA B N 1
ATOM 13207 C CA . ALA B 1 817 ? 0.062 -54.281 -22.703 1 98.81 817 ALA B CA 1
ATOM 13208 C C . ALA B 1 817 ? 0.869 -55.531 -22.984 1 98.81 817 ALA B C 1
ATOM 13210 O O . ALA B 1 817 ? 0.698 -56.562 -22.312 1 98.81 817 ALA B O 1
ATOM 13211 N N . THR B 1 818 ? 1.742 -55.438 -23.984 1 98.69 818 THR B N 1
ATOM 13212 C CA . THR B 1 818 ? 2.584 -56.594 -24.375 1 98.69 818 THR B CA 1
ATOM 13213 C C . THR B 1 818 ? 4.035 -56.156 -24.547 1 98.69 818 THR B C 1
ATOM 13215 O O . THR B 1 818 ? 4.301 -54.969 -24.859 1 98.69 818 THR B O 1
ATOM 13218 N N . GLY B 1 819 ? 4.914 -57 -24.25 1 98.19 819 GLY B N 1
ATOM 13219 C CA . GLY B 1 819 ? 6.344 -56.844 -24.453 1 98.19 819 GLY B CA 1
ATOM 13220 C C . GLY B 1 819 ? 7.07 -58.125 -24.75 1 98.19 819 GLY B C 1
ATOM 13221 O O . GLY B 1 819 ? 6.695 -59.188 -24.234 1 98.19 819 GLY B O 1
ATOM 13222 N N . LYS B 1 820 ? 8.047 -58.031 -25.578 1 97.62 820 LYS B N 1
ATOM 13223 C CA . LYS B 1 820 ? 8.812 -59.219 -25.938 1 97.62 820 LYS B CA 1
ATOM 13224 C C . LYS B 1 820 ? 9.375 -59.906 -24.703 1 97.62 820 LYS B C 1
ATOM 13226 O O . LYS B 1 820 ? 10.039 -59.281 -23.875 1 97.62 820 LYS B O 1
ATOM 13231 N N . GLY B 1 821 ? 9.133 -61.156 -24.625 1 96.88 821 GLY B N 1
ATOM 13232 C CA . GLY B 1 821 ? 9.68 -61.938 -23.531 1 96.88 821 GLY B CA 1
ATOM 13233 C C . GLY B 1 821 ? 8.914 -61.781 -22.234 1 96.88 821 GLY B C 1
ATOM 13234 O O . GLY B 1 821 ? 9.297 -62.344 -21.203 1 96.88 821 GLY B O 1
ATOM 13235 N N . LEU B 1 822 ? 7.832 -61.031 -22.203 1 98.5 822 LEU B N 1
ATOM 13236 C CA . LEU B 1 822 ? 7.055 -60.75 -21 1 98.5 822 LEU B CA 1
ATOM 13237 C C . LEU B 1 822 ? 5.648 -61.344 -21.125 1 98.5 822 LEU B C 1
ATOM 13239 O O . LEU B 1 822 ? 5.062 -61.312 -22.203 1 98.5 822 LEU B O 1
ATOM 13243 N N . LYS B 1 823 ? 5.125 -61.812 -20.016 1 98.19 823 LYS B N 1
ATOM 13244 C CA . LYS B 1 823 ? 3.691 -62.125 -19.984 1 98.19 823 LYS B CA 1
ATOM 13245 C C . LYS B 1 823 ? 2.873 -60.844 -20.047 1 98.19 823 LYS B C 1
ATOM 13247 O O . LYS B 1 823 ? 3.133 -59.875 -19.312 1 98.19 823 LYS B O 1
ATOM 13252 N N . LYS B 1 824 ? 1.93 -60.844 -20.906 1 97.31 824 LYS B N 1
ATOM 13253 C CA . LYS B 1 824 ? 1.127 -59.656 -21.141 1 97.31 824 LYS B CA 1
ATOM 13254 C C . LYS B 1 824 ? 0.222 -59.344 -19.953 1 97.31 824 LYS B C 1
ATOM 13256 O O . LYS B 1 824 ? 0.026 -60.188 -19.078 1 97.31 824 LYS B O 1
ATOM 13261 N N . ALA B 1 825 ? -0.29 -58.125 -19.891 1 98.44 825 ALA B N 1
ATOM 13262 C CA . ALA B 1 825 ? -1.219 -57.688 -18.844 1 98.44 825 ALA B CA 1
ATOM 13263 C C . ALA B 1 825 ? -2.455 -57.031 -19.453 1 98.44 825 ALA B C 1
ATOM 13265 O O . ALA B 1 825 ? -2.375 -56.438 -20.516 1 98.44 825 ALA B O 1
ATOM 13266 N N . LEU B 1 826 ? -3.602 -57.219 -18.812 1 98.19 826 LEU B N 1
ATOM 13267 C CA . LEU B 1 826 ? -4.871 -56.594 -19.172 1 98.19 826 LEU B CA 1
ATOM 13268 C C . LEU B 1 826 ? -5.434 -55.812 -18.016 1 98.19 826 LEU B C 1
ATOM 13270 O O . LEU B 1 826 ? -5.355 -56.219 -16.859 1 98.19 826 LEU B O 1
ATOM 13274 N N . LEU B 1 827 ? -5.941 -54.625 -18.297 1 98.31 827 LEU B N 1
ATOM 13275 C CA . LEU B 1 827 ? -6.609 -53.781 -17.312 1 98.31 827 LEU B CA 1
ATOM 13276 C C . LEU B 1 827 ? -7.945 -53.281 -17.859 1 98.31 827 LEU B C 1
ATOM 13278 O O . LEU B 1 827 ? -8.023 -52.812 -19 1 98.31 827 LEU B O 1
ATOM 13282 N N . THR B 1 828 ? -9.008 -53.406 -17.094 1 98.12 828 THR B N 1
ATOM 13283 C CA . THR B 1 828 ? -10.328 -52.906 -17.484 1 98.12 828 THR B CA 1
ATOM 13284 C C . THR B 1 828 ? -10.727 -51.688 -16.672 1 98.12 828 THR B C 1
ATOM 13286 O O . THR B 1 828 ? -10.602 -51.688 -15.445 1 98.12 828 THR B O 1
ATOM 13289 N N . VAL B 1 829 ? -11.117 -50.625 -17.312 1 97.75 829 VAL B N 1
ATOM 13290 C CA . VAL B 1 829 ? -11.641 -49.406 -16.719 1 97.75 829 VAL B CA 1
ATOM 13291 C C . VAL B 1 829 ? -13.094 -49.219 -17.156 1 97.75 829 VAL B C 1
ATOM 13293 O O . VAL B 1 829 ? -13.438 -49.406 -18.328 1 97.75 829 VAL B O 1
ATOM 13296 N N . GLU B 1 830 ? -13.945 -48.844 -16.234 1 98.12 830 GLU B N 1
ATOM 13297 C CA . GLU B 1 830 ? -15.352 -48.594 -16.531 1 98.12 830 GLU B CA 1
ATOM 13298 C C . GLU B 1 830 ? -15.586 -47.156 -16.953 1 98.12 830 GLU B C 1
ATOM 13300 O O . GLU B 1 830 ? -14.93 -46.25 -16.453 1 98.12 830 GLU B O 1
ATOM 13305 N N . THR B 1 831 ? -16.438 -46.938 -17.812 1 96.88 831 THR B N 1
ATOM 13306 C CA . THR B 1 831 ? -16.891 -45.594 -18.219 1 96.88 831 THR B CA 1
ATOM 13307 C C . THR B 1 831 ? -18.391 -45.469 -18.062 1 96.88 831 THR B C 1
ATOM 13309 O O . THR B 1 831 ? -19.141 -46.375 -18.438 1 96.88 831 THR B O 1
ATOM 13312 N N . GLU B 1 832 ? -18.906 -44.469 -17.453 1 96 832 GLU B N 1
ATOM 13313 C CA . GLU B 1 832 ? -20.328 -44.281 -17.156 1 96 832 GLU B CA 1
ATOM 13314 C C . GLU B 1 832 ? -20.75 -42.844 -17.406 1 96 832 GLU B C 1
ATOM 13316 O O . GLU B 1 832 ? -19.922 -41.938 -17.328 1 96 832 GLU B O 1
#